Protein 1TDP (pdb70)

CATH classification: 1.20.1440.50

Structure (mmCIF, N/CA/C/O backbone):
data_1TDP
#
_entry.id   1TDP
#
loop_
_atom_site.group_PDB
_atom_site.id
_atom_site.type_symbol
_atom_site.label_atom_id
_atom_site.label_alt_id
_atom_site.label_comp_id
_atom_site.label_asym_id
_atom_site.label_entity_id
_atom_site.label_seq_id
_atom_site.pdbx_PDB_ins_code
_atom_site.Cartn_x
_atom_site.Cartn_y
_atom_site.Cartn_z
_atom_site.occupancy
_atom_site.B_iso_or_equiv
_atom_site.auth_seq_id
_atom_site.auth_comp_id
_atom_site.auth_asym_id
_atom_site.auth_atom_id
_atom_site.pdbx_PDB_model_num
ATOM 1 N N . MET A 1 1 ? 5.480 4.377 13.414 1.00 0.00 1 MET A N 1
ATOM 2 C CA . MET A 1 1 ? 5.459 5.218 12.182 1.00 0.00 1 MET A CA 1
ATOM 3 C C . MET A 1 1 ? 5.125 6.660 12.493 1.00 0.00 1 MET A C 1
ATOM 4 O O . MET A 1 1 ? 4.549 6.968 13.537 1.00 0.00 1 MET A O 1
ATOM 20 N N . ASP A 1 2 ? 5.434 7.534 11.549 1.00 0.00 2 ASP A N 1
ATOM 21 C CA . ASP A 1 2 ? 5.107 8.934 11.692 1.00 0.00 2 ASP A CA 1
ATOM 22 C C . ASP A 1 2 ? 3.638 9.102 11.348 1.00 0.00 2 ASP A C 1
ATOM 23 O O . ASP A 1 2 ? 2.879 8.139 11.408 1.00 0.00 2 ASP A O 1
ATOM 32 N N . ILE A 1 3 ? 3.235 10.306 10.993 1.00 0.00 3 ILE A N 1
ATOM 33 C CA . ILE A 1 3 ? 1.847 10.574 10.646 1.00 0.00 3 ILE A CA 1
ATOM 34 C C . ILE A 1 3 ? 1.505 10.070 9.256 1.00 0.00 3 ILE A C 1
ATOM 35 O O . ILE A 1 3 ? 0.477 9.425 9.051 1.00 0.00 3 ILE A O 1
ATOM 51 N N . LYS A 1 4 ? 2.375 10.373 8.312 1.00 0.00 4 LYS A N 1
ATOM 52 C CA . LYS A 1 4 ? 2.175 9.955 6.924 1.00 0.00 4 LYS A CA 1
ATOM 53 C C . LYS A 1 4 ? 1.778 8.492 6.888 1.00 0.00 4 LYS A C 1
ATOM 54 O O . LYS A 1 4 ? 0.645 8.147 6.571 1.00 0.00 4 LYS A O 1
ATOM 73 N N . SER A 1 5 ? 2.733 7.650 7.235 1.00 0.00 5 SER A N 1
ATOM 74 C CA . SER A 1 5 ? 2.529 6.209 7.266 1.00 0.00 5 SER A CA 1
ATOM 75 C C . SER A 1 5 ? 1.529 5.802 8.347 1.00 0.00 5 SER A C 1
ATOM 76 O O . SER A 1 5 ? 1.083 4.659 8.375 1.00 0.00 5 SER A O 1
ATOM 84 N N . GLN A 1 6 ? 1.197 6.724 9.252 1.00 0.00 6 GLN A N 1
ATOM 85 C CA . GLN A 1 6 ? 0.276 6.418 10.342 1.00 0.00 6 GLN A CA 1
ATOM 86 C C . GLN A 1 6 ? -1.132 6.112 9.887 1.00 0.00 6 GLN A C 1
ATOM 87 O O . GLN A 1 6 ? -1.728 5.138 10.331 1.00 0.00 6 GLN A O 1
ATOM 101 N N . THR A 1 7 ? -1.680 6.954 9.042 1.00 0.00 7 THR A N 1
ATOM 102 C CA . THR A 1 7 ? -3.039 6.752 8.588 1.00 0.00 7 THR A CA 1
ATOM 103 C C . THR A 1 7 ? -3.090 5.697 7.512 1.00 0.00 7 THR A C 1
ATOM 104 O O . THR A 1 7 ? -4.058 4.947 7.416 1.00 0.00 7 THR A O 1
ATOM 115 N N . LEU A 1 8 ? -2.025 5.600 6.737 1.00 0.00 8 LEU A N 1
ATOM 116 C CA . LEU A 1 8 ? -1.961 4.579 5.713 1.00 0.00 8 LEU A CA 1
ATOM 117 C C . LEU A 1 8 ? -1.820 3.246 6.411 1.00 0.00 8 LEU A C 1
ATOM 118 O O . LEU A 1 8 ? -2.434 2.253 6.022 1.00 0.00 8 LEU A O 1
ATOM 134 N N . TYR A 1 9 ? -1.041 3.250 7.489 1.00 0.00 9 TYR A N 1
ATOM 135 C CA . TYR A 1 9 ? -0.864 2.065 8.285 1.00 0.00 9 TYR A CA 1
ATOM 136 C C . TYR A 1 9 ? -2.152 1.799 9.037 1.00 0.00 9 TYR A C 1
ATOM 137 O O . TYR A 1 9 ? -2.766 0.743 8.911 1.00 0.00 9 TYR A O 1
ATOM 155 N N . LEU A 1 10 ? -2.561 2.786 9.811 1.00 0.00 10 LEU A N 1
ATOM 156 C CA . LEU A 1 10 ? -3.793 2.685 10.573 1.00 0.00 10 LEU A CA 1
ATOM 157 C C . LEU A 1 10 ? -4.918 2.247 9.654 1.00 0.00 10 LEU A C 1
ATOM 158 O O . LEU A 1 10 ? -5.753 1.424 10.023 1.00 0.00 10 LEU A O 1
ATOM 174 N N . ASN A 1 11 ? -4.906 2.768 8.433 1.00 0.00 11 ASN A N 1
ATOM 175 C CA . ASN A 1 11 ? -5.904 2.392 7.448 1.00 0.00 11 ASN A CA 1
ATOM 176 C C . ASN A 1 11 ? -5.737 0.916 7.121 1.00 0.00 11 ASN A C 1
ATOM 177 O O . ASN A 1 11 ? -6.711 0.196 6.907 1.00 0.00 11 ASN A O 1
ATOM 188 N N . LEU A 1 12 ? -4.480 0.469 7.115 1.00 0.00 12 LEU A N 1
ATOM 189 C CA . LEU A 1 12 ? -4.168 -0.925 6.850 1.00 0.00 12 LEU A CA 1
ATOM 190 C C . LEU A 1 12 ? -4.817 -1.800 7.906 1.00 0.00 12 LEU A C 1
ATOM 191 O O . LEU A 1 12 ? -5.522 -2.750 7.589 1.00 0.00 12 LEU A O 1
ATOM 207 N N . SER A 1 13 ? -4.596 -1.454 9.165 1.00 0.00 13 SER A N 1
ATOM 208 C CA . SER A 1 13 ? -5.184 -2.198 10.267 1.00 0.00 13 SER A CA 1
ATOM 209 C C . SER A 1 13 ? -6.698 -2.140 10.184 1.00 0.00 13 SER A C 1
ATOM 210 O O . SER A 1 13 ? -7.384 -3.160 10.269 1.00 0.00 13 SER A O 1
ATOM 218 N N . GLU A 1 14 ? -7.203 -0.933 10.005 1.00 0.00 14 GLU A N 1
ATOM 219 C CA . GLU A 1 14 ? -8.635 -0.708 9.892 1.00 0.00 14 GLU A CA 1
ATOM 220 C C . GLU A 1 14 ? -9.217 -1.525 8.756 1.00 0.00 14 GLU A C 1
ATOM 221 O O . GLU A 1 14 ? -10.351 -1.996 8.819 1.00 0.00 14 GLU A O 1
ATOM 233 N N . ALA A 1 15 ? -8.421 -1.670 7.714 1.00 0.00 15 ALA A N 1
ATOM 234 C CA . ALA A 1 15 ? -8.820 -2.412 6.536 1.00 0.00 15 ALA A CA 1
ATOM 235 C C . ALA A 1 15 ? -8.721 -3.892 6.744 1.00 0.00 15 ALA A C 1
ATOM 236 O O . ALA A 1 15 ? -9.652 -4.629 6.468 1.00 0.00 15 ALA A O 1
ATOM 243 N N . TYR A 1 16 ? -7.568 -4.321 7.216 1.00 0.00 16 TYR A N 1
ATOM 244 C CA . TYR A 1 16 ? -7.324 -5.723 7.459 1.00 0.00 16 TYR A CA 1
ATOM 245 C C . TYR A 1 16 ? -8.513 -6.340 8.190 1.00 0.00 16 TYR A C 1
ATOM 246 O O . TYR A 1 16 ? -8.821 -7.518 8.019 1.00 0.00 16 TYR A O 1
ATOM 264 N N . LYS A 1 17 ? -9.196 -5.515 8.977 1.00 0.00 17 LYS A N 1
ATOM 265 C CA . LYS A 1 17 ? -10.371 -5.958 9.699 1.00 0.00 17 LYS A CA 1
ATOM 266 C C . LYS A 1 17 ? -11.599 -5.940 8.778 1.00 0.00 17 LYS A C 1
ATOM 267 O O . LYS A 1 17 ? -12.718 -6.211 9.215 1.00 0.00 17 LYS A O 1
ATOM 286 N N . ASP A 1 18 ? -11.375 -5.632 7.496 1.00 0.00 18 ASP A N 1
ATOM 287 C CA . ASP A 1 18 ? -12.447 -5.601 6.516 1.00 0.00 18 ASP A CA 1
ATOM 288 C C . ASP A 1 18 ? -13.087 -6.984 6.423 1.00 0.00 18 ASP A C 1
ATOM 289 O O . ASP A 1 18 ? -12.416 -7.946 6.063 1.00 0.00 18 ASP A O 1
ATOM 298 N N . PRO A 1 19 ? -14.377 -7.121 6.763 1.00 0.00 19 PRO A N 1
ATOM 299 C CA . PRO A 1 19 ? -15.072 -8.416 6.729 1.00 0.00 19 PRO A CA 1
ATOM 300 C C . PRO A 1 19 ? -14.806 -9.227 5.462 1.00 0.00 19 PRO A C 1
ATOM 301 O O . PRO A 1 19 ? -14.901 -10.456 5.480 1.00 0.00 19 PRO A O 1
ATOM 312 N N . GLU A 1 20 ? -14.456 -8.555 4.368 1.00 0.00 20 GLU A N 1
ATOM 313 C CA . GLU A 1 20 ? -14.165 -9.253 3.123 1.00 0.00 20 GLU A CA 1
ATOM 314 C C . GLU A 1 20 ? -12.668 -9.345 2.895 1.00 0.00 20 GLU A C 1
ATOM 315 O O . GLU A 1 20 ? -12.189 -9.683 1.814 1.00 0.00 20 GLU A O 1
ATOM 327 N N . VAL A 1 21 ? -11.965 -9.108 3.975 1.00 0.00 21 VAL A N 1
ATOM 328 C CA . VAL A 1 21 ? -10.525 -9.213 4.042 1.00 0.00 21 VAL A CA 1
ATOM 329 C C . VAL A 1 21 ? -10.231 -10.279 5.085 1.00 0.00 21 VAL A C 1
ATOM 330 O O . VAL A 1 21 ? -9.322 -11.096 4.932 1.00 0.00 21 VAL A O 1
ATOM 343 N N . LYS A 1 22 ? -11.082 -10.302 6.120 1.00 0.00 22 LYS A N 1
ATOM 344 C CA . LYS A 1 22 ? -11.008 -11.299 7.162 1.00 0.00 22 LYS A CA 1
ATOM 345 C C . LYS A 1 22 ? -11.106 -12.660 6.506 1.00 0.00 22 LYS A C 1
ATOM 346 O O . LYS A 1 22 ? -10.395 -13.602 6.856 1.00 0.00 22 LYS A O 1
ATOM 365 N N . ALA A 1 23 ? -12.000 -12.730 5.522 1.00 0.00 23 ALA A N 1
ATOM 366 C CA . ALA A 1 23 ? -12.211 -13.950 4.768 1.00 0.00 23 ALA A CA 1
ATOM 367 C C . ALA A 1 23 ? -11.003 -14.221 3.896 1.00 0.00 23 ALA A C 1
ATOM 368 O O . ALA A 1 23 ? -10.658 -15.370 3.618 1.00 0.00 23 ALA A O 1
ATOM 375 N N . ASN A 1 24 ? -10.354 -13.141 3.481 1.00 0.00 24 ASN A N 1
ATOM 376 C CA . ASN A 1 24 ? -9.171 -13.230 2.657 1.00 0.00 24 ASN A CA 1
ATOM 377 C C . ASN A 1 24 ? -7.921 -13.096 3.514 1.00 0.00 24 ASN A C 1
ATOM 378 O O . ASN A 1 24 ? -7.267 -12.053 3.521 1.00 0.00 24 ASN A O 1
ATOM 389 N N . GLU A 1 25 ? -7.599 -14.158 4.246 1.00 0.00 25 GLU A N 1
ATOM 390 C CA . GLU A 1 25 ? -6.431 -14.164 5.119 1.00 0.00 25 GLU A CA 1
ATOM 391 C C . GLU A 1 25 ? -5.201 -13.649 4.389 1.00 0.00 25 GLU A C 1
ATOM 392 O O . GLU A 1 25 ? -4.350 -12.988 4.977 1.00 0.00 25 GLU A O 1
ATOM 404 N N . PHE A 1 26 ? -5.120 -13.947 3.106 1.00 0.00 26 PHE A N 1
ATOM 405 C CA . PHE A 1 26 ? -3.996 -13.507 2.298 1.00 0.00 26 PHE A CA 1
ATOM 406 C C . PHE A 1 26 ? -4.002 -11.993 2.168 1.00 0.00 26 PHE A C 1
ATOM 407 O O . PHE A 1 26 ? -2.950 -11.356 2.107 1.00 0.00 26 PHE A O 1
ATOM 424 N N . LEU A 1 27 ? -5.199 -11.424 2.134 1.00 0.00 27 LEU A N 1
ATOM 425 C CA . LEU A 1 27 ? -5.356 -9.986 2.018 1.00 0.00 27 LEU A CA 1
ATOM 426 C C . LEU A 1 27 ? -5.134 -9.301 3.356 1.00 0.00 27 LEU A C 1
ATOM 427 O O . LEU A 1 27 ? -4.488 -8.255 3.423 1.00 0.00 27 LEU A O 1
ATOM 443 N N . SER A 1 28 ? -5.662 -9.887 4.426 1.00 0.00 28 SER A N 1
ATOM 444 C CA . SER A 1 28 ? -5.503 -9.321 5.735 1.00 0.00 28 SER A CA 1
ATOM 445 C C . SER A 1 28 ? -4.085 -9.549 6.231 1.00 0.00 28 SER A C 1
ATOM 446 O O . SER A 1 28 ? -3.427 -8.624 6.697 1.00 0.00 28 SER A O 1
ATOM 454 N N . LYS A 1 29 ? -3.614 -10.779 6.094 1.00 0.00 29 LYS A N 1
ATOM 455 C CA . LYS A 1 29 ? -2.258 -11.130 6.508 1.00 0.00 29 LYS A CA 1
ATOM 456 C C . LYS A 1 29 ? -1.237 -10.196 5.869 1.00 0.00 29 LYS A C 1
ATOM 457 O O . LYS A 1 29 ? -0.289 -9.762 6.526 1.00 0.00 29 LYS A O 1
ATOM 476 N N . LEU A 1 30 ? -1.435 -9.874 4.594 1.00 0.00 30 LEU A N 1
ATOM 477 C CA . LEU A 1 30 ? -0.521 -8.977 3.907 1.00 0.00 30 LEU A CA 1
ATOM 478 C C . LEU A 1 30 ? -0.638 -7.580 4.487 1.00 0.00 30 LEU A C 1
ATOM 479 O O . LEU A 1 30 ? 0.363 -6.897 4.698 1.00 0.00 30 LEU A O 1
ATOM 495 N N . VAL A 1 31 ? -1.865 -7.177 4.783 1.00 0.00 31 VAL A N 1
ATOM 496 C CA . VAL A 1 31 ? -2.105 -5.879 5.386 1.00 0.00 31 VAL A CA 1
ATOM 497 C C . VAL A 1 31 ? -1.505 -5.872 6.783 1.00 0.00 31 VAL A C 1
ATOM 498 O O . VAL A 1 31 ? -0.995 -4.857 7.255 1.00 0.00 31 VAL A O 1
ATOM 511 N N . VAL A 1 32 ? -1.558 -7.036 7.423 1.00 0.00 32 VAL A N 1
ATOM 512 C CA . VAL A 1 32 ? -1.015 -7.217 8.756 1.00 0.00 32 VAL A CA 1
ATOM 513 C C . VAL A 1 32 ? 0.500 -7.106 8.723 1.00 0.00 32 VAL A C 1
ATOM 514 O O . VAL A 1 32 ? 1.084 -6.179 9.282 1.00 0.00 32 VAL A O 1
ATOM 527 N N . GLN A 1 33 ? 1.126 -8.054 8.044 1.00 0.00 33 GLN A N 1
ATOM 528 C CA . GLN A 1 33 ? 2.580 -8.066 7.906 1.00 0.00 33 GLN A CA 1
ATOM 529 C C . GLN A 1 33 ? 3.057 -6.694 7.437 1.00 0.00 33 GLN A C 1
ATOM 530 O O . GLN A 1 33 ? 3.980 -6.112 8.000 1.00 0.00 33 GLN A O 1
ATOM 544 N N . CYS A 1 34 ? 2.379 -6.179 6.425 1.00 0.00 34 CYS A N 1
ATOM 545 C CA . CYS A 1 34 ? 2.674 -4.862 5.882 1.00 0.00 34 CYS A CA 1
ATOM 546 C C . CYS A 1 34 ? 2.460 -3.811 6.967 1.00 0.00 34 CYS A C 1
ATOM 547 O O . CYS A 1 34 ? 3.243 -2.870 7.107 1.00 0.00 34 CYS A O 1
ATOM 555 N N . ALA A 1 35 ? 1.392 -3.992 7.746 1.00 0.00 35 ALA A N 1
ATOM 556 C CA . ALA A 1 35 ? 1.071 -3.072 8.832 1.00 0.00 35 ALA A CA 1
ATOM 557 C C . ALA A 1 35 ? 2.261 -2.911 9.759 1.00 0.00 35 ALA A C 1
ATOM 558 O O . ALA A 1 35 ? 2.596 -1.805 10.181 1.00 0.00 35 ALA A O 1
ATOM 565 N N . GLY A 1 36 ? 2.906 -4.026 10.049 1.00 0.00 36 GLY A N 1
ATOM 566 C CA . GLY A 1 36 ? 4.074 -4.007 10.904 1.00 0.00 36 GLY A CA 1
ATOM 567 C C . GLY A 1 36 ? 5.240 -3.326 10.223 1.00 0.00 36 GLY A C 1
ATOM 568 O O . GLY A 1 36 ? 6.132 -2.791 10.881 1.00 0.00 36 GLY A O 1
ATOM 572 N N . LYS A 1 37 ? 5.224 -3.345 8.894 1.00 0.00 37 LYS A N 1
ATOM 573 C CA . LYS A 1 37 ? 6.275 -2.726 8.107 1.00 0.00 37 LYS A CA 1
ATOM 574 C C . LYS A 1 37 ? 6.182 -1.206 8.190 1.00 0.00 37 LYS A C 1
ATOM 575 O O . LYS A 1 37 ? 7.161 -0.497 7.961 1.00 0.00 37 LYS A O 1
ATOM 594 N N . LEU A 1 38 ? 4.988 -0.715 8.523 1.00 0.00 38 LEU A N 1
ATOM 595 C CA . LEU A 1 38 ? 4.746 0.719 8.643 1.00 0.00 38 LEU A CA 1
ATOM 596 C C . LEU A 1 38 ? 5.268 1.251 9.968 1.00 0.00 38 LEU A C 1
ATOM 597 O O . LEU A 1 38 ? 5.829 2.343 10.024 1.00 0.00 38 LEU A O 1
ATOM 613 N N . THR A 1 39 ? 5.089 0.473 11.032 1.00 0.00 39 THR A N 1
ATOM 614 C CA . THR A 1 39 ? 5.544 0.866 12.351 1.00 0.00 39 THR A CA 1
ATOM 615 C C . THR A 1 39 ? 6.936 1.425 12.288 1.00 0.00 39 THR A C 1
ATOM 616 O O . THR A 1 39 ? 7.230 2.487 12.836 1.00 0.00 39 THR A O 1
ATOM 627 N N . ALA A 1 40 ? 7.789 0.694 11.610 1.00 0.00 40 ALA A N 1
ATOM 628 C CA . ALA A 1 40 ? 9.162 1.105 11.461 1.00 0.00 40 ALA A CA 1
ATOM 629 C C . ALA A 1 40 ? 9.307 2.144 10.356 1.00 0.00 40 ALA A C 1
ATOM 630 O O . ALA A 1 40 ? 10.310 2.162 9.643 1.00 0.00 40 ALA A O 1
ATOM 637 N N . SER A 1 41 ? 8.307 3.012 10.203 1.00 0.00 41 SER A N 1
ATOM 638 C CA . SER A 1 41 ? 8.358 4.035 9.171 1.00 0.00 41 SER A CA 1
ATOM 639 C C . SER A 1 41 ? 9.659 4.818 9.257 1.00 0.00 41 SER A C 1
ATOM 640 O O . SER A 1 41 ? 10.111 5.389 8.264 1.00 0.00 41 SER A O 1
ATOM 648 N N . ASN A 1 42 ? 10.296 4.796 10.435 1.00 0.00 42 ASN A N 1
ATOM 649 C CA . ASN A 1 42 ? 11.584 5.458 10.606 1.00 0.00 42 ASN A CA 1
ATOM 650 C C . ASN A 1 42 ? 12.488 5.039 9.453 1.00 0.00 42 ASN A C 1
ATOM 651 O O . ASN A 1 42 ? 13.324 5.807 8.976 1.00 0.00 42 ASN A O 1
ATOM 662 N N . SER A 1 43 ? 12.242 3.820 8.974 1.00 0.00 43 SER A N 1
ATOM 663 C CA . SER A 1 43 ? 12.931 3.272 7.844 1.00 0.00 43 SER A CA 1
ATOM 664 C C . SER A 1 43 ? 12.066 3.556 6.630 1.00 0.00 43 SER A C 1
ATOM 665 O O . SER A 1 43 ? 11.599 2.642 5.951 1.00 0.00 43 SER A O 1
ATOM 673 N N . GLU A 1 44 ? 11.821 4.843 6.397 1.00 0.00 44 GLU A N 1
ATOM 674 C CA . GLU A 1 44 ? 10.969 5.277 5.302 1.00 0.00 44 GLU A CA 1
ATOM 675 C C . GLU A 1 44 ? 11.482 4.734 3.990 1.00 0.00 44 GLU A C 1
ATOM 676 O O . GLU A 1 44 ? 10.718 4.503 3.058 1.00 0.00 44 GLU A O 1
ATOM 688 N N . ASN A 1 45 ? 12.773 4.494 3.941 1.00 0.00 45 ASN A N 1
ATOM 689 C CA . ASN A 1 45 ? 13.378 3.929 2.751 1.00 0.00 45 ASN A CA 1
ATOM 690 C C . ASN A 1 45 ? 12.960 2.473 2.639 1.00 0.00 45 ASN A C 1
ATOM 691 O O . ASN A 1 45 ? 12.765 1.933 1.549 1.00 0.00 45 ASN A O 1
ATOM 702 N N . SER A 1 46 ? 12.795 1.865 3.800 1.00 0.00 46 SER A N 1
ATOM 703 C CA . SER A 1 46 ? 12.374 0.485 3.906 1.00 0.00 46 SER A CA 1
ATOM 704 C C . SER A 1 46 ? 10.870 0.383 3.731 1.00 0.00 46 SER A C 1
ATOM 705 O O . SER A 1 46 ? 10.351 -0.600 3.201 1.00 0.00 46 SER A O 1
ATOM 713 N N . TYR A 1 47 ? 10.185 1.436 4.151 1.00 0.00 47 TYR A N 1
ATOM 714 C CA . TYR A 1 47 ? 8.761 1.528 4.025 1.00 0.00 47 TYR A CA 1
ATOM 715 C C . TYR A 1 47 ? 8.459 1.985 2.613 1.00 0.00 47 TYR A C 1
ATOM 716 O O . TYR A 1 47 ? 7.391 1.727 2.084 1.00 0.00 47 TYR A O 1
ATOM 734 N N . ILE A 1 48 ? 9.462 2.643 2.017 1.00 0.00 48 ILE A N 1
ATOM 735 C CA . ILE A 1 48 ? 9.405 3.136 0.650 1.00 0.00 48 ILE A CA 1
ATOM 736 C C . ILE A 1 48 ? 9.376 1.955 -0.295 1.00 0.00 48 ILE A C 1
ATOM 737 O O . ILE A 1 48 ? 8.712 1.977 -1.330 1.00 0.00 48 ILE A O 1
ATOM 753 N N . GLU A 1 49 ? 10.087 0.914 0.093 1.00 0.00 49 GLU A N 1
ATOM 754 C CA . GLU A 1 49 ? 10.134 -0.293 -0.690 1.00 0.00 49 GLU A CA 1
ATOM 755 C C . GLU A 1 49 ? 8.794 -0.963 -0.599 1.00 0.00 49 GLU A C 1
ATOM 756 O O . GLU A 1 49 ? 8.104 -1.115 -1.605 1.00 0.00 49 GLU A O 1
ATOM 768 N N . VAL A 1 50 ? 8.384 -1.295 0.621 1.00 0.00 50 VAL A N 1
ATOM 769 C CA . VAL A 1 50 ? 7.075 -1.876 0.807 1.00 0.00 50 VAL A CA 1
ATOM 770 C C . VAL A 1 50 ? 6.038 -0.876 0.302 1.00 0.00 50 VAL A C 1
ATOM 771 O O . VAL A 1 50 ? 4.918 -1.245 -0.051 1.00 0.00 50 VAL A O 1
ATOM 784 N N . ILE A 1 51 ? 6.452 0.399 0.235 1.00 0.00 51 ILE A N 1
ATOM 785 C CA . ILE A 1 51 ? 5.601 1.454 -0.265 1.00 0.00 51 ILE A CA 1
ATOM 786 C C . ILE A 1 51 ? 5.499 1.325 -1.779 1.00 0.00 51 ILE A C 1
ATOM 787 O O . ILE A 1 51 ? 4.442 1.557 -2.368 1.00 0.00 51 ILE A O 1
ATOM 803 N N . SER A 1 52 ? 6.606 0.914 -2.401 1.00 0.00 52 SER A N 1
ATOM 804 C CA . SER A 1 52 ? 6.633 0.712 -3.834 1.00 0.00 52 SER A CA 1
ATOM 805 C C . SER A 1 52 ? 5.834 -0.532 -4.190 1.00 0.00 52 SER A C 1
ATOM 806 O O . SER A 1 52 ? 5.274 -0.642 -5.282 1.00 0.00 52 SER A O 1
ATOM 814 N N . LEU A 1 53 ? 5.800 -1.474 -3.251 1.00 0.00 53 LEU A N 1
ATOM 815 C CA . LEU A 1 53 ? 5.089 -2.722 -3.440 1.00 0.00 53 LEU A CA 1
ATOM 816 C C . LEU A 1 53 ? 3.632 -2.604 -3.010 1.00 0.00 53 LEU A C 1
ATOM 817 O O . LEU A 1 53 ? 2.811 -3.442 -3.362 1.00 0.00 53 LEU A O 1
ATOM 833 N N . LEU A 1 54 ? 3.319 -1.573 -2.227 1.00 0.00 54 LEU A N 1
ATOM 834 C CA . LEU A 1 54 ? 1.965 -1.374 -1.739 1.00 0.00 54 LEU A CA 1
ATOM 835 C C . LEU A 1 54 ? 1.041 -0.799 -2.807 1.00 0.00 54 LEU A C 1
ATOM 836 O O . LEU A 1 54 ? -0.013 -1.368 -3.096 1.00 0.00 54 LEU A O 1
ATOM 852 N N . SER A 1 55 ? 1.426 0.335 -3.379 1.00 0.00 55 SER A N 1
ATOM 853 C CA . SER A 1 55 ? 0.615 0.989 -4.401 1.00 0.00 55 SER A CA 1
ATOM 854 C C . SER A 1 55 ? 0.190 0.015 -5.497 1.00 0.00 55 SER A C 1
ATOM 855 O O . SER A 1 55 ? -0.824 0.221 -6.164 1.00 0.00 55 SER A O 1
ATOM 863 N N . ARG A 1 56 ? 0.968 -1.046 -5.682 1.00 0.00 56 ARG A N 1
ATOM 864 C CA . ARG A 1 56 ? 0.662 -2.045 -6.701 1.00 0.00 56 ARG A CA 1
ATOM 865 C C . ARG A 1 56 ? 0.372 -3.406 -6.081 1.00 0.00 56 ARG A C 1
ATOM 866 O O . ARG A 1 56 ? -0.272 -4.247 -6.695 1.00 0.00 56 ARG A O 1
ATOM 887 N N . GLY A 1 57 ? 0.869 -3.617 -4.873 1.00 0.00 57 GLY A N 1
ATOM 888 C CA . GLY A 1 57 ? 0.675 -4.885 -4.184 1.00 0.00 57 GLY A CA 1
ATOM 889 C C . GLY A 1 57 ? -0.782 -5.226 -3.925 1.00 0.00 57 GLY A C 1
ATOM 890 O O . GLY A 1 57 ? -1.273 -6.274 -4.364 1.00 0.00 57 GLY A O 1
ATOM 894 N N . ILE A 1 58 ? -1.471 -4.352 -3.197 1.00 0.00 58 ILE A N 1
ATOM 895 C CA . ILE A 1 58 ? -2.875 -4.580 -2.858 1.00 0.00 58 ILE A CA 1
ATOM 896 C C . ILE A 1 58 ? -3.727 -4.780 -4.115 1.00 0.00 58 ILE A C 1
ATOM 897 O O . ILE A 1 58 ? -4.829 -5.323 -4.045 1.00 0.00 58 ILE A O 1
ATOM 913 N N . SER A 1 59 ? -3.202 -4.364 -5.263 1.00 0.00 59 SER A N 1
ATOM 914 C CA . SER A 1 59 ? -3.908 -4.526 -6.528 1.00 0.00 59 SER A CA 1
ATOM 915 C C . SER A 1 59 ? -3.222 -5.583 -7.397 1.00 0.00 59 SER A C 1
ATOM 916 O O . SER A 1 59 ? -3.787 -6.051 -8.384 1.00 0.00 59 SER A O 1
ATOM 924 N N . SER A 1 60 ? -2.000 -5.953 -7.016 1.00 0.00 60 SER A N 1
ATOM 925 C CA . SER A 1 60 ? -1.225 -6.944 -7.736 1.00 0.00 60 SER A CA 1
ATOM 926 C C . SER A 1 60 ? -1.742 -8.343 -7.456 1.00 0.00 60 SER A C 1
ATOM 927 O O . SER A 1 60 ? -1.435 -9.274 -8.187 1.00 0.00 60 SER A O 1
ATOM 935 N N . TYR A 1 61 ? -2.510 -8.482 -6.380 1.00 0.00 61 TYR A N 1
ATOM 936 C CA . TYR A 1 61 ? -3.057 -9.777 -5.992 1.00 0.00 61 TYR A CA 1
ATOM 937 C C . TYR A 1 61 ? -4.014 -10.346 -7.048 1.00 0.00 61 TYR A C 1
ATOM 938 O O . TYR A 1 61 ? -4.313 -11.540 -7.029 1.00 0.00 61 TYR A O 1
ATOM 956 N N . TYR A 1 62 ? -4.510 -9.501 -7.955 1.00 0.00 62 TYR A N 1
ATOM 957 C CA . TYR A 1 62 ? -5.443 -9.975 -8.980 1.00 0.00 62 TYR A CA 1
ATOM 958 C C . TYR A 1 62 ? -4.816 -11.092 -9.826 1.00 0.00 62 TYR A C 1
ATOM 959 O O . TYR A 1 62 ? -4.780 -12.243 -9.393 1.00 0.00 62 TYR A O 1
ATOM 977 N N . LEU A 1 63 ? -4.326 -10.760 -11.024 1.00 0.00 63 LEU A N 1
ATOM 978 C CA . LEU A 1 63 ? -3.704 -11.743 -11.908 1.00 0.00 63 LEU A CA 1
ATOM 979 C C . LEU A 1 63 ? -4.566 -13.009 -12.027 1.00 0.00 63 LEU A C 1
ATOM 980 O O . LEU A 1 63 ? -5.740 -12.922 -12.387 1.00 0.00 63 LEU A O 1
ATOM 996 N N . SER A 1 64 ? -3.998 -14.181 -11.739 1.00 0.00 64 SER A N 1
ATOM 997 C CA . SER A 1 64 ? -4.746 -15.431 -11.835 1.00 0.00 64 SER A CA 1
ATOM 998 C C . SER A 1 64 ? -5.661 -15.635 -10.625 1.00 0.00 64 SER A C 1
ATOM 999 O O . SER A 1 64 ? -6.362 -16.643 -10.536 1.00 0.00 64 SER A O 1
ATOM 1007 N N . HIS A 1 65 ? -5.659 -14.677 -9.701 1.00 0.00 65 HIS A N 1
ATOM 1008 C CA . HIS A 1 65 ? -6.497 -14.763 -8.511 1.00 0.00 65 HIS A CA 1
ATOM 1009 C C . HIS A 1 65 ? -7.469 -13.587 -8.452 1.00 0.00 65 HIS A C 1
ATOM 1010 O O . HIS A 1 65 ? -7.325 -12.688 -7.622 1.00 0.00 65 HIS A O 1
ATOM 1025 N N . LYS A 1 66 ? -8.454 -13.599 -9.344 1.00 0.00 66 LYS A N 1
ATOM 1026 C CA . LYS A 1 66 ? -9.451 -12.536 -9.404 1.00 0.00 66 LYS A CA 1
ATOM 1027 C C . LYS A 1 66 ? -10.288 -12.488 -8.129 1.00 0.00 66 LYS A C 1
ATOM 1028 O O . LYS A 1 66 ? -10.529 -13.515 -7.494 1.00 0.00 66 LYS A O 1
ATOM 1047 N N . ARG A 1 67 ? -10.730 -11.288 -7.763 1.00 0.00 67 ARG A N 1
ATOM 1048 C CA . ARG A 1 67 ? -11.544 -11.097 -6.568 1.00 0.00 67 ARG A CA 1
ATOM 1049 C C . ARG A 1 67 ? -12.391 -9.828 -6.691 1.00 0.00 67 ARG A C 1
ATOM 1050 O O . ARG A 1 67 ? -12.659 -9.361 -7.799 1.00 0.00 67 ARG A O 1
ATOM 1071 N N . ILE A 1 68 ? -12.816 -9.273 -5.555 1.00 0.00 68 ILE A N 1
ATOM 1072 C CA . ILE A 1 68 ? -13.635 -8.063 -5.560 1.00 0.00 68 ILE A CA 1
ATOM 1073 C C . ILE A 1 68 ? -12.817 -6.833 -5.168 1.00 0.00 68 ILE A C 1
ATOM 1074 O O . ILE A 1 68 ? -12.448 -6.037 -6.029 1.00 0.00 68 ILE A O 1
ATOM 1090 N N . ILE A 1 69 ? -12.553 -6.695 -3.861 1.00 0.00 69 ILE A N 1
ATOM 1091 C CA . ILE A 1 69 ? -11.789 -5.571 -3.291 1.00 0.00 69 ILE A CA 1
ATOM 1092 C C . ILE A 1 69 ? -12.680 -4.725 -2.383 1.00 0.00 69 ILE A C 1
ATOM 1093 O O . ILE A 1 69 ? -13.297 -3.759 -2.833 1.00 0.00 69 ILE A O 1
ATOM 1109 N N . PRO A 1 70 ? -12.760 -5.076 -1.086 1.00 0.00 70 PRO A N 1
ATOM 1110 C CA . PRO A 1 70 ? -13.581 -4.339 -0.123 1.00 0.00 70 PRO A CA 1
ATOM 1111 C C . PRO A 1 70 ? -12.994 -2.973 0.218 1.00 0.00 70 PRO A C 1
ATOM 1112 O O . PRO A 1 70 ? -11.956 -2.892 0.871 1.00 0.00 70 PRO A O 1
ATOM 1123 N N . SER A 1 71 ? -13.678 -1.914 -0.234 1.00 0.00 71 SER A N 1
ATOM 1124 C CA . SER A 1 71 ? -13.273 -0.514 -0.002 1.00 0.00 71 SER A CA 1
ATOM 1125 C C . SER A 1 71 ? -11.860 -0.378 0.570 1.00 0.00 71 SER A C 1
ATOM 1126 O O . SER A 1 71 ? -10.941 0.067 -0.122 1.00 0.00 71 SER A O 1
ATOM 1134 N N . SER A 1 72 ? -11.691 -0.758 1.836 1.00 0.00 72 SER A N 1
ATOM 1135 C CA . SER A 1 72 ? -10.390 -0.674 2.499 1.00 0.00 72 SER A CA 1
ATOM 1136 C C . SER A 1 72 ? -9.339 -1.580 1.842 1.00 0.00 72 SER A C 1
ATOM 1137 O O . SER A 1 72 ? -8.308 -1.881 2.440 1.00 0.00 72 SER A O 1
ATOM 1145 N N . MET A 1 73 ? -9.585 -1.985 0.602 1.00 0.00 73 MET A N 1
ATOM 1146 C CA . MET A 1 73 ? -8.649 -2.815 -0.139 1.00 0.00 73 MET A CA 1
ATOM 1147 C C . MET A 1 73 ? -8.395 -2.174 -1.494 1.00 0.00 73 MET A C 1
ATOM 1148 O O . MET A 1 73 ? -8.235 -2.850 -2.510 1.00 0.00 73 MET A O 1
ATOM 1162 N N . LEU A 1 74 ? -8.382 -0.847 -1.480 1.00 0.00 74 LEU A N 1
ATOM 1163 C CA . LEU A 1 74 ? -8.171 -0.050 -2.678 1.00 0.00 74 LEU A CA 1
ATOM 1164 C C . LEU A 1 74 ? -7.768 1.372 -2.293 1.00 0.00 74 LEU A C 1
ATOM 1165 O O . LEU A 1 74 ? -6.990 2.015 -2.991 1.00 0.00 74 LEU A O 1
ATOM 1181 N N . THR A 1 75 ? -8.303 1.851 -1.171 1.00 0.00 75 THR A N 1
ATOM 1182 C CA . THR A 1 75 ? -8.002 3.188 -0.688 1.00 0.00 75 THR A CA 1
ATOM 1183 C C . THR A 1 75 ? -6.593 3.251 -0.124 1.00 0.00 75 THR A C 1
ATOM 1184 O O . THR A 1 75 ? -5.952 4.298 -0.137 1.00 0.00 75 THR A O 1
ATOM 1195 N N . ILE A 1 76 ? -6.118 2.130 0.380 1.00 0.00 76 ILE A N 1
ATOM 1196 C CA . ILE A 1 76 ? -4.788 2.079 0.946 1.00 0.00 76 ILE A CA 1
ATOM 1197 C C . ILE A 1 76 ? -3.745 2.236 -0.153 1.00 0.00 76 ILE A C 1
ATOM 1198 O O . ILE A 1 76 ? -2.955 3.180 -0.137 1.00 0.00 76 ILE A O 1
ATOM 1214 N N . TYR A 1 77 ? -3.761 1.331 -1.123 1.00 0.00 77 TYR A N 1
ATOM 1215 C CA . TYR A 1 77 ? -2.823 1.406 -2.236 1.00 0.00 77 TYR A CA 1
ATOM 1216 C C . TYR A 1 77 ? -2.940 2.763 -2.908 1.00 0.00 77 TYR A C 1
ATOM 1217 O O . TYR A 1 77 ? -1.940 3.390 -3.257 1.00 0.00 77 TYR A O 1
ATOM 1235 N N . THR A 1 78 ? -4.174 3.214 -3.070 1.00 0.00 78 THR A N 1
ATOM 1236 C CA . THR A 1 78 ? -4.434 4.504 -3.678 1.00 0.00 78 THR A CA 1
ATOM 1237 C C . THR A 1 78 ? -3.846 5.604 -2.804 1.00 0.00 78 THR A C 1
ATOM 1238 O O . THR A 1 78 ? -3.132 6.480 -3.285 1.00 0.00 78 THR A O 1
ATOM 1249 N N . GLN A 1 79 ? -4.137 5.506 -1.506 1.00 0.00 79 GLN A N 1
ATOM 1250 C CA . GLN A 1 79 ? -3.649 6.448 -0.505 1.00 0.00 79 GLN A CA 1
ATOM 1251 C C . GLN A 1 79 ? -2.144 6.494 -0.577 1.00 0.00 79 GLN A C 1
ATOM 1252 O O . GLN A 1 79 ? -1.516 7.546 -0.468 1.00 0.00 79 GLN A O 1
ATOM 1266 N N . ILE A 1 80 ? -1.590 5.319 -0.799 1.00 0.00 80 ILE A N 1
ATOM 1267 C CA . ILE A 1 80 ? -0.171 5.138 -0.939 1.00 0.00 80 ILE A CA 1
ATOM 1268 C C . ILE A 1 80 ? 0.339 5.961 -2.124 1.00 0.00 80 ILE A C 1
ATOM 1269 O O . ILE A 1 80 ? 1.425 6.538 -2.079 1.00 0.00 80 ILE A O 1
ATOM 1285 N N . GLN A 1 81 ? -0.477 6.019 -3.176 1.00 0.00 81 GLN A N 1
ATOM 1286 C CA . GLN A 1 81 ? -0.144 6.776 -4.371 1.00 0.00 81 GLN A CA 1
ATOM 1287 C C . GLN A 1 81 ? -0.444 8.255 -4.166 1.00 0.00 81 GLN A C 1
ATOM 1288 O O . GLN A 1 81 ? 0.209 9.122 -4.747 1.00 0.00 81 GLN A O 1
ATOM 1302 N N . LYS A 1 82 ? -1.427 8.532 -3.318 1.00 0.00 82 LYS A N 1
ATOM 1303 C CA . LYS A 1 82 ? -1.808 9.902 -3.005 1.00 0.00 82 LYS A CA 1
ATOM 1304 C C . LYS A 1 82 ? -0.797 10.501 -2.066 1.00 0.00 82 LYS A C 1
ATOM 1305 O O . LYS A 1 82 ? -0.496 11.684 -2.131 1.00 0.00 82 LYS A O 1
ATOM 1324 N N . ASP A 1 83 ? -0.259 9.659 -1.203 1.00 0.00 83 ASP A N 1
ATOM 1325 C CA . ASP A 1 83 ? 0.735 10.094 -0.255 1.00 0.00 83 ASP A CA 1
ATOM 1326 C C . ASP A 1 83 ? 1.964 10.492 -1.034 1.00 0.00 83 ASP A C 1
ATOM 1327 O O . ASP A 1 83 ? 2.627 11.490 -0.753 1.00 0.00 83 ASP A O 1
ATOM 1336 N N . ILE A 1 84 ? 2.220 9.691 -2.049 1.00 0.00 84 ILE A N 1
ATOM 1337 C CA . ILE A 1 84 ? 3.318 9.897 -2.950 1.00 0.00 84 ILE A CA 1
ATOM 1338 C C . ILE A 1 84 ? 3.140 11.231 -3.678 1.00 0.00 84 ILE A C 1
ATOM 1339 O O . ILE A 1 84 ? 3.951 12.147 -3.538 1.00 0.00 84 ILE A O 1
ATOM 1355 N N . LYS A 1 85 ? 2.069 11.315 -4.466 1.00 0.00 85 LYS A N 1
ATOM 1356 C CA . LYS A 1 85 ? 1.758 12.509 -5.238 1.00 0.00 85 LYS A CA 1
ATOM 1357 C C . LYS A 1 85 ? 1.500 13.723 -4.354 1.00 0.00 85 LYS A C 1
ATOM 1358 O O . LYS A 1 85 ? 1.778 14.857 -4.746 1.00 0.00 85 LYS A O 1
ATOM 1377 N N . ASN A 1 86 ? 0.939 13.486 -3.179 1.00 0.00 86 ASN A N 1
ATOM 1378 C CA . ASN A 1 86 ? 0.614 14.583 -2.266 1.00 0.00 86 ASN A CA 1
ATOM 1379 C C . ASN A 1 86 ? 1.844 15.123 -1.553 1.00 0.00 86 ASN A C 1
ATOM 1380 O O . ASN A 1 86 ? 1.799 16.206 -0.970 1.00 0.00 86 ASN A O 1
ATOM 1391 N N . GLY A 1 87 ? 2.933 14.372 -1.585 1.00 0.00 87 GLY A N 1
ATOM 1392 C CA . GLY A 1 87 ? 4.137 14.814 -0.918 1.00 0.00 87 GLY A CA 1
ATOM 1393 C C . GLY A 1 87 ? 4.142 14.424 0.544 1.00 0.00 87 GLY A C 1
ATOM 1394 O O . GLY A 1 87 ? 4.645 15.160 1.393 1.00 0.00 87 GLY A O 1
ATOM 1398 N N . ASN A 1 88 ? 3.602 13.247 0.828 1.00 0.00 88 ASN A N 1
ATOM 1399 C CA . ASN A 1 88 ? 3.560 12.727 2.178 1.00 0.00 88 ASN A CA 1
ATOM 1400 C C . ASN A 1 88 ? 4.728 11.782 2.357 1.00 0.00 88 ASN A C 1
ATOM 1401 O O . ASN A 1 88 ? 5.254 11.599 3.455 1.00 0.00 88 ASN A O 1
ATOM 1412 N N . ILE A 1 89 ? 5.130 11.201 1.236 1.00 0.00 89 ILE A N 1
ATOM 1413 C CA . ILE A 1 89 ? 6.224 10.292 1.166 1.00 0.00 89 ILE A CA 1
ATOM 1414 C C . ILE A 1 89 ? 7.406 11.025 0.558 1.00 0.00 89 ILE A C 1
ATOM 1415 O O . ILE A 1 89 ? 7.214 12.004 -0.164 1.00 0.00 89 ILE A O 1
ATOM 1431 N N . ASP A 1 90 ? 8.617 10.559 0.805 1.00 0.00 90 ASP A N 1
ATOM 1432 C CA . ASP A 1 90 ? 9.764 11.209 0.217 1.00 0.00 90 ASP A CA 1
ATOM 1433 C C . ASP A 1 90 ? 10.032 10.524 -1.093 1.00 0.00 90 ASP A C 1
ATOM 1434 O O . ASP A 1 90 ? 11.034 9.834 -1.275 1.00 0.00 90 ASP A O 1
ATOM 1443 N N . THR A 1 91 ? 9.073 10.707 -2.002 1.00 0.00 91 THR A N 1
ATOM 1444 C CA . THR A 1 91 ? 9.124 10.099 -3.314 1.00 0.00 91 THR A CA 1
ATOM 1445 C C . THR A 1 91 ? 10.449 10.363 -4.005 1.00 0.00 91 THR A C 1
ATOM 1446 O O . THR A 1 91 ? 10.769 9.723 -5.002 1.00 0.00 91 THR A O 1
ATOM 1457 N N . GLU A 1 92 ? 11.237 11.265 -3.442 1.00 0.00 92 GLU A N 1
ATOM 1458 C CA . GLU A 1 92 ? 12.546 11.555 -3.974 1.00 0.00 92 GLU A CA 1
ATOM 1459 C C . GLU A 1 92 ? 13.402 10.323 -3.790 1.00 0.00 92 GLU A C 1
ATOM 1460 O O . GLU A 1 92 ? 14.192 9.952 -4.657 1.00 0.00 92 GLU A O 1
ATOM 1472 N N . LYS A 1 93 ? 13.198 9.675 -2.651 1.00 0.00 93 LYS A N 1
ATOM 1473 C CA . LYS A 1 93 ? 13.901 8.462 -2.327 1.00 0.00 93 LYS A CA 1
ATOM 1474 C C . LYS A 1 93 ? 13.296 7.328 -3.129 1.00 0.00 93 LYS A C 1
ATOM 1475 O O . LYS A 1 93 ? 13.995 6.631 -3.865 1.00 0.00 93 LYS A O 1
ATOM 1494 N N . LEU A 1 94 ? 11.981 7.202 -3.052 1.00 0.00 94 LEU A N 1
ATOM 1495 C CA . LEU A 1 94 ? 11.267 6.229 -3.836 1.00 0.00 94 LEU A CA 1
ATOM 1496 C C . LEU A 1 94 ? 11.648 6.381 -5.292 1.00 0.00 94 LEU A C 1
ATOM 1497 O O . LEU A 1 94 ? 11.665 5.420 -6.050 1.00 0.00 94 LEU A O 1
ATOM 1513 N N . ARG A 1 95 ? 11.945 7.617 -5.669 1.00 0.00 95 ARG A N 1
ATOM 1514 C CA . ARG A 1 95 ? 12.321 7.925 -7.021 1.00 0.00 95 ARG A CA 1
ATOM 1515 C C . ARG A 1 95 ? 13.647 7.283 -7.356 1.00 0.00 95 ARG A C 1
ATOM 1516 O O . ARG A 1 95 ? 13.834 6.784 -8.453 1.00 0.00 95 ARG A O 1
ATOM 1537 N N . LYS A 1 96 ? 14.555 7.292 -6.400 1.00 0.00 96 LYS A N 1
ATOM 1538 C CA . LYS A 1 96 ? 15.868 6.696 -6.609 1.00 0.00 96 LYS A CA 1
ATOM 1539 C C . LYS A 1 96 ? 15.766 5.188 -6.549 1.00 0.00 96 LYS A C 1
ATOM 1540 O O . LYS A 1 96 ? 16.345 4.471 -7.368 1.00 0.00 96 LYS A O 1
ATOM 1559 N N . TYR A 1 97 ? 15.020 4.720 -5.569 1.00 0.00 97 TYR A N 1
ATOM 1560 C CA . TYR A 1 97 ? 14.821 3.305 -5.375 1.00 0.00 97 TYR A CA 1
ATOM 1561 C C . TYR A 1 97 ? 13.927 2.722 -6.466 1.00 0.00 97 TYR A C 1
ATOM 1562 O O . TYR A 1 97 ? 14.104 1.575 -6.860 1.00 0.00 97 TYR A O 1
ATOM 1580 N N . GLU A 1 98 ? 12.979 3.511 -6.968 1.00 0.00 98 GLU A N 1
ATOM 1581 C CA . GLU A 1 98 ? 12.097 3.025 -8.018 1.00 0.00 98 GLU A CA 1
ATOM 1582 C C . GLU A 1 98 ? 12.870 2.874 -9.317 1.00 0.00 98 GLU A C 1
ATOM 1583 O O . GLU A 1 98 ? 12.574 1.996 -10.126 1.00 0.00 98 GLU A O 1
ATOM 1595 N N . ILE A 1 99 ? 13.882 3.717 -9.506 1.00 0.00 99 ILE A N 1
ATOM 1596 C CA . ILE A 1 99 ? 14.703 3.634 -10.703 1.00 0.00 99 ILE A CA 1
ATOM 1597 C C . ILE A 1 99 ? 15.391 2.293 -10.745 1.00 0.00 99 ILE A C 1
ATOM 1598 O O . ILE A 1 99 ? 15.357 1.577 -11.745 1.00 0.00 99 ILE A O 1
ATOM 1614 N N . ALA A 1 100 ? 16.010 1.974 -9.627 1.00 0.00 100 ALA A N 1
ATOM 1615 C CA . ALA A 1 100 ? 16.726 0.718 -9.473 1.00 0.00 100 ALA A CA 1
ATOM 1616 C C . ALA A 1 100 ? 15.784 -0.473 -9.478 1.00 0.00 100 ALA A C 1
ATOM 1617 O O . ALA A 1 100 ? 16.224 -1.623 -9.487 1.00 0.00 100 ALA A O 1
ATOM 1624 N N . LYS A 1 101 ? 14.493 -0.199 -9.449 1.00 0.00 101 LYS A N 1
ATOM 1625 C CA . LYS A 1 101 ? 13.504 -1.243 -9.428 1.00 0.00 101 LYS A CA 1
ATOM 1626 C C . LYS A 1 101 ? 12.744 -1.359 -10.743 1.00 0.00 101 LYS A C 1
ATOM 1627 O O . LYS A 1 101 ? 12.325 -2.447 -11.136 1.00 0.00 101 LYS A O 1
ATOM 1646 N N . GLY A 1 102 ? 12.536 -0.226 -11.399 1.00 0.00 102 GLY A N 1
ATOM 1647 C CA . GLY A 1 102 ? 11.782 -0.222 -12.641 1.00 0.00 102 GLY A CA 1
ATOM 1648 C C . GLY A 1 102 ? 10.364 -0.696 -12.401 1.00 0.00 102 GLY A C 1
ATOM 1649 O O . GLY A 1 102 ? 9.881 -1.618 -13.058 1.00 0.00 102 GLY A O 1
ATOM 1653 N N . LEU A 1 103 ? 9.719 -0.085 -11.411 1.00 0.00 103 LEU A N 1
ATOM 1654 C CA . LEU A 1 103 ? 8.365 -0.458 -11.012 1.00 0.00 103 LEU A CA 1
ATOM 1655 C C . LEU A 1 103 ? 7.274 0.178 -11.882 1.00 0.00 103 LEU A C 1
ATOM 1656 O O . LEU A 1 103 ? 7.521 0.619 -13.005 1.00 0.00 103 LEU A O 1
ATOM 1672 N N . MET A 1 104 ? 6.059 0.187 -11.334 1.00 0.00 104 MET A N 1
ATOM 1673 C CA . MET A 1 104 ? 4.878 0.715 -11.991 1.00 0.00 104 MET A CA 1
ATOM 1674 C C . MET A 1 104 ? 4.555 2.119 -11.509 1.00 0.00 104 MET A C 1
ATOM 1675 O O . MET A 1 104 ? 5.362 2.769 -10.845 1.00 0.00 104 MET A O 1
ATOM 1689 N N . SER A 1 105 ? 3.350 2.563 -11.836 1.00 0.00 105 SER A N 1
ATOM 1690 C CA . SER A 1 105 ? 2.879 3.872 -11.430 1.00 0.00 105 SER A CA 1
ATOM 1691 C C . SER A 1 105 ? 1.367 3.977 -11.561 1.00 0.00 105 SER A C 1
ATOM 1692 O O . SER A 1 105 ? 0.809 5.072 -11.630 1.00 0.00 105 SER A O 1
ATOM 1700 N N . VAL A 1 106 ? 0.730 2.817 -11.550 1.00 0.00 106 VAL A N 1
ATOM 1701 C CA . VAL A 1 106 ? -0.720 2.677 -11.619 1.00 0.00 106 VAL A CA 1
ATOM 1702 C C . VAL A 1 106 ? -1.454 3.987 -11.916 1.00 0.00 106 VAL A C 1
ATOM 1703 O O . VAL A 1 106 ? -1.877 4.683 -10.992 1.00 0.00 106 VAL A O 1
ATOM 1716 N N . PRO A 1 107 ? -1.629 4.346 -13.198 1.00 0.00 107 PRO A N 1
ATOM 1717 C CA . PRO A 1 107 ? -2.325 5.568 -13.566 1.00 0.00 107 PRO A CA 1
ATOM 1718 C C . PRO A 1 107 ? -3.814 5.354 -13.782 1.00 0.00 107 PRO A C 1
ATOM 1719 O O . PRO A 1 107 ? -4.502 6.182 -14.380 1.00 0.00 107 PRO A O 1
ATOM 1730 N N . TYR A 1 108 ? -4.298 4.248 -13.258 1.00 0.00 108 TYR A N 1
ATOM 1731 C CA . TYR A 1 108 ? -5.711 3.896 -13.341 1.00 0.00 108 TYR A CA 1
ATOM 1732 C C . TYR A 1 108 ? -6.388 4.001 -11.977 1.00 0.00 108 TYR A C 1
ATOM 1733 O O . TYR A 1 108 ? -7.440 3.402 -11.754 1.00 0.00 108 TYR A O 1
ATOM 1751 N N . ILE A 1 109 ? -5.768 4.743 -11.059 1.00 0.00 109 ILE A N 1
ATOM 1752 C CA . ILE A 1 109 ? -6.299 4.900 -9.706 1.00 0.00 109 ILE A CA 1
ATOM 1753 C C . ILE A 1 109 ? -7.817 5.059 -9.699 1.00 0.00 109 ILE A C 1
ATOM 1754 O O . ILE A 1 109 ? -8.363 5.970 -10.322 1.00 0.00 109 ILE A O 1
ATOM 1770 N N . TYR A 1 110 ? -8.488 4.158 -8.987 1.00 0.00 110 TYR A N 1
ATOM 1771 C CA . TYR A 1 110 ? -9.942 4.185 -8.891 1.00 0.00 110 TYR A CA 1
ATOM 1772 C C . TYR A 1 110 ? -10.388 4.856 -7.598 1.00 0.00 110 TYR A C 1
ATOM 1773 O O . TYR A 1 110 ? -11.439 4.530 -7.046 1.00 0.00 110 TYR A O 1
ATOM 1791 N N . PHE A 1 111 ? -9.576 5.803 -7.134 1.00 0.00 111 PHE A N 1
ATOM 1792 C CA . PHE A 1 111 ? -9.850 6.557 -5.906 1.00 0.00 111 PHE A CA 1
ATOM 1793 C C . PHE A 1 111 ? -10.645 5.735 -4.891 1.00 0.00 111 PHE A C 1
ATOM 1794 O O . PHE A 1 111 ? -10.013 5.024 -4.081 1.00 0.00 111 PHE A O 1
ATOM 1812 N N . MET A 1 1 ? 5.104 4.544 13.775 1.00 0.00 1 MET A N 2
ATOM 1813 C CA . MET A 1 1 ? 4.945 4.988 12.363 1.00 0.00 1 MET A CA 2
ATOM 1814 C C . MET A 1 1 ? 4.535 6.452 12.279 1.00 0.00 1 MET A C 2
ATOM 1815 O O . MET A 1 1 ? 3.657 6.901 13.015 1.00 0.00 1 MET A O 2
ATOM 1831 N N . ASP A 1 2 ? 5.159 7.194 11.367 1.00 0.00 2 ASP A N 2
ATOM 1832 C CA . ASP A 1 2 ? 4.828 8.600 11.185 1.00 0.00 2 ASP A CA 2
ATOM 1833 C C . ASP A 1 2 ? 3.324 8.747 10.981 1.00 0.00 2 ASP A C 2
ATOM 1834 O O . ASP A 1 2 ? 2.615 7.750 10.887 1.00 0.00 2 ASP A O 2
ATOM 1843 N N . ILE A 1 3 ? 2.840 9.979 10.936 1.00 0.00 3 ILE A N 2
ATOM 1844 C CA . ILE A 1 3 ? 1.411 10.227 10.772 1.00 0.00 3 ILE A CA 2
ATOM 1845 C C . ILE A 1 3 ? 0.928 9.836 9.390 1.00 0.00 3 ILE A C 2
ATOM 1846 O O . ILE A 1 3 ? 0.044 8.991 9.246 1.00 0.00 3 ILE A O 2
ATOM 1862 N N . LYS A 1 4 ? 1.519 10.445 8.383 1.00 0.00 4 LYS A N 2
ATOM 1863 C CA . LYS A 1 4 ? 1.158 10.151 7.000 1.00 0.00 4 LYS A CA 2
ATOM 1864 C C . LYS A 1 4 ? 1.071 8.644 6.801 1.00 0.00 4 LYS A C 2
ATOM 1865 O O . LYS A 1 4 ? 0.209 8.142 6.083 1.00 0.00 4 LYS A O 2
ATOM 1884 N N . SER A 1 5 ? 1.974 7.941 7.464 1.00 0.00 5 SER A N 2
ATOM 1885 C CA . SER A 1 5 ? 2.029 6.487 7.396 1.00 0.00 5 SER A CA 2
ATOM 1886 C C . SER A 1 5 ? 1.068 5.861 8.395 1.00 0.00 5 SER A C 2
ATOM 1887 O O . SER A 1 5 ? 0.547 4.774 8.178 1.00 0.00 5 SER A O 2
ATOM 1895 N N . GLN A 1 6 ? 0.877 6.550 9.507 1.00 0.00 6 GLN A N 2
ATOM 1896 C CA . GLN A 1 6 ? 0.023 6.075 10.585 1.00 0.00 6 GLN A CA 2
ATOM 1897 C C . GLN A 1 6 ? -1.400 5.816 10.165 1.00 0.00 6 GLN A C 2
ATOM 1898 O O . GLN A 1 6 ? -2.003 4.842 10.599 1.00 0.00 6 GLN A O 2
ATOM 1912 N N . THR A 1 7 ? -1.957 6.689 9.359 1.00 0.00 7 THR A N 2
ATOM 1913 C CA . THR A 1 7 ? -3.325 6.507 8.945 1.00 0.00 7 THR A CA 2
ATOM 1914 C C . THR A 1 7 ? -3.409 5.521 7.811 1.00 0.00 7 THR A C 2
ATOM 1915 O O . THR A 1 7 ? -4.291 4.671 7.800 1.00 0.00 7 THR A O 2
ATOM 1926 N N . LEU A 1 8 ? -2.467 5.585 6.881 1.00 0.00 8 LEU A N 2
ATOM 1927 C CA . LEU A 1 8 ? -2.467 4.616 5.809 1.00 0.00 8 LEU A CA 2
ATOM 1928 C C . LEU A 1 8 ? -2.139 3.262 6.417 1.00 0.00 8 LEU A C 2
ATOM 1929 O O . LEU A 1 8 ? -2.669 2.234 5.995 1.00 0.00 8 LEU A O 2
ATOM 1945 N N . TYR A 1 9 ? -1.312 3.278 7.470 1.00 0.00 9 TYR A N 2
ATOM 1946 C CA . TYR A 1 9 ? -0.990 2.065 8.186 1.00 0.00 9 TYR A CA 2
ATOM 1947 C C . TYR A 1 9 ? -2.219 1.642 8.978 1.00 0.00 9 TYR A C 2
ATOM 1948 O O . TYR A 1 9 ? -2.795 0.584 8.746 1.00 0.00 9 TYR A O 2
ATOM 1966 N N . LEU A 1 10 ? -2.629 2.491 9.909 1.00 0.00 10 LEU A N 2
ATOM 1967 C CA . LEU A 1 10 ? -3.804 2.212 10.722 1.00 0.00 10 LEU A CA 2
ATOM 1968 C C . LEU A 1 10 ? -4.963 1.823 9.825 1.00 0.00 10 LEU A C 2
ATOM 1969 O O . LEU A 1 10 ? -5.764 0.955 10.166 1.00 0.00 10 LEU A O 2
ATOM 1985 N N . ASN A 1 11 ? -5.020 2.445 8.654 1.00 0.00 11 ASN A N 2
ATOM 1986 C CA . ASN A 1 11 ? -6.055 2.132 7.689 1.00 0.00 11 ASN A CA 2
ATOM 1987 C C . ASN A 1 11 ? -5.874 0.690 7.244 1.00 0.00 11 ASN A C 2
ATOM 1988 O O . ASN A 1 11 ? -6.841 -0.045 7.047 1.00 0.00 11 ASN A O 2
ATOM 1999 N N . LEU A 1 12 ? -4.606 0.289 7.116 1.00 0.00 12 LEU A N 2
ATOM 2000 C CA . LEU A 1 12 ? -4.269 -1.070 6.728 1.00 0.00 12 LEU A CA 2
ATOM 2001 C C . LEU A 1 12 ? -4.848 -2.045 7.738 1.00 0.00 12 LEU A C 2
ATOM 2002 O O . LEU A 1 12 ? -5.517 -3.009 7.376 1.00 0.00 12 LEU A O 2
ATOM 2018 N N . SER A 1 13 ? -4.607 -1.771 9.013 1.00 0.00 13 SER A N 2
ATOM 2019 C CA . SER A 1 13 ? -5.123 -2.611 10.079 1.00 0.00 13 SER A CA 2
ATOM 2020 C C . SER A 1 13 ? -6.641 -2.583 10.083 1.00 0.00 13 SER A C 2
ATOM 2021 O O . SER A 1 13 ? -7.299 -3.608 10.268 1.00 0.00 13 SER A O 2
ATOM 2029 N N . GLU A 1 14 ? -7.189 -1.397 9.869 1.00 0.00 14 GLU A N 2
ATOM 2030 C CA . GLU A 1 14 ? -8.631 -1.218 9.838 1.00 0.00 14 GLU A CA 2
ATOM 2031 C C . GLU A 1 14 ? -9.238 -1.944 8.648 1.00 0.00 14 GLU A C 2
ATOM 2032 O O . GLU A 1 14 ? -10.343 -2.473 8.720 1.00 0.00 14 GLU A O 2
ATOM 2044 N N . ALA A 1 15 ? -8.492 -1.972 7.558 1.00 0.00 15 ALA A N 2
ATOM 2045 C CA . ALA A 1 15 ? -8.931 -2.647 6.343 1.00 0.00 15 ALA A CA 2
ATOM 2046 C C . ALA A 1 15 ? -8.759 -4.128 6.481 1.00 0.00 15 ALA A C 2
ATOM 2047 O O . ALA A 1 15 ? -9.631 -4.912 6.135 1.00 0.00 15 ALA A O 2
ATOM 2054 N N . TYR A 1 16 ? -7.608 -4.499 6.998 1.00 0.00 16 TYR A N 2
ATOM 2055 C CA . TYR A 1 16 ? -7.284 -5.885 7.216 1.00 0.00 16 TYR A CA 2
ATOM 2056 C C . TYR A 1 16 ? -8.409 -6.539 8.007 1.00 0.00 16 TYR A C 2
ATOM 2057 O O . TYR A 1 16 ? -8.670 -7.735 7.875 1.00 0.00 16 TYR A O 2
ATOM 2075 N N . LYS A 1 17 ? -9.099 -5.724 8.800 1.00 0.00 17 LYS A N 2
ATOM 2076 C CA . LYS A 1 17 ? -10.225 -6.191 9.575 1.00 0.00 17 LYS A CA 2
ATOM 2077 C C . LYS A 1 17 ? -11.500 -6.125 8.727 1.00 0.00 17 LYS A C 2
ATOM 2078 O O . LYS A 1 17 ? -12.604 -6.332 9.231 1.00 0.00 17 LYS A O 2
ATOM 2097 N N . ASP A 1 18 ? -11.334 -5.851 7.429 1.00 0.00 18 ASP A N 2
ATOM 2098 C CA . ASP A 1 18 ? -12.459 -5.784 6.516 1.00 0.00 18 ASP A CA 2
ATOM 2099 C C . ASP A 1 18 ? -13.063 -7.178 6.372 1.00 0.00 18 ASP A C 2
ATOM 2100 O O . ASP A 1 18 ? -12.362 -8.127 6.031 1.00 0.00 18 ASP A O 2
ATOM 2109 N N . PRO A 1 19 ? -14.359 -7.322 6.658 1.00 0.00 19 PRO A N 2
ATOM 2110 C CA . PRO A 1 19 ? -15.059 -8.616 6.597 1.00 0.00 19 PRO A CA 2
ATOM 2111 C C . PRO A 1 19 ? -14.776 -9.437 5.341 1.00 0.00 19 PRO A C 2
ATOM 2112 O O . PRO A 1 19 ? -14.835 -10.667 5.384 1.00 0.00 19 PRO A O 2
ATOM 2123 N N . GLU A 1 20 ? -14.456 -8.782 4.229 1.00 0.00 20 GLU A N 2
ATOM 2124 C CA . GLU A 1 20 ? -14.161 -9.509 3.004 1.00 0.00 20 GLU A CA 2
ATOM 2125 C C . GLU A 1 20 ? -12.666 -9.574 2.769 1.00 0.00 20 GLU A C 2
ATOM 2126 O O . GLU A 1 20 ? -12.185 -9.934 1.694 1.00 0.00 20 GLU A O 2
ATOM 2138 N N . VAL A 1 21 ? -11.962 -9.293 3.836 1.00 0.00 21 VAL A N 2
ATOM 2139 C CA . VAL A 1 21 ? -10.522 -9.365 3.893 1.00 0.00 21 VAL A CA 2
ATOM 2140 C C . VAL A 1 21 ? -10.195 -10.406 4.953 1.00 0.00 21 VAL A C 2
ATOM 2141 O O . VAL A 1 21 ? -9.250 -11.182 4.819 1.00 0.00 21 VAL A O 2
ATOM 2154 N N . LYS A 1 22 ? -11.059 -10.457 5.979 1.00 0.00 22 LYS A N 2
ATOM 2155 C CA . LYS A 1 22 ? -10.953 -11.439 7.033 1.00 0.00 22 LYS A CA 2
ATOM 2156 C C . LYS A 1 22 ? -11.007 -12.813 6.402 1.00 0.00 22 LYS A C 2
ATOM 2157 O O . LYS A 1 22 ? -10.251 -13.718 6.754 1.00 0.00 22 LYS A O 2
ATOM 2176 N N . ALA A 1 23 ? -11.915 -12.938 5.440 1.00 0.00 23 ALA A N 2
ATOM 2177 C CA . ALA A 1 23 ? -12.088 -14.181 4.714 1.00 0.00 23 ALA A CA 2
ATOM 2178 C C . ALA A 1 23 ? -10.891 -14.413 3.811 1.00 0.00 23 ALA A C 2
ATOM 2179 O O . ALA A 1 23 ? -10.547 -15.548 3.482 1.00 0.00 23 ALA A O 2
ATOM 2186 N N . ASN A 1 24 ? -10.254 -13.314 3.426 1.00 0.00 24 ASN A N 2
ATOM 2187 C CA . ASN A 1 24 ? -9.087 -13.362 2.577 1.00 0.00 24 ASN A CA 2
ATOM 2188 C C . ASN A 1 24 ? -7.815 -13.272 3.409 1.00 0.00 24 ASN A C 2
ATOM 2189 O O . ASN A 1 24 ? -7.170 -12.225 3.464 1.00 0.00 24 ASN A O 2
ATOM 2200 N N . GLU A 1 25 ? -7.462 -14.379 4.061 1.00 0.00 25 GLU A N 2
ATOM 2201 C CA . GLU A 1 25 ? -6.267 -14.429 4.901 1.00 0.00 25 GLU A CA 2
ATOM 2202 C C . GLU A 1 25 ? -5.083 -13.777 4.204 1.00 0.00 25 GLU A C 2
ATOM 2203 O O . GLU A 1 25 ? -4.295 -13.069 4.825 1.00 0.00 25 GLU A O 2
ATOM 2215 N N . PHE A 1 26 ? -4.973 -14.016 2.910 1.00 0.00 26 PHE A N 2
ATOM 2216 C CA . PHE A 1 26 ? -3.891 -13.447 2.117 1.00 0.00 26 PHE A CA 2
ATOM 2217 C C . PHE A 1 26 ? -3.918 -11.923 2.188 1.00 0.00 26 PHE A C 2
ATOM 2218 O O . PHE A 1 26 ? -2.980 -11.296 2.681 1.00 0.00 26 PHE A O 2
ATOM 2235 N N . LEU A 1 27 ? -5.001 -11.334 1.691 1.00 0.00 27 LEU A N 2
ATOM 2236 C CA . LEU A 1 27 ? -5.166 -9.890 1.693 1.00 0.00 27 LEU A CA 2
ATOM 2237 C C . LEU A 1 27 ? -4.924 -9.299 3.075 1.00 0.00 27 LEU A C 2
ATOM 2238 O O . LEU A 1 27 ? -4.190 -8.322 3.217 1.00 0.00 27 LEU A O 2
ATOM 2254 N N . SER A 1 28 ? -5.542 -9.885 4.096 1.00 0.00 28 SER A N 2
ATOM 2255 C CA . SER A 1 28 ? -5.381 -9.398 5.440 1.00 0.00 28 SER A CA 2
ATOM 2256 C C . SER A 1 28 ? -3.957 -9.622 5.922 1.00 0.00 28 SER A C 2
ATOM 2257 O O . SER A 1 28 ? -3.290 -8.690 6.364 1.00 0.00 28 SER A O 2
ATOM 2265 N N . LYS A 1 29 ? -3.493 -10.853 5.810 1.00 0.00 29 LYS A N 2
ATOM 2266 C CA . LYS A 1 29 ? -2.134 -11.201 6.218 1.00 0.00 29 LYS A CA 2
ATOM 2267 C C . LYS A 1 29 ? -1.125 -10.231 5.615 1.00 0.00 29 LYS A C 2
ATOM 2268 O O . LYS A 1 29 ? -0.235 -9.741 6.309 1.00 0.00 29 LYS A O 2
ATOM 2287 N N . LEU A 1 30 ? -1.273 -9.942 4.324 1.00 0.00 30 LEU A N 2
ATOM 2288 C CA . LEU A 1 30 ? -0.370 -9.013 3.659 1.00 0.00 30 LEU A CA 2
ATOM 2289 C C . LEU A 1 30 ? -0.483 -7.639 4.299 1.00 0.00 30 LEU A C 2
ATOM 2290 O O . LEU A 1 30 ? 0.520 -7.024 4.660 1.00 0.00 30 LEU A O 2
ATOM 2306 N N . VAL A 1 31 ? -1.716 -7.181 4.470 1.00 0.00 31 VAL A N 2
ATOM 2307 C CA . VAL A 1 31 ? -1.972 -5.897 5.104 1.00 0.00 31 VAL A CA 2
ATOM 2308 C C . VAL A 1 31 ? -1.378 -5.903 6.506 1.00 0.00 31 VAL A C 2
ATOM 2309 O O . VAL A 1 31 ? -0.879 -4.890 6.990 1.00 0.00 31 VAL A O 2
ATOM 2322 N N . VAL A 1 32 ? -1.425 -7.074 7.135 1.00 0.00 32 VAL A N 2
ATOM 2323 C CA . VAL A 1 32 ? -0.885 -7.259 8.472 1.00 0.00 32 VAL A CA 2
ATOM 2324 C C . VAL A 1 32 ? 0.627 -7.137 8.450 1.00 0.00 32 VAL A C 2
ATOM 2325 O O . VAL A 1 32 ? 1.199 -6.198 9.003 1.00 0.00 32 VAL A O 2
ATOM 2338 N N . GLN A 1 33 ? 1.266 -8.088 7.788 1.00 0.00 33 GLN A N 2
ATOM 2339 C CA . GLN A 1 33 ? 2.719 -8.088 7.664 1.00 0.00 33 GLN A CA 2
ATOM 2340 C C . GLN A 1 33 ? 3.182 -6.719 7.197 1.00 0.00 33 GLN A C 2
ATOM 2341 O O . GLN A 1 33 ? 4.074 -6.106 7.786 1.00 0.00 33 GLN A O 2
ATOM 2355 N N . CYS A 1 34 ? 2.535 -6.235 6.151 1.00 0.00 34 CYS A N 2
ATOM 2356 C CA . CYS A 1 34 ? 2.835 -4.922 5.608 1.00 0.00 34 CYS A CA 2
ATOM 2357 C C . CYS A 1 34 ? 2.673 -3.878 6.702 1.00 0.00 34 CYS A C 2
ATOM 2358 O O . CYS A 1 34 ? 3.499 -2.975 6.846 1.00 0.00 34 CYS A O 2
ATOM 2366 N N . ALA A 1 35 ? 1.605 -4.026 7.488 1.00 0.00 35 ALA A N 2
ATOM 2367 C CA . ALA A 1 35 ? 1.327 -3.111 8.587 1.00 0.00 35 ALA A CA 2
ATOM 2368 C C . ALA A 1 35 ? 2.501 -3.056 9.553 1.00 0.00 35 ALA A C 2
ATOM 2369 O O . ALA A 1 35 ? 2.779 -2.022 10.159 1.00 0.00 35 ALA A O 2
ATOM 2376 N N . GLY A 1 36 ? 3.190 -4.179 9.678 1.00 0.00 36 GLY A N 2
ATOM 2377 C CA . GLY A 1 36 ? 4.340 -4.251 10.557 1.00 0.00 36 GLY A CA 2
ATOM 2378 C C . GLY A 1 36 ? 5.536 -3.530 9.977 1.00 0.00 36 GLY A C 2
ATOM 2379 O O . GLY A 1 36 ? 6.400 -3.053 10.713 1.00 0.00 36 GLY A O 2
ATOM 2383 N N . LYS A 1 37 ? 5.579 -3.440 8.653 1.00 0.00 37 LYS A N 2
ATOM 2384 C CA . LYS A 1 37 ? 6.669 -2.760 7.976 1.00 0.00 37 LYS A CA 2
ATOM 2385 C C . LYS A 1 37 ? 6.474 -1.248 8.048 1.00 0.00 37 LYS A C 2
ATOM 2386 O O . LYS A 1 37 ? 7.415 -0.479 7.855 1.00 0.00 37 LYS A O 2
ATOM 2405 N N . LEU A 1 38 ? 5.239 -0.833 8.322 1.00 0.00 38 LEU A N 2
ATOM 2406 C CA . LEU A 1 38 ? 4.909 0.582 8.414 1.00 0.00 38 LEU A CA 2
ATOM 2407 C C . LEU A 1 38 ? 5.075 1.104 9.832 1.00 0.00 38 LEU A C 2
ATOM 2408 O O . LEU A 1 38 ? 5.312 2.294 10.031 1.00 0.00 38 LEU A O 2
ATOM 2424 N N . THR A 1 39 ? 4.961 0.219 10.822 1.00 0.00 39 THR A N 2
ATOM 2425 C CA . THR A 1 39 ? 5.122 0.635 12.211 1.00 0.00 39 THR A CA 2
ATOM 2426 C C . THR A 1 39 ? 6.397 1.453 12.352 1.00 0.00 39 THR A C 2
ATOM 2427 O O . THR A 1 39 ? 6.483 2.363 13.176 1.00 0.00 39 THR A O 2
ATOM 2438 N N . ALA A 1 40 ? 7.372 1.134 11.509 1.00 0.00 40 ALA A N 2
ATOM 2439 C CA . ALA A 1 40 ? 8.634 1.842 11.493 1.00 0.00 40 ALA A CA 2
ATOM 2440 C C . ALA A 1 40 ? 8.682 2.806 10.318 1.00 0.00 40 ALA A C 2
ATOM 2441 O O . ALA A 1 40 ? 9.714 2.944 9.659 1.00 0.00 40 ALA A O 2
ATOM 2448 N N . SER A 1 41 ? 7.564 3.475 10.048 1.00 0.00 41 SER A N 2
ATOM 2449 C CA . SER A 1 41 ? 7.502 4.418 8.941 1.00 0.00 41 SER A CA 2
ATOM 2450 C C . SER A 1 41 ? 8.666 5.403 9.015 1.00 0.00 41 SER A C 2
ATOM 2451 O O . SER A 1 41 ? 9.069 5.976 8.003 1.00 0.00 41 SER A O 2
ATOM 2459 N N . ASN A 1 42 ? 9.233 5.562 10.212 1.00 0.00 42 ASN A N 2
ATOM 2460 C CA . ASN A 1 42 ? 10.383 6.438 10.398 1.00 0.00 42 ASN A CA 2
ATOM 2461 C C . ASN A 1 42 ? 11.442 6.110 9.348 1.00 0.00 42 ASN A C 2
ATOM 2462 O O . ASN A 1 42 ? 12.203 6.978 8.919 1.00 0.00 42 ASN A O 2
ATOM 2473 N N . SER A 1 43 ? 11.443 4.852 8.911 1.00 0.00 43 SER A N 2
ATOM 2474 C CA . SER A 1 43 ? 12.339 4.390 7.893 1.00 0.00 43 SER A CA 2
ATOM 2475 C C . SER A 1 43 ? 11.617 4.509 6.566 1.00 0.00 43 SER A C 2
ATOM 2476 O O . SER A 1 43 ? 11.254 3.508 5.949 1.00 0.00 43 SER A O 2
ATOM 2484 N N . GLU A 1 44 ? 11.374 5.747 6.153 1.00 0.00 44 GLU A N 2
ATOM 2485 C CA . GLU A 1 44 ? 10.652 6.002 4.921 1.00 0.00 44 GLU A CA 2
ATOM 2486 C C . GLU A 1 44 ? 11.341 5.326 3.757 1.00 0.00 44 GLU A C 2
ATOM 2487 O O . GLU A 1 44 ? 10.720 5.012 2.753 1.00 0.00 44 GLU A O 2
ATOM 2499 N N . ASN A 1 45 ? 12.623 5.082 3.917 1.00 0.00 45 ASN A N 2
ATOM 2500 C CA . ASN A 1 45 ? 13.388 4.412 2.881 1.00 0.00 45 ASN A CA 2
ATOM 2501 C C . ASN A 1 45 ? 12.959 2.957 2.803 1.00 0.00 45 ASN A C 2
ATOM 2502 O O . ASN A 1 45 ? 12.807 2.378 1.725 1.00 0.00 45 ASN A O 2
ATOM 2513 N N . SER A 1 46 ? 12.728 2.397 3.970 1.00 0.00 46 SER A N 2
ATOM 2514 C CA . SER A 1 46 ? 12.280 1.025 4.095 1.00 0.00 46 SER A CA 2
ATOM 2515 C C . SER A 1 46 ? 10.784 0.946 3.855 1.00 0.00 46 SER A C 2
ATOM 2516 O O . SER A 1 46 ? 10.259 -0.056 3.370 1.00 0.00 46 SER A O 2
ATOM 2524 N N . TYR A 1 47 ? 10.118 2.044 4.176 1.00 0.00 47 TYR A N 2
ATOM 2525 C CA . TYR A 1 47 ? 8.706 2.183 3.993 1.00 0.00 47 TYR A CA 2
ATOM 2526 C C . TYR A 1 47 ? 8.464 2.571 2.546 1.00 0.00 47 TYR A C 2
ATOM 2527 O O . TYR A 1 47 ? 7.380 2.381 2.019 1.00 0.00 47 TYR A O 2
ATOM 2545 N N . ILE A 1 48 ? 9.541 3.069 1.914 1.00 0.00 48 ILE A N 2
ATOM 2546 C CA . ILE A 1 48 ? 9.552 3.447 0.507 1.00 0.00 48 ILE A CA 2
ATOM 2547 C C . ILE A 1 48 ? 9.478 2.181 -0.318 1.00 0.00 48 ILE A C 2
ATOM 2548 O O . ILE A 1 48 ? 8.792 2.114 -1.333 1.00 0.00 48 ILE A O 2
ATOM 2564 N N . GLU A 1 49 ? 10.175 1.163 0.150 1.00 0.00 49 GLU A N 2
ATOM 2565 C CA . GLU A 1 49 ? 10.169 -0.103 -0.527 1.00 0.00 49 GLU A CA 2
ATOM 2566 C C . GLU A 1 49 ? 8.797 -0.687 -0.401 1.00 0.00 49 GLU A C 2
ATOM 2567 O O . GLU A 1 49 ? 8.101 -0.857 -1.398 1.00 0.00 49 GLU A O 2
ATOM 2579 N N . VAL A 1 50 ? 8.370 -0.922 0.828 1.00 0.00 50 VAL A N 2
ATOM 2580 C CA . VAL A 1 50 ? 7.035 -1.416 1.033 1.00 0.00 50 VAL A CA 2
ATOM 2581 C C . VAL A 1 50 ? 6.047 -0.424 0.424 1.00 0.00 50 VAL A C 2
ATOM 2582 O O . VAL A 1 50 ? 4.929 -0.786 0.063 1.00 0.00 50 VAL A O 2
ATOM 2595 N N . ILE A 1 51 ? 6.497 0.831 0.276 1.00 0.00 51 ILE A N 2
ATOM 2596 C CA . ILE A 1 51 ? 5.682 1.866 -0.326 1.00 0.00 51 ILE A CA 2
ATOM 2597 C C . ILE A 1 51 ? 5.617 1.643 -1.829 1.00 0.00 51 ILE A C 2
ATOM 2598 O O . ILE A 1 51 ? 4.578 1.857 -2.458 1.00 0.00 51 ILE A O 2
ATOM 2614 N N . SER A 1 52 ? 6.727 1.171 -2.399 1.00 0.00 52 SER A N 2
ATOM 2615 C CA . SER A 1 52 ? 6.772 0.883 -3.815 1.00 0.00 52 SER A CA 2
ATOM 2616 C C . SER A 1 52 ? 5.975 -0.373 -4.089 1.00 0.00 52 SER A C 2
ATOM 2617 O O . SER A 1 52 ? 5.310 -0.503 -5.117 1.00 0.00 52 SER A O 2
ATOM 2625 N N . LEU A 1 53 ? 6.058 -1.298 -3.142 1.00 0.00 53 LEU A N 2
ATOM 2626 C CA . LEU A 1 53 ? 5.362 -2.560 -3.242 1.00 0.00 53 LEU A CA 2
ATOM 2627 C C . LEU A 1 53 ? 3.910 -2.415 -2.821 1.00 0.00 53 LEU A C 2
ATOM 2628 O O . LEU A 1 53 ? 3.098 -3.275 -3.107 1.00 0.00 53 LEU A O 2
ATOM 2644 N N . LEU A 1 54 ? 3.578 -1.329 -2.134 1.00 0.00 54 LEU A N 2
ATOM 2645 C CA . LEU A 1 54 ? 2.210 -1.123 -1.698 1.00 0.00 54 LEU A CA 2
ATOM 2646 C C . LEU A 1 54 ? 1.332 -0.656 -2.843 1.00 0.00 54 LEU A C 2
ATOM 2647 O O . LEU A 1 54 ? 0.222 -1.163 -3.023 1.00 0.00 54 LEU A O 2
ATOM 2663 N N . SER A 1 55 ? 1.834 0.277 -3.642 1.00 0.00 55 SER A N 2
ATOM 2664 C CA . SER A 1 55 ? 1.081 0.762 -4.790 1.00 0.00 55 SER A CA 2
ATOM 2665 C C . SER A 1 55 ? 1.185 -0.234 -5.942 1.00 0.00 55 SER A C 2
ATOM 2666 O O . SER A 1 55 ? 1.460 0.137 -7.083 1.00 0.00 55 SER A O 2
ATOM 2674 N N . ARG A 1 56 ? 0.961 -1.506 -5.618 1.00 0.00 56 ARG A N 2
ATOM 2675 C CA . ARG A 1 56 ? 1.021 -2.594 -6.586 1.00 0.00 56 ARG A CA 2
ATOM 2676 C C . ARG A 1 56 ? 0.933 -3.930 -5.855 1.00 0.00 56 ARG A C 2
ATOM 2677 O O . ARG A 1 56 ? 0.169 -4.812 -6.237 1.00 0.00 56 ARG A O 2
ATOM 2698 N N . GLY A 1 57 ? 1.720 -4.053 -4.789 1.00 0.00 57 GLY A N 2
ATOM 2699 C CA . GLY A 1 57 ? 1.736 -5.268 -3.988 1.00 0.00 57 GLY A CA 2
ATOM 2700 C C . GLY A 1 57 ? 0.396 -5.564 -3.363 1.00 0.00 57 GLY A C 2
ATOM 2701 O O . GLY A 1 57 ? 0.011 -6.724 -3.218 1.00 0.00 57 GLY A O 2
ATOM 2705 N N . ILE A 1 58 ? -0.310 -4.509 -2.977 1.00 0.00 58 ILE A N 2
ATOM 2706 C CA . ILE A 1 58 ? -1.613 -4.647 -2.345 1.00 0.00 58 ILE A CA 2
ATOM 2707 C C . ILE A 1 58 ? -2.484 -5.684 -3.055 1.00 0.00 58 ILE A C 2
ATOM 2708 O O . ILE A 1 58 ? -3.309 -6.348 -2.430 1.00 0.00 58 ILE A O 2
ATOM 2724 N N . SER A 1 59 ? -2.295 -5.815 -4.365 1.00 0.00 59 SER A N 2
ATOM 2725 C CA . SER A 1 59 ? -3.067 -6.771 -5.154 1.00 0.00 59 SER A CA 2
ATOM 2726 C C . SER A 1 59 ? -2.169 -7.627 -6.046 1.00 0.00 59 SER A C 2
ATOM 2727 O O . SER A 1 59 ? -2.506 -8.764 -6.373 1.00 0.00 59 SER A O 2
ATOM 2735 N N . SER A 1 60 ? -1.032 -7.070 -6.440 1.00 0.00 60 SER A N 2
ATOM 2736 C CA . SER A 1 60 ? -0.087 -7.773 -7.303 1.00 0.00 60 SER A CA 2
ATOM 2737 C C . SER A 1 60 ? 0.476 -9.013 -6.619 1.00 0.00 60 SER A C 2
ATOM 2738 O O . SER A 1 60 ? 0.829 -9.988 -7.283 1.00 0.00 60 SER A O 2
ATOM 2746 N N . TYR A 1 61 ? 0.567 -8.974 -5.294 1.00 0.00 61 TYR A N 2
ATOM 2747 C CA . TYR A 1 61 ? 1.098 -10.105 -4.537 1.00 0.00 61 TYR A CA 2
ATOM 2748 C C . TYR A 1 61 ? 0.357 -11.394 -4.885 1.00 0.00 61 TYR A C 2
ATOM 2749 O O . TYR A 1 61 ? 0.930 -12.482 -4.837 1.00 0.00 61 TYR A O 2
ATOM 2767 N N . TYR A 1 62 ? -0.920 -11.263 -5.237 1.00 0.00 62 TYR A N 2
ATOM 2768 C CA . TYR A 1 62 ? -1.737 -12.418 -5.597 1.00 0.00 62 TYR A CA 2
ATOM 2769 C C . TYR A 1 62 ? -3.182 -12.002 -5.868 1.00 0.00 62 TYR A C 2
ATOM 2770 O O . TYR A 1 62 ? -4.093 -12.352 -5.118 1.00 0.00 62 TYR A O 2
ATOM 2788 N N . LEU A 1 63 ? -3.385 -11.252 -6.946 1.00 0.00 63 LEU A N 2
ATOM 2789 C CA . LEU A 1 63 ? -4.720 -10.792 -7.313 1.00 0.00 63 LEU A CA 2
ATOM 2790 C C . LEU A 1 63 ? -5.599 -11.959 -7.752 1.00 0.00 63 LEU A C 2
ATOM 2791 O O . LEU A 1 63 ? -5.127 -13.087 -7.889 1.00 0.00 63 LEU A O 2
ATOM 2807 N N . SER A 1 64 ? -6.879 -11.678 -7.975 1.00 0.00 64 SER A N 2
ATOM 2808 C CA . SER A 1 64 ? -7.825 -12.703 -8.403 1.00 0.00 64 SER A CA 2
ATOM 2809 C C . SER A 1 64 ? -8.238 -12.487 -9.857 1.00 0.00 64 SER A C 2
ATOM 2810 O O . SER A 1 64 ? -9.413 -12.282 -10.155 1.00 0.00 64 SER A O 2
ATOM 2818 N N . HIS A 1 65 ? -7.262 -12.534 -10.757 1.00 0.00 65 HIS A N 2
ATOM 2819 C CA . HIS A 1 65 ? -7.520 -12.341 -12.181 1.00 0.00 65 HIS A CA 2
ATOM 2820 C C . HIS A 1 65 ? -7.959 -10.907 -12.469 1.00 0.00 65 HIS A C 2
ATOM 2821 O O . HIS A 1 65 ? -7.220 -10.134 -13.076 1.00 0.00 65 HIS A O 2
ATOM 2836 N N . LYS A 1 66 ? -9.167 -10.558 -12.034 1.00 0.00 66 LYS A N 2
ATOM 2837 C CA . LYS A 1 66 ? -9.694 -9.215 -12.252 1.00 0.00 66 LYS A CA 2
ATOM 2838 C C . LYS A 1 66 ? -10.962 -8.972 -11.436 1.00 0.00 66 LYS A C 2
ATOM 2839 O O . LYS A 1 66 ? -11.839 -8.215 -11.851 1.00 0.00 66 LYS A O 2
ATOM 2858 N N . ARG A 1 67 ? -11.054 -9.609 -10.272 1.00 0.00 67 ARG A N 2
ATOM 2859 C CA . ARG A 1 67 ? -12.219 -9.445 -9.410 1.00 0.00 67 ARG A CA 2
ATOM 2860 C C . ARG A 1 67 ? -12.157 -8.111 -8.672 1.00 0.00 67 ARG A C 2
ATOM 2861 O O . ARG A 1 67 ? -11.285 -7.284 -8.939 1.00 0.00 67 ARG A O 2
ATOM 2882 N N . ILE A 1 68 ? -13.088 -7.902 -7.747 1.00 0.00 68 ILE A N 2
ATOM 2883 C CA . ILE A 1 68 ? -13.139 -6.662 -6.979 1.00 0.00 68 ILE A CA 2
ATOM 2884 C C . ILE A 1 68 ? -12.775 -6.895 -5.517 1.00 0.00 68 ILE A C 2
ATOM 2885 O O . ILE A 1 68 ? -12.823 -8.023 -5.024 1.00 0.00 68 ILE A O 2
ATOM 2901 N N . ILE A 1 69 ? -12.416 -5.817 -4.826 1.00 0.00 69 ILE A N 2
ATOM 2902 C CA . ILE A 1 69 ? -12.050 -5.893 -3.414 1.00 0.00 69 ILE A CA 2
ATOM 2903 C C . ILE A 1 69 ? -13.114 -5.223 -2.550 1.00 0.00 69 ILE A C 2
ATOM 2904 O O . ILE A 1 69 ? -14.047 -4.610 -3.071 1.00 0.00 69 ILE A O 2
ATOM 2920 N N . PRO A 1 70 ? -13.006 -5.340 -1.215 1.00 0.00 70 PRO A N 2
ATOM 2921 C CA . PRO A 1 70 ? -13.978 -4.756 -0.296 1.00 0.00 70 PRO A CA 2
ATOM 2922 C C . PRO A 1 70 ? -13.708 -3.291 0.038 1.00 0.00 70 PRO A C 2
ATOM 2923 O O . PRO A 1 70 ? -13.817 -2.884 1.195 1.00 0.00 70 PRO A O 2
ATOM 2934 N N . SER A 1 71 ? -13.379 -2.497 -0.979 1.00 0.00 71 SER A N 2
ATOM 2935 C CA . SER A 1 71 ? -13.117 -1.067 -0.800 1.00 0.00 71 SER A CA 2
ATOM 2936 C C . SER A 1 71 ? -11.848 -0.809 0.017 1.00 0.00 71 SER A C 2
ATOM 2937 O O . SER A 1 71 ? -10.989 -0.025 -0.394 1.00 0.00 71 SER A O 2
ATOM 2945 N N . SER A 1 72 ? -11.736 -1.456 1.176 1.00 0.00 72 SER A N 2
ATOM 2946 C CA . SER A 1 72 ? -10.576 -1.283 2.051 1.00 0.00 72 SER A CA 2
ATOM 2947 C C . SER A 1 72 ? -9.271 -1.754 1.402 1.00 0.00 72 SER A C 2
ATOM 2948 O O . SER A 1 72 ? -8.278 -1.983 2.092 1.00 0.00 72 SER A O 2
ATOM 2956 N N . MET A 1 73 ? -9.264 -1.866 0.079 1.00 0.00 73 MET A N 2
ATOM 2957 C CA . MET A 1 73 ? -8.073 -2.269 -0.651 1.00 0.00 73 MET A CA 2
ATOM 2958 C C . MET A 1 73 ? -7.828 -1.300 -1.802 1.00 0.00 73 MET A C 2
ATOM 2959 O O . MET A 1 73 ? -7.107 -1.603 -2.751 1.00 0.00 73 MET A O 2
ATOM 2973 N N . LEU A 1 74 ? -8.447 -0.129 -1.692 1.00 0.00 74 LEU A N 2
ATOM 2974 C CA . LEU A 1 74 ? -8.329 0.915 -2.695 1.00 0.00 74 LEU A CA 2
ATOM 2975 C C . LEU A 1 74 ? -8.156 2.270 -2.024 1.00 0.00 74 LEU A C 2
ATOM 2976 O O . LEU A 1 74 ? -7.473 3.142 -2.548 1.00 0.00 74 LEU A O 2
ATOM 2992 N N . THR A 1 75 ? -8.762 2.434 -0.851 1.00 0.00 75 THR A N 2
ATOM 2993 C CA . THR A 1 75 ? -8.655 3.678 -0.110 1.00 0.00 75 THR A CA 2
ATOM 2994 C C . THR A 1 75 ? -7.247 3.825 0.447 1.00 0.00 75 THR A C 2
ATOM 2995 O O . THR A 1 75 ? -6.751 4.934 0.639 1.00 0.00 75 THR A O 2
ATOM 3006 N N . ILE A 1 76 ? -6.598 2.696 0.688 1.00 0.00 76 ILE A N 2
ATOM 3007 C CA . ILE A 1 76 ? -5.241 2.706 1.193 1.00 0.00 76 ILE A CA 2
ATOM 3008 C C . ILE A 1 76 ? -4.285 2.961 0.039 1.00 0.00 76 ILE A C 2
ATOM 3009 O O . ILE A 1 76 ? -3.526 3.929 0.044 1.00 0.00 76 ILE A O 2
ATOM 3025 N N . TYR A 1 77 ? -4.362 2.098 -0.969 1.00 0.00 77 TYR A N 2
ATOM 3026 C CA . TYR A 1 77 ? -3.538 2.232 -2.162 1.00 0.00 77 TYR A CA 2
ATOM 3027 C C . TYR A 1 77 ? -3.634 3.656 -2.693 1.00 0.00 77 TYR A C 2
ATOM 3028 O O . TYR A 1 77 ? -2.652 4.232 -3.162 1.00 0.00 77 TYR A O 2
ATOM 3046 N N . THR A 1 78 ? -4.833 4.214 -2.594 1.00 0.00 78 THR A N 2
ATOM 3047 C CA . THR A 1 78 ? -5.097 5.574 -3.036 1.00 0.00 78 THR A CA 2
ATOM 3048 C C . THR A 1 78 ? -4.381 6.565 -2.133 1.00 0.00 78 THR A C 2
ATOM 3049 O O . THR A 1 78 ? -3.897 7.605 -2.578 1.00 0.00 78 THR A O 2
ATOM 3060 N N . GLN A 1 79 ? -4.322 6.216 -0.861 1.00 0.00 79 GLN A N 2
ATOM 3061 C CA . GLN A 1 79 ? -3.672 7.045 0.140 1.00 0.00 79 GLN A CA 2
ATOM 3062 C C . GLN A 1 79 ? -2.173 6.980 -0.059 1.00 0.00 79 GLN A C 2
ATOM 3063 O O . GLN A 1 79 ? -1.459 7.976 0.059 1.00 0.00 79 GLN A O 2
ATOM 3077 N N . ILE A 1 80 ? -1.718 5.783 -0.390 1.00 0.00 80 ILE A N 2
ATOM 3078 C CA . ILE A 1 80 ? -0.321 5.522 -0.651 1.00 0.00 80 ILE A CA 2
ATOM 3079 C C . ILE A 1 80 ? 0.220 6.521 -1.675 1.00 0.00 80 ILE A C 2
ATOM 3080 O O . ILE A 1 80 ? 1.191 7.236 -1.417 1.00 0.00 80 ILE A O 2
ATOM 3096 N N . GLN A 1 81 ? -0.438 6.576 -2.828 1.00 0.00 81 GLN A N 2
ATOM 3097 C CA . GLN A 1 81 ? -0.052 7.495 -3.887 1.00 0.00 81 GLN A CA 2
ATOM 3098 C C . GLN A 1 81 ? -0.251 8.935 -3.435 1.00 0.00 81 GLN A C 2
ATOM 3099 O O . GLN A 1 81 ? 0.475 9.841 -3.844 1.00 0.00 81 GLN A O 2
ATOM 3113 N N . LYS A 1 82 ? -1.251 9.129 -2.587 1.00 0.00 82 LYS A N 2
ATOM 3114 C CA . LYS A 1 82 ? -1.577 10.446 -2.062 1.00 0.00 82 LYS A CA 2
ATOM 3115 C C . LYS A 1 82 ? -0.477 10.984 -1.183 1.00 0.00 82 LYS A C 2
ATOM 3116 O O . LYS A 1 82 ? -0.233 12.180 -1.165 1.00 0.00 82 LYS A O 2
ATOM 3135 N N . ASP A 1 83 ? 0.192 10.106 -0.470 1.00 0.00 83 ASP A N 2
ATOM 3136 C CA . ASP A 1 83 ? 1.271 10.520 0.394 1.00 0.00 83 ASP A CA 2
ATOM 3137 C C . ASP A 1 83 ? 2.413 10.997 -0.470 1.00 0.00 83 ASP A C 2
ATOM 3138 O O . ASP A 1 83 ? 3.069 11.998 -0.185 1.00 0.00 83 ASP A O 2
ATOM 3147 N N . ILE A 1 84 ? 2.609 10.272 -1.560 1.00 0.00 84 ILE A N 2
ATOM 3148 C CA . ILE A 1 84 ? 3.631 10.597 -2.527 1.00 0.00 84 ILE A CA 2
ATOM 3149 C C . ILE A 1 84 ? 3.458 12.029 -3.011 1.00 0.00 84 ILE A C 2
ATOM 3150 O O . ILE A 1 84 ? 4.367 12.853 -2.914 1.00 0.00 84 ILE A O 2
ATOM 3166 N N . LYS A 1 85 ? 2.278 12.299 -3.554 1.00 0.00 85 LYS A N 2
ATOM 3167 C CA . LYS A 1 85 ? 1.962 13.605 -4.085 1.00 0.00 85 LYS A CA 2
ATOM 3168 C C . LYS A 1 85 ? 1.689 14.607 -2.989 1.00 0.00 85 LYS A C 2
ATOM 3169 O O . LYS A 1 85 ? 1.943 15.801 -3.147 1.00 0.00 85 LYS A O 2
ATOM 3188 N N . ASN A 1 86 ? 1.151 14.125 -1.886 1.00 0.00 86 ASN A N 2
ATOM 3189 C CA . ASN A 1 86 ? 0.828 15.019 -0.780 1.00 0.00 86 ASN A CA 2
ATOM 3190 C C . ASN A 1 86 ? 2.086 15.548 -0.101 1.00 0.00 86 ASN A C 2
ATOM 3191 O O . ASN A 1 86 ? 2.014 16.458 0.725 1.00 0.00 86 ASN A O 2
ATOM 3202 N N . GLY A 1 87 ? 3.236 14.968 -0.430 1.00 0.00 87 GLY A N 2
ATOM 3203 C CA . GLY A 1 87 ? 4.472 15.401 0.188 1.00 0.00 87 GLY A CA 2
ATOM 3204 C C . GLY A 1 87 ? 4.680 14.713 1.516 1.00 0.00 87 GLY A C 2
ATOM 3205 O O . GLY A 1 87 ? 5.259 15.278 2.443 1.00 0.00 87 GLY A O 2
ATOM 3209 N N . ASN A 1 88 ? 4.210 13.475 1.589 1.00 0.00 88 ASN A N 2
ATOM 3210 C CA . ASN A 1 88 ? 4.336 12.665 2.777 1.00 0.00 88 ASN A CA 2
ATOM 3211 C C . ASN A 1 88 ? 5.488 11.711 2.598 1.00 0.00 88 ASN A C 2
ATOM 3212 O O . ASN A 1 88 ? 6.058 11.196 3.560 1.00 0.00 88 ASN A O 2
ATOM 3223 N N . ILE A 1 89 ? 5.801 11.470 1.341 1.00 0.00 89 ILE A N 2
ATOM 3224 C CA . ILE A 1 89 ? 6.838 10.584 0.964 1.00 0.00 89 ILE A CA 2
ATOM 3225 C C . ILE A 1 89 ? 7.778 11.284 0.001 1.00 0.00 89 ILE A C 2
ATOM 3226 O O . ILE A 1 89 ? 7.440 12.342 -0.531 1.00 0.00 89 ILE A O 2
ATOM 3242 N N . ASP A 1 90 ? 8.937 10.700 -0.252 1.00 0.00 90 ASP A N 2
ATOM 3243 C CA . ASP A 1 90 ? 9.860 11.300 -1.184 1.00 0.00 90 ASP A CA 2
ATOM 3244 C C . ASP A 1 90 ? 9.981 10.411 -2.394 1.00 0.00 90 ASP A C 2
ATOM 3245 O O . ASP A 1 90 ? 10.918 9.627 -2.534 1.00 0.00 90 ASP A O 2
ATOM 3254 N N . THR A 1 91 ? 8.988 10.537 -3.264 1.00 0.00 91 THR A N 2
ATOM 3255 C CA . THR A 1 91 ? 8.925 9.747 -4.471 1.00 0.00 91 THR A CA 2
ATOM 3256 C C . THR A 1 91 ? 10.223 9.820 -5.261 1.00 0.00 91 THR A C 2
ATOM 3257 O O . THR A 1 91 ? 10.471 8.980 -6.117 1.00 0.00 91 THR A O 2
ATOM 3268 N N . GLU A 1 92 ? 11.067 10.797 -4.946 1.00 0.00 92 GLU A N 2
ATOM 3269 C CA . GLU A 1 92 ? 12.348 10.920 -5.605 1.00 0.00 92 GLU A CA 2
ATOM 3270 C C . GLU A 1 92 ? 13.225 9.761 -5.172 1.00 0.00 92 GLU A C 2
ATOM 3271 O O . GLU A 1 92 ? 14.008 9.227 -5.955 1.00 0.00 92 GLU A O 2
ATOM 3283 N N . LYS A 1 93 ? 13.054 9.360 -3.917 1.00 0.00 93 LYS A N 2
ATOM 3284 C CA . LYS A 1 93 ? 13.792 8.247 -3.361 1.00 0.00 93 LYS A CA 2
ATOM 3285 C C . LYS A 1 93 ? 13.174 6.953 -3.853 1.00 0.00 93 LYS A C 2
ATOM 3286 O O . LYS A 1 93 ? 13.870 5.998 -4.200 1.00 0.00 93 LYS A O 2
ATOM 3305 N N . LEU A 1 94 ? 11.854 6.962 -3.924 1.00 0.00 94 LEU A N 2
ATOM 3306 C CA . LEU A 1 94 ? 11.100 5.839 -4.420 1.00 0.00 94 LEU A CA 2
ATOM 3307 C C . LEU A 1 94 ? 11.433 5.613 -5.875 1.00 0.00 94 LEU A C 2
ATOM 3308 O O . LEU A 1 94 ? 11.582 4.485 -6.332 1.00 0.00 94 LEU A O 2
ATOM 3324 N N . ARG A 1 95 ? 11.535 6.719 -6.590 1.00 0.00 95 ARG A N 2
ATOM 3325 C CA . ARG A 1 95 ? 11.834 6.707 -8.000 1.00 0.00 95 ARG A CA 2
ATOM 3326 C C . ARG A 1 95 ? 13.204 6.122 -8.257 1.00 0.00 95 ARG A C 2
ATOM 3327 O O . ARG A 1 95 ? 13.408 5.434 -9.249 1.00 0.00 95 ARG A O 2
ATOM 3348 N N . LYS A 1 96 ? 14.127 6.393 -7.350 1.00 0.00 96 LYS A N 2
ATOM 3349 C CA . LYS A 1 96 ? 15.487 5.878 -7.476 1.00 0.00 96 LYS A CA 2
ATOM 3350 C C . LYS A 1 96 ? 15.502 4.406 -7.134 1.00 0.00 96 LYS A C 2
ATOM 3351 O O . LYS A 1 96 ? 15.965 3.570 -7.913 1.00 0.00 96 LYS A O 2
ATOM 3370 N N . TYR A 1 97 ? 14.962 4.091 -5.971 1.00 0.00 97 TYR A N 2
ATOM 3371 C CA . TYR A 1 97 ? 14.881 2.722 -5.529 1.00 0.00 97 TYR A CA 2
ATOM 3372 C C . TYR A 1 97 ? 14.015 1.925 -6.503 1.00 0.00 97 TYR A C 2
ATOM 3373 O O . TYR A 1 97 ? 14.270 0.751 -6.751 1.00 0.00 97 TYR A O 2
ATOM 3391 N N . GLU A 1 98 ? 13.012 2.588 -7.083 1.00 0.00 98 GLU A N 2
ATOM 3392 C CA . GLU A 1 98 ? 12.135 1.949 -8.056 1.00 0.00 98 GLU A CA 2
ATOM 3393 C C . GLU A 1 98 ? 12.940 1.584 -9.289 1.00 0.00 98 GLU A C 2
ATOM 3394 O O . GLU A 1 98 ? 12.657 0.594 -9.960 1.00 0.00 98 GLU A O 2
ATOM 3406 N N . ILE A 1 99 ? 13.963 2.387 -9.572 1.00 0.00 99 ILE A N 2
ATOM 3407 C CA . ILE A 1 99 ? 14.826 2.138 -10.713 1.00 0.00 99 ILE A CA 2
ATOM 3408 C C . ILE A 1 99 ? 15.454 0.770 -10.583 1.00 0.00 99 ILE A C 2
ATOM 3409 O O . ILE A 1 99 ? 15.414 -0.055 -11.495 1.00 0.00 99 ILE A O 2
ATOM 3425 N N . ALA A 1 100 ? 16.035 0.557 -9.419 1.00 0.00 100 ALA A N 2
ATOM 3426 C CA . ALA A 1 100 ? 16.695 -0.698 -9.097 1.00 0.00 100 ALA A CA 2
ATOM 3427 C C . ALA A 1 100 ? 15.711 -1.843 -8.939 1.00 0.00 100 ALA A C 2
ATOM 3428 O O . ALA A 1 100 ? 16.109 -2.991 -8.745 1.00 0.00 100 ALA A O 2
ATOM 3435 N N . LYS A 1 101 ? 14.431 -1.531 -9.007 1.00 0.00 101 LYS A N 2
ATOM 3436 C CA . LYS A 1 101 ? 13.407 -2.531 -8.854 1.00 0.00 101 LYS A CA 2
ATOM 3437 C C . LYS A 1 101 ? 12.698 -2.826 -10.170 1.00 0.00 101 LYS A C 2
ATOM 3438 O O . LYS A 1 101 ? 12.482 -3.982 -10.533 1.00 0.00 101 LYS A O 2
ATOM 3457 N N . GLY A 1 102 ? 12.330 -1.764 -10.868 1.00 0.00 102 GLY A N 2
ATOM 3458 C CA . GLY A 1 102 ? 11.631 -1.899 -12.134 1.00 0.00 102 GLY A CA 2
ATOM 3459 C C . GLY A 1 102 ? 10.136 -2.079 -11.946 1.00 0.00 102 GLY A C 2
ATOM 3460 O O . GLY A 1 102 ? 9.473 -2.729 -12.756 1.00 0.00 102 GLY A O 2
ATOM 3464 N N . LEU A 1 103 ? 9.607 -1.508 -10.867 1.00 0.00 103 LEU A N 2
ATOM 3465 C CA . LEU A 1 103 ? 8.181 -1.613 -10.558 1.00 0.00 103 LEU A CA 2
ATOM 3466 C C . LEU A 1 103 ? 7.459 -0.285 -10.772 1.00 0.00 103 LEU A C 2
ATOM 3467 O O . LEU A 1 103 ? 6.542 0.061 -10.028 1.00 0.00 103 LEU A O 2
ATOM 3483 N N . MET A 1 104 ? 7.875 0.454 -11.789 1.00 0.00 104 MET A N 2
ATOM 3484 C CA . MET A 1 104 ? 7.261 1.744 -12.092 1.00 0.00 104 MET A CA 2
ATOM 3485 C C . MET A 1 104 ? 6.035 1.574 -12.987 1.00 0.00 104 MET A C 2
ATOM 3486 O O . MET A 1 104 ? 6.045 1.962 -14.155 1.00 0.00 104 MET A O 2
ATOM 3500 N N . SER A 1 105 ? 4.977 0.994 -12.428 1.00 0.00 105 SER A N 2
ATOM 3501 C CA . SER A 1 105 ? 3.742 0.774 -13.172 1.00 0.00 105 SER A CA 2
ATOM 3502 C C . SER A 1 105 ? 2.583 0.480 -12.222 1.00 0.00 105 SER A C 2
ATOM 3503 O O . SER A 1 105 ? 2.791 0.236 -11.034 1.00 0.00 105 SER A O 2
ATOM 3511 N N . VAL A 1 106 ? 1.362 0.502 -12.752 1.00 0.00 106 VAL A N 2
ATOM 3512 C CA . VAL A 1 106 ? 0.179 0.235 -11.940 1.00 0.00 106 VAL A CA 2
ATOM 3513 C C . VAL A 1 106 ? -0.883 -0.532 -12.720 1.00 0.00 106 VAL A C 2
ATOM 3514 O O . VAL A 1 106 ? -1.279 -0.127 -13.813 1.00 0.00 106 VAL A O 2
ATOM 3527 N N . PRO A 1 107 ? -1.393 -1.631 -12.137 1.00 0.00 107 PRO A N 2
ATOM 3528 C CA . PRO A 1 107 ? -2.457 -2.432 -12.749 1.00 0.00 107 PRO A CA 2
ATOM 3529 C C . PRO A 1 107 ? -3.721 -1.588 -12.887 1.00 0.00 107 PRO A C 2
ATOM 3530 O O . PRO A 1 107 ? -3.642 -0.408 -13.227 1.00 0.00 107 PRO A O 2
ATOM 3541 N N . TYR A 1 108 ? -4.869 -2.166 -12.617 1.00 0.00 108 TYR A N 2
ATOM 3542 C CA . TYR A 1 108 ? -6.121 -1.431 -12.710 1.00 0.00 108 TYR A CA 2
ATOM 3543 C C . TYR A 1 108 ? -6.221 -0.457 -11.540 1.00 0.00 108 TYR A C 2
ATOM 3544 O O . TYR A 1 108 ? -5.304 -0.371 -10.723 1.00 0.00 108 TYR A O 2
ATOM 3562 N N . ILE A 1 109 ? -7.348 0.244 -11.449 1.00 0.00 109 ILE A N 2
ATOM 3563 C CA . ILE A 1 109 ? -7.600 1.194 -10.362 1.00 0.00 109 ILE A CA 2
ATOM 3564 C C . ILE A 1 109 ? -8.587 2.265 -10.806 1.00 0.00 109 ILE A C 2
ATOM 3565 O O . ILE A 1 109 ? -8.257 3.136 -11.612 1.00 0.00 109 ILE A O 2
ATOM 3581 N N . TYR A 1 110 ? -9.798 2.196 -10.266 1.00 0.00 110 TYR A N 2
ATOM 3582 C CA . TYR A 1 110 ? -10.836 3.162 -10.594 1.00 0.00 110 TYR A CA 2
ATOM 3583 C C . TYR A 1 110 ? -10.778 4.338 -9.629 1.00 0.00 110 TYR A C 2
ATOM 3584 O O . TYR A 1 110 ? -11.479 4.362 -8.617 1.00 0.00 110 TYR A O 2
ATOM 3602 N N . PHE A 1 111 ? -9.923 5.307 -9.948 1.00 0.00 111 PHE A N 2
ATOM 3603 C CA . PHE A 1 111 ? -9.745 6.493 -9.114 1.00 0.00 111 PHE A CA 2
ATOM 3604 C C . PHE A 1 111 ? -11.083 7.030 -8.612 1.00 0.00 111 PHE A C 2
ATOM 3605 O O . PHE A 1 111 ? -11.093 7.696 -7.555 1.00 0.00 111 PHE A O 2
ATOM 3623 N N . MET A 1 1 ? 5.177 6.144 12.942 1.00 0.00 1 MET A N 3
ATOM 3624 C CA . MET A 1 1 ? 5.102 6.195 11.453 1.00 0.00 1 MET A CA 3
ATOM 3625 C C . MET A 1 1 ? 4.724 7.574 10.960 1.00 0.00 1 MET A C 3
ATOM 3626 O O . MET A 1 1 ? 4.283 7.722 9.820 1.00 0.00 1 MET A O 3
ATOM 3642 N N . ASP A 1 2 ? 4.828 8.576 11.812 1.00 0.00 2 ASP A N 3
ATOM 3643 C CA . ASP A 1 2 ? 4.415 9.903 11.411 1.00 0.00 2 ASP A CA 3
ATOM 3644 C C . ASP A 1 2 ? 2.961 9.817 10.961 1.00 0.00 2 ASP A C 3
ATOM 3645 O O . ASP A 1 2 ? 2.325 8.789 11.162 1.00 0.00 2 ASP A O 3
ATOM 3654 N N . ILE A 1 3 ? 2.432 10.877 10.383 1.00 0.00 3 ILE A N 3
ATOM 3655 C CA . ILE A 1 3 ? 1.037 10.886 9.944 1.00 0.00 3 ILE A CA 3
ATOM 3656 C C . ILE A 1 3 ? 0.808 10.126 8.647 1.00 0.00 3 ILE A C 3
ATOM 3657 O O . ILE A 1 3 ? -0.135 9.346 8.527 1.00 0.00 3 ILE A O 3
ATOM 3673 N N . LYS A 1 4 ? 1.662 10.382 7.679 1.00 0.00 4 LYS A N 3
ATOM 3674 C CA . LYS A 1 4 ? 1.549 9.743 6.363 1.00 0.00 4 LYS A CA 3
ATOM 3675 C C . LYS A 1 4 ? 1.302 8.251 6.523 1.00 0.00 4 LYS A C 3
ATOM 3676 O O . LYS A 1 4 ? 0.303 7.712 6.048 1.00 0.00 4 LYS A O 3
ATOM 3695 N N . SER A 1 5 ? 2.232 7.601 7.196 1.00 0.00 5 SER A N 3
ATOM 3696 C CA . SER A 1 5 ? 2.153 6.173 7.441 1.00 0.00 5 SER A CA 3
ATOM 3697 C C . SER A 1 5 ? 1.314 5.848 8.669 1.00 0.00 5 SER A C 3
ATOM 3698 O O . SER A 1 5 ? 1.194 4.688 9.031 1.00 0.00 5 SER A O 3
ATOM 3706 N N . GLN A 1 6 ? 0.747 6.863 9.325 1.00 0.00 6 GLN A N 3
ATOM 3707 C CA . GLN A 1 6 ? -0.057 6.626 10.515 1.00 0.00 6 GLN A CA 3
ATOM 3708 C C . GLN A 1 6 ? -1.456 6.168 10.199 1.00 0.00 6 GLN A C 3
ATOM 3709 O O . GLN A 1 6 ? -1.864 5.090 10.604 1.00 0.00 6 GLN A O 3
ATOM 3723 N N . THR A 1 7 ? -2.201 7.002 9.513 1.00 0.00 7 THR A N 3
ATOM 3724 C CA . THR A 1 7 ? -3.565 6.666 9.190 1.00 0.00 7 THR A CA 3
ATOM 3725 C C . THR A 1 7 ? -3.593 5.580 8.151 1.00 0.00 7 THR A C 3
ATOM 3726 O O . THR A 1 7 ? -4.462 4.714 8.181 1.00 0.00 7 THR A O 3
ATOM 3737 N N . LEU A 1 8 ? -2.619 5.594 7.255 1.00 0.00 8 LEU A N 3
ATOM 3738 C CA . LEU A 1 8 ? -2.548 4.560 6.253 1.00 0.00 8 LEU A CA 3
ATOM 3739 C C . LEU A 1 8 ? -2.206 3.252 6.947 1.00 0.00 8 LEU A C 3
ATOM 3740 O O . LEU A 1 8 ? -2.731 2.194 6.596 1.00 0.00 8 LEU A O 3
ATOM 3756 N N . TYR A 1 9 ? -1.365 3.340 7.979 1.00 0.00 9 TYR A N 3
ATOM 3757 C CA . TYR A 1 9 ? -1.012 2.174 8.761 1.00 0.00 9 TYR A CA 3
ATOM 3758 C C . TYR A 1 9 ? -2.208 1.768 9.599 1.00 0.00 9 TYR A C 3
ATOM 3759 O O . TYR A 1 9 ? -2.735 0.667 9.473 1.00 0.00 9 TYR A O 3
ATOM 3777 N N . LEU A 1 10 ? -2.646 2.687 10.444 1.00 0.00 10 LEU A N 3
ATOM 3778 C CA . LEU A 1 10 ? -3.804 2.453 11.286 1.00 0.00 10 LEU A CA 3
ATOM 3779 C C . LEU A 1 10 ? -4.946 1.942 10.425 1.00 0.00 10 LEU A C 3
ATOM 3780 O O . LEU A 1 10 ? -5.746 1.115 10.858 1.00 0.00 10 LEU A O 3
ATOM 3796 N N . ASN A 1 11 ? -4.987 2.420 9.185 1.00 0.00 11 ASN A N 3
ATOM 3797 C CA . ASN A 1 11 ? -6.004 1.993 8.245 1.00 0.00 11 ASN A CA 3
ATOM 3798 C C . ASN A 1 11 ? -5.758 0.543 7.846 1.00 0.00 11 ASN A C 3
ATOM 3799 O O . ASN A 1 11 ? -6.688 -0.181 7.507 1.00 0.00 11 ASN A O 3
ATOM 3810 N N . LEU A 1 12 ? -4.491 0.126 7.894 1.00 0.00 12 LEU A N 3
ATOM 3811 C CA . LEU A 1 12 ? -4.127 -1.240 7.549 1.00 0.00 12 LEU A CA 3
ATOM 3812 C C . LEU A 1 12 ? -4.795 -2.214 8.500 1.00 0.00 12 LEU A C 3
ATOM 3813 O O . LEU A 1 12 ? -5.341 -3.231 8.082 1.00 0.00 12 LEU A O 3
ATOM 3829 N N . SER A 1 13 ? -4.769 -1.886 9.783 1.00 0.00 13 SER A N 3
ATOM 3830 C CA . SER A 1 13 ? -5.398 -2.728 10.782 1.00 0.00 13 SER A CA 3
ATOM 3831 C C . SER A 1 13 ? -6.905 -2.631 10.651 1.00 0.00 13 SER A C 3
ATOM 3832 O O . SER A 1 13 ? -7.611 -3.641 10.594 1.00 0.00 13 SER A O 3
ATOM 3840 N N . GLU A 1 14 ? -7.386 -1.403 10.578 1.00 0.00 14 GLU A N 3
ATOM 3841 C CA . GLU A 1 14 ? -8.809 -1.152 10.426 1.00 0.00 14 GLU A CA 3
ATOM 3842 C C . GLU A 1 14 ? -9.310 -1.755 9.128 1.00 0.00 14 GLU A C 3
ATOM 3843 O O . GLU A 1 14 ? -10.455 -2.183 9.026 1.00 0.00 14 GLU A O 3
ATOM 3855 N N . ALA A 1 15 ? -8.434 -1.805 8.142 1.00 0.00 15 ALA A N 3
ATOM 3856 C CA . ALA A 1 15 ? -8.780 -2.384 6.862 1.00 0.00 15 ALA A CA 3
ATOM 3857 C C . ALA A 1 15 ? -8.738 -3.862 6.954 1.00 0.00 15 ALA A C 3
ATOM 3858 O O . ALA A 1 15 ? -9.702 -4.529 6.658 1.00 0.00 15 ALA A O 3
ATOM 3865 N N . TYR A 1 16 ? -7.589 -4.356 7.383 1.00 0.00 16 TYR A N 3
ATOM 3866 C CA . TYR A 1 16 ? -7.360 -5.775 7.531 1.00 0.00 16 TYR A CA 3
ATOM 3867 C C . TYR A 1 16 ? -8.590 -6.457 8.118 1.00 0.00 16 TYR A C 3
ATOM 3868 O O . TYR A 1 16 ? -8.857 -7.623 7.831 1.00 0.00 16 TYR A O 3
ATOM 3886 N N . LYS A 1 17 ? -9.368 -5.710 8.892 1.00 0.00 17 LYS A N 3
ATOM 3887 C CA . LYS A 1 17 ? -10.597 -6.240 9.446 1.00 0.00 17 LYS A CA 3
ATOM 3888 C C . LYS A 1 17 ? -11.689 -6.253 8.363 1.00 0.00 17 LYS A C 3
ATOM 3889 O O . LYS A 1 17 ? -12.815 -6.683 8.611 1.00 0.00 17 LYS A O 3
ATOM 3908 N N . ASP A 1 18 ? -11.331 -5.793 7.151 1.00 0.00 18 ASP A N 3
ATOM 3909 C CA . ASP A 1 18 ? -12.253 -5.764 6.022 1.00 0.00 18 ASP A CA 3
ATOM 3910 C C . ASP A 1 18 ? -12.796 -7.173 5.761 1.00 0.00 18 ASP A C 3
ATOM 3911 O O . ASP A 1 18 ? -12.061 -8.050 5.309 1.00 0.00 18 ASP A O 3
ATOM 3920 N N . PRO A 1 19 ? -14.079 -7.415 6.072 1.00 0.00 19 PRO A N 3
ATOM 3921 C CA . PRO A 1 19 ? -14.719 -8.729 5.911 1.00 0.00 19 PRO A CA 3
ATOM 3922 C C . PRO A 1 19 ? -14.382 -9.474 4.618 1.00 0.00 19 PRO A C 3
ATOM 3923 O O . PRO A 1 19 ? -14.359 -10.705 4.613 1.00 0.00 19 PRO A O 3
ATOM 3934 N N . GLU A 1 20 ? -14.130 -8.761 3.521 1.00 0.00 20 GLU A N 3
ATOM 3935 C CA . GLU A 1 20 ? -13.815 -9.438 2.269 1.00 0.00 20 GLU A CA 3
ATOM 3936 C C . GLU A 1 20 ? -12.321 -9.544 2.043 1.00 0.00 20 GLU A C 3
ATOM 3937 O O . GLU A 1 20 ? -11.852 -9.896 0.960 1.00 0.00 20 GLU A O 3
ATOM 3949 N N . VAL A 1 21 ? -11.603 -9.323 3.112 1.00 0.00 21 VAL A N 3
ATOM 3950 C CA . VAL A 1 21 ? -10.165 -9.464 3.144 1.00 0.00 21 VAL A CA 3
ATOM 3951 C C . VAL A 1 21 ? -9.852 -10.533 4.182 1.00 0.00 21 VAL A C 3
ATOM 3952 O O . VAL A 1 21 ? -8.884 -11.283 4.059 1.00 0.00 21 VAL A O 3
ATOM 3965 N N . LYS A 1 22 ? -10.751 -10.636 5.173 1.00 0.00 22 LYS A N 3
ATOM 3966 C CA . LYS A 1 22 ? -10.667 -11.647 6.200 1.00 0.00 22 LYS A CA 3
ATOM 3967 C C . LYS A 1 22 ? -10.725 -12.996 5.526 1.00 0.00 22 LYS A C 3
ATOM 3968 O O . LYS A 1 22 ? -10.011 -13.932 5.885 1.00 0.00 22 LYS A O 3
ATOM 3987 N N . ALA A 1 23 ? -11.582 -13.063 4.511 1.00 0.00 23 ALA A N 3
ATOM 3988 C CA . ALA A 1 23 ? -11.741 -14.275 3.734 1.00 0.00 23 ALA A CA 3
ATOM 3989 C C . ALA A 1 23 ? -10.464 -14.546 2.957 1.00 0.00 23 ALA A C 3
ATOM 3990 O O . ALA A 1 23 ? -10.187 -15.679 2.559 1.00 0.00 23 ALA A O 3
ATOM 3997 N N . ASN A 1 24 ? -9.683 -13.488 2.756 1.00 0.00 24 ASN A N 3
ATOM 3998 C CA . ASN A 1 24 ? -8.431 -13.585 2.044 1.00 0.00 24 ASN A CA 3
ATOM 3999 C C . ASN A 1 24 ? -7.256 -13.603 3.013 1.00 0.00 24 ASN A C 3
ATOM 4000 O O . ASN A 1 24 ? -6.811 -12.562 3.496 1.00 0.00 24 ASN A O 3
ATOM 4011 N N . GLU A 1 25 ? -6.770 -14.807 3.299 1.00 0.00 25 GLU A N 3
ATOM 4012 C CA . GLU A 1 25 ? -5.656 -15.003 4.220 1.00 0.00 25 GLU A CA 3
ATOM 4013 C C . GLU A 1 25 ? -4.456 -14.143 3.849 1.00 0.00 25 GLU A C 3
ATOM 4014 O O . GLU A 1 25 ? -3.816 -13.549 4.713 1.00 0.00 25 GLU A O 3
ATOM 4026 N N . PHE A 1 26 ? -4.155 -14.090 2.564 1.00 0.00 26 PHE A N 3
ATOM 4027 C CA . PHE A 1 26 ? -3.020 -13.320 2.068 1.00 0.00 26 PHE A CA 3
ATOM 4028 C C . PHE A 1 26 ? -3.266 -11.819 2.174 1.00 0.00 26 PHE A C 3
ATOM 4029 O O . PHE A 1 26 ? -2.453 -11.083 2.732 1.00 0.00 26 PHE A O 3
ATOM 4046 N N . LEU A 1 27 ? -4.385 -11.372 1.619 1.00 0.00 27 LEU A N 3
ATOM 4047 C CA . LEU A 1 27 ? -4.741 -9.957 1.628 1.00 0.00 27 LEU A CA 3
ATOM 4048 C C . LEU A 1 27 ? -4.608 -9.336 3.012 1.00 0.00 27 LEU A C 3
ATOM 4049 O O . LEU A 1 27 ? -3.853 -8.381 3.197 1.00 0.00 27 LEU A O 3
ATOM 4065 N N . SER A 1 28 ? -5.355 -9.860 3.982 1.00 0.00 28 SER A N 3
ATOM 4066 C CA . SER A 1 28 ? -5.308 -9.317 5.323 1.00 0.00 28 SER A CA 3
ATOM 4067 C C . SER A 1 28 ? -3.915 -9.462 5.917 1.00 0.00 28 SER A C 3
ATOM 4068 O O . SER A 1 28 ? -3.355 -8.503 6.441 1.00 0.00 28 SER A O 3
ATOM 4076 N N . LYS A 1 29 ? -3.349 -10.651 5.801 1.00 0.00 29 LYS A N 3
ATOM 4077 C CA . LYS A 1 29 ? -2.002 -10.905 6.308 1.00 0.00 29 LYS A CA 3
ATOM 4078 C C . LYS A 1 29 ? -1.022 -9.872 5.766 1.00 0.00 29 LYS A C 3
ATOM 4079 O O . LYS A 1 29 ? -0.128 -9.421 6.481 1.00 0.00 29 LYS A O 3
ATOM 4098 N N . LEU A 1 30 ? -1.203 -9.483 4.506 1.00 0.00 30 LEU A N 3
ATOM 4099 C CA . LEU A 1 30 ? -0.337 -8.485 3.901 1.00 0.00 30 LEU A CA 3
ATOM 4100 C C . LEU A 1 30 ? -0.604 -7.133 4.537 1.00 0.00 30 LEU A C 3
ATOM 4101 O O . LEU A 1 30 ? 0.322 -6.400 4.880 1.00 0.00 30 LEU A O 3
ATOM 4117 N N . VAL A 1 31 ? -1.882 -6.828 4.729 1.00 0.00 31 VAL A N 3
ATOM 4118 C CA . VAL A 1 31 ? -2.278 -5.585 5.369 1.00 0.00 31 VAL A CA 3
ATOM 4119 C C . VAL A 1 31 ? -1.743 -5.570 6.791 1.00 0.00 31 VAL A C 3
ATOM 4120 O O . VAL A 1 31 ? -1.377 -4.527 7.332 1.00 0.00 31 VAL A O 3
ATOM 4133 N N . VAL A 1 32 ? -1.691 -6.763 7.375 1.00 0.00 32 VAL A N 3
ATOM 4134 C CA . VAL A 1 32 ? -1.192 -6.953 8.722 1.00 0.00 32 VAL A CA 3
ATOM 4135 C C . VAL A 1 32 ? 0.315 -6.764 8.760 1.00 0.00 32 VAL A C 3
ATOM 4136 O O . VAL A 1 32 ? 0.826 -5.817 9.358 1.00 0.00 32 VAL A O 3
ATOM 4149 N N . GLN A 1 33 ? 1.018 -7.673 8.101 1.00 0.00 33 GLN A N 3
ATOM 4150 C CA . GLN A 1 33 ? 2.475 -7.618 8.032 1.00 0.00 33 GLN A CA 3
ATOM 4151 C C . GLN A 1 33 ? 2.919 -6.226 7.609 1.00 0.00 33 GLN A C 3
ATOM 4152 O O . GLN A 1 33 ? 3.849 -5.654 8.175 1.00 0.00 33 GLN A O 3
ATOM 4166 N N . CYS A 1 34 ? 2.218 -5.682 6.627 1.00 0.00 34 CYS A N 3
ATOM 4167 C CA . CYS A 1 34 ? 2.501 -4.345 6.131 1.00 0.00 34 CYS A CA 3
ATOM 4168 C C . CYS A 1 34 ? 2.305 -3.340 7.257 1.00 0.00 34 CYS A C 3
ATOM 4169 O O . CYS A 1 34 ? 3.044 -2.364 7.375 1.00 0.00 34 CYS A O 3
ATOM 4177 N N . ALA A 1 35 ? 1.304 -3.604 8.093 1.00 0.00 35 ALA A N 3
ATOM 4178 C CA . ALA A 1 35 ? 1.004 -2.740 9.226 1.00 0.00 35 ALA A CA 3
ATOM 4179 C C . ALA A 1 35 ? 2.216 -2.608 10.136 1.00 0.00 35 ALA A C 3
ATOM 4180 O O . ALA A 1 35 ? 2.431 -1.570 10.763 1.00 0.00 35 ALA A O 3
ATOM 4187 N N . GLY A 1 36 ? 3.011 -3.666 10.188 1.00 0.00 36 GLY A N 3
ATOM 4188 C CA . GLY A 1 36 ? 4.206 -3.659 11.008 1.00 0.00 36 GLY A CA 3
ATOM 4189 C C . GLY A 1 36 ? 5.347 -2.925 10.335 1.00 0.00 36 GLY A C 3
ATOM 4190 O O . GLY A 1 36 ? 6.175 -2.303 11.000 1.00 0.00 36 GLY A O 3
ATOM 4194 N N . LYS A 1 37 ? 5.382 -2.991 9.008 1.00 0.00 37 LYS A N 3
ATOM 4195 C CA . LYS A 1 37 ? 6.417 -2.322 8.238 1.00 0.00 37 LYS A CA 3
ATOM 4196 C C . LYS A 1 37 ? 6.177 -0.814 8.208 1.00 0.00 37 LYS A C 3
ATOM 4197 O O . LYS A 1 37 ? 7.049 -0.045 7.802 1.00 0.00 37 LYS A O 3
ATOM 4216 N N . LEU A 1 38 ? 4.987 -0.396 8.640 1.00 0.00 38 LEU A N 3
ATOM 4217 C CA . LEU A 1 38 ? 4.634 1.016 8.663 1.00 0.00 38 LEU A CA 3
ATOM 4218 C C . LEU A 1 38 ? 5.017 1.647 9.992 1.00 0.00 38 LEU A C 3
ATOM 4219 O O . LEU A 1 38 ? 5.441 2.798 10.037 1.00 0.00 38 LEU A O 3
ATOM 4235 N N . THR A 1 39 ? 4.866 0.888 11.073 1.00 0.00 39 THR A N 3
ATOM 4236 C CA . THR A 1 39 ? 5.194 1.387 12.404 1.00 0.00 39 THR A CA 3
ATOM 4237 C C . THR A 1 39 ? 6.538 2.101 12.404 1.00 0.00 39 THR A C 3
ATOM 4238 O O . THR A 1 39 ? 6.757 3.041 13.168 1.00 0.00 39 THR A O 3
ATOM 4249 N N . ALA A 1 40 ? 7.430 1.651 11.535 1.00 0.00 40 ALA A N 3
ATOM 4250 C CA . ALA A 1 40 ? 8.747 2.251 11.425 1.00 0.00 40 ALA A CA 3
ATOM 4251 C C . ALA A 1 40 ? 8.839 3.159 10.210 1.00 0.00 40 ALA A C 3
ATOM 4252 O O . ALA A 1 40 ? 9.878 3.222 9.553 1.00 0.00 40 ALA A O 3
ATOM 4259 N N . SER A 1 41 ? 7.757 3.870 9.905 1.00 0.00 41 SER A N 3
ATOM 4260 C CA . SER A 1 41 ? 7.765 4.766 8.755 1.00 0.00 41 SER A CA 3
ATOM 4261 C C . SER A 1 41 ? 8.968 5.695 8.820 1.00 0.00 41 SER A C 3
ATOM 4262 O O . SER A 1 41 ? 9.440 6.178 7.790 1.00 0.00 41 SER A O 3
ATOM 4270 N N . ASN A 1 42 ? 9.497 5.907 10.031 1.00 0.00 42 ASN A N 3
ATOM 4271 C CA . ASN A 1 42 ? 10.686 6.732 10.204 1.00 0.00 42 ASN A CA 3
ATOM 4272 C C . ASN A 1 42 ? 11.717 6.308 9.165 1.00 0.00 42 ASN A C 3
ATOM 4273 O O . ASN A 1 42 ? 12.471 7.125 8.635 1.00 0.00 42 ASN A O 3
ATOM 4284 N N . SER A 1 43 ? 11.676 5.017 8.840 1.00 0.00 43 SER A N 3
ATOM 4285 C CA . SER A 1 43 ? 12.517 4.443 7.832 1.00 0.00 43 SER A CA 3
ATOM 4286 C C . SER A 1 43 ? 11.698 4.388 6.555 1.00 0.00 43 SER A C 3
ATOM 4287 O O . SER A 1 43 ? 11.398 3.312 6.035 1.00 0.00 43 SER A O 3
ATOM 4295 N N . GLU A 1 44 ? 11.299 5.567 6.078 1.00 0.00 44 GLU A N 3
ATOM 4296 C CA . GLU A 1 44 ? 10.467 5.665 4.889 1.00 0.00 44 GLU A CA 3
ATOM 4297 C C . GLU A 1 44 ? 11.133 4.982 3.715 1.00 0.00 44 GLU A C 3
ATOM 4298 O O . GLU A 1 44 ? 10.471 4.559 2.778 1.00 0.00 44 GLU A O 3
ATOM 4310 N N . ASN A 1 45 ? 12.439 4.833 3.798 1.00 0.00 45 ASN A N 3
ATOM 4311 C CA . ASN A 1 45 ? 13.178 4.141 2.756 1.00 0.00 45 ASN A CA 3
ATOM 4312 C C . ASN A 1 45 ? 12.774 2.677 2.764 1.00 0.00 45 ASN A C 3
ATOM 4313 O O . ASN A 1 45 ? 12.677 2.021 1.724 1.00 0.00 45 ASN A O 3
ATOM 4324 N N . SER A 1 46 ? 12.503 2.191 3.962 1.00 0.00 46 SER A N 3
ATOM 4325 C CA . SER A 1 46 ? 12.071 0.827 4.165 1.00 0.00 46 SER A CA 3
ATOM 4326 C C . SER A 1 46 ? 10.584 0.708 3.873 1.00 0.00 46 SER A C 3
ATOM 4327 O O . SER A 1 46 ? 10.103 -0.319 3.395 1.00 0.00 46 SER A O 3
ATOM 4335 N N . TYR A 1 47 ? 9.876 1.798 4.133 1.00 0.00 47 TYR A N 3
ATOM 4336 C CA . TYR A 1 47 ? 8.468 1.890 3.881 1.00 0.00 47 TYR A CA 3
ATOM 4337 C C . TYR A 1 47 ? 8.287 2.231 2.412 1.00 0.00 47 TYR A C 3
ATOM 4338 O O . TYR A 1 47 ? 7.230 2.013 1.840 1.00 0.00 47 TYR A O 3
ATOM 4356 N N . ILE A 1 48 ? 9.377 2.746 1.823 1.00 0.00 48 ILE A N 3
ATOM 4357 C CA . ILE A 1 48 ? 9.451 3.113 0.414 1.00 0.00 48 ILE A CA 3
ATOM 4358 C C . ILE A 1 48 ? 9.440 1.846 -0.418 1.00 0.00 48 ILE A C 3
ATOM 4359 O O . ILE A 1 48 ? 8.801 1.773 -1.466 1.00 0.00 48 ILE A O 3
ATOM 4375 N N . GLU A 1 49 ? 10.135 0.837 0.083 1.00 0.00 49 GLU A N 3
ATOM 4376 C CA . GLU A 1 49 ? 10.190 -0.443 -0.581 1.00 0.00 49 GLU A CA 3
ATOM 4377 C C . GLU A 1 49 ? 8.842 -1.094 -0.444 1.00 0.00 49 GLU A C 3
ATOM 4378 O O . GLU A 1 49 ? 8.179 -1.370 -1.441 1.00 0.00 49 GLU A O 3
ATOM 4390 N N . VAL A 1 50 ? 8.402 -1.274 0.797 1.00 0.00 50 VAL A N 3
ATOM 4391 C CA . VAL A 1 50 ? 7.088 -1.826 1.027 1.00 0.00 50 VAL A CA 3
ATOM 4392 C C . VAL A 1 50 ? 6.065 -0.915 0.358 1.00 0.00 50 VAL A C 3
ATOM 4393 O O . VAL A 1 50 ? 4.963 -1.338 0.010 1.00 0.00 50 VAL A O 3
ATOM 4406 N N . ILE A 1 51 ? 6.472 0.344 0.146 1.00 0.00 51 ILE A N 3
ATOM 4407 C CA . ILE A 1 51 ? 5.639 1.317 -0.516 1.00 0.00 51 ILE A CA 3
ATOM 4408 C C . ILE A 1 51 ? 5.527 0.953 -1.991 1.00 0.00 51 ILE A C 3
ATOM 4409 O O . ILE A 1 51 ? 4.464 1.093 -2.610 1.00 0.00 51 ILE A O 3
ATOM 4425 N N . SER A 1 52 ? 6.635 0.450 -2.540 1.00 0.00 52 SER A N 3
ATOM 4426 C CA . SER A 1 52 ? 6.670 0.034 -3.925 1.00 0.00 52 SER A CA 3
ATOM 4427 C C . SER A 1 52 ? 5.880 -1.247 -4.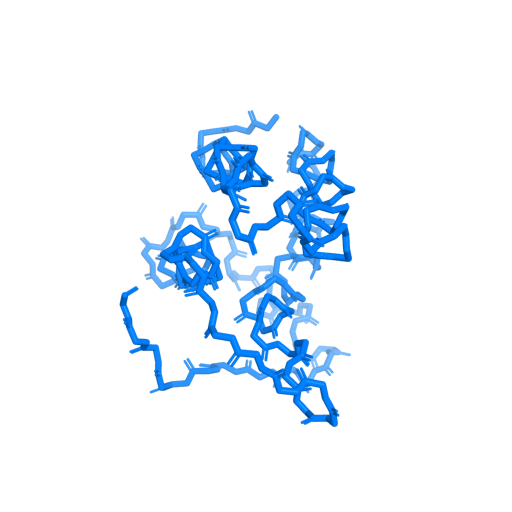102 1.00 0.00 52 SER A C 3
ATOM 4428 O O . SER A 1 52 ? 5.282 -1.490 -5.150 1.00 0.00 52 SER A O 3
ATOM 4436 N N . LEU A 1 53 ? 5.888 -2.066 -3.057 1.00 0.00 53 LEU A N 3
ATOM 4437 C CA . LEU A 1 53 ? 5.182 -3.332 -3.067 1.00 0.00 53 LEU A CA 3
ATOM 4438 C C . LEU A 1 53 ? 3.718 -3.137 -2.698 1.00 0.00 53 LEU A C 3
ATOM 4439 O O . LEU A 1 53 ? 2.884 -4.000 -2.964 1.00 0.00 53 LEU A O 3
ATOM 4455 N N . LEU A 1 54 ? 3.408 -2.000 -2.075 1.00 0.00 54 LEU A N 3
ATOM 4456 C CA . LEU A 1 54 ? 2.047 -1.709 -1.671 1.00 0.00 54 LEU A CA 3
ATOM 4457 C C . LEU A 1 54 ? 1.158 -1.432 -2.874 1.00 0.00 54 LEU A C 3
ATOM 4458 O O . LEU A 1 54 ? 0.140 -2.097 -3.065 1.00 0.00 54 LEU A O 3
ATOM 4474 N N . SER A 1 55 ? 1.539 -0.454 -3.690 1.00 0.00 55 SER A N 3
ATOM 4475 C CA . SER A 1 55 ? 0.746 -0.122 -4.870 1.00 0.00 55 SER A CA 3
ATOM 4476 C C . SER A 1 55 ? 0.483 -1.369 -5.709 1.00 0.00 55 SER A C 3
ATOM 4477 O O . SER A 1 55 ? -0.639 -1.605 -6.153 1.00 0.00 55 SER A O 3
ATOM 4485 N N . ARG A 1 56 ? 1.523 -2.174 -5.908 1.00 0.00 56 ARG A N 3
ATOM 4486 C CA . ARG A 1 56 ? 1.398 -3.405 -6.678 1.00 0.00 56 ARG A CA 3
ATOM 4487 C C . ARG A 1 56 ? 0.711 -4.481 -5.847 1.00 0.00 56 ARG A C 3
ATOM 4488 O O . ARG A 1 56 ? -0.101 -5.252 -6.356 1.00 0.00 56 ARG A O 3
ATOM 4509 N N . GLY A 1 57 ? 1.036 -4.518 -4.557 1.00 0.00 57 GLY A N 3
ATOM 4510 C CA . GLY A 1 57 ? 0.439 -5.491 -3.657 1.00 0.00 57 GLY A CA 3
ATOM 4511 C C . GLY A 1 57 ? -1.074 -5.493 -3.748 1.00 0.00 57 GLY A C 3
ATOM 4512 O O . GLY A 1 57 ? -1.705 -6.545 -3.885 1.00 0.00 57 GLY A O 3
ATOM 4516 N N . ILE A 1 58 ? -1.646 -4.301 -3.671 1.00 0.00 58 ILE A N 3
ATOM 4517 C CA . ILE A 1 58 ? -3.087 -4.125 -3.740 1.00 0.00 58 ILE A CA 3
ATOM 4518 C C . ILE A 1 58 ? -3.647 -4.643 -5.067 1.00 0.00 58 ILE A C 3
ATOM 4519 O O . ILE A 1 58 ? -4.449 -5.577 -5.088 1.00 0.00 58 ILE A O 3
ATOM 4535 N N . SER A 1 59 ? -3.226 -4.030 -6.168 1.00 0.00 59 SER A N 3
ATOM 4536 C CA . SER A 1 59 ? -3.697 -4.431 -7.491 1.00 0.00 59 SER A CA 3
ATOM 4537 C C . SER A 1 59 ? -3.240 -5.847 -7.843 1.00 0.00 59 SER A C 3
ATOM 4538 O O . SER A 1 59 ? -3.751 -6.455 -8.782 1.00 0.00 59 SER A O 3
ATOM 4546 N N . SER A 1 60 ? -2.277 -6.370 -7.090 1.00 0.00 60 SER A N 3
ATOM 4547 C CA . SER A 1 60 ? -1.767 -7.710 -7.337 1.00 0.00 60 SER A CA 3
ATOM 4548 C C . SER A 1 60 ? -2.854 -8.750 -7.098 1.00 0.00 60 SER A C 3
ATOM 4549 O O . SER A 1 60 ? -3.258 -9.460 -8.018 1.00 0.00 60 SER A O 3
ATOM 4557 N N . TYR A 1 61 ? -3.325 -8.831 -5.856 1.00 0.00 61 TYR A N 3
ATOM 4558 C CA . TYR A 1 61 ? -4.370 -9.789 -5.486 1.00 0.00 61 TYR A CA 3
ATOM 4559 C C . TYR A 1 61 ? -5.499 -9.832 -6.521 1.00 0.00 61 TYR A C 3
ATOM 4560 O O . TYR A 1 61 ? -6.167 -10.854 -6.679 1.00 0.00 61 TYR A O 3
ATOM 4578 N N . TYR A 1 62 ? -5.715 -8.718 -7.211 1.00 0.00 62 TYR A N 3
ATOM 4579 C CA . TYR A 1 62 ? -6.776 -8.630 -8.213 1.00 0.00 62 TYR A CA 3
ATOM 4580 C C . TYR A 1 62 ? -6.659 -9.731 -9.275 1.00 0.00 62 TYR A C 3
ATOM 4581 O O . TYR A 1 62 ? -7.595 -9.945 -10.047 1.00 0.00 62 TYR A O 3
ATOM 4599 N N . LEU A 1 63 ? -5.517 -10.421 -9.322 1.00 0.00 63 LEU A N 3
ATOM 4600 C CA . LEU A 1 63 ? -5.302 -11.488 -10.303 1.00 0.00 63 LEU A CA 3
ATOM 4601 C C . LEU A 1 63 ? -6.550 -12.357 -10.477 1.00 0.00 63 LEU A C 3
ATOM 4602 O O . LEU A 1 63 ? -7.284 -12.212 -11.455 1.00 0.00 63 LEU A O 3
ATOM 4618 N N . SER A 1 64 ? -6.783 -13.261 -9.530 1.00 0.00 64 SER A N 3
ATOM 4619 C CA . SER A 1 64 ? -7.938 -14.151 -9.589 1.00 0.00 64 SER A CA 3
ATOM 4620 C C . SER A 1 64 ? -8.967 -13.795 -8.519 1.00 0.00 64 SER A C 3
ATOM 4621 O O . SER A 1 64 ? -9.389 -14.653 -7.742 1.00 0.00 64 SER A O 3
ATOM 4629 N N . HIS A 1 65 ? -9.374 -12.530 -8.482 1.00 0.00 65 HIS A N 3
ATOM 4630 C CA . HIS A 1 65 ? -10.358 -12.078 -7.504 1.00 0.00 65 HIS A CA 3
ATOM 4631 C C . HIS A 1 65 ? -11.668 -12.846 -7.664 1.00 0.00 65 HIS A C 3
ATOM 4632 O O . HIS A 1 65 ? -12.233 -13.343 -6.690 1.00 0.00 65 HIS A O 3
ATOM 4647 N N . LYS A 1 66 ? -12.137 -12.950 -8.904 1.00 0.00 66 LYS A N 3
ATOM 4648 C CA . LYS A 1 66 ? -13.372 -13.669 -9.206 1.00 0.00 66 LYS A CA 3
ATOM 4649 C C . LYS A 1 66 ? -14.547 -13.145 -8.383 1.00 0.00 66 LYS A C 3
ATOM 4650 O O . LYS A 1 66 ? -15.310 -13.923 -7.811 1.00 0.00 66 LYS A O 3
ATOM 4669 N N . ARG A 1 67 ? -14.697 -11.824 -8.334 1.00 0.00 67 ARG A N 3
ATOM 4670 C CA . ARG A 1 67 ? -15.792 -11.207 -7.588 1.00 0.00 67 ARG A CA 3
ATOM 4671 C C . ARG A 1 67 ? -15.629 -9.689 -7.524 1.00 0.00 67 ARG A C 3
ATOM 4672 O O . ARG A 1 67 ? -16.220 -8.964 -8.323 1.00 0.00 67 ARG A O 3
ATOM 4693 N N . ILE A 1 68 ? -14.829 -9.214 -6.572 1.00 0.00 68 ILE A N 3
ATOM 4694 C CA . ILE A 1 68 ? -14.601 -7.781 -6.413 1.00 0.00 68 ILE A CA 3
ATOM 4695 C C . ILE A 1 68 ? -13.605 -7.499 -5.293 1.00 0.00 68 ILE A C 3
ATOM 4696 O O . ILE A 1 68 ? -13.043 -8.419 -4.698 1.00 0.00 68 ILE A O 3
ATOM 4712 N N . ILE A 1 69 ? -13.388 -6.217 -5.019 1.00 0.00 69 ILE A N 3
ATOM 4713 C CA . ILE A 1 69 ? -12.459 -5.796 -3.977 1.00 0.00 69 ILE A CA 3
ATOM 4714 C C . ILE A 1 69 ? -13.161 -4.898 -2.955 1.00 0.00 69 ILE A C 3
ATOM 4715 O O . ILE A 1 69 ? -14.002 -4.078 -3.322 1.00 0.00 69 ILE A O 3
ATOM 4731 N N . PRO A 1 70 ? -12.831 -5.038 -1.654 1.00 0.00 70 PRO A N 3
ATOM 4732 C CA . PRO A 1 70 ? -13.449 -4.228 -0.608 1.00 0.00 70 PRO A CA 3
ATOM 4733 C C . PRO A 1 70 ? -12.829 -2.839 -0.508 1.00 0.00 70 PRO A C 3
ATOM 4734 O O . PRO A 1 70 ? -11.630 -2.669 -0.727 1.00 0.00 70 PRO A O 3
ATOM 4745 N N . SER A 1 71 ? -13.656 -1.845 -0.177 1.00 0.00 71 SER A N 3
ATOM 4746 C CA . SER A 1 71 ? -13.195 -0.461 -0.047 1.00 0.00 71 SER A CA 3
ATOM 4747 C C . SER A 1 71 ? -11.849 -0.396 0.669 1.00 0.00 71 SER A C 3
ATOM 4748 O O . SER A 1 71 ? -10.999 0.432 0.341 1.00 0.00 71 SER A O 3
ATOM 4756 N N . SER A 1 72 ? -11.659 -1.283 1.643 1.00 0.00 72 SER A N 3
ATOM 4757 C CA . SER A 1 72 ? -10.411 -1.337 2.402 1.00 0.00 72 SER A CA 3
ATOM 4758 C C . SER A 1 72 ? -9.212 -1.715 1.524 1.00 0.00 72 SER A C 3
ATOM 4759 O O . SER A 1 72 ? -8.166 -2.118 2.033 1.00 0.00 72 SER A O 3
ATOM 4767 N N . MET A 1 73 ? -9.357 -1.564 0.211 1.00 0.00 73 MET A N 3
ATOM 4768 C CA . MET A 1 73 ? -8.284 -1.863 -0.730 1.00 0.00 73 MET A CA 3
ATOM 4769 C C . MET A 1 73 ? -8.053 -0.666 -1.653 1.00 0.00 73 MET A C 3
ATOM 4770 O O . MET A 1 73 ? -7.142 -0.664 -2.480 1.00 0.00 73 MET A O 3
ATOM 4784 N N . LEU A 1 74 ? -8.898 0.350 -1.493 1.00 0.00 74 LEU A N 3
ATOM 4785 C CA . LEU A 1 74 ? -8.830 1.568 -2.281 1.00 0.00 74 LEU A CA 3
ATOM 4786 C C . LEU A 1 74 ? -8.337 2.721 -1.424 1.00 0.00 74 LEU A C 3
ATOM 4787 O O . LEU A 1 74 ? -7.746 3.663 -1.925 1.00 0.00 74 LEU A O 3
ATOM 4803 N N . THR A 1 75 ? -8.578 2.635 -0.126 1.00 0.00 75 THR A N 3
ATOM 4804 C CA . THR A 1 75 ? -8.146 3.673 0.786 1.00 0.00 75 THR A CA 3
ATOM 4805 C C . THR A 1 75 ? -6.646 3.589 1.005 1.00 0.00 75 THR A C 3
ATOM 4806 O O . THR A 1 75 ? -5.962 4.607 1.079 1.00 0.00 75 THR A O 3
ATOM 4817 N N . ILE A 1 76 ? -6.137 2.367 1.099 1.00 0.00 76 ILE A N 3
ATOM 4818 C CA . ILE A 1 76 ? -4.715 2.155 1.304 1.00 0.00 76 ILE A CA 3
ATOM 4819 C C . ILE A 1 76 ? -3.930 2.460 0.029 1.00 0.00 76 ILE A C 3
ATOM 4820 O O . ILE A 1 76 ? -3.081 3.350 0.008 1.00 0.00 76 ILE A O 3
ATOM 4836 N N . TYR A 1 77 ? -4.230 1.717 -1.031 1.00 0.00 77 TYR A N 3
ATOM 4837 C CA . TYR A 1 77 ? -3.564 1.904 -2.318 1.00 0.00 77 TYR A CA 3
ATOM 4838 C C . TYR A 1 77 ? -3.635 3.356 -2.754 1.00 0.00 77 TYR A C 3
ATOM 4839 O O . TYR A 1 77 ? -2.748 3.865 -3.437 1.00 0.00 77 TYR A O 3
ATOM 4857 N N . THR A 1 78 ? -4.711 4.014 -2.379 1.00 0.00 78 THR A N 3
ATOM 4858 C CA . THR A 1 78 ? -4.902 5.396 -2.748 1.00 0.00 78 THR A CA 3
ATOM 4859 C C . THR A 1 78 ? -4.194 6.326 -1.773 1.00 0.00 78 THR A C 3
ATOM 4860 O O . THR A 1 78 ? -3.821 7.446 -2.123 1.00 0.00 78 THR A O 3
ATOM 4871 N N . GLN A 1 79 ? -4.010 5.852 -0.548 1.00 0.00 79 GLN A N 3
ATOM 4872 C CA . GLN A 1 79 ? -3.345 6.634 0.477 1.00 0.00 79 GLN A CA 3
ATOM 4873 C C . GLN A 1 79 ? -1.891 6.911 0.114 1.00 0.00 79 GLN A C 3
ATOM 4874 O O . GLN A 1 79 ? -1.406 8.028 0.298 1.00 0.00 79 GLN A O 3
ATOM 4888 N N . ILE A 1 80 ? -1.184 5.899 -0.396 1.00 0.00 80 ILE A N 3
ATOM 4889 C CA . ILE A 1 80 ? 0.201 6.077 -0.759 1.00 0.00 80 ILE A CA 3
ATOM 4890 C C . ILE A 1 80 ? 0.354 7.075 -1.858 1.00 0.00 80 ILE A C 3
ATOM 4891 O O . ILE A 1 80 ? 1.294 7.853 -1.851 1.00 0.00 80 ILE A O 3
ATOM 4907 N N . GLN A 1 81 ? -0.561 7.053 -2.807 1.00 0.00 81 GLN A N 3
ATOM 4908 C CA . GLN A 1 81 ? -0.470 7.979 -3.896 1.00 0.00 81 GLN A CA 3
ATOM 4909 C C . GLN A 1 81 ? -0.701 9.390 -3.387 1.00 0.00 81 GLN A C 3
ATOM 4910 O O . GLN A 1 81 ? -0.223 10.357 -3.964 1.00 0.00 81 GLN A O 3
ATOM 4924 N N . LYS A 1 82 ? -1.424 9.490 -2.279 1.00 0.00 82 LYS A N 3
ATOM 4925 C CA . LYS A 1 82 ? -1.705 10.773 -1.667 1.00 0.00 82 LYS A CA 3
ATOM 4926 C C . LYS A 1 82 ? -0.501 11.292 -0.929 1.00 0.00 82 LYS A C 3
ATOM 4927 O O . LYS A 1 82 ? -0.135 12.454 -1.057 1.00 0.00 82 LYS A O 3
ATOM 4946 N N . ASP A 1 83 ? 0.129 10.417 -0.178 1.00 0.00 83 ASP A N 3
ATOM 4947 C CA . ASP A 1 83 ? 1.313 10.791 0.557 1.00 0.00 83 ASP A CA 3
ATOM 4948 C C . ASP A 1 83 ? 2.428 10.967 -0.441 1.00 0.00 83 ASP A C 3
ATOM 4949 O O . ASP A 1 83 ? 3.245 11.882 -0.353 1.00 0.00 83 ASP A O 3
ATOM 4958 N N . ILE A 1 84 ? 2.416 10.074 -1.415 1.00 0.00 84 ILE A N 3
ATOM 4959 C CA . ILE A 1 84 ? 3.378 10.089 -2.482 1.00 0.00 84 ILE A CA 3
ATOM 4960 C C . ILE A 1 84 ? 3.245 11.388 -3.281 1.00 0.00 84 ILE A C 3
ATOM 4961 O O . ILE A 1 84 ? 4.214 12.130 -3.439 1.00 0.00 84 ILE A O 3
ATOM 4977 N N . LYS A 1 85 ? 2.036 11.655 -3.788 1.00 0.00 85 LYS A N 3
ATOM 4978 C CA . LYS A 1 85 ? 1.790 12.857 -4.570 1.00 0.00 85 LYS A CA 3
ATOM 4979 C C . LYS A 1 85 ? 1.844 14.103 -3.708 1.00 0.00 85 LYS A C 3
ATOM 4980 O O . LYS A 1 85 ? 2.232 15.176 -4.171 1.00 0.00 85 LYS A O 3
ATOM 4999 N N . ASN A 1 86 ? 1.427 13.963 -2.463 1.00 0.00 86 ASN A N 3
ATOM 5000 C CA . ASN A 1 86 ? 1.404 15.101 -1.553 1.00 0.00 86 ASN A CA 3
ATOM 5001 C C . ASN A 1 86 ? 2.805 15.486 -1.090 1.00 0.00 86 ASN A C 3
ATOM 5002 O O . ASN A 1 86 ? 2.997 16.550 -0.501 1.00 0.00 86 ASN A O 3
ATOM 5013 N N . GLY A 1 87 ? 3.780 14.620 -1.340 1.00 0.00 87 GLY A N 3
ATOM 5014 C CA . GLY A 1 87 ? 5.134 14.909 -0.916 1.00 0.00 87 GLY A CA 3
ATOM 5015 C C . GLY A 1 87 ? 5.321 14.609 0.552 1.00 0.00 87 GLY A C 3
ATOM 5016 O O . GLY A 1 87 ? 6.032 15.321 1.260 1.00 0.00 87 GLY A O 3
ATOM 5020 N N . ASN A 1 88 ? 4.689 13.532 0.999 1.00 0.00 88 ASN A N 3
ATOM 5021 C CA . ASN A 1 88 ? 4.786 13.098 2.373 1.00 0.00 88 ASN A CA 3
ATOM 5022 C C . ASN A 1 88 ? 5.798 11.972 2.446 1.00 0.00 88 ASN A C 3
ATOM 5023 O O . ASN A 1 88 ? 6.428 11.734 3.476 1.00 0.00 88 ASN A O 3
ATOM 5034 N N . ILE A 1 89 ? 5.948 11.299 1.312 1.00 0.00 89 ILE A N 3
ATOM 5035 C CA . ILE A 1 89 ? 6.861 10.218 1.155 1.00 0.00 89 ILE A CA 3
ATOM 5036 C C . ILE A 1 89 ? 8.019 10.690 0.308 1.00 0.00 89 ILE A C 3
ATOM 5037 O O . ILE A 1 89 ? 7.813 11.362 -0.702 1.00 0.00 89 ILE A O 3
ATOM 5053 N N . ASP A 1 90 ? 9.231 10.343 0.701 1.00 0.00 90 ASP A N 3
ATOM 5054 C CA . ASP A 1 90 ? 10.385 10.748 -0.069 1.00 0.00 90 ASP A CA 3
ATOM 5055 C C . ASP A 1 90 ? 10.402 9.952 -1.349 1.00 0.00 90 ASP A C 3
ATOM 5056 O O . ASP A 1 90 ? 11.246 9.080 -1.557 1.00 0.00 90 ASP A O 3
ATOM 5065 N N . THR A 1 91 ? 9.430 10.258 -2.196 1.00 0.00 91 THR A N 3
ATOM 5066 C CA . THR A 1 91 ? 9.277 9.580 -3.457 1.00 0.00 91 THR A CA 3
ATOM 5067 C C . THR A 1 91 ? 10.537 9.661 -4.283 1.00 0.00 91 THR A C 3
ATOM 5068 O O . THR A 1 91 ? 10.693 8.923 -5.233 1.00 0.00 91 THR A O 3
ATOM 5079 N N . GLU A 1 92 ? 11.455 10.530 -3.911 1.00 0.00 92 GLU A N 3
ATOM 5080 C CA . GLU A 1 92 ? 12.701 10.614 -4.635 1.00 0.00 92 GLU A CA 3
ATOM 5081 C C . GLU A 1 92 ? 13.488 9.350 -4.356 1.00 0.00 92 GLU A C 3
ATOM 5082 O O . GLU A 1 92 ? 14.259 8.875 -5.183 1.00 0.00 92 GLU A O 3
ATOM 5094 N N . LYS A 1 93 ? 13.262 8.806 -3.173 1.00 0.00 93 LYS A N 3
ATOM 5095 C CA . LYS A 1 93 ? 13.917 7.592 -2.750 1.00 0.00 93 LYS A CA 3
ATOM 5096 C C . LYS A 1 93 ? 13.159 6.375 -3.225 1.00 0.00 93 LYS A C 3
ATOM 5097 O O . LYS A 1 93 ? 13.749 5.334 -3.513 1.00 0.00 93 LYS A O 3
ATOM 5116 N N . LEU A 1 94 ? 11.852 6.510 -3.313 1.00 0.00 94 LEU A N 3
ATOM 5117 C CA . LEU A 1 94 ? 11.020 5.424 -3.761 1.00 0.00 94 LEU A CA 3
ATOM 5118 C C . LEU A 1 94 ? 10.972 5.402 -5.282 1.00 0.00 94 LEU A C 3
ATOM 5119 O O . LEU A 1 94 ? 10.890 4.338 -5.894 1.00 0.00 94 LEU A O 3
ATOM 5135 N N . ARG A 1 95 ? 11.057 6.580 -5.892 1.00 0.00 95 ARG A N 3
ATOM 5136 C CA . ARG A 1 95 ? 11.057 6.685 -7.321 1.00 0.00 95 ARG A CA 3
ATOM 5137 C C . ARG A 1 95 ? 12.400 6.288 -7.875 1.00 0.00 95 ARG A C 3
ATOM 5138 O O . ARG A 1 95 ? 12.474 5.618 -8.895 1.00 0.00 95 ARG A O 3
ATOM 5159 N N . LYS A 1 96 ? 13.461 6.685 -7.182 1.00 0.00 96 LYS A N 3
ATOM 5160 C CA . LYS A 1 96 ? 14.799 6.340 -7.620 1.00 0.00 96 LYS A CA 3
ATOM 5161 C C . LYS A 1 96 ? 15.045 4.869 -7.345 1.00 0.00 96 LYS A C 3
ATOM 5162 O O . LYS A 1 96 ? 15.860 4.219 -7.999 1.00 0.00 96 LYS A O 3
ATOM 5181 N N . TYR A 1 97 ? 14.313 4.357 -6.367 1.00 0.00 97 TYR A N 3
ATOM 5182 C CA . TYR A 1 97 ? 14.403 2.972 -5.975 1.00 0.00 97 TYR A CA 3
ATOM 5183 C C . TYR A 1 97 ? 13.698 2.084 -6.993 1.00 0.00 97 TYR A C 3
ATOM 5184 O O . TYR A 1 97 ? 14.216 1.042 -7.383 1.00 0.00 97 TYR A O 3
ATOM 5202 N N . GLU A 1 98 ? 12.520 2.515 -7.430 1.00 0.00 98 GLU A N 3
ATOM 5203 C CA . GLU A 1 98 ? 11.749 1.765 -8.408 1.00 0.00 98 GLU A CA 3
ATOM 5204 C C . GLU A 1 98 ? 12.512 1.682 -9.715 1.00 0.00 98 GLU A C 3
ATOM 5205 O O . GLU A 1 98 ? 12.383 0.714 -10.463 1.00 0.00 98 GLU A O 3
ATOM 5217 N N . ILE A 1 99 ? 13.326 2.698 -9.975 1.00 0.00 99 ILE A N 3
ATOM 5218 C CA . ILE A 1 99 ? 14.126 2.722 -11.181 1.00 0.00 99 ILE A CA 3
ATOM 5219 C C . ILE A 1 99 ? 15.137 1.599 -11.136 1.00 0.00 99 ILE A C 3
ATOM 5220 O O . ILE A 1 99 ? 15.254 0.795 -12.060 1.00 0.00 99 ILE A O 3
ATOM 5236 N N . ALA A 1 100 ? 15.850 1.556 -10.027 1.00 0.00 100 ALA A N 3
ATOM 5237 C CA . ALA A 1 100 ? 16.857 0.534 -9.794 1.00 0.00 100 ALA A CA 3
ATOM 5238 C C . ALA A 1 100 ? 16.234 -0.849 -9.724 1.00 0.00 100 ALA A C 3
ATOM 5239 O O . ALA A 1 100 ? 16.934 -1.861 -9.752 1.00 0.00 100 ALA A O 3
ATOM 5246 N N . LYS A 1 101 ? 14.920 -0.881 -9.633 1.00 0.00 101 LYS A N 3
ATOM 5247 C CA . LYS A 1 101 ? 14.193 -2.119 -9.560 1.00 0.00 101 LYS A CA 3
ATOM 5248 C C . LYS A 1 101 ? 13.615 -2.484 -10.921 1.00 0.00 101 LYS A C 3
ATOM 5249 O O . LYS A 1 101 ? 13.607 -3.647 -11.325 1.00 0.00 101 LYS A O 3
ATOM 5268 N N . GLY A 1 102 ? 13.133 -1.464 -11.613 1.00 0.00 102 GLY A N 3
ATOM 5269 C CA . GLY A 1 102 ? 12.545 -1.643 -12.929 1.00 0.00 102 GLY A CA 3
ATOM 5270 C C . GLY A 1 102 ? 11.050 -1.887 -12.870 1.00 0.00 102 GLY A C 3
ATOM 5271 O O . GLY A 1 102 ? 10.458 -2.389 -13.826 1.00 0.00 102 GLY A O 3
ATOM 5275 N N . LEU A 1 103 ? 10.436 -1.527 -11.744 1.00 0.00 103 LEU A N 3
ATOM 5276 C CA . LEU A 1 103 ? 8.999 -1.704 -11.565 1.00 0.00 103 LEU A CA 3
ATOM 5277 C C . LEU A 1 103 ? 8.273 -0.363 -11.566 1.00 0.00 103 LEU A C 3
ATOM 5278 O O . LEU A 1 103 ? 7.281 -0.181 -10.859 1.00 0.00 103 LEU A O 3
ATOM 5294 N N . MET A 1 104 ? 8.774 0.576 -12.357 1.00 0.00 104 MET A N 3
ATOM 5295 C CA . MET A 1 104 ? 8.172 1.903 -12.438 1.00 0.00 104 MET A CA 3
ATOM 5296 C C . MET A 1 104 ? 6.896 1.879 -13.273 1.00 0.00 104 MET A C 3
ATOM 5297 O O . MET A 1 104 ? 6.899 2.251 -14.448 1.00 0.00 104 MET A O 3
ATOM 5311 N N . SER A 1 105 ? 5.806 1.442 -12.654 1.00 0.00 105 SER A N 3
ATOM 5312 C CA . SER A 1 105 ? 4.514 1.368 -13.324 1.00 0.00 105 SER A CA 3
ATOM 5313 C C . SER A 1 105 ? 3.388 1.323 -12.297 1.00 0.00 105 SER A C 3
ATOM 5314 O O . SER A 1 105 ? 3.629 1.086 -11.113 1.00 0.00 105 SER A O 3
ATOM 5322 N N . VAL A 1 106 ? 2.161 1.547 -12.750 1.00 0.00 106 VAL A N 3
ATOM 5323 C CA . VAL A 1 106 ? 1.014 1.524 -11.853 1.00 0.00 106 VAL A CA 3
ATOM 5324 C C . VAL A 1 106 ? -0.183 0.814 -12.476 1.00 0.00 106 VAL A C 3
ATOM 5325 O O . VAL A 1 106 ? -0.559 1.085 -13.617 1.00 0.00 106 VAL A O 3
ATOM 5338 N N . PRO A 1 107 ? -0.825 -0.072 -11.704 1.00 0.00 107 PRO A N 3
ATOM 5339 C CA . PRO A 1 107 ? -2.023 -0.794 -12.142 1.00 0.00 107 PRO A CA 3
ATOM 5340 C C . PRO A 1 107 ? -3.178 0.188 -12.305 1.00 0.00 107 PRO A C 3
ATOM 5341 O O . PRO A 1 107 ? -2.978 1.301 -12.794 1.00 0.00 107 PRO A O 3
ATOM 5352 N N . TYR A 1 108 ? -4.364 -0.196 -11.893 1.00 0.00 108 TYR A N 3
ATOM 5353 C CA . TYR A 1 108 ? -5.517 0.683 -11.995 1.00 0.00 108 TYR A CA 3
ATOM 5354 C C . TYR A 1 108 ? -5.386 1.793 -10.955 1.00 0.00 108 TYR A C 3
ATOM 5355 O O . TYR A 1 108 ? -4.442 1.793 -10.165 1.00 0.00 108 TYR A O 3
ATOM 5373 N N . ILE A 1 109 ? -6.312 2.740 -10.955 1.00 0.00 109 ILE A N 3
ATOM 5374 C CA . ILE A 1 109 ? -6.248 3.839 -9.998 1.00 0.00 109 ILE A CA 3
ATOM 5375 C C . ILE A 1 109 ? -7.596 4.532 -9.836 1.00 0.00 109 ILE A C 3
ATOM 5376 O O . ILE A 1 109 ? -7.926 5.460 -10.575 1.00 0.00 109 ILE A O 3
ATOM 5392 N N . TYR A 1 110 ? -8.365 4.084 -8.851 1.00 0.00 110 TYR A N 3
ATOM 5393 C CA . TYR A 1 110 ? -9.671 4.667 -8.575 1.00 0.00 110 TYR A CA 3
ATOM 5394 C C . TYR A 1 110 ? -9.531 5.805 -7.568 1.00 0.00 110 TYR A C 3
ATOM 5395 O O . TYR A 1 110 ? -10.103 5.763 -6.478 1.00 0.00 110 TYR A O 3
ATOM 5413 N N . PHE A 1 111 ? -8.754 6.821 -7.942 1.00 0.00 111 PHE A N 3
ATOM 5414 C CA . PHE A 1 111 ? -8.518 7.976 -7.079 1.00 0.00 111 PHE A CA 3
ATOM 5415 C C . PHE A 1 111 ? -9.808 8.450 -6.413 1.00 0.00 111 PHE A C 3
ATOM 5416 O O . PHE A 1 111 ? -10.054 8.056 -5.254 1.00 0.00 111 PHE A O 3
ATOM 5434 N N . MET A 1 1 ? 5.026 6.670 13.859 1.00 0.00 1 MET A N 4
ATOM 5435 C CA . MET A 1 1 ? 4.622 6.544 12.432 1.00 0.00 1 MET A CA 4
ATOM 5436 C C . MET A 1 1 ? 4.243 7.872 11.833 1.00 0.00 1 MET A C 4
ATOM 5437 O O . MET A 1 1 ? 3.938 7.956 10.647 1.00 0.00 1 MET A O 4
ATOM 5453 N N . ASP A 1 2 ? 4.194 8.905 12.645 1.00 0.00 2 ASP A N 4
ATOM 5454 C CA . ASP A 1 2 ? 3.771 10.186 12.145 1.00 0.00 2 ASP A CA 4
ATOM 5455 C C . ASP A 1 2 ? 2.371 10.008 11.569 1.00 0.00 2 ASP A C 4
ATOM 5456 O O . ASP A 1 2 ? 1.810 8.919 11.655 1.00 0.00 2 ASP A O 4
ATOM 5465 N N . ILE A 1 3 ? 1.795 11.053 11.018 1.00 0.00 3 ILE A N 4
ATOM 5466 C CA . ILE A 1 3 ? 0.445 10.957 10.477 1.00 0.00 3 ILE A CA 4
ATOM 5467 C C . ILE A 1 3 ? 0.377 10.273 9.125 1.00 0.00 3 ILE A C 4
ATOM 5468 O O . ILE A 1 3 ? -0.417 9.353 8.929 1.00 0.00 3 ILE A O 4
ATOM 5484 N N . LYS A 1 4 ? 1.178 10.740 8.188 1.00 0.00 4 LYS A N 4
ATOM 5485 C CA . LYS A 1 4 ? 1.168 10.183 6.845 1.00 0.00 4 LYS A CA 4
ATOM 5486 C C . LYS A 1 4 ? 1.198 8.657 6.882 1.00 0.00 4 LYS A C 4
ATOM 5487 O O . LYS A 1 4 ? 0.444 8.004 6.170 1.00 0.00 4 LYS A O 4
ATOM 5506 N N . SER A 1 5 ? 2.070 8.099 7.720 1.00 0.00 5 SER A N 4
ATOM 5507 C CA . SER A 1 5 ? 2.182 6.653 7.856 1.00 0.00 5 SER A CA 4
ATOM 5508 C C . SER A 1 5 ? 1.196 6.080 8.884 1.00 0.00 5 SER A C 4
ATOM 5509 O O . SER A 1 5 ? 1.153 4.871 9.099 1.00 0.00 5 SER A O 4
ATOM 5517 N N . GLN A 1 6 ? 0.446 6.959 9.551 1.00 0.00 6 GLN A N 4
ATOM 5518 C CA . GLN A 1 6 ? -0.488 6.561 10.607 1.00 0.00 6 GLN A CA 4
ATOM 5519 C C . GLN A 1 6 ? -1.871 6.080 10.185 1.00 0.00 6 GLN A C 4
ATOM 5520 O O . GLN A 1 6 ? -2.391 5.139 10.784 1.00 0.00 6 GLN A O 4
ATOM 5534 N N . THR A 1 7 ? -2.510 6.741 9.241 1.00 0.00 7 THR A N 4
ATOM 5535 C CA . THR A 1 7 ? -3.864 6.351 8.895 1.00 0.00 7 THR A CA 4
ATOM 5536 C C . THR A 1 7 ? -3.893 5.195 7.953 1.00 0.00 7 THR A C 4
ATOM 5537 O O . THR A 1 7 ? -4.747 4.318 8.055 1.00 0.00 7 THR A O 4
ATOM 5548 N N . LEU A 1 8 ? -2.938 5.161 7.068 1.00 0.00 8 LEU A N 4
ATOM 5549 C CA . LEU A 1 8 ? -2.854 4.058 6.158 1.00 0.00 8 LEU A CA 4
ATOM 5550 C C . LEU A 1 8 ? -2.410 2.858 6.969 1.00 0.00 8 LEU A C 4
ATOM 5551 O O . LEU A 1 8 ? -2.789 1.727 6.687 1.00 0.00 8 LEU A O 4
ATOM 5567 N N . TYR A 1 9 ? -1.657 3.127 8.038 1.00 0.00 9 TYR A N 4
ATOM 5568 C CA . TYR A 1 9 ? -1.245 2.085 8.932 1.00 0.00 9 TYR A CA 4
ATOM 5569 C C . TYR A 1 9 ? -2.440 1.643 9.751 1.00 0.00 9 TYR A C 4
ATOM 5570 O O . TYR A 1 9 ? -2.869 0.494 9.702 1.00 0.00 9 TYR A O 4
ATOM 5588 N N . LEU A 1 10 ? -2.984 2.592 10.504 1.00 0.00 10 LEU A N 4
ATOM 5589 C CA . LEU A 1 10 ? -4.147 2.328 11.328 1.00 0.00 10 LEU A CA 4
ATOM 5590 C C . LEU A 1 10 ? -5.220 1.656 10.494 1.00 0.00 10 LEU A C 4
ATOM 5591 O O . LEU A 1 10 ? -5.824 0.673 10.918 1.00 0.00 10 LEU A O 4
ATOM 5607 N N . ASN A 1 11 ? -5.426 2.172 9.289 1.00 0.00 11 ASN A N 4
ATOM 5608 C CA . ASN A 1 11 ? -6.406 1.591 8.392 1.00 0.00 11 ASN A CA 4
ATOM 5609 C C . ASN A 1 11 ? -5.933 0.209 7.945 1.00 0.00 11 ASN A C 4
ATOM 5610 O O . ASN A 1 11 ? -6.734 -0.640 7.565 1.00 0.00 11 ASN A O 4
ATOM 5621 N N . LEU A 1 12 ? -4.614 -0.005 8.006 1.00 0.00 12 LEU A N 4
ATOM 5622 C CA . LEU A 1 12 ? -4.021 -1.278 7.619 1.00 0.00 12 LEU A CA 4
ATOM 5623 C C . LEU A 1 12 ? -4.459 -2.389 8.558 1.00 0.00 12 LEU A C 4
ATOM 5624 O O . LEU A 1 12 ? -4.744 -3.505 8.124 1.00 0.00 12 LEU A O 4
ATOM 5640 N N . SER A 1 13 ? -4.535 -2.073 9.843 1.00 0.00 13 SER A N 4
ATOM 5641 C CA . SER A 1 13 ? -4.966 -3.044 10.831 1.00 0.00 13 SER A CA 4
ATOM 5642 C C . SER A 1 13 ? -6.472 -3.207 10.760 1.00 0.00 13 SER A C 4
ATOM 5643 O O . SER A 1 13 ? -6.999 -4.320 10.797 1.00 0.00 13 SER A O 4
ATOM 5651 N N . GLU A 1 14 ? -7.153 -2.081 10.634 1.00 0.00 14 GLU A N 4
ATOM 5652 C CA . GLU A 1 14 ? -8.602 -2.076 10.531 1.00 0.00 14 GLU A CA 4
ATOM 5653 C C . GLU A 1 14 ? -9.039 -2.689 9.213 1.00 0.00 14 GLU A C 4
ATOM 5654 O O . GLU A 1 14 ? -10.152 -3.196 9.082 1.00 0.00 14 GLU A O 4
ATOM 5666 N N . ALA A 1 15 ? -8.150 -2.642 8.238 1.00 0.00 15 ALA A N 4
ATOM 5667 C CA . ALA A 1 15 ? -8.431 -3.204 6.932 1.00 0.00 15 ALA A CA 4
ATOM 5668 C C . ALA A 1 15 ? -8.288 -4.694 6.965 1.00 0.00 15 ALA A C 4
ATOM 5669 O O . ALA A 1 15 ? -9.162 -5.429 6.538 1.00 0.00 15 ALA A O 4
ATOM 5676 N N . TYR A 1 16 ? -7.161 -5.135 7.483 1.00 0.00 16 TYR A N 4
ATOM 5677 C CA . TYR A 1 16 ? -6.893 -6.547 7.590 1.00 0.00 16 TYR A CA 4
ATOM 5678 C C . TYR A 1 16 ? -8.065 -7.232 8.281 1.00 0.00 16 TYR A C 4
ATOM 5679 O O . TYR A 1 16 ? -8.382 -8.388 8.000 1.00 0.00 16 TYR A O 4
ATOM 5697 N N . LYS A 1 17 ? -8.725 -6.487 9.159 1.00 0.00 17 LYS A N 4
ATOM 5698 C CA . LYS A 1 17 ? -9.887 -6.993 9.861 1.00 0.00 17 LYS A CA 4
ATOM 5699 C C . LYS A 1 17 ? -11.140 -6.784 9.010 1.00 0.00 17 LYS A C 4
ATOM 5700 O O . LYS A 1 17 ? -12.258 -7.013 9.470 1.00 0.00 17 LYS A O 4
ATOM 5719 N N . ASP A 1 18 ? -10.942 -6.376 7.750 1.00 0.00 18 ASP A N 4
ATOM 5720 C CA . ASP A 1 18 ? -12.050 -6.176 6.834 1.00 0.00 18 ASP A CA 4
ATOM 5721 C C . ASP A 1 18 ? -12.730 -7.518 6.596 1.00 0.00 18 ASP A C 4
ATOM 5722 O O . ASP A 1 18 ? -12.113 -8.429 6.055 1.00 0.00 18 ASP A O 4
ATOM 5731 N N . PRO A 1 19 ? -13.990 -7.685 7.015 1.00 0.00 19 PRO A N 4
ATOM 5732 C CA . PRO A 1 19 ? -14.709 -8.953 6.854 1.00 0.00 19 PRO A CA 4
ATOM 5733 C C . PRO A 1 19 ? -14.513 -9.611 5.485 1.00 0.00 19 PRO A C 4
ATOM 5734 O O . PRO A 1 19 ? -14.604 -10.834 5.368 1.00 0.00 19 PRO A O 4
ATOM 5745 N N . GLU A 1 20 ? -14.227 -8.815 4.455 1.00 0.00 20 GLU A N 4
ATOM 5746 C CA . GLU A 1 20 ? -14.006 -9.367 3.126 1.00 0.00 20 GLU A CA 4
ATOM 5747 C C . GLU A 1 20 ? -12.522 -9.488 2.822 1.00 0.00 20 GLU A C 4
ATOM 5748 O O . GLU A 1 20 ? -12.103 -9.713 1.688 1.00 0.00 20 GLU A O 4
ATOM 5760 N N . VAL A 1 21 ? -11.764 -9.415 3.888 1.00 0.00 21 VAL A N 4
ATOM 5761 C CA . VAL A 1 21 ? -10.326 -9.587 3.876 1.00 0.00 21 VAL A CA 4
ATOM 5762 C C . VAL A 1 21 ? -10.038 -10.792 4.756 1.00 0.00 21 VAL A C 4
ATOM 5763 O O . VAL A 1 21 ? -9.156 -11.602 4.472 1.00 0.00 21 VAL A O 4
ATOM 5776 N N . LYS A 1 22 ? -10.862 -10.927 5.803 1.00 0.00 22 LYS A N 4
ATOM 5777 C CA . L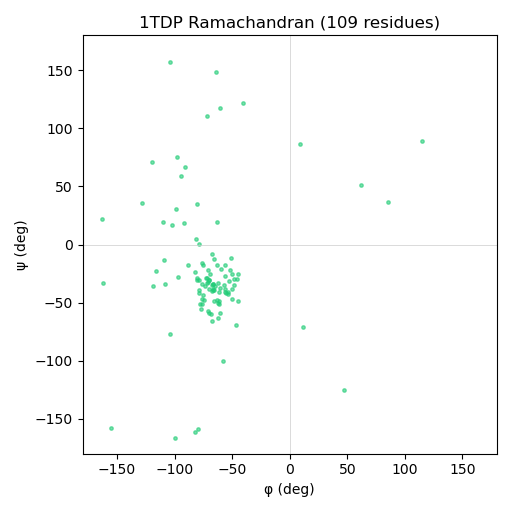YS A 1 22 ? -10.796 -12.050 6.709 1.00 0.00 22 LYS A CA 4
ATOM 5778 C C . LYS A 1 22 ? -10.968 -13.316 5.896 1.00 0.00 22 LYS A C 4
ATOM 5779 O O . LYS A 1 22 ? -10.277 -14.313 6.099 1.00 0.00 22 LYS A O 4
ATOM 5798 N N . ALA A 1 23 ? -11.897 -13.239 4.945 1.00 0.00 23 ALA A N 4
ATOM 5799 C CA . ALA A 1 23 ? -12.169 -14.351 4.058 1.00 0.00 23 ALA A CA 4
ATOM 5800 C C . ALA A 1 23 ? -10.983 -14.552 3.135 1.00 0.00 23 ALA A C 4
ATOM 5801 O O . ALA A 1 23 ? -10.689 -15.666 2.702 1.00 0.00 23 ALA A O 4
ATOM 5808 N N . ASN A 1 24 ? -10.292 -13.452 2.865 1.00 0.00 24 ASN A N 4
ATOM 5809 C CA . ASN A 1 24 ? -9.119 -13.472 2.025 1.00 0.00 24 ASN A CA 4
ATOM 5810 C C . ASN A 1 24 ? -7.865 -13.406 2.885 1.00 0.00 24 ASN A C 4
ATOM 5811 O O . ASN A 1 24 ? -7.152 -12.401 2.889 1.00 0.00 24 ASN A O 4
ATOM 5822 N N . GLU A 1 25 ? -7.615 -14.486 3.623 1.00 0.00 25 GLU A N 4
ATOM 5823 C CA . GLU A 1 25 ? -6.459 -14.577 4.513 1.00 0.00 25 GLU A CA 4
ATOM 5824 C C . GLU A 1 25 ? -5.233 -13.915 3.908 1.00 0.00 25 GLU A C 4
ATOM 5825 O O . GLU A 1 25 ? -4.626 -13.033 4.515 1.00 0.00 25 GLU A O 4
ATOM 5837 N N . PHE A 1 26 ? -4.891 -14.339 2.705 1.00 0.00 26 PHE A N 4
ATOM 5838 C CA . PHE A 1 26 ? -3.742 -13.793 1.992 1.00 0.00 26 PHE A CA 4
ATOM 5839 C C . PHE A 1 26 ? -3.807 -12.268 1.967 1.00 0.00 26 PHE A C 4
ATOM 5840 O O . PHE A 1 26 ? -2.818 -11.587 2.241 1.00 0.00 26 PHE A O 4
ATOM 5857 N N . LEU A 1 27 ? -4.981 -11.745 1.639 1.00 0.00 27 LEU A N 4
ATOM 5858 C CA . LEU A 1 27 ? -5.183 -10.307 1.581 1.00 0.00 27 LEU A CA 4
ATOM 5859 C C . LEU A 1 27 ? -4.988 -9.678 2.951 1.00 0.00 27 LEU A C 4
ATOM 5860 O O . LEU A 1 27 ? -4.359 -8.626 3.071 1.00 0.00 27 LEU A O 4
ATOM 5876 N N . SER A 1 28 ? -5.518 -10.319 3.990 1.00 0.00 28 SER A N 4
ATOM 5877 C CA . SER A 1 28 ? -5.377 -9.804 5.326 1.00 0.00 28 SER A CA 4
ATOM 5878 C C . SER A 1 28 ? -3.915 -9.811 5.738 1.00 0.00 28 SER A C 4
ATOM 5879 O O . SER A 1 28 ? -3.392 -8.807 6.214 1.00 0.00 28 SER A O 4
ATOM 5887 N N . LYS A 1 29 ? -3.252 -10.936 5.518 1.00 0.00 29 LYS A N 4
ATOM 5888 C CA . LYS A 1 29 ? -1.832 -11.068 5.845 1.00 0.00 29 LYS A CA 4
ATOM 5889 C C . LYS A 1 29 ? -1.034 -9.894 5.288 1.00 0.00 29 LYS A C 4
ATOM 5890 O O . LYS A 1 29 ? -0.169 -9.346 5.968 1.00 0.00 29 LYS A O 4
ATOM 5909 N N . LEU A 1 30 ? -1.323 -9.511 4.048 1.00 0.00 30 LEU A N 4
ATOM 5910 C CA . LEU A 1 30 ? -0.618 -8.402 3.424 1.00 0.00 30 LEU A CA 4
ATOM 5911 C C . LEU A 1 30 ? -0.839 -7.122 4.215 1.00 0.00 30 LEU A C 4
ATOM 5912 O O . LEU A 1 30 ? 0.117 -6.459 4.616 1.00 0.00 30 LEU A O 4
ATOM 5928 N N . VAL A 1 31 ? -2.100 -6.793 4.463 1.00 0.00 31 VAL A N 4
ATOM 5929 C CA . VAL A 1 31 ? -2.425 -5.598 5.238 1.00 0.00 31 VAL A CA 4
ATOM 5930 C C . VAL A 1 31 ? -1.788 -5.693 6.620 1.00 0.00 31 VAL A C 4
ATOM 5931 O O . VAL A 1 31 ? -1.494 -4.683 7.255 1.00 0.00 31 VAL A O 4
ATOM 5944 N N . VAL A 1 32 ? -1.565 -6.928 7.068 1.00 0.00 32 VAL A N 4
ATOM 5945 C CA . VAL A 1 32 ? -0.949 -7.180 8.361 1.00 0.00 32 VAL A CA 4
ATOM 5946 C C . VAL A 1 32 ? 0.547 -6.951 8.291 1.00 0.00 32 VAL A C 4
ATOM 5947 O O . VAL A 1 32 ? 1.074 -5.996 8.863 1.00 0.00 32 VAL A O 4
ATOM 5960 N N . GLN A 1 33 ? 1.222 -7.833 7.567 1.00 0.00 33 GLN A N 4
ATOM 5961 C CA . GLN A 1 33 ? 2.663 -7.742 7.385 1.00 0.00 33 GLN A CA 4
ATOM 5962 C C . GLN A 1 33 ? 3.033 -6.311 7.037 1.00 0.00 33 GLN A C 4
ATOM 5963 O O . GLN A 1 33 ? 3.853 -5.683 7.703 1.00 0.00 33 GLN A O 4
ATOM 5977 N N . CYS A 1 34 ? 2.383 -5.804 6.003 1.00 0.00 34 CYS A N 4
ATOM 5978 C CA . CYS A 1 34 ? 2.592 -4.440 5.545 1.00 0.00 34 CYS A CA 4
ATOM 5979 C C . CYS A 1 34 ? 2.458 -3.464 6.709 1.00 0.00 34 CYS A C 4
ATOM 5980 O O . CYS A 1 34 ? 3.238 -2.522 6.831 1.00 0.00 34 CYS A O 4
ATOM 5988 N N . ALA A 1 35 ? 1.472 -3.702 7.574 1.00 0.00 35 ALA A N 4
ATOM 5989 C CA . ALA A 1 35 ? 1.258 -2.831 8.725 1.00 0.00 35 ALA A CA 4
ATOM 5990 C C . ALA A 1 35 ? 2.473 -2.824 9.641 1.00 0.00 35 ALA A C 4
ATOM 5991 O O . ALA A 1 35 ? 2.776 -1.820 10.284 1.00 0.00 35 ALA A O 4
ATOM 5998 N N . GLY A 1 36 ? 3.166 -3.949 9.684 1.00 0.00 36 GLY A N 4
ATOM 5999 C CA . GLY A 1 36 ? 4.351 -4.062 10.514 1.00 0.00 36 GLY A CA 4
ATOM 6000 C C . GLY A 1 36 ? 5.573 -3.465 9.849 1.00 0.00 36 GLY A C 4
ATOM 6001 O O . GLY A 1 36 ? 6.558 -3.140 10.514 1.00 0.00 36 GLY A O 4
ATOM 6005 N N . LYS A 1 37 ? 5.502 -3.311 8.534 1.00 0.00 37 LYS A N 4
ATOM 6006 C CA . LYS A 1 37 ? 6.594 -2.740 7.766 1.00 0.00 37 LYS A CA 4
ATOM 6007 C C . LYS A 1 37 ? 6.571 -1.222 7.870 1.00 0.00 37 LYS A C 4
ATOM 6008 O O . LYS A 1 37 ? 7.581 -0.554 7.649 1.00 0.00 37 LYS A O 4
ATOM 6027 N N . LEU A 1 38 ? 5.401 -0.685 8.207 1.00 0.00 38 LEU A N 4
ATOM 6028 C CA . LEU A 1 38 ? 5.224 0.751 8.342 1.00 0.00 38 LEU A CA 4
ATOM 6029 C C . LEU A 1 38 ? 5.613 1.225 9.727 1.00 0.00 38 LEU A C 4
ATOM 6030 O O . LEU A 1 38 ? 6.179 2.300 9.871 1.00 0.00 38 LEU A O 4
ATOM 6046 N N . THR A 1 39 ? 5.293 0.431 10.749 1.00 0.00 39 THR A N 4
ATOM 6047 C CA . THR A 1 39 ? 5.593 0.803 12.132 1.00 0.00 39 THR A CA 4
ATOM 6048 C C . THR A 1 39 ? 6.970 1.439 12.240 1.00 0.00 39 THR A C 4
ATOM 6049 O O . THR A 1 39 ? 7.206 2.299 13.090 1.00 0.00 39 THR A O 4
ATOM 6060 N N . ALA A 1 40 ? 7.860 1.044 11.344 1.00 0.00 40 ALA A N 4
ATOM 6061 C CA . ALA A 1 40 ? 9.192 1.611 11.306 1.00 0.00 40 ALA A CA 4
ATOM 6062 C C . ALA A 1 40 ? 9.247 2.745 10.294 1.00 0.00 40 ALA A C 4
ATOM 6063 O O . ALA A 1 40 ? 10.278 2.974 9.662 1.00 0.00 40 ALA A O 4
ATOM 6070 N N . SER A 1 41 ? 8.128 3.446 10.128 1.00 0.00 41 SER A N 4
ATOM 6071 C CA . SER A 1 41 ? 8.055 4.541 9.178 1.00 0.00 41 SER A CA 4
ATOM 6072 C C . SER A 1 41 ? 9.206 5.513 9.386 1.00 0.00 41 SER A C 4
ATOM 6073 O O . SER A 1 41 ? 9.606 6.215 8.458 1.00 0.00 41 SER A O 4
ATOM 6081 N N . ASN A 1 42 ? 9.786 5.508 10.590 1.00 0.00 42 ASN A N 4
ATOM 6082 C CA . ASN A 1 42 ? 10.943 6.347 10.868 1.00 0.00 42 ASN A CA 4
ATOM 6083 C C . ASN A 1 42 ? 11.970 6.116 9.764 1.00 0.00 42 ASN A C 4
ATOM 6084 O O . ASN A 1 42 ? 12.732 7.008 9.392 1.00 0.00 42 ASN A O 4
ATOM 6095 N N . SER A 1 43 ? 11.920 4.904 9.209 1.00 0.00 43 SER A N 4
ATOM 6096 C CA . SER A 1 43 ? 12.755 4.504 8.114 1.00 0.00 43 SER A CA 4
ATOM 6097 C C . SER A 1 43 ? 11.905 4.559 6.855 1.00 0.00 43 SER A C 4
ATOM 6098 O O . SER A 1 43 ? 11.488 3.527 6.329 1.00 0.00 43 SER A O 4
ATOM 6106 N N . GLU A 1 44 ? 11.614 5.774 6.398 1.00 0.00 44 GLU A N 4
ATOM 6107 C CA . GLU A 1 44 ? 10.769 5.960 5.227 1.00 0.00 44 GLU A CA 4
ATOM 6108 C C . GLU A 1 44 ? 11.336 5.222 4.039 1.00 0.00 44 GLU A C 4
ATOM 6109 O O . GLU A 1 44 ? 10.611 4.841 3.132 1.00 0.00 44 GLU A O 4
ATOM 6121 N N . ASN A 1 45 ? 12.634 5.002 4.068 1.00 0.00 45 ASN A N 4
ATOM 6122 C CA . ASN A 1 45 ? 13.298 4.275 2.997 1.00 0.00 45 ASN A CA 4
ATOM 6123 C C . ASN A 1 45 ? 12.821 2.831 2.993 1.00 0.00 45 ASN A C 4
ATOM 6124 O O . ASN A 1 45 ? 12.654 2.200 1.947 1.00 0.00 45 ASN A O 4
ATOM 6135 N N . SER A 1 46 ? 12.580 2.339 4.189 1.00 0.00 46 SER A N 4
ATOM 6136 C CA . SER A 1 46 ? 12.097 0.989 4.400 1.00 0.00 46 SER A CA 4
ATOM 6137 C C . SER A 1 46 ? 10.598 0.933 4.179 1.00 0.00 46 SER A C 4
ATOM 6138 O O . SER A 1 46 ? 10.049 -0.065 3.709 1.00 0.00 46 SER A O 4
ATOM 6146 N N . TYR A 1 47 ? 9.958 2.048 4.487 1.00 0.00 47 TYR A N 4
ATOM 6147 C CA . TYR A 1 47 ? 8.551 2.212 4.310 1.00 0.00 47 TYR A CA 4
ATOM 6148 C C . TYR A 1 47 ? 8.337 2.571 2.853 1.00 0.00 47 TYR A C 4
ATOM 6149 O O . TYR A 1 47 ? 7.279 2.326 2.294 1.00 0.00 47 TYR A O 4
ATOM 6167 N N . ILE A 1 48 ? 9.416 3.103 2.251 1.00 0.00 48 ILE A N 4
ATOM 6168 C CA . ILE A 1 48 ? 9.461 3.466 0.842 1.00 0.00 48 ILE A CA 4
ATOM 6169 C C . ILE A 1 48 ? 9.434 2.214 0.007 1.00 0.00 48 ILE A C 4
ATOM 6170 O O . ILE A 1 48 ? 8.890 2.201 -1.088 1.00 0.00 48 ILE A O 4
ATOM 6186 N N . GLU A 1 49 ? 10.029 1.160 0.530 1.00 0.00 49 GLU A N 4
ATOM 6187 C CA . GLU A 1 49 ? 10.052 -0.081 -0.181 1.00 0.00 49 GLU A CA 4
ATOM 6188 C C . GLU A 1 49 ? 8.658 -0.626 -0.184 1.00 0.00 49 GLU A C 4
ATOM 6189 O O . GLU A 1 49 ? 8.045 -0.762 -1.237 1.00 0.00 49 GLU A O 4
ATOM 6201 N N . VAL A 1 50 ? 8.129 -0.866 1.006 1.00 0.00 50 VAL A N 4
ATOM 6202 C CA . VAL A 1 50 ? 6.769 -1.329 1.117 1.00 0.00 50 VAL A CA 4
ATOM 6203 C C . VAL A 1 50 ? 5.831 -0.284 0.525 1.00 0.00 50 VAL A C 4
ATOM 6204 O O . VAL A 1 50 ? 4.715 -0.596 0.113 1.00 0.00 50 VAL A O 4
ATOM 6217 N N . ILE A 1 51 ? 6.311 0.961 0.451 1.00 0.00 51 ILE A N 4
ATOM 6218 C CA . ILE A 1 51 ? 5.533 2.040 -0.128 1.00 0.00 51 ILE A CA 4
ATOM 6219 C C . ILE A 1 51 ? 5.638 1.970 -1.647 1.00 0.00 51 ILE A C 4
ATOM 6220 O O . ILE A 1 51 ? 4.687 2.287 -2.368 1.00 0.00 51 ILE A O 4
ATOM 6236 N N . SER A 1 52 ? 6.788 1.499 -2.124 1.00 0.00 52 SER A N 4
ATOM 6237 C CA . SER A 1 52 ? 7.010 1.331 -3.541 1.00 0.00 52 SER A CA 4
ATOM 6238 C C . SER A 1 52 ? 6.200 0.141 -4.023 1.00 0.00 52 SER A C 4
ATOM 6239 O O . SER A 1 52 ? 5.736 0.101 -5.163 1.00 0.00 52 SER A O 4
ATOM 6247 N N . LEU A 1 53 ? 6.027 -0.825 -3.123 1.00 0.00 53 LEU A N 4
ATOM 6248 C CA . LEU A 1 53 ? 5.265 -2.018 -3.421 1.00 0.00 53 LEU A CA 4
ATOM 6249 C C . LEU A 1 53 ? 3.782 -1.723 -3.346 1.00 0.00 53 LEU A C 4
ATOM 6250 O O . LEU A 1 53 ? 3.026 -2.099 -4.224 1.00 0.00 53 LEU A O 4
ATOM 6266 N N . LEU A 1 54 ? 3.376 -1.048 -2.276 1.00 0.00 54 LEU A N 4
ATOM 6267 C CA . LEU A 1 54 ? 1.974 -0.710 -2.067 1.00 0.00 54 LEU A CA 4
ATOM 6268 C C . LEU A 1 54 ? 1.328 -0.135 -3.324 1.00 0.00 54 LEU A C 4
ATOM 6269 O O . LEU A 1 54 ? 0.289 -0.627 -3.768 1.00 0.00 54 LEU A O 4
ATOM 6285 N N . SER A 1 55 ? 1.943 0.888 -3.907 1.00 0.00 55 SER A N 4
ATOM 6286 C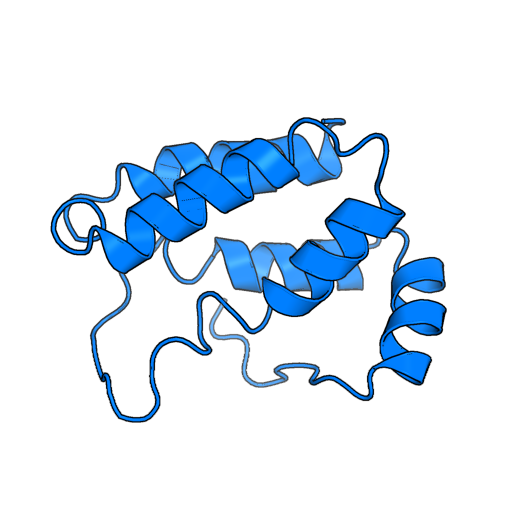 CA . SER A 1 55 ? 1.410 1.495 -5.123 1.00 0.00 55 SER A CA 4
ATOM 6287 C C . SER A 1 55 ? 1.598 0.556 -6.314 1.00 0.00 55 SER A C 4
ATOM 6288 O O . SER A 1 55 ? 2.329 0.870 -7.254 1.00 0.00 55 SER A O 4
ATOM 6296 N N . ARG A 1 56 ? 0.934 -0.603 -6.245 1.00 0.00 56 ARG A N 4
ATOM 6297 C CA . ARG A 1 56 ? 0.997 -1.643 -7.283 1.00 0.00 56 ARG A CA 4
ATOM 6298 C C . ARG A 1 56 ? 0.983 -3.020 -6.618 1.00 0.00 56 ARG A C 4
ATOM 6299 O O . ARG A 1 56 ? 0.511 -4.003 -7.189 1.00 0.00 56 ARG A O 4
ATOM 6320 N N . GLY A 1 57 ? 1.503 -3.063 -5.397 1.00 0.00 57 GLY A N 4
ATOM 6321 C CA . GLY A 1 57 ? 1.559 -4.293 -4.631 1.00 0.00 57 GLY A CA 4
ATOM 6322 C C . GLY A 1 57 ? 0.194 -4.736 -4.168 1.00 0.00 57 GLY A C 4
ATOM 6323 O O . GLY A 1 57 ? -0.237 -5.854 -4.451 1.00 0.00 57 GLY A O 4
ATOM 6327 N N . ILE A 1 58 ? -0.489 -3.852 -3.456 1.00 0.00 58 ILE A N 4
ATOM 6328 C CA . ILE A 1 58 ? -1.819 -4.150 -2.949 1.00 0.00 58 ILE A CA 4
ATOM 6329 C C . ILE A 1 58 ? -2.839 -4.164 -4.086 1.00 0.00 58 ILE A C 4
ATOM 6330 O O . ILE A 1 58 ? -3.752 -3.343 -4.139 1.00 0.00 58 ILE A O 4
ATOM 6346 N N . SER A 1 59 ? -2.664 -5.107 -5.009 1.00 0.00 59 SER A N 4
ATOM 6347 C CA . SER A 1 59 ? -3.552 -5.236 -6.152 1.00 0.00 59 SER A CA 4
ATOM 6348 C C . SER A 1 59 ? -3.097 -6.364 -7.067 1.00 0.00 59 SER A C 4
ATOM 6349 O O . SER A 1 59 ? -3.770 -7.382 -7.211 1.00 0.00 59 SER A O 4
ATOM 6357 N N . SER A 1 60 ? -1.949 -6.156 -7.685 1.00 0.00 60 SER A N 4
ATOM 6358 C CA . SER A 1 60 ? -1.375 -7.130 -8.606 1.00 0.00 60 SER A CA 4
ATOM 6359 C C . SER A 1 60 ? -0.927 -8.399 -7.884 1.00 0.00 60 SER A C 4
ATOM 6360 O O . SER A 1 60 ? -0.745 -9.444 -8.509 1.00 0.00 60 SER A O 4
ATOM 6368 N N . TYR A 1 61 ? -0.741 -8.306 -6.570 1.00 0.00 61 TYR A N 4
ATOM 6369 C CA . TYR A 1 61 ? -0.305 -9.454 -5.780 1.00 0.00 61 TYR A CA 4
ATOM 6370 C C . TYR A 1 61 ? -1.218 -10.659 -5.992 1.00 0.00 61 TYR A C 4
ATOM 6371 O O . TYR A 1 61 ? -0.802 -11.802 -5.802 1.00 0.00 61 TYR A O 4
ATOM 6389 N N . TYR A 1 62 ? -2.462 -10.402 -6.386 1.00 0.00 62 TYR A N 4
ATOM 6390 C CA . TYR A 1 62 ? -3.422 -11.476 -6.620 1.00 0.00 62 TYR A CA 4
ATOM 6391 C C . TYR A 1 62 ? -4.583 -10.997 -7.487 1.00 0.00 62 TYR A C 4
ATOM 6392 O O . TYR A 1 62 ? -5.010 -11.695 -8.406 1.00 0.00 62 TYR A O 4
ATOM 6410 N N . LEU A 1 63 ? -5.093 -9.805 -7.188 1.00 0.00 63 LEU A N 4
ATOM 6411 C CA . LEU A 1 63 ? -6.210 -9.239 -7.940 1.00 0.00 63 LEU A CA 4
ATOM 6412 C C . LEU A 1 63 ? -5.955 -9.312 -9.444 1.00 0.00 63 LEU A C 4
ATOM 6413 O O . LEU A 1 63 ? -5.136 -8.568 -9.982 1.00 0.00 63 LEU A O 4
ATOM 6429 N N . SER A 1 64 ? -6.669 -10.209 -10.114 1.00 0.00 64 SER A N 4
ATOM 6430 C CA . SER A 1 64 ? -6.528 -10.377 -11.555 1.00 0.00 64 SER A CA 4
ATOM 6431 C C . SER A 1 64 ? -7.708 -9.745 -12.287 1.00 0.00 64 SER A C 4
ATOM 6432 O O . SER A 1 64 ? -8.470 -10.430 -12.969 1.00 0.00 64 SER A O 4
ATOM 6440 N N . HIS A 1 65 ? -7.855 -8.432 -12.132 1.00 0.00 65 HIS A N 4
ATOM 6441 C CA . HIS A 1 65 ? -8.944 -7.701 -12.771 1.00 0.00 65 HIS A CA 4
ATOM 6442 C C . HIS A 1 65 ? -10.291 -8.121 -12.193 1.00 0.00 65 HIS A C 4
ATOM 6443 O O . HIS A 1 65 ? -10.879 -9.115 -12.620 1.00 0.00 65 HIS A O 4
ATOM 6458 N N . LYS A 1 66 ? -10.775 -7.358 -11.217 1.00 0.00 66 LYS A N 4
ATOM 6459 C CA . LYS A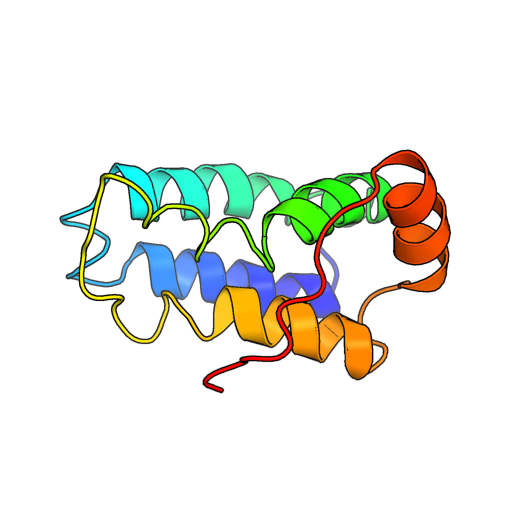 1 66 ? -12.052 -7.651 -10.577 1.00 0.00 66 LYS A CA 4
ATOM 6460 C C . LYS A 1 66 ? -12.741 -6.367 -10.126 1.00 0.00 66 LYS A C 4
ATOM 6461 O O . LYS A 1 66 ? -12.162 -5.283 -10.197 1.00 0.00 66 LYS A O 4
ATOM 6480 N N . ARG A 1 67 ? -13.981 -6.496 -9.667 1.00 0.00 67 ARG A N 4
ATOM 6481 C CA . ARG A 1 67 ? -14.750 -5.344 -9.208 1.00 0.00 67 ARG A CA 4
ATOM 6482 C C . ARG A 1 67 ? -15.093 -5.456 -7.722 1.00 0.00 67 ARG A C 4
ATOM 6483 O O . ARG A 1 67 ? -15.407 -4.457 -7.076 1.00 0.00 67 ARG A O 4
ATOM 6504 N N . ILE A 1 68 ? -15.035 -6.674 -7.188 1.00 0.00 68 ILE A N 4
ATOM 6505 C CA . ILE A 1 68 ? -15.346 -6.903 -5.779 1.00 0.00 68 ILE A CA 4
ATOM 6506 C C . ILE A 1 68 ? -14.353 -6.165 -4.865 1.00 0.00 68 ILE A C 4
ATOM 6507 O O . ILE A 1 68 ? -14.213 -4.946 -4.967 1.00 0.00 68 ILE A O 4
ATOM 6523 N N . ILE A 1 69 ? -13.669 -6.887 -3.973 1.00 0.00 69 ILE A N 4
ATOM 6524 C CA . ILE A 1 69 ? -12.710 -6.269 -3.066 1.00 0.00 69 ILE A CA 4
ATOM 6525 C C . ILE A 1 69 ? -13.402 -5.297 -2.108 1.00 0.00 69 ILE A C 4
ATOM 6526 O O . ILE A 1 69 ? -14.335 -4.593 -2.494 1.00 0.00 69 ILE A O 4
ATOM 6542 N N . PRO A 1 70 ? -12.950 -5.242 -0.839 1.00 0.00 70 PRO A N 4
ATOM 6543 C CA . PRO A 1 70 ? -13.524 -4.353 0.170 1.00 0.00 70 PRO A CA 4
ATOM 6544 C C . PRO A 1 70 ? -13.103 -2.902 -0.037 1.00 0.00 70 PRO A C 4
ATOM 6545 O O . PRO A 1 70 ? -12.332 -2.592 -0.945 1.00 0.00 70 PRO A O 4
ATOM 6556 N N . SER A 1 71 ? -13.607 -2.017 0.816 1.00 0.00 71 SER A N 4
ATOM 6557 C CA . SER A 1 71 ? -13.276 -0.602 0.731 1.00 0.00 71 SER A CA 4
ATOM 6558 C C . SER A 1 71 ? -11.817 -0.374 1.112 1.00 0.00 71 SER A C 4
ATOM 6559 O O . SER A 1 71 ? -11.124 0.445 0.502 1.00 0.00 71 SER A O 4
ATOM 6567 N N . SER A 1 72 ? -11.361 -1.105 2.126 1.00 0.00 72 SER A N 4
ATOM 6568 C CA . SER A 1 72 ? -9.983 -1.007 2.608 1.00 0.00 72 SER A CA 4
ATOM 6569 C C . SER A 1 72 ? -8.958 -1.457 1.561 1.00 0.00 72 SER A C 4
ATOM 6570 O O . SER A 1 72 ? -7.921 -2.026 1.902 1.00 0.00 72 SER A O 4
ATOM 6578 N N . MET A 1 73 ? -9.243 -1.186 0.298 1.00 0.00 73 MET A N 4
ATOM 6579 C CA . MET A 1 73 ? -8.348 -1.534 -0.797 1.00 0.00 73 MET A CA 4
ATOM 6580 C C . MET A 1 73 ? -8.213 -0.339 -1.735 1.00 0.00 73 MET A C 4
ATOM 6581 O O . MET A 1 73 ? -7.195 -0.164 -2.405 1.00 0.00 73 MET A O 4
ATOM 6595 N N . LEU A 1 74 ? -9.258 0.482 -1.757 1.00 0.00 74 LEU A N 4
ATOM 6596 C CA . LEU A 1 74 ? -9.302 1.677 -2.578 1.00 0.00 74 LEU A CA 4
ATOM 6597 C C . LEU A 1 74 ? -8.898 2.900 -1.779 1.00 0.00 74 LEU A C 4
ATOM 6598 O O . LEU A 1 74 ? -8.556 3.929 -2.344 1.00 0.00 74 LEU A O 4
ATOM 6614 N N . THR A 1 75 ? -8.970 2.784 -0.461 1.00 0.00 75 THR A N 4
ATOM 6615 C CA . THR A 1 75 ? -8.630 3.887 0.419 1.00 0.00 75 THR A CA 4
ATOM 6616 C C . THR A 1 75 ? -7.131 3.951 0.661 1.00 0.00 75 THR A C 4
ATOM 6617 O O . THR A 1 75 ? -6.515 5.010 0.549 1.00 0.00 75 THR A O 4
ATOM 6628 N N . ILE A 1 76 ? -6.551 2.814 0.999 1.00 0.00 76 ILE A N 4
ATOM 6629 C CA . ILE A 1 76 ? -5.126 2.744 1.262 1.00 0.00 76 ILE A CA 4
ATOM 6630 C C . ILE A 1 76 ? -4.336 3.006 -0.007 1.00 0.00 76 ILE A C 4
ATOM 6631 O O . ILE A 1 76 ? -3.617 3.996 -0.111 1.00 0.00 76 ILE A O 4
ATOM 6647 N N . TYR A 1 77 ? -4.493 2.118 -0.977 1.00 0.00 77 TYR A N 4
ATOM 6648 C CA . TYR A 1 77 ? -3.815 2.252 -2.256 1.00 0.00 77 TYR A CA 4
ATOM 6649 C C . TYR A 1 77 ? -3.949 3.680 -2.782 1.00 0.00 77 TYR A C 4
ATOM 6650 O O . TYR A 1 77 ? -3.076 4.183 -3.485 1.00 0.00 77 TYR A O 4
ATOM 6668 N N . THR A 1 78 ? -5.055 4.320 -2.423 1.00 0.00 78 THR A N 4
ATOM 6669 C CA . THR A 1 78 ? -5.333 5.688 -2.836 1.00 0.00 78 THR A CA 4
ATOM 6670 C C . THR A 1 78 ? -4.575 6.687 -1.971 1.00 0.00 78 THR A C 4
ATOM 6671 O O . THR A 1 78 ? -4.224 7.776 -2.416 1.00 0.00 78 THR A O 4
ATOM 6682 N N . GLN A 1 79 ? -4.344 6.301 -0.730 1.00 0.00 79 GLN A N 4
ATOM 6683 C CA . GLN A 1 79 ? -3.649 7.149 0.224 1.00 0.00 79 GLN A CA 4
ATOM 6684 C C . GLN A 1 79 ? -2.151 7.060 0.013 1.00 0.00 79 GLN A C 4
ATOM 6685 O O . GLN A 1 79 ? -1.399 7.982 0.330 1.00 0.00 79 GLN A O 4
ATOM 6699 N N . ILE A 1 80 ? -1.740 5.937 -0.541 1.00 0.00 80 ILE A N 4
ATOM 6700 C CA . ILE A 1 80 ? -0.357 5.670 -0.831 1.00 0.00 80 ILE A CA 4
ATOM 6701 C C . ILE A 1 80 ? 0.149 6.642 -1.892 1.00 0.00 80 ILE A C 4
ATOM 6702 O O . ILE A 1 80 ? 1.221 7.234 -1.755 1.00 0.00 80 ILE A O 4
ATOM 6718 N N . GLN A 1 81 ? -0.648 6.814 -2.937 1.00 0.00 81 GLN A N 4
ATOM 6719 C CA . GLN A 1 81 ? -0.309 7.719 -4.018 1.00 0.00 81 GLN A CA 4
ATOM 6720 C C . GLN A 1 81 ? -0.591 9.164 -3.620 1.00 0.00 81 GLN A C 4
ATOM 6721 O O . GLN A 1 81 ? 0.013 10.095 -4.148 1.00 0.00 81 GLN A O 4
ATOM 6735 N N . LYS A 1 82 ? -1.507 9.341 -2.677 1.00 0.00 82 LYS A N 4
ATOM 6736 C CA . LYS A 1 82 ? -1.866 10.665 -2.192 1.00 0.00 82 LYS A CA 4
ATOM 6737 C C . LYS A 1 82 ? -0.745 11.269 -1.386 1.00 0.00 82 LYS A C 4
ATOM 6738 O O . LYS A 1 82 ? -0.555 12.478 -1.379 1.00 0.00 82 LYS A O 4
ATOM 6757 N N . ASP A 1 83 ? 0.013 10.418 -0.735 1.00 0.00 83 ASP A N 4
ATOM 6758 C CA . ASP A 1 83 ? 1.140 10.869 0.049 1.00 0.00 83 ASP A CA 4
ATOM 6759 C C . ASP A 1 83 ? 2.261 11.156 -0.913 1.00 0.00 83 ASP A C 4
ATOM 6760 O O . ASP A 1 83 ? 3.038 12.097 -0.754 1.00 0.00 83 ASP A O 4
ATOM 6769 N N . ILE A 1 84 ? 2.291 10.330 -1.944 1.00 0.00 84 ILE A N 4
ATOM 6770 C CA . ILE A 1 84 ? 3.253 10.444 -3.000 1.00 0.00 84 ILE A CA 4
ATOM 6771 C C . ILE A 1 84 ? 3.074 11.780 -3.720 1.00 0.00 84 ILE A C 4
ATOM 6772 O O . ILE A 1 84 ? 3.994 12.593 -3.791 1.00 0.00 84 ILE A O 4
ATOM 6788 N N . LYS A 1 85 ? 1.873 11.984 -4.261 1.00 0.00 85 LYS A N 4
ATOM 6789 C CA . LYS A 1 85 ? 1.549 13.197 -4.990 1.00 0.00 85 LYS A CA 4
ATOM 6790 C C . LYS A 1 85 ? 1.502 14.416 -4.086 1.00 0.00 85 LYS A C 4
ATOM 6791 O O . LYS A 1 85 ? 1.862 15.518 -4.498 1.00 0.00 85 LYS A O 4
ATOM 6810 N N . ASN A 1 86 ? 1.038 14.224 -2.863 1.00 0.00 86 ASN A N 4
ATOM 6811 C CA . ASN A 1 86 ? 0.931 15.341 -1.929 1.00 0.00 86 ASN A CA 4
ATOM 6812 C C . ASN A 1 86 ? 2.301 15.804 -1.445 1.00 0.00 86 ASN A C 4
ATOM 6813 O O . ASN A 1 86 ? 2.433 16.898 -0.896 1.00 0.00 86 ASN A O 4
ATOM 6824 N N . GLY A 1 87 ? 3.315 14.969 -1.639 1.00 0.00 87 GLY A N 4
ATOM 6825 C CA . GLY A 1 87 ? 4.650 15.323 -1.202 1.00 0.00 87 GLY A CA 4
ATOM 6826 C C . GLY A 1 87 ? 4.875 14.981 0.255 1.00 0.00 87 GLY A C 4
ATOM 6827 O O . GLY A 1 87 ? 5.601 15.680 0.962 1.00 0.00 87 GLY A O 4
ATOM 6831 N N . ASN A 1 88 ? 4.273 13.883 0.693 1.00 0.00 88 ASN A N 4
ATOM 6832 C CA . ASN A 1 88 ? 4.426 13.415 2.055 1.00 0.00 88 ASN A CA 4
ATOM 6833 C C . ASN A 1 88 ? 5.494 12.339 2.070 1.00 0.00 88 ASN A C 4
ATOM 6834 O O . ASN A 1 88 ? 6.133 12.071 3.088 1.00 0.00 88 ASN A O 4
ATOM 6845 N N . ILE A 1 89 ? 5.668 11.736 0.902 1.00 0.00 89 ILE A N 4
ATOM 6846 C CA . ILE A 1 89 ? 6.617 10.697 0.673 1.00 0.00 89 ILE A CA 4
ATOM 6847 C C . ILE A 1 89 ? 7.750 11.250 -0.173 1.00 0.00 89 ILE A C 4
ATOM 6848 O O . ILE A 1 89 ? 7.629 12.332 -0.746 1.00 0.00 89 ILE A O 4
ATOM 6864 N N . ASP A 1 90 ? 8.837 10.510 -0.279 1.00 0.00 90 ASP A N 4
ATOM 6865 C CA . ASP A 1 90 ? 9.950 10.948 -1.087 1.00 0.00 90 ASP A CA 4
ATOM 6866 C C . ASP A 1 90 ? 10.027 10.062 -2.309 1.00 0.00 90 ASP A C 4
ATOM 6867 O O . ASP A 1 90 ? 10.913 9.217 -2.432 1.00 0.00 90 ASP A O 4
ATOM 6876 N N . THR A 1 91 ? 9.060 10.241 -3.199 1.00 0.00 91 THR A N 4
ATOM 6877 C CA . THR A 1 91 ? 8.982 9.441 -4.403 1.00 0.00 91 THR A CA 4
ATOM 6878 C C . THR A 1 91 ? 10.292 9.446 -5.173 1.00 0.00 91 THR A C 4
ATOM 6879 O O . THR A 1 91 ? 10.539 8.559 -5.989 1.00 0.00 91 THR A O 4
ATOM 6890 N N . GLU A 1 92 ? 11.154 10.413 -4.883 1.00 0.00 92 GLU A N 4
ATOM 6891 C CA . GLU A 1 92 ? 12.449 10.463 -5.526 1.00 0.00 92 GLU A CA 4
ATOM 6892 C C . GLU A 1 92 ? 13.242 9.268 -5.049 1.00 0.00 92 GLU A C 4
ATOM 6893 O O . GLU A 1 92 ? 13.930 8.607 -5.822 1.00 0.00 92 GLU A O 4
ATOM 6905 N N . LYS A 1 93 ? 13.083 8.975 -3.765 1.00 0.00 93 LYS A N 4
ATOM 6906 C CA . LYS A 1 93 ? 13.726 7.831 -3.159 1.00 0.00 93 LYS A CA 4
ATOM 6907 C C . LYS A 1 93 ? 13.067 6.576 -3.688 1.00 0.00 93 LYS A C 4
ATOM 6908 O O . LYS A 1 93 ? 13.730 5.669 -4.188 1.00 0.00 93 LYS A O 4
ATOM 6927 N N . LEU A 1 94 ? 11.743 6.562 -3.625 1.00 0.00 94 LEU A N 4
ATOM 6928 C CA . LEU A 1 94 ? 10.964 5.464 -4.149 1.00 0.00 94 LEU A CA 4
ATOM 6929 C C . LEU A 1 94 ? 11.421 5.130 -5.546 1.00 0.00 94 LEU A C 4
ATOM 6930 O O . LEU A 1 94 ? 11.652 3.971 -5.880 1.00 0.00 94 LEU A O 4
ATOM 6946 N N . ARG A 1 95 ? 11.555 6.167 -6.362 1.00 0.00 95 ARG A N 4
ATOM 6947 C CA . ARG A 1 95 ? 11.993 5.986 -7.723 1.00 0.00 95 ARG A CA 4
ATOM 6948 C C . ARG A 1 95 ? 13.349 5.318 -7.737 1.00 0.00 95 ARG A C 4
ATOM 6949 O O . ARG A 1 95 ? 13.568 4.371 -8.483 1.00 0.00 95 ARG A O 4
ATOM 6970 N N . LYS A 1 96 ? 14.239 5.817 -6.889 1.00 0.00 96 LYS A N 4
ATOM 6971 C CA . LYS A 1 96 ? 15.594 5.276 -6.785 1.00 0.00 96 LYS A CA 4
ATOM 6972 C C . LYS A 1 96 ? 15.536 3.792 -6.476 1.00 0.00 96 LYS A C 4
ATOM 6973 O O . LYS A 1 96 ? 16.066 2.953 -7.210 1.00 0.00 96 LYS A O 4
ATOM 6992 N N . TYR A 1 97 ? 14.873 3.487 -5.380 1.00 0.00 97 TYR A N 4
ATOM 6993 C CA . TYR A 1 97 ? 14.710 2.121 -4.936 1.00 0.00 97 TYR A CA 4
ATOM 6994 C C . TYR A 1 97 ? 13.981 1.298 -5.998 1.00 0.00 97 TYR A C 4
ATOM 6995 O O . TYR A 1 97 ? 14.341 0.152 -6.261 1.00 0.00 97 TYR A O 4
ATOM 7013 N N . GLU A 1 98 ? 12.977 1.900 -6.621 1.00 0.00 98 GLU A N 4
ATOM 7014 C CA . GLU A 1 98 ? 12.220 1.237 -7.675 1.00 0.00 98 GLU A CA 4
ATOM 7015 C C . GLU A 1 98 ? 13.096 1.047 -8.896 1.00 0.00 98 GLU A C 4
ATOM 7016 O O . GLU A 1 98 ? 12.878 0.128 -9.680 1.00 0.00 98 GLU A O 4
ATOM 7028 N N . ILE A 1 99 ? 14.117 1.889 -9.043 1.00 0.00 99 ILE A N 4
ATOM 7029 C CA . ILE A 1 99 ? 15.033 1.745 -10.161 1.00 0.00 99 ILE A CA 4
ATOM 7030 C C . ILE A 1 99 ? 15.639 0.370 -10.098 1.00 0.00 99 ILE A C 4
ATOM 7031 O O . ILE A 1 99 ? 15.709 -0.358 -11.089 1.00 0.00 99 ILE A O 4
ATOM 7047 N N . ALA A 1 100 ? 16.062 0.029 -8.895 1.00 0.00 100 ALA A N 4
ATOM 7048 C CA . ALA A 1 100 ? 16.662 -1.271 -8.637 1.00 0.00 100 ALA A CA 4
ATOM 7049 C C . ALA A 1 100 ? 15.769 -2.388 -9.119 1.00 0.00 100 ALA A C 4
ATOM 7050 O O . ALA A 1 100 ? 16.241 -3.404 -9.631 1.00 0.00 100 ALA A O 4
ATOM 7057 N N . LYS A 1 101 ? 14.485 -2.207 -8.928 1.00 0.00 101 LYS A N 4
ATOM 7058 C CA . LYS A 1 101 ? 13.528 -3.197 -9.308 1.00 0.00 101 LYS A CA 4
ATOM 7059 C C . LYS A 1 101 ? 13.025 -3.047 -10.739 1.00 0.00 101 LYS A C 4
ATOM 7060 O O . LYS A 1 101 ? 12.695 -4.034 -11.398 1.00 0.00 101 LYS A O 4
ATOM 7079 N N . GLY A 1 102 ? 12.944 -1.811 -11.200 1.00 0.00 102 GLY A N 4
ATOM 7080 C CA . GLY A 1 102 ? 12.452 -1.548 -12.539 1.00 0.00 102 GLY A CA 4
ATOM 7081 C C . GLY A 1 102 ? 10.948 -1.732 -12.627 1.00 0.00 102 GLY A C 4
ATOM 7082 O O . GLY A 1 102 ? 10.432 -2.240 -13.622 1.00 0.00 102 GLY A O 4
ATOM 7086 N N . LEU A 1 103 ? 10.249 -1.330 -11.567 1.00 0.00 103 LEU A N 4
ATOM 7087 C CA . LEU A 1 103 ? 8.794 -1.463 -11.507 1.00 0.00 103 LEU A CA 4
ATOM 7088 C C . LEU A 1 103 ? 8.101 -0.107 -11.633 1.00 0.00 103 LEU A C 4
ATOM 7089 O O . LEU A 1 103 ? 7.094 0.150 -10.973 1.00 0.00 103 LEU A O 4
ATOM 7105 N N . MET A 1 104 ? 8.641 0.753 -12.484 1.00 0.00 104 MET A N 4
ATOM 7106 C CA . MET A 1 104 ? 8.066 2.079 -12.691 1.00 0.00 104 MET A CA 4
ATOM 7107 C C . MET A 1 104 ? 6.761 1.992 -13.483 1.00 0.00 104 MET A C 4
ATOM 7108 O O . MET A 1 104 ? 6.702 2.376 -14.651 1.00 0.00 104 MET A O 4
ATOM 7122 N N . SER A 1 105 ? 5.717 1.484 -12.834 1.00 0.00 105 SER A N 4
ATOM 7123 C CA . SER A 1 105 ? 4.411 1.344 -13.469 1.00 0.00 105 SER A CA 4
ATOM 7124 C C . SER A 1 105 ? 3.313 1.227 -12.416 1.00 0.00 105 SER A C 4
ATOM 7125 O O . SER A 1 105 ? 3.593 1.039 -11.233 1.00 0.00 105 SER A O 4
ATOM 7133 N N . VAL A 1 106 ? 2.060 1.341 -12.851 1.00 0.00 106 VAL A N 4
ATOM 7134 C CA . VAL A 1 106 ? 0.929 1.245 -11.935 1.00 0.00 106 VAL A CA 4
ATOM 7135 C C . VAL A 1 106 ? -0.218 0.437 -12.532 1.00 0.00 106 VAL A C 4
ATOM 7136 O O . VAL A 1 106 ? -0.661 0.701 -13.651 1.00 0.00 106 VAL A O 4
ATOM 7149 N N . PRO A 1 107 ? -0.745 -0.531 -11.767 1.00 0.00 107 PRO A N 4
ATOM 7150 C CA . PRO A 1 107 ? -1.885 -1.350 -12.193 1.00 0.00 107 PRO A CA 4
ATOM 7151 C C . PRO A 1 107 ? -3.116 -0.468 -12.380 1.00 0.00 107 PRO A C 4
ATOM 7152 O O . PRO A 1 107 ? -3.010 0.644 -12.895 1.00 0.00 107 PRO A O 4
ATOM 7163 N N . TYR A 1 108 ? -4.269 -0.940 -11.962 1.00 0.00 108 TYR A N 4
ATOM 7164 C CA . TYR A 1 108 ? -5.494 -0.167 -12.089 1.00 0.00 108 TYR A CA 4
ATOM 7165 C C . TYR A 1 108 ? -5.478 0.979 -11.080 1.00 0.00 108 TYR A C 4
ATOM 7166 O O . TYR A 1 108 ? -4.510 1.138 -10.338 1.00 0.00 108 TYR A O 4
ATOM 7184 N N . ILE A 1 109 ? -6.534 1.779 -11.057 1.00 0.00 109 ILE A N 4
ATOM 7185 C CA . ILE A 1 109 ? -6.601 2.905 -10.132 1.00 0.00 109 ILE A CA 4
ATOM 7186 C C . ILE A 1 109 ? -8.012 3.484 -10.054 1.00 0.00 109 ILE A C 4
ATOM 7187 O O . ILE A 1 109 ? -8.362 4.406 -10.791 1.00 0.00 109 ILE A O 4
ATOM 7203 N N . TYR A 1 110 ? -8.820 2.937 -9.151 1.00 0.00 110 TYR A N 4
ATOM 7204 C CA . TYR A 1 110 ? -10.194 3.398 -8.972 1.00 0.00 110 TYR A CA 4
ATOM 7205 C C . TYR A 1 110 ? -10.278 4.474 -7.893 1.00 0.00 110 TYR A C 4
ATOM 7206 O O . TYR A 1 110 ? -11.231 4.513 -7.115 1.00 0.00 110 TYR A O 4
ATOM 7224 N N . PHE A 1 111 ? -9.277 5.347 -7.854 1.00 0.00 111 PHE A N 4
ATOM 7225 C CA . PHE A 1 111 ? -9.236 6.429 -6.875 1.00 0.00 111 PHE A CA 4
ATOM 7226 C C . PHE A 1 111 ? -9.560 5.920 -5.472 1.00 0.00 111 PHE A C 4
ATOM 7227 O O . PHE A 1 111 ? -9.353 4.714 -5.219 1.00 0.00 111 PHE A O 4
ATOM 7245 N N . MET A 1 1 ? 4.683 4.260 13.855 1.00 0.00 1 MET A N 5
ATOM 7246 C CA . MET A 1 1 ? 4.822 5.265 12.767 1.00 0.00 1 MET A CA 5
ATOM 7247 C C . MET A 1 1 ? 4.394 6.643 13.224 1.00 0.00 1 MET A C 5
ATOM 7248 O O . MET A 1 1 ? 4.032 6.856 14.380 1.00 0.00 1 MET A O 5
ATOM 7264 N N . ASP A 1 2 ? 4.381 7.556 12.268 1.00 0.00 2 ASP A N 5
ATOM 7265 C CA . ASP A 1 2 ? 3.931 8.906 12.503 1.00 0.00 2 ASP A CA 5
ATOM 7266 C C . ASP A 1 2 ? 2.559 9.042 11.874 1.00 0.00 2 ASP A C 5
ATOM 7267 O O . ASP A 1 2 ? 2.087 8.126 11.211 1.00 0.00 2 ASP A O 5
ATOM 7276 N N . ILE A 1 3 ? 1.927 10.170 12.085 1.00 0.00 3 ILE A N 5
ATOM 7277 C CA . ILE A 1 3 ? 0.597 10.422 11.546 1.00 0.00 3 ILE A CA 5
ATOM 7278 C C . ILE A 1 3 ? 0.509 10.076 10.065 1.00 0.00 3 ILE A C 5
ATOM 7279 O O . ILE A 1 3 ? -0.444 9.440 9.615 1.00 0.00 3 ILE A O 5
ATOM 7295 N N . LYS A 1 4 ? 1.504 10.520 9.323 1.00 0.00 4 LYS A N 5
ATOM 7296 C CA . LYS A 1 4 ? 1.557 10.286 7.875 1.00 0.00 4 LYS A CA 5
ATOM 7297 C C . LYS A 1 4 ? 1.231 8.835 7.570 1.00 0.00 4 LYS A C 5
ATOM 7298 O O . LYS A 1 4 ? 0.345 8.542 6.774 1.00 0.00 4 LYS A O 5
ATOM 7317 N N . SER A 1 5 ? 1.953 7.939 8.224 1.00 0.00 5 SER A N 5
ATOM 7318 C CA . SER A 1 5 ? 1.748 6.505 8.047 1.00 0.00 5 SER A CA 5
ATOM 7319 C C . SER A 1 5 ? 0.625 5.998 8.947 1.00 0.00 5 SER A C 5
ATOM 7320 O O . SER A 1 5 ? -0.045 5.025 8.626 1.00 0.00 5 SER A O 5
ATOM 7328 N N . GLN A 1 6 ? 0.457 6.649 10.090 1.00 0.00 6 GLN A N 5
ATOM 7329 C CA . GLN A 1 6 ? -0.546 6.270 11.078 1.00 0.00 6 GLN A CA 5
ATOM 7330 C C . GLN A 1 6 ? -1.912 5.945 10.499 1.00 0.00 6 GLN A C 5
ATOM 7331 O O . GLN A 1 6 ? -2.501 4.935 10.859 1.00 0.00 6 GLN A O 5
ATOM 7345 N N . THR A 1 7 ? -2.434 6.796 9.641 1.00 0.00 7 THR A N 5
ATOM 7346 C CA . THR A 1 7 ? -3.744 6.548 9.072 1.00 0.00 7 THR A CA 5
ATOM 7347 C C . THR A 1 7 ? -3.649 5.530 7.961 1.00 0.00 7 THR A C 5
ATOM 7348 O O . THR A 1 7 ? -4.531 4.687 7.798 1.00 0.00 7 THR A O 5
ATOM 7359 N N . LEU A 1 8 ? -2.547 5.570 7.236 1.00 0.00 8 LEU A N 5
ATOM 7360 C CA . LEU A 1 8 ? -2.317 4.597 6.183 1.00 0.00 8 LEU A CA 5
ATOM 7361 C C . LEU A 1 8 ? -2.129 3.259 6.862 1.00 0.00 8 LEU A C 5
ATOM 7362 O O . LEU A 1 8 ? -2.528 2.211 6.354 1.00 0.00 8 LEU A O 5
ATOM 7378 N N . TYR A 1 9 ? -1.554 3.337 8.053 1.00 0.00 9 TYR A N 5
ATOM 7379 C CA . TYR A 1 9 ? -1.336 2.190 8.881 1.00 0.00 9 TYR A CA 5
ATOM 7380 C C . TYR A 1 9 ? -2.663 1.712 9.421 1.00 0.00 9 TYR A C 5
ATOM 7381 O O . TYR A 1 9 ? -3.111 0.600 9.162 1.00 0.00 9 TYR A O 5
ATOM 7399 N N . LEU A 1 10 ? -3.287 2.598 10.183 1.00 0.00 10 LEU A N 5
ATOM 7400 C CA . LEU A 1 10 ? -4.581 2.321 10.775 1.00 0.00 10 LEU A CA 5
ATOM 7401 C C . LEU A 1 10 ? -5.521 1.829 9.696 1.00 0.00 10 LEU A C 5
ATOM 7402 O O . LEU A 1 10 ? -6.345 0.948 9.928 1.00 0.00 10 LEU A O 5
ATOM 7418 N N . ASN A 1 11 ? -5.354 2.375 8.496 1.00 0.00 11 ASN A N 5
ATOM 7419 C CA . ASN A 1 11 ? -6.157 1.955 7.367 1.00 0.00 11 ASN A CA 5
ATOM 7420 C C . ASN A 1 11 ? -5.841 0.497 7.078 1.00 0.00 11 ASN A C 5
ATOM 7421 O O . ASN A 1 11 ? -6.722 -0.283 6.732 1.00 0.00 11 ASN A O 5
ATOM 7432 N N . LEU A 1 12 ? -4.567 0.136 7.256 1.00 0.00 12 LEU A N 5
ATOM 7433 C CA . LEU A 1 12 ? -4.130 -1.231 7.054 1.00 0.00 12 LEU A CA 5
ATOM 7434 C C . LEU A 1 12 ? -4.732 -2.130 8.117 1.00 0.00 12 LEU A C 5
ATOM 7435 O O . LEU A 1 12 ? -5.106 -3.265 7.843 1.00 0.00 12 LEU A O 5
ATOM 7451 N N . SER A 1 13 ? -4.848 -1.606 9.329 1.00 0.00 13 SER A N 5
ATOM 7452 C CA . SER A 1 13 ? -5.434 -2.359 10.420 1.00 0.00 13 SER A CA 5
ATOM 7453 C C . SER A 1 13 ? -6.933 -2.450 10.221 1.00 0.00 13 SER A C 5
ATOM 7454 O O . SER A 1 13 ? -7.547 -3.489 10.457 1.00 0.00 13 SER A O 5
ATOM 7462 N N . GLU A 1 14 ? -7.506 -1.356 9.750 1.00 0.00 14 GLU A N 5
ATOM 7463 C CA . GLU A 1 14 ? -8.928 -1.298 9.475 1.00 0.00 14 GLU A CA 5
ATOM 7464 C C . GLU A 1 14 ? -9.239 -2.074 8.207 1.00 0.00 14 GLU A C 5
ATOM 7465 O O . GLU A 1 14 ? -10.338 -2.597 8.024 1.00 0.00 14 GLU A O 5
ATOM 7477 N N . ALA A 1 15 ? -8.240 -2.149 7.342 1.00 0.00 15 ALA A N 5
ATOM 7478 C CA . ALA A 1 15 ? -8.352 -2.866 6.088 1.00 0.00 15 ALA A CA 5
ATOM 7479 C C . ALA A 1 15 ? -8.211 -4.339 6.317 1.00 0.00 15 ALA A C 5
ATOM 7480 O O . ALA A 1 15 ? -9.042 -5.141 5.907 1.00 0.00 15 ALA A O 5
ATOM 7487 N N . TYR A 1 16 ? -7.140 -4.685 7.000 1.00 0.00 16 TYR A N 5
ATOM 7488 C CA . TYR A 1 16 ? -6.877 -6.058 7.325 1.00 0.00 16 TYR A CA 5
ATOM 7489 C C . TYR A 1 16 ? -8.052 -6.591 8.126 1.00 0.00 16 TYR A C 5
ATOM 7490 O O . TYR A 1 16 ? -8.448 -7.748 7.993 1.00 0.00 16 TYR A O 5
ATOM 7508 N N . LYS A 1 17 ? -8.631 -5.704 8.924 1.00 0.00 17 LYS A N 5
ATOM 7509 C CA . LYS A 1 17 ? -9.791 -6.042 9.710 1.00 0.00 17 LYS A CA 5
ATOM 7510 C C . LYS A 1 17 ? -11.048 -5.819 8.871 1.00 0.00 17 LYS A C 5
ATOM 7511 O O . LYS A 1 17 ? -12.167 -5.861 9.384 1.00 0.00 17 LYS A O 5
ATOM 7530 N N . ASP A 1 18 ? -10.856 -5.610 7.560 1.00 0.00 18 ASP A N 5
ATOM 7531 C CA . ASP A 1 18 ? -11.973 -5.420 6.658 1.00 0.00 18 ASP A CA 5
ATOM 7532 C C . ASP A 1 18 ? -12.719 -6.743 6.537 1.00 0.00 18 ASP A C 5
ATOM 7533 O O . ASP A 1 18 ? -12.118 -7.765 6.215 1.00 0.00 18 ASP A O 5
ATOM 7542 N N . PRO A 1 19 ? -14.018 -6.757 6.829 1.00 0.00 19 PRO A N 5
ATOM 7543 C CA . PRO A 1 19 ? -14.835 -7.980 6.796 1.00 0.00 19 PRO A CA 5
ATOM 7544 C C . PRO A 1 19 ? -14.654 -8.846 5.552 1.00 0.00 19 PRO A C 5
ATOM 7545 O O . PRO A 1 19 ? -14.894 -10.053 5.604 1.00 0.00 19 PRO A O 5
ATOM 7556 N N . GLU A 1 20 ? -14.217 -8.262 4.442 1.00 0.00 20 GLU A N 5
ATOM 7557 C CA . GLU A 1 20 ? -14.008 -9.040 3.236 1.00 0.00 20 GLU A CA 5
ATOM 7558 C C . GLU A 1 20 ? -12.528 -9.274 3.007 1.00 0.00 20 GLU A C 5
ATOM 7559 O O . GLU A 1 20 ? -12.088 -9.705 1.941 1.00 0.00 20 GLU A O 5
ATOM 7571 N N . VAL A 1 21 ? -11.799 -9.058 4.077 1.00 0.00 21 VAL A N 5
ATOM 7572 C CA . VAL A 1 21 ? -10.377 -9.300 4.142 1.00 0.00 21 VAL A CA 5
ATOM 7573 C C . VAL A 1 21 ? -10.184 -10.378 5.191 1.00 0.00 21 VAL A C 5
ATOM 7574 O O . VAL A 1 21 ? -9.383 -11.295 5.032 1.00 0.00 21 VAL A O 5
ATOM 7587 N N . LYS A 1 22 ? -10.999 -10.279 6.246 1.00 0.00 22 LYS A N 5
ATOM 7588 C CA . LYS A 1 22 ? -11.006 -11.257 7.309 1.00 0.00 22 LYS A CA 5
ATOM 7589 C C . LYS A 1 22 ? -11.176 -12.629 6.690 1.00 0.00 22 LYS A C 5
ATOM 7590 O O . LYS A 1 22 ? -10.618 -13.623 7.155 1.00 0.00 22 LYS A O 5
ATOM 7609 N N . ALA A 1 23 ? -11.965 -12.656 5.619 1.00 0.00 23 ALA A N 5
ATOM 7610 C CA . ALA A 1 23 ? -12.234 -13.883 4.900 1.00 0.00 23 ALA A CA 5
ATOM 7611 C C . ALA A 1 23 ? -10.972 -14.388 4.233 1.00 0.00 23 ALA A C 5
ATOM 7612 O O . ALA A 1 23 ? -10.779 -15.594 4.075 1.00 0.00 23 ALA A O 5
ATOM 7619 N N . ASN A 1 24 ? -10.111 -13.458 3.840 1.00 0.00 24 ASN A N 5
ATOM 7620 C CA . ASN A 1 24 ? -8.874 -13.812 3.192 1.00 0.00 24 ASN A CA 5
ATOM 7621 C C . ASN A 1 24 ? -7.677 -13.609 4.117 1.00 0.00 24 ASN A C 5
ATOM 7622 O O . ASN A 1 24 ? -7.343 -12.487 4.484 1.00 0.00 24 ASN A O 5
ATOM 7633 N N . GLU A 1 25 ? -7.038 -14.710 4.496 1.00 0.00 25 GLU A N 5
ATOM 7634 C CA . GLU A 1 25 ? -5.885 -14.650 5.386 1.00 0.00 25 GLU A CA 5
ATOM 7635 C C . GLU A 1 25 ? -4.649 -14.136 4.662 1.00 0.00 25 GLU A C 5
ATOM 7636 O O . GLU A 1 25 ? -3.778 -13.519 5.268 1.00 0.00 25 GLU A O 5
ATOM 7648 N N . PHE A 1 26 ? -4.577 -14.393 3.366 1.00 0.00 26 PHE A N 5
ATOM 7649 C CA . PHE A 1 26 ? -3.438 -13.957 2.573 1.00 0.00 26 PHE A CA 5
ATOM 7650 C C . PHE A 1 26 ? -3.465 -12.449 2.370 1.00 0.00 26 PHE A C 5
ATOM 7651 O O . PHE A 1 26 ? -2.454 -11.768 2.532 1.00 0.00 26 PHE A O 5
ATOM 7668 N N . LEU A 1 27 ? -4.629 -11.931 2.013 1.00 0.00 27 LEU A N 5
ATOM 7669 C CA . LEU A 1 27 ? -4.783 -10.508 1.794 1.00 0.00 27 LEU A CA 5
ATOM 7670 C C . LEU A 1 27 ? -4.708 -9.745 3.109 1.00 0.00 27 LEU A C 5
ATOM 7671 O O . LEU A 1 27 ? -4.197 -8.627 3.151 1.00 0.00 27 LEU A O 5
ATOM 7687 N N . SER A 1 28 ? -5.204 -10.349 4.188 1.00 0.00 28 SER A N 5
ATOM 7688 C CA . SER A 1 28 ? -5.165 -9.709 5.480 1.00 0.00 28 SER A CA 5
ATOM 7689 C C . SER A 1 28 ? -3.765 -9.796 6.059 1.00 0.00 28 SER A C 5
ATOM 7690 O O . SER A 1 28 ? -3.200 -8.792 6.479 1.00 0.00 28 SER A O 5
ATOM 7698 N N . LYS A 1 29 ? -3.199 -10.992 6.047 1.00 0.00 29 LYS A N 5
ATOM 7699 C CA . LYS A 1 29 ? -1.842 -11.203 6.552 1.00 0.00 29 LYS A CA 5
ATOM 7700 C C . LYS A 1 29 ? -0.871 -10.238 5.889 1.00 0.00 29 LYS A C 5
ATOM 7701 O O . LYS A 1 29 ? 0.048 -9.731 6.531 1.00 0.00 29 LYS A O 5
ATOM 7720 N N . LEU A 1 30 ? -1.092 -9.968 4.608 1.00 0.00 30 LEU A N 5
ATOM 7721 C CA . LEU A 1 30 ? -0.242 -9.040 3.884 1.00 0.00 30 LEU A CA 5
ATOM 7722 C C . LEU A 1 30 ? -0.503 -7.625 4.370 1.00 0.00 30 LEU A C 5
ATOM 7723 O O . LEU A 1 30 ? 0.428 -6.862 4.631 1.00 0.00 30 LEU A O 5
ATOM 7739 N N . VAL A 1 31 ? -1.779 -7.295 4.531 1.00 0.00 31 VAL A N 5
ATOM 7740 C CA . VAL A 1 31 ? -2.167 -5.988 5.034 1.00 0.00 31 VAL A CA 5
ATOM 7741 C C . VAL A 1 31 ? -1.587 -5.813 6.428 1.00 0.00 31 VAL A C 5
ATOM 7742 O O . VAL A 1 31 ? -1.121 -4.739 6.795 1.00 0.00 31 VAL A O 5
ATOM 7755 N N . VAL A 1 32 ? -1.597 -6.906 7.182 1.00 0.00 32 VAL A N 5
ATOM 7756 C CA . VAL A 1 32 ? -1.054 -6.923 8.527 1.00 0.00 32 VAL A CA 5
ATOM 7757 C C . VAL A 1 32 ? 0.421 -6.595 8.489 1.00 0.00 32 VAL A C 5
ATOM 7758 O O . VAL A 1 32 ? 0.845 -5.521 8.914 1.00 0.00 32 VAL A O 5
ATOM 7771 N N . GLN A 1 33 ? 1.197 -7.523 7.944 1.00 0.00 33 GLN A N 5
ATOM 7772 C CA . GLN A 1 33 ? 2.629 -7.335 7.803 1.00 0.00 33 GLN A CA 5
ATOM 7773 C C . GLN A 1 33 ? 2.899 -5.950 7.261 1.00 0.00 33 GLN A C 5
ATOM 7774 O O . GLN A 1 33 ? 3.634 -5.164 7.853 1.00 0.00 33 GLN A O 5
ATOM 7788 N N . CYS A 1 34 ? 2.254 -5.653 6.144 1.00 0.00 34 CYS A N 5
ATOM 7789 C CA . CYS A 1 34 ? 2.378 -4.351 5.510 1.00 0.00 34 CYS A CA 5
ATOM 7790 C C . CYS A 1 34 ? 2.114 -3.268 6.547 1.00 0.00 34 CYS A C 5
ATOM 7791 O O . CYS A 1 34 ? 2.873 -2.301 6.666 1.00 0.00 34 CYS A O 5
ATOM 7799 N N . ALA A 1 35 ? 1.050 -3.461 7.331 1.00 0.00 35 ALA A N 5
ATOM 7800 C CA . ALA A 1 35 ? 0.708 -2.517 8.385 1.00 0.00 35 ALA A CA 5
ATOM 7801 C C . ALA A 1 35 ? 1.839 -2.440 9.398 1.00 0.00 35 ALA A C 5
ATOM 7802 O O . ALA A 1 35 ? 2.121 -1.384 9.962 1.00 0.00 35 ALA A O 5
ATOM 7809 N N . GLY A 1 36 ? 2.495 -3.573 9.601 1.00 0.00 36 GLY A N 5
ATOM 7810 C CA . GLY A 1 36 ? 3.612 -3.636 10.522 1.00 0.00 36 GLY A CA 5
ATOM 7811 C C . GLY A 1 36 ? 4.906 -3.199 9.871 1.00 0.00 36 GLY A C 5
ATOM 7812 O O . GLY A 1 36 ? 5.897 -2.933 10.549 1.00 0.00 36 GLY A O 5
ATOM 7816 N N . LYS A 1 37 ? 4.890 -3.110 8.547 1.00 0.00 37 LYS A N 5
ATOM 7817 C CA . LYS A 1 37 ? 6.058 -2.683 7.801 1.00 0.00 37 LYS A CA 5
ATOM 7818 C C . LYS A 1 37 ? 6.166 -1.167 7.830 1.00 0.00 37 LYS A C 5
ATOM 7819 O O . LYS A 1 37 ? 7.233 -0.603 7.585 1.00 0.00 37 LYS A O 5
ATOM 7838 N N . LEU A 1 38 ? 5.049 -0.506 8.131 1.00 0.00 38 LEU A N 5
ATOM 7839 C CA . LEU A 1 38 ? 5.026 0.948 8.189 1.00 0.00 38 LEU A CA 5
ATOM 7840 C C . LEU A 1 38 ? 5.554 1.457 9.519 1.00 0.00 38 LEU A C 5
ATOM 7841 O O . LEU A 1 38 ? 6.091 2.560 9.590 1.00 0.00 38 LEU A O 5
ATOM 7857 N N . THR A 1 39 ? 5.409 0.648 10.571 1.00 0.00 39 THR A N 5
ATOM 7858 C CA . THR A 1 39 ? 5.880 1.020 11.899 1.00 0.00 39 THR A CA 5
ATOM 7859 C C . THR A 1 39 ? 7.265 1.577 11.806 1.00 0.00 39 THR A C 5
ATOM 7860 O O . THR A 1 39 ? 7.557 2.673 12.285 1.00 0.00 39 THR A O 5
ATOM 7871 N N . ALA A 1 40 ? 8.107 0.817 11.157 1.00 0.00 40 ALA A N 5
ATOM 7872 C CA . ALA A 1 40 ? 9.475 1.226 10.956 1.00 0.00 40 ALA A CA 5
ATOM 7873 C C . ALA A 1 40 ? 9.558 2.360 9.936 1.00 0.00 40 ALA A C 5
ATOM 7874 O O . ALA A 1 40 ? 10.569 2.504 9.251 1.00 0.00 40 ALA A O 5
ATOM 7881 N N . SER A 1 41 ? 8.495 3.165 9.824 1.00 0.00 41 SER A N 5
ATOM 7882 C CA . SER A 1 41 ? 8.479 4.269 8.876 1.00 0.00 41 SER A CA 5
ATOM 7883 C C . SER A 1 41 ? 9.731 5.121 9.029 1.00 0.00 41 SER A C 5
ATOM 7884 O O . SER A 1 41 ? 10.160 5.776 8.079 1.00 0.00 41 SER A O 5
ATOM 7892 N N . ASN A 1 42 ? 10.354 5.064 10.210 1.00 0.00 42 ASN A N 5
ATOM 7893 C CA . ASN A 1 42 ? 11.599 5.785 10.438 1.00 0.00 42 ASN A CA 5
ATOM 7894 C C . ASN A 1 42 ? 12.555 5.449 9.299 1.00 0.00 42 ASN A C 5
ATOM 7895 O O . ASN A 1 42 ? 13.361 6.272 8.867 1.00 0.00 42 ASN A O 5
ATOM 7906 N N . SER A 1 43 ? 12.389 4.231 8.783 1.00 0.00 43 SER A N 5
ATOM 7907 C CA . SER A 1 43 ? 13.138 3.743 7.662 1.00 0.00 43 SER A CA 5
ATOM 7908 C C . SER A 1 43 ? 12.227 3.839 6.452 1.00 0.00 43 SER A C 5
ATOM 7909 O O . SER A 1 43 ? 11.788 2.829 5.902 1.00 0.00 43 SER A O 5
ATOM 7917 N N . GLU A 1 44 ? 11.912 5.072 6.075 1.00 0.00 44 GLU A N 5
ATOM 7918 C CA . GLU A 1 44 ? 11.006 5.327 4.967 1.00 0.00 44 GLU A CA 5
ATOM 7919 C C . GLU A 1 44 ? 11.501 4.661 3.703 1.00 0.00 44 GLU A C 5
ATOM 7920 O O . GLU A 1 44 ? 10.727 4.346 2.808 1.00 0.00 44 GLU A O 5
ATOM 7932 N N . ASN A 1 45 ? 12.790 4.416 3.650 1.00 0.00 45 ASN A N 5
ATOM 7933 C CA . ASN A 1 45 ? 13.367 3.742 2.500 1.00 0.00 45 ASN A CA 5
ATOM 7934 C C . ASN A 1 45 ? 12.788 2.337 2.406 1.00 0.00 45 ASN A C 5
ATOM 7935 O O . ASN A 1 45 ? 12.584 1.788 1.321 1.00 0.00 45 ASN A O 5
ATOM 7946 N N . SER A 1 46 ? 12.505 1.783 3.571 1.00 0.00 46 SER A N 5
ATOM 7947 C CA . SER A 1 46 ? 11.929 0.460 3.686 1.00 0.00 46 SER A CA 5
ATOM 7948 C C . SER A 1 46 ? 10.427 0.505 3.464 1.00 0.00 46 SER A C 5
ATOM 7949 O O . SER A 1 46 ? 9.843 -0.394 2.860 1.00 0.00 46 SER A O 5
ATOM 7957 N N . TYR A 1 47 ? 9.819 1.586 3.931 1.00 0.00 47 TYR A N 5
ATOM 7958 C CA . TYR A 1 47 ? 8.407 1.802 3.767 1.00 0.00 47 TYR A CA 5
ATOM 7959 C C . TYR A 1 47 ? 8.179 2.387 2.389 1.00 0.00 47 TYR A C 5
ATOM 7960 O O . TYR A 1 47 ? 7.052 2.530 1.950 1.00 0.00 47 TYR A O 5
ATOM 7978 N N . ILE A 1 48 ? 9.307 2.677 1.716 1.00 0.00 48 ILE A N 5
ATOM 7979 C CA . ILE A 1 48 ? 9.340 3.206 0.362 1.00 0.00 48 ILE A CA 5
ATOM 7980 C C . ILE A 1 48 ? 9.215 2.056 -0.611 1.00 0.00 48 ILE A C 5
ATOM 7981 O O . ILE A 1 48 ? 8.510 2.139 -1.613 1.00 0.00 48 ILE A O 5
ATOM 7997 N N . GLU A 1 49 ? 9.880 0.962 -0.287 1.00 0.00 49 GLU A N 5
ATOM 7998 C CA . GLU A 1 49 ? 9.813 -0.211 -1.115 1.00 0.00 49 GLU A CA 5
ATOM 7999 C C . GLU A 1 49 ? 8.417 -0.743 -1.025 1.00 0.00 49 GLU A C 5
ATOM 8000 O O . GLU A 1 49 ? 7.688 -0.756 -2.012 1.00 0.00 49 GLU A O 5
ATOM 8012 N N . VAL A 1 50 ? 8.016 -1.114 0.181 1.00 0.00 50 VAL A N 5
ATOM 8013 C CA . VAL A 1 50 ? 6.668 -1.576 0.381 1.00 0.00 50 VAL A CA 5
ATOM 8014 C C . VAL A 1 50 ? 5.702 -0.506 -0.110 1.00 0.00 50 VAL A C 5
ATOM 8015 O O . VAL A 1 50 ? 4.578 -0.803 -0.506 1.00 0.00 50 VAL A O 5
ATOM 8028 N N . ILE A 1 51 ? 6.174 0.745 -0.118 1.00 0.00 51 ILE A N 5
ATOM 8029 C CA . ILE A 1 51 ? 5.380 1.854 -0.598 1.00 0.00 51 ILE A CA 5
ATOM 8030 C C . ILE A 1 51 ? 5.278 1.771 -2.113 1.00 0.00 51 ILE A C 5
ATOM 8031 O O . ILE A 1 51 ? 4.223 2.033 -2.700 1.00 0.00 51 ILE A O 5
ATOM 8047 N N . SER A 1 52 ? 6.381 1.365 -2.739 1.00 0.00 52 SER A N 5
ATOM 8048 C CA . SER A 1 52 ? 6.417 1.211 -4.174 1.00 0.00 52 SER A CA 5
ATOM 8049 C C . SER A 1 52 ? 5.620 -0.018 -4.581 1.00 0.00 52 SER A C 5
ATOM 8050 O O . SER A 1 52 ? 5.076 -0.088 -5.683 1.00 0.00 52 SER A O 5
ATOM 8058 N N . LEU A 1 53 ? 5.555 -0.984 -3.669 1.00 0.00 53 LEU A N 5
ATOM 8059 C CA . LEU A 1 53 ? 4.829 -2.213 -3.908 1.00 0.00 53 LEU A CA 5
ATOM 8060 C C . LEU A 1 53 ? 3.406 -2.120 -3.373 1.00 0.00 53 LEU A C 5
ATOM 8061 O O . LEU A 1 53 ? 2.575 -2.962 -3.678 1.00 0.00 53 LEU A O 5
ATOM 8077 N N . LEU A 1 54 ? 3.133 -1.103 -2.560 1.00 0.00 54 LEU A N 5
ATOM 8078 C CA . LEU A 1 54 ? 1.809 -0.931 -1.985 1.00 0.00 54 LEU A CA 5
ATOM 8079 C C . LEU A 1 54 ? 0.826 -0.363 -2.999 1.00 0.00 54 LEU A C 5
ATOM 8080 O O . LEU A 1 54 ? -0.311 -0.824 -3.095 1.00 0.00 54 LEU A O 5
ATOM 8096 N N . SER A 1 55 ? 1.261 0.637 -3.757 1.00 0.00 55 SER A N 5
ATOM 8097 C CA . SER A 1 55 ? 0.397 1.253 -4.762 1.00 0.00 55 SER A CA 5
ATOM 8098 C C . SER A 1 55 ? -0.257 0.200 -5.662 1.00 0.00 55 SER A C 5
ATOM 8099 O O . SER A 1 55 ? -1.323 0.436 -6.228 1.00 0.00 55 SER A O 5
ATOM 8107 N N . ARG A 1 56 ? 0.389 -0.956 -5.794 1.00 0.00 56 ARG A N 5
ATOM 8108 C CA . ARG A 1 56 ? -0.140 -2.032 -6.633 1.00 0.00 56 ARG A CA 5
ATOM 8109 C C . ARG A 1 56 ? -0.259 -3.340 -5.852 1.00 0.00 56 ARG A C 5
ATOM 8110 O O . ARG A 1 56 ? -1.229 -4.081 -6.010 1.00 0.00 56 ARG A O 5
ATOM 8131 N N . GLY A 1 57 ? 0.732 -3.614 -5.009 1.00 0.00 57 GLY A N 5
ATOM 8132 C CA . GLY A 1 57 ? 0.728 -4.831 -4.209 1.00 0.00 57 GLY A CA 5
ATOM 8133 C C . GLY A 1 57 ? -0.585 -5.060 -3.493 1.00 0.00 57 GLY A C 5
ATOM 8134 O O . GLY A 1 57 ? -0.933 -6.194 -3.164 1.00 0.00 57 GLY A O 5
ATOM 8138 N N . ILE A 1 58 ? -1.309 -3.980 -3.238 1.00 0.00 58 ILE A N 5
ATOM 8139 C CA . ILE A 1 58 ? -2.579 -4.064 -2.540 1.00 0.00 58 ILE A CA 5
ATOM 8140 C C . ILE A 1 58 ? -3.555 -5.015 -3.232 1.00 0.00 58 ILE A C 5
ATOM 8141 O O . ILE A 1 58 ? -4.442 -5.579 -2.591 1.00 0.00 58 ILE A O 5
ATOM 8157 N N . SER A 1 59 ? -3.394 -5.184 -4.540 1.00 0.00 59 SER A N 5
ATOM 8158 C CA . SER A 1 59 ? -4.274 -6.062 -5.306 1.00 0.00 59 SER A CA 5
ATOM 8159 C C . SER A 1 59 ? -3.491 -6.972 -6.247 1.00 0.00 59 SER A C 5
ATOM 8160 O O . SER A 1 59 ? -3.950 -8.059 -6.594 1.00 0.00 59 SER A O 5
ATOM 8168 N N . SER A 1 60 ? -2.317 -6.522 -6.664 1.00 0.00 60 SER A N 5
ATOM 8169 C CA . SER A 1 60 ? -1.483 -7.295 -7.572 1.00 0.00 60 SER A CA 5
ATOM 8170 C C . SER A 1 60 ? -0.824 -8.470 -6.856 1.00 0.00 60 SER A C 5
ATOM 8171 O O . SER A 1 60 ? -0.730 -9.566 -7.408 1.00 0.00 60 SER A O 5
ATOM 8179 N N . TYR A 1 61 ? -0.364 -8.240 -5.628 1.00 0.00 61 TYR A N 5
ATOM 8180 C CA . TYR A 1 61 ? 0.286 -9.297 -4.859 1.00 0.00 61 TYR A CA 5
ATOM 8181 C C . TYR A 1 61 ? -0.715 -10.371 -4.450 1.00 0.00 61 TYR A C 5
ATOM 8182 O O . TYR A 1 61 ? -1.740 -10.075 -3.834 1.00 0.00 61 TYR A O 5
ATOM 8200 N N . TYR A 1 62 ? -0.414 -11.618 -4.798 1.00 0.00 62 TYR A N 5
ATOM 8201 C CA . TYR A 1 62 ? -1.291 -12.736 -4.469 1.00 0.00 62 TYR A CA 5
ATOM 8202 C C . TYR A 1 62 ? -2.660 -12.557 -5.119 1.00 0.00 62 TYR A C 5
ATOM 8203 O O . TYR A 1 62 ? -3.683 -12.506 -4.435 1.00 0.00 62 TYR A O 5
ATOM 8221 N N . LEU A 1 63 ? -2.671 -12.458 -6.444 1.00 0.00 63 LEU A N 5
ATOM 8222 C CA . LEU A 1 63 ? -3.913 -12.280 -7.187 1.00 0.00 63 LEU A CA 5
ATOM 8223 C C . LEU A 1 63 ? -3.833 -12.948 -8.554 1.00 0.00 63 LEU A C 5
ATOM 8224 O O . LEU A 1 63 ? -2.783 -12.949 -9.197 1.00 0.00 63 LEU A O 5
ATOM 8240 N N . SER A 1 64 ? -4.951 -13.515 -8.996 1.00 0.00 64 SER A N 5
ATOM 8241 C CA . SER A 1 64 ? -5.011 -14.185 -10.290 1.00 0.00 64 SER A CA 5
ATOM 8242 C C . SER A 1 64 ? -5.695 -13.299 -11.327 1.00 0.00 64 SER A C 5
ATOM 8243 O O . SER A 1 64 ? -6.387 -13.789 -12.219 1.00 0.00 64 SER A O 5
ATOM 8251 N N . HIS A 1 65 ? -5.495 -11.991 -11.204 1.00 0.00 65 HIS A N 5
ATOM 8252 C CA . HIS A 1 65 ? -6.091 -11.033 -12.130 1.00 0.00 65 HIS A CA 5
ATOM 8253 C C . HIS A 1 65 ? -7.613 -11.041 -12.018 1.00 0.00 65 HIS A C 5
ATOM 8254 O O . HIS A 1 65 ? -8.285 -11.878 -12.621 1.00 0.00 65 HIS A O 5
ATOM 8269 N N . LYS A 1 66 ? -8.150 -10.104 -11.243 1.00 0.00 66 LYS A N 5
ATOM 8270 C CA . LYS A 1 66 ? -9.593 -10.003 -11.052 1.00 0.00 66 LYS A CA 5
ATOM 8271 C C . LYS A 1 66 ? -9.962 -8.685 -10.379 1.00 0.00 66 LYS A C 5
ATOM 8272 O O . LYS A 1 66 ? -9.098 -7.853 -10.105 1.00 0.00 66 LYS A O 5
ATOM 8291 N N . ARG A 1 67 ? -11.253 -8.503 -10.115 1.00 0.00 67 ARG A N 5
ATOM 8292 C CA . ARG A 1 67 ? -11.738 -7.284 -9.473 1.00 0.00 67 ARG A CA 5
ATOM 8293 C C . ARG A 1 67 ? -12.354 -7.581 -8.104 1.00 0.00 67 ARG A C 5
ATOM 8294 O O . ARG A 1 67 ? -12.628 -6.664 -7.329 1.00 0.00 67 ARG A O 5
ATOM 8315 N N . ILE A 1 68 ? -12.567 -8.862 -7.809 1.00 0.00 68 ILE A N 5
ATOM 8316 C CA . ILE A 1 68 ? -13.147 -9.262 -6.532 1.00 0.00 68 ILE A CA 5
ATOM 8317 C C . ILE A 1 68 ? -12.243 -8.854 -5.374 1.00 0.00 68 ILE A C 5
ATOM 8318 O O . ILE A 1 68 ? -11.232 -9.501 -5.105 1.00 0.00 68 ILE A O 5
ATOM 8334 N N . ILE A 1 69 ? -12.612 -7.772 -4.694 1.00 0.00 69 ILE A N 5
ATOM 8335 C CA . ILE A 1 69 ? -11.830 -7.276 -3.569 1.00 0.00 69 ILE A CA 5
ATOM 8336 C C . ILE A 1 69 ? -12.587 -6.179 -2.812 1.00 0.00 69 ILE A C 5
ATOM 8337 O O . ILE A 1 69 ? -13.365 -5.433 -3.406 1.00 0.00 69 ILE A O 5
ATOM 8353 N N . PRO A 1 70 ? -12.366 -6.068 -1.487 1.00 0.00 70 PRO A N 5
ATOM 8354 C CA . PRO A 1 70 ? -13.028 -5.059 -0.654 1.00 0.00 70 PRO A CA 5
ATOM 8355 C C . PRO A 1 70 ? -12.504 -3.651 -0.923 1.00 0.00 70 PRO A C 5
ATOM 8356 O O . PRO A 1 70 ? -11.476 -3.475 -1.575 1.00 0.00 70 PRO A O 5
ATOM 8367 N N . SER A 1 71 ? -13.210 -2.651 -0.402 1.00 0.00 71 SER A N 5
ATOM 8368 C CA . SER A 1 71 ? -12.807 -1.262 -0.575 1.00 0.00 71 SER A CA 5
ATOM 8369 C C . SER A 1 71 ? -11.490 -1.000 0.148 1.00 0.00 71 SER A C 5
ATOM 8370 O O . SER A 1 71 ? -10.606 -0.323 -0.377 1.00 0.00 71 SER A O 5
ATOM 8378 N N . SER A 1 72 ? -11.363 -1.551 1.356 1.00 0.00 72 SER A N 5
ATOM 8379 C CA . SER A 1 72 ? -10.150 -1.395 2.157 1.00 0.00 72 SER A CA 5
ATOM 8380 C C . SER A 1 72 ? -8.928 -2.036 1.496 1.00 0.00 72 SER A C 5
ATOM 8381 O O . SER A 1 72 ? -7.923 -2.295 2.158 1.00 0.00 72 SER A O 5
ATOM 8389 N N . MET A 1 73 ? -9.009 -2.273 0.195 1.00 0.00 73 MET A N 5
ATOM 8390 C CA . MET A 1 73 ? -7.910 -2.860 -0.550 1.00 0.00 73 MET A CA 5
ATOM 8391 C C . MET A 1 73 ? -7.752 -2.116 -1.865 1.00 0.00 73 MET A C 5
ATOM 8392 O O . MET A 1 73 ? -7.450 -2.699 -2.907 1.00 0.00 73 MET A O 5
ATOM 8406 N N . LEU A 1 74 ? -7.978 -0.810 -1.788 1.00 0.00 74 LEU A N 5
ATOM 8407 C CA . LEU A 1 74 ? -7.891 0.076 -2.937 1.00 0.00 74 LEU A CA 5
ATOM 8408 C C . LEU A 1 74 ? -7.741 1.521 -2.470 1.00 0.00 74 LEU A C 5
ATOM 8409 O O . LEU A 1 74 ? -7.037 2.312 -3.090 1.00 0.00 74 LEU A O 5
ATOM 8425 N N . THR A 1 75 ? -8.399 1.848 -1.358 1.00 0.00 75 THR A N 5
ATOM 8426 C CA . THR A 1 75 ? -8.338 3.184 -0.787 1.00 0.00 75 THR A CA 5
ATOM 8427 C C . THR A 1 75 ? -6.970 3.439 -0.176 1.00 0.00 75 THR A C 5
ATOM 8428 O O . THR A 1 75 ? -6.570 4.582 0.036 1.00 0.00 75 THR A O 5
ATOM 8439 N N . ILE A 1 76 ? -6.260 2.365 0.113 1.00 0.00 76 ILE A N 5
ATOM 8440 C CA . ILE A 1 76 ? -4.938 2.476 0.697 1.00 0.00 76 ILE A CA 5
ATOM 8441 C C . ILE A 1 76 ? -3.912 2.791 -0.384 1.00 0.00 76 ILE A C 5
ATOM 8442 O O . ILE A 1 76 ? -3.242 3.820 -0.331 1.00 0.00 76 ILE A O 5
ATOM 8458 N N . TYR A 1 77 ? -3.806 1.914 -1.377 1.00 0.00 77 TYR A N 5
ATOM 8459 C CA . TYR A 1 77 ? -2.873 2.127 -2.474 1.00 0.00 77 TYR A CA 5
ATOM 8460 C C . TYR A 1 77 ? -3.152 3.476 -3.119 1.00 0.00 77 TYR A C 5
ATOM 8461 O O . TYR A 1 77 ? -2.236 4.213 -3.486 1.00 0.00 77 TYR A O 5
ATOM 8479 N N . THR A 1 78 ? -4.433 3.802 -3.217 1.00 0.00 78 THR A N 5
ATOM 8480 C CA . THR A 1 78 ? -4.860 5.075 -3.771 1.00 0.00 78 THR A CA 5
ATOM 8481 C C . THR A 1 78 ? -4.317 6.197 -2.900 1.00 0.00 78 THR A C 5
ATOM 8482 O O . THR A 1 78 ? -3.916 7.257 -3.383 1.00 0.00 78 THR A O 5
ATOM 8493 N N . GLN A 1 79 ? -4.305 5.923 -1.603 1.00 0.00 79 GLN A N 5
ATOM 8494 C CA . GLN A 1 79 ? -3.811 6.863 -0.612 1.00 0.00 79 GLN A CA 5
ATOM 8495 C C . GLN A 1 79 ? -2.297 6.915 -0.686 1.00 0.00 79 GLN A C 5
ATOM 8496 O O . GLN A 1 79 ? -1.679 7.964 -0.505 1.00 0.00 79 GLN A O 5
ATOM 8510 N N . ILE A 1 80 ? -1.719 5.761 -0.980 1.00 0.00 80 ILE A N 5
ATOM 8511 C CA . ILE A 1 80 ? -0.285 5.619 -1.118 1.00 0.00 80 ILE A CA 5
ATOM 8512 C C . ILE A 1 80 ? 0.239 6.614 -2.149 1.00 0.00 80 ILE A C 5
ATOM 8513 O O . ILE A 1 80 ? 1.154 7.391 -1.871 1.00 0.00 80 ILE A O 5
ATOM 8529 N N . GLN A 1 81 ? -0.373 6.606 -3.330 1.00 0.00 81 GLN A N 5
ATOM 8530 C CA . GLN A 1 81 ? 0.007 7.531 -4.386 1.00 0.00 81 GLN A CA 5
ATOM 8531 C C . GLN A 1 81 ? -0.266 8.955 -3.930 1.00 0.00 81 GLN A C 5
ATOM 8532 O O . GLN A 1 81 ? 0.454 9.891 -4.276 1.00 0.00 81 GLN A O 5
ATOM 8546 N N . LYS A 1 82 ? -1.315 9.097 -3.132 1.00 0.00 82 LYS A N 5
ATOM 8547 C CA . LYS A 1 82 ? -1.709 10.384 -2.588 1.00 0.00 82 LYS A CA 5
ATOM 8548 C C . LYS A 1 82 ? -0.682 10.887 -1.607 1.00 0.00 82 LYS A C 5
ATOM 8549 O O . LYS A 1 82 ? -0.462 12.084 -1.488 1.00 0.00 82 LYS A O 5
ATOM 8568 N N . ASP A 1 83 ? -0.045 9.966 -0.919 1.00 0.00 83 ASP A N 5
ATOM 8569 C CA . ASP A 1 83 ? 0.975 10.322 0.043 1.00 0.00 83 ASP A CA 5
ATOM 8570 C C . ASP A 1 83 ? 2.175 10.848 -0.711 1.00 0.00 83 ASP A C 5
ATOM 8571 O O . ASP A 1 83 ? 2.835 11.800 -0.296 1.00 0.00 83 ASP A O 5
ATOM 8580 N N . ILE A 1 84 ? 2.419 10.220 -1.848 1.00 0.00 84 ILE A N 5
ATOM 8581 C CA . ILE A 1 84 ? 3.501 10.595 -2.726 1.00 0.00 84 ILE A CA 5
ATOM 8582 C C . ILE A 1 84 ? 3.342 12.046 -3.153 1.00 0.00 84 ILE A C 5
ATOM 8583 O O . ILE A 1 84 ? 4.231 12.874 -2.957 1.00 0.00 84 ILE A O 5
ATOM 8599 N N . LYS A 1 85 ? 2.197 12.329 -3.757 1.00 0.00 85 LYS A N 5
ATOM 8600 C CA . LYS A 1 85 ? 1.895 13.658 -4.243 1.00 0.00 85 LYS A CA 5
ATOM 8601 C C . LYS A 1 85 ? 1.554 14.599 -3.112 1.00 0.00 85 LYS A C 5
ATOM 8602 O O . LYS A 1 85 ? 1.813 15.801 -3.189 1.00 0.00 85 LYS A O 5
ATOM 8621 N N . ASN A 1 86 ? 0.955 14.056 -2.073 1.00 0.00 86 ASN A N 5
ATOM 8622 C CA . ASN A 1 86 ? 0.563 14.880 -0.938 1.00 0.00 86 ASN A CA 5
ATOM 8623 C C . ASN A 1 86 ? 1.780 15.367 -0.157 1.00 0.00 86 ASN A C 5
ATOM 8624 O O . ASN A 1 86 ? 1.672 16.273 0.669 1.00 0.00 86 ASN A O 5
ATOM 8635 N N . GLY A 1 87 ? 2.934 14.760 -0.412 1.00 0.00 87 GLY A N 5
ATOM 8636 C CA . GLY A 1 87 ? 4.139 15.153 0.290 1.00 0.00 87 GLY A CA 5
ATOM 8637 C C . GLY A 1 87 ? 4.274 14.440 1.616 1.00 0.00 87 GLY A C 5
ATOM 8638 O O . GLY A 1 87 ? 4.791 14.998 2.585 1.00 0.00 87 GLY A O 5
ATOM 8642 N N . ASN A 1 88 ? 3.831 13.190 1.647 1.00 0.00 88 ASN A N 5
ATOM 8643 C CA . ASN A 1 88 ? 3.922 12.373 2.837 1.00 0.00 88 ASN A CA 5
ATOM 8644 C C . ASN A 1 88 ? 5.056 11.387 2.651 1.00 0.00 88 ASN A C 5
ATOM 8645 O O . ASN A 1 88 ? 5.673 10.922 3.609 1.00 0.00 88 ASN A O 5
ATOM 8656 N N . ILE A 1 89 ? 5.319 11.091 1.386 1.00 0.00 89 ILE A N 5
ATOM 8657 C CA . ILE A 1 89 ? 6.349 10.197 0.988 1.00 0.00 89 ILE A CA 5
ATOM 8658 C C . ILE A 1 89 ? 7.417 10.980 0.246 1.00 0.00 89 ILE A C 5
ATOM 8659 O O . ILE A 1 89 ? 7.179 12.116 -0.167 1.00 0.00 89 ILE A O 5
ATOM 8675 N N . ASP A 1 90 ? 8.572 10.376 0.041 1.00 0.00 90 ASP A N 5
ATOM 8676 C CA . ASP A 1 90 ? 9.625 11.039 -0.695 1.00 0.00 90 ASP A CA 5
ATOM 8677 C C . ASP A 1 90 ? 9.909 10.241 -1.939 1.00 0.00 90 ASP A C 5
ATOM 8678 O O . ASP A 1 90 ? 10.884 9.495 -2.020 1.00 0.00 90 ASP A O 5
ATOM 8687 N N . THR A 1 91 ? 9.017 10.392 -2.906 1.00 0.00 91 THR A N 5
ATOM 8688 C CA . THR A 1 91 ? 9.122 9.677 -4.156 1.00 0.00 91 THR A CA 5
ATOM 8689 C C . THR A 1 91 ? 10.498 9.838 -4.785 1.00 0.00 91 THR A C 5
ATOM 8690 O O . THR A 1 91 ? 10.877 9.061 -5.659 1.00 0.00 91 THR A O 5
ATOM 8701 N N . GLU A 1 92 ? 11.262 10.813 -4.313 1.00 0.00 92 GLU A N 5
ATOM 8702 C CA . GLU A 1 92 ? 12.604 11.014 -4.809 1.00 0.00 92 GLU A CA 5
ATOM 8703 C C . GLU A 1 92 ? 13.460 9.852 -4.343 1.00 0.00 92 GLU A C 5
ATOM 8704 O O . GLU A 1 92 ? 14.303 9.335 -5.079 1.00 0.00 92 GLU A O 5
ATOM 8716 N N . LYS A 1 93 ? 13.195 9.420 -3.116 1.00 0.00 93 LYS A N 5
ATOM 8717 C CA . LYS A 1 93 ? 13.894 8.298 -2.542 1.00 0.00 93 LYS A CA 5
ATOM 8718 C C . LYS A 1 93 ? 13.383 7.029 -3.197 1.00 0.00 93 LYS A C 5
ATOM 8719 O O . LYS A 1 93 ? 14.158 6.152 -3.578 1.00 0.00 93 LYS A O 5
ATOM 8738 N N . LEU A 1 94 ? 12.070 6.973 -3.378 1.00 0.00 94 LEU A N 5
ATOM 8739 C CA . LEU A 1 94 ? 11.438 5.865 -4.046 1.00 0.00 94 LEU A CA 5
ATOM 8740 C C . LEU A 1 94 ? 12.028 5.708 -5.425 1.00 0.00 94 LEU A C 5
ATOM 8741 O O . LEU A 1 94 ? 12.388 4.614 -5.839 1.00 0.00 94 LEU A O 5
ATOM 8757 N N . ARG A 1 95 ? 12.116 6.826 -6.132 1.00 0.00 95 ARG A N 5
ATOM 8758 C CA . ARG A 1 95 ? 12.659 6.838 -7.469 1.00 0.00 95 ARG A CA 5
ATOM 8759 C C . ARG A 1 95 ? 13.985 6.117 -7.541 1.00 0.00 95 ARG A C 5
ATOM 8760 O O . ARG A 1 95 ? 14.213 5.328 -8.450 1.00 0.00 95 ARG A O 5
ATOM 8781 N N . LYS A 1 96 ? 14.849 6.389 -6.579 1.00 0.00 96 LYS A N 5
ATOM 8782 C CA . LYS A 1 96 ? 16.163 5.759 -6.550 1.00 0.00 96 LYS A CA 5
ATOM 8783 C C . LYS A 1 96 ? 16.015 4.255 -6.435 1.00 0.00 96 LYS A C 5
ATOM 8784 O O . LYS A 1 96 ? 16.454 3.503 -7.305 1.00 0.00 96 LYS A O 5
ATOM 8803 N N . TYR A 1 97 ? 15.369 3.826 -5.364 1.00 0.00 97 TYR A N 5
ATOM 8804 C CA . TYR A 1 97 ? 15.128 2.414 -5.141 1.00 0.00 97 TYR A CA 5
ATOM 8805 C C . TYR A 1 97 ? 14.327 1.840 -6.305 1.00 0.00 97 TYR A C 5
ATOM 8806 O O . TYR A 1 97 ? 14.463 0.672 -6.647 1.00 0.00 97 TYR A O 5
ATOM 8824 N N . GLU A 1 98 ? 13.508 2.685 -6.915 1.00 0.00 98 GLU A N 5
ATOM 8825 C CA . GLU A 1 98 ? 12.693 2.287 -8.049 1.00 0.00 98 GLU A CA 5
ATOM 8826 C C . GLU A 1 98 ? 13.568 2.103 -9.277 1.00 0.00 98 GLU A C 5
ATOM 8827 O O . GLU A 1 98 ? 13.230 1.341 -10.178 1.00 0.00 98 GLU A O 5
ATOM 8839 N N . ILE A 1 99 ? 14.708 2.788 -9.300 1.00 0.00 99 ILE A N 5
ATOM 8840 C CA . ILE A 1 99 ? 15.626 2.659 -10.416 1.00 0.00 99 ILE A CA 5
ATOM 8841 C C . ILE A 1 99 ? 16.177 1.256 -10.448 1.00 0.00 99 ILE A C 5
ATOM 8842 O O . ILE A 1 99 ? 16.168 0.578 -11.475 1.00 0.00 99 ILE A O 5
ATOM 8858 N N . ALA A 1 100 ? 16.656 0.838 -9.293 1.00 0.00 100 ALA A N 5
ATOM 8859 C CA . ALA A 1 100 ? 17.226 -0.491 -9.133 1.00 0.00 100 ALA A CA 5
ATOM 8860 C C . ALA A 1 100 ? 16.184 -1.578 -9.302 1.00 0.00 100 ALA A C 5
ATOM 8861 O O . ALA A 1 100 ? 16.507 -2.765 -9.336 1.00 0.00 100 ALA A O 5
ATOM 8868 N N . LYS A 1 101 ? 14.934 -1.172 -9.384 1.00 0.00 101 LYS A N 5
ATOM 8869 C CA . LYS A 1 101 ? 13.847 -2.100 -9.520 1.00 0.00 101 LYS A CA 5
ATOM 8870 C C . LYS A 1 101 ? 13.216 -2.059 -10.907 1.00 0.00 101 LYS A C 5
ATOM 8871 O O . LYS A 1 101 ? 13.016 -3.091 -11.546 1.00 0.00 101 LYS A O 5
ATOM 8890 N N . GLY A 1 102 ? 12.888 -0.857 -11.347 1.00 0.00 102 GLY A N 5
ATOM 8891 C CA . GLY A 1 102 ? 12.257 -0.677 -12.643 1.00 0.00 102 GLY A CA 5
ATOM 8892 C C . GLY A 1 102 ? 10.792 -1.066 -12.612 1.00 0.00 102 GLY A C 5
ATOM 8893 O O . GLY A 1 102 ? 10.310 -1.780 -13.492 1.00 0.00 102 GLY A O 5
ATOM 8897 N N . LEU A 1 103 ? 10.088 -0.609 -11.579 1.00 0.00 103 LEU A N 5
ATOM 8898 C CA . LEU A 1 103 ? 8.674 -0.922 -11.409 1.00 0.00 103 LEU A CA 5
ATOM 8899 C C . LEU A 1 103 ? 7.781 0.283 -11.664 1.00 0.00 103 LEU A C 5
ATOM 8900 O O . LEU A 1 103 ? 6.637 0.330 -11.212 1.00 0.00 103 LEU A O 5
ATOM 8916 N N . MET A 1 104 ? 8.310 1.248 -12.384 1.00 0.00 104 MET A N 5
ATOM 8917 C CA . MET A 1 104 ? 7.559 2.462 -12.703 1.00 0.00 104 MET A CA 5
ATOM 8918 C C . MET A 1 104 ? 6.409 2.153 -13.653 1.00 0.00 104 MET A C 5
ATOM 8919 O O . MET A 1 104 ? 6.432 2.528 -14.825 1.00 0.00 104 MET A O 5
ATOM 8933 N N . SER A 1 105 ? 5.401 1.470 -13.126 1.00 0.00 105 SER A N 5
ATOM 8934 C CA . SER A 1 105 ? 4.224 1.102 -13.899 1.00 0.00 105 SER A CA 5
ATOM 8935 C C . SER A 1 105 ? 3.047 0.846 -12.965 1.00 0.00 105 SER A C 5
ATOM 8936 O O . SER A 1 105 ? 3.144 1.069 -11.759 1.00 0.00 105 SER A O 5
ATOM 8944 N N . VAL A 1 106 ? 1.937 0.380 -13.522 1.00 0.00 106 VAL A N 5
ATOM 8945 C CA . VAL A 1 106 ? 0.751 0.099 -12.721 1.00 0.00 106 VAL A CA 5
ATOM 8946 C C . VAL A 1 106 ? -0.407 -0.385 -13.590 1.00 0.00 106 VAL A C 5
ATOM 8947 O O . VAL A 1 106 ? -0.714 0.208 -14.624 1.00 0.00 106 VAL A O 5
ATOM 8960 N N . PRO A 1 107 ? -1.083 -1.461 -13.154 1.00 0.00 107 PRO A N 5
ATOM 8961 C CA . PRO A 1 107 ? -2.239 -2.022 -13.863 1.00 0.00 107 PRO A CA 5
ATOM 8962 C C . PRO A 1 107 ? -3.362 -0.990 -13.950 1.00 0.00 107 PRO A C 5
ATOM 8963 O O . PRO A 1 107 ? -3.104 0.192 -14.173 1.00 0.00 107 PRO A O 5
ATOM 8974 N N . TYR A 1 108 ? -4.592 -1.421 -13.774 1.00 0.00 108 TYR A N 5
ATOM 8975 C CA . TYR A 1 108 ? -5.730 -0.516 -13.837 1.00 0.00 108 TYR A CA 5
ATOM 8976 C C . TYR A 1 108 ? -5.765 0.363 -12.590 1.00 0.00 108 TYR A C 5
ATOM 8977 O O . TYR A 1 108 ? -4.964 0.183 -11.672 1.00 0.00 108 TYR A O 5
ATOM 8995 N N . ILE A 1 109 ? -6.683 1.316 -12.562 1.00 0.00 109 ILE A N 5
ATOM 8996 C CA . ILE A 1 109 ? -6.797 2.215 -11.423 1.00 0.00 109 ILE A CA 5
ATOM 8997 C C . ILE A 1 109 ? -8.193 2.823 -11.338 1.00 0.00 109 ILE A C 5
ATOM 8998 O O . ILE A 1 109 ? -8.636 3.516 -12.253 1.00 0.00 109 ILE A O 5
ATOM 9014 N N . TYR A 1 110 ? -8.882 2.557 -10.232 1.00 0.00 110 TYR A N 5
ATOM 9015 C CA . TYR A 1 110 ? -10.228 3.078 -10.029 1.00 0.00 110 TYR A CA 5
ATOM 9016 C C . TYR A 1 110 ? -10.194 4.353 -9.198 1.00 0.00 110 TYR A C 5
ATOM 9017 O O . TYR A 1 110 ? -11.103 4.624 -8.414 1.00 0.00 110 TYR A O 5
ATOM 9035 N N . PHE A 1 111 ? -9.135 5.134 -9.386 1.00 0.00 111 PHE A N 5
ATOM 9036 C CA . PHE A 1 111 ? -8.958 6.394 -8.667 1.00 0.00 111 PHE A CA 5
ATOM 9037 C C . PHE A 1 111 ? -9.311 6.248 -7.188 1.00 0.00 111 PHE A C 5
ATOM 9038 O O . PHE A 1 111 ? -9.190 5.122 -6.661 1.00 0.00 111 PHE A O 5
ATOM 9056 N N . MET A 1 1 ? 4.779 4.849 13.532 1.00 0.00 1 MET A N 6
ATOM 9057 C CA . MET A 1 1 ? 4.571 5.278 12.120 1.00 0.00 1 MET A CA 6
ATOM 9058 C C . MET A 1 1 ? 4.128 6.729 12.034 1.00 0.00 1 MET A C 6
ATOM 9059 O O . MET A 1 1 ? 3.338 7.200 12.853 1.00 0.00 1 MET A O 6
ATOM 9075 N N . ASP A 1 2 ? 4.617 7.425 11.017 1.00 0.00 2 ASP A N 6
ATOM 9076 C CA . ASP A 1 2 ? 4.248 8.808 10.802 1.00 0.00 2 ASP A CA 6
ATOM 9077 C C . ASP A 1 2 ? 2.752 8.891 10.569 1.00 0.00 2 ASP A C 6
ATOM 9078 O O . ASP A 1 2 ? 2.044 7.902 10.732 1.00 0.00 2 ASP A O 6
ATOM 9087 N N . ILE A 1 3 ? 2.273 10.066 10.206 1.00 0.00 3 ILE A N 6
ATOM 9088 C CA . ILE A 1 3 ? 0.854 10.260 9.976 1.00 0.00 3 ILE A CA 6
ATOM 9089 C C . ILE A 1 3 ? 0.393 9.681 8.647 1.00 0.00 3 ILE A C 6
ATOM 9090 O O . ILE A 1 3 ? -0.547 8.887 8.602 1.00 0.00 3 ILE A O 6
ATOM 9106 N N . LYS A 1 4 ? 1.038 10.088 7.569 1.00 0.00 4 LYS A N 6
ATOM 9107 C CA . LYS A 1 4 ? 0.654 9.601 6.245 1.00 0.00 4 LYS A CA 6
ATOM 9108 C C . LYS A 1 4 ? 0.624 8.077 6.224 1.00 0.00 4 LYS A C 6
ATOM 9109 O O . LYS A 1 4 ? -0.230 7.469 5.577 1.00 0.00 4 LYS A O 6
ATOM 9128 N N . SER A 1 5 ? 1.548 7.470 6.955 1.00 0.00 5 SER A N 6
ATOM 9129 C CA . SER A 1 5 ? 1.628 6.026 7.054 1.00 0.00 5 SER A CA 6
ATOM 9130 C C . SER A 1 5 ? 0.706 5.513 8.150 1.00 0.00 5 SER A C 6
ATOM 9131 O O . SER A 1 5 ? 0.293 4.361 8.134 1.00 0.00 5 SER A O 6
ATOM 9139 N N . GLN A 1 6 ? 0.416 6.376 9.122 1.00 0.00 6 GLN A N 6
ATOM 9140 C CA . GLN A 1 6 ? -0.425 6.014 10.258 1.00 0.00 6 GLN A CA 6
ATOM 9141 C C . GLN A 1 6 ? -1.822 5.610 9.867 1.00 0.00 6 GLN A C 6
ATOM 9142 O O . GLN A 1 6 ? -2.325 4.596 10.333 1.00 0.00 6 GLN A O 6
ATOM 9156 N N . THR A 1 7 ? -2.463 6.409 9.051 1.00 0.00 7 THR A N 6
ATOM 9157 C CA . THR A 1 7 ? -3.815 6.099 8.659 1.00 0.00 7 THR A CA 6
ATOM 9158 C C . THR A 1 7 ? -3.819 5.032 7.596 1.00 0.00 7 THR A C 6
ATOM 9159 O O . THR A 1 7 ? -4.708 4.186 7.568 1.00 0.00 7 THR A O 6
ATOM 9170 N N . LEU A 1 8 ? -2.794 5.031 6.759 1.00 0.00 8 LEU A N 6
ATOM 9171 C CA . LEU A 1 8 ? -2.688 4.004 5.753 1.00 0.00 8 LEU A CA 6
ATOM 9172 C C . LEU A 1 8 ? -2.354 2.705 6.466 1.00 0.00 8 LEU A C 6
ATOM 9173 O O . LEU A 1 8 ? -2.847 1.636 6.106 1.00 0.00 8 LEU A O 6
ATOM 9189 N N . TYR A 1 9 ? -1.556 2.825 7.529 1.00 0.00 9 TYR A N 6
ATOM 9190 C CA . TYR A 1 9 ? -1.204 1.686 8.346 1.00 0.00 9 TYR A CA 6
ATOM 9191 C C . TYR A 1 9 ? -2.430 1.262 9.130 1.00 0.00 9 TYR A C 6
ATOM 9192 O O . TYR A 1 9 ? -2.953 0.167 8.948 1.00 0.00 9 TYR A O 6
ATOM 9210 N N . LEU A 1 10 ? -2.897 2.153 9.988 1.00 0.00 10 LEU A N 6
ATOM 9211 C CA . LEU A 1 10 ? -4.081 1.883 10.783 1.00 0.00 10 LEU A CA 6
ATOM 9212 C C . LEU A 1 10 ? -5.188 1.385 9.875 1.00 0.00 10 LEU A C 6
ATOM 9213 O O . LEU A 1 10 ? -6.004 0.556 10.272 1.00 0.00 10 LEU A O 6
ATOM 9229 N N . ASN A 1 11 ? -5.179 1.863 8.633 1.00 0.00 11 ASN A N 6
ATOM 9230 C CA . ASN A 1 11 ? -6.160 1.425 7.660 1.00 0.00 11 ASN A CA 6
ATOM 9231 C C . ASN A 1 11 ? -5.997 -0.074 7.445 1.00 0.00 11 ASN A C 6
ATOM 9232 O O . ASN A 1 11 ? -6.973 -0.808 7.293 1.00 0.00 11 ASN A O 6
ATOM 9243 N N . LEU A 1 12 ? -4.737 -0.519 7.457 1.00 0.00 12 LEU A N 6
ATOM 9244 C CA . LEU A 1 12 ? -4.416 -1.930 7.291 1.00 0.00 12 LEU A CA 6
ATOM 9245 C C . LEU A 1 12 ? -5.094 -2.748 8.377 1.00 0.00 12 LEU A C 6
ATOM 9246 O O . LEU A 1 12 ? -5.792 -3.721 8.091 1.00 0.00 12 LEU A O 6
ATOM 9262 N N . SER A 1 13 ? -4.915 -2.325 9.624 1.00 0.00 13 SER A N 6
ATOM 9263 C CA . SER A 1 13 ? -5.545 -3.000 10.747 1.00 0.00 13 SER A CA 6
ATOM 9264 C C . SER A 1 13 ? -7.051 -2.938 10.569 1.00 0.00 13 SER A C 6
ATOM 9265 O O . SER A 1 13 ? -7.760 -3.951 10.649 1.00 0.00 13 SER A O 6
ATOM 9273 N N . GLU A 1 14 ? -7.524 -1.737 10.282 1.00 0.00 14 GLU A N 6
ATOM 9274 C CA . GLU A 1 14 ? -8.935 -1.520 10.044 1.00 0.00 14 GLU A CA 6
ATOM 9275 C C . GLU A 1 14 ? -9.413 -2.430 8.929 1.00 0.00 14 GLU A C 6
ATOM 9276 O O . GLU A 1 14 ? -10.573 -2.842 8.900 1.00 0.00 14 GLU A O 6
ATOM 9288 N N . ALA A 1 15 ? -8.498 -2.770 8.026 1.00 0.00 15 ALA A N 6
ATOM 9289 C CA . ALA A 1 15 ? -8.821 -3.659 6.938 1.00 0.00 15 ALA A CA 6
ATOM 9290 C C . ALA A 1 15 ? -8.855 -5.072 7.455 1.00 0.00 15 ALA A C 6
ATOM 9291 O O . ALA A 1 15 ? -9.583 -5.917 6.946 1.00 0.00 15 ALA A O 6
ATOM 9298 N N . TYR A 1 16 ? -8.079 -5.326 8.501 1.00 0.00 16 TYR A N 6
ATOM 9299 C CA . TYR A 1 16 ? -8.071 -6.638 9.092 1.00 0.00 16 TYR A CA 6
ATOM 9300 C C . TYR A 1 16 ? -9.465 -6.964 9.576 1.00 0.00 16 TYR A C 6
ATOM 9301 O O . TYR A 1 16 ? -9.838 -8.122 9.677 1.00 0.00 16 TYR A O 6
ATOM 9319 N N . LYS A 1 17 ? -10.239 -5.918 9.839 1.00 0.00 17 LYS A N 6
ATOM 9320 C CA . LYS A 1 17 ? -11.615 -6.081 10.258 1.00 0.00 17 LYS A CA 6
ATOM 9321 C C . LYS A 1 17 ? -12.519 -6.212 9.027 1.00 0.00 17 LYS A C 6
ATOM 9322 O O . LYS A 1 17 ? -13.736 -6.340 9.154 1.00 0.00 17 LYS A O 6
ATOM 9341 N N . ASP A 1 18 ? -11.909 -6.182 7.832 1.00 0.00 18 ASP A N 6
ATOM 9342 C CA . ASP A 1 18 ? -12.650 -6.298 6.578 1.00 0.00 18 ASP A CA 6
ATOM 9343 C C . ASP A 1 18 ? -13.008 -7.758 6.299 1.00 0.00 18 ASP A C 6
ATOM 9344 O O . ASP A 1 18 ? -12.127 -8.567 6.012 1.00 0.00 18 ASP A O 6
ATOM 9353 N N . PRO A 1 19 ? -14.300 -8.122 6.390 1.00 0.00 19 PRO A N 6
ATOM 9354 C CA . PRO A 1 19 ? -14.762 -9.501 6.161 1.00 0.00 19 PRO A CA 6
ATOM 9355 C C . PRO A 1 19 ? -14.210 -10.134 4.886 1.00 0.00 19 PRO A C 6
ATOM 9356 O O . PRO A 1 19 ? -14.114 -11.358 4.792 1.00 0.00 19 PRO A O 6
ATOM 9367 N N . GLU A 1 20 ? -13.838 -9.313 3.911 1.00 0.00 20 GLU A N 6
ATOM 9368 C CA . GLU A 1 20 ? -13.291 -9.832 2.667 1.00 0.00 20 GLU A CA 6
ATOM 9369 C C . GLU A 1 20 ? -11.778 -9.715 2.649 1.00 0.00 20 GLU A C 6
ATOM 9370 O O . GLU A 1 20 ? -11.122 -9.875 1.620 1.00 0.00 20 GLU A O 6
ATOM 9382 N N . VAL A 1 21 ? -11.259 -9.515 3.833 1.00 0.00 21 VAL A N 6
ATOM 9383 C CA . VAL A 1 21 ? -9.838 -9.456 4.093 1.00 0.00 21 VAL A CA 6
ATOM 9384 C C . VAL A 1 21 ? -9.555 -10.590 5.059 1.00 0.00 21 VAL A C 6
ATOM 9385 O O . VAL A 1 21 ? -8.579 -11.327 4.923 1.00 0.00 21 VAL A O 6
ATOM 9398 N N . LYS A 1 22 ? -10.492 -10.761 5.999 1.00 0.00 22 LYS A N 6
ATOM 9399 C CA . LYS A 1 22 ? -10.440 -11.839 6.960 1.00 0.00 22 LYS A CA 6
ATOM 9400 C C . LYS A 1 22 ? -10.281 -13.143 6.201 1.00 0.00 22 LYS A C 6
ATOM 9401 O O . LYS A 1 22 ? -9.511 -14.023 6.582 1.00 0.00 22 LYS A O 6
ATOM 9420 N N . ALA A 1 23 ? -11.046 -13.246 5.113 1.00 0.00 23 ALA A N 6
ATOM 9421 C CA . ALA A 1 23 ? -11.030 -14.429 4.272 1.00 0.00 23 ALA A CA 6
ATOM 9422 C C . ALA A 1 23 ? -9.884 -14.378 3.276 1.00 0.00 23 ALA A C 6
ATOM 9423 O O . ALA A 1 23 ? -9.353 -15.410 2.869 1.00 0.00 23 ALA A O 6
ATOM 9430 N N . ASN A 1 24 ? -9.507 -13.169 2.892 1.00 0.00 24 ASN A N 6
ATOM 9431 C CA . ASN A 1 24 ? -8.423 -12.977 1.948 1.00 0.00 24 ASN A CA 6
ATOM 9432 C C . ASN A 1 24 ? -7.089 -12.904 2.679 1.00 0.00 24 ASN A C 6
ATOM 9433 O O . ASN A 1 24 ? -6.552 -11.818 2.900 1.00 0.00 24 ASN A O 6
ATOM 9444 N N . GLU A 1 25 ? -6.561 -14.063 3.062 1.00 0.00 25 GLU A N 6
ATOM 9445 C CA . GLU A 1 25 ? -5.295 -14.118 3.780 1.00 0.00 25 GLU A CA 6
ATOM 9446 C C . GLU A 1 25 ? -4.231 -13.290 3.075 1.00 0.00 25 GLU A C 6
ATOM 9447 O O . GLU A 1 25 ? -3.437 -12.612 3.712 1.00 0.00 25 GLU A O 6
ATOM 9459 N N . PHE A 1 26 ? -4.231 -13.343 1.757 1.00 0.00 26 PHE A N 6
ATOM 9460 C CA . PHE A 1 26 ? -3.264 -12.591 0.969 1.00 0.00 26 PHE A CA 6
ATOM 9461 C C . PHE A 1 26 ? -3.376 -11.098 1.260 1.00 0.00 26 PHE A C 6
ATOM 9462 O O . PHE A 1 26 ? -2.371 -10.416 1.457 1.00 0.00 26 PHE A O 6
ATOM 9479 N N . LEU A 1 27 ? -4.600 -10.593 1.275 1.00 0.00 27 LEU A N 6
ATOM 9480 C CA . LEU A 1 27 ? -4.834 -9.187 1.530 1.00 0.00 27 LEU A CA 6
ATOM 9481 C C . LEU A 1 27 ? -4.580 -8.841 2.987 1.00 0.00 27 LEU A C 6
ATOM 9482 O O . LEU A 1 27 ? -3.885 -7.869 3.279 1.00 0.00 27 LEU A O 6
ATOM 9498 N N . SER A 1 28 ? -5.131 -9.634 3.905 1.00 0.00 28 SER A N 6
ATOM 9499 C CA . SER A 1 28 ? -4.918 -9.361 5.315 1.00 0.00 28 SER A CA 6
ATOM 9500 C C . SER A 1 28 ? -3.457 -9.576 5.677 1.00 0.00 28 SER A C 6
ATOM 9501 O O . SER A 1 28 ? -2.830 -8.715 6.282 1.00 0.00 28 SER A O 6
ATOM 9509 N N . LYS A 1 29 ? -2.904 -10.703 5.268 1.00 0.00 29 LYS A N 6
ATOM 9510 C CA . LYS A 1 29 ? -1.497 -10.986 5.532 1.00 0.00 29 LYS A CA 6
ATOM 9511 C C . LYS A 1 29 ? -0.646 -9.814 5.072 1.00 0.00 29 LYS A C 6
ATOM 9512 O O . LYS A 1 29 ? 0.374 -9.497 5.683 1.00 0.00 29 LYS A O 6
ATOM 9531 N N . LEU A 1 30 ? -1.085 -9.157 4.003 1.00 0.00 30 LEU A N 6
ATOM 9532 C CA . LEU A 1 30 ? -0.360 -8.006 3.496 1.00 0.00 30 LEU A CA 6
ATOM 9533 C C . LEU A 1 30 ? -0.576 -6.804 4.406 1.00 0.00 30 LEU A C 6
ATOM 9534 O O . LEU A 1 30 ? 0.381 -6.142 4.803 1.00 0.00 30 LEU A O 6
ATOM 9550 N N . VAL A 1 31 ? -1.830 -6.545 4.774 1.00 0.00 31 VAL A N 6
ATOM 9551 C CA . VAL A 1 31 ? -2.131 -5.450 5.674 1.00 0.00 31 VAL A CA 6
ATOM 9552 C C . VAL A 1 31 ? -1.458 -5.701 7.017 1.00 0.00 31 VAL A C 6
ATOM 9553 O O . VAL A 1 31 ? -1.265 -4.782 7.807 1.00 0.00 31 VAL A O 6
ATOM 9566 N N . VAL A 1 32 ? -1.080 -6.962 7.250 1.00 0.00 32 VAL A N 6
ATOM 9567 C CA . VAL A 1 32 ? -0.399 -7.354 8.473 1.00 0.00 32 VAL A CA 6
ATOM 9568 C C . VAL A 1 32 ? 1.068 -6.989 8.393 1.00 0.00 32 VAL A C 6
ATOM 9569 O O . VAL A 1 32 ? 1.552 -6.109 9.110 1.00 0.00 32 VAL A O 6
ATOM 9582 N N . GLN A 1 33 ? 1.771 -7.657 7.496 1.00 0.00 33 GLN A N 6
ATOM 9583 C CA . GLN A 1 33 ? 3.185 -7.389 7.297 1.00 0.00 33 GLN A CA 6
ATOM 9584 C C . GLN A 1 33 ? 3.384 -5.894 7.129 1.00 0.00 33 GLN A C 6
ATOM 9585 O O . GLN A 1 33 ? 4.091 -5.258 7.902 1.00 0.00 33 GLN A O 6
ATOM 9599 N N . CYS A 1 34 ? 2.714 -5.344 6.132 1.00 0.00 34 CYS A N 6
ATOM 9600 C CA . CYS A 1 34 ? 2.779 -3.918 5.856 1.00 0.00 34 CYS A CA 6
ATOM 9601 C C . CYS A 1 34 ? 2.434 -3.114 7.104 1.00 0.00 34 CYS A C 6
ATOM 9602 O O . CYS A 1 34 ? 3.012 -2.056 7.347 1.00 0.00 34 CYS A O 6
ATOM 9610 N N . ALA A 1 35 ? 1.495 -3.625 7.906 1.00 0.00 35 ALA A N 6
ATOM 9611 C CA . ALA A 1 35 ? 1.100 -2.938 9.131 1.00 0.00 35 ALA A CA 6
ATOM 9612 C C . ALA A 1 35 ? 2.319 -2.695 10.013 1.00 0.00 35 ALA A C 6
ATOM 9613 O O . ALA A 1 35 ? 2.369 -1.730 10.772 1.00 0.00 35 ALA A O 6
ATOM 9620 N N . GLY A 1 36 ? 3.310 -3.568 9.888 1.00 0.00 36 GLY A N 6
ATOM 9621 C CA . GLY A 1 36 ? 4.528 -3.421 10.663 1.00 0.00 36 GLY A CA 6
ATOM 9622 C C . GLY A 1 36 ? 5.504 -2.468 10.001 1.00 0.00 36 GLY A C 6
ATOM 9623 O O . GLY A 1 36 ? 6.070 -1.588 10.652 1.00 0.00 36 GLY A O 6
ATOM 9627 N N . LYS A 1 37 ? 5.695 -2.647 8.698 1.00 0.00 37 LYS A N 6
ATOM 9628 C CA . LYS A 1 37 ? 6.591 -1.820 7.915 1.00 0.00 37 LYS A CA 6
ATOM 9629 C C . LYS A 1 37 ? 6.303 -0.333 8.100 1.00 0.00 37 LYS A C 6
ATOM 9630 O O . LYS A 1 37 ? 7.159 0.512 7.841 1.00 0.00 37 LYS A O 6
ATOM 9649 N N . LEU A 1 38 ? 5.087 -0.018 8.531 1.00 0.00 38 LEU A N 6
ATOM 9650 C CA . LEU A 1 38 ? 4.682 1.367 8.729 1.00 0.00 38 LEU A CA 6
ATOM 9651 C C . LEU A 1 38 ? 5.052 1.860 10.118 1.00 0.00 38 LEU A C 6
ATOM 9652 O O . LEU A 1 38 ? 5.504 2.993 10.276 1.00 0.00 38 LEU A O 6
ATOM 9668 N N . THR A 1 39 ? 4.868 1.011 11.126 1.00 0.00 39 THR A N 6
ATOM 9669 C CA . THR A 1 39 ? 5.199 1.390 12.494 1.00 0.00 39 THR A CA 6
ATOM 9670 C C . THR A 1 39 ? 6.599 1.988 12.555 1.00 0.00 39 THR A C 6
ATOM 9671 O O . THR A 1 39 ? 6.892 2.831 13.402 1.00 0.00 39 THR A O 6
ATOM 9682 N N . ALA A 1 40 ? 7.450 1.564 11.627 1.00 0.00 40 ALA A N 6
ATOM 9683 C CA . ALA A 1 40 ? 8.804 2.074 11.550 1.00 0.00 40 ALA A CA 6
ATOM 9684 C C . ALA A 1 40 ? 8.931 3.063 10.402 1.00 0.00 40 ALA A C 6
ATOM 9685 O O . ALA A 1 40 ? 9.948 3.097 9.708 1.00 0.00 40 ALA A O 6
ATOM 9692 N N . SER A 1 41 ? 7.892 3.867 10.194 1.00 0.00 41 SER A N 6
ATOM 9693 C CA . SER A 1 41 ? 7.907 4.846 9.116 1.00 0.00 41 SER A CA 6
ATOM 9694 C C . SER A 1 41 ? 9.178 5.681 9.167 1.00 0.00 41 SER A C 6
ATOM 9695 O O . SER A 1 41 ? 9.622 6.208 8.147 1.00 0.00 41 SER A O 6
ATOM 9703 N N . ASN A 1 42 ? 9.791 5.760 10.351 1.00 0.00 42 ASN A N 6
ATOM 9704 C CA . ASN A 1 42 ? 11.044 6.485 10.506 1.00 0.00 42 ASN A CA 6
ATOM 9705 C C . ASN A 1 42 ? 12.010 6.041 9.414 1.00 0.00 42 ASN A C 6
ATOM 9706 O O . ASN A 1 42 ? 12.854 6.809 8.952 1.00 0.00 42 ASN A O 6
ATOM 9717 N N . SER A 1 43 ? 11.830 4.794 8.979 1.00 0.00 43 SER A N 6
ATOM 9718 C CA . SER A 1 43 ? 12.609 4.221 7.921 1.00 0.00 43 SER A CA 6
ATOM 9719 C C . SER A 1 43 ? 11.790 4.304 6.645 1.00 0.00 43 SER A C 6
ATOM 9720 O O . SER A 1 43 ? 11.384 3.286 6.084 1.00 0.00 43 SER A O 6
ATOM 9728 N N . GLU A 1 44 ? 11.521 5.532 6.206 1.00 0.00 44 GLU A N 6
ATOM 9729 C CA . GLU A 1 44 ? 10.715 5.747 5.014 1.00 0.00 44 GLU A CA 6
ATOM 9730 C C . GLU A 1 44 ? 11.331 5.031 3.834 1.00 0.00 44 GLU A C 6
ATOM 9731 O O . GLU A 1 44 ? 10.641 4.663 2.895 1.00 0.00 44 GLU A O 6
ATOM 9743 N N . ASN A 1 45 ? 12.627 4.808 3.913 1.00 0.00 45 ASN A N 6
ATOM 9744 C CA . ASN A 1 45 ? 13.336 4.095 2.861 1.00 0.00 45 ASN A CA 6
ATOM 9745 C C . ASN A 1 45 ? 12.885 2.644 2.846 1.00 0.00 45 ASN A C 6
ATOM 9746 O O . ASN A 1 45 ? 12.756 2.012 1.794 1.00 0.00 45 ASN A O 6
ATOM 9757 N N . SER A 1 46 ? 12.614 2.145 4.033 1.00 0.00 46 SER A N 6
ATOM 9758 C CA . SER A 1 46 ? 12.142 0.790 4.217 1.00 0.00 46 SER A CA 6
ATOM 9759 C C . SER A 1 46 ? 10.649 0.729 3.948 1.00 0.00 46 SER A C 6
ATOM 9760 O O . SER A 1 46 ? 10.120 -0.265 3.445 1.00 0.00 46 SER A O 6
ATOM 9768 N N . TYR A 1 47 ? 9.993 1.836 4.256 1.00 0.00 47 TYR A N 6
ATOM 9769 C CA . TYR A 1 47 ? 8.593 1.994 4.036 1.00 0.00 47 TYR A CA 6
ATOM 9770 C C . TYR A 1 47 ? 8.414 2.373 2.581 1.00 0.00 47 TYR A C 6
ATOM 9771 O O . TYR A 1 47 ? 7.360 2.164 2.003 1.00 0.00 47 TYR A O 6
ATOM 9789 N N . ILE A 1 48 ? 9.508 2.896 2.005 1.00 0.00 48 ILE A N 6
ATOM 9790 C CA . ILE A 1 48 ? 9.573 3.287 0.605 1.00 0.00 48 ILE A CA 6
ATOM 9791 C C . ILE A 1 48 ? 9.492 2.055 -0.254 1.00 0.00 48 ILE A C 6
ATOM 9792 O O . ILE A 1 48 ? 8.866 2.056 -1.306 1.00 0.00 48 ILE A O 6
ATOM 9808 N N . GLU A 1 49 ? 10.132 0.998 0.209 1.00 0.00 49 GLU A N 6
ATOM 9809 C CA . GLU A 1 49 ? 10.128 -0.237 -0.520 1.00 0.00 49 GLU A CA 6
ATOM 9810 C C . GLU A 1 49 ? 8.740 -0.794 -0.498 1.00 0.00 49 GLU A C 6
ATOM 9811 O O . GLU A 1 49 ? 8.117 -0.952 -1.543 1.00 0.00 49 GLU A O 6
ATOM 9823 N N . VAL A 1 50 ? 8.225 -1.028 0.698 1.00 0.00 50 VAL A N 6
ATOM 9824 C CA . VAL A 1 50 ? 6.871 -1.505 0.810 1.00 0.00 50 VAL A CA 6
ATOM 9825 C C . VAL A 1 50 ? 5.926 -0.448 0.253 1.00 0.00 50 VAL A C 6
ATOM 9826 O O . VAL A 1 50 ? 4.793 -0.745 -0.122 1.00 0.00 50 VAL A O 6
ATOM 9839 N N . ILE A 1 51 ? 6.424 0.790 0.162 1.00 0.00 51 ILE A N 6
ATOM 9840 C CA . ILE A 1 51 ? 5.648 1.879 -0.394 1.00 0.00 51 ILE A CA 6
ATOM 9841 C C . ILE A 1 51 ? 5.669 1.771 -1.914 1.00 0.00 51 ILE A C 6
ATOM 9842 O O . ILE A 1 51 ? 4.688 2.101 -2.581 1.00 0.00 51 ILE A O 6
ATOM 9858 N N . SER A 1 52 ? 6.774 1.259 -2.458 1.00 0.00 52 SER A N 6
ATOM 9859 C CA . SER A 1 52 ? 6.877 1.062 -3.889 1.00 0.00 52 SER A CA 6
ATOM 9860 C C . SER A 1 52 ? 6.012 -0.121 -4.293 1.00 0.00 52 SER A C 6
ATOM 9861 O O . SER A 1 52 ? 5.436 -0.154 -5.381 1.00 0.00 52 SER A O 6
ATOM 9869 N N . LEU A 1 53 ? 5.939 -1.098 -3.389 1.00 0.00 53 LEU A N 6
ATOM 9870 C CA . LEU A 1 53 ? 5.166 -2.304 -3.617 1.00 0.00 53 LEU A CA 6
ATOM 9871 C C . LEU A 1 53 ? 3.698 -2.087 -3.293 1.00 0.00 53 LEU A C 6
ATOM 9872 O O . LEU A 1 53 ? 2.832 -2.712 -3.885 1.00 0.00 53 LEU A O 6
ATOM 9888 N N . LEU A 1 54 ? 3.427 -1.218 -2.329 1.00 0.00 54 LEU A N 6
ATOM 9889 C CA . LEU A 1 54 ? 2.058 -0.954 -1.914 1.00 0.00 54 LEU A CA 6
ATOM 9890 C C . LEU A 1 54 ? 1.255 -0.246 -2.991 1.00 0.00 54 LEU A C 6
ATOM 9891 O O . LEU A 1 54 ? 0.118 -0.630 -3.271 1.00 0.00 54 LEU A O 6
ATOM 9907 N N . SER A 1 55 ? 1.839 0.775 -3.603 1.00 0.00 55 SER A N 6
ATOM 9908 C CA . SER A 1 55 ? 1.153 1.512 -4.657 1.00 0.00 55 SER A CA 6
ATOM 9909 C C . SER A 1 55 ? 1.066 0.676 -5.934 1.00 0.00 55 SER A C 6
ATOM 9910 O O . SER A 1 55 ? 1.474 1.118 -7.007 1.00 0.00 55 SER A O 6
ATOM 9918 N N . ARG A 1 56 ? 0.526 -0.537 -5.794 1.00 0.00 56 ARG A N 6
ATOM 9919 C CA . ARG A 1 56 ? 0.362 -1.476 -6.900 1.00 0.00 56 ARG A CA 6
ATOM 9920 C C . ARG A 1 56 ? 0.227 -2.891 -6.355 1.00 0.00 56 ARG A C 6
ATOM 9921 O O . ARG A 1 56 ? -0.549 -3.692 -6.861 1.00 0.00 56 ARG A O 6
ATOM 9942 N N . GLY A 1 57 ? 1.002 -3.182 -5.317 1.00 0.00 57 GLY A N 6
ATOM 9943 C CA . GLY A 1 57 ? 0.987 -4.495 -4.697 1.00 0.00 57 GLY A CA 6
ATOM 9944 C C . GLY A 1 57 ? -0.343 -4.846 -4.065 1.00 0.00 57 GLY A C 6
ATOM 9945 O O . GLY A 1 57 ? -0.788 -5.992 -4.136 1.00 0.00 57 GLY A O 6
ATOM 9949 N N . ILE A 1 58 ? -0.962 -3.867 -3.419 1.00 0.00 58 ILE A N 6
ATOM 9950 C CA . ILE A 1 58 ? -2.224 -4.078 -2.738 1.00 0.00 58 ILE A CA 6
ATOM 9951 C C . ILE A 1 58 ? -3.304 -4.659 -3.654 1.00 0.00 58 ILE A C 6
ATOM 9952 O O . ILE A 1 58 ? -4.286 -5.227 -3.175 1.00 0.00 58 ILE A O 6
ATOM 9968 N N . SER A 1 59 ? -3.133 -4.512 -4.965 1.00 0.00 59 SER A N 6
ATOM 9969 C CA . SER A 1 59 ? -4.119 -5.026 -5.914 1.00 0.00 59 SER A CA 6
ATOM 9970 C C . SER A 1 59 ? -3.477 -5.862 -7.017 1.00 0.00 59 SER A C 6
ATOM 9971 O O . SER A 1 59 ? -4.085 -6.800 -7.531 1.00 0.00 59 SER A O 6
ATOM 9979 N N . SER A 1 60 ? -2.256 -5.511 -7.385 1.00 0.00 60 SER A N 6
ATOM 9980 C CA . SER A 1 60 ? -1.536 -6.222 -8.438 1.00 0.00 60 SER A CA 6
ATOM 9981 C C . SER A 1 60 ? -1.358 -7.697 -8.098 1.00 0.00 60 SER A C 6
ATOM 9982 O O . SER A 1 60 ? -1.518 -8.559 -8.960 1.00 0.00 60 SER A O 6
ATOM 9990 N N . TYR A 1 61 ? -1.022 -7.988 -6.846 1.00 0.00 61 TYR A N 6
ATOM 9991 C CA . TYR A 1 61 ? -0.825 -9.370 -6.428 1.00 0.00 61 TYR A CA 6
ATOM 9992 C C . TYR A 1 61 ? -2.116 -10.167 -6.580 1.00 0.00 61 TYR A C 6
ATOM 9993 O O . TYR A 1 61 ? -2.963 -10.175 -5.689 1.00 0.00 61 TYR A O 6
ATOM 10011 N N . TYR A 1 62 ? -2.260 -10.832 -7.723 1.00 0.00 62 TYR A N 6
ATOM 10012 C CA . TYR A 1 62 ? -3.450 -11.628 -8.001 1.00 0.00 62 TYR A CA 6
ATOM 10013 C C . TYR A 1 62 ? -4.694 -10.745 -8.032 1.00 0.00 62 TYR A C 6
ATOM 10014 O O . TYR A 1 62 ? -5.650 -10.972 -7.291 1.00 0.00 62 TYR A O 6
ATOM 10032 N N . LEU A 1 63 ? -4.671 -9.734 -8.895 1.00 0.00 63 LEU A N 6
ATOM 10033 C CA . LEU A 1 63 ? -5.793 -8.811 -9.024 1.00 0.00 63 LEU A CA 6
ATOM 10034 C C . LEU A 1 63 ? -7.043 -9.535 -9.513 1.00 0.00 63 LEU A C 6
ATOM 10035 O O . LEU A 1 63 ? -6.955 -10.557 -10.193 1.00 0.00 63 LEU A O 6
ATOM 10051 N N . SER A 1 64 ? -8.205 -8.997 -9.162 1.00 0.00 64 SER A N 6
ATOM 10052 C CA . SER A 1 64 ? -9.476 -9.587 -9.565 1.00 0.00 64 SER A CA 6
ATOM 10053 C C . SER A 1 64 ? -10.183 -8.725 -10.612 1.00 0.00 64 SER A C 6
ATOM 10054 O O . SER A 1 64 ? -11.290 -9.046 -11.043 1.00 0.00 64 SER A O 6
ATOM 10062 N N . HIS A 1 65 ? -9.539 -7.631 -11.017 1.00 0.00 65 HIS A N 6
ATOM 10063 C CA . HIS A 1 65 ? -10.111 -6.728 -12.012 1.00 0.00 65 HIS A CA 6
ATOM 10064 C C . HIS A 1 65 ? -11.388 -6.076 -11.488 1.00 0.00 65 HIS A C 6
ATOM 10065 O O . HIS A 1 65 ? -11.375 -4.924 -11.055 1.00 0.00 65 HIS A O 6
ATOM 10080 N N . LYS A 1 66 ? -12.489 -6.819 -11.529 1.00 0.00 66 LYS A N 6
ATOM 10081 C CA . LYS A 1 66 ? -13.770 -6.311 -11.057 1.00 0.00 66 LYS A CA 6
ATOM 10082 C C . LYS A 1 66 ? -14.661 -7.448 -10.566 1.00 0.00 66 LYS A C 6
ATOM 10083 O O . LYS A 1 66 ? -15.567 -7.890 -11.272 1.00 0.00 66 LYS A O 6
ATOM 10102 N N . ARG A 1 67 ? -14.396 -7.914 -9.351 1.00 0.00 67 ARG A N 6
ATOM 10103 C CA . ARG A 1 67 ? -15.172 -8.998 -8.759 1.00 0.00 67 ARG A CA 6
ATOM 10104 C C . ARG A 1 67 ? -15.796 -8.554 -7.440 1.00 0.00 67 ARG A C 6
ATOM 10105 O O . ARG A 1 67 ? -17.018 -8.481 -7.313 1.00 0.00 67 ARG A O 6
ATOM 10126 N N . ILE A 1 68 ? -14.946 -8.253 -6.464 1.00 0.00 68 ILE A N 6
ATOM 10127 C CA . ILE A 1 68 ? -15.409 -7.810 -5.157 1.00 0.00 68 ILE A CA 6
ATOM 10128 C C . ILE A 1 68 ? -14.451 -6.773 -4.566 1.00 0.00 68 ILE A C 6
ATOM 10129 O O . ILE A 1 68 ? -14.681 -5.570 -4.688 1.00 0.00 68 ILE A O 6
ATOM 10145 N N . ILE A 1 69 ? -13.376 -7.244 -3.938 1.00 0.00 69 ILE A N 6
ATOM 10146 C CA . ILE A 1 69 ? -12.385 -6.354 -3.342 1.00 0.00 69 ILE A CA 6
ATOM 10147 C C . ILE A 1 69 ? -13.009 -5.458 -2.269 1.00 0.00 69 ILE A C 6
ATOM 10148 O O . ILE A 1 69 ? -13.949 -4.713 -2.546 1.00 0.00 69 ILE A O 6
ATOM 10164 N N . PRO A 1 70 ? -12.491 -5.505 -1.026 1.00 0.00 70 PRO A N 6
ATOM 10165 C CA . PRO A 1 70 ? -13.007 -4.683 0.068 1.00 0.00 70 PRO A CA 6
ATOM 10166 C C . PRO A 1 70 ? -12.615 -3.216 -0.091 1.00 0.00 70 PRO A C 6
ATOM 10167 O O . PRO A 1 70 ? -11.593 -2.903 -0.701 1.00 0.00 70 PRO A O 6
ATOM 10178 N N . SER A 1 71 ? -13.423 -2.319 0.468 1.00 0.00 71 SER A N 6
ATOM 10179 C CA . SER A 1 71 ? -13.142 -0.887 0.390 1.00 0.00 71 SER A CA 6
ATOM 10180 C C . SER A 1 71 ? -11.725 -0.597 0.873 1.00 0.00 71 SER A C 6
ATOM 10181 O O . SER A 1 71 ? -11.017 0.235 0.300 1.00 0.00 71 SER A O 6
ATOM 10189 N N . SER A 1 72 ? -11.313 -1.298 1.928 1.00 0.00 72 SER A N 6
ATOM 10190 C CA . SER A 1 72 ? -9.976 -1.133 2.492 1.00 0.00 72 SER A CA 6
ATOM 10191 C C . SER A 1 72 ? -8.873 -1.552 1.512 1.00 0.00 72 SER A C 6
ATOM 10192 O O . SER A 1 72 ? -7.738 -1.795 1.919 1.00 0.00 72 SER A O 6
ATOM 10200 N N . MET A 1 73 ? -9.197 -1.618 0.226 1.00 0.00 73 MET A N 6
ATOM 10201 C CA . MET A 1 73 ? -8.221 -1.982 -0.792 1.00 0.00 73 MET A CA 6
ATOM 10202 C C . MET A 1 73 ? -8.236 -0.939 -1.906 1.00 0.00 73 MET A C 6
ATOM 10203 O O . MET A 1 73 ? -7.815 -1.197 -3.033 1.00 0.00 73 MET A O 6
ATOM 10217 N N . LEU A 1 74 ? -8.740 0.242 -1.560 1.00 0.00 74 LEU A N 6
ATOM 10218 C CA . LEU A 1 74 ? -8.843 1.357 -2.487 1.00 0.00 74 LEU A CA 6
ATOM 10219 C C . LEU A 1 74 ? -8.530 2.658 -1.764 1.00 0.00 74 LEU A C 6
ATOM 10220 O O . LEU A 1 74 ? -7.966 3.577 -2.347 1.00 0.00 74 LEU A O 6
ATOM 10236 N N . THR A 1 75 ? -8.892 2.721 -0.489 1.00 0.00 75 THR A N 6
ATOM 10237 C CA . THR A 1 75 ? -8.644 3.901 0.316 1.00 0.00 75 THR A CA 6
ATOM 10238 C C . THR A 1 75 ? -7.182 3.957 0.740 1.00 0.00 75 THR A C 6
ATOM 10239 O O . THR A 1 75 ? -6.635 5.027 0.986 1.00 0.00 75 THR A O 6
ATOM 10250 N N . ILE A 1 76 ? -6.555 2.795 0.824 1.00 0.00 76 ILE A N 6
ATOM 10251 C CA . ILE A 1 76 ? -5.156 2.721 1.212 1.00 0.00 76 ILE A CA 6
ATOM 10252 C C . ILE A 1 76 ? -4.265 3.087 0.032 1.00 0.00 76 ILE A C 6
ATOM 10253 O O . ILE A 1 76 ? -3.513 4.059 0.096 1.00 0.00 76 ILE A O 6
ATOM 10269 N N . TYR A 1 77 ? -4.369 2.326 -1.055 1.00 0.00 77 TYR A N 6
ATOM 10270 C CA . TYR A 1 77 ? -3.584 2.606 -2.253 1.00 0.00 77 TYR A CA 6
ATOM 10271 C C . TYR A 1 77 ? -3.715 4.080 -2.611 1.00 0.00 77 TYR A C 6
ATOM 10272 O O . TYR A 1 77 ? -2.766 4.714 -3.073 1.00 0.00 77 TYR A O 6
ATOM 10290 N N . THR A 1 78 ? -4.909 4.609 -2.379 1.00 0.00 78 THR A N 6
ATOM 10291 C CA . THR A 1 78 ? -5.207 6.003 -2.654 1.00 0.00 78 THR A CA 6
ATOM 10292 C C . THR A 1 78 ? -4.445 6.910 -1.702 1.00 0.00 78 THR A C 6
ATOM 10293 O O . THR A 1 78 ? -4.010 7.999 -2.067 1.00 0.00 78 THR A O 6
ATOM 10304 N N . GLN A 1 79 ? -4.293 6.439 -0.479 1.00 0.00 79 GLN A N 6
ATOM 10305 C CA . GLN A 1 79 ? -3.591 7.186 0.550 1.00 0.00 79 GLN A CA 6
ATOM 10306 C C . GLN A 1 79 ? -2.105 7.130 0.284 1.00 0.00 79 GLN A C 6
ATOM 10307 O O . GLN A 1 79 ? -1.386 8.122 0.408 1.00 0.00 79 GLN A O 6
ATOM 10321 N N . ILE A 1 80 ? -1.667 5.950 -0.112 1.00 0.00 80 ILE A N 6
ATOM 10322 C CA . ILE A 1 80 ? -0.283 5.700 -0.444 1.00 0.00 80 ILE A CA 6
ATOM 10323 C C . ILE A 1 80 ? 0.193 6.709 -1.492 1.00 0.00 80 ILE A C 6
ATOM 10324 O O . ILE A 1 80 ? 1.191 7.407 -1.299 1.00 0.00 80 ILE A O 6
ATOM 10340 N N . GLN A 1 81 ? -0.549 6.790 -2.592 1.00 0.00 81 GLN A N 6
ATOM 10341 C CA . GLN A 1 81 ? -0.230 7.720 -3.664 1.00 0.00 81 GLN A CA 6
ATOM 10342 C C . GLN A 1 81 ? -0.412 9.160 -3.195 1.00 0.00 81 GLN A C 6
ATOM 10343 O O . GLN A 1 81 ? 0.212 10.079 -3.720 1.00 0.00 81 GLN A O 6
ATOM 10357 N N . LYS A 1 82 ? -1.275 9.340 -2.203 1.00 0.00 82 LYS A N 6
ATOM 10358 C CA . LYS A 1 82 ? -1.558 10.656 -1.645 1.00 0.00 82 LYS A CA 6
ATOM 10359 C C . LYS A 1 82 ? -0.380 11.183 -0.861 1.00 0.00 82 LYS A C 6
ATOM 10360 O O . LYS A 1 82 ? -0.130 12.382 -0.827 1.00 0.00 82 LYS A O 6
ATOM 10379 N N . ASP A 1 83 ? 0.348 10.276 -0.252 1.00 0.00 83 ASP A N 6
ATOM 10380 C CA . ASP A 1 83 ? 1.514 10.650 0.516 1.00 0.00 83 ASP A CA 6
ATOM 10381 C C . ASP A 1 83 ? 2.564 11.129 -0.453 1.00 0.00 83 ASP A C 6
ATOM 10382 O O . ASP A 1 83 ? 3.262 12.112 -0.221 1.00 0.00 83 ASP A O 6
ATOM 10391 N N . ILE A 1 84 ? 2.628 10.432 -1.572 1.00 0.00 84 ILE A N 6
ATOM 10392 C CA . ILE A 1 84 ? 3.543 10.769 -2.631 1.00 0.00 84 ILE A CA 6
ATOM 10393 C C . ILE A 1 84 ? 3.119 12.085 -3.282 1.00 0.00 84 ILE A C 6
ATOM 10394 O O . ILE A 1 84 ? 3.857 13.070 -3.263 1.00 0.00 84 ILE A O 6
ATOM 10410 N N . LYS A 1 85 ? 1.920 12.080 -3.862 1.00 0.00 85 LYS A N 6
ATOM 10411 C CA . LYS A 1 85 ? 1.379 13.254 -4.527 1.00 0.00 85 LYS A CA 6
ATOM 10412 C C . LYS A 1 85 ? 1.366 14.454 -3.601 1.00 0.00 85 LYS A C 6
ATOM 10413 O O . LYS A 1 85 ? 1.494 15.597 -4.042 1.00 0.00 85 LYS A O 6
ATOM 10432 N N . ASN A 1 86 ? 1.194 14.189 -2.319 1.00 0.00 86 ASN A N 6
ATOM 10433 C CA . ASN A 1 86 ? 1.143 15.261 -1.335 1.00 0.00 86 ASN A CA 6
ATOM 10434 C C . ASN A 1 86 ? 2.539 15.708 -0.914 1.00 0.00 86 ASN A C 6
ATOM 10435 O O . ASN A 1 86 ? 2.702 16.774 -0.321 1.00 0.00 86 ASN A O 6
ATOM 10446 N N . GLY A 1 87 ? 3.544 14.893 -1.210 1.00 0.00 87 GLY A N 6
ATOM 10447 C CA . GLY A 1 87 ? 4.900 15.239 -0.836 1.00 0.00 87 GLY A CA 6
ATOM 10448 C C . GLY A 1 87 ? 5.187 14.887 0.605 1.00 0.00 87 GLY A C 6
ATOM 10449 O O . GLY A 1 87 ? 5.908 15.600 1.301 1.00 0.00 87 GLY A O 6
ATOM 10453 N N . ASN A 1 88 ? 4.639 13.762 1.038 1.00 0.00 88 ASN A N 6
ATOM 10454 C CA . ASN A 1 88 ? 4.845 13.273 2.381 1.00 0.00 88 ASN A CA 6
ATOM 10455 C C . ASN A 1 88 ? 5.916 12.201 2.335 1.00 0.00 88 ASN A C 6
ATOM 10456 O O . ASN A 1 88 ? 6.608 11.934 3.317 1.00 0.00 88 ASN A O 6
ATOM 10467 N N . ILE A 1 89 ? 6.043 11.609 1.152 1.00 0.00 89 ILE A N 6
ATOM 10468 C CA . ILE A 1 89 ? 7.000 10.589 0.879 1.00 0.00 89 ILE A CA 6
ATOM 10469 C C . ILE A 1 89 ? 8.097 11.176 0.022 1.00 0.00 89 ILE A C 6
ATOM 10470 O O . ILE A 1 89 ? 7.906 12.215 -0.611 1.00 0.00 89 ILE A O 6
ATOM 10486 N N . ASP A 1 90 ? 9.229 10.510 -0.033 1.00 0.00 90 ASP A N 6
ATOM 10487 C CA . ASP A 1 90 ? 10.312 10.980 -0.855 1.00 0.00 90 ASP A CA 6
ATOM 10488 C C . ASP A 1 90 ? 10.374 10.099 -2.069 1.00 0.00 90 ASP A C 6
ATOM 10489 O O . ASP A 1 90 ? 11.228 9.221 -2.184 1.00 0.00 90 ASP A O 6
ATOM 10498 N N . THR A 1 91 ? 9.425 10.322 -2.962 1.00 0.00 91 THR A N 6
ATOM 10499 C CA . THR A 1 91 ? 9.318 9.535 -4.164 1.00 0.00 91 THR A CA 6
ATOM 10500 C C . THR A 1 91 ? 10.635 9.463 -4.918 1.00 0.00 91 THR A C 6
ATOM 10501 O O . THR A 1 91 ? 10.814 8.595 -5.768 1.00 0.00 91 THR A O 6
ATOM 10512 N N . GLU A 1 92 ? 11.579 10.332 -4.571 1.00 0.00 92 GLU A N 6
ATOM 10513 C CA . GLU A 1 92 ? 12.883 10.289 -5.190 1.00 0.00 92 GLU A CA 6
ATOM 10514 C C . GLU A 1 92 ? 13.539 8.995 -4.760 1.00 0.00 92 GLU A C 6
ATOM 10515 O O . GLU A 1 92 ? 14.116 8.268 -5.566 1.00 0.00 92 GLU A O 6
ATOM 10527 N N . LYS A 1 93 ? 13.377 8.690 -3.477 1.00 0.00 93 LYS A N 6
ATOM 10528 C CA . LYS A 1 93 ? 13.881 7.456 -2.917 1.00 0.00 93 LYS A CA 6
ATOM 10529 C C . LYS A 1 93 ? 13.159 6.301 -3.569 1.00 0.00 93 LYS A C 6
ATOM 10530 O O . LYS A 1 93 ? 13.775 5.411 -4.154 1.00 0.00 93 LYS A O 6
ATOM 10549 N N . LEU A 1 94 ? 11.839 6.359 -3.504 1.00 0.00 94 LEU A N 6
ATOM 10550 C CA . LEU A 1 94 ? 10.997 5.367 -4.125 1.00 0.00 94 LEU A CA 6
ATOM 10551 C C . LEU A 1 94 ? 11.466 5.108 -5.536 1.00 0.00 94 LEU A C 6
ATOM 10552 O O . LEU A 1 94 ? 11.627 3.968 -5.953 1.00 0.00 94 LEU A O 6
ATOM 10568 N N . ARG A 1 95 ? 11.678 6.192 -6.266 1.00 0.00 95 ARG A N 6
ATOM 10569 C CA . ARG A 1 95 ? 12.126 6.103 -7.637 1.00 0.00 95 ARG A CA 6
ATOM 10570 C C . ARG A 1 95 ? 13.404 5.307 -7.764 1.00 0.00 95 ARG A C 6
ATOM 10571 O O . ARG A 1 95 ? 13.485 4.392 -8.573 1.00 0.00 95 ARG A O 6
ATOM 10592 N N . LYS A 1 96 ? 14.397 5.664 -6.969 1.00 0.00 96 LYS A N 6
ATOM 10593 C CA . LYS A 1 96 ? 15.685 4.982 -7.018 1.00 0.00 96 LYS A CA 6
ATOM 10594 C C . LYS A 1 96 ? 15.518 3.501 -6.746 1.00 0.00 96 LYS A C 6
ATOM 10595 O O . LYS A 1 96 ? 15.946 2.658 -7.535 1.00 0.00 96 LYS A O 6
ATOM 10614 N N . TYR A 1 97 ? 14.883 3.193 -5.632 1.00 0.00 97 TYR A N 6
ATOM 10615 C CA . TYR A 1 97 ? 14.647 1.815 -5.262 1.00 0.00 97 TYR A CA 6
ATOM 10616 C C . TYR A 1 97 ? 13.714 1.155 -6.277 1.00 0.00 97 TYR A C 6
ATOM 10617 O O . TYR A 1 97 ? 13.856 -0.024 -6.588 1.00 0.00 97 TYR A O 6
ATOM 10635 N N . GLU A 1 98 ? 12.781 1.937 -6.808 1.00 0.00 98 GLU A N 6
ATOM 10636 C CA . GLU A 1 98 ? 11.842 1.452 -7.807 1.00 0.00 98 GLU A CA 6
ATOM 10637 C C . GLU A 1 98 ? 12.587 1.115 -9.087 1.00 0.00 98 GLU A C 6
ATOM 10638 O O . GLU A 1 98 ? 12.201 0.205 -9.819 1.00 0.00 98 GLU A O 6
ATOM 10650 N N . ILE A 1 99 ? 13.676 1.842 -9.349 1.00 0.00 99 ILE A N 6
ATOM 10651 C CA . ILE A 1 99 ? 14.476 1.587 -10.537 1.00 0.00 99 ILE A CA 6
ATOM 10652 C C . ILE A 1 99 ? 15.004 0.174 -10.494 1.00 0.00 99 ILE A C 6
ATOM 10653 O O . ILE A 1 99 ? 14.859 -0.603 -11.438 1.00 0.00 99 ILE A O 6
ATOM 10669 N N . ALA A 1 100 ? 15.619 -0.135 -9.369 1.00 0.00 100 ALA A N 6
ATOM 10670 C CA . ALA A 1 100 ? 16.196 -1.450 -9.140 1.00 0.00 100 ALA A CA 6
ATOM 10671 C C . ALA A 1 100 ? 15.129 -2.517 -8.958 1.00 0.00 100 ALA A C 6
ATOM 10672 O O . ALA A 1 100 ? 15.440 -3.696 -8.784 1.00 0.00 100 ALA A O 6
ATOM 10679 N N . LYS A 1 101 ? 13.877 -2.100 -8.981 1.00 0.00 101 LYS A N 6
ATOM 10680 C CA . LYS A 1 101 ? 12.770 -3.002 -8.801 1.00 0.00 101 LYS A CA 6
ATOM 10681 C C . LYS A 1 101 ? 11.989 -3.216 -10.094 1.00 0.00 101 LYS A C 6
ATOM 10682 O O . LYS A 1 101 ? 11.674 -4.346 -10.466 1.00 0.00 101 LYS A O 6
ATOM 10701 N N . GLY A 1 102 ? 11.674 -2.119 -10.761 1.00 0.00 102 GLY A N 6
ATOM 10702 C CA . GLY A 1 102 ? 10.918 -2.182 -12.002 1.00 0.00 102 GLY A CA 6
ATOM 10703 C C . GLY A 1 102 ? 9.449 -2.477 -11.759 1.00 0.00 102 GLY A C 6
ATOM 10704 O O . GLY A 1 102 ? 8.835 -3.260 -12.483 1.00 0.00 102 GLY A O 6
ATOM 10708 N N . LEU A 1 103 ? 8.897 -1.857 -10.721 1.00 0.00 103 LEU A N 6
ATOM 10709 C CA . LEU A 1 103 ? 7.495 -2.058 -10.353 1.00 0.00 103 LEU A CA 6
ATOM 10710 C C . LEU A 1 103 ? 6.643 -0.825 -10.659 1.00 0.00 103 LEU A C 6
ATOM 10711 O O . LEU A 1 103 ? 5.744 -0.477 -9.894 1.00 0.00 103 LEU A O 6
ATOM 10727 N N . MET A 1 104 ? 6.925 -0.171 -11.776 1.00 0.00 104 MET A N 6
ATOM 10728 C CA . MET A 1 104 ? 6.173 1.018 -12.169 1.00 0.00 104 MET A CA 6
ATOM 10729 C C . MET A 1 104 ? 4.970 0.646 -13.031 1.00 0.00 104 MET A C 6
ATOM 10730 O O . MET A 1 104 ? 5.038 0.680 -14.260 1.00 0.00 104 MET A O 6
ATOM 10744 N N . SER A 1 105 ? 3.870 0.290 -12.374 1.00 0.00 105 SER A N 6
ATOM 10745 C CA . SER A 1 105 ? 2.648 -0.089 -13.071 1.00 0.00 105 SER A CA 6
ATOM 10746 C C . SER A 1 105 ? 1.443 -0.005 -12.139 1.00 0.00 105 SER A C 6
ATOM 10747 O O . SER A 1 105 ? 1.580 -0.127 -10.921 1.00 0.00 105 SER A O 6
ATOM 10755 N N . VAL A 1 106 ? 0.263 0.199 -12.715 1.00 0.00 106 VAL A N 6
ATOM 10756 C CA . VAL A 1 106 ? -0.963 0.292 -11.930 1.00 0.00 106 VAL A CA 6
ATOM 10757 C C . VAL A 1 106 ? -2.203 0.192 -12.814 1.00 0.00 106 VAL A C 6
ATOM 10758 O O . VAL A 1 106 ? -2.301 0.856 -13.846 1.00 0.00 106 VAL A O 6
ATOM 10771 N N . PRO A 1 107 ? -3.185 -0.614 -12.387 1.00 0.00 107 PRO A N 6
ATOM 10772 C CA . PRO A 1 107 ? -4.453 -0.774 -13.105 1.00 0.00 107 PRO A CA 6
ATOM 10773 C C . PRO A 1 107 ? -5.252 0.526 -13.042 1.00 0.00 107 PRO A C 6
ATOM 10774 O O . PRO A 1 107 ? -4.683 1.611 -13.159 1.00 0.00 107 PRO A O 6
ATOM 10785 N N . TYR A 1 108 ? -6.548 0.426 -12.853 1.00 0.00 108 TYR A N 6
ATOM 10786 C CA . TYR A 1 108 ? -7.400 1.604 -12.772 1.00 0.00 108 TYR A CA 6
ATOM 10787 C C . TYR A 1 108 ? -7.169 2.319 -11.442 1.00 0.00 108 TYR A C 6
ATOM 10788 O O . TYR A 1 108 ? -6.402 1.847 -10.603 1.00 0.00 108 TYR A O 6
ATOM 10806 N N . ILE A 1 109 ? -7.827 3.455 -11.251 1.00 0.00 109 ILE A N 6
ATOM 10807 C CA . ILE A 1 109 ? -7.675 4.215 -10.018 1.00 0.00 109 ILE A CA 6
ATOM 10808 C C . ILE A 1 109 ? -8.846 5.168 -9.807 1.00 0.00 109 ILE A C 6
ATOM 10809 O O . ILE A 1 109 ? -8.976 6.173 -10.506 1.00 0.00 109 ILE A O 6
ATOM 10825 N N . TYR A 1 110 ? -9.695 4.845 -8.835 1.00 0.00 110 TYR A N 6
ATOM 10826 C CA . TYR A 1 110 ? -10.856 5.673 -8.527 1.00 0.00 110 TYR A CA 6
ATOM 10827 C C . TYR A 1 110 ? -10.570 6.577 -7.334 1.00 0.00 110 TYR A C 6
ATOM 10828 O O . TYR A 1 110 ? -11.466 6.896 -6.552 1.00 0.00 110 TYR A O 6
ATOM 10846 N N . PHE A 1 111 ? -9.311 6.985 -7.212 1.00 0.00 111 PHE A N 6
ATOM 10847 C CA . PHE A 1 111 ? -8.872 7.858 -6.123 1.00 0.00 111 PHE A CA 6
ATOM 10848 C C . PHE A 1 111 ? -9.541 7.488 -4.801 1.00 0.00 111 PHE A C 6
ATOM 10849 O O . PHE A 1 111 ? -9.929 6.311 -4.643 1.00 0.00 111 PHE A O 6
ATOM 10867 N N . MET A 1 1 ? 5.242 4.245 13.835 1.00 0.00 1 MET A N 7
ATOM 10868 C CA . MET A 1 1 ? 5.359 5.075 12.599 1.00 0.00 1 MET A CA 7
ATOM 10869 C C . MET A 1 1 ? 5.119 6.541 12.892 1.00 0.00 1 MET A C 7
ATOM 10870 O O . MET A 1 1 ? 4.821 6.927 14.021 1.00 0.00 1 MET A O 7
ATOM 10886 N N . ASP A 1 2 ? 5.196 7.342 11.843 1.00 0.00 2 ASP A N 7
ATOM 10887 C CA . ASP A 1 2 ? 4.928 8.756 11.954 1.00 0.00 2 ASP A CA 7
ATOM 10888 C C . ASP A 1 2 ? 3.466 8.982 11.624 1.00 0.00 2 ASP A C 7
ATOM 10889 O O . ASP A 1 2 ? 2.677 8.042 11.654 1.00 0.00 2 ASP A O 7
ATOM 10898 N N . ILE A 1 3 ? 3.102 10.212 11.345 1.00 0.00 3 ILE A N 7
ATOM 10899 C CA . ILE A 1 3 ? 1.720 10.544 11.051 1.00 0.00 3 ILE A CA 7
ATOM 10900 C C . ILE A 1 3 ? 1.279 10.146 9.652 1.00 0.00 3 ILE A C 7
ATOM 10901 O O . ILE A 1 3 ? 0.234 9.520 9.480 1.00 0.00 3 ILE A O 7
ATOM 10917 N N . LYS A 1 4 ? 2.050 10.533 8.659 1.00 0.00 4 LYS A N 7
ATOM 10918 C CA . LYS A 1 4 ? 1.686 10.225 7.280 1.00 0.00 4 LYS A CA 7
ATOM 10919 C C . LYS A 1 4 ? 1.565 8.723 7.076 1.00 0.00 4 LYS A C 7
ATOM 10920 O O . LYS A 1 4 ? 0.706 8.248 6.334 1.00 0.00 4 LYS A O 7
ATOM 10939 N N . SER A 1 5 ? 2.414 7.986 7.769 1.00 0.00 5 SER A N 7
ATOM 10940 C CA . SER A 1 5 ? 2.403 6.536 7.710 1.00 0.00 5 SER A CA 7
ATOM 10941 C C . SER A 1 5 ? 1.393 5.981 8.701 1.00 0.00 5 SER A C 7
ATOM 10942 O O . SER A 1 5 ? 0.936 4.850 8.568 1.00 0.00 5 SER A O 7
ATOM 10950 N N . GLN A 1 6 ? 1.071 6.786 9.710 1.00 0.00 6 GLN A N 7
ATOM 10951 C CA . GLN A 1 6 ? 0.137 6.385 10.752 1.00 0.00 6 GLN A CA 7
ATOM 10952 C C . GLN A 1 6 ? -1.245 6.099 10.229 1.00 0.00 6 GLN A C 7
ATOM 10953 O O . GLN A 1 6 ? -1.821 5.061 10.526 1.00 0.00 6 GLN A O 7
ATOM 10967 N N . THR A 1 7 ? -1.791 7.029 9.484 1.00 0.00 7 THR A N 7
ATOM 10968 C CA . THR A 1 7 ? -3.124 6.855 8.960 1.00 0.00 7 THR A CA 7
ATOM 10969 C C . THR A 1 7 ? -3.104 5.917 7.782 1.00 0.00 7 THR A C 7
ATOM 10970 O O . THR A 1 7 ? -4.045 5.153 7.571 1.00 0.00 7 THR A O 7
ATOM 10981 N N . LEU A 1 8 ? -2.009 5.936 7.037 1.00 0.00 8 LEU A N 7
ATOM 10982 C CA . LEU A 1 8 ? -1.882 5.032 5.922 1.00 0.00 8 LEU A CA 7
ATOM 10983 C C . LEU A 1 8 ? -1.744 3.628 6.481 1.00 0.00 8 LEU A C 7
ATOM 10984 O O . LEU A 1 8 ? -2.337 2.679 5.965 1.00 0.00 8 LEU A O 7
ATOM 11000 N N . TYR A 1 9 ? -1.004 3.512 7.583 1.00 0.00 9 TYR A N 7
ATOM 11001 C CA . TYR A 1 9 ? -0.855 2.235 8.243 1.00 0.00 9 TYR A CA 7
ATOM 11002 C C . TYR A 1 9 ? -2.172 1.892 8.917 1.00 0.00 9 TYR A C 7
ATOM 11003 O O . TYR A 1 9 ? -2.785 0.868 8.633 1.00 0.00 9 TYR A O 7
ATOM 11021 N N . LEU A 1 10 ? -2.610 2.770 9.807 1.00 0.00 10 LEU A N 7
ATOM 11022 C CA . LEU A 1 10 ? -3.863 2.567 10.512 1.00 0.00 10 LEU A CA 7
ATOM 11023 C C . LEU A 1 10 ? -4.959 2.234 9.520 1.00 0.00 10 LEU A C 7
ATOM 11024 O O . LEU A 1 10 ? -5.849 1.436 9.809 1.00 0.00 10 LEU A O 7
ATOM 11040 N N . ASN A 1 11 ? -4.867 2.818 8.332 1.00 0.00 11 ASN A N 7
ATOM 11041 C CA . ASN A 1 11 ? -5.837 2.543 7.292 1.00 0.00 11 ASN A CA 7
ATOM 11042 C C . ASN A 1 11 ? -5.728 1.079 6.892 1.00 0.00 11 ASN A C 7
ATOM 11043 O O . ASN A 1 11 ? -6.728 0.424 6.600 1.00 0.00 11 ASN A O 7
ATOM 11054 N N . LEU A 1 12 ? -4.498 0.562 6.912 1.00 0.00 12 LEU A N 7
ATOM 11055 C CA . LEU A 1 12 ? -4.256 -0.834 6.583 1.00 0.00 12 LEU A CA 7
ATOM 11056 C C . LEU A 1 12 ? -4.962 -1.722 7.588 1.00 0.00 12 LEU A C 7
ATOM 11057 O O . LEU A 1 12 ? -5.700 -2.632 7.221 1.00 0.00 12 LEU A O 7
ATOM 11073 N N . SER A 1 13 ? -4.745 -1.439 8.861 1.00 0.00 13 SER A N 7
ATOM 11074 C CA . SER A 1 13 ? -5.375 -2.203 9.919 1.00 0.00 13 SER A CA 7
ATOM 11075 C C . SER A 1 13 ? -6.883 -2.081 9.828 1.00 0.00 13 SER A C 7
ATOM 11076 O O . SER A 1 13 ? -7.610 -3.063 9.971 1.00 0.00 13 SER A O 7
ATOM 11084 N N . GLU A 1 14 ? -7.342 -0.869 9.580 1.00 0.00 14 GLU A N 7
ATOM 11085 C CA . GLU A 1 14 ? -8.766 -0.604 9.464 1.00 0.00 14 GLU A CA 7
ATOM 11086 C C . GLU A 1 14 ? -9.390 -1.439 8.361 1.00 0.00 14 GLU A C 7
ATOM 11087 O O . GLU A 1 14 ? -10.500 -1.952 8.503 1.00 0.00 14 GLU A O 7
ATOM 11099 N N . ALA A 1 15 ? -8.665 -1.571 7.265 1.00 0.00 15 ALA A N 7
ATOM 11100 C CA . ALA A 1 15 ? -9.138 -2.346 6.129 1.00 0.00 15 ALA A CA 7
ATOM 11101 C C . ALA A 1 15 ? -8.979 -3.810 6.374 1.00 0.00 15 ALA A C 7
ATOM 11102 O O . ALA A 1 15 ? -9.889 -4.591 6.149 1.00 0.00 15 ALA A O 7
ATOM 11109 N N . TYR A 1 16 ? -7.797 -4.174 6.830 1.00 0.00 16 TYR A N 7
ATOM 11110 C CA . TYR A 1 16 ? -7.484 -5.553 7.115 1.00 0.00 16 TYR A CA 7
ATOM 11111 C C . TYR A 1 16 ? -8.637 -6.204 7.875 1.00 0.00 16 TYR A C 7
ATOM 11112 O O . TYR A 1 16 ? -8.884 -7.402 7.745 1.00 0.00 16 TYR A O 7
ATOM 11130 N N . LYS A 1 17 ? -9.365 -5.389 8.633 1.00 0.00 17 LYS A N 7
ATOM 11131 C CA . LYS A 1 17 ? -10.523 -5.863 9.373 1.00 0.00 17 LYS A CA 7
ATOM 11132 C C . LYS A 1 17 ? -11.689 -6.125 8.417 1.00 0.00 17 LYS A C 7
ATOM 11133 O O . LYS A 1 17 ? -12.741 -6.615 8.830 1.00 0.00 17 LYS A O 7
ATOM 11152 N N . ASP A 1 18 ? -11.499 -5.795 7.136 1.00 0.00 18 ASP A N 7
ATOM 11153 C CA . ASP A 1 18 ? -12.533 -5.994 6.134 1.00 0.00 18 ASP A CA 7
ATOM 11154 C C . ASP A 1 18 ? -12.958 -7.460 6.093 1.00 0.00 18 ASP A C 7
ATOM 11155 O O . ASP A 1 18 ? -12.148 -8.327 5.777 1.00 0.00 18 ASP A O 7
ATOM 11164 N N . PRO A 1 19 ? -14.223 -7.763 6.416 1.00 0.00 19 PRO A N 7
ATOM 11165 C CA . PRO A 1 19 ? -14.729 -9.141 6.418 1.00 0.00 19 PRO A CA 7
ATOM 11166 C C . PRO A 1 19 ? -14.356 -9.924 5.161 1.00 0.00 19 PRO A C 7
ATOM 11167 O O . PRO A 1 19 ? -14.244 -11.150 5.201 1.00 0.00 19 PRO A O 7
ATOM 11178 N N . GLU A 1 20 ? -14.154 -9.222 4.046 1.00 0.00 20 GLU A N 7
ATOM 11179 C CA . GLU A 1 20 ? -13.782 -9.884 2.802 1.00 0.00 20 GLU A CA 7
ATOM 11180 C C . GLU A 1 20 ? -12.278 -9.847 2.591 1.00 0.00 20 GLU A C 7
ATOM 11181 O O . GLU A 1 20 ? -11.763 -10.149 1.514 1.00 0.00 20 GLU A O 7
ATOM 11193 N N . VAL A 1 21 ? -11.601 -9.550 3.672 1.00 0.00 21 VAL A N 7
ATOM 11194 C CA . VAL A 1 21 ? -10.157 -9.537 3.741 1.00 0.00 21 VAL A CA 7
ATOM 11195 C C . VAL A 1 21 ? -9.775 -10.566 4.792 1.00 0.00 21 VAL A C 7
ATOM 11196 O O . VAL A 1 21 ? -8.807 -11.311 4.643 1.00 0.00 21 VAL A O 7
ATOM 11209 N N . LYS A 1 22 ? -10.619 -10.640 5.830 1.00 0.00 22 LYS A N 7
ATOM 11210 C CA . LYS A 1 22 ? -10.470 -11.615 6.887 1.00 0.00 22 LYS A CA 7
ATOM 11211 C C . LYS A 1 22 ? -10.508 -12.993 6.263 1.00 0.00 22 LYS A C 7
ATOM 11212 O O . LYS A 1 22 ? -9.754 -13.892 6.636 1.00 0.00 22 LYS A O 7
ATOM 11231 N N . ALA A 1 23 ? -11.398 -13.131 5.283 1.00 0.00 23 ALA A N 7
ATOM 11232 C CA . ALA A 1 23 ? -11.551 -14.379 4.564 1.00 0.00 23 ALA A CA 7
ATOM 11233 C C . ALA A 1 23 ? -10.313 -14.641 3.730 1.00 0.00 23 ALA A C 7
ATOM 11234 O O . ALA A 1 23 ? -9.975 -15.787 3.430 1.00 0.00 23 ALA A O 7
ATOM 11241 N N . ASN A 1 24 ? -9.631 -13.561 3.369 1.00 0.00 24 ASN A N 7
ATOM 11242 C CA . ASN A 1 24 ? -8.423 -13.650 2.586 1.00 0.00 24 ASN A CA 7
ATOM 11243 C C . ASN A 1 24 ? -7.197 -13.498 3.478 1.00 0.00 24 ASN A C 7
ATOM 11244 O O . ASN A 1 24 ? -6.573 -12.438 3.524 1.00 0.00 24 ASN A O 7
ATOM 11255 N N . GLU A 1 25 ? -6.866 -14.570 4.193 1.00 0.00 25 GLU A N 7
ATOM 11256 C CA . GLU A 1 25 ? -5.722 -14.573 5.101 1.00 0.00 25 GLU A CA 7
ATOM 11257 C C . GLU A 1 25 ? -4.488 -13.962 4.449 1.00 0.00 25 GLU A C 7
ATOM 11258 O O . GLU A 1 25 ? -3.630 -13.409 5.129 1.00 0.00 25 GLU A O 7
ATOM 11270 N N . PHE A 1 26 ? -4.402 -14.071 3.134 1.00 0.00 26 PHE A N 7
ATOM 11271 C CA . PHE A 1 26 ? -3.264 -13.535 2.406 1.00 0.00 26 PHE A CA 7
ATOM 11272 C C . PHE A 1 26 ? -3.390 -12.028 2.215 1.00 0.00 26 PHE A C 7
ATOM 11273 O O . PHE A 1 26 ? -2.398 -11.302 2.265 1.00 0.00 26 PHE A O 7
ATOM 11290 N N . LEU A 1 27 ? -4.614 -11.562 1.993 1.00 0.00 27 LEU A N 7
ATOM 11291 C CA . LEU A 1 27 ? -4.858 -10.141 1.792 1.00 0.00 27 LEU A CA 7
ATOM 11292 C C . LEU A 1 27 ? -4.714 -9.367 3.092 1.00 0.00 27 LEU A C 7
ATOM 11293 O O . LEU A 1 27 ? -4.051 -8.331 3.132 1.00 0.00 27 LEU A O 7
ATOM 11309 N N . SER A 1 28 ? -5.340 -9.861 4.156 1.00 0.00 28 SER A N 7
ATOM 11310 C CA . SER A 1 28 ? -5.273 -9.196 5.432 1.00 0.00 28 SER A CA 7
ATOM 11311 C C . SER A 1 28 ? -3.873 -9.296 6.017 1.00 0.00 28 SER A C 7
ATOM 11312 O O . SER A 1 28 ? -3.320 -8.305 6.482 1.00 0.00 28 SER A O 7
ATOM 11320 N N . LYS A 1 29 ? -3.294 -10.485 5.964 1.00 0.00 29 LYS A N 7
ATOM 11321 C CA . LYS A 1 29 ? -1.940 -10.696 6.477 1.00 0.00 29 LYS A CA 7
ATOM 11322 C C . LYS A 1 29 ? -0.963 -9.700 5.862 1.00 0.00 29 LYS A C 7
ATOM 11323 O O . LYS A 1 29 ? -0.130 -9.127 6.562 1.00 0.00 29 LYS A O 7
ATOM 11342 N N . LEU A 1 30 ? -1.077 -9.480 4.555 1.00 0.00 30 LEU A N 7
ATOM 11343 C CA . LEU A 1 30 ? -0.203 -8.531 3.885 1.00 0.00 30 LEU A CA 7
ATOM 11344 C C . LEU A 1 30 ? -0.500 -7.130 4.390 1.00 0.00 30 LEU A C 7
ATOM 11345 O O . LEU A 1 30 ? 0.410 -6.350 4.668 1.00 0.00 30 LEU A O 7
ATOM 11361 N N . VAL A 1 31 ? -1.781 -6.837 4.553 1.00 0.00 31 VAL A N 7
ATOM 11362 C CA . VAL A 1 31 ? -2.208 -5.551 5.076 1.00 0.00 31 VAL A CA 7
ATOM 11363 C C . VAL A 1 31 ? -1.717 -5.417 6.510 1.00 0.00 31 VAL A C 7
ATOM 11364 O O . VAL A 1 31 ? -1.412 -4.324 6.979 1.00 0.00 31 VAL A O 7
ATOM 11377 N N . VAL A 1 32 ? -1.627 -6.564 7.183 1.00 0.00 32 VAL A N 7
ATOM 11378 C CA . VAL A 1 32 ? -1.155 -6.635 8.556 1.00 0.00 32 VAL A CA 7
ATOM 11379 C C . VAL A 1 32 ? 0.337 -6.369 8.608 1.00 0.00 32 VAL A C 7
ATOM 11380 O O . VAL A 1 32 ? 0.784 -5.356 9.145 1.00 0.00 32 VAL A O 7
ATOM 11393 N N . GLN A 1 33 ? 1.100 -7.278 8.019 1.00 0.00 33 GLN A N 7
ATOM 11394 C CA . GLN A 1 33 ? 2.546 -7.140 7.964 1.00 0.00 33 GLN A CA 7
ATOM 11395 C C . GLN A 1 33 ? 2.898 -5.742 7.509 1.00 0.00 33 GLN A C 7
ATOM 11396 O O . GLN A 1 33 ? 3.648 -5.026 8.167 1.00 0.00 33 GLN A O 7
ATOM 11410 N N . CYS A 1 34 ? 2.301 -5.349 6.396 1.00 0.00 34 CYS A N 7
ATOM 11411 C CA . CYS A 1 34 ? 2.504 -4.014 5.860 1.00 0.00 34 CYS A CA 7
ATOM 11412 C C . CYS A 1 34 ? 2.226 -3.006 6.966 1.00 0.00 34 CYS A C 7
ATOM 11413 O O . CYS A 1 34 ? 2.960 -2.035 7.159 1.00 0.00 34 CYS A O 7
ATOM 11421 N N . ALA A 1 35 ? 1.163 -3.280 7.713 1.00 0.00 35 ALA A N 7
ATOM 11422 C CA . ALA A 1 35 ? 0.766 -2.443 8.827 1.00 0.00 35 ALA A CA 7
ATOM 11423 C C . ALA A 1 35 ? 1.855 -2.416 9.889 1.00 0.00 35 ALA A C 7
ATOM 11424 O O . ALA A 1 35 ? 2.102 -1.392 10.523 1.00 0.00 35 ALA A O 7
ATOM 11431 N N . GLY A 1 36 ? 2.509 -3.554 10.062 1.00 0.00 36 GLY A N 7
ATOM 11432 C CA . GLY A 1 36 ? 3.579 -3.659 11.035 1.00 0.00 36 GLY A CA 7
ATOM 11433 C C . GLY A 1 36 ? 4.876 -3.072 10.516 1.00 0.00 36 GLY A C 7
ATOM 11434 O O . GLY A 1 36 ? 5.684 -2.554 11.289 1.00 0.00 36 GLY A O 7
ATOM 11438 N N . LYS A 1 37 ? 5.076 -3.146 9.204 1.00 0.00 37 LYS A N 7
ATOM 11439 C CA . LYS A 1 37 ? 6.274 -2.614 8.584 1.00 0.00 37 LYS A CA 7
ATOM 11440 C C . LYS A 1 37 ? 6.274 -1.090 8.634 1.00 0.00 37 LYS A C 7
ATOM 11441 O O . LYS A 1 37 ? 7.314 -0.454 8.460 1.00 0.00 37 LYS A O 7
ATOM 11460 N N . LEU A 1 38 ? 5.102 -0.507 8.877 1.00 0.00 38 LEU A N 7
ATOM 11461 C CA . LEU A 1 38 ? 4.974 0.940 8.957 1.00 0.00 38 LEU A CA 7
ATOM 11462 C C . LEU A 1 38 ? 5.441 1.442 10.313 1.00 0.00 38 LEU A C 7
ATOM 11463 O O . LEU A 1 38 ? 5.998 2.532 10.418 1.00 0.00 38 LEU A O 7
ATOM 11479 N N . THR A 1 39 ? 5.230 0.632 11.349 1.00 0.00 39 THR A N 7
ATOM 11480 C CA . THR A 1 39 ? 5.642 0.993 12.691 1.00 0.00 39 THR A CA 7
ATOM 11481 C C . THR A 1 39 ? 7.042 1.532 12.678 1.00 0.00 39 THR A C 7
ATOM 11482 O O . THR A 1 39 ? 7.323 2.611 13.199 1.00 0.00 39 THR A O 7
ATOM 11493 N N . ALA A 1 40 ? 7.915 0.768 12.063 1.00 0.00 40 ALA A N 7
ATOM 11494 C CA . ALA A 1 40 ? 9.297 1.159 11.956 1.00 0.00 40 ALA A CA 7
ATOM 11495 C C . ALA A 1 40 ? 9.484 2.180 10.841 1.00 0.00 40 ALA A C 7
ATOM 11496 O O . ALA A 1 40 ? 10.489 2.155 10.130 1.00 0.00 40 ALA A O 7
ATOM 11503 N N . SER A 1 41 ? 8.517 3.084 10.682 1.00 0.00 41 SER A N 7
ATOM 11504 C CA . SER A 1 41 ? 8.602 4.098 9.642 1.00 0.00 41 SER A CA 7
ATOM 11505 C C . SER A 1 41 ? 9.939 4.824 9.710 1.00 0.00 41 SER A C 7
ATOM 11506 O O . SER A 1 41 ? 10.400 5.383 8.715 1.00 0.00 41 SER A O 7
ATOM 11514 N N . ASN A 1 42 ? 10.587 4.767 10.877 1.00 0.00 42 ASN A N 7
ATOM 11515 C CA . ASN A 1 42 ? 11.901 5.373 11.043 1.00 0.00 42 ASN A CA 7
ATOM 11516 C C . ASN A 1 42 ? 12.805 4.911 9.904 1.00 0.00 42 ASN A C 7
ATOM 11517 O O . ASN A 1 42 ? 13.709 5.627 9.473 1.00 0.00 42 ASN A O 7
ATOM 11528 N N . SER A 1 43 ? 12.502 3.717 9.393 1.00 0.00 43 SER A N 7
ATOM 11529 C CA . SER A 1 43 ? 13.205 3.146 8.283 1.00 0.00 43 SER A CA 7
ATOM 11530 C C . SER A 1 43 ? 12.412 3.476 7.034 1.00 0.00 43 SER A C 7
ATOM 11531 O O . SER A 1 43 ? 11.768 2.609 6.442 1.00 0.00 43 SER A O 7
ATOM 11539 N N . GLU A 1 44 ? 12.429 4.750 6.661 1.00 0.00 44 GLU A N 7
ATOM 11540 C CA . GLU A 1 44 ? 11.675 5.210 5.507 1.00 0.00 44 GLU A CA 7
ATOM 11541 C C . GLU A 1 44 ? 12.073 4.429 4.278 1.00 0.00 44 GLU A C 7
ATOM 11542 O O . GLU A 1 44 ? 11.288 4.251 3.351 1.00 0.00 44 GLU A O 7
ATOM 11554 N N . ASN A 1 45 ? 13.289 3.930 4.296 1.00 0.00 45 ASN A N 7
ATOM 11555 C CA . ASN A 1 45 ? 13.782 3.130 3.188 1.00 0.00 45 ASN A CA 7
ATOM 11556 C C . ASN A 1 45 ? 12.929 1.881 3.053 1.00 0.00 45 ASN A C 7
ATOM 11557 O O . ASN A 1 45 ? 12.640 1.414 1.953 1.00 0.00 45 ASN A O 7
ATOM 11568 N N . SER A 1 46 ? 12.526 1.367 4.200 1.00 0.00 46 SER A N 7
ATOM 11569 C CA . SER A 1 46 ? 11.692 0.184 4.281 1.00 0.00 46 SER A CA 7
ATOM 11570 C C . SER A 1 46 ? 10.220 0.521 4.065 1.00 0.00 46 SER A C 7
ATOM 11571 O O . SER A 1 46 ? 9.431 -0.315 3.622 1.00 0.00 46 SER A O 7
ATOM 11579 N N . TYR A 1 47 ? 9.868 1.760 4.372 1.00 0.00 47 TYR A N 7
ATOM 11580 C CA . TYR A 1 47 ? 8.530 2.254 4.216 1.00 0.00 47 TYR A CA 7
ATOM 11581 C C . TYR A 1 47 ? 8.348 2.717 2.786 1.00 0.00 47 TYR A C 7
ATOM 11582 O O . TYR A 1 47 ? 7.235 2.878 2.317 1.00 0.00 47 TYR A O 7
ATOM 11600 N N . ILE A 1 48 ? 9.493 2.884 2.107 1.00 0.00 48 ILE A N 7
ATOM 11601 C CA . ILE A 1 48 ? 9.561 3.285 0.709 1.00 0.00 48 ILE A CA 7
ATOM 11602 C C . ILE A 1 48 ? 9.398 2.073 -0.170 1.00 0.00 48 ILE A C 7
ATOM 11603 O O . ILE A 1 48 ? 8.695 2.100 -1.179 1.00 0.00 48 ILE A O 7
ATOM 11619 N N . GLU A 1 49 ? 10.033 0.995 0.244 1.00 0.00 49 GLU A N 7
ATOM 11620 C CA . GLU A 1 49 ? 9.933 -0.242 -0.484 1.00 0.00 49 GLU A CA 7
ATOM 11621 C C . GLU A 1 49 ? 8.545 -0.773 -0.299 1.00 0.00 49 GLU A C 7
ATOM 11622 O O . GLU A 1 49 ? 7.808 -0.962 -1.267 1.00 0.00 49 GLU A O 7
ATOM 11634 N N . VAL A 1 50 ? 8.153 -0.949 0.954 1.00 0.00 50 VAL A N 7
ATOM 11635 C CA . VAL A 1 50 ? 6.810 -1.393 1.237 1.00 0.00 50 VAL A CA 7
ATOM 11636 C C . VAL A 1 50 ? 5.841 -0.388 0.640 1.00 0.00 50 VAL A C 7
ATOM 11637 O O . VAL A 1 50 ? 4.706 -0.719 0.306 1.00 0.00 50 VAL A O 7
ATOM 11650 N N . ILE A 1 51 ? 6.326 0.844 0.476 1.00 0.00 51 ILE A N 7
ATOM 11651 C CA . ILE A 1 51 ? 5.535 1.892 -0.112 1.00 0.00 51 ILE A CA 7
ATOM 11652 C C . ILE A 1 51 ? 5.408 1.657 -1.613 1.00 0.00 51 ILE A C 7
ATOM 11653 O O . ILE A 1 51 ? 4.379 1.977 -2.216 1.00 0.00 51 ILE A O 7
ATOM 11669 N N . SER A 1 52 ? 6.441 1.052 -2.210 1.00 0.00 52 SER A N 7
ATOM 11670 C CA . SER A 1 52 ? 6.402 0.744 -3.622 1.00 0.00 52 SER A CA 7
ATOM 11671 C C . SER A 1 52 ? 5.482 -0.429 -3.830 1.00 0.00 52 SER A C 7
ATOM 11672 O O . SER A 1 52 ? 4.668 -0.473 -4.753 1.00 0.00 52 SER A O 7
ATOM 11680 N N . LEU A 1 53 ? 5.653 -1.388 -2.937 1.00 0.00 53 LEU A N 7
ATOM 11681 C CA . LEU A 1 53 ? 4.892 -2.607 -2.945 1.00 0.00 53 LEU A CA 7
ATOM 11682 C C . LEU A 1 53 ? 3.464 -2.357 -2.496 1.00 0.00 53 LEU A C 7
ATOM 11683 O O . LEU A 1 53 ? 2.602 -3.193 -2.672 1.00 0.00 53 LEU A O 7
ATOM 11699 N N . LEU A 1 54 ? 3.206 -1.205 -1.907 1.00 0.00 54 LEU A N 7
ATOM 11700 C CA . LEU A 1 54 ? 1.864 -0.893 -1.470 1.00 0.00 54 LEU A CA 7
ATOM 11701 C C . LEU A 1 54 ? 0.990 -0.426 -2.627 1.00 0.00 54 LEU A C 7
ATOM 11702 O O . LEU A 1 54 ? -0.026 -1.045 -2.935 1.00 0.00 54 LEU A O 7
ATOM 11718 N N . SER A 1 55 ? 1.386 0.667 -3.264 1.00 0.00 55 SER A N 7
ATOM 11719 C CA . SER A 1 55 ? 0.627 1.216 -4.385 1.00 0.00 55 SER A CA 7
ATOM 11720 C C . SER A 1 55 ? 0.356 0.170 -5.471 1.00 0.00 55 SER A C 7
ATOM 11721 O O . SER A 1 55 ? -0.686 0.205 -6.125 1.00 0.00 55 SER A O 7
ATOM 11729 N N . ARG A 1 56 ? 1.301 -0.743 -5.675 1.00 0.00 56 ARG A N 7
ATOM 11730 C CA . ARG A 1 56 ? 1.156 -1.776 -6.703 1.00 0.00 56 ARG A CA 7
ATOM 11731 C C . ARG A 1 56 ? 1.152 -3.187 -6.100 1.00 0.00 56 ARG A C 7
ATOM 11732 O O . ARG A 1 56 ? 0.743 -4.146 -6.752 1.00 0.00 56 ARG A O 7
ATOM 11753 N N . GLY A 1 57 ? 1.611 -3.306 -4.862 1.00 0.00 57 GLY A N 7
ATOM 11754 C CA . GLY A 1 57 ? 1.658 -4.602 -4.202 1.00 0.00 57 GLY A CA 7
ATOM 11755 C C . GLY A 1 57 ? 0.290 -5.187 -3.933 1.00 0.00 57 GLY A C 7
ATOM 11756 O O . GLY A 1 57 ? 0.088 -6.395 -4.069 1.00 0.00 57 GLY A O 7
ATOM 11760 N N . ILE A 1 58 ? -0.653 -4.340 -3.538 1.00 0.00 58 ILE A N 7
ATOM 11761 C CA . ILE A 1 58 ? -1.997 -4.806 -3.237 1.00 0.00 58 ILE A CA 7
ATOM 11762 C C . ILE A 1 58 ? -2.762 -5.154 -4.518 1.00 0.00 58 ILE A C 7
ATOM 11763 O O . ILE A 1 58 ? -3.846 -5.733 -4.463 1.00 0.00 58 ILE A O 7
ATOM 11779 N N . SER A 1 59 ? -2.192 -4.801 -5.667 1.00 0.00 59 SER A N 7
ATOM 11780 C CA . SER A 1 59 ? -2.826 -5.082 -6.951 1.00 0.00 59 SER A CA 7
ATOM 11781 C C . SER A 1 59 ? -1.986 -6.048 -7.787 1.00 0.00 59 SER A C 7
ATOM 11782 O O . SER A 1 59 ? -2.493 -6.689 -8.706 1.00 0.00 59 SER A O 7
ATOM 11790 N N . SER A 1 60 ? -0.701 -6.144 -7.464 1.00 0.00 60 SER A N 7
ATOM 11791 C CA . SER A 1 60 ? 0.209 -7.023 -8.185 1.00 0.00 60 SER A CA 7
ATOM 11792 C C . SER A 1 60 ? -0.014 -8.483 -7.802 1.00 0.00 60 SER A C 7
ATOM 11793 O O . SER A 1 60 ? -0.094 -9.356 -8.666 1.00 0.00 60 SER A O 7
ATOM 11801 N N . TYR A 1 61 ? -0.106 -8.744 -6.501 1.00 0.00 61 TYR A N 7
ATOM 11802 C CA . TYR A 1 61 ? -0.311 -10.102 -6.003 1.00 0.00 61 TYR A CA 7
ATOM 11803 C C . TYR A 1 61 ? -1.490 -10.777 -6.707 1.00 0.00 61 TYR A C 7
ATOM 11804 O O . TYR A 1 61 ? -2.614 -10.277 -6.673 1.00 0.00 61 TYR A O 7
ATOM 11822 N N . TYR A 1 62 ? -1.222 -11.918 -7.340 1.00 0.00 62 TYR A N 7
ATOM 11823 C CA . TYR A 1 62 ? -2.255 -12.674 -8.049 1.00 0.00 62 TYR A CA 7
ATOM 11824 C C . TYR A 1 62 ? -3.117 -11.760 -8.925 1.00 0.00 62 TYR A C 7
ATOM 11825 O O . TYR A 1 62 ? -2.814 -11.549 -10.100 1.00 0.00 62 TYR A O 7
ATOM 11843 N N . LEU A 1 63 ? -4.188 -11.218 -8.349 1.00 0.00 63 LEU A N 7
ATOM 11844 C CA . LEU A 1 63 ? -5.083 -10.329 -9.081 1.00 0.00 63 LEU A CA 7
ATOM 11845 C C . LEU A 1 63 ? -5.686 -11.037 -10.290 1.00 0.00 63 LEU A C 7
ATOM 11846 O O . LEU A 1 63 ? -5.175 -10.931 -11.404 1.00 0.00 63 LEU A O 7
ATOM 11862 N N . SER A 1 64 ? -6.777 -11.761 -10.060 1.00 0.00 64 SER A N 7
ATOM 11863 C CA . SER A 1 64 ? -7.452 -12.487 -11.129 1.00 0.00 64 SER A CA 7
ATOM 11864 C C . SER A 1 64 ? -8.773 -11.816 -11.491 1.00 0.00 64 SER A C 7
ATOM 11865 O O . SER A 1 64 ? -9.754 -12.489 -11.801 1.00 0.00 64 SER A O 7
ATOM 11873 N N . HIS A 1 65 ? -8.781 -10.483 -11.449 1.00 0.00 65 HIS A N 7
ATOM 11874 C CA . HIS A 1 65 ? -9.970 -9.687 -11.769 1.00 0.00 65 HIS A CA 7
ATOM 11875 C C . HIS A 1 65 ? -11.214 -10.201 -11.044 1.00 0.00 65 HIS A C 7
ATOM 11876 O O . HIS A 1 65 ? -11.665 -11.322 -11.272 1.00 0.00 65 HIS A O 7
ATOM 11891 N N . LYS A 1 66 ? -11.766 -9.362 -10.173 1.00 0.00 66 LYS A N 7
ATOM 11892 C CA . LYS A 1 66 ? -12.963 -9.713 -9.412 1.00 0.00 66 LYS A CA 7
ATOM 11893 C C . LYS A 1 66 ? -12.687 -10.862 -8.446 1.00 0.00 66 LYS A C 7
ATOM 11894 O O . LYS A 1 66 ? -11.609 -11.456 -8.461 1.00 0.00 66 LYS A O 7
ATOM 11913 N N . ARG A 1 67 ? -13.675 -11.166 -7.606 1.00 0.00 67 ARG A N 7
ATOM 11914 C CA . ARG A 1 67 ? -13.558 -12.242 -6.624 1.00 0.00 67 ARG A CA 7
ATOM 11915 C C . ARG A 1 67 ? -12.601 -11.870 -5.488 1.00 0.00 67 ARG A C 7
ATOM 11916 O O . ARG A 1 67 ? -12.298 -12.699 -4.631 1.00 0.00 67 ARG A O 7
ATOM 11937 N N . ILE A 1 68 ? -12.130 -10.621 -5.480 1.00 0.00 68 ILE A N 7
ATOM 11938 C CA . ILE A 1 68 ? -11.211 -10.158 -4.440 1.00 0.00 68 ILE A CA 7
ATOM 11939 C C . ILE A 1 68 ? -11.252 -8.637 -4.312 1.00 0.00 68 ILE A C 7
ATOM 11940 O O . ILE A 1 68 ? -11.963 -7.961 -5.057 1.00 0.00 68 ILE A O 7
ATOM 11956 N N . ILE A 1 69 ? -10.482 -8.105 -3.367 1.00 0.00 69 ILE A N 7
ATOM 11957 C CA . ILE A 1 69 ? -10.424 -6.663 -3.143 1.00 0.00 69 ILE A CA 7
ATOM 11958 C C . ILE A 1 69 ? -11.802 -6.099 -2.798 1.00 0.00 69 ILE A C 7
ATOM 11959 O O . ILE A 1 69 ? -12.555 -5.697 -3.687 1.00 0.00 69 ILE A O 7
ATOM 11975 N N . PRO A 1 70 ? -12.152 -6.061 -1.500 1.00 0.00 70 PRO A N 7
ATOM 11976 C CA . PRO A 1 70 ? -13.439 -5.547 -1.047 1.00 0.00 70 PRO A CA 7
ATOM 11977 C C . PRO A 1 70 ? -13.429 -4.035 -0.822 1.00 0.00 70 PRO A C 7
ATOM 11978 O O . PRO A 1 70 ? -13.929 -3.547 0.192 1.00 0.00 70 PRO A O 7
ATOM 11989 N N . SER A 1 71 ? -12.864 -3.297 -1.778 1.00 0.00 71 SER A N 7
ATOM 11990 C CA . SER A 1 71 ? -12.792 -1.832 -1.698 1.00 0.00 71 SER A CA 7
ATOM 11991 C C . SER A 1 71 ? -11.707 -1.370 -0.721 1.00 0.00 71 SER A C 7
ATOM 11992 O O . SER A 1 71 ? -10.899 -0.486 -1.041 1.00 0.00 71 SER A O 7
ATOM 12000 N N . SER A 1 72 ? -11.694 -1.966 0.470 1.00 0.00 72 SER A N 7
ATOM 12001 C CA . SER A 1 72 ? -10.720 -1.623 1.504 1.00 0.00 72 SER A CA 7
ATOM 12002 C C . SER A 1 72 ? -9.286 -1.926 1.085 1.00 0.00 72 SER A C 7
ATOM 12003 O O . SER A 1 72 ? -8.406 -2.050 1.934 1.00 0.00 72 SER A O 7
ATOM 12011 N N . MET A 1 73 ? -9.043 -2.027 -0.212 1.00 0.00 73 MET A N 7
ATOM 12012 C CA . MET A 1 73 ? -7.707 -2.287 -0.706 1.00 0.00 73 MET A CA 7
ATOM 12013 C C . MET A 1 73 ? -7.216 -1.087 -1.487 1.00 0.00 73 MET A C 7
ATOM 12014 O O . MET A 1 73 ? -6.286 -0.397 -1.072 1.00 0.00 73 MET A O 7
ATOM 12028 N N . LEU A 1 74 ? -7.853 -0.839 -2.619 1.00 0.00 74 LEU A N 7
ATOM 12029 C CA . LEU A 1 74 ? -7.487 0.282 -3.464 1.00 0.00 74 LEU A CA 7
ATOM 12030 C C . LEU A 1 74 ? -7.438 1.575 -2.668 1.00 0.00 74 LEU A C 7
ATOM 12031 O O . LEU A 1 74 ? -6.654 2.461 -2.975 1.00 0.00 74 LEU A O 7
ATOM 12047 N N . THR A 1 75 ? -8.275 1.677 -1.641 1.00 0.00 75 THR A N 7
ATOM 12048 C CA . THR A 1 75 ? -8.318 2.875 -0.819 1.00 0.00 75 THR A CA 7
ATOM 12049 C C . THR A 1 75 ? -6.984 3.110 -0.149 1.00 0.00 75 THR A C 7
ATOM 12050 O O . THR A 1 75 ? -6.620 4.243 0.166 1.00 0.00 75 THR A O 7
ATOM 12061 N N . ILE A 1 76 ? -6.262 2.038 0.078 1.00 0.00 76 ILE A N 7
ATOM 12062 C CA . ILE A 1 76 ? -4.972 2.148 0.714 1.00 0.00 76 ILE A CA 7
ATOM 12063 C C . ILE A 1 76 ? -3.907 2.509 -0.310 1.00 0.00 76 ILE A C 7
ATOM 12064 O O . ILE A 1 76 ? -3.223 3.522 -0.175 1.00 0.00 76 ILE A O 7
ATOM 12080 N N . TYR A 1 77 ? -3.785 1.694 -1.347 1.00 0.00 77 TYR A N 7
ATOM 12081 C CA . TYR A 1 77 ? -2.815 1.958 -2.395 1.00 0.00 77 TYR A CA 7
ATOM 12082 C C . TYR A 1 77 ? -3.128 3.297 -3.053 1.00 0.00 77 TYR A C 7
ATOM 12083 O O . TYR A 1 77 ? -2.226 4.025 -3.471 1.00 0.00 77 TYR A O 7
ATOM 12101 N N . THR A 1 78 ? -4.413 3.639 -3.091 1.00 0.00 78 THR A N 7
ATOM 12102 C CA . THR A 1 78 ? -4.851 4.917 -3.637 1.00 0.00 78 THR A CA 7
ATOM 12103 C C . THR A 1 78 ? -4.346 6.029 -2.734 1.00 0.00 78 THR A C 7
ATOM 12104 O O . THR A 1 78 ? -3.934 7.097 -3.187 1.00 0.00 78 THR A O 7
ATOM 12115 N N . GLN A 1 79 ? -4.385 5.736 -1.442 1.00 0.00 79 GLN A N 7
ATOM 12116 C CA . GLN A 1 79 ? -3.935 6.662 -0.418 1.00 0.00 79 GLN A CA 7
ATOM 12117 C C . GLN A 1 79 ? -2.432 6.812 -0.520 1.00 0.00 79 GLN A C 7
ATOM 12118 O O . GLN A 1 79 ? -1.874 7.895 -0.340 1.00 0.00 79 GLN A O 7
ATOM 12132 N N . ILE A 1 80 ? -1.797 5.697 -0.839 1.00 0.00 80 ILE A N 7
ATOM 12133 C CA . ILE A 1 80 ? -0.365 5.634 -1.013 1.00 0.00 80 ILE A CA 7
ATOM 12134 C C . ILE A 1 80 ? 0.071 6.612 -2.102 1.00 0.00 80 ILE A C 7
ATOM 12135 O O . ILE A 1 80 ? 0.940 7.457 -1.882 1.00 0.00 80 ILE A O 7
ATOM 12151 N N . GLN A 1 81 ? -0.563 6.508 -3.268 1.00 0.00 81 GLN A N 7
ATOM 12152 C CA . GLN A 1 81 ? -0.264 7.403 -4.379 1.00 0.00 81 GLN A CA 7
ATOM 12153 C C . GLN A 1 81 ? -0.556 8.842 -3.969 1.00 0.00 81 GLN A C 7
ATOM 12154 O O . GLN A 1 81 ? 0.044 9.787 -4.480 1.00 0.00 81 GLN A O 7
ATOM 12168 N N . LYS A 1 82 ? -1.481 8.988 -3.029 1.00 0.00 82 LYS A N 7
ATOM 12169 C CA . LYS A 1 82 ? -1.864 10.289 -2.513 1.00 0.00 82 LYS A CA 7
ATOM 12170 C C . LYS A 1 82 ? -0.818 10.814 -1.569 1.00 0.00 82 LYS A C 7
ATOM 12171 O O . LYS A 1 82 ? -0.566 12.010 -1.515 1.00 0.00 82 LYS A O 7
ATOM 12190 N N . ASP A 1 83 ? -0.193 9.909 -0.849 1.00 0.00 83 ASP A N 7
ATOM 12191 C CA . ASP A 1 83 ? 0.849 10.286 0.077 1.00 0.00 83 ASP A CA 7
ATOM 12192 C C . ASP A 1 83 ? 2.043 10.706 -0.739 1.00 0.00 83 ASP A C 7
ATOM 12193 O O . ASP A 1 83 ? 2.752 11.661 -0.424 1.00 0.00 83 ASP A O 7
ATOM 12202 N N . ILE A 1 84 ? 2.214 9.976 -1.828 1.00 0.00 84 ILE A N 7
ATOM 12203 C CA . ILE A 1 84 ? 3.263 10.222 -2.779 1.00 0.00 84 ILE A CA 7
ATOM 12204 C C . ILE A 1 84 ? 3.209 11.670 -3.243 1.00 0.00 84 ILE A C 7
ATOM 12205 O O . ILE A 1 84 ? 4.167 12.428 -3.097 1.00 0.00 84 ILE A O 7
ATOM 12221 N N . LYS A 1 85 ? 2.071 12.025 -3.822 1.00 0.00 85 LYS A N 7
ATOM 12222 C CA . LYS A 1 85 ? 1.854 13.358 -4.339 1.00 0.00 85 LYS A CA 7
ATOM 12223 C C . LYS A 1 85 ? 1.616 14.361 -3.228 1.00 0.00 85 LYS A C 7
ATOM 12224 O O . LYS A 1 85 ? 1.987 15.529 -3.344 1.00 0.00 85 LYS A O 7
ATOM 12243 N N . ASN A 1 86 ? 0.982 13.909 -2.162 1.00 0.00 86 ASN A N 7
ATOM 12244 C CA . ASN A 1 86 ? 0.688 14.804 -1.047 1.00 0.00 86 ASN A CA 7
ATOM 12245 C C . ASN A 1 86 ? 1.957 15.233 -0.317 1.00 0.00 86 ASN A C 7
ATOM 12246 O O . ASN A 1 86 ? 1.922 16.138 0.517 1.00 0.00 86 ASN A O 7
ATOM 12257 N N . GLY A 1 87 ? 3.073 14.577 -0.618 1.00 0.00 87 GLY A N 7
ATOM 12258 C CA . GLY A 1 87 ? 4.320 14.912 0.040 1.00 0.00 87 GLY A CA 7
ATOM 12259 C C . GLY A 1 87 ? 4.430 14.247 1.393 1.00 0.00 87 GLY A C 7
ATOM 12260 O O . GLY A 1 87 ? 4.958 14.825 2.343 1.00 0.00 87 GLY A O 7
ATOM 12264 N N . ASN A 1 88 ? 3.939 13.016 1.467 1.00 0.00 88 ASN A N 7
ATOM 12265 C CA . ASN A 1 88 ? 3.984 12.238 2.686 1.00 0.00 88 ASN A CA 7
ATOM 12266 C C . ASN A 1 88 ? 5.076 11.193 2.557 1.00 0.00 88 ASN A C 7
ATOM 12267 O O . ASN A 1 88 ? 5.701 10.782 3.534 1.00 0.00 88 ASN A O 7
ATOM 12278 N N . ILE A 1 89 ? 5.298 10.794 1.316 1.00 0.00 89 ILE A N 7
ATOM 12279 C CA . ILE A 1 89 ? 6.289 9.835 0.953 1.00 0.00 89 ILE A CA 7
ATOM 12280 C C . ILE A 1 89 ? 7.430 10.573 0.276 1.00 0.00 89 ILE A C 7
ATOM 12281 O O . ILE A 1 89 ? 7.299 11.759 -0.031 1.00 0.00 89 ILE A O 7
ATOM 12297 N N . ASP A 1 90 ? 8.534 9.896 0.025 1.00 0.00 90 ASP A N 7
ATOM 12298 C CA . ASP A 1 90 ? 9.648 10.542 -0.635 1.00 0.00 90 ASP A CA 7
ATOM 12299 C C . ASP A 1 90 ? 9.833 9.924 -1.993 1.00 0.00 90 ASP A C 7
ATOM 12300 O O . ASP A 1 90 ? 10.775 9.170 -2.227 1.00 0.00 90 ASP A O 7
ATOM 12309 N N . THR A 1 91 ? 8.904 10.235 -2.883 1.00 0.00 91 THR A N 7
ATOM 12310 C CA . THR A 1 91 ? 8.935 9.695 -4.223 1.00 0.00 91 THR A CA 7
ATOM 12311 C C . THR A 1 91 ? 10.273 9.902 -4.893 1.00 0.00 91 THR A C 7
ATOM 12312 O O . THR A 1 91 ? 10.576 9.223 -5.861 1.00 0.00 91 THR A O 7
ATOM 12323 N N . GLU A 1 92 ? 11.094 10.790 -4.353 1.00 0.00 92 GLU A N 7
ATOM 12324 C CA . GLU A 1 92 ? 12.418 10.996 -4.898 1.00 0.00 92 GLU A CA 7
ATOM 12325 C C . GLU A 1 92 ? 13.256 9.773 -4.565 1.00 0.00 92 GLU A C 7
ATOM 12326 O O . GLU A 1 92 ? 14.052 9.295 -5.373 1.00 0.00 92 GLU A O 7
ATOM 12338 N N . LYS A 1 93 ? 13.025 9.254 -3.363 1.00 0.00 93 LYS A N 7
ATOM 12339 C CA . LYS A 1 93 ? 13.709 8.066 -2.888 1.00 0.00 93 LYS A CA 7
ATOM 12340 C C . LYS A 1 93 ? 13.099 6.830 -3.523 1.00 0.00 93 LYS A C 7
ATOM 12341 O O . LYS A 1 93 ? 13.809 5.928 -3.970 1.00 0.00 93 LYS A O 7
ATOM 12360 N N . LEU A 1 94 ? 11.775 6.812 -3.590 1.00 0.00 94 LEU A N 7
ATOM 12361 C CA . LEU A 1 94 ? 11.069 5.706 -4.208 1.00 0.00 94 LEU A CA 7
ATOM 12362 C C . LEU A 1 94 ? 11.224 5.790 -5.715 1.00 0.00 94 LEU A C 7
ATOM 12363 O O . LEU A 1 94 ? 11.020 4.807 -6.421 1.00 0.00 94 LEU A O 7
ATOM 12379 N N . ARG A 1 95 ? 11.597 6.971 -6.206 1.00 0.00 95 ARG A N 7
ATOM 12380 C CA . ARG A 1 95 ? 11.790 7.174 -7.617 1.00 0.00 95 ARG A CA 7
ATOM 12381 C C . ARG A 1 95 ? 13.052 6.477 -8.057 1.00 0.00 95 ARG A C 7
ATOM 12382 O O . ARG A 1 95 ? 13.081 5.850 -9.107 1.00 0.00 95 ARG A O 7
ATOM 12403 N N . LYS A 1 96 ? 14.084 6.572 -7.231 1.00 0.00 96 LYS A N 7
ATOM 12404 C CA . LYS A 1 96 ? 15.352 5.924 -7.536 1.00 0.00 96 LYS A CA 7
ATOM 12405 C C . LYS A 1 96 ? 15.222 4.440 -7.277 1.00 0.00 96 LYS A C 7
ATOM 12406 O O . LYS A 1 96 ? 15.745 3.601 -8.013 1.00 0.00 96 LYS A O 7
ATOM 12425 N N . TYR A 1 97 ? 14.500 4.141 -6.217 1.00 0.00 97 TYR A N 7
ATOM 12426 C CA . TYR A 1 97 ? 14.248 2.785 -5.807 1.00 0.00 97 TYR A CA 7
ATOM 12427 C C . TYR A 1 97 ? 13.327 2.088 -6.807 1.00 0.00 97 TYR A C 7
ATOM 12428 O O . TYR A 1 97 ? 13.554 0.938 -7.174 1.00 0.00 97 TYR A O 7
ATOM 12446 N N . GLU A 1 98 ? 12.307 2.805 -7.268 1.00 0.00 98 GLU A N 7
ATOM 12447 C CA . GLU A 1 98 ? 11.374 2.266 -8.248 1.00 0.00 98 GLU A CA 7
ATOM 12448 C C . GLU A 1 98 ? 12.119 1.951 -9.532 1.00 0.00 98 GLU A C 7
ATOM 12449 O O . GLU A 1 98 ? 11.765 1.017 -10.250 1.00 0.00 98 GLU A O 7
ATOM 12461 N N . ILE A 1 99 ? 13.167 2.727 -9.817 1.00 0.00 99 ILE A N 7
ATOM 12462 C CA . ILE A 1 99 ? 13.956 2.494 -11.015 1.00 0.00 99 ILE A CA 7
ATOM 12463 C C . ILE A 1 99 ? 14.533 1.102 -10.979 1.00 0.00 99 ILE A C 7
ATOM 12464 O O . ILE A 1 99 ? 14.377 0.310 -11.909 1.00 0.00 99 ILE A O 7
ATOM 12480 N N . ALA A 1 100 ? 15.200 0.823 -9.877 1.00 0.00 100 ALA A N 7
ATOM 12481 C CA . ALA A 1 100 ? 15.824 -0.472 -9.660 1.00 0.00 100 ALA A CA 7
ATOM 12482 C C . ALA A 1 100 ? 14.789 -1.573 -9.501 1.00 0.00 100 ALA A C 7
ATOM 12483 O O . ALA A 1 100 ? 15.131 -2.744 -9.322 1.00 0.00 100 ALA A O 7
ATOM 12490 N N . LYS A 1 101 ? 13.529 -1.189 -9.545 1.00 0.00 101 LYS A N 7
ATOM 12491 C CA . LYS A 1 101 ? 12.441 -2.113 -9.384 1.00 0.00 101 LYS A CA 7
ATOM 12492 C C . LYS A 1 101 ? 11.682 -2.348 -10.686 1.00 0.00 101 LYS A C 7
ATOM 12493 O O . LYS A 1 101 ? 11.478 -3.487 -11.108 1.00 0.00 101 LYS A O 7
ATOM 12512 N N . GLY A 1 102 ? 11.252 -1.257 -11.300 1.00 0.00 102 GLY A N 7
ATOM 12513 C CA . GLY A 1 102 ? 10.493 -1.339 -12.539 1.00 0.00 102 GLY A CA 7
ATOM 12514 C C . GLY A 1 102 ? 9.047 -1.720 -12.281 1.00 0.00 102 GLY A C 7
ATOM 12515 O O . GLY A 1 102 ? 8.466 -2.527 -13.005 1.00 0.00 102 GLY A O 7
ATOM 12519 N N . LEU A 1 103 ? 8.484 -1.150 -11.221 1.00 0.00 103 LEU A N 7
ATOM 12520 C CA . LEU A 1 103 ? 7.107 -1.436 -10.819 1.00 0.00 103 LEU A CA 7
ATOM 12521 C C . LEU A 1 103 ? 6.177 -0.253 -11.078 1.00 0.00 103 LEU A C 7
ATOM 12522 O O . LEU A 1 103 ? 5.254 0.004 -10.306 1.00 0.00 103 LEU A O 7
ATOM 12538 N N . MET A 1 104 ? 6.424 0.462 -12.163 1.00 0.00 104 MET A N 7
ATOM 12539 C CA . MET A 1 104 ? 5.601 1.616 -12.516 1.00 0.00 104 MET A CA 7
ATOM 12540 C C . MET A 1 104 ? 4.391 1.196 -13.350 1.00 0.00 104 MET A C 7
ATOM 12541 O O . MET A 1 104 ? 4.471 1.109 -14.575 1.00 0.00 104 MET A O 7
ATOM 12555 N N . SER A 1 105 ? 3.270 0.935 -12.678 1.00 0.00 105 SER A N 7
ATOM 12556 C CA . SER A 1 105 ? 2.048 0.523 -13.361 1.00 0.00 105 SER A CA 7
ATOM 12557 C C . SER A 1 105 ? 0.834 0.616 -12.435 1.00 0.00 105 SER A C 7
ATOM 12558 O O . SER A 1 105 ? 0.416 -0.381 -11.844 1.00 0.00 105 SER A O 7
ATOM 12566 N N . VAL A 1 106 ? 0.276 1.817 -12.311 1.00 0.00 106 VAL A N 7
ATOM 12567 C CA . VAL A 1 106 ? -0.888 2.040 -11.455 1.00 0.00 106 VAL A CA 7
ATOM 12568 C C . VAL A 1 106 ? -1.358 3.491 -11.520 1.00 0.00 106 VAL A C 7
ATOM 12569 O O . VAL A 1 106 ? -1.473 4.158 -10.492 1.00 0.00 106 VAL A O 7
ATOM 12582 N N . PRO A 1 107 ? -1.644 4.014 -12.729 1.00 0.00 107 PRO A N 7
ATOM 12583 C CA . PRO A 1 107 ? -2.102 5.389 -12.877 1.00 0.00 107 PRO A CA 7
ATOM 12584 C C . PRO A 1 107 ? -3.611 5.519 -12.781 1.00 0.00 107 PRO A C 7
ATOM 12585 O O . PRO A 1 107 ? -4.192 6.548 -13.128 1.00 0.00 107 PRO A O 7
ATOM 12596 N N . TYR A 1 108 ? -4.220 4.485 -12.244 1.00 0.00 108 TYR A N 7
ATOM 12597 C CA . TYR A 1 108 ? -5.654 4.456 -12.006 1.00 0.00 108 TYR A CA 7
ATOM 12598 C C . TYR A 1 108 ? -5.904 4.513 -10.509 1.00 0.00 108 TYR A C 7
ATOM 12599 O O . TYR A 1 108 ? -4.977 4.775 -9.753 1.00 0.00 108 TYR A O 7
ATOM 12617 N N . ILE A 1 109 ? -7.139 4.223 -10.096 1.00 0.00 109 ILE A N 7
ATOM 12618 C CA . ILE A 1 109 ? -7.526 4.191 -8.678 1.00 0.00 109 ILE A CA 7
ATOM 12619 C C . ILE A 1 109 ? -9.014 4.483 -8.520 1.00 0.00 109 ILE A C 7
ATOM 12620 O O . ILE A 1 109 ? -9.446 5.632 -8.605 1.00 0.00 109 ILE A O 7
ATOM 12636 N N . TYR A 1 110 ? -9.790 3.428 -8.295 1.00 0.00 110 TYR A N 7
ATOM 12637 C CA . TYR A 1 110 ? -11.234 3.557 -8.131 1.00 0.00 110 TYR A CA 7
ATOM 12638 C C . TYR A 1 110 ? -11.640 3.332 -6.680 1.00 0.00 110 TYR A C 7
ATOM 12639 O O . TYR A 1 110 ? -12.716 2.804 -6.398 1.00 0.00 110 TYR A O 7
ATOM 12657 N N . PHE A 1 111 ? -10.770 3.739 -5.766 1.00 0.00 111 PHE A N 7
ATOM 12658 C CA . PHE A 1 111 ? -11.021 3.592 -4.333 1.00 0.00 111 PHE A CA 7
ATOM 12659 C C . PHE A 1 111 ? -11.534 2.194 -3.995 1.00 0.00 111 PHE A C 7
ATOM 12660 O O . PHE A 1 111 ? -12.002 1.997 -2.854 1.00 0.00 111 PHE A O 7
ATOM 12678 N N . MET A 1 1 ? 5.314 4.350 13.258 1.00 0.00 1 MET A N 8
ATOM 12679 C CA . MET A 1 1 ? 5.334 5.173 12.015 1.00 0.00 1 MET A CA 8
ATOM 12680 C C . MET A 1 1 ? 5.152 6.642 12.324 1.00 0.00 1 MET A C 8
ATOM 12681 O O . MET A 1 1 ? 4.994 7.041 13.478 1.00 0.00 1 MET A O 8
ATOM 12697 N N . ASP A 1 2 ? 5.117 7.431 11.266 1.00 0.00 2 ASP A N 8
ATOM 12698 C CA . ASP A 1 2 ? 4.887 8.848 11.384 1.00 0.00 2 ASP A CA 8
ATOM 12699 C C . ASP A 1 2 ? 3.400 9.086 11.219 1.00 0.00 2 ASP A C 8
ATOM 12700 O O . ASP A 1 2 ? 2.609 8.148 11.311 1.00 0.00 2 ASP A O 8
ATOM 12709 N N . ILE A 1 3 ? 3.016 10.320 10.989 1.00 0.00 3 ILE A N 8
ATOM 12710 C CA . ILE A 1 3 ? 1.614 10.651 10.828 1.00 0.00 3 ILE A CA 8
ATOM 12711 C C . ILE A 1 3 ? 1.082 10.253 9.464 1.00 0.00 3 ILE A C 8
ATOM 12712 O O . ILE A 1 3 ? 0.040 9.604 9.360 1.00 0.00 3 ILE A O 8
ATOM 12728 N N . LYS A 1 4 ? 1.781 10.660 8.420 1.00 0.00 4 LYS A N 8
ATOM 12729 C CA . LYS A 1 4 ? 1.339 10.350 7.067 1.00 0.00 4 LYS A CA 8
ATOM 12730 C C . LYS A 1 4 ? 1.155 8.846 6.885 1.00 0.00 4 LYS A C 8
ATOM 12731 O O . LYS A 1 4 ? 0.205 8.416 6.247 1.00 0.00 4 LYS A O 8
ATOM 12750 N N . SER A 1 5 ? 2.058 8.057 7.464 1.00 0.00 5 SER A N 8
ATOM 12751 C CA . SER A 1 5 ? 1.989 6.600 7.385 1.00 0.00 5 SER A CA 8
ATOM 12752 C C . SER A 1 5 ? 1.102 6.021 8.485 1.00 0.00 5 SER A C 8
ATOM 12753 O O . SER A 1 5 ? 0.729 4.849 8.441 1.00 0.00 5 SER A O 8
ATOM 12761 N N . GLN A 1 6 ? 0.811 6.833 9.497 1.00 0.00 6 GLN A N 8
ATOM 12762 C CA . GLN A 1 6 ? 0.019 6.389 10.641 1.00 0.00 6 GLN A CA 8
ATOM 12763 C C . GLN A 1 6 ? -1.390 5.959 10.303 1.00 0.00 6 GLN A C 8
ATOM 12764 O O . GLN A 1 6 ? -1.799 4.862 10.654 1.00 0.00 6 GLN A O 8
ATOM 12778 N N . THR A 1 7 ? -2.144 6.830 9.676 1.00 0.00 7 THR A N 8
ATOM 12779 C CA . THR A 1 7 ? -3.520 6.512 9.364 1.00 0.00 7 THR A CA 8
ATOM 12780 C C . THR A 1 7 ? -3.601 5.513 8.239 1.00 0.00 7 THR A C 8
ATOM 12781 O O . THR A 1 7 ? -4.569 4.765 8.135 1.00 0.00 7 THR A O 8
ATOM 12792 N N . LEU A 1 8 ? -2.566 5.469 7.421 1.00 0.00 8 LEU A N 8
ATOM 12793 C CA . LEU A 1 8 ? -2.535 4.510 6.341 1.00 0.00 8 LEU A CA 8
ATOM 12794 C C . LEU A 1 8 ? -2.286 3.146 6.932 1.00 0.00 8 LEU A C 8
ATOM 12795 O O . LEU A 1 8 ? -2.939 2.167 6.572 1.00 0.00 8 LEU A O 8
ATOM 12811 N N . TYR A 1 9 ? -1.357 3.097 7.876 1.00 0.00 9 TYR A N 8
ATOM 12812 C CA . TYR A 1 9 ? -1.057 1.862 8.546 1.00 0.00 9 TYR A CA 8
ATOM 12813 C C . TYR A 1 9 ? -2.213 1.517 9.466 1.00 0.00 9 TYR A C 8
ATOM 12814 O O . TYR A 1 9 ? -2.792 0.437 9.384 1.00 0.00 9 TYR A O 8
ATOM 12832 N N . LEU A 1 10 ? -2.564 2.459 10.326 1.00 0.00 10 LEU A N 8
ATOM 12833 C CA . LEU A 1 10 ? -3.680 2.263 11.234 1.00 0.00 10 LEU A CA 8
ATOM 12834 C C . LEU A 1 10 ? -4.893 1.799 10.448 1.00 0.00 10 LEU A C 8
ATOM 12835 O O . LEU A 1 10 ? -5.681 0.984 10.924 1.00 0.00 10 LEU A O 8
ATOM 12851 N N . ASN A 1 11 ? -5.017 2.299 9.221 1.00 0.00 11 ASN A N 8
ATOM 12852 C CA . ASN A 1 11 ? -6.115 1.907 8.357 1.00 0.00 11 ASN A CA 8
ATOM 12853 C C . ASN A 1 11 ? -5.880 0.496 7.841 1.00 0.00 11 ASN A C 8
ATOM 12854 O O . ASN A 1 11 ? -6.823 -0.254 7.604 1.00 0.00 11 ASN A O 8
ATOM 12865 N N . LEU A 1 12 ? -4.607 0.137 7.679 1.00 0.00 12 LEU A N 8
ATOM 12866 C CA . LEU A 1 12 ? -4.247 -1.190 7.206 1.00 0.00 12 LEU A CA 8
ATOM 12867 C C . LEU A 1 12 ? -4.794 -2.245 8.151 1.00 0.00 12 LEU A C 8
ATOM 12868 O O . LEU A 1 12 ? -5.454 -3.193 7.730 1.00 0.00 12 LEU A O 8
ATOM 12884 N N . SER A 1 13 ? -4.537 -2.065 9.436 1.00 0.00 13 SER A N 8
ATOM 12885 C CA . SER A 1 13 ? -5.025 -2.996 10.437 1.00 0.00 13 SER A CA 8
ATOM 12886 C C . SER A 1 13 ? -6.542 -2.980 10.474 1.00 0.00 13 SER A C 8
ATOM 12887 O O . SER A 1 13 ? -7.190 -4.026 10.505 1.00 0.00 13 SER A O 8
ATOM 12895 N N . GLU A 1 14 ? -7.099 -1.782 10.463 1.00 0.00 14 GLU A N 8
ATOM 12896 C CA . GLU A 1 14 ? -8.542 -1.614 10.491 1.00 0.00 14 GLU A CA 8
ATOM 12897 C C . GLU A 1 14 ? -9.177 -2.157 9.220 1.00 0.00 14 GLU A C 8
ATOM 12898 O O . GLU A 1 14 ? -10.303 -2.654 9.235 1.00 0.00 14 GLU A O 8
ATOM 12910 N N . ALA A 1 15 ? -8.436 -2.074 8.126 1.00 0.00 15 ALA A N 8
ATOM 12911 C CA . ALA A 1 15 ? -8.909 -2.572 6.843 1.00 0.00 15 ALA A CA 8
ATOM 12912 C C . ALA A 1 15 ? -8.799 -4.061 6.796 1.00 0.00 15 ALA A C 8
ATOM 12913 O O . ALA A 1 15 ? -9.713 -4.757 6.376 1.00 0.00 15 ALA A O 8
ATOM 12920 N N . TYR A 1 16 ? -7.657 -4.546 7.239 1.00 0.00 16 TYR A N 8
ATOM 12921 C CA . TYR A 1 16 ? -7.407 -5.962 7.277 1.00 0.00 16 TYR A CA 8
ATOM 12922 C C . TYR A 1 16 ? -8.562 -6.646 8.006 1.00 0.00 16 TYR A C 8
ATOM 12923 O O . TYR A 1 16 ? -8.905 -7.793 7.724 1.00 0.00 16 TYR A O 8
ATOM 12941 N N . LYS A 1 17 ? -9.184 -5.894 8.911 1.00 0.00 17 LYS A N 8
ATOM 12942 C CA . LYS A 1 17 ? -10.334 -6.376 9.653 1.00 0.00 17 LYS A CA 8
ATOM 12943 C C . LYS A 1 17 ? -11.569 -6.371 8.750 1.00 0.00 17 LYS A C 8
ATOM 12944 O O . LYS A 1 17 ? -12.643 -6.823 9.147 1.00 0.00 17 LYS A O 8
ATOM 12963 N N . ASP A 1 18 ? -11.401 -5.863 7.524 1.00 0.00 18 ASP A N 8
ATOM 12964 C CA . ASP A 1 18 ? -12.487 -5.807 6.563 1.00 0.00 18 ASP A CA 8
ATOM 12965 C C . ASP A 1 18 ? -13.023 -7.212 6.319 1.00 0.00 18 ASP A C 8
ATOM 12966 O O . ASP A 1 18 ? -12.295 -8.084 5.848 1.00 0.00 18 ASP A O 8
ATOM 12975 N N . PRO A 1 19 ? -14.291 -7.457 6.654 1.00 0.00 19 PRO A N 8
ATOM 12976 C CA . PRO A 1 19 ? -14.927 -8.778 6.501 1.00 0.00 19 PRO A CA 8
ATOM 12977 C C . PRO A 1 19 ? -14.764 -9.400 5.116 1.00 0.00 19 PRO A C 8
ATOM 12978 O O . PRO A 1 19 ? -15.003 -10.595 4.943 1.00 0.00 19 PRO A O 8
ATOM 12989 N N . GLU A 1 20 ? -14.340 -8.611 4.136 1.00 0.00 20 GLU A N 8
ATOM 12990 C CA . GLU A 1 20 ? -14.134 -9.133 2.797 1.00 0.00 20 GLU A CA 8
ATOM 12991 C C . GLU A 1 20 ? -12.656 -9.181 2.464 1.00 0.00 20 GLU A C 8
ATOM 12992 O O . GLU A 1 20 ? -12.247 -9.375 1.320 1.00 0.00 20 GLU A O 8
ATOM 13004 N N . VAL A 1 21 ? -11.886 -9.082 3.520 1.00 0.00 21 VAL A N 8
ATOM 13005 C CA . VAL A 1 21 ? -10.444 -9.185 3.478 1.00 0.00 21 VAL A CA 8
ATOM 13006 C C . VAL A 1 21 ? -10.078 -10.374 4.352 1.00 0.00 21 VAL A C 8
ATOM 13007 O O . VAL A 1 21 ? -9.163 -11.137 4.048 1.00 0.00 21 VAL A O 8
ATOM 13020 N N . LYS A 1 22 ? -10.874 -10.553 5.413 1.00 0.00 22 LYS A N 8
ATOM 13021 C CA . LYS A 1 22 ? -10.729 -11.672 6.318 1.00 0.00 22 LYS A CA 8
ATOM 13022 C C . LYS A 1 22 ? -10.880 -12.949 5.520 1.00 0.00 22 LYS A C 8
ATOM 13023 O O . LYS A 1 22 ? -10.211 -13.950 5.774 1.00 0.00 22 LYS A O 8
ATOM 13042 N N . ALA A 1 23 ? -11.760 -12.887 4.525 1.00 0.00 23 ALA A N 8
ATOM 13043 C CA . ALA A 1 23 ? -11.993 -14.019 3.654 1.00 0.00 23 ALA A CA 8
ATOM 13044 C C . ALA A 1 23 ? -10.749 -14.288 2.822 1.00 0.00 23 ALA A C 8
ATOM 13045 O O . ALA A 1 23 ? -10.549 -15.392 2.316 1.00 0.00 23 ALA A O 8
ATOM 13052 N N . ASN A 1 24 ? -9.907 -13.262 2.693 1.00 0.00 24 ASN A N 8
ATOM 13053 C CA . ASN A 1 24 ? -8.680 -13.379 1.937 1.00 0.00 24 ASN A CA 8
ATOM 13054 C C . ASN A 1 24 ? -7.464 -13.251 2.850 1.00 0.00 24 ASN A C 8
ATOM 13055 O O . ASN A 1 24 ? -6.783 -12.225 2.857 1.00 0.00 24 ASN A O 8
ATOM 13066 N N . GLU A 1 25 ? -7.197 -14.302 3.622 1.00 0.00 25 GLU A N 8
ATOM 13067 C CA . GLU A 1 25 ? -6.065 -14.314 4.545 1.00 0.00 25 GLU A CA 8
ATOM 13068 C C . GLU A 1 25 ? -4.793 -13.817 3.867 1.00 0.00 25 GLU A C 8
ATOM 13069 O O . GLU A 1 25 ? -3.925 -13.226 4.504 1.00 0.00 25 GLU A O 8
ATOM 13081 N N . PHE A 1 26 ? -4.696 -14.065 2.571 1.00 0.00 26 PHE A N 8
ATOM 13082 C CA . PHE A 1 26 ? -3.535 -13.654 1.791 1.00 0.00 26 PHE A CA 8
ATOM 13083 C C . PHE A 1 26 ? -3.430 -12.132 1.715 1.00 0.00 26 PHE A C 8
ATOM 13084 O O . PHE A 1 26 ? -2.376 -11.558 1.989 1.00 0.00 26 PHE A O 8
ATOM 13101 N N . LEU A 1 27 ? -4.525 -11.487 1.331 1.00 0.00 27 LEU A N 8
ATOM 13102 C CA . LEU A 1 27 ? -4.557 -10.037 1.206 1.00 0.00 27 LEU A CA 8
ATOM 13103 C C . LEU A 1 27 ? -4.522 -9.365 2.578 1.00 0.00 27 LEU A C 8
ATOM 13104 O O . LEU A 1 27 ? -3.888 -8.323 2.742 1.00 0.00 27 LEU A O 8
ATOM 13120 N N . SER A 1 28 ? -5.183 -9.964 3.572 1.00 0.00 28 SER A N 8
ATOM 13121 C CA . SER A 1 28 ? -5.186 -9.409 4.905 1.00 0.00 28 SER A CA 8
ATOM 13122 C C . SER A 1 28 ? -3.816 -9.584 5.535 1.00 0.00 28 SER A C 8
ATOM 13123 O O . SER A 1 28 ? -3.248 -8.638 6.067 1.00 0.00 28 SER A O 8
ATOM 13131 N N . LYS A 1 29 ? -3.274 -10.787 5.427 1.00 0.00 29 LYS A N 8
ATOM 13132 C CA . LYS A 1 29 ? -1.942 -11.074 5.954 1.00 0.00 29 LYS A CA 8
ATOM 13133 C C . LYS A 1 29 ? -0.953 -10.047 5.427 1.00 0.00 29 LYS A C 8
ATOM 13134 O O . LYS A 1 29 ? -0.046 -9.614 6.139 1.00 0.00 29 LYS A O 8
ATOM 13153 N N . LEU A 1 30 ? -1.159 -9.637 4.181 1.00 0.00 30 LEU A N 8
ATOM 13154 C CA . LEU A 1 30 ? -0.313 -8.634 3.561 1.00 0.00 30 LEU A CA 8
ATOM 13155 C C . LEU A 1 30 ? -0.594 -7.285 4.196 1.00 0.00 30 LEU A C 8
ATOM 13156 O O . LEU A 1 30 ? 0.322 -6.539 4.542 1.00 0.00 30 LEU A O 8
ATOM 13172 N N . VAL A 1 31 ? -1.875 -7.001 4.379 1.00 0.00 31 VAL A N 8
ATOM 13173 C CA . VAL A 1 31 ? -2.302 -5.766 5.012 1.00 0.00 31 VAL A CA 8
ATOM 13174 C C . VAL A 1 31 ? -1.795 -5.738 6.447 1.00 0.00 31 VAL A C 8
ATOM 13175 O O . VAL A 1 31 ? -1.520 -4.679 7.009 1.00 0.00 31 VAL A O 8
ATOM 13188 N N . VAL A 1 32 ? -1.665 -6.931 7.019 1.00 0.00 32 VAL A N 8
ATOM 13189 C CA . VAL A 1 32 ? -1.179 -7.098 8.376 1.00 0.00 32 VAL A CA 8
ATOM 13190 C C . VAL A 1 32 ? 0.310 -6.828 8.432 1.00 0.00 32 VAL A C 8
ATOM 13191 O O . VAL A 1 32 ? 0.755 -5.837 9.010 1.00 0.00 32 VAL A O 8
ATOM 13204 N N . GLN A 1 33 ? 1.074 -7.708 7.801 1.00 0.00 33 GLN A N 8
ATOM 13205 C CA . GLN A 1 33 ? 2.519 -7.564 7.743 1.00 0.00 33 GLN A CA 8
ATOM 13206 C C . GLN A 1 33 ? 2.875 -6.153 7.325 1.00 0.00 33 GLN A C 8
ATOM 13207 O O . GLN A 1 33 ? 3.684 -5.480 7.964 1.00 0.00 33 GLN A O 8
ATOM 13221 N N . CYS A 1 34 ? 2.232 -5.705 6.259 1.00 0.00 34 CYS A N 8
ATOM 13222 C CA . CYS A 1 34 ? 2.438 -4.359 5.753 1.00 0.00 34 CYS A CA 8
ATOM 13223 C C . CYS A 1 34 ? 2.226 -3.364 6.886 1.00 0.00 34 CYS A C 8
ATOM 13224 O O . CYS A 1 34 ? 2.930 -2.362 7.001 1.00 0.00 34 CYS A O 8
ATOM 13232 N N . ALA A 1 35 ? 1.253 -3.672 7.738 1.00 0.00 35 ALA A N 8
ATOM 13233 C CA . ALA A 1 35 ? 0.941 -2.833 8.882 1.00 0.00 35 ALA A CA 8
ATOM 13234 C C . ALA A 1 35 ? 2.113 -2.797 9.851 1.00 0.00 35 ALA A C 8
ATOM 13235 O O . ALA A 1 35 ? 2.378 -1.781 10.493 1.00 0.00 35 ALA A O 8
ATOM 13242 N N . GLY A 1 36 ? 2.820 -3.914 9.934 1.00 0.00 36 GLY A N 8
ATOM 13243 C CA . GLY A 1 36 ? 3.974 -4.006 10.810 1.00 0.00 36 GLY A CA 8
ATOM 13244 C C . GLY A 1 36 ? 5.200 -3.384 10.183 1.00 0.00 36 GLY A C 8
ATOM 13245 O O . GLY A 1 36 ? 6.054 -2.834 10.877 1.00 0.00 36 GLY A O 8
ATOM 13249 N N . LYS A 1 37 ? 5.275 -3.450 8.858 1.00 0.00 37 LYS A N 8
ATOM 13250 C CA . LYS A 1 37 ? 6.385 -2.867 8.136 1.00 0.00 37 LYS A CA 8
ATOM 13251 C C . LYS A 1 37 ? 6.206 -1.353 8.059 1.00 0.00 37 LYS A C 8
ATOM 13252 O O . LYS A 1 37 ? 7.113 -0.626 7.653 1.00 0.00 37 LYS A O 8
ATOM 13271 N N . LEU A 1 38 ? 5.023 -0.888 8.467 1.00 0.00 38 LEU A N 8
ATOM 13272 C CA . LEU A 1 38 ? 4.706 0.532 8.463 1.00 0.00 38 LEU A CA 8
ATOM 13273 C C . LEU A 1 38 ? 5.066 1.157 9.800 1.00 0.00 38 LEU A C 8
ATOM 13274 O O . LEU A 1 38 ? 5.466 2.316 9.863 1.00 0.00 38 LEU A O 8
ATOM 13290 N N . THR A 1 39 ? 4.923 0.381 10.873 1.00 0.00 39 THR A N 8
ATOM 13291 C CA . THR A 1 39 ? 5.237 0.874 12.209 1.00 0.00 39 THR A CA 8
ATOM 13292 C C . THR A 1 39 ? 6.609 1.536 12.235 1.00 0.00 39 THR A C 8
ATOM 13293 O O . THR A 1 39 ? 6.870 2.416 13.054 1.00 0.00 39 THR A O 8
ATOM 13304 N N . ALA A 1 40 ? 7.479 1.122 11.323 1.00 0.00 40 ALA A N 8
ATOM 13305 C CA . ALA A 1 40 ? 8.809 1.698 11.235 1.00 0.00 40 ALA A CA 8
ATOM 13306 C C . ALA A 1 40 ? 8.871 2.750 10.140 1.00 0.00 40 ALA A C 8
ATOM 13307 O O . ALA A 1 40 ? 9.923 2.964 9.537 1.00 0.00 40 ALA A O 8
ATOM 13314 N N . SER A 1 41 ? 7.746 3.409 9.877 1.00 0.00 41 SER A N 8
ATOM 13315 C CA . SER A 1 41 ? 7.706 4.432 8.842 1.00 0.00 41 SER A CA 8
ATOM 13316 C C . SER A 1 41 ? 8.825 5.441 9.053 1.00 0.00 41 SER A C 8
ATOM 13317 O O . SER A 1 41 ? 9.281 6.077 8.102 1.00 0.00 41 SER A O 8
ATOM 13325 N N . ASN A 1 42 ? 9.307 5.547 10.297 1.00 0.00 42 ASN A N 8
ATOM 13326 C CA . ASN A 1 42 ? 10.421 6.437 10.600 1.00 0.00 42 ASN A CA 8
ATOM 13327 C C . ASN A 1 42 ? 11.523 6.193 9.578 1.00 0.00 42 ASN A C 8
ATOM 13328 O O . ASN A 1 42 ? 12.249 7.104 9.182 1.00 0.00 42 ASN A O 8
ATOM 13339 N N . SER A 1 43 ? 11.579 4.945 9.111 1.00 0.00 43 SER A N 8
ATOM 13340 C CA . SER A 1 43 ? 12.500 4.538 8.094 1.00 0.00 43 SER A CA 8
ATOM 13341 C C . SER A 1 43 ? 11.779 4.688 6.770 1.00 0.00 43 SER A C 8
ATOM 13342 O O . SER A 1 43 ? 11.377 3.704 6.154 1.00 0.00 43 SER A O 8
ATOM 13350 N N . GLU A 1 44 ? 11.578 5.934 6.360 1.00 0.00 44 GLU A N 8
ATOM 13351 C CA . GLU A 1 44 ? 10.853 6.222 5.132 1.00 0.00 44 GLU A CA 8
ATOM 13352 C C . GLU A 1 44 ? 11.497 5.516 3.964 1.00 0.00 44 GLU A C 8
ATOM 13353 O O . GLU A 1 44 ? 10.841 5.196 2.982 1.00 0.00 44 GLU A O 8
ATOM 13365 N N . ASN A 1 45 ? 12.774 5.249 4.096 1.00 0.00 45 ASN A N 8
ATOM 13366 C CA . ASN A 1 45 ? 13.501 4.545 3.055 1.00 0.00 45 ASN A CA 8
ATOM 13367 C C . ASN A 1 45 ? 13.085 3.087 3.056 1.00 0.00 45 ASN A C 8
ATOM 13368 O O . ASN A 1 45 ? 12.969 2.441 2.013 1.00 0.00 45 ASN A O 8
ATOM 13379 N N . SER A 1 46 ? 12.832 2.600 4.253 1.00 0.00 46 SER A N 8
ATOM 13380 C CA . SER A 1 46 ? 12.396 1.238 4.473 1.00 0.00 46 SER A CA 8
ATOM 13381 C C . SER A 1 46 ? 10.904 1.122 4.231 1.00 0.00 46 SER A C 8
ATOM 13382 O O . SER A 1 46 ? 10.399 0.085 3.801 1.00 0.00 46 SER A O 8
ATOM 13390 N N . TYR A 1 47 ? 10.213 2.224 4.485 1.00 0.00 47 TYR A N 8
ATOM 13391 C CA . TYR A 1 47 ? 8.807 2.316 4.282 1.00 0.00 47 TYR A CA 8
ATOM 13392 C C . TYR A 1 47 ? 8.589 2.611 2.811 1.00 0.00 47 TYR A C 8
ATOM 13393 O O . TYR A 1 47 ? 7.542 2.318 2.263 1.00 0.00 47 TYR A O 8
ATOM 13411 N N . ILE A 1 48 ? 9.643 3.167 2.190 1.00 0.00 48 ILE A N 8
ATOM 13412 C CA . ILE A 1 48 ? 9.670 3.493 0.769 1.00 0.00 48 ILE A CA 8
ATOM 13413 C C . ILE A 1 48 ? 9.678 2.219 -0.030 1.00 0.00 48 ILE A C 8
ATOM 13414 O O . ILE A 1 48 ? 9.035 2.117 -1.076 1.00 0.00 48 ILE A O 8
ATOM 13430 N N . GLU A 1 49 ? 10.404 1.242 0.477 1.00 0.00 49 GLU A N 8
ATOM 13431 C CA . GLU A 1 49 ? 10.481 -0.024 -0.184 1.00 0.00 49 GLU A CA 8
ATOM 13432 C C . GLU A 1 49 ? 9.148 -0.690 -0.046 1.00 0.00 49 GLU A C 8
ATOM 13433 O O . GLU A 1 49 ? 8.445 -0.891 -1.033 1.00 0.00 49 GLU A O 8
ATOM 13445 N N . VAL A 1 50 ? 8.766 -0.970 1.190 1.00 0.00 50 VAL A N 8
ATOM 13446 C CA . VAL A 1 50 ? 7.474 -1.556 1.431 1.00 0.00 50 VAL A CA 8
ATOM 13447 C C . VAL A 1 50 ? 6.397 -0.659 0.828 1.00 0.00 50 VAL A C 8
ATOM 13448 O O . VAL A 1 50 ? 5.305 -1.118 0.497 1.00 0.00 50 VAL A O 8
ATOM 13461 N N . ILE A 1 51 ? 6.736 0.624 0.652 1.00 0.00 51 ILE A N 8
ATOM 13462 C CA . ILE A 1 51 ? 5.817 1.567 0.047 1.00 0.00 51 ILE A CA 8
ATOM 13463 C C . ILE A 1 51 ? 5.770 1.322 -1.449 1.00 0.00 51 ILE A C 8
ATOM 13464 O O . ILE A 1 51 ? 4.713 1.412 -2.076 1.00 0.00 51 ILE A O 8
ATOM 13480 N N . SER A 1 52 ? 6.923 0.979 -2.010 1.00 0.00 52 SER A N 8
ATOM 13481 C CA . SER A 1 52 ? 7.010 0.684 -3.419 1.00 0.00 52 SER A CA 8
ATOM 13482 C C . SER A 1 52 ? 6.368 -0.666 -3.697 1.00 0.00 52 SER A C 8
ATOM 13483 O O . SER A 1 52 ? 5.846 -0.912 -4.783 1.00 0.00 52 SER A O 8
ATOM 13491 N N . LEU A 1 53 ? 6.419 -1.539 -2.692 1.00 0.00 53 LEU A N 8
ATOM 13492 C CA . LEU A 1 53 ? 5.854 -2.867 -2.803 1.00 0.00 53 LEU A CA 8
ATOM 13493 C C . LEU A 1 53 ? 4.390 -2.881 -2.395 1.00 0.00 53 LEU A C 8
ATOM 13494 O O . LEU A 1 53 ? 3.676 -3.839 -2.690 1.00 0.00 53 LEU A O 8
ATOM 13510 N N . LEU A 1 54 ? 3.926 -1.821 -1.726 1.00 0.00 54 LEU A N 8
ATOM 13511 C CA . LEU A 1 54 ? 2.562 -1.756 -1.320 1.00 0.00 54 LEU A CA 8
ATOM 13512 C C . LEU A 1 54 ? 1.704 -1.399 -2.525 1.00 0.00 54 LEU A C 8
ATOM 13513 O O . LEU A 1 54 ? 0.682 -2.036 -2.779 1.00 0.00 54 LEU A O 8
ATOM 13529 N N . SER A 1 55 ? 2.144 -0.404 -3.295 1.00 0.00 55 SER A N 8
ATOM 13530 C CA . SER A 1 55 ? 1.420 -0.016 -4.498 1.00 0.00 55 SER A CA 8
ATOM 13531 C C . SER A 1 55 ? 1.182 -1.262 -5.337 1.00 0.00 55 SER A C 8
ATOM 13532 O O . SER A 1 55 ? 0.093 -1.834 -5.323 1.00 0.00 55 SER A O 8
ATOM 13540 N N . ARG A 1 56 ? 2.227 -1.718 -6.022 1.00 0.00 56 ARG A N 8
ATOM 13541 C CA . ARG A 1 56 ? 2.133 -2.937 -6.814 1.00 0.00 56 ARG A CA 8
ATOM 13542 C C . ARG A 1 56 ? 1.591 -4.064 -5.944 1.00 0.00 56 ARG A C 8
ATOM 13543 O O . ARG A 1 56 ? 0.916 -4.974 -6.424 1.00 0.00 56 ARG A O 8
ATOM 13564 N N . GLY A 1 57 ? 1.890 -3.975 -4.651 1.00 0.00 57 GLY A N 8
ATOM 13565 C CA . GLY A 1 57 ? 1.430 -4.966 -3.696 1.00 0.00 57 GLY A CA 8
ATOM 13566 C C . GLY A 1 57 ? -0.042 -5.272 -3.856 1.00 0.00 57 GLY A C 8
ATOM 13567 O O . GLY A 1 57 ? -0.422 -6.197 -4.571 1.00 0.00 57 GLY A O 8
ATOM 13571 N N . ILE A 1 58 ? -0.867 -4.479 -3.192 1.00 0.00 58 ILE A N 8
ATOM 13572 C CA . ILE A 1 58 ? -2.311 -4.646 -3.257 1.00 0.00 58 ILE A CA 8
ATOM 13573 C C . ILE A 1 58 ? -2.840 -4.174 -4.614 1.00 0.00 58 ILE A C 8
ATOM 13574 O O . ILE A 1 58 ? -3.579 -3.196 -4.708 1.00 0.00 58 ILE A O 8
ATOM 13590 N N . SER A 1 59 ? -2.436 -4.876 -5.669 1.00 0.00 59 SER A N 8
ATOM 13591 C CA . SER A 1 59 ? -2.852 -4.537 -7.021 1.00 0.00 59 SER A CA 8
ATOM 13592 C C . SER A 1 59 ? -2.203 -5.461 -8.044 1.00 0.00 59 SER A C 8
ATOM 13593 O O . SER A 1 59 ? -2.870 -6.259 -8.703 1.00 0.00 59 SER A O 8
ATOM 13601 N N . SER A 1 60 ? -0.895 -5.324 -8.169 1.00 0.00 60 SER A N 8
ATOM 13602 C CA . SER A 1 60 ? -0.112 -6.113 -9.112 1.00 0.00 60 SER A CA 8
ATOM 13603 C C . SER A 1 60 ? 0.097 -7.549 -8.630 1.00 0.00 60 SER A C 8
ATOM 13604 O O . SER A 1 60 ? 0.515 -8.409 -9.404 1.00 0.00 60 SER A O 8
ATOM 13612 N N . TYR A 1 61 ? -0.184 -7.807 -7.354 1.00 0.00 61 TYR A N 8
ATOM 13613 C CA . TYR A 1 61 ? -0.010 -9.147 -6.792 1.00 0.00 61 TYR A CA 8
ATOM 13614 C C . TYR A 1 61 ? -0.660 -10.206 -7.679 1.00 0.00 61 TYR A C 8
ATOM 13615 O O . TYR A 1 61 ? -1.311 -9.882 -8.671 1.00 0.00 61 TYR A O 8
ATOM 13633 N N . TYR A 1 62 ? -0.484 -11.472 -7.309 1.00 0.00 62 TYR A N 8
ATOM 13634 C CA . TYR A 1 62 ? -1.056 -12.582 -8.067 1.00 0.00 62 TYR A CA 8
ATOM 13635 C C . TYR A 1 62 ? -2.531 -12.328 -8.368 1.00 0.00 62 TYR A C 8
ATOM 13636 O O . TYR A 1 62 ? -3.404 -12.645 -7.560 1.00 0.00 62 TYR A O 8
ATOM 13654 N N . LEU A 1 63 ? -2.796 -11.742 -9.531 1.00 0.00 63 LEU A N 8
ATOM 13655 C CA . LEU A 1 63 ? -4.160 -11.431 -9.936 1.00 0.00 63 LEU A CA 8
ATOM 13656 C C . LEU A 1 63 ? -4.183 -10.883 -11.361 1.00 0.00 63 LEU A C 8
ATOM 13657 O O . LEU A 1 63 ? -4.050 -9.679 -11.578 1.00 0.00 63 LEU A O 8
ATOM 13673 N N . SER A 1 64 ? -4.353 -11.777 -12.329 1.00 0.00 64 SER A N 8
ATOM 13674 C CA . SER A 1 64 ? -4.393 -11.384 -13.733 1.00 0.00 64 SER A CA 8
ATOM 13675 C C . SER A 1 64 ? -5.760 -10.811 -14.099 1.00 0.00 64 SER A C 8
ATOM 13676 O O . SER A 1 64 ? -5.883 -10.022 -15.035 1.00 0.00 64 SER A O 8
ATOM 13684 N N . HIS A 1 65 ? -6.784 -11.215 -13.354 1.00 0.00 65 HIS A N 8
ATOM 13685 C CA . HIS A 1 65 ? -8.140 -10.742 -13.598 1.00 0.00 65 HIS A CA 8
ATOM 13686 C C . HIS A 1 65 ? -8.963 -10.768 -12.315 1.00 0.00 65 HIS A C 8
ATOM 13687 O O . HIS A 1 65 ? -8.482 -11.202 -11.267 1.00 0.00 65 HIS A O 8
ATOM 13702 N N . LYS A 1 66 ? -10.204 -10.304 -12.404 1.00 0.00 66 LYS A N 8
ATOM 13703 C CA . LYS A 1 66 ? -11.094 -10.277 -11.250 1.00 0.00 66 LYS A CA 8
ATOM 13704 C C . LYS A 1 66 ? -10.535 -9.381 -10.148 1.00 0.00 66 LYS A C 8
ATOM 13705 O O . LYS A 1 66 ? -9.350 -9.046 -10.147 1.00 0.00 66 LYS A O 8
ATOM 13724 N N . ARG A 1 67 ? -11.398 -8.999 -9.214 1.00 0.00 67 ARG A N 8
ATOM 13725 C CA . ARG A 1 67 ? -11.000 -8.143 -8.102 1.00 0.00 67 ARG A CA 8
ATOM 13726 C C . ARG A 1 67 ? -12.092 -8.104 -7.038 1.00 0.00 67 ARG A C 8
ATOM 13727 O O . ARG A 1 67 ? -13.260 -7.859 -7.343 1.00 0.00 67 ARG A O 8
ATOM 13748 N N . ILE A 1 68 ? -11.709 -8.354 -5.790 1.00 0.00 68 ILE A N 8
ATOM 13749 C CA . ILE A 1 68 ? -12.661 -8.354 -4.686 1.00 0.00 68 ILE A CA 8
ATOM 13750 C C . ILE A 1 68 ? -12.331 -7.272 -3.661 1.00 0.00 68 ILE A C 8
ATOM 13751 O O . ILE A 1 68 ? -12.676 -7.393 -2.487 1.00 0.00 68 ILE A O 8
ATOM 13767 N N . ILE A 1 69 ? -11.665 -6.213 -4.114 1.00 0.00 69 ILE A N 8
ATOM 13768 C CA . ILE A 1 69 ? -11.293 -5.106 -3.235 1.00 0.00 69 ILE A CA 8
ATOM 13769 C C . ILE A 1 69 ? -12.514 -4.562 -2.489 1.00 0.00 69 ILE A C 8
ATOM 13770 O O . ILE A 1 69 ? -13.359 -3.891 -3.079 1.00 0.00 69 ILE A O 8
ATOM 13786 N N . PRO A 1 70 ? -12.627 -4.848 -1.177 1.00 0.00 70 PRO A N 8
ATOM 13787 C CA . PRO A 1 70 ? -13.751 -4.387 -0.368 1.00 0.00 70 PRO A CA 8
ATOM 13788 C C . PRO A 1 70 ? -13.551 -2.983 0.193 1.00 0.00 70 PRO A C 8
ATOM 13789 O O . PRO A 1 70 ? -13.824 -2.730 1.366 1.00 0.00 70 PRO A O 8
ATOM 13800 N N . SER A 1 71 ? -13.083 -2.070 -0.652 1.00 0.00 71 SER A N 8
ATOM 13801 C CA . SER A 1 71 ? -12.856 -0.680 -0.249 1.00 0.00 71 SER A CA 8
ATOM 13802 C C . SER A 1 71 ? -11.601 -0.528 0.613 1.00 0.00 71 SER A C 8
ATOM 13803 O O . SER A 1 71 ? -10.770 0.343 0.355 1.00 0.00 71 SER A O 8
ATOM 13811 N N . SER A 1 72 ? -11.468 -1.363 1.646 1.00 0.00 72 SER A N 8
ATOM 13812 C CA . SER A 1 72 ? -10.315 -1.300 2.550 1.00 0.00 72 SER A CA 8
ATOM 13813 C C . SER A 1 72 ? -8.989 -1.602 1.854 1.00 0.00 72 SER A C 8
ATOM 13814 O O . SER A 1 72 ? -7.988 -1.875 2.514 1.00 0.00 72 SER A O 8
ATOM 13822 N N . MET A 1 73 ? -8.977 -1.503 0.535 1.00 0.00 73 MET A N 8
ATOM 13823 C CA . MET A 1 73 ? -7.770 -1.720 -0.245 1.00 0.00 73 MET A CA 8
ATOM 13824 C C . MET A 1 73 ? -7.587 -0.559 -1.216 1.00 0.00 73 MET A C 8
ATOM 13825 O O . MET A 1 73 ? -6.469 -0.208 -1.590 1.00 0.00 73 MET A O 8
ATOM 13839 N N . LEU A 1 74 ? -8.708 0.044 -1.600 1.00 0.00 74 LEU A N 8
ATOM 13840 C CA . LEU A 1 74 ? -8.713 1.179 -2.503 1.00 0.00 74 LEU A CA 8
ATOM 13841 C C . LEU A 1 74 ? -8.300 2.450 -1.775 1.00 0.00 74 LEU A C 8
ATOM 13842 O O . LEU A 1 74 ? -7.876 3.417 -2.393 1.00 0.00 74 LEU A O 8
ATOM 13858 N N . THR A 1 75 ? -8.445 2.450 -0.459 1.00 0.00 75 THR A N 8
ATOM 13859 C CA . THR A 1 75 ? -8.097 3.608 0.344 1.00 0.00 75 THR A CA 8
ATOM 13860 C C . THR A 1 75 ? -6.601 3.632 0.632 1.00 0.00 75 THR A C 8
ATOM 13861 O O . THR A 1 75 ? -5.951 4.665 0.508 1.00 0.00 75 THR A O 8
ATOM 13872 N N . ILE A 1 76 ? -6.069 2.483 1.019 1.00 0.00 76 ILE A N 8
ATOM 13873 C CA . ILE A 1 76 ? -4.653 2.363 1.332 1.00 0.00 76 ILE A CA 8
ATOM 13874 C C . ILE A 1 76 ? -3.794 2.612 0.095 1.00 0.00 76 ILE A C 8
ATOM 13875 O O . ILE A 1 76 ? -3.172 3.666 -0.042 1.00 0.00 76 ILE A O 8
ATOM 13891 N N . TYR A 1 77 ? -3.770 1.634 -0.799 1.00 0.00 77 TYR A N 8
ATOM 13892 C CA . TYR A 1 77 ? -3.002 1.723 -2.041 1.00 0.00 77 TYR A CA 8
ATOM 13893 C C . TYR A 1 77 ? -3.199 3.077 -2.698 1.00 0.00 77 TYR A C 8
ATOM 13894 O O . TYR A 1 77 ? -2.322 3.577 -3.394 1.00 0.00 77 TYR A O 8
ATOM 13912 N N . THR A 1 78 ? -4.359 3.664 -2.495 1.00 0.00 78 THR A N 8
ATOM 13913 C CA . THR A 1 78 ? -4.630 4.954 -3.079 1.00 0.00 78 THR A CA 8
ATOM 13914 C C . THR A 1 78 ? -4.109 6.063 -2.183 1.00 0.00 78 THR A C 8
ATOM 13915 O O . THR A 1 78 ? -3.623 7.091 -2.657 1.00 0.00 78 THR A O 8
ATOM 13926 N N . GLN A 1 79 ? -4.193 5.832 -0.881 1.00 0.00 79 GLN A N 8
ATOM 13927 C CA . GLN A 1 79 ? -3.714 6.791 0.097 1.00 0.00 79 GLN A CA 8
ATOM 13928 C C . GLN A 1 79 ? -2.238 7.063 -0.143 1.00 0.00 79 GLN A C 8
ATOM 13929 O O . GLN A 1 79 ? -1.782 8.205 -0.080 1.00 0.00 79 GLN A O 8
ATOM 13943 N N . ILE A 1 80 ? -1.499 5.997 -0.434 1.00 0.00 80 ILE A N 8
ATOM 13944 C CA . ILE A 1 80 ? -0.080 6.106 -0.702 1.00 0.00 80 ILE A CA 8
ATOM 13945 C C . ILE A 1 80 ? 0.183 7.049 -1.846 1.00 0.00 80 ILE A C 8
ATOM 13946 O O . ILE A 1 80 ? 1.024 7.933 -1.748 1.00 0.00 80 ILE A O 8
ATOM 13962 N N . GLN A 1 81 ? -0.532 6.849 -2.938 1.00 0.00 81 GLN A N 8
ATOM 13963 C CA . GLN A 1 81 ? -0.349 7.684 -4.102 1.00 0.00 81 GLN A CA 8
ATOM 13964 C C . GLN A 1 81 ? -0.596 9.141 -3.750 1.00 0.00 81 GLN A C 8
ATOM 13965 O O . GLN A 1 81 ? -0.064 10.037 -4.388 1.00 0.00 81 GLN A O 8
ATOM 13979 N N . LYS A 1 82 ? -1.395 9.368 -2.719 1.00 0.00 82 LYS A N 8
ATOM 13980 C CA . LYS A 1 82 ? -1.700 10.723 -2.284 1.00 0.00 82 LYS A CA 8
ATOM 13981 C C . LYS A 1 82 ? -0.560 11.338 -1.520 1.00 0.00 82 LYS A C 8
ATOM 13982 O O . LYS A 1 82 ? -0.205 12.489 -1.746 1.00 0.00 82 LYS A O 8
ATOM 14001 N N . ASP A 1 83 ? 0.030 10.567 -0.643 1.00 0.00 83 ASP A N 8
ATOM 14002 C CA . ASP A 1 83 ? 1.155 11.047 0.122 1.00 0.00 83 ASP A CA 8
ATOM 14003 C C . ASP A 1 83 ? 2.350 11.050 -0.797 1.00 0.00 83 ASP A C 8
ATOM 14004 O O . ASP A 1 83 ? 3.265 11.869 -0.693 1.00 0.00 83 ASP A O 8
ATOM 14013 N N . ILE A 1 84 ? 2.290 10.107 -1.721 1.00 0.00 84 ILE A N 8
ATOM 14014 C CA . ILE A 1 84 ? 3.295 9.918 -2.720 1.00 0.00 84 ILE A CA 8
ATOM 14015 C C . ILE A 1 84 ? 3.428 11.170 -3.588 1.00 0.00 84 ILE A C 8
ATOM 14016 O O . ILE A 1 84 ? 4.509 11.753 -3.669 1.00 0.00 84 ILE A O 8
ATOM 14032 N N . LYS A 1 85 ? 2.335 11.595 -4.236 1.00 0.00 85 LYS A N 8
ATOM 14033 C CA . LYS A 1 85 ? 2.405 12.782 -5.068 1.00 0.00 85 LYS A CA 8
ATOM 14034 C C . LYS A 1 85 ? 2.424 14.011 -4.198 1.00 0.00 85 LYS A C 8
ATOM 14035 O O . LYS A 1 85 ? 3.045 15.020 -4.531 1.00 0.00 85 LYS A O 8
ATOM 14054 N N . ASN A 1 86 ? 1.714 13.926 -3.084 1.00 0.00 86 ASN A N 8
ATOM 14055 C CA . ASN A 1 86 ? 1.634 15.057 -2.174 1.00 0.00 86 ASN A CA 8
ATOM 14056 C C . ASN A 1 86 ? 3.016 15.444 -1.651 1.00 0.00 86 ASN A C 8
ATOM 14057 O O . ASN A 1 86 ? 3.196 16.529 -1.100 1.00 0.00 86 ASN A O 8
ATOM 14068 N N . GLY A 1 87 ? 3.984 14.543 -1.800 1.00 0.00 87 GLY A N 8
ATOM 14069 C CA . GLY A 1 87 ? 5.320 14.812 -1.307 1.00 0.00 87 GLY A CA 8
ATOM 14070 C C . GLY A 1 87 ? 5.403 14.576 0.178 1.00 0.00 87 GLY A C 8
ATOM 14071 O O . GLY A 1 87 ? 6.248 15.146 0.868 1.00 0.00 87 GLY A O 8
ATOM 14075 N N . ASN A 1 88 ? 4.542 13.689 0.660 1.00 0.00 88 ASN A N 8
ATOM 14076 C CA . ASN A 1 88 ? 4.528 13.316 2.052 1.00 0.00 88 ASN A CA 8
ATOM 14077 C C . ASN A 1 88 ? 5.449 12.130 2.198 1.00 0.00 88 ASN A C 8
ATOM 14078 O O . ASN A 1 88 ? 5.983 11.849 3.271 1.00 0.00 88 ASN A O 8
ATOM 14089 N N . ILE A 1 89 ? 5.631 11.445 1.073 1.00 0.00 89 ILE A N 8
ATOM 14090 C CA . ILE A 1 89 ? 6.468 10.306 0.985 1.00 0.00 89 ILE A CA 8
ATOM 14091 C C . ILE A 1 89 ? 7.711 10.673 0.232 1.00 0.00 89 ILE A C 8
ATOM 14092 O O . ILE A 1 89 ? 7.819 11.757 -0.342 1.00 0.00 89 ILE A O 8
ATOM 14108 N N . ASP A 1 90 ? 8.656 9.783 0.279 1.00 0.00 90 ASP A N 8
ATOM 14109 C CA . ASP A 1 90 ? 9.911 9.992 -0.338 1.00 0.00 90 ASP A CA 8
ATOM 14110 C C . ASP A 1 90 ? 9.862 9.508 -1.763 1.00 0.00 90 ASP A C 8
ATOM 14111 O O . ASP A 1 90 ? 10.645 8.663 -2.172 1.00 0.00 90 ASP A O 8
ATOM 14120 N N . THR A 1 91 ? 8.906 10.043 -2.506 1.00 0.00 91 THR A N 8
ATOM 14121 C CA . THR A 1 91 ? 8.714 9.652 -3.880 1.00 0.00 91 THR A CA 8
ATOM 14122 C C . THR A 1 91 ? 9.975 9.814 -4.704 1.00 0.00 91 THR A C 8
ATOM 14123 O O . THR A 1 91 ? 10.240 9.009 -5.594 1.00 0.00 91 THR A O 8
ATOM 14134 N N . GLU A 1 92 ? 10.783 10.818 -4.389 1.00 0.00 92 GLU A N 8
ATOM 14135 C CA . GLU A 1 92 ? 12.030 10.990 -5.103 1.00 0.00 92 GLU A CA 8
ATOM 14136 C C . GLU A 1 92 ? 12.892 9.784 -4.802 1.00 0.00 92 GLU A C 8
ATOM 14137 O O . GLU A 1 92 ? 13.637 9.299 -5.649 1.00 0.00 92 GLU A O 8
ATOM 14149 N N . LYS A 1 93 ? 12.729 9.281 -3.586 1.00 0.00 93 LYS A N 8
ATOM 14150 C CA . LYS A 1 93 ? 13.423 8.102 -3.138 1.00 0.00 93 LYS A CA 8
ATOM 14151 C C . LYS A 1 93 ? 12.707 6.877 -3.688 1.00 0.00 93 LYS A C 8
ATOM 14152 O O . LYS A 1 93 ? 13.331 5.952 -4.207 1.00 0.00 93 LYS A O 8
ATOM 14171 N N . LEU A 1 94 ? 11.379 6.913 -3.612 1.00 0.00 94 LEU A N 8
ATOM 14172 C CA . LEU A 1 94 ? 10.544 5.852 -4.140 1.00 0.00 94 LEU A CA 8
ATOM 14173 C C . LEU A 1 94 ? 10.878 5.613 -5.584 1.00 0.00 94 LEU A C 8
ATOM 14174 O O . LEU A 1 94 ? 10.886 4.486 -6.053 1.00 0.00 94 LEU A O 8
ATOM 14190 N N . ARG A 1 95 ? 11.138 6.698 -6.294 1.00 0.00 95 ARG A N 8
ATOM 14191 C CA . ARG A 1 95 ? 11.464 6.599 -7.690 1.00 0.00 95 ARG A CA 8
ATOM 14192 C C . ARG A 1 95 ? 12.787 5.893 -7.888 1.00 0.00 95 ARG A C 8
ATOM 14193 O O . ARG A 1 95 ? 12.885 4.953 -8.659 1.00 0.00 95 ARG A O 8
ATOM 14214 N N . LYS A 1 96 ? 13.800 6.328 -7.175 1.00 0.00 96 LYS A N 8
ATOM 14215 C CA . LYS A 1 96 ? 15.108 5.708 -7.309 1.00 0.00 96 LYS A CA 8
ATOM 14216 C C . LYS A 1 96 ? 15.034 4.246 -6.936 1.00 0.00 96 LYS A C 8
ATOM 14217 O O . LYS A 1 96 ? 15.810 3.420 -7.419 1.00 0.00 96 LYS A O 8
ATOM 14236 N N . TYR A 1 97 ? 14.073 3.931 -6.090 1.00 0.00 97 TYR A N 8
ATOM 14237 C CA . TYR A 1 97 ? 13.867 2.578 -5.660 1.00 0.00 97 TYR A CA 8
ATOM 14238 C C . TYR A 1 97 ? 13.031 1.810 -6.684 1.00 0.00 97 TYR A C 8
ATOM 14239 O O . TYR A 1 97 ? 13.471 0.800 -7.224 1.00 0.00 97 TYR A O 8
ATOM 14257 N N . GLU A 1 98 ? 11.832 2.312 -6.958 1.00 0.00 98 GLU A N 8
ATOM 14258 C CA . GLU A 1 98 ? 10.932 1.695 -7.913 1.00 0.00 98 GLU A CA 8
ATOM 14259 C C . GLU A 1 98 ? 11.604 1.580 -9.262 1.00 0.00 98 GLU A C 8
ATOM 14260 O O . GLU A 1 98 ? 11.425 0.589 -9.970 1.00 0.00 98 GLU A O 8
ATOM 14272 N N . ILE A 1 99 ? 12.402 2.582 -9.609 1.00 0.00 99 ILE A N 8
ATOM 14273 C CA . ILE A 1 99 ? 13.109 2.541 -10.870 1.00 0.00 99 ILE A CA 8
ATOM 14274 C C . ILE A 1 99 ? 14.066 1.381 -10.842 1.00 0.00 99 ILE A C 8
ATOM 14275 O O . ILE A 1 99 ? 14.132 0.567 -11.762 1.00 0.00 99 ILE A O 8
ATOM 14291 N N . ALA A 1 100 ? 14.796 1.322 -9.746 1.00 0.00 100 ALA A N 8
ATOM 14292 C CA . ALA A 1 100 ? 15.766 0.260 -9.528 1.00 0.00 100 ALA A CA 8
ATOM 14293 C C . ALA A 1 100 ? 15.087 -1.081 -9.295 1.00 0.00 100 ALA A C 8
ATOM 14294 O O . ALA A 1 100 ? 15.751 -2.109 -9.160 1.00 0.00 100 ALA A O 8
ATOM 14301 N N . LYS A 1 101 ? 13.764 -1.067 -9.238 1.00 0.00 101 LYS A N 8
ATOM 14302 C CA . LYS A 1 101 ? 13.001 -2.267 -9.011 1.00 0.00 101 LYS A CA 8
ATOM 14303 C C . LYS A 1 101 ? 12.267 -2.715 -10.270 1.00 0.00 101 LYS A C 8
ATOM 14304 O O . LYS A 1 101 ? 12.139 -3.909 -10.538 1.00 0.00 101 LYS A O 8
ATOM 14323 N N . GLY A 1 102 ? 11.787 -1.745 -11.032 1.00 0.00 102 GLY A N 8
ATOM 14324 C CA . GLY A 1 102 ? 11.067 -2.044 -12.258 1.00 0.00 102 GLY A CA 8
ATOM 14325 C C . GLY A 1 102 ? 9.602 -2.356 -12.011 1.00 0.00 102 GLY A C 8
ATOM 14326 O O . GLY A 1 102 ? 9.033 -3.242 -12.650 1.00 0.00 102 GLY A O 8
ATOM 14330 N N . LEU A 1 103 ? 8.995 -1.631 -11.077 1.00 0.00 103 LEU A N 8
ATOM 14331 C CA . LEU A 1 103 ? 7.589 -1.838 -10.736 1.00 0.00 103 LEU A CA 8
ATOM 14332 C C . LEU A 1 103 ? 6.669 -0.974 -11.597 1.00 0.00 103 LEU A C 8
ATOM 14333 O O . LEU A 1 103 ? 7.058 -0.509 -12.668 1.00 0.00 103 LEU A O 8
ATOM 14349 N N . MET A 1 104 ? 5.442 -0.772 -11.118 1.00 0.00 104 MET A N 8
ATOM 14350 C CA . MET A 1 104 ? 4.454 0.026 -11.833 1.00 0.00 104 MET A CA 8
ATOM 14351 C C . MET A 1 104 ? 4.525 1.490 -11.414 1.00 0.00 104 MET A C 8
ATOM 14352 O O . MET A 1 104 ? 5.374 1.881 -10.614 1.00 0.00 104 MET A O 8
ATOM 14366 N N . SER A 1 105 ? 3.626 2.295 -11.968 1.00 0.00 105 SER A N 8
ATOM 14367 C CA . SER A 1 105 ? 3.580 3.714 -11.666 1.00 0.00 105 SER A CA 8
ATOM 14368 C C . SER A 1 105 ? 2.321 4.343 -12.251 1.00 0.00 105 SER A C 8
ATOM 14369 O O . SER A 1 105 ? 2.321 4.811 -13.389 1.00 0.00 105 SER A O 8
ATOM 14377 N N . VAL A 1 106 ? 1.245 4.342 -11.472 1.00 0.00 106 VAL A N 8
ATOM 14378 C CA . VAL A 1 106 ? -0.021 4.901 -11.927 1.00 0.00 106 VAL A CA 8
ATOM 14379 C C . VAL A 1 106 ? -0.753 5.622 -10.792 1.00 0.00 106 VAL A C 8
ATOM 14380 O O . VAL A 1 106 ? -0.718 5.182 -9.645 1.00 0.00 106 VAL A O 8
ATOM 14393 N N . PRO A 1 107 ? -1.416 6.752 -11.113 1.00 0.00 107 PRO A N 8
ATOM 14394 C CA . PRO A 1 107 ? -2.167 7.570 -10.148 1.00 0.00 107 PRO A CA 8
ATOM 14395 C C . PRO A 1 107 ? -3.037 6.751 -9.183 1.00 0.00 107 PRO A C 8
ATOM 14396 O O . PRO A 1 107 ? -2.734 5.603 -8.862 1.00 0.00 107 PRO A O 8
ATOM 14407 N N . TYR A 1 108 ? -4.120 7.369 -8.718 1.00 0.00 108 TYR A N 8
ATOM 14408 C CA . TYR A 1 108 ? -5.054 6.743 -7.780 1.00 0.00 108 TYR A CA 8
ATOM 14409 C C . TYR A 1 108 ? -5.949 5.697 -8.463 1.00 0.00 108 TYR A C 8
ATOM 14410 O O . TYR A 1 108 ? -7.009 5.359 -7.935 1.00 0.00 108 TYR A O 8
ATOM 14428 N N . ILE A 1 109 ? -5.547 5.227 -9.643 1.00 0.00 109 ILE A N 8
ATOM 14429 C CA . ILE A 1 109 ? -6.332 4.256 -10.413 1.00 0.00 109 ILE A CA 8
ATOM 14430 C C . ILE A 1 109 ? -7.187 3.362 -9.511 1.00 0.00 109 ILE A C 8
ATOM 14431 O O . ILE A 1 109 ? -6.783 3.008 -8.404 1.00 0.00 109 ILE A O 8
ATOM 14447 N N . TYR A 1 110 ? -8.379 3.018 -9.990 1.00 0.00 110 TYR A N 8
ATOM 14448 C CA . TYR A 1 110 ? -9.307 2.191 -9.224 1.00 0.00 110 TYR A CA 8
ATOM 14449 C C . TYR A 1 110 ? -9.095 0.702 -9.498 1.00 0.00 110 TYR A C 8
ATOM 14450 O O . TYR A 1 110 ? -9.947 0.042 -10.094 1.00 0.00 110 TYR A O 8
ATOM 14468 N N . PHE A 1 111 ? -7.956 0.180 -9.044 1.00 0.00 111 PHE A N 8
ATOM 14469 C CA . PHE A 1 111 ? -7.619 -1.234 -9.221 1.00 0.00 111 PHE A CA 8
ATOM 14470 C C . PHE A 1 111 ? -6.131 -1.468 -8.960 1.00 0.00 111 PHE A C 8
ATOM 14471 O O . PHE A 1 111 ? -5.778 -2.574 -8.498 1.00 0.00 111 PHE A O 8
ATOM 14489 N N . MET A 1 1 ? 4.848 6.176 14.126 1.00 0.00 1 MET A N 9
ATOM 14490 C CA . MET A 1 1 ? 4.807 6.753 12.755 1.00 0.00 1 MET A CA 9
ATOM 14491 C C . MET A 1 1 ? 4.117 8.101 12.736 1.00 0.00 1 MET A C 9
ATOM 14492 O O . MET A 1 1 ? 3.140 8.315 13.452 1.00 0.00 1 MET A O 9
ATOM 14508 N N . ASP A 1 2 ? 4.596 9.000 11.884 1.00 0.00 2 ASP A N 9
ATOM 14509 C CA . ASP A 1 2 ? 3.965 10.299 11.766 1.00 0.00 2 ASP A CA 9
ATOM 14510 C C . ASP A 1 2 ? 2.572 10.089 11.191 1.00 0.00 2 ASP A C 9
ATOM 14511 O O . ASP A 1 2 ? 2.282 9.033 10.633 1.00 0.00 2 ASP A O 9
ATOM 14520 N N . ILE A 1 3 ? 1.710 11.066 11.367 1.00 0.00 3 ILE A N 9
ATOM 14521 C CA . ILE A 1 3 ? 0.329 10.966 10.916 1.00 0.00 3 ILE A CA 9
ATOM 14522 C C . ILE A 1 3 ? 0.170 10.412 9.502 1.00 0.00 3 ILE A C 9
ATOM 14523 O O . ILE A 1 3 ? -0.611 9.488 9.282 1.00 0.00 3 ILE A O 9
ATOM 14539 N N . LYS A 1 4 ? 0.874 10.994 8.546 1.00 0.00 4 LYS A N 9
ATOM 14540 C CA . LYS A 1 4 ? 0.760 10.561 7.156 1.00 0.00 4 LYS A CA 9
ATOM 14541 C C . LYS A 1 4 ? 0.829 9.037 7.052 1.00 0.00 4 LYS A C 9
ATOM 14542 O O . LYS A 1 4 ? 0.012 8.413 6.374 1.00 0.00 4 LYS A O 9
ATOM 14561 N N . SER A 1 5 ? 1.786 8.449 7.754 1.00 0.00 5 SER A N 9
ATOM 14562 C CA . SER A 1 5 ? 1.944 7.002 7.773 1.00 0.00 5 SER A CA 9
ATOM 14563 C C . SER A 1 5 ? 1.037 6.392 8.836 1.00 0.00 5 SER A C 9
ATOM 14564 O O . SER A 1 5 ? 0.638 5.238 8.737 1.00 0.00 5 SER A O 9
ATOM 14572 N N . GLN A 1 6 ? 0.736 7.184 9.861 1.00 0.00 6 GLN A N 9
ATOM 14573 C CA . GLN A 1 6 ? -0.101 6.752 10.968 1.00 0.00 6 GLN A CA 9
ATOM 14574 C C . GLN A 1 6 ? -1.489 6.355 10.525 1.00 0.00 6 GLN A C 9
ATOM 14575 O O . GLN A 1 6 ? -2.004 5.322 10.938 1.00 0.00 6 GLN A O 9
ATOM 14589 N N . THR A 1 7 ? -2.099 7.178 9.703 1.00 0.00 7 THR A N 9
ATOM 14590 C CA . THR A 1 7 ? -3.432 6.882 9.235 1.00 0.00 7 THR A CA 9
ATOM 14591 C C . THR A 1 7 ? -3.366 5.869 8.122 1.00 0.00 7 THR A C 9
ATOM 14592 O O . THR A 1 7 ? -4.201 4.972 8.042 1.00 0.00 7 THR A O 9
ATOM 14603 N N . LEU A 1 8 ? -2.331 5.968 7.298 1.00 0.00 8 LEU A N 9
ATOM 14604 C CA . LEU A 1 8 ? -2.147 4.992 6.248 1.00 0.00 8 LEU A CA 9
ATOM 14605 C C . LEU A 1 8 ? -1.866 3.663 6.922 1.00 0.00 8 LEU A C 9
ATOM 14606 O O . LEU A 1 8 ? -2.289 2.605 6.457 1.00 0.00 8 LEU A O 9
ATOM 14622 N N . TYR A 1 9 ? -1.185 3.748 8.062 1.00 0.00 9 TYR A N 9
ATOM 14623 C CA . TYR A 1 9 ? -0.885 2.585 8.856 1.00 0.00 9 TYR A CA 9
ATOM 14624 C C . TYR A 1 9 ? -2.158 2.082 9.502 1.00 0.00 9 TYR A C 9
ATOM 14625 O O . TYR A 1 9 ? -2.632 0.987 9.223 1.00 0.00 9 TYR A O 9
ATOM 14643 N N . LEU A 1 10 ? -2.709 2.915 10.373 1.00 0.00 10 LEU A N 9
ATOM 14644 C CA . LEU A 1 10 ? -3.939 2.586 11.065 1.00 0.00 10 LEU A CA 9
ATOM 14645 C C . LEU A 1 10 ? -4.978 2.128 10.061 1.00 0.00 10 LEU A C 9
ATOM 14646 O O . LEU A 1 10 ? -5.810 1.275 10.358 1.00 0.00 10 LEU A O 9
ATOM 14662 N N . ASN A 1 11 ? -4.901 2.676 8.851 1.00 0.00 11 ASN A N 9
ATOM 14663 C CA . ASN A 1 11 ? -5.819 2.286 7.803 1.00 0.00 11 ASN A CA 9
ATOM 14664 C C . ASN A 1 11 ? -5.540 0.843 7.412 1.00 0.00 11 ASN A C 9
ATOM 14665 O O . ASN A 1 11 ? -6.454 0.089 7.077 1.00 0.00 11 ASN A O 9
ATOM 14676 N N . LEU A 1 12 ? -4.263 0.457 7.484 1.00 0.00 12 LEU A N 9
ATOM 14677 C CA . LEU A 1 12 ? -3.863 -0.905 7.166 1.00 0.00 12 LEU A CA 9
ATOM 14678 C C . LEU A 1 12 ? -4.606 -1.875 8.065 1.00 0.00 12 LEU A C 9
ATOM 14679 O O . LEU A 1 12 ? -5.311 -2.765 7.596 1.00 0.00 12 LEU A O 9
ATOM 14695 N N . SER A 1 13 ? -4.460 -1.677 9.365 1.00 0.00 13 SER A N 9
ATOM 14696 C CA . SER A 1 13 ? -5.125 -2.517 10.343 1.00 0.00 13 SER A CA 9
ATOM 14697 C C . SER A 1 13 ? -6.631 -2.470 10.162 1.00 0.00 13 SER A C 9
ATOM 14698 O O . SER A 1 13 ? -7.308 -3.495 10.216 1.00 0.00 13 SER A O 9
ATOM 14706 N N . GLU A 1 14 ? -7.141 -1.271 9.948 1.00 0.00 14 GLU A N 9
ATOM 14707 C CA . GLU A 1 14 ? -8.569 -1.074 9.757 1.00 0.00 14 GLU A CA 9
ATOM 14708 C C . GLU A 1 14 ? -9.050 -1.773 8.498 1.00 0.00 14 GLU A C 9
ATOM 14709 O O . GLU A 1 14 ? -10.185 -2.244 8.427 1.00 0.00 14 GLU A O 9
ATOM 14721 N N . ALA A 1 15 ? -8.177 -1.847 7.508 1.00 0.00 15 ALA A N 9
ATOM 14722 C CA . ALA A 1 15 ? -8.513 -2.506 6.259 1.00 0.00 15 ALA A CA 9
ATOM 14723 C C . ALA A 1 15 ? -8.402 -3.994 6.390 1.00 0.00 15 ALA A C 9
ATOM 14724 O O . ALA A 1 15 ? -9.287 -4.740 5.996 1.00 0.00 15 ALA A O 9
ATOM 14731 N N . TYR A 1 16 ? -7.284 -4.417 6.943 1.00 0.00 16 TYR A N 9
ATOM 14732 C CA . TYR A 1 16 ? -7.030 -5.817 7.140 1.00 0.00 16 TYR A CA 9
ATOM 14733 C C . TYR A 1 16 ? -8.190 -6.440 7.911 1.00 0.00 16 TYR A C 9
ATOM 14734 O O . TYR A 1 16 ? -8.491 -7.624 7.764 1.00 0.00 16 TYR A O 9
ATOM 14752 N N . LYS A 1 17 ? -8.861 -5.610 8.701 1.00 0.00 17 LYS A N 9
ATOM 14753 C CA . LYS A 1 17 ? -10.013 -6.055 9.452 1.00 0.00 17 LYS A CA 9
ATOM 14754 C C . LYS A 1 17 ? -11.273 -5.883 8.603 1.00 0.00 17 LYS A C 9
ATOM 14755 O O . LYS A 1 17 ? -12.391 -6.042 9.094 1.00 0.00 17 LYS A O 9
ATOM 14774 N N . ASP A 1 18 ? -11.078 -5.581 7.315 1.00 0.00 18 ASP A N 9
ATOM 14775 C CA . ASP A 1 18 ? -12.188 -5.419 6.395 1.00 0.00 18 ASP A CA 9
ATOM 14776 C C . ASP A 1 18 ? -12.852 -6.778 6.189 1.00 0.00 18 ASP A C 9
ATOM 14777 O O . ASP A 1 18 ? -12.183 -7.746 5.842 1.00 0.00 18 ASP A O 9
ATOM 14786 N N . PRO A 1 19 ? -14.160 -6.878 6.427 1.00 0.00 19 PRO A N 9
ATOM 14787 C CA . PRO A 1 19 ? -14.902 -8.142 6.299 1.00 0.00 19 PRO A CA 9
ATOM 14788 C C . PRO A 1 19 ? -14.640 -8.901 5.001 1.00 0.00 19 PRO A C 9
ATOM 14789 O O . PRO A 1 19 ? -14.811 -10.121 4.954 1.00 0.00 19 PRO A O 9
ATOM 14800 N N . GLU A 1 20 ? -14.207 -8.205 3.957 1.00 0.00 20 GLU A N 9
ATOM 14801 C CA . GLU A 1 20 ? -13.913 -8.858 2.698 1.00 0.00 20 GLU A CA 9
ATOM 14802 C C . GLU A 1 20 ? -12.417 -8.980 2.510 1.00 0.00 20 GLU A C 9
ATOM 14803 O O . GLU A 1 20 ? -11.912 -9.277 1.427 1.00 0.00 20 GLU A O 9
ATOM 14815 N N . VAL A 1 21 ? -11.744 -8.813 3.621 1.00 0.00 21 VAL A N 9
ATOM 14816 C CA . VAL A 1 21 ? -10.315 -8.955 3.720 1.00 0.00 21 VAL A CA 9
ATOM 14817 C C . VAL A 1 21 ? -10.072 -10.081 4.705 1.00 0.00 21 VAL A C 9
ATOM 14818 O O . VAL A 1 21 ? -9.216 -10.941 4.508 1.00 0.00 21 VAL A O 9
ATOM 14831 N N . LYS A 1 22 ? -10.912 -10.103 5.741 1.00 0.00 22 LYS A N 9
ATOM 14832 C CA . LYS A 1 22 ? -10.880 -11.155 6.730 1.00 0.00 22 LYS A CA 9
ATOM 14833 C C . LYS A 1 22 ? -10.988 -12.481 6.005 1.00 0.00 22 LYS A C 9
ATOM 14834 O O . LYS A 1 22 ? -10.421 -13.493 6.417 1.00 0.00 22 LYS A O 9
ATOM 14853 N N . ALA A 1 23 ? -11.743 -12.447 4.909 1.00 0.00 23 ALA A N 9
ATOM 14854 C CA . ALA A 1 23 ? -11.964 -13.621 4.093 1.00 0.00 23 ALA A CA 9
ATOM 14855 C C . ALA A 1 23 ? -10.713 -13.999 3.328 1.00 0.00 23 ALA A C 9
ATOM 14856 O O . ALA A 1 23 ? -10.485 -15.173 3.039 1.00 0.00 23 ALA A O 9
ATOM 14863 N N . ASN A 1 24 ? -9.900 -13.004 2.989 1.00 0.00 24 ASN A N 9
ATOM 14864 C CA . ASN A 1 24 ? -8.686 -13.269 2.250 1.00 0.00 24 ASN A CA 9
ATOM 14865 C C . ASN A 1 24 ? -7.459 -13.313 3.154 1.00 0.00 24 ASN A C 9
ATOM 14866 O O . ASN A 1 24 ? -7.327 -12.530 4.094 1.00 0.00 24 ASN A O 9
ATOM 14877 N N . GLU A 1 25 ? -6.574 -14.268 2.864 1.00 0.00 25 GLU A N 9
ATOM 14878 C CA . GLU A 1 25 ? -5.358 -14.471 3.644 1.00 0.00 25 GLU A CA 9
ATOM 14879 C C . GLU A 1 25 ? -4.254 -13.497 3.261 1.00 0.00 25 GLU A C 9
ATOM 14880 O O . GLU A 1 25 ? -3.939 -12.575 4.008 1.00 0.00 25 GLU A O 9
ATOM 14892 N N . PHE A 1 26 ? -3.655 -13.729 2.104 1.00 0.00 26 PHE A N 9
ATOM 14893 C CA . PHE A 1 26 ? -2.555 -12.894 1.622 1.00 0.00 26 PHE A CA 9
ATOM 14894 C C . PHE A 1 26 ? -2.905 -11.418 1.698 1.00 0.00 26 PHE A C 9
ATOM 14895 O O . PHE A 1 26 ? -2.103 -10.605 2.146 1.00 0.00 26 PHE A O 9
ATOM 14912 N N . LEU A 1 27 ? -4.100 -11.078 1.248 1.00 0.00 27 LEU A N 9
ATOM 14913 C CA . LEU A 1 27 ? -4.554 -9.703 1.258 1.00 0.00 27 LEU A CA 9
ATOM 14914 C C . LEU A 1 27 ? -4.508 -9.106 2.661 1.00 0.00 27 LEU A C 9
ATOM 14915 O O . LEU A 1 27 ? -3.922 -8.042 2.862 1.00 0.00 27 LEU A O 9
ATOM 14931 N N . SER A 1 28 ? -5.111 -9.786 3.641 1.00 0.00 28 SER A N 9
ATOM 14932 C CA . SER A 1 28 ? -5.097 -9.288 4.996 1.00 0.00 28 SER A CA 9
ATOM 14933 C C . SER A 1 28 ? -3.710 -9.454 5.590 1.00 0.00 28 SER A C 9
ATOM 14934 O O . SER A 1 28 ? -3.129 -8.503 6.110 1.00 0.00 28 SER A O 9
ATOM 14942 N N . LYS A 1 29 ? -3.171 -10.656 5.472 1.00 0.00 29 LYS A N 9
ATOM 14943 C CA . LYS A 1 29 ? -1.830 -10.947 5.970 1.00 0.00 29 LYS A CA 9
ATOM 14944 C C . LYS A 1 29 ? -0.840 -9.906 5.464 1.00 0.00 29 LYS A C 9
ATOM 14945 O O . LYS A 1 29 ? -0.003 -9.417 6.220 1.00 0.00 29 LYS A O 9
ATOM 14964 N N . LEU A 1 30 ? -0.944 -9.557 4.182 1.00 0.00 30 LEU A N 9
ATOM 14965 C CA . LEU A 1 30 ? -0.058 -8.562 3.605 1.00 0.00 30 LEU A CA 9
ATOM 14966 C C . LEU A 1 30 ? -0.239 -7.229 4.308 1.00 0.00 30 LEU A C 9
ATOM 14967 O O . LEU A 1 30 ? 0.724 -6.633 4.780 1.00 0.00 30 LEU A O 9
ATOM 14983 N N . VAL A 1 31 ? -1.486 -6.784 4.406 1.00 0.00 31 VAL A N 9
ATOM 14984 C CA . VAL A 1 31 ? -1.789 -5.538 5.094 1.00 0.00 31 VAL A CA 9
ATOM 14985 C C . VAL A 1 31 ? -1.264 -5.616 6.521 1.00 0.00 31 VAL A C 9
ATOM 14986 O O . VAL A 1 31 ? -0.796 -4.626 7.084 1.00 0.00 31 VAL A O 9
ATOM 14999 N N . VAL A 1 32 ? -1.333 -6.818 7.085 1.00 0.00 32 VAL A N 9
ATOM 15000 C CA . VAL A 1 32 ? -0.854 -7.068 8.434 1.00 0.00 32 VAL A CA 9
ATOM 15001 C C . VAL A 1 32 ? 0.651 -6.894 8.496 1.00 0.00 32 VAL A C 9
ATOM 15002 O O . VAL A 1 32 ? 1.160 -5.969 9.127 1.00 0.00 32 VAL A O 9
ATOM 15015 N N . GLN A 1 33 ? 1.355 -7.778 7.809 1.00 0.00 33 GLN A N 9
ATOM 15016 C CA . GLN A 1 33 ? 2.811 -7.716 7.750 1.00 0.00 33 GLN A CA 9
ATOM 15017 C C . GLN A 1 33 ? 3.229 -6.304 7.363 1.00 0.00 33 GLN A C 9
ATOM 15018 O O . GLN A 1 33 ? 4.005 -5.650 8.059 1.00 0.00 33 GLN A O 9
ATOM 15032 N N . CYS A 1 34 ? 2.669 -5.844 6.256 1.00 0.00 34 CYS A N 9
ATOM 15033 C CA . CYS A 1 34 ? 2.928 -4.505 5.749 1.00 0.00 34 CYS A CA 9
ATOM 15034 C C . CYS A 1 34 ? 2.705 -3.474 6.854 1.00 0.00 34 CYS A C 9
ATOM 15035 O O . CYS A 1 34 ? 3.408 -2.466 6.933 1.00 0.00 34 CYS A O 9
ATOM 15043 N N . ALA A 1 35 ? 1.724 -3.743 7.717 1.00 0.00 35 ALA A N 9
ATOM 15044 C CA . ALA A 1 35 ? 1.412 -2.847 8.823 1.00 0.00 35 ALA A CA 9
ATOM 15045 C C . ALA A 1 35 ? 2.581 -2.758 9.793 1.00 0.00 35 ALA A C 9
ATOM 15046 O O . ALA A 1 35 ? 2.910 -1.684 10.297 1.00 0.00 35 ALA A O 9
ATOM 15053 N N . GLY A 1 36 ? 3.204 -3.897 10.040 1.00 0.00 36 GLY A N 9
ATOM 15054 C CA . GLY A 1 36 ? 4.341 -3.947 10.941 1.00 0.00 36 GLY A CA 9
ATOM 15055 C C . GLY A 1 36 ? 5.558 -3.253 10.366 1.00 0.00 36 GLY A C 9
ATOM 15056 O O . GLY A 1 36 ? 6.472 -2.871 11.098 1.00 0.00 36 GLY A O 9
ATOM 15060 N N . LYS A 1 37 ? 5.564 -3.090 9.050 1.00 0.00 37 LYS A N 9
ATOM 15061 C CA . LYS A 1 37 ? 6.664 -2.437 8.358 1.00 0.00 37 LYS A CA 9
ATOM 15062 C C . LYS A 1 37 ? 6.583 -0.930 8.543 1.00 0.00 37 LYS A C 9
ATOM 15063 O O . LYS A 1 37 ? 7.599 -0.243 8.639 1.00 0.00 37 LYS A O 9
ATOM 15082 N N . LEU A 1 38 ? 5.355 -0.432 8.605 1.00 0.00 38 LEU A N 9
ATOM 15083 C CA . LEU A 1 38 ? 5.108 0.992 8.794 1.00 0.00 38 LEU A CA 9
ATOM 15084 C C . LEU A 1 38 ? 5.592 1.437 10.161 1.00 0.00 38 LEU A C 9
ATOM 15085 O O . LEU A 1 38 ? 6.205 2.494 10.295 1.00 0.00 38 LEU A O 9
ATOM 15101 N N . THR A 1 39 ? 5.307 0.630 11.183 1.00 0.00 39 THR A N 9
ATOM 15102 C CA . THR A 1 39 ? 5.712 0.952 12.549 1.00 0.00 39 THR A CA 9
ATOM 15103 C C . THR A 1 39 ? 7.174 1.372 12.596 1.00 0.00 39 THR A C 9
ATOM 15104 O O . THR A 1 39 ? 7.575 2.160 13.452 1.00 0.00 39 THR A O 9
ATOM 15115 N N . ALA A 1 40 ? 7.954 0.878 11.647 1.00 0.00 40 ALA A N 9
ATOM 15116 C CA . ALA A 1 40 ? 9.352 1.242 11.555 1.00 0.00 40 ALA A CA 9
ATOM 15117 C C . ALA A 1 40 ? 9.516 2.366 10.547 1.00 0.00 40 ALA A C 9
ATOM 15118 O O . ALA A 1 40 ? 10.515 2.435 9.830 1.00 0.00 40 ALA A O 9
ATOM 15125 N N . SER A 1 41 ? 8.517 3.241 10.486 1.00 0.00 41 SER A N 9
ATOM 15126 C CA . SER A 1 41 ? 8.536 4.357 9.555 1.00 0.00 41 SER A CA 9
ATOM 15127 C C . SER A 1 41 ? 9.838 5.131 9.675 1.00 0.00 41 SER A C 9
ATOM 15128 O O . SER A 1 41 ? 10.276 5.776 8.722 1.00 0.00 41 SER A O 9
ATOM 15136 N N . ASN A 1 42 ? 10.490 5.020 10.833 1.00 0.00 42 ASN A N 9
ATOM 15137 C CA . ASN A 1 42 ? 11.779 5.664 11.035 1.00 0.00 42 ASN A CA 9
ATOM 15138 C C . ASN A 1 42 ? 12.701 5.280 9.882 1.00 0.00 42 ASN A C 9
ATOM 15139 O O . ASN A 1 42 ? 13.578 6.043 9.478 1.00 0.00 42 ASN A O 9
ATOM 15150 N N . SER A 1 43 ? 12.444 4.093 9.331 1.00 0.00 43 SER A N 9
ATOM 15151 C CA . SER A 1 43 ? 13.169 3.583 8.204 1.00 0.00 43 SER A CA 9
ATOM 15152 C C . SER A 1 43 ? 12.312 3.801 6.970 1.00 0.00 43 SER A C 9
ATOM 15153 O O . SER A 1 43 ? 11.824 2.850 6.359 1.00 0.00 43 SER A O 9
ATOM 15161 N N . GLU A 1 44 ? 12.103 5.069 6.629 1.00 0.00 44 GLU A N 9
ATOM 15162 C CA . GLU A 1 44 ? 11.265 5.416 5.491 1.00 0.00 44 GLU A CA 9
ATOM 15163 C C . GLU A 1 44 ? 11.783 4.755 4.231 1.00 0.00 44 GLU A C 9
ATOM 15164 O O . GLU A 1 44 ? 11.039 4.509 3.286 1.00 0.00 44 GLU A O 9
ATOM 15176 N N . ASN A 1 45 ? 13.057 4.433 4.244 1.00 0.00 45 ASN A N 9
ATOM 15177 C CA . ASN A 1 45 ? 13.662 3.752 3.115 1.00 0.00 45 ASN A CA 9
ATOM 15178 C C . ASN A 1 45 ? 13.005 2.391 2.955 1.00 0.00 45 ASN A C 9
ATOM 15179 O O . ASN A 1 45 ? 12.766 1.913 1.847 1.00 0.00 45 ASN A O 9
ATOM 15190 N N . SER A 1 46 ? 12.697 1.797 4.095 1.00 0.00 46 SER A N 9
ATOM 15191 C CA . SER A 1 46 ? 12.042 0.506 4.158 1.00 0.00 46 SER A CA 9
ATOM 15192 C C . SER A 1 46 ? 10.537 0.648 3.966 1.00 0.00 46 SER A C 9
ATOM 15193 O O . SER A 1 46 ? 9.872 -0.249 3.448 1.00 0.00 46 SER A O 9
ATOM 15201 N N . TYR A 1 47 ? 10.020 1.801 4.370 1.00 0.00 47 TYR A N 9
ATOM 15202 C CA . TYR A 1 47 ? 8.626 2.120 4.243 1.00 0.00 47 TYR A CA 9
ATOM 15203 C C . TYR A 1 47 ? 8.392 2.629 2.839 1.00 0.00 47 TYR A C 9
ATOM 15204 O O . TYR A 1 47 ? 7.263 2.732 2.389 1.00 0.00 47 TYR A O 9
ATOM 15222 N N . ILE A 1 48 ? 9.517 2.875 2.152 1.00 0.00 48 ILE A N 9
ATOM 15223 C CA . ILE A 1 48 ? 9.546 3.302 0.764 1.00 0.00 48 ILE A CA 9
ATOM 15224 C C . ILE A 1 48 ? 9.434 2.072 -0.097 1.00 0.00 48 ILE A C 9
ATOM 15225 O O . ILE A 1 48 ? 8.744 2.061 -1.117 1.00 0.00 48 ILE A O 9
ATOM 15241 N N . GLU A 1 49 ? 10.091 1.019 0.355 1.00 0.00 49 GLU A N 9
ATOM 15242 C CA . GLU A 1 49 ? 10.037 -0.231 -0.335 1.00 0.00 49 GLU A CA 9
ATOM 15243 C C . GLU A 1 49 ? 8.660 -0.777 -0.148 1.00 0.00 49 GLU A C 9
ATOM 15244 O O . GLU A 1 49 ? 7.901 -0.904 -1.104 1.00 0.00 49 GLU A O 9
ATOM 15256 N N . VAL A 1 50 ? 8.307 -1.027 1.105 1.00 0.00 50 VAL A N 9
ATOM 15257 C CA . VAL A 1 50 ? 6.977 -1.495 1.410 1.00 0.00 50 VAL A CA 9
ATOM 15258 C C . VAL A 1 50 ? 5.960 -0.531 0.809 1.00 0.00 50 VAL A C 9
ATOM 15259 O O . VAL A 1 50 ? 4.831 -0.911 0.498 1.00 0.00 50 VAL A O 9
ATOM 15272 N N . ILE A 1 51 ? 6.391 0.721 0.616 1.00 0.00 51 ILE A N 9
ATOM 15273 C CA . ILE A 1 51 ? 5.545 1.729 0.019 1.00 0.00 51 ILE A CA 9
ATOM 15274 C C . ILE A 1 51 ? 5.450 1.492 -1.477 1.00 0.00 51 ILE A C 9
ATOM 15275 O O . ILE A 1 51 ? 4.383 1.648 -2.074 1.00 0.00 51 ILE A O 9
ATOM 15291 N N . SER A 1 52 ? 6.560 1.077 -2.080 1.00 0.00 52 SER A N 9
ATOM 15292 C CA . SER A 1 52 ? 6.559 0.787 -3.494 1.00 0.00 52 SER A CA 9
ATOM 15293 C C . SER A 1 52 ? 5.814 -0.508 -3.730 1.00 0.00 52 SER A C 9
ATOM 15294 O O . SER A 1 52 ? 5.127 -0.680 -4.738 1.00 0.00 52 SER A O 9
ATOM 15302 N N . LEU A 1 53 ? 5.949 -1.415 -2.768 1.00 0.00 53 LEU A N 9
ATOM 15303 C CA . LEU A 1 53 ? 5.285 -2.698 -2.838 1.00 0.00 53 LEU A CA 9
ATOM 15304 C C . LEU A 1 53 ? 3.804 -2.534 -2.562 1.00 0.00 53 LEU A C 9
ATOM 15305 O O . LEU A 1 53 ? 3.024 -3.419 -2.849 1.00 0.00 53 LEU A O 9
ATOM 15321 N N . LEU A 1 54 ? 3.410 -1.401 -1.994 1.00 0.00 54 LEU A N 9
ATOM 15322 C CA . LEU A 1 54 ? 2.010 -1.173 -1.709 1.00 0.00 54 LEU A CA 9
ATOM 15323 C C . LEU A 1 54 ? 1.249 -0.777 -2.964 1.00 0.00 54 LEU A C 9
ATOM 15324 O O . LEU A 1 54 ? 0.235 -1.390 -3.302 1.00 0.00 54 LEU A O 9
ATOM 15340 N N . SER A 1 55 ? 1.757 0.231 -3.664 1.00 0.00 55 SER A N 9
ATOM 15341 C CA . SER A 1 55 ? 1.133 0.695 -4.897 1.00 0.00 55 SER A CA 9
ATOM 15342 C C . SER A 1 55 ? 1.225 -0.364 -5.999 1.00 0.00 55 SER A C 9
ATOM 15343 O O . SER A 1 55 ? 0.604 -0.230 -7.051 1.00 0.00 55 SER A O 9
ATOM 15351 N N . ARG A 1 56 ? 2.009 -1.414 -5.758 1.00 0.00 56 ARG A N 9
ATOM 15352 C CA . ARG A 1 56 ? 2.175 -2.482 -6.741 1.00 0.00 56 ARG A CA 9
ATOM 15353 C C . ARG A 1 56 ? 1.970 -3.865 -6.114 1.00 0.00 56 ARG A C 9
ATOM 15354 O O . ARG A 1 56 ? 1.755 -4.844 -6.817 1.00 0.00 56 ARG A O 9
ATOM 15375 N N . GLY A 1 57 ? 2.043 -3.941 -4.792 1.00 0.00 57 GLY A N 9
ATOM 15376 C CA . GLY A 1 57 ? 1.870 -5.211 -4.103 1.00 0.00 57 GLY A CA 9
ATOM 15377 C C . GLY A 1 57 ? 0.432 -5.662 -4.068 1.00 0.00 57 GLY A C 9
ATOM 15378 O O . GLY A 1 57 ? 0.128 -6.828 -4.320 1.00 0.00 57 GLY A O 9
ATOM 15382 N N . ILE A 1 58 ? -0.454 -4.735 -3.737 1.00 0.00 58 ILE A N 9
ATOM 15383 C CA . ILE A 1 58 ? -1.872 -5.037 -3.646 1.00 0.00 58 ILE A CA 9
ATOM 15384 C C . ILE A 1 58 ? -2.501 -5.288 -5.021 1.00 0.00 58 ILE A C 9
ATOM 15385 O O . ILE A 1 58 ? -3.677 -5.635 -5.116 1.00 0.00 58 ILE A O 9
ATOM 15401 N N . SER A 1 59 ? -1.724 -5.117 -6.090 1.00 0.00 59 SER A N 9
ATOM 15402 C CA . SER A 1 59 ? -2.247 -5.333 -7.436 1.00 0.00 59 SER A CA 9
ATOM 15403 C C . SER A 1 59 ? -1.342 -6.237 -8.264 1.00 0.00 59 SER A C 9
ATOM 15404 O O . SER A 1 59 ? -1.815 -7.105 -8.997 1.00 0.00 59 SER A O 9
ATOM 15412 N N . SER A 1 60 ? -0.044 -6.018 -8.153 1.00 0.00 60 SER A N 9
ATOM 15413 C CA . SER A 1 60 ? 0.933 -6.801 -8.906 1.00 0.00 60 SER A CA 9
ATOM 15414 C C . SER A 1 60 ? 1.124 -8.197 -8.316 1.00 0.00 60 SER A C 9
ATOM 15415 O O . SER A 1 60 ? 1.669 -9.079 -8.977 1.00 0.00 60 SER A O 9
ATOM 15423 N N . TYR A 1 61 ? 0.684 -8.394 -7.075 1.00 0.00 61 TYR A N 9
ATOM 15424 C CA . TYR A 1 61 ? 0.821 -9.691 -6.416 1.00 0.00 61 TYR A CA 9
ATOM 15425 C C . TYR A 1 61 ? 0.117 -10.785 -7.216 1.00 0.00 61 TYR A C 9
ATOM 15426 O O . TYR A 1 61 ? -1.007 -11.172 -6.896 1.00 0.00 61 TYR A O 9
ATOM 15444 N N . TYR A 1 62 ? 0.788 -11.275 -8.256 1.00 0.00 62 TYR A N 9
ATOM 15445 C CA . TYR A 1 62 ? 0.235 -12.321 -9.112 1.00 0.00 62 TYR A CA 9
ATOM 15446 C C . TYR A 1 62 ? -0.972 -11.806 -9.889 1.00 0.00 62 TYR A C 9
ATOM 15447 O O . TYR A 1 62 ? -0.937 -11.710 -11.116 1.00 0.00 62 TYR A O 9
ATOM 15465 N N . LEU A 1 63 ? -2.038 -11.471 -9.169 1.00 0.00 63 LEU A N 9
ATOM 15466 C CA . LEU A 1 63 ? -3.255 -10.959 -9.791 1.00 0.00 63 LEU A CA 9
ATOM 15467 C C . LEU A 1 63 ? -3.925 -12.029 -10.644 1.00 0.00 63 LEU A C 9
ATOM 15468 O O . LEU A 1 63 ? -3.393 -12.439 -11.675 1.00 0.00 63 LEU A O 9
ATOM 15484 N N . SER A 1 64 ? -5.098 -12.473 -10.208 1.00 0.00 64 SER A N 9
ATOM 15485 C CA . SER A 1 64 ? -5.847 -13.491 -10.933 1.00 0.00 64 SER A CA 9
ATOM 15486 C C . SER A 1 64 ? -6.987 -12.857 -11.724 1.00 0.00 64 SER A C 9
ATOM 15487 O O . SER A 1 64 ? -8.040 -13.467 -11.914 1.00 0.00 64 SER A O 9
ATOM 15495 N N . HIS A 1 65 ? -6.768 -11.628 -12.180 1.00 0.00 65 HIS A N 9
ATOM 15496 C CA . HIS A 1 65 ? -7.774 -10.904 -12.949 1.00 0.00 65 HIS A CA 9
ATOM 15497 C C . HIS A 1 65 ? -9.013 -10.634 -12.101 1.00 0.00 65 HIS A C 9
ATOM 15498 O O . HIS A 1 65 ? -10.090 -11.171 -12.366 1.00 0.00 65 HIS A O 9
ATOM 15513 N N . LYS A 1 66 ? -8.853 -9.800 -11.080 1.00 0.00 66 LYS A N 9
ATOM 15514 C CA . LYS A 1 66 ? -9.957 -9.457 -10.190 1.00 0.00 66 LYS A CA 9
ATOM 15515 C C . LYS A 1 66 ? -10.521 -10.705 -9.520 1.00 0.00 66 LYS A C 9
ATOM 15516 O O . LYS A 1 66 ? -11.437 -11.342 -10.041 1.00 0.00 66 LYS A O 9
ATOM 15535 N N . ARG A 1 67 ? -9.966 -11.052 -8.363 1.00 0.00 67 ARG A N 9
ATOM 15536 C CA . ARG A 1 67 ? -10.414 -12.227 -7.624 1.00 0.00 67 ARG A CA 9
ATOM 15537 C C . ARG A 1 67 ? -10.969 -11.834 -6.260 1.00 0.00 67 ARG A C 9
ATOM 15538 O O . ARG A 1 67 ? -12.012 -12.334 -5.837 1.00 0.00 67 ARG A O 9
ATOM 15559 N N . ILE A 1 68 ? -10.268 -10.940 -5.574 1.00 0.00 68 ILE A N 9
ATOM 15560 C CA . ILE A 1 68 ? -10.693 -10.484 -4.256 1.00 0.00 68 ILE A CA 9
ATOM 15561 C C . ILE A 1 68 ? -10.031 -9.162 -3.889 1.00 0.00 68 ILE A C 9
ATOM 15562 O O . ILE A 1 68 ? -8.841 -9.116 -3.583 1.00 0.00 68 ILE A O 9
ATOM 15578 N N . ILE A 1 69 ? -10.811 -8.086 -3.923 1.00 0.00 69 ILE A N 9
ATOM 15579 C CA . ILE A 1 69 ? -10.307 -6.757 -3.593 1.00 0.00 69 ILE A CA 9
ATOM 15580 C C . ILE A 1 69 ? -11.442 -5.859 -3.107 1.00 0.00 69 ILE A C 9
ATOM 15581 O O . ILE A 1 69 ? -12.071 -5.160 -3.901 1.00 0.00 69 ILE A O 9
ATOM 15597 N N . PRO A 1 70 ? -11.728 -5.867 -1.793 1.00 0.00 70 PRO A N 9
ATOM 15598 C CA . PRO A 1 70 ? -12.801 -5.050 -1.223 1.00 0.00 70 PRO A CA 9
ATOM 15599 C C . PRO A 1 70 ? -12.433 -3.574 -1.132 1.00 0.00 70 PRO A C 9
ATOM 15600 O O . PRO A 1 70 ? -11.316 -3.179 -1.466 1.00 0.00 70 PRO A O 9
ATOM 15611 N N . SER A 1 71 ? -13.384 -2.762 -0.677 1.00 0.00 71 SER A N 9
ATOM 15612 C CA . SER A 1 71 ? -13.167 -1.324 -0.539 1.00 0.00 71 SER A CA 9
ATOM 15613 C C . SER A 1 71 ? -11.875 -1.038 0.220 1.00 0.00 71 SER A C 9
ATOM 15614 O O . SER A 1 71 ? -11.070 -0.206 -0.199 1.00 0.00 71 SER A O 9
ATOM 15622 N N . SER A 1 72 ? -11.675 -1.739 1.337 1.00 0.00 72 SER A N 9
ATOM 15623 C CA . SER A 1 72 ? -10.471 -1.563 2.147 1.00 0.00 72 SER A CA 9
ATOM 15624 C C . SER A 1 72 ? -9.205 -1.972 1.398 1.00 0.00 72 SER A C 9
ATOM 15625 O O . SER A 1 72 ? -8.158 -2.174 2.006 1.00 0.00 72 SER A O 9
ATOM 15633 N N . MET A 1 73 ? -9.295 -2.050 0.079 1.00 0.00 73 MET A N 9
ATOM 15634 C CA . MET A 1 73 ? -8.153 -2.386 -0.747 1.00 0.00 73 MET A CA 9
ATOM 15635 C C . MET A 1 73 ? -8.072 -1.408 -1.915 1.00 0.00 73 MET A C 9
ATOM 15636 O O . MET A 1 73 ? -7.343 -1.623 -2.882 1.00 0.00 73 MET A O 9
ATOM 15650 N N . LEU A 1 74 ? -8.832 -0.324 -1.795 1.00 0.00 74 LEU A N 9
ATOM 15651 C CA . LEU A 1 74 ? -8.873 0.719 -2.801 1.00 0.00 74 LEU A CA 9
ATOM 15652 C C . LEU A 1 74 ? -8.508 2.052 -2.171 1.00 0.00 74 LEU A C 9
ATOM 15653 O O . LEU A 1 74 ? -7.864 2.886 -2.798 1.00 0.00 74 LEU A O 9
ATOM 15669 N N . THR A 1 75 ? -8.910 2.236 -0.917 1.00 0.00 75 THR A N 9
ATOM 15670 C CA . THR A 1 75 ? -8.613 3.458 -0.193 1.00 0.00 75 THR A CA 9
ATOM 15671 C C . THR A 1 75 ? -7.149 3.477 0.225 1.00 0.00 75 THR A C 9
ATOM 15672 O O . THR A 1 75 ? -6.565 4.535 0.438 1.00 0.00 75 THR A O 9
ATOM 15683 N N . ILE A 1 76 ? -6.561 2.295 0.332 1.00 0.00 76 ILE A N 9
ATOM 15684 C CA . ILE A 1 76 ? -5.166 2.180 0.708 1.00 0.00 76 ILE A CA 9
ATOM 15685 C C . ILE A 1 76 ? -4.292 2.536 -0.483 1.00 0.00 76 ILE A C 9
ATOM 15686 O O . ILE A 1 76 ? -3.569 3.528 -0.454 1.00 0.00 76 ILE A O 9
ATOM 15702 N N . TYR A 1 77 ? -4.393 1.744 -1.545 1.00 0.00 77 TYR A N 9
ATOM 15703 C CA . TYR A 1 77 ? -3.635 2.004 -2.762 1.00 0.00 77 TYR A CA 9
ATOM 15704 C C . TYR A 1 77 ? -3.785 3.468 -3.149 1.00 0.00 77 TYR A C 9
ATOM 15705 O O . TYR A 1 77 ? -2.819 4.136 -3.517 1.00 0.00 77 TYR A O 9
ATOM 15723 N N . THR A 1 78 ? -5.015 3.953 -3.047 1.00 0.00 78 THR A N 9
ATOM 15724 C CA . THR A 1 78 ? -5.330 5.335 -3.366 1.00 0.00 78 THR A CA 9
ATOM 15725 C C . THR A 1 78 ? -4.607 6.277 -2.420 1.00 0.00 78 THR A C 9
ATOM 15726 O O . THR A 1 78 ? -4.187 7.364 -2.803 1.00 0.00 78 THR A O 9
ATOM 15737 N N . GLN A 1 79 ? -4.470 5.836 -1.182 1.00 0.00 79 GLN A N 9
ATOM 15738 C CA . GLN A 1 79 ? -3.806 6.621 -0.155 1.00 0.00 79 GLN A CA 9
ATOM 15739 C C . GLN A 1 79 ? -2.317 6.624 -0.415 1.00 0.00 79 GLN A C 9
ATOM 15740 O O . GLN A 1 79 ? -1.643 7.649 -0.312 1.00 0.00 79 GLN A O 9
ATOM 15754 N N . ILE A 1 80 ? -1.829 5.455 -0.785 1.00 0.00 80 ILE A N 9
ATOM 15755 C CA . ILE A 1 80 ? -0.438 5.257 -1.112 1.00 0.00 80 ILE A CA 9
ATOM 15756 C C . ILE A 1 80 ? 0.014 6.307 -2.122 1.00 0.00 80 ILE A C 9
ATOM 15757 O O . ILE A 1 80 ? 0.969 7.046 -1.881 1.00 0.00 80 ILE A O 9
ATOM 15773 N N . GLN A 1 81 ? -0.702 6.384 -3.239 1.00 0.00 81 GLN A N 9
ATOM 15774 C CA . GLN A 1 81 ? -0.399 7.360 -4.273 1.00 0.00 81 GLN A CA 9
ATOM 15775 C C . GLN A 1 81 ? -0.674 8.766 -3.756 1.00 0.00 81 GLN A C 9
ATOM 15776 O O . GLN A 1 81 ? -0.008 9.725 -4.132 1.00 0.00 81 GLN A O 9
ATOM 15790 N N . LYS A 1 82 ? -1.660 8.867 -2.879 1.00 0.00 82 LYS A N 9
ATOM 15791 C CA . LYS A 1 82 ? -2.038 10.142 -2.285 1.00 0.00 82 LYS A CA 9
ATOM 15792 C C . LYS A 1 82 ? -0.946 10.666 -1.391 1.00 0.00 82 LYS A C 9
ATOM 15793 O O . LYS A 1 82 ? -0.766 11.867 -1.257 1.00 0.00 82 LYS A O 9
ATOM 15812 N N . ASP A 1 83 ? -0.205 9.757 -0.804 1.00 0.00 83 ASP A N 9
ATOM 15813 C CA . ASP A 1 83 ? 0.891 10.129 0.059 1.00 0.00 83 ASP A CA 9
ATOM 15814 C C . ASP A 1 83 ? 2.050 10.508 -0.824 1.00 0.00 83 ASP A C 9
ATOM 15815 O O . ASP A 1 83 ? 2.873 11.365 -0.499 1.00 0.00 83 ASP A O 9
ATOM 15824 N N . ILE A 1 84 ? 2.072 9.848 -1.968 1.00 0.00 84 ILE A N 9
ATOM 15825 C CA . ILE A 1 84 ? 3.073 10.058 -2.969 1.00 0.00 84 ILE A CA 9
ATOM 15826 C C . ILE A 1 84 ? 2.983 11.468 -3.540 1.00 0.00 84 ILE A C 9
ATOM 15827 O O . ILE A 1 84 ? 3.963 12.215 -3.531 1.00 0.00 84 ILE A O 9
ATOM 15843 N N . LYS A 1 85 ? 1.811 11.821 -4.054 1.00 0.00 85 LYS A N 9
ATOM 15844 C CA . LYS A 1 85 ? 1.616 13.129 -4.644 1.00 0.00 85 LYS A CA 9
ATOM 15845 C C . LYS A 1 85 ? 1.473 14.189 -3.576 1.00 0.00 85 LYS A C 9
ATOM 15846 O O . LYS A 1 85 ? 1.882 15.336 -3.759 1.00 0.00 85 LYS A O 9
ATOM 15865 N N . ASN A 1 86 ? 0.855 13.806 -2.472 1.00 0.00 86 ASN A N 9
ATOM 15866 C CA . ASN A 1 86 ? 0.624 14.751 -1.387 1.00 0.00 86 ASN A CA 9
ATOM 15867 C C . ASN A 1 86 ? 1.931 15.197 -0.744 1.00 0.00 86 ASN A C 9
ATOM 15868 O O . ASN A 1 86 ? 1.982 16.233 -0.081 1.00 0.00 86 ASN A O 9
ATOM 15879 N N . GLY A 1 87 ? 2.980 14.408 -0.928 1.00 0.00 87 GLY A N 9
ATOM 15880 C CA . GLY A 1 87 ? 4.261 14.742 -0.342 1.00 0.00 87 GLY A CA 9
ATOM 15881 C C . GLY A 1 87 ? 4.390 14.194 1.062 1.00 0.00 87 GLY A C 9
ATOM 15882 O O . GLY A 1 87 ? 5.005 14.812 1.929 1.00 0.00 87 GLY A O 9
ATOM 15886 N N . ASN A 1 88 ? 3.822 13.012 1.272 1.00 0.00 88 ASN A N 9
ATOM 15887 C CA . ASN A 1 88 ? 3.883 12.348 2.556 1.00 0.00 88 ASN A CA 9
ATOM 15888 C C . ASN A 1 88 ? 4.973 11.295 2.501 1.00 0.00 88 ASN A C 9
ATOM 15889 O O . ASN A 1 88 ? 5.556 10.911 3.514 1.00 0.00 88 ASN A O 9
ATOM 15900 N N . ILE A 1 89 ? 5.247 10.858 1.279 1.00 0.00 89 ILE A N 9
ATOM 15901 C CA . ILE A 1 89 ? 6.249 9.889 0.988 1.00 0.00 89 ILE A CA 9
ATOM 15902 C C . ILE A 1 89 ? 7.417 10.601 0.335 1.00 0.00 89 ILE A C 9
ATOM 15903 O O . ILE A 1 89 ? 7.311 11.779 -0.006 1.00 0.00 89 ILE A O 9
ATOM 15919 N N . ASP A 1 90 ? 8.514 9.901 0.136 1.00 0.00 90 ASP A N 9
ATOM 15920 C CA . ASP A 1 90 ? 9.654 10.500 -0.503 1.00 0.00 90 ASP A CA 9
ATOM 15921 C C . ASP A 1 90 ? 9.804 9.877 -1.863 1.00 0.00 90 ASP A C 9
ATOM 15922 O O . ASP A 1 90 ? 10.707 9.079 -2.108 1.00 0.00 90 ASP A O 9
ATOM 15931 N N . THR A 1 91 ? 8.878 10.225 -2.739 1.00 0.00 91 THR A N 9
ATOM 15932 C CA . THR A 1 91 ? 8.869 9.683 -4.075 1.00 0.00 91 THR A CA 9
ATOM 15933 C C . THR A 1 91 ? 10.221 9.831 -4.749 1.00 0.00 91 THR A C 9
ATOM 15934 O O . THR A 1 91 ? 10.514 9.125 -5.708 1.00 0.00 91 THR A O 9
ATOM 15945 N N . GLU A 1 92 ? 11.067 10.708 -4.219 1.00 0.00 92 GLU A N 9
ATOM 15946 C CA . GLU A 1 92 ? 12.400 10.869 -4.759 1.00 0.00 92 GLU A CA 9
ATOM 15947 C C . GLU A 1 92 ? 13.148 9.583 -4.483 1.00 0.00 92 GLU A C 9
ATOM 15948 O O . GLU A 1 92 ? 13.828 9.035 -5.347 1.00 0.00 92 GLU A O 9
ATOM 15960 N N . LYS A 1 93 ? 12.955 9.087 -3.271 1.00 0.00 93 LYS A N 9
ATOM 15961 C CA . LYS A 1 93 ? 13.539 7.836 -2.851 1.00 0.00 93 LYS A CA 9
ATOM 15962 C C . LYS A 1 93 ? 12.830 6.701 -3.560 1.00 0.00 93 LYS A C 9
ATOM 15963 O O . LYS A 1 93 ? 13.457 5.783 -4.087 1.00 0.00 93 LYS A O 9
ATOM 15982 N N . LEU A 1 94 ? 11.506 6.792 -3.584 1.00 0.00 94 LEU A N 9
ATOM 15983 C CA . LEU A 1 94 ? 10.684 5.798 -4.251 1.00 0.00 94 LEU A CA 9
ATOM 15984 C C . LEU A 1 94 ? 11.057 5.712 -5.709 1.00 0.00 94 LEU A C 9
ATOM 15985 O O . LEU A 1 94 ? 10.991 4.653 -6.308 1.00 0.00 94 LEU A O 9
ATOM 16001 N N . ARG A 1 95 ? 11.403 6.851 -6.293 1.00 0.00 95 ARG A N 9
ATOM 16002 C CA . ARG A 1 95 ? 11.741 6.886 -7.691 1.00 0.00 95 ARG A CA 9
ATOM 16003 C C . ARG A 1 95 ? 13.010 6.139 -7.980 1.00 0.00 95 ARG A C 9
ATOM 16004 O O . ARG A 1 95 ? 13.079 5.410 -8.952 1.00 0.00 95 ARG A O 9
ATOM 16025 N N . LYS A 1 96 ? 14.008 6.311 -7.143 1.00 0.00 96 LYS A N 9
ATOM 16026 C CA . LYS A 1 96 ? 15.264 5.627 -7.366 1.00 0.00 96 LYS A CA 9
ATOM 16027 C C . LYS A 1 96 ? 15.130 4.170 -6.994 1.00 0.00 96 LYS A C 9
ATOM 16028 O O . LYS A 1 96 ? 15.762 3.291 -7.583 1.00 0.00 96 LYS A O 9
ATOM 16047 N N . TYR A 1 97 ? 14.291 3.928 -6.006 1.00 0.00 97 TYR A N 9
ATOM 16048 C CA . TYR A 1 97 ? 14.047 2.594 -5.530 1.00 0.00 97 TYR A CA 9
ATOM 16049 C C . TYR A 1 97 ? 13.110 1.836 -6.469 1.00 0.00 97 TYR A C 9
ATOM 16050 O O . TYR A 1 97 ? 13.333 0.667 -6.765 1.00 0.00 97 TYR A O 9
ATOM 16068 N N . GLU A 1 98 ? 12.069 2.510 -6.934 1.00 0.00 98 GLU A N 9
ATOM 16069 C CA . GLU A 1 98 ? 11.101 1.904 -7.832 1.00 0.00 98 GLU A CA 9
ATOM 16070 C C . GLU A 1 98 ? 11.748 1.568 -9.157 1.00 0.00 98 GLU A C 9
ATOM 16071 O O . GLU A 1 98 ? 11.294 0.670 -9.860 1.00 0.00 98 GLU A O 9
ATOM 16083 N N . ILE A 1 99 ? 12.819 2.276 -9.500 1.00 0.00 99 ILE A N 9
ATOM 16084 C CA . ILE A 1 99 ? 13.505 2.000 -10.743 1.00 0.00 99 ILE A CA 9
ATOM 16085 C C . ILE A 1 99 ? 14.250 0.701 -10.619 1.00 0.00 99 ILE A C 9
ATOM 16086 O O . ILE A 1 99 ? 14.098 -0.211 -11.432 1.00 0.00 99 ILE A O 9
ATOM 16102 N N . ALA A 1 100 ? 15.040 0.619 -9.564 1.00 0.00 100 ALA A N 9
ATOM 16103 C CA . ALA A 1 100 ? 15.802 -0.586 -9.286 1.00 0.00 100 ALA A CA 9
ATOM 16104 C C . ALA A 1 100 ? 14.869 -1.764 -9.086 1.00 0.00 100 ALA A C 9
ATOM 16105 O O . ALA A 1 100 ? 15.291 -2.920 -9.048 1.00 0.00 100 ALA A O 9
ATOM 16112 N N . LYS A 1 101 ? 13.595 -1.447 -8.949 1.00 0.00 101 LYS A N 9
ATOM 16113 C CA . LYS A 1 101 ? 12.567 -2.423 -8.741 1.00 0.00 101 LYS A CA 9
ATOM 16114 C C . LYS A 1 101 ? 11.682 -2.575 -9.979 1.00 0.00 101 LYS A C 9
ATOM 16115 O O . LYS A 1 101 ? 11.097 -3.633 -10.213 1.00 0.00 101 LYS A O 9
ATOM 16134 N N . GLY A 1 102 ? 11.581 -1.502 -10.757 1.00 0.00 102 GLY A N 9
ATOM 16135 C CA . GLY A 1 102 ? 10.757 -1.511 -11.956 1.00 0.00 102 GLY A CA 9
ATOM 16136 C C . GLY A 1 102 ? 9.275 -1.465 -11.629 1.00 0.00 102 GLY A C 9
ATOM 16137 O O . GLY A 1 102 ? 8.483 -2.221 -12.192 1.00 0.00 102 GLY A O 9
ATOM 16141 N N . LEU A 1 103 ? 8.908 -0.600 -10.685 1.00 0.00 103 LEU A N 9
ATOM 16142 C CA . LEU A 1 103 ? 7.513 -0.479 -10.240 1.00 0.00 103 LEU A CA 9
ATOM 16143 C C . LEU A 1 103 ? 6.794 0.670 -10.905 1.00 0.00 103 LEU A C 9
ATOM 16144 O O . LEU A 1 103 ? 6.001 1.378 -10.286 1.00 0.00 103 LEU A O 9
ATOM 16160 N N . MET A 1 104 ? 7.074 0.836 -12.175 1.00 0.00 104 MET A N 9
ATOM 16161 C CA . MET A 1 104 ? 6.449 1.897 -12.961 1.00 0.00 104 MET A CA 9
ATOM 16162 C C . MET A 1 104 ? 5.285 1.362 -13.796 1.00 0.00 104 MET A C 9
ATOM 16163 O O . MET A 1 104 ? 5.367 1.297 -15.023 1.00 0.00 104 MET A O 9
ATOM 16177 N N . SER A 1 105 ? 4.199 0.979 -13.126 1.00 0.00 105 SER A N 9
ATOM 16178 C CA . SER A 1 105 ? 3.025 0.453 -13.813 1.00 0.00 105 SER A CA 9
ATOM 16179 C C . SER A 1 105 ? 1.824 0.372 -12.872 1.00 0.00 105 SER A C 9
ATOM 16180 O O . SER A 1 105 ? 1.972 0.446 -11.652 1.00 0.00 105 SER A O 9
ATOM 16188 N N . VAL A 1 106 ? 0.633 0.214 -13.448 1.00 0.00 106 VAL A N 9
ATOM 16189 C CA . VAL A 1 106 ? -0.593 0.116 -12.661 1.00 0.00 106 VAL A CA 9
ATOM 16190 C C . VAL A 1 106 ? -1.828 0.013 -13.554 1.00 0.00 106 VAL A C 9
ATOM 16191 O O . VAL A 1 106 ? -2.005 0.802 -14.481 1.00 0.00 106 VAL A O 9
ATOM 16204 N N . PRO A 1 107 ? -2.724 -0.943 -13.249 1.00 0.00 107 PRO A N 9
ATOM 16205 C CA . PRO A 1 107 ? -3.977 -1.122 -13.990 1.00 0.00 107 PRO A CA 9
ATOM 16206 C C . PRO A 1 107 ? -4.852 0.120 -13.837 1.00 0.00 107 PRO A C 9
ATOM 16207 O O . PRO A 1 107 ? -4.345 1.241 -13.860 1.00 0.00 107 PRO A O 9
ATOM 16218 N N . TYR A 1 108 ? -6.144 -0.064 -13.676 1.00 0.00 108 TYR A N 9
ATOM 16219 C CA . TYR A 1 108 ? -7.053 1.062 -13.514 1.00 0.00 108 TYR A CA 9
ATOM 16220 C C . TYR A 1 108 ? -6.874 1.669 -12.123 1.00 0.00 108 TYR A C 9
ATOM 16221 O O . TYR A 1 108 ? -6.076 1.177 -11.325 1.00 0.00 108 TYR A O 9
ATOM 16239 N N . ILE A 1 109 ? -7.638 2.718 -11.834 1.00 0.00 109 ILE A N 9
ATOM 16240 C CA . ILE A 1 109 ? -7.591 3.382 -10.531 1.00 0.00 109 ILE A CA 9
ATOM 16241 C C . ILE A 1 109 ? -8.150 4.798 -10.632 1.00 0.00 109 ILE A C 9
ATOM 16242 O O . ILE A 1 109 ? -7.486 5.708 -11.130 1.00 0.00 109 ILE A O 9
ATOM 16258 N N . TYR A 1 110 ? -9.378 4.971 -10.152 1.00 0.00 110 TYR A N 9
ATOM 16259 C CA . TYR A 1 110 ? -10.039 6.269 -10.179 1.00 0.00 110 TYR A CA 9
ATOM 16260 C C . TYR A 1 110 ? -9.806 7.023 -8.874 1.00 0.00 110 TYR A C 9
ATOM 16261 O O . TYR A 1 110 ? -10.698 7.704 -8.370 1.00 0.00 110 TYR A O 9
ATOM 16279 N N . PHE A 1 111 ? -8.600 6.891 -8.331 1.00 0.00 111 PHE A N 9
ATOM 16280 C CA . PHE A 1 111 ? -8.241 7.553 -7.083 1.00 0.00 111 PHE A CA 9
ATOM 16281 C C . PHE A 1 111 ? -9.269 7.266 -5.992 1.00 0.00 111 PHE A C 9
ATOM 16282 O O . PHE A 1 111 ? -9.995 6.256 -6.116 1.00 0.00 111 PHE A O 9
ATOM 16300 N N . MET A 1 1 ? 5.213 5.225 13.891 1.00 0.00 1 MET A N 10
ATOM 16301 C CA . MET A 1 1 ? 4.971 5.736 12.516 1.00 0.00 1 MET A CA 10
ATOM 16302 C C . MET A 1 1 ? 4.752 7.230 12.505 1.00 0.00 1 MET A C 10
ATOM 16303 O O . MET A 1 1 ? 4.655 7.877 13.549 1.00 0.00 1 MET A O 10
ATOM 16319 N N . ASP A 1 2 ? 4.592 7.749 11.304 1.00 0.00 2 ASP A N 10
ATOM 16320 C CA . ASP A 1 2 ? 4.285 9.143 11.112 1.00 0.00 2 ASP A CA 10
ATOM 16321 C C . ASP A 1 2 ? 2.783 9.238 10.950 1.00 0.00 2 ASP A C 10
ATOM 16322 O O . ASP A 1 2 ? 2.083 8.245 11.142 1.00 0.00 2 ASP A O 10
ATOM 16331 N N . ILE A 1 3 ? 2.276 10.401 10.614 1.00 0.00 3 ILE A N 10
ATOM 16332 C CA . ILE A 1 3 ? 0.843 10.562 10.457 1.00 0.00 3 ILE A CA 10
ATOM 16333 C C . ILE A 1 3 ? 0.349 9.963 9.152 1.00 0.00 3 ILE A C 10
ATOM 16334 O O . ILE A 1 3 ? -0.550 9.122 9.146 1.00 0.00 3 ILE A O 10
ATOM 16350 N N . LYS A 1 4 ? 0.931 10.400 8.050 1.00 0.00 4 LYS A N 10
ATOM 16351 C CA . LYS A 1 4 ? 0.523 9.891 6.742 1.00 0.00 4 LYS A CA 10
ATOM 16352 C C . LYS A 1 4 ? 0.576 8.367 6.739 1.00 0.00 4 LYS A C 10
ATOM 16353 O O . LYS A 1 4 ? -0.189 7.707 6.034 1.00 0.00 4 LYS A O 10
ATOM 16372 N N . SER A 1 5 ? 1.463 7.818 7.563 1.00 0.00 5 SER A N 10
ATOM 16373 C CA . SER A 1 5 ? 1.601 6.381 7.701 1.00 0.00 5 SER A CA 10
ATOM 16374 C C . SER A 1 5 ? 0.593 5.874 8.717 1.00 0.00 5 SER A C 10
ATOM 16375 O O . SER A 1 5 ? 0.003 4.816 8.553 1.00 0.00 5 SER A O 10
ATOM 16383 N N . GLN A 1 6 ? 0.426 6.652 9.778 1.00 0.00 6 GLN A N 10
ATOM 16384 C CA . GLN A 1 6 ? -0.487 6.332 10.867 1.00 0.00 6 GLN A CA 10
ATOM 16385 C C . GLN A 1 6 ? -1.873 5.940 10.404 1.00 0.00 6 GLN A C 10
ATOM 16386 O O . GLN A 1 6 ? -2.391 4.904 10.803 1.00 0.00 6 GLN A O 10
ATOM 16400 N N . THR A 1 7 ? -2.489 6.778 9.598 1.00 0.00 7 THR A N 10
ATOM 16401 C CA . THR A 1 7 ? -3.825 6.491 9.135 1.00 0.00 7 THR A CA 10
ATOM 16402 C C . THR A 1 7 ? -3.781 5.430 8.073 1.00 0.00 7 THR A C 10
ATOM 16403 O O . THR A 1 7 ? -4.607 4.522 8.062 1.00 0.00 7 THR A O 10
ATOM 16414 N N . LEU A 1 8 ? -2.781 5.505 7.212 1.00 0.00 8 LEU A N 10
ATOM 16415 C CA . LEU A 1 8 ? -2.626 4.488 6.201 1.00 0.00 8 LEU A CA 10
ATOM 16416 C C . LEU A 1 8 ? -2.326 3.177 6.917 1.00 0.00 8 LEU A C 10
ATOM 16417 O O . LEU A 1 8 ? -2.716 2.098 6.470 1.00 0.00 8 LEU A O 10
ATOM 16433 N N . TYR A 1 9 ? -1.666 3.303 8.072 1.00 0.00 9 TYR A N 10
ATOM 16434 C CA . TYR A 1 9 ? -1.349 2.170 8.908 1.00 0.00 9 TYR A CA 10
ATOM 16435 C C . TYR A 1 9 ? -2.621 1.649 9.537 1.00 0.00 9 TYR A C 10
ATOM 16436 O O . TYR A 1 9 ? -3.069 0.541 9.263 1.00 0.00 9 TYR A O 10
ATOM 16454 N N . LEU A 1 10 ? -3.213 2.488 10.381 1.00 0.00 10 LEU A N 10
ATOM 16455 C CA . LEU A 1 10 ? -4.455 2.145 11.039 1.00 0.00 10 LEU A CA 10
ATOM 16456 C C . LEU A 1 10 ? -5.441 1.664 9.995 1.00 0.00 10 LEU A C 10
ATOM 16457 O O . LEU A 1 10 ? -6.234 0.758 10.240 1.00 0.00 10 LEU A O 10
ATOM 16473 N N . ASN A 1 11 ? -5.343 2.251 8.806 1.00 0.00 11 ASN A N 10
ATOM 16474 C CA . ASN A 1 11 ? -6.187 1.854 7.701 1.00 0.00 11 ASN A CA 10
ATOM 16475 C C . ASN A 1 11 ? -5.832 0.425 7.320 1.00 0.00 11 ASN A C 10
ATOM 16476 O O . ASN A 1 11 ? -6.703 -0.383 7.000 1.00 0.00 11 ASN A O 10
ATOM 16487 N N . LEU A 1 12 ? -4.533 0.114 7.395 1.00 0.00 12 LEU A N 10
ATOM 16488 C CA . LEU A 1 12 ? -4.054 -1.225 7.097 1.00 0.00 12 LEU A CA 10
ATOM 16489 C C . LEU A 1 12 ? -4.751 -2.222 8.006 1.00 0.00 12 LEU A C 10
ATOM 16490 O O . LEU A 1 12 ? -5.332 -3.198 7.547 1.00 0.00 12 LEU A O 10
ATOM 16506 N N . SER A 1 13 ? -4.710 -1.949 9.301 1.00 0.00 13 SER A N 10
ATOM 16507 C CA . SER A 1 13 ? -5.355 -2.810 10.278 1.00 0.00 13 SER A CA 10
ATOM 16508 C C . SER A 1 13 ? -6.856 -2.855 10.052 1.00 0.00 13 SER A C 10
ATOM 16509 O O . SER A 1 13 ? -7.479 -3.913 10.143 1.00 0.00 13 SER A O 10
ATOM 16517 N N . GLU A 1 14 ? -7.430 -1.702 9.757 1.00 0.00 14 GLU A N 10
ATOM 16518 C CA . GLU A 1 14 ? -8.862 -1.609 9.516 1.00 0.00 14 GLU A CA 10
ATOM 16519 C C . GLU A 1 14 ? -9.245 -2.329 8.236 1.00 0.00 14 GLU A C 10
ATOM 16520 O O . GLU A 1 14 ? -10.340 -2.879 8.118 1.00 0.00 14 GLU A O 10
ATOM 16532 N N . ALA A 1 15 ? -8.330 -2.341 7.286 1.00 0.00 15 ALA A N 10
ATOM 16533 C CA . ALA A 1 15 ? -8.566 -3.025 6.028 1.00 0.00 15 ALA A CA 10
ATOM 16534 C C . ALA A 1 15 ? -8.364 -4.497 6.211 1.00 0.00 15 ALA A C 10
ATOM 16535 O O . ALA A 1 15 ? -9.177 -5.321 5.808 1.00 0.00 15 ALA A O 10
ATOM 16542 N N . TYR A 1 16 ? -7.258 -4.816 6.845 1.00 0.00 16 TYR A N 10
ATOM 16543 C CA . TYR A 1 16 ? -6.925 -6.180 7.128 1.00 0.00 16 TYR A CA 10
ATOM 16544 C C . TYR A 1 16 ? -8.055 -6.788 7.942 1.00 0.00 16 TYR A C 10
ATOM 16545 O O . TYR A 1 16 ? -8.373 -7.971 7.817 1.00 0.00 16 TYR A O 10
ATOM 16563 N N . LYS A 1 17 ? -8.688 -5.935 8.738 1.00 0.00 17 LYS A N 10
ATOM 16564 C CA . LYS A 1 17 ? -9.821 -6.336 9.537 1.00 0.00 17 LYS A CA 10
ATOM 16565 C C . LYS A 1 17 ? -11.103 -6.136 8.725 1.00 0.00 17 LYS A C 10
ATOM 16566 O O . LYS A 1 17 ? -12.208 -6.182 9.265 1.00 0.00 17 LYS A O 10
ATOM 16585 N N . ASP A 1 18 ? -10.937 -5.945 7.407 1.00 0.00 18 ASP A N 10
ATOM 16586 C CA . ASP A 1 18 ? -12.064 -5.776 6.507 1.00 0.00 18 ASP A CA 10
ATOM 16587 C C . ASP A 1 18 ? -12.685 -7.144 6.241 1.00 0.00 18 ASP A C 10
ATOM 16588 O O . ASP A 1 18 ? -11.986 -8.076 5.851 1.00 0.00 18 ASP A O 10
ATOM 16597 N N . PRO A 1 19 ? -13.990 -7.294 6.471 1.00 0.00 19 PRO A N 10
ATOM 16598 C CA . PRO A 1 19 ? -14.697 -8.569 6.287 1.00 0.00 19 PRO A CA 10
ATOM 16599 C C . PRO A 1 19 ? -14.340 -9.325 5.008 1.00 0.00 19 PRO A C 10
ATOM 16600 O O . PRO A 1 19 ? -14.291 -10.556 5.015 1.00 0.00 19 PRO A O 10
ATOM 16611 N N . GLU A 1 20 ? -14.087 -8.611 3.913 1.00 0.00 20 GLU A N 10
ATOM 16612 C CA . GLU A 1 20 ? -13.739 -9.274 2.667 1.00 0.00 20 GLU A CA 10
ATOM 16613 C C . GLU A 1 20 ? -12.233 -9.349 2.485 1.00 0.00 20 GLU A C 10
ATOM 16614 O O . GLU A 1 20 ? -11.720 -9.670 1.414 1.00 0.00 20 GLU A O 10
ATOM 16626 N N . VAL A 1 21 ? -11.557 -9.132 3.589 1.00 0.00 21 VAL A N 10
ATOM 16627 C CA . VAL A 1 21 ? -10.116 -9.241 3.684 1.00 0.00 21 VAL A CA 10
ATOM 16628 C C . VAL A 1 21 ? -9.839 -10.367 4.669 1.00 0.00 21 VAL A C 10
ATOM 16629 O O . VAL A 1 21 ? -8.881 -11.128 4.526 1.00 0.00 21 VAL A O 10
ATOM 16642 N N . LYS A 1 22 ? -10.751 -10.495 5.640 1.00 0.00 22 LYS A N 10
ATOM 16643 C CA . LYS A 1 22 ? -10.703 -11.548 6.628 1.00 0.00 22 LYS A CA 10
ATOM 16644 C C . LYS A 1 22 ? -10.737 -12.878 5.906 1.00 0.00 22 LYS A C 10
ATOM 16645 O O . LYS A 1 22 ? -10.025 -13.821 6.250 1.00 0.00 22 LYS A O 10
ATOM 16664 N N . ALA A 1 23 ? -11.576 -12.921 4.878 1.00 0.00 23 ALA A N 10
ATOM 16665 C CA . ALA A 1 23 ? -11.725 -14.111 4.063 1.00 0.00 23 ALA A CA 10
ATOM 16666 C C . ALA A 1 23 ? -10.521 -14.275 3.148 1.00 0.00 23 ALA A C 10
ATOM 16667 O O . ALA A 1 23 ? -10.216 -15.377 2.690 1.00 0.00 23 ALA A O 10
ATOM 16674 N N . ASN A 1 24 ? -9.839 -13.164 2.891 1.00 0.00 24 ASN A N 10
ATOM 16675 C CA . ASN A 1 24 ? -8.668 -13.166 2.041 1.00 0.00 24 ASN A CA 10
ATOM 16676 C C . ASN A 1 24 ? -7.391 -13.088 2.874 1.00 0.00 24 ASN A C 10
ATOM 16677 O O . ASN A 1 24 ? -6.798 -12.021 3.024 1.00 0.00 24 ASN A O 10
ATOM 16688 N N . GLU A 1 25 ? -6.981 -14.232 3.420 1.00 0.00 25 GLU A N 10
ATOM 16689 C CA . GLU A 1 25 ? -5.781 -14.309 4.250 1.00 0.00 25 GLU A CA 10
ATOM 16690 C C . GLU A 1 25 ? -4.609 -13.566 3.622 1.00 0.00 25 GLU A C 10
ATOM 16691 O O . GLU A 1 25 ? -3.960 -12.745 4.265 1.00 0.00 25 GLU A O 10
ATOM 16703 N N . PHE A 1 26 ? -4.348 -13.861 2.363 1.00 0.00 26 PHE A N 10
ATOM 16704 C CA . PHE A 1 26 ? -3.250 -13.228 1.638 1.00 0.00 26 PHE A CA 10
ATOM 16705 C C . PHE A 1 26 ? -3.306 -11.707 1.770 1.00 0.00 26 PHE A C 10
ATOM 16706 O O . PHE A 1 26 ? -2.325 -11.068 2.146 1.00 0.00 26 PHE A O 10
ATOM 16723 N N . LEU A 1 27 ? -4.462 -11.137 1.452 1.00 0.00 27 LEU A N 10
ATOM 16724 C CA . LEU A 1 27 ? -4.660 -9.700 1.523 1.00 0.00 27 LEU A CA 10
ATOM 16725 C C . LEU A 1 27 ? -4.523 -9.184 2.950 1.00 0.00 27 LEU A C 10
ATOM 16726 O O . LEU A 1 27 ? -3.843 -8.187 3.189 1.00 0.00 27 LEU A O 10
ATOM 16742 N N . SER A 1 28 ? -5.163 -9.860 3.902 1.00 0.00 28 SER A N 10
ATOM 16743 C CA . SER A 1 28 ? -5.089 -9.452 5.280 1.00 0.00 28 SER A CA 10
ATOM 16744 C C . SER A 1 28 ? -3.663 -9.575 5.787 1.00 0.00 28 SER A C 10
ATOM 16745 O O . SER A 1 28 ? -3.075 -8.608 6.262 1.00 0.00 28 SER A O 10
ATOM 16753 N N . LYS A 1 29 ? -3.114 -10.767 5.660 1.00 0.00 29 LYS A N 10
ATOM 16754 C CA . LYS A 1 29 ? -1.748 -11.040 6.088 1.00 0.00 29 LYS A CA 10
ATOM 16755 C C . LYS A 1 29 ? -0.774 -10.010 5.524 1.00 0.00 29 LYS A C 10
ATOM 16756 O O . LYS A 1 29 ? -0.002 -9.411 6.272 1.00 0.00 29 LYS A O 10
ATOM 16775 N N . LEU A 1 30 ? -0.809 -9.792 4.209 1.00 0.00 30 LEU A N 10
ATOM 16776 C CA . LEU A 1 30 ? 0.082 -8.816 3.598 1.00 0.00 30 LEU A CA 10
ATOM 16777 C C . LEU A 1 30 ? -0.116 -7.451 4.234 1.00 0.00 30 LEU A C 10
ATOM 16778 O O . LEU A 1 30 ? 0.846 -6.787 4.615 1.00 0.00 30 LEU A O 10
ATOM 16794 N N . VAL A 1 31 ? -1.375 -7.054 4.384 1.00 0.00 31 VAL A N 10
ATOM 16795 C CA . VAL A 1 31 ? -1.698 -5.785 5.018 1.00 0.00 31 VAL A CA 10
ATOM 16796 C C . VAL A 1 31 ? -1.124 -5.782 6.426 1.00 0.00 31 VAL A C 10
ATOM 16797 O O . VAL A 1 31 ? -0.580 -4.783 6.886 1.00 0.00 31 VAL A O 10
ATOM 16810 N N . VAL A 1 32 ? -1.232 -6.931 7.087 1.00 0.00 32 VAL A N 10
ATOM 16811 C CA . VAL A 1 32 ? -0.709 -7.100 8.434 1.00 0.00 32 VAL A CA 10
ATOM 16812 C C . VAL A 1 32 ? 0.798 -6.922 8.440 1.00 0.00 32 VAL A C 10
ATOM 16813 O O . VAL A 1 32 ? 1.326 -5.959 8.998 1.00 0.00 32 VAL A O 10
ATOM 16826 N N . GLN A 1 33 ? 1.479 -7.859 7.800 1.00 0.00 33 GLN A N 10
ATOM 16827 C CA . GLN A 1 33 ? 2.933 -7.824 7.704 1.00 0.00 33 GLN A CA 10
ATOM 16828 C C . GLN A 1 33 ? 3.386 -6.446 7.247 1.00 0.00 33 GLN A C 10
ATOM 16829 O O . GLN A 1 33 ? 4.334 -5.875 7.785 1.00 0.00 33 GLN A O 10
ATOM 16843 N N . CYS A 1 34 ? 2.676 -5.916 6.265 1.00 0.00 34 CYS A N 10
ATOM 16844 C CA . CYS A 1 34 ? 2.972 -4.598 5.734 1.00 0.00 34 CYS A CA 10
ATOM 16845 C C . CYS A 1 34 ? 2.733 -3.545 6.806 1.00 0.00 34 CYS A C 10
ATOM 16846 O O . CYS A 1 34 ? 3.524 -2.614 6.973 1.00 0.00 34 CYS A O 10
ATOM 16854 N N . ALA A 1 35 ? 1.638 -3.708 7.547 1.00 0.00 35 ALA A N 10
ATOM 16855 C CA . ALA A 1 35 ? 1.299 -2.777 8.615 1.00 0.00 35 ALA A CA 10
ATOM 16856 C C . ALA A 1 35 ? 2.444 -2.674 9.608 1.00 0.00 35 ALA A C 10
ATOM 16857 O O . ALA A 1 35 ? 2.686 -1.620 10.197 1.00 0.00 35 ALA A O 10
ATOM 16864 N N . GLY A 1 36 ? 3.158 -3.777 9.768 1.00 0.00 36 GLY A N 10
ATOM 16865 C CA . GLY A 1 36 ? 4.291 -3.805 10.667 1.00 0.00 36 GLY A CA 10
ATOM 16866 C C . GLY A 1 36 ? 5.506 -3.156 10.044 1.00 0.00 36 GLY A C 10
ATOM 16867 O O . GLY A 1 36 ? 6.392 -2.673 10.749 1.00 0.00 36 GLY A O 10
ATOM 16871 N N . LYS A 1 37 ? 5.541 -3.139 8.715 1.00 0.00 37 LYS A N 10
ATOM 16872 C CA . LYS A 1 37 ? 6.645 -2.538 7.996 1.00 0.00 37 LYS A CA 10
ATOM 16873 C C . LYS A 1 37 ? 6.553 -1.019 8.040 1.00 0.00 37 LYS A C 10
ATOM 16874 O O . LYS A 1 37 ? 7.536 -0.325 7.785 1.00 0.00 37 LYS A O 10
ATOM 16893 N N . LEU A 1 38 ? 5.370 -0.500 8.365 1.00 0.00 38 LEU A N 10
ATOM 16894 C CA . LEU A 1 38 ? 5.182 0.938 8.435 1.00 0.00 38 LEU A CA 10
ATOM 16895 C C . LEU A 1 38 ? 5.559 1.478 9.804 1.00 0.00 38 LEU A C 10
ATOM 16896 O O . LEU A 1 38 ? 6.016 2.610 9.919 1.00 0.00 38 LEU A O 10
ATOM 16912 N N . THR A 1 39 ? 5.354 0.669 10.845 1.00 0.00 39 THR A N 10
ATOM 16913 C CA . THR A 1 39 ? 5.670 1.092 12.203 1.00 0.00 39 THR A CA 10
ATOM 16914 C C . THR A 1 39 ? 7.084 1.631 12.276 1.00 0.00 39 THR A C 10
ATOM 16915 O O . THR A 1 39 ? 7.398 2.475 13.115 1.00 0.00 39 THR A O 10
ATOM 16926 N N . ALA A 1 40 ? 7.917 1.191 11.348 1.00 0.00 40 ALA A N 10
ATOM 16927 C CA . ALA A 1 40 ? 9.267 1.686 11.266 1.00 0.00 40 ALA A CA 10
ATOM 16928 C C . ALA A 1 40 ? 9.329 2.793 10.224 1.00 0.00 40 ALA A C 10
ATOM 16929 O O . ALA A 1 40 ? 10.348 2.976 9.561 1.00 0.00 40 ALA A O 10
ATOM 16936 N N . SER A 1 41 ? 8.217 3.520 10.067 1.00 0.00 41 SER A N 10
ATOM 16937 C CA . SER A 1 41 ? 8.138 4.594 9.090 1.00 0.00 41 SER A CA 10
ATOM 16938 C C . SER A 1 41 ? 9.322 5.537 9.230 1.00 0.00 41 SER A C 10
ATOM 16939 O O . SER A 1 41 ? 9.710 6.198 8.267 1.00 0.00 41 SER A O 10
ATOM 16947 N N . ASN A 1 42 ? 9.939 5.555 10.413 1.00 0.00 42 ASN A N 10
ATOM 16948 C CA . ASN A 1 42 ? 11.125 6.373 10.623 1.00 0.00 42 ASN A CA 10
ATOM 16949 C C . ASN A 1 42 ? 12.119 6.062 9.507 1.00 0.00 42 ASN A C 10
ATOM 16950 O O . ASN A 1 42 ? 12.908 6.910 9.090 1.00 0.00 42 ASN A O 10
ATOM 16961 N N . SER A 1 43 ? 12.016 4.831 8.999 1.00 0.00 43 SER A N 10
ATOM 16962 C CA . SER A 1 43 ? 12.817 4.360 7.907 1.00 0.00 43 SER A CA 10
ATOM 16963 C C . SER A 1 43 ? 11.964 4.416 6.650 1.00 0.00 43 SER A C 10
ATOM 16964 O O . SER A 1 43 ? 11.598 3.384 6.087 1.00 0.00 43 SER A O 10
ATOM 16972 N N . GLU A 1 44 ? 11.617 5.634 6.233 1.00 0.00 44 GLU A N 10
ATOM 16973 C CA . GLU A 1 44 ? 10.769 5.823 5.065 1.00 0.00 44 GLU A CA 10
ATOM 16974 C C . GLU A 1 44 ? 11.382 5.158 3.848 1.00 0.00 44 GLU A C 10
ATOM 16975 O O . GLU A 1 44 ? 10.689 4.817 2.899 1.00 0.00 44 GLU A O 10
ATOM 16987 N N . ASN A 1 45 ? 12.679 4.939 3.904 1.00 0.00 45 ASN A N 10
ATOM 16988 C CA . ASN A 1 45 ? 13.366 4.261 2.817 1.00 0.00 45 ASN A CA 10
ATOM 16989 C C . ASN A 1 45 ? 12.876 2.824 2.759 1.00 0.00 45 ASN A C 10
ATOM 16990 O O . ASN A 1 45 ? 12.646 2.251 1.691 1.00 0.00 45 ASN A O 10
ATOM 17001 N N . SER A 1 46 ? 12.682 2.272 3.941 1.00 0.00 46 SER A N 10
ATOM 17002 C CA . SER A 1 46 ? 12.181 0.924 4.097 1.00 0.00 46 SER A CA 10
ATOM 17003 C C . SER A 1 46 ? 10.669 0.914 3.938 1.00 0.00 46 SER A C 10
ATOM 17004 O O . SER A 1 46 ? 10.077 -0.065 3.485 1.00 0.00 46 SER A O 10
ATOM 17012 N N . TYR A 1 47 ? 10.065 2.042 4.285 1.00 0.00 47 TYR A N 10
ATOM 17013 C CA . TYR A 1 47 ? 8.650 2.237 4.166 1.00 0.00 47 TYR A CA 10
ATOM 17014 C C . TYR A 1 47 ? 8.361 2.634 2.729 1.00 0.00 47 TYR A C 10
ATOM 17015 O O . TYR A 1 47 ? 7.235 2.541 2.266 1.00 0.00 47 TYR A O 10
ATOM 17033 N N . ILE A 1 48 ? 9.439 3.032 2.032 1.00 0.00 48 ILE A N 10
ATOM 17034 C CA . ILE A 1 48 ? 9.405 3.403 0.623 1.00 0.00 48 ILE A CA 10
ATOM 17035 C C . ILE A 1 48 ? 9.249 2.134 -0.186 1.00 0.00 48 ILE A C 10
ATOM 17036 O O . ILE A 1 48 ? 8.500 2.078 -1.158 1.00 0.00 48 ILE A O 10
ATOM 17052 N N . GLU A 1 49 ? 9.939 1.099 0.265 1.00 0.00 49 GLU A N 10
ATOM 17053 C CA . GLU A 1 49 ? 9.855 -0.186 -0.378 1.00 0.00 49 GLU A CA 10
ATOM 17054 C C . GLU A 1 49 ? 8.491 -0.743 -0.102 1.00 0.00 49 GLU A C 10
ATOM 17055 O O . GLU A 1 49 ? 7.716 -0.981 -1.026 1.00 0.00 49 GLU A O 10
ATOM 17067 N N . VAL A 1 50 ? 8.165 -0.880 1.177 1.00 0.00 50 VAL A N 10
ATOM 17068 C CA . VAL A 1 50 ? 6.848 -1.341 1.540 1.00 0.00 50 VAL A CA 10
ATOM 17069 C C . VAL A 1 50 ? 5.819 -0.395 0.927 1.00 0.00 50 VAL A C 10
ATOM 17070 O O . VAL A 1 50 ? 4.672 -0.771 0.684 1.00 0.00 50 VAL A O 10
ATOM 17083 N N . ILE A 1 51 ? 6.267 0.835 0.645 1.00 0.00 51 ILE A N 10
ATOM 17084 C CA . ILE A 1 51 ? 5.430 1.835 0.027 1.00 0.00 51 ILE A CA 10
ATOM 17085 C C . ILE A 1 51 ? 5.229 1.489 -1.443 1.00 0.00 51 ILE A C 10
ATOM 17086 O O . ILE A 1 51 ? 4.141 1.673 -1.993 1.00 0.00 51 ILE A O 10
ATOM 17102 N N . SER A 1 52 ? 6.275 0.946 -2.070 1.00 0.00 52 SER A N 10
ATOM 17103 C CA . SER A 1 52 ? 6.179 0.544 -3.455 1.00 0.00 52 SER A CA 10
ATOM 17104 C C . SER A 1 52 ? 5.334 -0.712 -3.550 1.00 0.00 52 SER A C 10
ATOM 17105 O O . SER A 1 52 ? 4.601 -0.922 -4.516 1.00 0.00 52 SER A O 10
ATOM 17113 N N . LEU A 1 53 ? 5.445 -1.539 -2.515 1.00 0.00 53 LEU A N 10
ATOM 17114 C CA . LEU A 1 53 ? 4.697 -2.776 -2.440 1.00 0.00 53 LEU A CA 10
ATOM 17115 C C . LEU A 1 53 ? 3.250 -2.497 -2.071 1.00 0.00 53 LEU A C 10
ATOM 17116 O O . LEU A 1 53 ? 2.385 -3.329 -2.282 1.00 0.00 53 LEU A O 10
ATOM 17132 N N . LEU A 1 54 ? 2.991 -1.323 -1.503 1.00 0.00 54 LEU A N 10
ATOM 17133 C CA . LEU A 1 54 ? 1.644 -0.962 -1.110 1.00 0.00 54 LEU A CA 10
ATOM 17134 C C . LEU A 1 54 ? 0.804 -0.534 -2.305 1.00 0.00 54 LEU A C 10
ATOM 17135 O O . LEU A 1 54 ? -0.376 -0.878 -2.394 1.00 0.00 54 LEU A O 10
ATOM 17151 N N . SER A 1 55 ? 1.409 0.196 -3.232 1.00 0.00 55 SER A N 10
ATOM 17152 C CA . SER A 1 55 ? 0.690 0.639 -4.419 1.00 0.00 55 SER A CA 10
ATOM 17153 C C . SER A 1 55 ? 0.482 -0.522 -5.389 1.00 0.00 55 SER A C 10
ATOM 17154 O O . SER A 1 55 ? -0.511 -0.565 -6.116 1.00 0.00 55 SER A O 10
ATOM 17162 N N . ARG A 1 56 ? 1.421 -1.463 -5.389 1.00 0.00 56 ARG A N 10
ATOM 17163 C CA . ARG A 1 56 ? 1.338 -2.628 -6.265 1.00 0.00 56 ARG A CA 10
ATOM 17164 C C . ARG A 1 56 ? 0.833 -3.845 -5.496 1.00 0.00 56 ARG A C 10
ATOM 17165 O O . ARG A 1 56 ? 0.200 -4.732 -6.064 1.00 0.00 56 ARG A O 10
ATOM 17186 N N . GLY A 1 57 ? 1.117 -3.872 -4.199 1.00 0.00 57 GLY A N 10
ATOM 17187 C CA . GLY A 1 57 ? 0.684 -4.975 -3.357 1.00 0.00 57 GLY A CA 10
ATOM 17188 C C . GLY A 1 57 ? -0.820 -5.096 -3.310 1.00 0.00 57 GLY A C 10
ATOM 17189 O O . GLY A 1 57 ? -1.370 -6.196 -3.399 1.00 0.00 57 GLY A O 10
ATOM 17193 N N . ILE A 1 58 ? -1.483 -3.960 -3.161 1.00 0.00 58 ILE A N 10
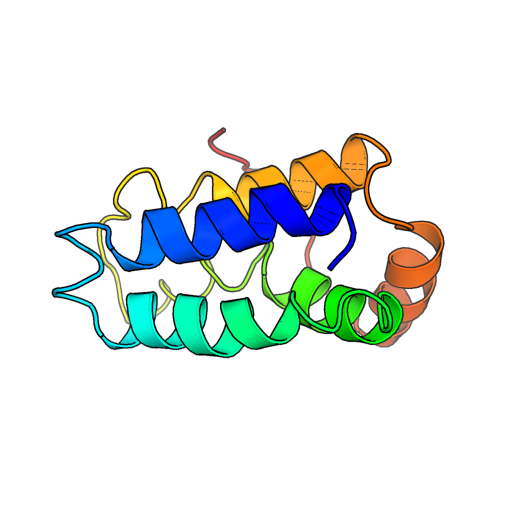ATOM 17194 C CA . ILE A 1 58 ? -2.931 -3.926 -3.089 1.00 0.00 58 ILE A CA 10
ATOM 17195 C C . ILE A 1 58 ? -3.566 -4.422 -4.388 1.00 0.00 58 ILE A C 10
ATOM 17196 O O . ILE A 1 58 ? -4.631 -5.040 -4.372 1.00 0.00 58 ILE A O 10
ATOM 17212 N N . SER A 1 59 ? -2.910 -4.147 -5.511 1.00 0.00 59 SER A N 10
ATOM 17213 C CA . SER A 1 59 ? -3.420 -4.566 -6.813 1.00 0.00 59 SER A CA 10
ATOM 17214 C C . SER A 1 59 ? -2.831 -5.909 -7.238 1.00 0.00 59 SER A C 10
ATOM 17215 O O . SER A 1 59 ? -3.377 -6.589 -8.106 1.00 0.00 59 SER A O 10
ATOM 17223 N N . SER A 1 60 ? -1.713 -6.284 -6.626 1.00 0.00 60 SER A N 10
ATOM 17224 C CA . SER A 1 60 ? -1.050 -7.541 -6.945 1.00 0.00 60 SER A CA 10
ATOM 17225 C C . SER A 1 60 ? -1.854 -8.732 -6.436 1.00 0.00 60 SER A C 10
ATOM 17226 O O . SER A 1 60 ? -1.806 -9.817 -7.015 1.00 0.00 60 SER A O 10
ATOM 17234 N N . TYR A 1 61 ? -2.588 -8.525 -5.347 1.00 0.00 61 TYR A N 10
ATOM 17235 C CA . TYR A 1 61 ? -3.401 -9.583 -4.755 1.00 0.00 61 TYR A CA 10
ATOM 17236 C C . TYR A 1 61 ? -4.341 -10.207 -5.785 1.00 0.00 61 TYR A C 10
ATOM 17237 O O . TYR A 1 61 ? -5.473 -9.757 -5.959 1.00 0.00 61 TYR A O 10
ATOM 17255 N N . TYR A 1 62 ? -3.856 -11.249 -6.460 1.00 0.00 62 TYR A N 10
ATOM 17256 C CA . TYR A 1 62 ? -4.634 -11.955 -7.478 1.00 0.00 62 TYR A CA 10
ATOM 17257 C C . TYR A 1 62 ? -5.190 -10.995 -8.532 1.00 0.00 62 TYR A C 10
ATOM 17258 O O . TYR A 1 62 ? -5.212 -9.782 -8.335 1.00 0.00 62 TYR A O 10
ATOM 17276 N N . LEU A 1 63 ? -5.635 -11.556 -9.653 1.00 0.00 63 LEU A N 10
ATOM 17277 C CA . LEU A 1 63 ? -6.190 -10.757 -10.744 1.00 0.00 63 LEU A CA 10
ATOM 17278 C C . LEU A 1 63 ? -6.546 -11.641 -11.937 1.00 0.00 63 LEU A C 10
ATOM 17279 O O . LEU A 1 63 ? -5.982 -11.499 -13.022 1.00 0.00 63 LEU A O 10
ATOM 17295 N N . SER A 1 64 ? -7.489 -12.554 -11.731 1.00 0.00 64 SER A N 10
ATOM 17296 C CA . SER A 1 64 ? -7.917 -13.454 -12.794 1.00 0.00 64 SER A CA 10
ATOM 17297 C C . SER A 1 64 ? -8.879 -12.748 -13.741 1.00 0.00 64 SER A C 10
ATOM 17298 O O . SER A 1 64 ? -8.807 -12.923 -14.958 1.00 0.00 64 SER A O 10
ATOM 17306 N N . HIS A 1 65 ? -9.775 -11.947 -13.172 1.00 0.00 65 HIS A N 10
ATOM 17307 C CA . HIS A 1 65 ? -10.759 -11.205 -13.957 1.00 0.00 65 HIS A CA 10
ATOM 17308 C C . HIS A 1 65 ? -11.744 -10.480 -13.042 1.00 0.00 65 HIS A C 10
ATOM 17309 O O . HIS A 1 65 ? -12.110 -9.332 -13.293 1.00 0.00 65 HIS A O 10
ATOM 17324 N N . LYS A 1 66 ? -12.171 -11.163 -11.984 1.00 0.00 66 LYS A N 10
ATOM 17325 C CA . LYS A 1 66 ? -13.117 -10.590 -11.032 1.00 0.00 66 LYS A CA 10
ATOM 17326 C C . LYS A 1 66 ? -12.604 -9.266 -10.474 1.00 0.00 66 LYS A C 10
ATOM 17327 O O . LYS A 1 66 ? -11.443 -8.907 -10.672 1.00 0.00 66 LYS A O 10
ATOM 17346 N N . ARG A 1 67 ? -13.476 -8.544 -9.778 1.00 0.00 67 ARG A N 10
ATOM 17347 C CA . ARG A 1 67 ? -13.111 -7.259 -9.194 1.00 0.00 67 ARG A CA 10
ATOM 17348 C C . ARG A 1 67 ? -13.703 -7.098 -7.796 1.00 0.00 67 ARG A C 10
ATOM 17349 O O . ARG A 1 67 ? -13.897 -5.978 -7.322 1.00 0.00 67 ARG A O 10
ATOM 17370 N N . ILE A 1 68 ? -13.985 -8.219 -7.136 1.00 0.00 68 ILE A N 10
ATOM 17371 C CA . ILE A 1 68 ? -14.550 -8.188 -5.791 1.00 0.00 68 ILE A CA 10
ATOM 17372 C C . ILE A 1 68 ? -13.509 -7.712 -4.782 1.00 0.00 68 ILE A C 10
ATOM 17373 O O . ILE A 1 68 ? -12.932 -8.511 -4.044 1.00 0.00 68 ILE A O 10
ATOM 17389 N N . ILE A 1 69 ? -13.268 -6.405 -4.766 1.00 0.00 69 ILE A N 10
ATOM 17390 C CA . ILE A 1 69 ? -12.289 -5.819 -3.859 1.00 0.00 69 ILE A CA 10
ATOM 17391 C C . ILE A 1 69 ? -12.962 -4.889 -2.844 1.00 0.00 69 ILE A C 10
ATOM 17392 O O . ILE A 1 69 ? -13.764 -4.032 -3.215 1.00 0.00 69 ILE A O 10
ATOM 17408 N N . PRO A 1 70 ? -12.643 -5.044 -1.541 1.00 0.00 70 PRO A N 10
ATOM 17409 C CA . PRO A 1 70 ? -13.222 -4.209 -0.481 1.00 0.00 70 PRO A CA 10
ATOM 17410 C C . PRO A 1 70 ? -12.813 -2.745 -0.609 1.00 0.00 70 PRO A C 10
ATOM 17411 O O . PRO A 1 70 ? -11.822 -2.422 -1.265 1.00 0.00 70 PRO A O 10
ATOM 17422 N N . SER A 1 71 ? -13.575 -1.861 0.032 1.00 0.00 71 SER A N 10
ATOM 17423 C CA . SER A 1 71 ? -13.278 -0.432 -0.002 1.00 0.00 71 SER A CA 10
ATOM 17424 C C . SER A 1 71 ? -11.906 -0.166 0.607 1.00 0.00 71 SER A C 10
ATOM 17425 O O . SER A 1 71 ? -11.055 0.485 -0.005 1.00 0.00 71 SER A O 10
ATOM 17433 N N . SER A 1 72 ? -11.693 -0.687 1.814 1.00 0.00 72 SER A N 10
ATOM 17434 C CA . SER A 1 72 ? -10.419 -0.526 2.510 1.00 0.00 72 SER A CA 10
ATOM 17435 C C . SER A 1 72 ? -9.268 -1.209 1.768 1.00 0.00 72 SER A C 10
ATOM 17436 O O . SER A 1 72 ? -8.214 -1.460 2.349 1.00 0.00 72 SER A O 10
ATOM 17444 N N . MET A 1 73 ? -9.458 -1.487 0.485 1.00 0.00 73 MET A N 10
ATOM 17445 C CA . MET A 1 73 ? -8.421 -2.108 -0.319 1.00 0.00 73 MET A CA 10
ATOM 17446 C C . MET A 1 73 ? -8.163 -1.265 -1.562 1.00 0.00 73 MET A C 10
ATOM 17447 O O . MET A 1 73 ? -7.497 -1.697 -2.503 1.00 0.00 73 MET A O 10
ATOM 17461 N N . LEU A 1 74 ? -8.706 -0.053 -1.541 1.00 0.00 74 LEU A N 10
ATOM 17462 C CA . LEU A 1 74 ? -8.566 0.889 -2.639 1.00 0.00 74 LEU A CA 10
ATOM 17463 C C . LEU A 1 74 ? -8.125 2.245 -2.113 1.00 0.00 74 LEU A C 10
ATOM 17464 O O . LEU A 1 74 ? -7.428 2.985 -2.797 1.00 0.00 74 LEU A O 10
ATOM 17480 N N . THR A 1 75 ? -8.559 2.572 -0.901 1.00 0.00 75 THR A N 10
ATOM 17481 C CA . THR A 1 75 ? -8.237 3.848 -0.293 1.00 0.00 75 THR A CA 10
ATOM 17482 C C . THR A 1 75 ? -6.806 3.874 0.224 1.00 0.00 75 THR A C 10
ATOM 17483 O O . THR A 1 75 ? -6.116 4.881 0.109 1.00 0.00 75 THR A O 10
ATOM 17494 N N . ILE A 1 76 ? -6.362 2.774 0.804 1.00 0.00 76 ILE A N 10
ATOM 17495 C CA . ILE A 1 76 ? -5.015 2.718 1.332 1.00 0.00 76 ILE A CA 10
ATOM 17496 C C . ILE A 1 76 ? -3.999 2.904 0.211 1.00 0.00 76 ILE A C 10
ATOM 17497 O O . ILE A 1 76 ? -3.239 3.870 0.202 1.00 0.00 76 ILE A O 10
ATOM 17513 N N . TYR A 1 77 ? -4.008 1.986 -0.743 1.00 0.00 77 TYR A N 10
ATOM 17514 C CA . TYR A 1 77 ? -3.105 2.056 -1.885 1.00 0.00 77 TYR A CA 10
ATOM 17515 C C . TYR A 1 77 ? -3.221 3.420 -2.557 1.00 0.00 77 TYR A C 10
ATOM 17516 O O . TYR A 1 77 ? -2.225 4.036 -2.929 1.00 0.00 77 TYR A O 10
ATOM 17534 N N . THR A 1 78 ? -4.447 3.895 -2.690 1.00 0.00 78 THR A N 10
ATOM 17535 C CA . THR A 1 78 ? -4.686 5.196 -3.287 1.00 0.00 78 THR A CA 10
ATOM 17536 C C . THR A 1 78 ? -4.104 6.281 -2.390 1.00 0.00 78 THR A C 10
ATOM 17537 O O . THR A 1 78 ? -3.633 7.316 -2.855 1.00 0.00 78 THR A O 10
ATOM 17548 N N . GLN A 1 79 ? -4.136 6.004 -1.093 1.00 0.00 79 GLN A N 10
ATOM 17549 C CA . GLN A 1 79 ? -3.612 6.913 -0.089 1.00 0.00 79 GLN A CA 10
ATOM 17550 C C . GLN A 1 79 ? -2.101 6.838 -0.102 1.00 0.00 79 GLN A C 10
ATOM 17551 O O . GLN A 1 79 ? -1.403 7.781 0.270 1.00 0.00 79 GLN A O 10
ATOM 17565 N N . ILE A 1 80 ? -1.617 5.704 -0.580 1.00 0.00 80 ILE A N 10
ATOM 17566 C CA . ILE A 1 80 ? -0.207 5.461 -0.712 1.00 0.00 80 ILE A CA 10
ATOM 17567 C C . ILE A 1 80 ? 0.339 6.413 -1.763 1.00 0.00 80 ILE A C 10
ATOM 17568 O O . ILE A 1 80 ? 1.206 7.251 -1.492 1.00 0.00 80 ILE A O 10
ATOM 17584 N N . GLN A 1 81 ? -0.220 6.291 -2.960 1.00 0.00 81 GLN A N 10
ATOM 17585 C CA . GLN A 1 81 ? 0.152 7.138 -4.074 1.00 0.00 81 GLN A CA 10
ATOM 17586 C C . GLN A 1 81 ? -0.099 8.602 -3.716 1.00 0.00 81 GLN A C 10
ATOM 17587 O O . GLN A 1 81 ? 0.546 9.508 -4.235 1.00 0.00 81 GLN A O 10
ATOM 17601 N N . LYS A 1 82 ? -1.062 8.812 -2.831 1.00 0.00 82 LYS A N 10
ATOM 17602 C CA . LYS A 1 82 ? -1.439 10.144 -2.391 1.00 0.00 82 LYS A CA 10
ATOM 17603 C C . LYS A 1 82 ? -0.367 10.787 -1.550 1.00 0.00 82 LYS A C 10
ATOM 17604 O O . LYS A 1 82 ? -0.221 12.001 -1.560 1.00 0.00 82 LYS A O 10
ATOM 17623 N N . ASP A 1 83 ? 0.402 9.984 -0.852 1.00 0.00 83 ASP A N 10
ATOM 17624 C CA . ASP A 1 83 ? 1.469 10.512 -0.046 1.00 0.00 83 ASP A CA 10
ATOM 17625 C C . ASP A 1 83 ? 2.614 10.823 -0.976 1.00 0.00 83 ASP A C 10
ATOM 17626 O O . ASP A 1 83 ? 3.490 11.634 -0.691 1.00 0.00 83 ASP A O 10
ATOM 17635 N N . ILE A 1 84 ? 2.560 10.161 -2.119 1.00 0.00 84 ILE A N 10
ATOM 17636 C CA . ILE A 1 84 ? 3.537 10.326 -3.158 1.00 0.00 84 ILE A CA 10
ATOM 17637 C C . ILE A 1 84 ? 3.424 11.699 -3.799 1.00 0.00 84 ILE A C 10
ATOM 17638 O O . ILE A 1 84 ? 4.347 12.510 -3.725 1.00 0.00 84 ILE A O 10
ATOM 17654 N N . LYS A 1 85 ? 2.281 11.955 -4.421 1.00 0.00 85 LYS A N 10
ATOM 17655 C CA . LYS A 1 85 ? 2.047 13.234 -5.067 1.00 0.00 85 LYS A CA 10
ATOM 17656 C C . LYS A 1 85 ? 1.875 14.311 -4.026 1.00 0.00 85 LYS A C 10
ATOM 17657 O O . LYS A 1 85 ? 2.188 15.478 -4.262 1.00 0.00 85 LYS A O 10
ATOM 17676 N N . ASN A 1 86 ? 1.338 13.920 -2.882 1.00 0.00 86 ASN A N 10
ATOM 17677 C CA . ASN A 1 86 ? 1.092 14.887 -1.828 1.00 0.00 86 ASN A CA 10
ATOM 17678 C C . ASN A 1 86 ? 2.392 15.377 -1.200 1.00 0.00 86 ASN A C 10
ATOM 17679 O O . ASN A 1 86 ? 2.428 16.440 -0.580 1.00 0.00 86 ASN A O 10
ATOM 17690 N N . GLY A 1 87 ? 3.453 14.593 -1.346 1.00 0.00 87 GLY A N 10
ATOM 17691 C CA . GLY A 1 87 ? 4.727 14.970 -0.767 1.00 0.00 87 GLY A CA 10
ATOM 17692 C C . GLY A 1 87 ? 4.841 14.509 0.667 1.00 0.00 87 GLY A C 10
ATOM 17693 O O . GLY A 1 87 ? 5.446 15.179 1.504 1.00 0.00 87 GLY A O 10
ATOM 17697 N N . ASN A 1 88 ? 4.274 13.340 0.939 1.00 0.00 88 ASN A N 10
ATOM 17698 C CA . ASN A 1 88 ? 4.322 12.747 2.258 1.00 0.00 88 ASN A CA 10
ATOM 17699 C C . ASN A 1 88 ? 5.479 11.784 2.311 1.00 0.00 88 ASN A C 10
ATOM 17700 O O . ASN A 1 88 ? 5.993 11.445 3.377 1.00 0.00 88 ASN A O 10
ATOM 17711 N N . ILE A 1 89 ? 5.873 11.342 1.132 1.00 0.00 89 ILE A N 10
ATOM 17712 C CA . ILE A 1 89 ? 6.941 10.423 0.974 1.00 0.00 89 ILE A CA 10
ATOM 17713 C C . ILE A 1 89 ? 8.045 11.056 0.151 1.00 0.00 89 ILE A C 10
ATOM 17714 O O . ILE A 1 89 ? 7.782 11.885 -0.721 1.00 0.00 89 ILE A O 10
ATOM 17730 N N . ASP A 1 90 ? 9.273 10.656 0.411 1.00 0.00 90 ASP A N 10
ATOM 17731 C CA . ASP A 1 90 ? 10.391 11.183 -0.329 1.00 0.00 90 ASP A CA 10
ATOM 17732 C C . ASP A 1 90 ? 10.497 10.415 -1.624 1.00 0.00 90 ASP A C 10
ATOM 17733 O O . ASP A 1 90 ? 11.323 9.514 -1.768 1.00 0.00 90 ASP A O 10
ATOM 17742 N N . THR A 1 91 ? 9.617 10.758 -2.554 1.00 0.00 91 THR A N 10
ATOM 17743 C CA . THR A 1 91 ? 9.560 10.086 -3.834 1.00 0.00 91 THR A CA 10
ATOM 17744 C C . THR A 1 91 ? 10.907 10.023 -4.523 1.00 0.00 91 THR A C 10
ATOM 17745 O O . THR A 1 91 ? 11.069 9.287 -5.489 1.00 0.00 91 THR A O 10
ATOM 17756 N N . GLU A 1 92 ? 11.884 10.752 -4.007 1.00 0.00 92 GLU A N 10
ATOM 17757 C CA . GLU A 1 92 ? 13.213 10.715 -4.569 1.00 0.00 92 GLU A CA 10
ATOM 17758 C C . GLU A 1 92 ? 13.776 9.337 -4.303 1.00 0.00 92 GLU A C 10
ATOM 17759 O O . GLU A 1 92 ? 14.329 8.688 -5.187 1.00 0.00 92 GLU A O 10
ATOM 17771 N N . LYS A 1 93 ? 13.562 8.878 -3.079 1.00 0.00 93 LYS A N 10
ATOM 17772 C CA . LYS A 1 93 ? 13.974 7.553 -2.680 1.00 0.00 93 LYS A CA 10
ATOM 17773 C C . LYS A 1 93 ? 13.162 6.543 -3.450 1.00 0.00 93 LYS A C 10
ATOM 17774 O O . LYS A 1 93 ? 13.698 5.674 -4.137 1.00 0.00 93 LYS A O 10
ATOM 17793 N N . LEU A 1 94 ? 11.859 6.700 -3.354 1.00 0.00 94 LEU A N 10
ATOM 17794 C CA . LEU A 1 94 ? 10.931 5.856 -4.057 1.00 0.00 94 LEU A CA 10
ATOM 17795 C C . LEU A 1 94 ? 11.272 5.793 -5.533 1.00 0.00 94 LEU A C 10
ATOM 17796 O O . LEU A 1 94 ? 11.132 4.757 -6.171 1.00 0.00 94 LEU A O 10
ATOM 17812 N N . ARG A 1 95 ? 11.705 6.927 -6.065 1.00 0.00 95 ARG A N 10
ATOM 17813 C CA . ARG A 1 95 ? 12.044 7.041 -7.465 1.00 0.00 95 ARG A CA 10
ATOM 17814 C C . ARG A 1 95 ? 13.261 6.218 -7.827 1.00 0.00 95 ARG A C 10
ATOM 17815 O O . ARG A 1 95 ? 13.252 5.510 -8.827 1.00 0.00 95 ARG A O 10
ATOM 17836 N N . LYS A 1 96 ? 14.298 6.313 -7.017 1.00 0.00 96 LYS A N 10
ATOM 17837 C CA . LYS A 1 96 ? 15.525 5.567 -7.275 1.00 0.00 96 LYS A CA 10
ATOM 17838 C C . LYS A 1 96 ? 15.293 4.097 -7.026 1.00 0.00 96 LYS A C 10
ATOM 17839 O O . LYS A 1 96 ? 15.635 3.242 -7.847 1.00 0.00 96 LYS A O 10
ATOM 17858 N N . TYR A 1 97 ? 14.695 3.812 -5.889 1.00 0.00 97 TYR A N 10
ATOM 17859 C CA . TYR A 1 97 ? 14.398 2.455 -5.522 1.00 0.00 97 TYR A CA 10
ATOM 17860 C C . TYR A 1 97 ? 13.369 1.856 -6.485 1.00 0.00 97 TYR A C 10
ATOM 17861 O O . TYR A 1 97 ? 13.434 0.672 -6.799 1.00 0.00 97 TYR A O 10
ATOM 17879 N N . GLU A 1 98 ? 12.438 2.678 -6.982 1.00 0.00 98 GLU A N 10
ATOM 17880 C CA . GLU A 1 98 ? 11.439 2.192 -7.928 1.00 0.00 98 GLU A CA 10
ATOM 17881 C C . GLU A 1 98 ? 12.131 1.755 -9.203 1.00 0.00 98 GLU A C 10
ATOM 17882 O O . GLU A 1 98 ? 11.706 0.810 -9.866 1.00 0.00 98 GLU A O 10
ATOM 17894 N N . ILE A 1 99 ? 13.217 2.448 -9.532 1.00 0.00 99 ILE A N 10
ATOM 17895 C CA . ILE A 1 99 ? 13.987 2.128 -10.718 1.00 0.00 99 ILE A CA 10
ATOM 17896 C C . ILE A 1 99 ? 14.446 0.690 -10.658 1.00 0.00 99 ILE A C 10
ATOM 17897 O O . ILE A 1 99 ? 14.251 -0.094 -11.587 1.00 0.00 99 ILE A O 10
ATOM 17913 N N . ALA A 1 100 ? 15.059 0.370 -9.537 1.00 0.00 100 ALA A N 10
ATOM 17914 C CA . ALA A 1 100 ? 15.572 -0.967 -9.286 1.00 0.00 100 ALA A CA 10
ATOM 17915 C C . ALA A 1 100 ? 14.459 -1.980 -9.068 1.00 0.00 100 ALA A C 10
ATOM 17916 O O . ALA A 1 100 ? 14.718 -3.171 -8.898 1.00 0.00 100 ALA A O 10
ATOM 17923 N N . LYS A 1 101 ? 13.228 -1.505 -9.048 1.00 0.00 101 LYS A N 10
ATOM 17924 C CA . LYS A 1 101 ? 12.094 -2.366 -8.823 1.00 0.00 101 LYS A CA 10
ATOM 17925 C C . LYS A 1 101 ? 11.257 -2.568 -10.079 1.00 0.00 101 LYS A C 10
ATOM 17926 O O . LYS A 1 101 ? 10.767 -3.665 -10.344 1.00 0.00 101 LYS A O 10
ATOM 17945 N N . GLY A 1 102 ? 11.079 -1.496 -10.833 1.00 0.00 102 GLY A N 10
ATOM 17946 C CA . GLY A 1 102 ? 10.277 -1.566 -12.043 1.00 0.00 102 GLY A CA 10
ATOM 17947 C C . GLY A 1 102 ? 8.829 -1.892 -11.733 1.00 0.00 102 GLY A C 10
ATOM 17948 O O . GLY A 1 102 ? 8.248 -2.808 -12.316 1.00 0.00 102 GLY A O 10
ATOM 17952 N N . LEU A 1 103 ? 8.256 -1.149 -10.790 1.00 0.00 103 LEU A N 10
ATOM 17953 C CA . LEU A 1 103 ? 6.875 -1.362 -10.366 1.00 0.00 103 LEU A CA 10
ATOM 17954 C C . LEU A 1 103 ? 5.876 -0.657 -11.286 1.00 0.00 103 LEU A C 10
ATOM 17955 O O . LEU A 1 103 ? 6.190 -0.329 -12.429 1.00 0.00 103 LEU A O 10
ATOM 17971 N N . MET A 1 104 ? 4.667 -0.441 -10.770 1.00 0.00 104 MET A N 10
ATOM 17972 C CA . MET A 1 104 ? 3.602 0.209 -11.528 1.00 0.00 104 MET A CA 10
ATOM 17973 C C . MET A 1 104 ? 3.677 1.727 -11.401 1.00 0.00 104 MET A C 10
ATOM 17974 O O . MET A 1 104 ? 4.528 2.263 -10.691 1.00 0.00 104 MET A O 10
ATOM 17988 N N . SER A 1 105 ? 2.782 2.412 -12.105 1.00 0.00 105 SER A N 10
ATOM 17989 C CA . SER A 1 105 ? 2.743 3.864 -12.086 1.00 0.00 105 SER A CA 10
ATOM 17990 C C . SER A 1 105 ? 1.480 4.382 -12.769 1.00 0.00 105 SER A C 10
ATOM 17991 O O . SER A 1 105 ? 1.496 4.720 -13.953 1.00 0.00 105 SER A O 10
ATOM 17999 N N . VAL A 1 106 ? 0.383 4.437 -12.018 1.00 0.00 106 VAL A N 10
ATOM 18000 C CA . VAL A 1 106 ? -0.889 4.908 -12.553 1.00 0.00 106 VAL A CA 10
ATOM 18001 C C . VAL A 1 106 ? -1.650 5.743 -11.529 1.00 0.00 106 VAL A C 10
ATOM 18002 O O . VAL A 1 106 ? -1.749 5.357 -10.368 1.00 0.00 106 VAL A O 10
ATOM 18015 N N . PRO A 1 107 ? -2.209 6.899 -11.959 1.00 0.00 107 PRO A N 10
ATOM 18016 C CA . PRO A 1 107 ? -2.994 7.792 -11.093 1.00 0.00 107 PRO A CA 10
ATOM 18017 C C . PRO A 1 107 ? -3.912 7.004 -10.158 1.00 0.00 107 PRO A C 10
ATOM 18018 O O . PRO A 1 107 ? -3.552 5.933 -9.676 1.00 0.00 107 PRO A O 10
ATOM 18029 N N . TYR A 1 108 ? -5.102 7.510 -9.910 1.00 0.00 108 TYR A N 10
ATOM 18030 C CA . TYR A 1 108 ? -6.030 6.799 -9.051 1.00 0.00 108 TYR A CA 10
ATOM 18031 C C . TYR A 1 108 ? -6.555 5.594 -9.824 1.00 0.00 108 TYR A C 10
ATOM 18032 O O . TYR A 1 108 ? -6.065 5.306 -10.915 1.00 0.00 108 TYR A O 10
ATOM 18050 N N . ILE A 1 109 ? -7.530 4.885 -9.276 1.00 0.00 109 ILE A N 10
ATOM 18051 C CA . ILE A 1 109 ? -8.066 3.715 -9.961 1.00 0.00 109 ILE A CA 10
ATOM 18052 C C . ILE A 1 109 ? -9.266 3.120 -9.227 1.00 0.00 109 ILE A C 10
ATOM 18053 O O . ILE A 1 109 ? -9.150 2.645 -8.100 1.00 0.00 109 ILE A O 10
ATOM 18069 N N . TYR A 1 110 ? -10.420 3.137 -9.884 1.00 0.00 110 TYR A N 10
ATOM 18070 C CA . TYR A 1 110 ? -11.636 2.587 -9.298 1.00 0.00 110 TYR A CA 10
ATOM 18071 C C . TYR A 1 110 ? -11.775 1.111 -9.660 1.00 0.00 110 TYR A C 10
ATOM 18072 O O . TYR A 1 110 ? -12.635 0.733 -10.455 1.00 0.00 110 TYR A O 10
ATOM 18090 N N . PHE A 1 111 ? -10.914 0.284 -9.072 1.00 0.00 111 PHE A N 10
ATOM 18091 C CA . PHE A 1 111 ? -10.923 -1.154 -9.329 1.00 0.00 111 PHE A CA 10
ATOM 18092 C C . PHE A 1 111 ? -12.343 -1.715 -9.294 1.00 0.00 111 PHE A C 10
ATOM 18093 O O . PHE A 1 111 ? -12.636 -2.628 -10.095 1.00 0.00 111 PHE A O 10
ATOM 18111 N N . MET A 1 1 ? 4.817 4.387 13.589 1.00 0.00 1 MET A N 11
ATOM 18112 C CA . MET A 1 1 ? 4.998 5.035 12.256 1.00 0.00 1 MET A CA 11
ATOM 18113 C C . MET A 1 1 ? 4.808 6.538 12.334 1.00 0.00 1 MET A C 11
ATOM 18114 O O . MET A 1 1 ? 4.571 7.102 13.403 1.00 0.00 1 MET A O 11
ATOM 18130 N N . ASP A 1 2 ? 4.861 7.168 11.169 1.00 0.00 2 ASP A N 11
ATOM 18131 C CA . ASP A 1 2 ? 4.642 8.591 11.055 1.00 0.00 2 ASP A CA 11
ATOM 18132 C C . ASP A 1 2 ? 3.198 8.819 10.659 1.00 0.00 2 ASP A C 11
ATOM 18133 O O . ASP A 1 2 ? 2.465 7.866 10.426 1.00 0.00 2 ASP A O 11
ATOM 18142 N N . ILE A 1 3 ? 2.791 10.069 10.608 1.00 0.00 3 ILE A N 11
ATOM 18143 C CA . ILE A 1 3 ? 1.419 10.419 10.267 1.00 0.00 3 ILE A CA 11
ATOM 18144 C C . ILE A 1 3 ? 0.973 9.827 8.942 1.00 0.00 3 ILE A C 11
ATOM 18145 O O . ILE A 1 3 ? 0.046 9.017 8.893 1.00 0.00 3 ILE A O 11
ATOM 18161 N N . LYS A 1 4 ? 1.630 10.236 7.879 1.00 0.00 4 LYS A N 11
ATOM 18162 C CA . LYS A 1 4 ? 1.304 9.746 6.536 1.00 0.00 4 LYS A CA 11
ATOM 18163 C C . LYS A 1 4 ? 1.120 8.235 6.567 1.00 0.00 4 LYS A C 11
ATOM 18164 O O . LYS A 1 4 ? 0.071 7.714 6.187 1.00 0.00 4 LYS A O 11
ATOM 18183 N N . SER A 1 5 ? 2.140 7.545 7.046 1.00 0.00 5 SER A N 11
ATOM 18184 C CA . SER A 1 5 ? 2.097 6.097 7.162 1.00 0.00 5 SER A CA 11
ATOM 18185 C C . SER A 1 5 ? 1.101 5.675 8.236 1.00 0.00 5 SER A C 11
ATOM 18186 O O . SER A 1 5 ? 0.592 4.562 8.211 1.00 0.00 5 SER A O 11
ATOM 18194 N N . GLN A 1 6 ? 0.851 6.570 9.189 1.00 0.00 6 GLN A N 11
ATOM 18195 C CA . GLN A 1 6 ? -0.053 6.295 10.300 1.00 0.00 6 GLN A CA 11
ATOM 18196 C C . GLN A 1 6 ? -1.465 5.962 9.873 1.00 0.00 6 GLN A C 11
ATOM 18197 O O . GLN A 1 6 ? -1.888 4.824 9.974 1.00 0.00 6 GLN A O 11
ATOM 18211 N N . THR A 1 7 ? -2.204 6.963 9.439 1.00 0.00 7 THR A N 11
ATOM 18212 C CA . THR A 1 7 ? -3.582 6.753 9.053 1.00 0.00 7 THR A CA 11
ATOM 18213 C C . THR A 1 7 ? -3.659 5.798 7.899 1.00 0.00 7 THR A C 11
ATOM 18214 O O . THR A 1 7 ? -4.586 4.993 7.813 1.00 0.00 7 THR A O 11
ATOM 18225 N N . LEU A 1 8 ? -2.669 5.851 7.026 1.00 0.00 8 LEU A N 11
ATOM 18226 C CA . LEU A 1 8 ? -2.656 4.938 5.919 1.00 0.00 8 LEU A CA 11
ATOM 18227 C C . LEU A 1 8 ? -2.438 3.540 6.461 1.00 0.00 8 LEU A C 11
ATOM 18228 O O . LEU A 1 8 ? -3.029 2.574 5.977 1.00 0.00 8 LEU A O 11
ATOM 18244 N N . TYR A 1 9 ? -1.627 3.444 7.512 1.00 0.00 9 TYR A N 11
ATOM 18245 C CA . TYR A 1 9 ? -1.400 2.169 8.149 1.00 0.00 9 TYR A CA 11
ATOM 18246 C C . TYR A 1 9 ? -2.655 1.767 8.908 1.00 0.00 9 TYR A C 11
ATOM 18247 O O . TYR A 1 9 ? -3.266 0.748 8.612 1.00 0.00 9 TYR A O 11
ATOM 18265 N N . LEU A 1 10 ? -3.041 2.584 9.884 1.00 0.00 10 LEU A N 11
ATOM 18266 C CA . LEU A 1 10 ? -4.231 2.310 10.674 1.00 0.00 10 LEU A CA 11
ATOM 18267 C C . LEU A 1 10 ? -5.387 1.994 9.745 1.00 0.00 10 LEU A C 11
ATOM 18268 O O . LEU A 1 10 ? -6.250 1.180 10.064 1.00 0.00 10 LEU A O 11
ATOM 18284 N N . ASN A 1 11 ? -5.361 2.601 8.566 1.00 0.00 11 ASN A N 11
ATOM 18285 C CA . ASN A 1 11 ? -6.370 2.340 7.566 1.00 0.00 11 ASN A CA 11
ATOM 18286 C C . ASN A 1 11 ? -6.171 0.929 7.049 1.00 0.00 11 ASN A C 11
ATOM 18287 O O . ASN A 1 11 ? -7.107 0.135 6.962 1.00 0.00 11 ASN A O 11
ATOM 18298 N N . LEU A 1 12 ? -4.917 0.634 6.726 1.00 0.00 12 LEU A N 11
ATOM 18299 C CA . LEU A 1 12 ? -4.535 -0.671 6.233 1.00 0.00 12 LEU A CA 11
ATOM 18300 C C . LEU A 1 12 ? -4.790 -1.733 7.300 1.00 0.00 12 LEU A C 11
ATOM 18301 O O . LEU A 1 12 ? -5.116 -2.878 6.986 1.00 0.00 12 LEU A O 11
ATOM 18317 N N . SER A 1 13 ? -4.686 -1.330 8.561 1.00 0.00 13 SER A N 11
ATOM 18318 C CA . SER A 1 13 ? -4.952 -2.222 9.672 1.00 0.00 13 SER A CA 11
ATOM 18319 C C . SER A 1 13 ? -6.455 -2.367 9.829 1.00 0.00 13 SER A C 11
ATOM 18320 O O . SER A 1 13 ? -6.987 -3.470 9.979 1.00 0.00 13 SER A O 11
ATOM 18328 N N . GLU A 1 14 ? -7.129 -1.228 9.756 1.00 0.00 14 GLU A N 11
ATOM 18329 C CA . GLU A 1 14 ? -8.579 -1.181 9.852 1.00 0.00 14 GLU A CA 11
ATOM 18330 C C . GLU A 1 14 ? -9.197 -2.005 8.738 1.00 0.00 14 GLU A C 11
ATOM 18331 O O . GLU A 1 14 ? -10.275 -2.580 8.878 1.00 0.00 14 GLU A O 11
ATOM 18343 N N . ALA A 1 15 ? -8.483 -2.038 7.628 1.00 0.00 15 ALA A N 11
ATOM 18344 C CA . ALA A 1 15 ? -8.900 -2.765 6.448 1.00 0.00 15 ALA A CA 11
ATOM 18345 C C . ALA A 1 15 ? -8.658 -4.239 6.602 1.00 0.00 15 ALA A C 11
ATOM 18346 O O . ALA A 1 15 ? -9.517 -5.059 6.319 1.00 0.00 15 ALA A O 11
ATOM 18353 N N . TYR A 1 16 ? -7.470 -4.572 7.055 1.00 0.00 16 TYR A N 11
ATOM 18354 C CA . TYR A 1 16 ? -7.110 -5.953 7.267 1.00 0.00 16 TYR A CA 11
ATOM 18355 C C . TYR A 1 16 ? -8.209 -6.645 8.064 1.00 0.00 16 TYR A C 11
ATOM 18356 O O . TYR A 1 16 ? -8.457 -7.840 7.902 1.00 0.00 16 TYR A O 11
ATOM 18374 N N . LYS A 1 17 ? -8.891 -5.866 8.895 1.00 0.00 17 LYS A N 11
ATOM 18375 C CA . LYS A 1 17 ? -9.990 -6.381 9.679 1.00 0.00 17 LYS A CA 11
ATOM 18376 C C . LYS A 1 17 ? -11.297 -6.263 8.888 1.00 0.00 17 LYS A C 11
ATOM 18377 O O . LYS A 1 17 ? -12.382 -6.471 9.432 1.00 0.00 17 LYS A O 11
ATOM 18396 N N . ASP A 1 18 ? -11.183 -5.943 7.594 1.00 0.00 18 ASP A N 11
ATOM 18397 C CA . ASP A 1 18 ? -12.353 -5.822 6.740 1.00 0.00 18 ASP A CA 11
ATOM 18398 C C . ASP A 1 18 ? -12.905 -7.214 6.464 1.00 0.00 18 ASP A C 11
ATOM 18399 O O . ASP A 1 18 ? -12.181 -8.082 5.985 1.00 0.00 18 ASP A O 11
ATOM 18408 N N . PRO A 1 19 ? -14.180 -7.461 6.779 1.00 0.00 19 PRO A N 11
ATOM 18409 C CA . PRO A 1 19 ? -14.805 -8.771 6.581 1.00 0.00 19 PRO A CA 11
ATOM 18410 C C . PRO A 1 19 ? -14.452 -9.439 5.249 1.00 0.00 19 PRO A C 11
ATOM 18411 O O . PRO A 1 19 ? -14.483 -10.666 5.145 1.00 0.00 19 PRO A O 11
ATOM 18422 N N . GLU A 1 20 ? -14.115 -8.647 4.233 1.00 0.00 20 GLU A N 11
ATOM 18423 C CA . GLU A 1 20 ? -13.762 -9.212 2.934 1.00 0.00 20 GLU A CA 11
ATOM 18424 C C . GLU A 1 20 ? -12.259 -9.323 2.760 1.00 0.00 20 GLU A C 11
ATOM 18425 O O . GLU A 1 20 ? -11.748 -9.586 1.671 1.00 0.00 20 GLU A O 11
ATOM 18437 N N . VAL A 1 21 ? -11.587 -9.209 3.875 1.00 0.00 21 VAL A N 11
ATOM 18438 C CA . VAL A 1 21 ? -10.154 -9.379 3.965 1.00 0.00 21 VAL A CA 11
ATOM 18439 C C . VAL A 1 21 ? -9.927 -10.530 4.927 1.00 0.00 21 VAL A C 11
ATOM 18440 O O . VAL A 1 21 ? -9.058 -11.378 4.725 1.00 0.00 21 VAL A O 11
ATOM 18453 N N . LYS A 1 22 ? -10.788 -10.573 5.951 1.00 0.00 22 LYS A N 11
ATOM 18454 C CA . LYS A 1 22 ? -10.780 -11.634 6.932 1.00 0.00 22 LYS A CA 11
ATOM 18455 C C . LYS A 1 22 ? -10.973 -12.953 6.212 1.00 0.00 22 LYS A C 11
ATOM 18456 O O . LYS A 1 22 ? -10.368 -13.970 6.555 1.00 0.00 22 LYS A O 11
ATOM 18475 N N . ALA A 1 23 ? -11.832 -12.912 5.195 1.00 0.00 23 ALA A N 11
ATOM 18476 C CA . ALA A 1 23 ? -12.125 -14.087 4.398 1.00 0.00 23 ALA A CA 11
ATOM 18477 C C . ALA A 1 23 ? -10.880 -14.531 3.655 1.00 0.00 23 ALA A C 11
ATOM 18478 O O . ALA A 1 23 ? -10.772 -15.679 3.226 1.00 0.00 23 ALA A O 11
ATOM 18485 N N . ASN A 1 24 ? -9.937 -13.607 3.515 1.00 0.00 24 ASN A N 11
ATOM 18486 C CA . ASN A 1 24 ? -8.699 -13.892 2.836 1.00 0.00 24 ASN A CA 11
ATOM 18487 C C . ASN A 1 24 ? -7.515 -13.763 3.785 1.00 0.00 24 ASN A C 11
ATOM 18488 O O . ASN A 1 24 ? -6.949 -12.681 3.943 1.00 0.00 24 ASN A O 11
ATOM 18499 N N . GLU A 1 25 ? -7.145 -14.873 4.419 1.00 0.00 25 GLU A N 11
ATOM 18500 C CA . GLU A 1 25 ? -6.027 -14.880 5.356 1.00 0.00 25 GLU A CA 11
ATOM 18501 C C . GLU A 1 25 ? -4.808 -14.202 4.747 1.00 0.00 25 GLU A C 11
ATOM 18502 O O . GLU A 1 25 ? -4.166 -13.367 5.378 1.00 0.00 25 GLU A O 11
ATOM 18514 N N . PHE A 1 26 ? -4.511 -14.564 3.512 1.00 0.00 26 PHE A N 11
ATOM 18515 C CA . PHE A 1 26 ? -3.377 -13.992 2.796 1.00 0.00 26 PHE A CA 11
ATOM 18516 C C . PHE A 1 26 ? -3.506 -12.476 2.707 1.00 0.00 26 PHE A C 11
ATOM 18517 O O . PHE A 1 26 ? -2.632 -11.740 3.164 1.00 0.00 26 PHE A O 11
ATOM 18534 N N . LEU A 1 27 ? -4.604 -12.017 2.113 1.00 0.00 27 LEU A N 11
ATOM 18535 C CA . LEU A 1 27 ? -4.852 -10.592 1.961 1.00 0.00 27 LEU A CA 11
ATOM 18536 C C . LEU A 1 27 ? -4.685 -9.856 3.280 1.00 0.00 27 LEU A C 11
ATOM 18537 O O . LEU A 1 27 ? -3.923 -8.891 3.358 1.00 0.00 27 LEU A O 11
ATOM 18553 N N . SER A 1 28 ? -5.369 -10.311 4.330 1.00 0.00 28 SER A N 11
ATOM 18554 C CA . SER A 1 28 ? -5.240 -9.680 5.612 1.00 0.00 28 SER A CA 11
ATOM 18555 C C . SER A 1 28 ? -3.821 -9.867 6.115 1.00 0.00 28 SER A C 11
ATOM 18556 O O . SER A 1 28 ? -3.207 -8.941 6.629 1.00 0.00 28 SER A O 11
ATOM 18564 N N . LYS A 1 29 ? -3.291 -11.063 5.906 1.00 0.00 29 LYS A N 11
ATOM 18565 C CA . LYS A 1 29 ? -1.920 -11.372 6.293 1.00 0.00 29 LYS A CA 11
ATOM 18566 C C . LYS A 1 29 ? -0.966 -10.352 5.699 1.00 0.00 29 LYS A C 11
ATOM 18567 O O . LYS A 1 29 ? -0.009 -9.933 6.350 1.00 0.00 29 LYS A O 11
ATOM 18586 N N . LEU A 1 30 ? -1.236 -9.931 4.467 1.00 0.00 30 LEU A N 11
ATOM 18587 C CA . LEU A 1 30 ? -0.394 -8.937 3.830 1.00 0.00 30 LEU A CA 11
ATOM 18588 C C . LEU A 1 30 ? -0.535 -7.617 4.559 1.00 0.00 30 LEU A C 11
ATOM 18589 O O . LEU A 1 30 ? 0.411 -7.137 5.183 1.00 0.00 30 LEU A O 11
ATOM 18605 N N . VAL A 1 31 ? -1.734 -7.049 4.505 1.00 0.00 31 VAL A N 11
ATOM 18606 C CA . VAL A 1 31 ? -2.010 -5.800 5.197 1.00 0.00 31 VAL A CA 11
ATOM 18607 C C . VAL A 1 31 ? -1.485 -5.894 6.627 1.00 0.00 31 VAL A C 11
ATOM 18608 O O . VAL A 1 31 ? -0.994 -4.924 7.177 1.00 0.00 31 VAL A O 11
ATOM 18621 N N . VAL A 1 32 ? -1.545 -7.089 7.208 1.00 0.00 32 VAL A N 11
ATOM 18622 C CA . VAL A 1 32 ? -1.027 -7.293 8.557 1.00 0.00 32 VAL A CA 11
ATOM 18623 C C . VAL A 1 32 ? 0.446 -6.927 8.600 1.00 0.00 32 VAL A C 11
ATOM 18624 O O . VAL A 1 32 ? 0.824 -5.882 9.129 1.00 0.00 32 VAL A O 11
ATOM 18637 N N . GLN A 1 33 ? 1.270 -7.784 8.014 1.00 0.00 33 GLN A N 11
ATOM 18638 C CA . GLN A 1 33 ? 2.702 -7.546 7.953 1.00 0.00 33 GLN A CA 11
ATOM 18639 C C . GLN A 1 33 ? 2.964 -6.131 7.481 1.00 0.00 33 GLN A C 11
ATOM 18640 O O . GLN A 1 33 ? 3.688 -5.367 8.118 1.00 0.00 33 GLN A O 11
ATOM 18654 N N . CYS A 1 34 ? 2.333 -5.786 6.373 1.00 0.00 34 CYS A N 11
ATOM 18655 C CA . CYS A 1 34 ? 2.452 -4.455 5.808 1.00 0.00 34 CYS A CA 11
ATOM 18656 C C . CYS A 1 34 ? 2.135 -3.421 6.882 1.00 0.00 34 CYS A C 11
ATOM 18657 O O . CYS A 1 34 ? 2.808 -2.396 7.001 1.00 0.00 34 CYS A O 11
ATOM 18665 N N . ALA A 1 35 ? 1.112 -3.715 7.685 1.00 0.00 35 ALA A N 11
ATOM 18666 C CA . ALA A 1 35 ? 0.714 -2.825 8.762 1.00 0.00 35 ALA A CA 11
ATOM 18667 C C . ALA A 1 35 ? 1.802 -2.760 9.822 1.00 0.00 35 ALA A C 11
ATOM 18668 O O . ALA A 1 35 ? 1.979 -1.743 10.491 1.00 0.00 35 ALA A O 11
ATOM 18675 N N . GLY A 1 36 ? 2.542 -3.852 9.951 1.00 0.00 36 GLY A N 11
ATOM 18676 C CA . GLY A 1 36 ? 3.625 -3.908 10.909 1.00 0.00 36 GLY A CA 11
ATOM 18677 C C . GLY A 1 36 ? 4.877 -3.252 10.372 1.00 0.00 36 GLY A C 11
ATOM 18678 O O . GLY A 1 36 ? 5.697 -2.740 11.133 1.00 0.00 36 GLY A O 11
ATOM 18682 N N . LYS A 1 37 ? 5.016 -3.256 9.049 1.00 0.00 37 LYS A N 11
ATOM 18683 C CA . LYS A 1 37 ? 6.162 -2.646 8.408 1.00 0.00 37 LYS A CA 11
ATOM 18684 C C . LYS A 1 37 ? 6.010 -1.128 8.385 1.00 0.00 37 LYS A C 11
ATOM 18685 O O . LYS A 1 37 ? 6.978 -0.402 8.162 1.00 0.00 37 LYS A O 11
ATOM 18704 N N . LEU A 1 38 ? 4.789 -0.650 8.631 1.00 0.00 38 LEU A N 11
ATOM 18705 C CA . LEU A 1 38 ? 4.523 0.781 8.650 1.00 0.00 38 LEU A CA 11
ATOM 18706 C C . LEU A 1 38 ? 5.029 1.388 9.947 1.00 0.00 38 LEU A C 11
ATOM 18707 O O . LEU A 1 38 ? 5.544 2.501 9.954 1.00 0.00 38 LEU A O 11
ATOM 18723 N N . THR A 1 39 ? 4.903 0.635 11.039 1.00 0.00 39 THR A N 11
ATOM 18724 C CA . THR A 1 39 ? 5.366 1.084 12.338 1.00 0.00 39 THR A CA 11
ATOM 18725 C C . THR A 1 39 ? 6.730 1.698 12.226 1.00 0.00 39 THR A C 11
ATOM 18726 O O . THR A 1 39 ? 6.981 2.807 12.699 1.00 0.00 39 THR A O 11
ATOM 18737 N N . ALA A 1 40 ? 7.606 0.964 11.581 1.00 0.00 40 ALA A N 11
ATOM 18738 C CA . ALA A 1 40 ? 8.960 1.425 11.382 1.00 0.00 40 ALA A CA 11
ATOM 18739 C C . ALA A 1 40 ? 9.022 2.468 10.273 1.00 0.00 40 ALA A C 11
ATOM 18740 O O . ALA A 1 40 ? 10.014 2.553 9.547 1.00 0.00 40 ALA A O 11
ATOM 18747 N N . SER A 1 41 ? 7.962 3.265 10.134 1.00 0.00 41 SER A N 11
ATOM 18748 C CA . SER A 1 41 ? 7.920 4.289 9.103 1.00 0.00 41 SER A CA 11
ATOM 18749 C C . SER A 1 41 ? 9.169 5.155 9.161 1.00 0.00 41 SER A C 11
ATOM 18750 O O . SER A 1 41 ? 9.572 5.743 8.157 1.00 0.00 41 SER A O 11
ATOM 18758 N N . ASN A 1 42 ? 9.814 5.191 10.330 1.00 0.00 42 ASN A N 11
ATOM 18759 C CA . ASN A 1 42 ? 11.053 5.940 10.486 1.00 0.00 42 ASN A CA 11
ATOM 18760 C C . ASN A 1 42 ? 11.999 5.562 9.351 1.00 0.00 42 ASN A C 11
ATOM 18761 O O . ASN A 1 42 ? 12.806 6.368 8.890 1.00 0.00 42 ASN A O 11
ATOM 18772 N N . SER A 1 43 ? 11.838 4.327 8.877 1.00 0.00 43 SER A N 11
ATOM 18773 C CA . SER A 1 43 ? 12.597 3.813 7.774 1.00 0.00 43 SER A CA 11
ATOM 18774 C C . SER A 1 43 ? 11.777 4.032 6.516 1.00 0.00 43 SER A C 11
ATOM 18775 O O . SER A 1 43 ? 11.312 3.082 5.885 1.00 0.00 43 SER A O 11
ATOM 18783 N N . GLU A 1 44 ? 11.574 5.302 6.179 1.00 0.00 44 GLU A N 11
ATOM 18784 C CA . GLU A 1 44 ? 10.773 5.661 5.019 1.00 0.00 44 GLU A CA 11
ATOM 18785 C C . GLU A 1 44 ? 11.331 5.007 3.775 1.00 0.00 44 GLU A C 11
ATOM 18786 O O . GLU A 1 44 ? 10.612 4.751 2.818 1.00 0.00 44 GLU A O 11
ATOM 18798 N N . ASN A 1 45 ? 12.611 4.710 3.818 1.00 0.00 45 ASN A N 11
ATOM 18799 C CA . ASN A 1 45 ? 13.265 4.047 2.703 1.00 0.00 45 ASN A CA 11
ATOM 18800 C C . ASN A 1 45 ? 12.785 2.607 2.620 1.00 0.00 45 ASN A C 11
ATOM 18801 O O . ASN A 1 45 ? 12.629 2.034 1.539 1.00 0.00 45 ASN A O 11
ATOM 18812 N N . SER A 1 46 ? 12.524 2.050 3.784 1.00 0.00 46 SER A N 11
ATOM 18813 C CA . SER A 1 46 ? 12.028 0.696 3.904 1.00 0.00 46 SER A CA 11
ATOM 18814 C C . SER A 1 46 ? 10.532 0.676 3.663 1.00 0.00 46 SER A C 11
ATOM 18815 O O . SER A 1 46 ? 9.971 -0.303 3.173 1.00 0.00 46 SER A O 11
ATOM 18823 N N . TYR A 1 47 ? 9.907 1.799 3.984 1.00 0.00 47 TYR A N 11
ATOM 18824 C CA . TYR A 1 47 ? 8.507 1.988 3.791 1.00 0.00 47 TYR A CA 11
ATOM 18825 C C . TYR A 1 47 ? 8.309 2.395 2.346 1.00 0.00 47 TYR A C 11
ATOM 18826 O O . TYR A 1 47 ? 7.234 2.236 1.794 1.00 0.00 47 TYR A O 11
ATOM 18844 N N . ILE A 1 48 ? 9.404 2.897 1.748 1.00 0.00 48 ILE A N 11
ATOM 18845 C CA . ILE A 1 48 ? 9.442 3.312 0.354 1.00 0.00 48 ILE A CA 11
ATOM 18846 C C . ILE A 1 48 ? 9.344 2.070 -0.515 1.00 0.00 48 ILE A C 11
ATOM 18847 O O . ILE A 1 48 ? 8.675 2.059 -1.545 1.00 0.00 48 ILE A O 11
ATOM 18863 N N . GLU A 1 49 ? 9.999 1.008 -0.064 1.00 0.00 49 GLU A N 11
ATOM 18864 C CA . GLU A 1 49 ? 9.961 -0.252 -0.767 1.00 0.00 49 GLU A CA 11
ATOM 18865 C C . GLU A 1 49 ? 8.579 -0.830 -0.607 1.00 0.00 49 GLU A C 11
ATOM 18866 O O . GLU A 1 49 ? 7.898 -1.113 -1.590 1.00 0.00 49 GLU A O 11
ATOM 18878 N N . VAL A 1 50 ? 8.141 -0.936 0.643 1.00 0.00 50 VAL A N 11
ATOM 18879 C CA . VAL A 1 50 ? 6.802 -1.410 0.915 1.00 0.00 50 VAL A CA 11
ATOM 18880 C C . VAL A 1 50 ? 5.819 -0.450 0.261 1.00 0.00 50 VAL A C 11
ATOM 18881 O O . VAL A 1 50 ? 4.705 -0.823 -0.107 1.00 0.00 50 VAL A O 11
ATOM 18894 N N . ILE A 1 51 ? 6.277 0.791 0.087 1.00 0.00 51 ILE A N 11
ATOM 18895 C CA . ILE A 1 51 ? 5.500 1.821 -0.554 1.00 0.00 51 ILE A CA 11
ATOM 18896 C C . ILE A 1 51 ? 5.330 1.463 -2.022 1.00 0.00 51 ILE A C 11
ATOM 18897 O O . ILE A 1 51 ? 4.292 1.731 -2.629 1.00 0.00 51 ILE A O 11
ATOM 18913 N N . SER A 1 52 ? 6.359 0.813 -2.574 1.00 0.00 52 SER A N 11
ATOM 18914 C CA . SER A 1 52 ? 6.323 0.377 -3.950 1.00 0.00 52 SER A CA 11
ATOM 18915 C C . SER A 1 52 ? 5.367 -0.793 -4.080 1.00 0.00 52 SER A C 11
ATOM 18916 O O . SER A 1 52 ? 4.690 -0.961 -5.095 1.00 0.00 52 SER A O 11
ATOM 18924 N N . LEU A 1 53 ? 5.330 -1.601 -3.028 1.00 0.00 53 LEU A N 11
ATOM 18925 C CA . LEU A 1 53 ? 4.476 -2.768 -2.983 1.00 0.00 53 LEU A CA 11
ATOM 18926 C C . LEU A 1 53 ? 3.079 -2.404 -2.499 1.00 0.00 53 LEU A C 11
ATOM 18927 O O . LEU A 1 53 ? 2.163 -3.201 -2.578 1.00 0.00 53 LEU A O 11
ATOM 18943 N N . LEU A 1 54 ? 2.916 -1.211 -1.965 1.00 0.00 54 LEU A N 11
ATOM 18944 C CA . LEU A 1 54 ? 1.617 -0.802 -1.477 1.00 0.00 54 LEU A CA 11
ATOM 18945 C C . LEU A 1 54 ? 0.697 -0.337 -2.599 1.00 0.00 54 LEU A C 11
ATOM 18946 O O . LEU A 1 54 ? -0.423 -0.833 -2.732 1.00 0.00 54 LEU A O 11
ATOM 18962 N N . SER A 1 55 ? 1.164 0.605 -3.409 1.00 0.00 55 SER A N 11
ATOM 18963 C CA . SER A 1 55 ? 0.359 1.111 -4.515 1.00 0.00 55 SER A CA 11
ATOM 18964 C C . SER A 1 55 ? 0.244 0.077 -5.632 1.00 0.00 55 SER A C 11
ATOM 18965 O O . SER A 1 55 ? -0.761 0.028 -6.343 1.00 0.00 55 SER A O 11
ATOM 18973 N N . ARG A 1 56 ? 1.276 -0.744 -5.784 1.00 0.00 56 ARG A N 11
ATOM 18974 C CA . ARG A 1 56 ? 1.288 -1.775 -6.819 1.00 0.00 56 ARG A CA 11
ATOM 18975 C C . ARG A 1 56 ? 1.237 -3.177 -6.212 1.00 0.00 56 ARG A C 11
ATOM 18976 O O . ARG A 1 56 ? 1.106 -4.165 -6.931 1.00 0.00 56 ARG A O 11
ATOM 18997 N N . GLY A 1 57 ? 1.345 -3.258 -4.888 1.00 0.00 57 GLY A N 11
ATOM 18998 C CA . GLY A 1 57 ? 1.313 -4.546 -4.214 1.00 0.00 57 GLY A CA 11
ATOM 18999 C C . GLY A 1 57 ? -0.083 -4.955 -3.803 1.00 0.00 57 GLY A C 11
ATOM 19000 O O . GLY A 1 57 ? -0.374 -6.144 -3.666 1.00 0.00 57 GLY A O 11
ATOM 19004 N N . ILE A 1 58 ? -0.948 -3.971 -3.591 1.00 0.00 58 ILE A N 11
ATOM 19005 C CA . ILE A 1 58 ? -2.313 -4.238 -3.178 1.00 0.00 58 ILE A CA 11
ATOM 19006 C C . ILE A 1 58 ? -3.156 -4.747 -4.345 1.00 0.00 58 ILE A C 11
ATOM 19007 O O . ILE A 1 58 ? -4.115 -5.494 -4.153 1.00 0.00 58 ILE A O 11
ATOM 19023 N N . SER A 1 59 ? -2.797 -4.327 -5.554 1.00 0.00 59 SER A N 11
ATOM 19024 C CA . SER A 1 59 ? -3.528 -4.733 -6.750 1.00 0.00 59 SER A CA 11
ATOM 19025 C C . SER A 1 59 ? -2.819 -5.860 -7.495 1.00 0.00 59 SER A C 11
ATOM 19026 O O . SER A 1 59 ? -3.459 -6.667 -8.169 1.00 0.00 59 SER A O 11
ATOM 19034 N N . SER A 1 60 ? -1.501 -5.906 -7.380 1.00 0.00 60 SER A N 11
ATOM 19035 C CA . SER A 1 60 ? -0.712 -6.931 -8.054 1.00 0.00 60 SER A CA 11
ATOM 19036 C C . SER A 1 60 ? -0.839 -8.281 -7.355 1.00 0.00 60 SER A C 11
ATOM 19037 O O . SER A 1 60 ? -1.238 -9.272 -7.967 1.00 0.00 60 SER A O 11
ATOM 19045 N N . TYR A 1 61 ? -0.491 -8.316 -6.072 1.00 0.00 61 TYR A N 11
ATOM 19046 C CA . TYR A 1 61 ? -0.559 -9.549 -5.292 1.00 0.00 61 TYR A CA 11
ATOM 19047 C C . TYR A 1 61 ? -1.938 -10.194 -5.401 1.00 0.00 61 TYR A C 11
ATOM 19048 O O . TYR A 1 61 ? -2.889 -9.767 -4.746 1.00 0.00 61 TYR A O 11
ATOM 19066 N N . TYR A 1 62 ? -2.037 -11.225 -6.235 1.00 0.00 62 TYR A N 11
ATOM 19067 C CA . TYR A 1 62 ? -3.297 -11.932 -6.434 1.00 0.00 62 TYR A CA 11
ATOM 19068 C C . TYR A 1 62 ? -4.356 -11.001 -7.016 1.00 0.00 62 TYR A C 11
ATOM 19069 O O . TYR A 1 62 ? -4.735 -10.010 -6.392 1.00 0.00 62 TYR A O 11
ATOM 19087 N N . LEU A 1 63 ? -4.828 -11.325 -8.214 1.00 0.00 63 LEU A N 11
ATOM 19088 C CA . LEU A 1 63 ? -5.842 -10.516 -8.880 1.00 0.00 63 LEU A CA 11
ATOM 19089 C C . LEU A 1 63 ? -6.804 -11.394 -9.676 1.00 0.00 63 LEU A C 11
ATOM 19090 O O . LEU A 1 63 ? -6.591 -11.650 -10.861 1.00 0.00 63 LEU A O 11
ATOM 19106 N N . SER A 1 64 ? -7.864 -11.849 -9.017 1.00 0.00 64 SER A N 11
ATOM 19107 C CA . SER A 1 64 ? -8.859 -12.697 -9.666 1.00 0.00 64 SER A CA 11
ATOM 19108 C C . SER A 1 64 ? -10.130 -11.911 -9.996 1.00 0.00 64 SER A C 11
ATOM 19109 O O . SER A 1 64 ? -11.119 -12.482 -10.453 1.00 0.00 64 SER A O 11
ATOM 19117 N N . HIS A 1 65 ? -10.095 -10.599 -9.765 1.00 0.00 65 HIS A N 11
ATOM 19118 C CA . HIS A 1 65 ? -11.243 -9.741 -10.044 1.00 0.00 65 HIS A CA 11
ATOM 19119 C C . HIS A 1 65 ? -12.444 -10.131 -9.189 1.00 0.00 65 HIS A C 11
ATOM 19120 O O . HIS A 1 65 ? -12.883 -11.280 -9.202 1.00 0.00 65 HIS A O 11
ATOM 19135 N N . LYS A 1 66 ? -12.974 -9.162 -8.449 1.00 0.00 66 LYS A N 11
ATOM 19136 C CA . LYS A 1 66 ? -14.130 -9.399 -7.591 1.00 0.00 66 LYS A CA 11
ATOM 19137 C C . LYS A 1 66 ? -13.820 -10.445 -6.524 1.00 0.00 66 LYS A C 11
ATOM 19138 O O . LYS A 1 66 ? -12.831 -11.171 -6.620 1.00 0.00 66 LYS A O 11
ATOM 19157 N N . ARG A 1 67 ? -14.682 -10.518 -5.513 1.00 0.00 67 ARG A N 11
ATOM 19158 C CA . ARG A 1 67 ? -14.516 -11.477 -4.424 1.00 0.00 67 ARG A CA 11
ATOM 19159 C C . ARG A 1 67 ? -13.304 -11.136 -3.562 1.00 0.00 67 ARG A C 11
ATOM 19160 O O . ARG A 1 67 ? -13.443 -10.807 -2.384 1.00 0.00 67 ARG A O 11
ATOM 19181 N N . ILE A 1 68 ? -12.117 -11.218 -4.153 1.00 0.00 68 ILE A N 11
ATOM 19182 C CA . ILE A 1 68 ? -10.885 -10.918 -3.431 1.00 0.00 68 ILE A CA 11
ATOM 19183 C C . ILE A 1 68 ? -10.499 -9.453 -3.590 1.00 0.00 68 ILE A C 11
ATOM 19184 O O . ILE A 1 68 ? -10.767 -8.838 -4.621 1.00 0.00 68 ILE A O 11
ATOM 192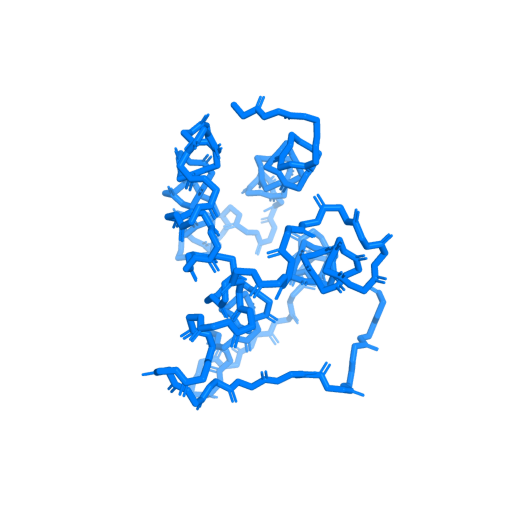00 N N . ILE A 1 69 ? -9.870 -8.900 -2.555 1.00 0.00 69 ILE A N 11
ATOM 19201 C CA . ILE A 1 69 ? -9.447 -7.505 -2.568 1.00 0.00 69 ILE A CA 11
ATOM 19202 C C . ILE A 1 69 ? -10.649 -6.565 -2.516 1.00 0.00 69 ILE A C 11
ATOM 19203 O O . ILE A 1 69 ? -11.060 -6.012 -3.535 1.00 0.00 69 ILE A O 11
ATOM 19219 N N . PRO A 1 70 ? -11.232 -6.371 -1.319 1.00 0.00 70 PRO A N 11
ATOM 19220 C CA . PRO A 1 70 ? -12.390 -5.492 -1.147 1.00 0.00 70 PRO A CA 11
ATOM 19221 C C . PRO A 1 70 ? -12.021 -4.018 -1.300 1.00 0.00 70 PRO A C 11
ATOM 19222 O O . PRO A 1 70 ? -10.877 -3.685 -1.606 1.00 0.00 70 PRO A O 11
ATOM 19233 N N . SER A 1 71 ? -12.995 -3.138 -1.084 1.00 0.00 71 SER A N 11
ATOM 19234 C CA . SER A 1 71 ? -12.765 -1.700 -1.198 1.00 0.00 71 SER A CA 11
ATOM 19235 C C . SER A 1 71 ? -11.641 -1.253 -0.269 1.00 0.00 71 SER A C 11
ATOM 19236 O O . SER A 1 71 ? -10.826 -0.403 -0.628 1.00 0.00 71 SER A O 11
ATOM 19244 N N . SER A 1 72 ? -11.603 -1.833 0.929 1.00 0.00 72 SER A N 11
ATOM 19245 C CA . SER A 1 72 ? -10.577 -1.500 1.921 1.00 0.00 72 SER A CA 11
ATOM 19246 C C . SER A 1 72 ? -9.166 -1.871 1.458 1.00 0.00 72 SER A C 11
ATOM 19247 O O . SER A 1 72 ? -8.253 -1.979 2.275 1.00 0.00 72 SER A O 11
ATOM 19255 N N . MET A 1 73 ? -8.981 -2.048 0.156 1.00 0.00 73 MET A N 11
ATOM 19256 C CA . MET A 1 73 ? -7.674 -2.381 -0.393 1.00 0.00 73 MET A CA 11
ATOM 19257 C C . MET A 1 73 ? -7.226 -1.285 -1.349 1.00 0.00 73 MET A C 11
ATOM 19258 O O . MET A 1 73 ? -6.046 -0.956 -1.443 1.00 0.00 73 MET A O 11
ATOM 19272 N N . LEU A 1 74 ? -8.199 -0.726 -2.049 1.00 0.00 74 LEU A N 11
ATOM 19273 C CA . LEU A 1 74 ? -7.963 0.336 -3.006 1.00 0.00 74 LEU A CA 11
ATOM 19274 C C . LEU A 1 74 ? -7.779 1.675 -2.302 1.00 0.00 74 LEU A C 11
ATOM 19275 O O . LEU A 1 74 ? -7.104 2.562 -2.811 1.00 0.00 74 LEU A O 11
ATOM 19291 N N . THR A 1 75 ? -8.411 1.819 -1.146 1.00 0.00 75 THR A N 11
ATOM 19292 C CA . THR A 1 75 ? -8.352 3.057 -0.387 1.00 0.00 75 THR A CA 11
ATOM 19293 C C . THR A 1 75 ? -7.011 3.244 0.308 1.00 0.00 75 THR A C 11
ATOM 19294 O O . THR A 1 75 ? -6.647 4.361 0.676 1.00 0.00 75 THR A O 11
ATOM 19305 N N . ILE A 1 76 ? -6.273 2.165 0.487 1.00 0.00 76 ILE A N 11
ATOM 19306 C CA . ILE A 1 76 ? -4.978 2.269 1.130 1.00 0.00 76 ILE A CA 11
ATOM 19307 C C . ILE A 1 76 ? -3.917 2.581 0.090 1.00 0.00 76 ILE A C 11
ATOM 19308 O O . ILE A 1 76 ? -3.204 3.578 0.194 1.00 0.00 76 ILE A O 11
ATOM 19324 N N . TYR A 1 77 ? -3.839 1.740 -0.931 1.00 0.00 77 TYR A N 11
ATOM 19325 C CA . TYR A 1 77 ? -2.887 1.949 -2.007 1.00 0.00 77 TYR A CA 11
ATOM 19326 C C . TYR A 1 77 ? -3.098 3.332 -2.600 1.00 0.00 77 TYR A C 11
ATOM 19327 O O . TYR A 1 77 ? -2.153 4.004 -3.010 1.00 0.00 77 TYR A O 11
ATOM 19345 N N . THR A 1 78 ? -4.354 3.755 -2.624 1.00 0.00 78 THR A N 11
ATOM 19346 C CA . THR A 1 78 ? -4.699 5.061 -3.140 1.00 0.00 78 THR A CA 11
ATOM 19347 C C . THR A 1 78 ? -4.102 6.129 -2.235 1.00 0.00 78 THR A C 11
ATOM 19348 O O . THR A 1 78 ? -3.449 7.057 -2.690 1.00 0.00 78 THR A O 11
ATOM 19359 N N . GLN A 1 79 ? -4.319 5.946 -0.942 1.00 0.00 79 GLN A N 11
ATOM 19360 C CA . GLN A 1 79 ? -3.821 6.855 0.078 1.00 0.00 79 GLN A CA 11
ATOM 19361 C C . GLN A 1 79 ? -2.320 6.990 -0.057 1.00 0.00 79 GLN A C 11
ATOM 19362 O O . GLN A 1 79 ? -1.740 8.056 0.151 1.00 0.00 79 GLN A O 11
ATOM 19376 N N . ILE A 1 80 ? -1.711 5.882 -0.430 1.00 0.00 80 ILE A N 11
ATOM 19377 C CA . ILE A 1 80 ? -0.288 5.797 -0.637 1.00 0.00 80 ILE A CA 11
ATOM 19378 C C . ILE A 1 80 ? 0.180 6.867 -1.627 1.00 0.00 80 ILE A C 11
ATOM 19379 O O . ILE A 1 80 ? 1.057 7.669 -1.310 1.00 0.00 80 ILE A O 11
ATOM 19395 N N . GLN A 1 81 ? -0.431 6.888 -2.811 1.00 0.00 81 GLN A N 11
ATOM 19396 C CA . GLN A 1 81 ? -0.088 7.880 -3.829 1.00 0.00 81 GLN A CA 11
ATOM 19397 C C . GLN A 1 81 ? -0.325 9.285 -3.286 1.00 0.00 81 GLN A C 11
ATOM 19398 O O . GLN A 1 81 ? 0.355 10.238 -3.654 1.00 0.00 81 GLN A O 11
ATOM 19412 N N . LYS A 1 82 ? -1.293 9.386 -2.392 1.00 0.00 82 LYS A N 11
ATOM 19413 C CA . LYS A 1 82 ? -1.647 10.650 -1.755 1.00 0.00 82 LYS A CA 11
ATOM 19414 C C . LYS A 1 82 ? -0.532 11.133 -0.886 1.00 0.00 82 LYS A C 11
ATOM 19415 O O . LYS A 1 82 ? -0.371 12.327 -0.673 1.00 0.00 82 LYS A O 11
ATOM 19434 N N . ASP A 1 83 ? 0.247 10.202 -0.391 1.00 0.00 83 ASP A N 11
ATOM 19435 C CA . ASP A 1 83 ? 1.350 10.555 0.443 1.00 0.00 83 ASP A CA 11
ATOM 19436 C C . ASP A 1 83 ? 2.470 11.017 -0.464 1.00 0.00 83 ASP A C 11
ATOM 19437 O O . ASP A 1 83 ? 3.334 11.815 -0.097 1.00 0.00 83 ASP A O 11
ATOM 19446 N N . ILE A 1 84 ? 2.406 10.483 -1.676 1.00 0.00 84 ILE A N 11
ATOM 19447 C CA . ILE A 1 84 ? 3.352 10.761 -2.723 1.00 0.00 84 ILE A CA 11
ATOM 19448 C C . ILE A 1 84 ? 3.165 12.164 -3.300 1.00 0.00 84 ILE A C 11
ATOM 19449 O O . ILE A 1 84 ? 4.084 12.983 -3.262 1.00 0.00 84 ILE A O 11
ATOM 19465 N N . LYS A 1 85 ? 1.976 12.441 -3.836 1.00 0.00 85 LYS A N 11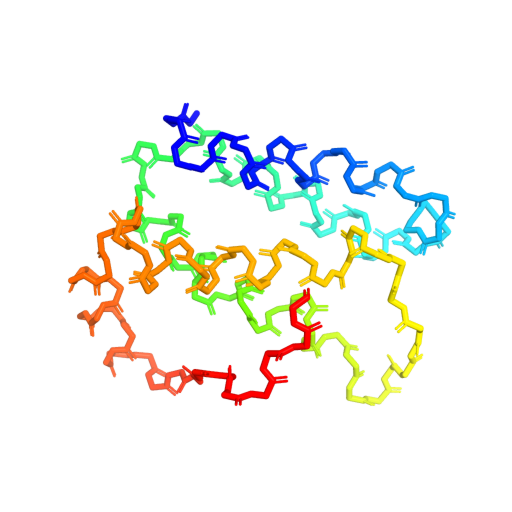
ATOM 19466 C CA . LYS A 1 85 ? 1.701 13.752 -4.411 1.00 0.00 85 LYS A CA 11
ATOM 19467 C C . LYS A 1 85 ? 1.638 14.800 -3.327 1.00 0.00 85 LYS A C 11
ATOM 19468 O O . LYS A 1 85 ? 1.972 15.964 -3.548 1.00 0.00 85 LYS A O 11
ATOM 19487 N N . ASN A 1 86 ? 1.167 14.389 -2.161 1.00 0.00 86 ASN A N 11
ATOM 19488 C CA . ASN A 1 86 ? 1.021 15.321 -1.059 1.00 0.00 86 ASN A CA 11
ATOM 19489 C C . ASN A 1 86 ? 2.372 15.811 -0.565 1.00 0.00 86 ASN A C 11
ATOM 19490 O O . ASN A 1 86 ? 2.500 16.937 -0.083 1.00 0.00 86 ASN A O 11
ATOM 19501 N N . GLY A 1 87 ? 3.371 14.954 -0.673 1.00 0.00 87 GLY A N 11
ATOM 19502 C CA . GLY A 1 87 ? 4.699 15.308 -0.217 1.00 0.00 87 GLY A CA 11
ATOM 19503 C C . GLY A 1 87 ? 4.956 14.790 1.179 1.00 0.00 87 GLY A C 11
ATOM 19504 O O . GLY A 1 87 ? 5.729 15.374 1.939 1.00 0.00 87 GLY A O 11
ATOM 19508 N N . ASN A 1 88 ? 4.322 13.670 1.497 1.00 0.00 88 ASN A N 11
ATOM 19509 C CA . ASN A 1 88 ? 4.488 13.030 2.784 1.00 0.00 88 ASN A CA 11
ATOM 19510 C C . ASN A 1 88 ? 5.594 11.999 2.666 1.00 0.00 88 ASN A C 11
ATOM 19511 O O . ASN A 1 88 ? 6.207 11.584 3.648 1.00 0.00 88 ASN A O 11
ATOM 19522 N N . ILE A 1 89 ? 5.818 11.599 1.423 1.00 0.00 89 ILE A N 11
ATOM 19523 C CA . ILE A 1 89 ? 6.800 10.628 1.049 1.00 0.00 89 ILE A CA 11
ATOM 19524 C C . ILE A 1 89 ? 7.935 11.322 0.312 1.00 0.00 89 ILE A C 11
ATOM 19525 O O . ILE A 1 89 ? 7.806 12.482 -0.082 1.00 0.00 89 ILE A O 11
ATOM 19541 N N . ASP A 1 90 ? 9.035 10.620 0.114 1.00 0.00 90 ASP A N 11
ATOM 19542 C CA . ASP A 1 90 ? 10.164 11.190 -0.587 1.00 0.00 90 ASP A CA 11
ATOM 19543 C C . ASP A 1 90 ? 10.355 10.444 -1.886 1.00 0.00 90 ASP A C 11
ATOM 19544 O O . ASP A 1 90 ? 11.223 9.581 -2.007 1.00 0.00 90 ASP A O 11
ATOM 19553 N N . THR A 1 91 ? 9.497 10.759 -2.848 1.00 0.00 91 THR A N 11
ATOM 19554 C CA . THR A 1 91 ? 9.510 10.102 -4.135 1.00 0.00 91 THR A CA 11
ATOM 19555 C C . THR A 1 91 ? 10.877 10.083 -4.793 1.00 0.00 91 THR A C 11
ATOM 19556 O O . THR A 1 91 ? 11.075 9.366 -5.768 1.00 0.00 91 THR A O 11
ATOM 19567 N N . GLU A 1 92 ? 11.833 10.815 -4.242 1.00 0.00 92 GLU A N 11
ATOM 19568 C CA . GLU A 1 92 ? 13.175 10.798 -4.780 1.00 0.00 92 GLU A CA 11
ATOM 19569 C C . GLU A 1 92 ? 13.761 9.432 -4.489 1.00 0.00 92 GLU A C 11
ATOM 19570 O O . GLU A 1 92 ? 14.346 8.785 -5.356 1.00 0.00 92 GLU A O 11
ATOM 19582 N N . LYS A 1 93 ? 13.533 8.979 -3.264 1.00 0.00 93 LYS A N 11
ATOM 19583 C CA . LYS A 1 93 ? 13.965 7.666 -2.836 1.00 0.00 93 LYS A CA 11
ATOM 19584 C C . LYS A 1 93 ? 13.183 6.617 -3.606 1.00 0.00 93 LYS A C 11
ATOM 19585 O O . LYS A 1 93 ? 13.747 5.709 -4.217 1.00 0.00 93 LYS A O 11
ATOM 19604 N N . LEU A 1 94 ? 11.869 6.787 -3.589 1.00 0.00 94 LEU A N 11
ATOM 19605 C CA . LEU A 1 94 ? 10.953 5.920 -4.288 1.00 0.00 94 LEU A CA 11
ATOM 19606 C C . LEU A 1 94 ? 11.337 5.815 -5.753 1.00 0.00 94 LEU A C 11
ATOM 19607 O O . LEU A 1 94 ? 11.229 4.755 -6.366 1.00 0.00 94 LEU A O 11
ATOM 19623 N N . ARG A 1 95 ? 11.779 6.938 -6.305 1.00 0.00 95 ARG A N 11
ATOM 19624 C CA . ARG A 1 95 ? 12.174 7.006 -7.695 1.00 0.00 95 ARG A CA 11
ATOM 19625 C C . ARG A 1 95 ? 13.475 6.266 -7.935 1.00 0.00 95 ARG A C 11
ATOM 19626 O O . ARG A 1 95 ? 13.599 5.516 -8.896 1.00 0.00 95 ARG A O 11
ATOM 19647 N N . LYS A 1 96 ? 14.431 6.482 -7.052 1.00 0.00 96 LYS A N 11
ATOM 19648 C CA . LYS A 1 96 ? 15.732 5.831 -7.170 1.00 0.00 96 LYS A CA 11
ATOM 19649 C C . LYS A 1 96 ? 15.586 4.336 -6.969 1.00 0.00 96 LYS A C 11
ATOM 19650 O O . LYS A 1 96 ? 16.034 3.535 -7.790 1.00 0.00 96 LYS A O 11
ATOM 19669 N N . TYR A 1 97 ? 14.940 3.971 -5.877 1.00 0.00 97 TYR A N 11
ATOM 19670 C CA . TYR A 1 97 ? 14.710 2.577 -5.567 1.00 0.00 97 TYR A CA 11
ATOM 19671 C C . TYR A 1 97 ? 13.858 1.934 -6.657 1.00 0.00 97 TYR A C 11
ATOM 19672 O O . TYR A 1 97 ? 14.031 0.761 -6.972 1.00 0.00 97 TYR A O 11
ATOM 19690 N N . GLU A 1 98 ? 12.956 2.712 -7.249 1.00 0.00 98 GLU A N 11
ATOM 19691 C CA . GLU A 1 98 ? 12.107 2.205 -8.318 1.00 0.00 98 GLU A CA 11
ATOM 19692 C C . GLU A 1 98 ? 12.938 1.947 -9.564 1.00 0.00 98 GLU A C 11
ATOM 19693 O O . GLU A 1 98 ? 12.581 1.115 -10.395 1.00 0.00 98 GLU A O 11
ATOM 19705 N N . ILE A 1 99 ? 14.062 2.647 -9.683 1.00 0.00 99 ILE A N 11
ATOM 19706 C CA . ILE A 1 99 ? 14.941 2.459 -10.822 1.00 0.00 99 ILE A CA 11
ATOM 19707 C C . ILE A 1 99 ? 15.511 1.062 -10.787 1.00 0.00 99 ILE A C 11
ATOM 19708 O O . ILE A 1 99 ? 15.472 0.317 -11.766 1.00 0.00 99 ILE A O 11
ATOM 19724 N N . ALA A 1 100 ? 16.039 0.729 -9.626 1.00 0.00 100 ALA A N 11
ATOM 19725 C CA . ALA A 1 100 ? 16.636 -0.576 -9.389 1.00 0.00 100 ALA A CA 11
ATOM 19726 C C . ALA A 1 100 ? 15.611 -1.690 -9.453 1.00 0.00 100 ALA A C 11
ATOM 19727 O O . ALA A 1 100 ? 15.958 -2.871 -9.422 1.00 0.00 100 ALA A O 11
ATOM 19734 N N . LYS A 1 101 ? 14.354 -1.312 -9.509 1.00 0.00 101 LYS A N 11
ATOM 19735 C CA . LYS A 1 101 ? 13.281 -2.265 -9.537 1.00 0.00 101 LYS A CA 11
ATOM 19736 C C . LYS A 1 101 ? 12.594 -2.328 -10.896 1.00 0.00 101 LYS A C 11
ATOM 19737 O O . LYS A 1 101 ? 12.394 -3.404 -11.459 1.00 0.00 101 LYS A O 11
ATOM 19756 N N . GLY A 1 102 ? 12.226 -1.164 -11.403 1.00 0.00 102 GLY A N 11
ATOM 19757 C CA . GLY A 1 102 ? 11.550 -1.082 -12.685 1.00 0.00 102 GLY A CA 11
ATOM 19758 C C . GLY A 1 102 ? 10.057 -1.340 -12.573 1.00 0.00 102 GLY A C 11
ATOM 19759 O O . GLY A 1 102 ? 9.473 -2.021 -13.417 1.00 0.00 102 GLY A O 11
ATOM 19763 N N . LEU A 1 103 ? 9.437 -0.797 -11.526 1.00 0.00 103 LEU A N 11
ATOM 19764 C CA . LEU A 1 103 ? 8.006 -0.972 -11.301 1.00 0.00 103 LEU A CA 11
ATOM 19765 C C . LEU A 1 103 ? 7.245 0.319 -11.562 1.00 0.00 103 LEU A C 11
ATOM 19766 O O . LEU A 1 103 ? 6.154 0.532 -11.033 1.00 0.00 103 LEU A O 11
ATOM 19782 N N . MET A 1 104 ? 7.833 1.173 -12.371 1.00 0.00 104 MET A N 11
ATOM 19783 C CA . MET A 1 104 ? 7.227 2.457 -12.705 1.00 0.00 104 MET A CA 11
ATOM 19784 C C . MET A 1 104 ? 5.968 2.266 -13.546 1.00 0.00 104 MET A C 11
ATOM 19785 O O . MET A 1 104 ? 6.019 2.300 -14.776 1.00 0.00 104 MET A O 11
ATOM 19799 N N . SER A 1 105 ? 4.838 2.063 -12.872 1.00 0.00 105 SER A N 11
ATOM 19800 C CA . SER A 1 105 ? 3.564 1.866 -13.554 1.00 0.00 105 SER A CA 11
ATOM 19801 C C . SER A 1 105 ? 2.390 2.044 -12.593 1.00 0.00 105 SER A C 11
ATOM 19802 O O . SER A 1 105 ? 1.801 1.068 -12.130 1.00 0.00 105 SER A O 11
ATOM 19810 N N . VAL A 1 106 ? 2.054 3.297 -12.300 1.00 0.00 106 VAL A N 11
ATOM 19811 C CA . VAL A 1 106 ? 0.949 3.603 -11.397 1.00 0.00 106 VAL A CA 11
ATOM 19812 C C . VAL A 1 106 ? 0.341 4.968 -11.698 1.00 0.00 106 VAL A C 11
ATOM 19813 O O . VAL A 1 106 ? 0.101 5.760 -10.784 1.00 0.00 106 VAL A O 11
ATOM 19826 N N . PRO A 1 107 ? 0.064 5.276 -12.980 1.00 0.00 107 PRO A N 11
ATOM 19827 C CA . PRO A 1 107 ? -0.527 6.556 -13.345 1.00 0.00 107 PRO A CA 11
ATOM 19828 C C . PRO A 1 107 ? -2.046 6.525 -13.307 1.00 0.00 107 PRO A C 11
ATOM 19829 O O . PRO A 1 107 ? -2.721 7.418 -13.818 1.00 0.00 107 PRO A O 11
ATOM 19840 N N . TYR A 1 108 ? -2.556 5.516 -12.638 1.00 0.00 108 TYR A N 11
ATOM 19841 C CA . TYR A 1 108 ? -3.985 5.351 -12.435 1.00 0.00 108 TYR A CA 11
ATOM 19842 C C . TYR A 1 108 ? -4.306 5.589 -10.970 1.00 0.00 108 TYR A C 11
ATOM 19843 O O . TYR A 1 108 ? -3.428 5.985 -10.213 1.00 0.00 108 TYR A O 11
ATOM 19861 N N . ILE A 1 109 ? -5.547 5.306 -10.575 1.00 0.00 109 ILE A N 11
ATOM 19862 C CA . ILE A 1 109 ? -5.989 5.448 -9.184 1.00 0.00 109 ILE A CA 11
ATOM 19863 C C . ILE A 1 109 ? -7.503 5.588 -9.116 1.00 0.00 109 ILE A C 11
ATOM 19864 O O . ILE A 1 109 ? -8.064 6.603 -9.531 1.00 0.00 109 ILE A O 11
ATOM 19880 N N . TYR A 1 110 ? -8.162 4.559 -8.592 1.00 0.00 110 TYR A N 11
ATOM 19881 C CA . TYR A 1 110 ? -9.615 4.562 -8.474 1.00 0.00 110 TYR A CA 11
ATOM 19882 C C . TYR A 1 110 ? -10.048 4.992 -7.076 1.00 0.00 110 TYR A C 11
ATOM 19883 O O . TYR A 1 110 ? -11.057 4.517 -6.552 1.00 0.00 110 TYR A O 11
ATOM 19901 N N . PHE A 1 111 ? -9.278 5.902 -6.486 1.00 0.00 111 PHE A N 11
ATOM 19902 C CA . PHE A 1 111 ? -9.561 6.425 -5.147 1.00 0.00 111 PHE A CA 11
ATOM 19903 C C . PHE A 1 111 ? -10.074 5.335 -4.208 1.00 0.00 111 PHE A C 11
ATOM 19904 O O . PHE A 1 111 ? -11.306 5.134 -4.154 1.00 0.00 111 PHE A O 11
ATOM 19922 N N . MET A 1 1 ? 4.158 5.636 14.723 1.00 0.00 1 MET A N 12
ATOM 19923 C CA . MET A 1 1 ? 4.192 6.089 13.305 1.00 0.00 1 MET A CA 12
ATOM 19924 C C . MET A 1 1 ? 3.789 7.542 13.178 1.00 0.00 1 MET A C 12
ATOM 19925 O O . MET A 1 1 ? 2.960 8.034 13.943 1.00 0.00 1 MET A O 12
ATOM 19941 N N . ASP A 1 2 ? 4.341 8.218 12.180 1.00 0.00 2 ASP A N 12
ATOM 19942 C CA . ASP A 1 2 ? 3.979 9.601 11.939 1.00 0.00 2 ASP A CA 12
ATOM 19943 C C . ASP A 1 2 ? 2.492 9.653 11.648 1.00 0.00 2 ASP A C 12
ATOM 19944 O O . ASP A 1 2 ? 1.836 8.616 11.627 1.00 0.00 2 ASP A O 12
ATOM 19953 N N . ILE A 1 3 ? 1.951 10.837 11.451 1.00 0.00 3 ILE A N 12
ATOM 19954 C CA . ILE A 1 3 ? 0.527 10.974 11.197 1.00 0.00 3 ILE A CA 12
ATOM 19955 C C . ILE A 1 3 ? 0.122 10.406 9.847 1.00 0.00 3 ILE A C 12
ATOM 19956 O O . ILE A 1 3 ? -0.708 9.501 9.769 1.00 0.00 3 ILE A O 12
ATOM 19972 N N . LYS A 1 4 ? 0.703 10.937 8.791 1.00 0.00 4 LYS A N 12
ATOM 19973 C CA . LYS A 1 4 ? 0.384 10.469 7.445 1.00 0.00 4 LYS A CA 12
ATOM 19974 C C . LYS A 1 4 ? 0.504 8.949 7.382 1.00 0.00 4 LYS A C 12
ATOM 19975 O O . LYS A 1 4 ? -0.266 8.275 6.696 1.00 0.00 4 LYS A O 12
ATOM 19994 N N . SER A 1 5 ? 1.470 8.425 8.127 1.00 0.00 5 SER A N 12
ATOM 19995 C CA . SER A 1 5 ? 1.703 6.991 8.194 1.00 0.00 5 SER A CA 12
ATOM 19996 C C . SER A 1 5 ? 0.799 6.343 9.233 1.00 0.00 5 SER A C 12
ATOM 19997 O O . SER A 1 5 ? 0.487 5.159 9.143 1.00 0.00 5 SER A O 12
ATOM 20005 N N . GLN A 1 6 ? 0.390 7.128 10.220 1.00 0.00 6 GLN A N 12
ATOM 20006 C CA . GLN A 1 6 ? -0.471 6.646 11.287 1.00 0.00 6 GLN A CA 12
ATOM 20007 C C . GLN A 1 6 ? -1.801 6.156 10.770 1.00 0.00 6 GLN A C 12
ATOM 20008 O O . GLN A 1 6 ? -2.277 5.099 11.171 1.00 0.00 6 GLN A O 12
ATOM 20022 N N . THR A 1 7 ? -2.409 6.933 9.901 1.00 0.00 7 THR A N 12
ATOM 20023 C CA . THR A 1 7 ? -3.692 6.560 9.358 1.00 0.00 7 THR A CA 12
ATOM 20024 C C . THR A 1 7 ? -3.505 5.539 8.270 1.00 0.00 7 THR A C 12
ATOM 20025 O O . THR A 1 7 ? -4.288 4.604 8.153 1.00 0.00 7 THR A O 12
ATOM 20036 N N . LEU A 1 8 ? -2.430 5.680 7.507 1.00 0.00 8 LEU A N 12
ATOM 20037 C CA . LEU A 1 8 ? -2.135 4.704 6.481 1.00 0.00 8 LEU A CA 12
ATOM 20038 C C . LEU A 1 8 ? -1.843 3.390 7.182 1.00 0.00 8 LEU A C 12
ATOM 20039 O O . LEU A 1 8 ? -2.215 2.314 6.715 1.00 0.00 8 LEU A O 12
ATOM 20055 N N . TYR A 1 9 ? -1.206 3.509 8.345 1.00 0.00 9 TYR A N 12
ATOM 20056 C CA . TYR A 1 9 ? -0.896 2.366 9.165 1.00 0.00 9 TYR A CA 12
ATOM 20057 C C . TYR A 1 9 ? -2.176 1.828 9.761 1.00 0.00 9 TYR A C 12
ATOM 20058 O O . TYR A 1 9 ? -2.593 0.711 9.481 1.00 0.00 9 TYR A O 12
ATOM 20076 N N . LEU A 1 10 ? -2.813 2.658 10.576 1.00 0.00 10 LEU A N 12
ATOM 20077 C CA . LEU A 1 10 ? -4.073 2.285 11.190 1.00 0.00 10 LEU A CA 12
ATOM 20078 C C . LEU A 1 10 ? -5.016 1.770 10.113 1.00 0.00 10 LEU A C 12
ATOM 20079 O O . LEU A 1 10 ? -5.829 0.881 10.356 1.00 0.00 10 LEU A O 12
ATOM 20095 N N . ASN A 1 11 ? -4.861 2.309 8.902 1.00 0.00 11 ASN A N 12
ATOM 20096 C CA . ASN A 1 11 ? -5.663 1.875 7.773 1.00 0.00 11 ASN A CA 12
ATOM 20097 C C . ASN A 1 11 ? -5.285 0.444 7.420 1.00 0.00 11 ASN A C 12
ATOM 20098 O O . ASN A 1 11 ? -6.118 -0.343 6.974 1.00 0.00 11 ASN A O 12
ATOM 20109 N N . LEU A 1 12 ? -4.010 0.114 7.639 1.00 0.00 12 LEU A N 12
ATOM 20110 C CA . LEU A 1 12 ? -3.505 -1.220 7.365 1.00 0.00 12 LEU A CA 12
ATOM 20111 C C . LEU A 1 12 ? -4.220 -2.241 8.232 1.00 0.00 12 LEU A C 12
ATOM 20112 O O . LEU A 1 12 ? -4.551 -3.337 7.780 1.00 0.00 12 LEU A O 12
ATOM 20128 N N . SER A 1 13 ? -4.472 -1.864 9.478 1.00 0.00 13 SER A N 12
ATOM 20129 C CA . SER A 1 13 ? -5.163 -2.734 10.408 1.00 0.00 13 SER A CA 12
ATOM 20130 C C . SER A 1 13 ? -6.653 -2.741 10.115 1.00 0.00 13 SER A C 12
ATOM 20131 O O . SER A 1 13 ? -7.319 -3.770 10.226 1.00 0.00 13 SER A O 12
ATOM 20139 N N . GLU A 1 14 ? -7.167 -1.583 9.733 1.00 0.00 14 GLU A N 12
ATOM 20140 C CA . GLU A 1 14 ? -8.578 -1.447 9.412 1.00 0.00 14 GLU A CA 12
ATOM 20141 C C . GLU A 1 14 ? -8.887 -2.077 8.066 1.00 0.00 14 GLU A C 12
ATOM 20142 O O . GLU A 1 14 ? -9.995 -2.561 7.833 1.00 0.00 14 GLU A O 12
ATOM 20154 N N . ALA A 1 15 ? -7.894 -2.097 7.189 1.00 0.00 15 ALA A N 12
ATOM 20155 C CA . ALA A 1 15 ? -8.063 -2.706 5.880 1.00 0.00 15 ALA A CA 12
ATOM 20156 C C . ALA A 1 15 ? -8.008 -4.188 6.034 1.00 0.00 15 ALA A C 12
ATOM 20157 O O . ALA A 1 15 ? -8.832 -4.923 5.504 1.00 0.00 15 ALA A O 12
ATOM 20164 N N . TYR A 1 16 ? -7.042 -4.620 6.817 1.00 0.00 16 TYR A N 12
ATOM 20165 C CA . TYR A 1 16 ? -6.902 -6.013 7.113 1.00 0.00 16 TYR A CA 12
ATOM 20166 C C . TYR A 1 16 ? -8.213 -6.466 7.750 1.00 0.00 16 TYR A C 12
ATOM 20167 O O . TYR A 1 16 ? -8.623 -7.622 7.635 1.00 0.00 16 TYR A O 12
ATOM 20185 N N . LYS A 1 17 ? -8.883 -5.499 8.384 1.00 0.00 17 LYS A N 12
ATOM 20186 C CA . LYS A 1 17 ? -10.171 -5.716 9.007 1.00 0.00 17 LYS A CA 12
ATOM 20187 C C . LYS A 1 17 ? -11.275 -5.665 7.947 1.00 0.00 17 LYS A C 12
ATOM 20188 O O . LYS A 1 17 ? -12.458 -5.777 8.265 1.00 0.00 17 LYS A O 12
ATOM 20207 N N . ASP A 1 18 ? -10.874 -5.497 6.681 1.00 0.00 18 ASP A N 12
ATOM 20208 C CA . ASP A 1 18 ? -11.822 -5.438 5.581 1.00 0.00 18 ASP A CA 12
ATOM 20209 C C . ASP A 1 18 ? -12.521 -6.785 5.420 1.00 0.00 18 ASP A C 12
ATOM 20210 O O . ASP A 1 18 ? -11.864 -7.813 5.257 1.00 0.00 18 ASP A O 12
ATOM 20219 N N . PRO A 1 19 ? -13.856 -6.800 5.481 1.00 0.00 19 PRO A N 12
ATOM 20220 C CA . PRO A 1 19 ? -14.656 -8.031 5.371 1.00 0.00 19 PRO A CA 12
ATOM 20221 C C . PRO A 1 19 ? -14.266 -8.946 4.212 1.00 0.00 19 PRO A C 12
ATOM 20222 O O . PRO A 1 19 ? -14.366 -10.168 4.330 1.00 0.00 19 PRO A O 12
ATOM 20233 N N . GLU A 1 20 ? -13.817 -8.374 3.097 1.00 0.00 20 GLU A N 12
ATOM 20234 C CA . GLU A 1 20 ? -13.421 -9.190 1.958 1.00 0.00 20 GLU A CA 12
ATOM 20235 C C . GLU A 1 20 ? -11.922 -9.422 1.952 1.00 0.00 20 GLU A C 12
ATOM 20236 O O . GLU A 1 20 ? -11.337 -9.892 0.975 1.00 0.00 20 GLU A O 12
ATOM 20248 N N . VAL A 1 21 ? -11.346 -9.157 3.099 1.00 0.00 21 VAL A N 12
ATOM 20249 C CA . VAL A 1 21 ? -9.944 -9.382 3.366 1.00 0.00 21 VAL A CA 12
ATOM 20250 C C . VAL A 1 21 ? -9.876 -10.392 4.506 1.00 0.00 21 VAL A C 12
ATOM 20251 O O . VAL A 1 21 ? -8.977 -11.232 4.568 1.00 0.00 21 VAL A O 12
ATOM 20264 N N . LYS A 1 22 ? -10.903 -10.337 5.367 1.00 0.00 22 LYS A N 12
ATOM 20265 C CA . LYS A 1 22 ? -11.057 -11.264 6.465 1.00 0.00 22 LYS A CA 12
ATOM 20266 C C . LYS A 1 22 ? -11.197 -12.653 5.884 1.00 0.00 22 LYS A C 12
ATOM 20267 O O . LYS A 1 22 ? -10.633 -13.627 6.384 1.00 0.00 22 LYS A O 12
ATOM 20286 N N . ALA A 1 23 ? -11.957 -12.712 4.796 1.00 0.00 23 ALA A N 12
ATOM 20287 C CA . ALA A 1 23 ? -12.190 -13.956 4.093 1.00 0.00 23 ALA A CA 12
ATOM 20288 C C . ALA A 1 23 ? -10.926 -14.381 3.371 1.00 0.00 23 ALA A C 12
ATOM 20289 O O . ALA A 1 23 ? -10.694 -15.568 3.139 1.00 0.00 23 ALA A O 12
ATOM 20296 N N . ASN A 1 24 ? -10.103 -13.396 3.031 1.00 0.00 24 ASN A N 12
ATOM 20297 C CA . ASN A 1 24 ? -8.854 -13.654 2.354 1.00 0.00 24 ASN A CA 12
ATOM 20298 C C . ASN A 1 24 ? -7.687 -13.464 3.311 1.00 0.00 24 ASN A C 12
ATOM 20299 O O . ASN A 1 24 ? -6.966 -12.469 3.237 1.00 0.00 24 ASN A O 12
ATOM 20310 N N . GLU A 1 25 ? -7.513 -14.426 4.219 1.00 0.00 25 GLU A N 12
ATOM 20311 C CA . GLU A 1 25 ? -6.438 -14.370 5.205 1.00 0.00 25 GLU A CA 12
ATOM 20312 C C . GLU A 1 25 ? -5.142 -13.898 4.570 1.00 0.00 25 GLU A C 12
ATOM 20313 O O . GLU A 1 25 ? -4.423 -13.079 5.136 1.00 0.00 25 GLU A O 12
ATOM 20325 N N . PHE A 1 26 ? -4.866 -14.410 3.383 1.00 0.00 26 PHE A N 12
ATOM 20326 C CA . PHE A 1 26 ? -3.663 -14.039 2.649 1.00 0.00 26 PHE A CA 12
ATOM 20327 C C . PHE A 1 26 ? -3.637 -12.533 2.405 1.00 0.00 26 PHE A C 12
ATOM 20328 O O . PHE A 1 26 ? -2.654 -11.861 2.717 1.00 0.00 26 PHE A O 12
ATOM 20345 N N . LEU A 1 27 ? -4.731 -12.010 1.861 1.00 0.00 27 LEU A N 12
ATOM 20346 C CA . LEU A 1 27 ? -4.843 -10.583 1.594 1.00 0.00 27 LEU A CA 12
ATOM 20347 C C . LEU A 1 27 ? -4.696 -9.789 2.881 1.00 0.00 27 LEU A C 12
ATOM 20348 O O . LEU A 1 27 ? -4.025 -8.757 2.912 1.00 0.00 27 LEU A O 12
ATOM 20364 N N . SER A 1 28 ? -5.312 -10.279 3.954 1.00 0.00 28 SER A N 12
ATOM 20365 C CA . SER A 1 28 ? -5.226 -9.619 5.226 1.00 0.00 28 SER A CA 12
ATOM 20366 C C . SER A 1 28 ? -3.796 -9.684 5.739 1.00 0.00 28 SER A C 12
ATOM 20367 O O . SER A 1 28 ? -3.245 -8.693 6.212 1.00 0.00 28 SER A O 12
ATOM 20375 N N . LYS A 1 29 ? -3.197 -10.858 5.608 1.00 0.00 29 LYS A N 12
ATOM 20376 C CA . LYS A 1 29 ? -1.816 -11.073 6.032 1.00 0.00 29 LYS A CA 12
ATOM 20377 C C . LYS A 1 29 ? -0.903 -9.986 5.481 1.00 0.00 29 LYS A C 12
ATOM 20378 O O . LYS A 1 29 ? 0.048 -9.576 6.141 1.00 0.00 29 LYS A O 12
ATOM 20397 N N . LEU A 1 30 ? -1.194 -9.518 4.272 1.00 0.00 30 LEU A N 12
ATOM 20398 C CA . LEU A 1 30 ? -0.385 -8.476 3.663 1.00 0.00 30 LEU A CA 12
ATOM 20399 C C . LEU A 1 30 ? -0.590 -7.158 4.392 1.00 0.00 30 LEU A C 12
ATOM 20400 O O . LEU A 1 30 ? 0.370 -6.536 4.846 1.00 0.00 30 LEU A O 12
ATOM 20416 N N . VAL A 1 31 ? -1.846 -6.752 4.532 1.00 0.00 31 VAL A N 12
ATOM 20417 C CA . VAL A 1 31 ? -2.155 -5.516 5.248 1.00 0.00 31 VAL A CA 12
ATOM 20418 C C . VAL A 1 31 ? -1.641 -5.627 6.681 1.00 0.00 31 VAL A C 12
ATOM 20419 O O . VAL A 1 31 ? -1.333 -4.626 7.327 1.00 0.00 31 VAL A O 12
ATOM 20432 N N . VAL A 1 32 ? -1.528 -6.869 7.153 1.00 0.00 32 VAL A N 12
ATOM 20433 C CA . VAL A 1 32 ? -1.027 -7.148 8.489 1.00 0.00 32 VAL A CA 12
ATOM 20434 C C . VAL A 1 32 ? 0.486 -7.003 8.520 1.00 0.00 32 VAL A C 12
ATOM 20435 O O . VAL A 1 32 ? 1.030 -6.102 9.160 1.00 0.00 32 VAL A O 12
ATOM 20448 N N . GLN A 1 33 ? 1.154 -7.893 7.803 1.00 0.00 33 GLN A N 12
ATOM 20449 C CA . GLN A 1 33 ? 2.609 -7.877 7.711 1.00 0.00 33 GLN A CA 12
ATOM 20450 C C . GLN A 1 33 ? 3.085 -6.478 7.352 1.00 0.00 33 GLN A C 12
ATOM 20451 O O . GLN A 1 33 ? 4.068 -5.979 7.894 1.00 0.00 33 GLN A O 12
ATOM 20465 N N . CYS A 1 34 ? 2.352 -5.848 6.449 1.00 0.00 34 CYS A N 12
ATOM 20466 C CA . CYS A 1 34 ? 2.661 -4.496 6.022 1.00 0.00 34 CYS A CA 12
ATOM 20467 C C . CYS A 1 34 ? 2.547 -3.554 7.209 1.00 0.00 34 CYS A C 12
ATOM 20468 O O . CYS A 1 34 ? 3.323 -2.609 7.350 1.00 0.00 34 CYS A O 12
ATOM 20476 N N . ALA A 1 35 ? 1.578 -3.838 8.077 1.00 0.00 35 ALA A N 12
ATOM 20477 C CA . ALA A 1 35 ? 1.364 -3.036 9.271 1.00 0.00 35 ALA A CA 12
ATOM 20478 C C . ALA A 1 35 ? 2.599 -3.077 10.163 1.00 0.00 35 ALA A C 12
ATOM 20479 O O . ALA A 1 35 ? 2.862 -2.148 10.927 1.00 0.00 35 ALA A O 12
ATOM 20486 N N . GLY A 1 36 ? 3.356 -4.161 10.047 1.00 0.00 36 GLY A N 12
ATOM 20487 C CA . GLY A 1 36 ? 4.564 -4.315 10.833 1.00 0.00 36 GLY A CA 12
ATOM 20488 C C . GLY A 1 36 ? 5.743 -3.589 10.215 1.00 0.00 36 GLY A C 12
ATOM 20489 O O . GLY A 1 36 ? 6.655 -3.160 10.921 1.00 0.00 36 GLY A O 12
ATOM 20493 N N . LYS A 1 37 ? 5.718 -3.444 8.893 1.00 0.00 37 LYS A N 12
ATOM 20494 C CA . LYS A 1 37 ? 6.780 -2.758 8.181 1.00 0.00 37 LYS A CA 12
ATOM 20495 C C . LYS A 1 37 ? 6.592 -1.251 8.278 1.00 0.00 37 LYS A C 12
ATOM 20496 O O . LYS A 1 37 ? 7.518 -0.477 8.035 1.00 0.00 37 LYS A O 12
ATOM 20515 N N . LEU A 1 38 ? 5.379 -0.845 8.636 1.00 0.00 38 LEU A N 12
ATOM 20516 C CA . LEU A 1 38 ? 5.042 0.557 8.768 1.00 0.00 38 LEU A CA 12
ATOM 20517 C C . LEU A 1 38 ? 5.533 1.122 10.094 1.00 0.00 38 LEU A C 12
ATOM 20518 O O . LEU A 1 38 ? 6.173 2.166 10.119 1.00 0.00 38 LEU A O 12
ATOM 20534 N N . THR A 1 39 ? 5.232 0.435 11.195 1.00 0.00 39 THR A N 12
ATOM 20535 C CA . THR A 1 39 ? 5.641 0.894 12.524 1.00 0.00 39 THR A CA 12
ATOM 20536 C C . THR A 1 39 ? 7.073 1.407 12.523 1.00 0.00 39 THR A C 12
ATOM 20537 O O . THR A 1 39 ? 7.429 2.282 13.313 1.00 0.00 39 THR A O 12
ATOM 20548 N N . ALA A 1 40 ? 7.877 0.900 11.601 1.00 0.00 40 ALA A N 12
ATOM 20549 C CA . ALA A 1 40 ? 9.246 1.359 11.471 1.00 0.00 40 ALA A CA 12
ATOM 20550 C C . ALA A 1 40 ? 9.324 2.448 10.414 1.00 0.00 40 ALA A C 12
ATOM 20551 O O . ALA A 1 40 ? 10.332 2.582 9.719 1.00 0.00 40 ALA A O 12
ATOM 20558 N N . SER A 1 41 ? 8.247 3.216 10.284 1.00 0.00 41 SER A N 12
ATOM 20559 C CA . SER A 1 41 ? 8.190 4.281 9.297 1.00 0.00 41 SER A CA 12
ATOM 20560 C C . SER A 1 41 ? 9.406 5.185 9.412 1.00 0.00 41 SER A C 12
ATOM 20561 O O . SER A 1 41 ? 9.796 5.833 8.441 1.00 0.00 41 SER A O 12
ATOM 20569 N N . ASN A 1 42 ? 10.047 5.179 10.585 1.00 0.00 42 ASN A N 12
ATOM 20570 C CA . ASN A 1 42 ? 11.266 5.953 10.777 1.00 0.00 42 ASN A CA 12
ATOM 20571 C C . ASN A 1 42 ? 12.207 5.652 9.617 1.00 0.00 42 ASN A C 12
ATOM 20572 O O . ASN A 1 42 ? 12.995 6.496 9.189 1.00 0.00 42 ASN A O 12
ATOM 20583 N N . SER A 1 43 ? 12.061 4.437 9.082 1.00 0.00 43 SER A N 12
ATOM 20584 C CA . SER A 1 43 ? 12.809 3.989 7.946 1.00 0.00 43 SER A CA 12
ATOM 20585 C C . SER A 1 43 ? 11.975 4.271 6.707 1.00 0.00 43 SER A C 12
ATOM 20586 O O . SER A 1 43 ? 11.413 3.358 6.103 1.00 0.00 43 SER A O 12
ATOM 20594 N N . GLU A 1 44 ? 11.869 5.550 6.349 1.00 0.00 44 GLU A N 12
ATOM 20595 C CA . GLU A 1 44 ? 11.064 5.949 5.200 1.00 0.00 44 GLU A CA 12
ATOM 20596 C C . GLU A 1 44 ? 11.526 5.228 3.959 1.00 0.00 44 GLU A C 12
ATOM 20597 O O . GLU A 1 44 ? 10.763 5.021 3.021 1.00 0.00 44 GLU A O 12
ATOM 20609 N N . ASN A 1 45 ? 12.777 4.831 3.977 1.00 0.00 45 ASN A N 12
ATOM 20610 C CA . ASN A 1 45 ? 13.349 4.103 2.860 1.00 0.00 45 ASN A CA 12
ATOM 20611 C C . ASN A 1 45 ? 12.734 2.719 2.791 1.00 0.00 45 ASN A C 12
ATOM 20612 O O . ASN A 1 45 ? 12.517 2.164 1.718 1.00 0.00 45 ASN A O 12
ATOM 20623 N N . SER A 1 46 ? 12.434 2.194 3.963 1.00 0.00 46 SER A N 12
ATOM 20624 C CA . SER A 1 46 ? 11.812 0.893 4.115 1.00 0.00 46 SER A CA 12
ATOM 20625 C C . SER A 1 46 ? 10.309 1.003 3.933 1.00 0.00 46 SER A C 12
ATOM 20626 O O . SER A 1 46 ? 9.638 0.062 3.509 1.00 0.00 46 SER A O 12
ATOM 20634 N N . TYR A 1 47 ? 9.805 2.189 4.240 1.00 0.00 47 TYR A N 12
ATOM 20635 C CA . TYR A 1 47 ? 8.423 2.511 4.115 1.00 0.00 47 TYR A CA 12
ATOM 20636 C C . TYR A 1 47 ? 8.200 2.883 2.659 1.00 0.00 47 TYR A C 12
ATOM 20637 O O . TYR A 1 47 ? 7.098 2.778 2.140 1.00 0.00 47 TYR A O 12
ATOM 20655 N N . ILE A 1 48 ? 9.321 3.243 2.006 1.00 0.00 48 ILE A N 12
ATOM 20656 C CA . ILE A 1 48 ? 9.367 3.558 0.585 1.00 0.00 48 ILE A CA 12
ATOM 20657 C C . ILE A 1 48 ? 9.295 2.239 -0.161 1.00 0.00 48 ILE A C 12
ATOM 20658 O O . ILE A 1 48 ? 8.599 2.107 -1.169 1.00 0.00 48 ILE A O 12
ATOM 20674 N N . GLU A 1 49 ? 9.990 1.248 0.391 1.00 0.00 49 GLU A N 12
ATOM 20675 C CA . GLU A 1 49 ? 9.983 -0.083 -0.155 1.00 0.00 49 GLU A CA 12
ATOM 20676 C C . GLU A 1 49 ? 8.630 -0.680 0.105 1.00 0.00 49 GLU A C 12
ATOM 20677 O O . GLU A 1 49 ? 7.924 -1.068 -0.822 1.00 0.00 49 GLU A O 12
ATOM 20689 N N . VAL A 1 50 ? 8.239 -0.683 1.378 1.00 0.00 50 VAL A N 12
ATOM 20690 C CA . VAL A 1 50 ? 6.927 -1.166 1.739 1.00 0.00 50 VAL A CA 12
ATOM 20691 C C . VAL A 1 50 ? 5.892 -0.345 0.976 1.00 0.00 50 VAL A C 12
ATOM 20692 O O . VAL A 1 50 ? 4.785 -0.805 0.699 1.00 0.00 50 VAL A O 12
ATOM 20705 N N . ILE A 1 51 ? 6.305 0.869 0.600 1.00 0.00 51 ILE A N 12
ATOM 20706 C CA . ILE A 1 51 ? 5.478 1.764 -0.173 1.00 0.00 51 ILE A CA 12
ATOM 20707 C C . ILE A 1 51 ? 5.362 1.221 -1.593 1.00 0.00 51 ILE A C 12
ATOM 20708 O O . ILE A 1 51 ? 4.304 1.295 -2.223 1.00 0.00 51 ILE A O 12
ATOM 20724 N N . SER A 1 52 ? 6.454 0.626 -2.073 1.00 0.00 52 SER A N 12
ATOM 20725 C CA . SER A 1 52 ? 6.468 0.024 -3.389 1.00 0.00 52 SER A CA 12
ATOM 20726 C C . SER A 1 52 ? 5.662 -1.254 -3.354 1.00 0.00 52 SER A C 12
ATOM 20727 O O . SER A 1 52 ? 4.901 -1.564 -4.271 1.00 0.00 52 SER A O 12
ATOM 20735 N N . LEU A 1 53 ? 5.839 -1.986 -2.262 1.00 0.00 53 LEU A N 12
ATOM 20736 C CA . LEU A 1 53 ? 5.134 -3.233 -2.057 1.00 0.00 53 LEU A CA 12
ATOM 20737 C C . LEU A 1 53 ? 3.651 -2.961 -1.873 1.00 0.00 53 LEU A C 12
ATOM 20738 O O . LEU A 1 53 ? 2.831 -3.864 -1.975 1.00 0.00 53 LEU A O 12
ATOM 20754 N N . LEU A 1 54 ? 3.312 -1.702 -1.602 1.00 0.00 54 LEU A N 12
ATOM 20755 C CA . LEU A 1 54 ? 1.930 -1.319 -1.423 1.00 0.00 54 LEU A CA 12
ATOM 20756 C C . LEU A 1 54 ? 1.234 -1.201 -2.766 1.00 0.00 54 LEU A C 12
ATOM 20757 O O . LEU A 1 54 ? 0.140 -1.726 -2.952 1.00 0.00 54 LEU A O 12
ATOM 20773 N N . SER A 1 55 ? 1.882 -0.520 -3.706 1.00 0.00 55 SER A N 12
ATOM 20774 C CA . SER A 1 55 ? 1.321 -0.353 -5.042 1.00 0.00 55 SER A CA 12
ATOM 20775 C C . SER A 1 55 ? 1.094 -1.712 -5.708 1.00 0.00 55 SER A C 12
ATOM 20776 O O . SER A 1 55 ? 0.305 -1.829 -6.645 1.00 0.00 55 SER A O 12
ATOM 20784 N N . ARG A 1 56 ? 1.789 -2.734 -5.212 1.00 0.00 56 ARG A N 12
ATOM 20785 C CA . ARG A 1 56 ? 1.664 -4.085 -5.751 1.00 0.00 56 ARG A CA 12
ATOM 20786 C C . ARG A 1 56 ? 1.009 -5.014 -4.729 1.00 0.00 56 ARG A C 12
ATOM 20787 O O . ARG A 1 56 ? 0.065 -5.732 -5.043 1.00 0.00 56 ARG A O 12
ATOM 20808 N N . GLY A 1 57 ? 1.512 -4.980 -3.499 1.00 0.00 57 GLY A N 12
ATOM 20809 C CA . GLY A 1 57 ? 0.963 -5.808 -2.437 1.00 0.00 57 GLY A CA 12
ATOM 20810 C C . GLY A 1 57 ? -0.549 -5.743 -2.393 1.00 0.00 57 GLY A C 12
ATOM 20811 O O . GLY A 1 57 ? -1.234 -6.763 -2.333 1.00 0.00 57 GLY A O 12
ATOM 20815 N N . ILE A 1 58 ? -1.050 -4.521 -2.431 1.00 0.00 58 ILE A N 12
ATOM 20816 C CA . ILE A 1 58 ? -2.479 -4.232 -2.400 1.00 0.00 58 ILE A CA 12
ATOM 20817 C C . ILE A 1 58 ? -3.324 -5.276 -3.149 1.00 0.00 58 ILE A C 12
ATOM 20818 O O . ILE A 1 58 ? -4.060 -6.039 -2.522 1.00 0.00 58 ILE A O 12
ATOM 20834 N N . SER A 1 59 ? -3.228 -5.313 -4.475 1.00 0.00 59 SER A N 12
ATOM 20835 C CA . SER A 1 59 ? -3.995 -6.268 -5.267 1.00 0.00 59 SER A CA 12
ATOM 20836 C C . SER A 1 59 ? -3.070 -7.245 -5.980 1.00 0.00 59 SER A C 12
ATOM 20837 O O . SER A 1 59 ? -3.450 -8.378 -6.274 1.00 0.00 59 SER A O 12
ATOM 20845 N N . SER A 1 60 ? -1.855 -6.794 -6.252 1.00 0.00 60 SER A N 12
ATOM 20846 C CA . SER A 1 60 ? -0.866 -7.617 -6.930 1.00 0.00 60 SER A CA 12
ATOM 20847 C C . SER A 1 60 ? -0.274 -8.669 -5.993 1.00 0.00 60 SER A C 12
ATOM 20848 O O . SER A 1 60 ? 0.555 -9.475 -6.413 1.00 0.00 60 SER A O 12
ATOM 20856 N N . TYR A 1 61 ? -0.695 -8.658 -4.721 1.00 0.00 61 TYR A N 12
ATOM 20857 C CA . TYR A 1 61 ? -0.191 -9.621 -3.737 1.00 0.00 61 TYR A CA 12
ATOM 20858 C C . TYR A 1 61 ? -0.007 -11.005 -4.355 1.00 0.00 61 TYR A C 12
ATOM 20859 O O . TYR A 1 61 ? -0.972 -11.742 -4.553 1.00 0.00 61 TYR A O 12
ATOM 20877 N N . TYR A 1 62 ? 1.244 -11.349 -4.661 1.00 0.00 62 TYR A N 12
ATOM 20878 C CA . TYR A 1 62 ? 1.572 -12.643 -5.261 1.00 0.00 62 TYR A CA 12
ATOM 20879 C C . TYR A 1 62 ? 1.249 -12.656 -6.755 1.00 0.00 62 TYR A C 12
ATOM 20880 O O . TYR A 1 62 ? 2.116 -12.939 -7.581 1.00 0.00 62 TYR A O 12
ATOM 20898 N N . LEU A 1 63 ? -0.003 -12.347 -7.092 1.00 0.00 63 LEU A N 12
ATOM 20899 C CA . LEU A 1 63 ? -0.450 -12.318 -8.486 1.00 0.00 63 LEU A CA 12
ATOM 20900 C C . LEU A 1 63 ? -0.721 -13.727 -9.007 1.00 0.00 63 LEU A C 12
ATOM 20901 O O . LEU A 1 63 ? -0.446 -14.033 -10.167 1.00 0.00 63 LEU A O 12
ATOM 20917 N N . SER A 1 64 ? -1.269 -14.577 -8.145 1.00 0.00 64 SER A N 12
ATOM 20918 C CA . SER A 1 64 ? -1.586 -15.950 -8.522 1.00 0.00 64 SER A CA 12
ATOM 20919 C C . SER A 1 64 ? -3.096 -16.144 -8.619 1.00 0.00 64 SER A C 12
ATOM 20920 O O . SER A 1 64 ? -3.701 -16.826 -7.792 1.00 0.00 64 SER A O 12
ATOM 20928 N N . HIS A 1 65 ? -3.699 -15.534 -9.634 1.00 0.00 65 HIS A N 12
ATOM 20929 C CA . HIS A 1 65 ? -5.138 -15.635 -9.837 1.00 0.00 65 HIS A CA 12
ATOM 20930 C C . HIS A 1 65 ? -5.890 -15.050 -8.645 1.00 0.00 65 HIS A C 12
ATOM 20931 O O . HIS A 1 65 ? -6.889 -15.608 -8.191 1.00 0.00 65 HIS A O 12
ATOM 20946 N N . LYS A 1 66 ? -5.401 -13.920 -8.142 1.00 0.00 66 LYS A N 12
ATOM 20947 C CA . LYS A 1 66 ? -6.026 -13.257 -6.999 1.00 0.00 66 LYS A CA 12
ATOM 20948 C C . LYS A 1 66 ? -7.323 -12.566 -7.410 1.00 0.00 66 LYS A C 12
ATOM 20949 O O . LYS A 1 66 ? -7.337 -11.727 -8.310 1.00 0.00 66 LYS A O 12
ATOM 20968 N N . ARG A 1 67 ? -8.415 -12.929 -6.742 1.00 0.00 67 ARG A N 12
ATOM 20969 C CA . ARG A 1 67 ? -9.720 -12.348 -7.037 1.00 0.00 67 ARG A CA 12
ATOM 20970 C C . ARG A 1 67 ? -10.224 -11.510 -5.865 1.00 0.00 67 ARG A C 12
ATOM 20971 O O . ARG A 1 67 ? -9.589 -11.450 -4.812 1.00 0.00 67 ARG A O 12
ATOM 20992 N N . ILE A 1 68 ? -11.370 -10.864 -6.056 1.00 0.00 68 ILE A N 12
ATOM 20993 C CA . ILE A 1 68 ? -11.962 -10.029 -5.015 1.00 0.00 68 ILE A CA 12
ATOM 20994 C C . ILE A 1 68 ? -11.071 -8.831 -4.699 1.00 0.00 68 ILE A C 12
ATOM 20995 O O . ILE A 1 68 ? -9.867 -8.977 -4.490 1.00 0.00 68 ILE A O 12
ATOM 21011 N N . ILE A 1 69 ? -11.673 -7.645 -4.671 1.00 0.00 69 ILE A N 12
ATOM 21012 C CA . ILE A 1 69 ? -10.938 -6.416 -4.386 1.00 0.00 69 ILE A CA 12
ATOM 21013 C C . ILE A 1 69 ? -11.798 -5.434 -3.590 1.00 0.00 69 ILE A C 12
ATOM 21014 O O . ILE A 1 69 ? -12.459 -4.569 -4.166 1.00 0.00 69 ILE A O 12
ATOM 21030 N N . PRO A 1 70 ? -11.803 -5.556 -2.250 1.00 0.00 70 PRO A N 12
ATOM 21031 C CA . PRO A 1 70 ? -12.591 -4.673 -1.386 1.00 0.00 70 PRO A CA 12
ATOM 21032 C C . PRO A 1 70 ? -12.127 -3.224 -1.456 1.00 0.00 70 PRO A C 12
ATOM 21033 O O . PRO A 1 70 ? -11.108 -2.916 -2.075 1.00 0.00 70 PRO A O 12
ATOM 21044 N N . SER A 1 71 ? -12.877 -2.336 -0.806 1.00 0.00 71 SER A N 12
ATOM 21045 C CA . SER A 1 71 ? -12.531 -0.919 -0.785 1.00 0.00 71 SER A CA 12
ATOM 21046 C C . SER A 1 71 ? -11.116 -0.733 -0.254 1.00 0.00 71 SER A C 12
ATOM 21047 O O . SER A 1 71 ? -10.321 0.024 -0.816 1.00 0.00 71 SER A O 12
ATOM 21055 N N . SER A 1 72 ? -10.802 -1.445 0.826 1.00 0.00 72 SER A N 12
ATOM 21056 C CA . SER A 1 72 ? -9.477 -1.387 1.435 1.00 0.00 72 SER A CA 12
ATOM 21057 C C . SER A 1 72 ? -8.387 -1.918 0.498 1.00 0.00 72 SER A C 12
ATOM 21058 O O . SER A 1 72 ? -7.290 -2.258 0.942 1.00 0.00 72 SER A O 12
ATOM 21066 N N . MET A 1 73 ? -8.683 -1.972 -0.796 1.00 0.00 73 MET A N 12
ATOM 21067 C CA . MET A 1 73 ? -7.723 -2.436 -1.786 1.00 0.00 73 MET A CA 12
ATOM 21068 C C . MET A 1 73 ? -7.541 -1.367 -2.860 1.00 0.00 73 MET A C 12
ATOM 21069 O O . MET A 1 73 ? -7.035 -1.634 -3.950 1.00 0.00 73 MET A O 12
ATOM 21083 N N . LEU A 1 74 ? -7.965 -0.149 -2.525 1.00 0.00 74 LEU A N 12
ATOM 21084 C CA . LEU A 1 74 ? -7.868 0.993 -3.423 1.00 0.00 74 LEU A CA 12
ATOM 21085 C C . LEU A 1 74 ? -7.496 2.248 -2.653 1.00 0.00 74 LEU A C 12
ATOM 21086 O O . LEU A 1 74 ? -6.792 3.111 -3.164 1.00 0.00 74 LEU A O 12
ATOM 21102 N N . THR A 1 75 ? -7.963 2.334 -1.412 1.00 0.00 75 THR A N 12
ATOM 21103 C CA . THR A 1 75 ? -7.676 3.474 -0.565 1.00 0.00 75 THR A CA 12
ATOM 21104 C C . THR A 1 75 ? -6.207 3.482 -0.201 1.00 0.00 75 THR A C 12
ATOM 21105 O O . THR A 1 75 ? -5.546 4.517 -0.214 1.00 0.00 75 THR A O 12
ATOM 21116 N N . ILE A 1 76 ? -5.706 2.307 0.122 1.00 0.00 76 ILE A N 12
ATOM 21117 C CA . ILE A 1 76 ? -4.314 2.165 0.482 1.00 0.00 76 ILE A CA 12
ATOM 21118 C C . ILE A 1 76 ? -3.437 2.438 -0.729 1.00 0.00 76 ILE A C 12
ATOM 21119 O O . ILE A 1 76 ? -2.431 3.138 -0.638 1.00 0.00 76 ILE A O 12
ATOM 21135 N N . TYR A 1 77 ? -3.846 1.892 -1.867 1.00 0.00 77 TYR A N 12
ATOM 21136 C CA . TYR A 1 77 ? -3.123 2.079 -3.116 1.00 0.00 77 TYR A CA 12
ATOM 21137 C C . TYR A 1 77 ? -3.276 3.519 -3.599 1.00 0.00 77 TYR A C 12
ATOM 21138 O O . TYR A 1 77 ? -2.450 4.038 -4.346 1.00 0.00 77 TYR A O 12
ATOM 21156 N N . THR A 1 78 ? -4.344 4.161 -3.177 1.00 0.00 78 THR A N 12
ATOM 21157 C CA . THR A 1 78 ? -4.591 5.536 -3.557 1.00 0.00 78 THR A CA 12
ATOM 21158 C C . THR A 1 78 ? -3.847 6.471 -2.615 1.00 0.00 78 THR A C 12
ATOM 21159 O O . THR A 1 78 ? -3.387 7.544 -3.001 1.00 0.00 78 THR A O 12
ATOM 21170 N N . GLN A 1 79 ? -3.753 6.037 -1.365 1.00 0.00 79 GLN A N 12
ATOM 21171 C CA . GLN A 1 79 ? -3.087 6.806 -0.320 1.00 0.00 79 GLN A CA 12
ATOM 21172 C C . GLN A 1 79 ? -1.639 7.059 -0.694 1.00 0.00 79 GLN A C 12
ATOM 21173 O O . GLN A 1 79 ? -1.140 8.181 -0.604 1.00 0.00 79 GLN A O 12
ATOM 21187 N N . ILE A 1 80 ? -0.982 5.997 -1.128 1.00 0.00 80 ILE A N 12
ATOM 21188 C CA . ILE A 1 80 ? 0.412 6.051 -1.547 1.00 0.00 80 ILE A CA 12
ATOM 21189 C C . ILE A 1 80 ? 0.675 7.265 -2.420 1.00 0.00 80 ILE A C 12
ATOM 21190 O O . ILE A 1 80 ? 1.423 8.165 -2.043 1.00 0.00 80 ILE A O 12
ATOM 21206 N N . GLN A 1 81 ? 0.044 7.287 -3.587 1.00 0.00 81 GLN A N 12
ATOM 21207 C CA . GLN A 1 81 ? 0.206 8.398 -4.507 1.00 0.00 81 GLN A CA 12
ATOM 21208 C C . GLN A 1 81 ? -0.224 9.696 -3.840 1.00 0.00 81 GLN A C 12
ATOM 21209 O O . GLN A 1 81 ? 0.187 10.779 -4.248 1.00 0.00 81 GLN A O 12
ATOM 21223 N N . LYS A 1 82 ? -1.046 9.576 -2.803 1.00 0.00 82 LYS A N 12
ATOM 21224 C CA . LYS A 1 82 ? -1.521 10.738 -2.073 1.00 0.00 82 LYS A CA 12
ATOM 21225 C C . LYS A 1 82 ? -0.454 11.288 -1.166 1.00 0.00 82 LYS A C 12
ATOM 21226 O O . LYS A 1 82 ? -0.190 12.480 -1.174 1.00 0.00 82 LYS A O 12
ATOM 21245 N N . ASP A 1 83 ? 0.175 10.418 -0.406 1.00 0.00 83 ASP A N 12
ATOM 21246 C CA . ASP A 1 83 ? 1.232 10.843 0.480 1.00 0.00 83 ASP A CA 12
ATOM 21247 C C . ASP A 1 83 ? 2.406 11.266 -0.374 1.00 0.00 83 ASP A C 12
ATOM 21248 O O . ASP A 1 83 ? 3.123 12.216 -0.066 1.00 0.00 83 ASP A O 12
ATOM 21257 N N . ILE A 1 84 ? 2.559 10.551 -1.478 1.00 0.00 84 ILE A N 12
ATOM 21258 C CA . ILE A 1 84 ? 3.599 10.826 -2.435 1.00 0.00 84 ILE A CA 12
ATOM 21259 C C . ILE A 1 84 ? 3.447 12.240 -2.982 1.00 0.00 84 ILE A C 12
ATOM 21260 O O . ILE A 1 84 ? 4.370 13.052 -2.920 1.00 0.00 84 ILE A O 12
ATOM 21276 N N . LYS A 1 85 ? 2.272 12.511 -3.537 1.00 0.00 85 LYS A N 12
ATOM 21277 C CA . LYS A 1 85 ? 1.981 13.803 -4.122 1.00 0.00 85 LYS A CA 12
ATOM 21278 C C . LYS A 1 85 ? 1.724 14.852 -3.068 1.00 0.00 85 LYS A C 12
ATOM 21279 O O . LYS A 1 85 ? 1.981 16.037 -3.278 1.00 0.00 85 LYS A O 12
ATOM 21298 N N . ASN A 1 86 ? 1.186 14.419 -1.947 1.00 0.00 86 ASN A N 12
ATOM 21299 C CA . ASN A 1 86 ? 0.864 15.357 -0.880 1.00 0.00 86 ASN A CA 12
ATOM 21300 C C . ASN A 1 86 ? 2.121 15.904 -0.214 1.00 0.00 86 ASN A C 12
ATOM 21301 O O . ASN A 1 86 ? 2.067 16.907 0.498 1.00 0.00 86 ASN A O 12
ATOM 21312 N N . GLY A 1 87 ? 3.248 15.238 -0.430 1.00 0.00 87 GLY A N 12
ATOM 21313 C CA . GLY A 1 87 ? 4.487 15.677 0.179 1.00 0.00 87 GLY A CA 12
ATOM 21314 C C . GLY A 1 87 ? 4.703 15.009 1.518 1.00 0.00 87 GLY A C 12
ATOM 21315 O O . GLY A 1 87 ? 5.282 15.593 2.434 1.00 0.00 87 GLY A O 12
ATOM 21319 N N . ASN A 1 88 ? 4.244 13.769 1.614 1.00 0.00 88 ASN A N 12
ATOM 21320 C CA . ASN A 1 88 ? 4.382 12.979 2.815 1.00 0.00 88 ASN A CA 12
ATOM 21321 C C . ASN A 1 88 ? 5.527 12.015 2.641 1.00 0.00 88 ASN A C 12
ATOM 21322 O O . ASN A 1 88 ? 6.106 11.513 3.605 1.00 0.00 88 ASN A O 12
ATOM 21333 N N . ILE A 1 89 ? 5.816 11.741 1.384 1.00 0.00 89 ILE A N 12
ATOM 21334 C CA . ILE A 1 89 ? 6.833 10.831 1.005 1.00 0.00 89 ILE A CA 12
ATOM 21335 C C . ILE A 1 89 ? 7.757 11.492 -0.007 1.00 0.00 89 ILE A C 12
ATOM 21336 O O . ILE A 1 89 ? 7.382 12.494 -0.615 1.00 0.00 89 ILE A O 12
ATOM 21352 N N . ASP A 1 90 ? 8.950 10.943 -0.213 1.00 0.00 90 ASP A N 12
ATOM 21353 C CA . ASP A 1 90 ? 9.855 11.530 -1.183 1.00 0.00 90 ASP A CA 12
ATOM 21354 C C . ASP A 1 90 ? 9.939 10.644 -2.386 1.00 0.00 90 ASP A C 12
ATOM 21355 O O . ASP A 1 90 ? 10.901 9.904 -2.577 1.00 0.00 90 ASP A O 12
ATOM 21364 N N . THR A 1 91 ? 8.885 10.719 -3.187 1.00 0.00 91 THR A N 12
ATOM 21365 C CA . THR A 1 91 ? 8.765 9.906 -4.375 1.00 0.00 91 THR A CA 12
ATOM 21366 C C . THR A 1 91 ? 9.998 9.972 -5.252 1.00 0.00 91 THR A C 12
ATOM 21367 O O . THR A 1 91 ? 10.162 9.150 -6.147 1.00 0.00 91 THR A O 12
ATOM 21378 N N . GLU A 1 92 ? 10.888 10.909 -4.970 1.00 0.00 92 GLU A N 12
ATOM 21379 C CA . GLU A 1 92 ? 12.118 11.011 -5.717 1.00 0.00 92 GLU A CA 12
ATOM 21380 C C . GLU A 1 92 ? 12.990 9.828 -5.362 1.00 0.00 92 GLU A C 12
ATOM 21381 O O . GLU A 1 92 ? 13.662 9.245 -6.211 1.00 0.00 92 GLU A O 12
ATOM 21393 N N . LYS A 1 93 ? 12.944 9.473 -4.087 1.00 0.00 93 LYS A N 12
ATOM 21394 C CA . LYS A 1 93 ? 13.693 8.359 -3.573 1.00 0.00 93 LYS A CA 12
ATOM 21395 C C . LYS A 1 93 ? 12.962 7.072 -3.925 1.00 0.00 93 LYS A C 12
ATOM 21396 O O . LYS A 1 93 ? 13.561 6.115 -4.417 1.00 0.00 93 LYS A O 12
ATOM 21415 N N . LEU A 1 94 ? 11.646 7.087 -3.740 1.00 0.00 94 LEU A N 12
ATOM 21416 C CA . LEU A 1 94 ? 10.805 5.986 -4.100 1.00 0.00 94 LEU A CA 12
ATOM 21417 C C . LEU A 1 94 ? 10.982 5.697 -5.585 1.00 0.00 94 LEU A C 12
ATOM 21418 O O . LEU A 1 94 ? 11.062 4.542 -5.998 1.00 0.00 94 LEU A O 12
ATOM 21434 N N . ARG A 1 95 ? 11.045 6.768 -6.386 1.00 0.00 95 ARG A N 12
ATOM 21435 C CA . ARG A 1 95 ? 11.211 6.637 -7.819 1.00 0.00 95 ARG A CA 12
ATOM 21436 C C . ARG A 1 95 ? 12.490 5.919 -8.172 1.00 0.00 95 ARG A C 12
ATOM 21437 O O . ARG A 1 95 ? 12.506 5.108 -9.089 1.00 0.00 95 ARG A O 12
ATOM 21458 N N . LYS A 1 96 ? 13.558 6.225 -7.448 1.00 0.00 96 LYS A N 12
ATOM 21459 C CA . LYS A 1 96 ? 14.846 5.599 -7.718 1.00 0.00 96 LYS A CA 12
ATOM 21460 C C . LYS A 1 96 ? 14.770 4.122 -7.404 1.00 0.00 96 LYS A C 12
ATOM 21461 O O . LYS A 1 96 ? 15.065 3.271 -8.244 1.00 0.00 96 LYS A O 12
ATOM 21480 N N . TYR A 1 97 ? 14.338 3.830 -6.193 1.00 0.00 97 TYR A N 12
ATOM 21481 C CA . TYR A 1 97 ? 14.177 2.463 -5.754 1.00 0.00 97 TYR A CA 12
ATOM 21482 C C . TYR A 1 97 ? 13.136 1.773 -6.629 1.00 0.00 97 TYR A C 12
ATOM 21483 O O . TYR A 1 97 ? 13.238 0.585 -6.914 1.00 0.00 97 TYR A O 12
ATOM 21501 N N . GLU A 1 98 ? 12.157 2.551 -7.080 1.00 0.00 98 GLU A N 12
ATOM 21502 C CA . GLU A 1 98 ? 11.108 2.049 -7.954 1.00 0.00 98 GLU A CA 12
ATOM 21503 C C . GLU A 1 98 ? 11.704 1.685 -9.304 1.00 0.00 98 GLU A C 12
ATOM 21504 O O . GLU A 1 98 ? 11.249 0.753 -9.967 1.00 0.00 98 GLU A O 12
ATOM 21516 N N . ILE A 1 99 ? 12.747 2.418 -9.700 1.00 0.00 99 ILE A N 12
ATOM 21517 C CA . ILE A 1 99 ? 13.421 2.153 -10.962 1.00 0.00 99 ILE A CA 12
ATOM 21518 C C . ILE A 1 99 ? 13.923 0.729 -10.975 1.00 0.00 99 ILE A C 12
ATOM 21519 O O . ILE A 1 99 ? 13.675 -0.039 -11.904 1.00 0.00 99 ILE A O 12
ATOM 21535 N N . ALA A 1 100 ? 14.626 0.396 -9.910 1.00 0.00 100 ALA A N 12
ATOM 21536 C CA . ALA A 1 100 ? 15.183 -0.935 -9.734 1.00 0.00 100 ALA A CA 12
ATOM 21537 C C . ALA A 1 100 ? 14.104 -1.957 -9.408 1.00 0.00 100 ALA A C 12
ATOM 21538 O O . ALA A 1 100 ? 14.393 -3.131 -9.178 1.00 0.00 100 ALA A O 12
ATOM 21545 N N . LYS A 1 101 ? 12.866 -1.498 -9.374 1.00 0.00 101 LYS A N 12
ATOM 21546 C CA . LYS A 1 101 ? 11.741 -2.342 -9.064 1.00 0.00 101 LYS A CA 12
ATOM 21547 C C . LYS A 1 101 ? 10.880 -2.604 -10.291 1.00 0.00 101 LYS A C 12
ATOM 21548 O O . LYS A 1 101 ? 10.562 -3.748 -10.614 1.00 0.00 101 LYS A O 12
ATOM 21567 N N . GLY A 1 102 ? 10.504 -1.528 -10.960 1.00 0.00 102 GLY A N 12
ATOM 21568 C CA . GLY A 1 102 ? 9.673 -1.634 -12.146 1.00 0.00 102 GLY A CA 12
ATOM 21569 C C . GLY A 1 102 ? 8.199 -1.744 -11.804 1.00 0.00 102 GLY A C 12
ATOM 21570 O O . GLY A 1 102 ? 7.456 -2.481 -12.453 1.00 0.00 102 GLY A O 12
ATOM 21574 N N . LEU A 1 103 ? 7.778 -1.013 -10.775 1.00 0.00 103 LEU A N 12
ATOM 21575 C CA . LEU A 1 103 ? 6.384 -1.033 -10.337 1.00 0.00 103 LEU A CA 12
ATOM 21576 C C . LEU A 1 103 ? 5.676 0.272 -10.682 1.00 0.00 103 LEU A C 12
ATOM 21577 O O . LEU A 1 103 ? 4.748 0.694 -9.991 1.00 0.00 103 LEU A O 12
ATOM 21593 N N . MET A 1 104 ? 6.121 0.900 -11.757 1.00 0.00 104 MET A N 12
ATOM 21594 C CA . MET A 1 104 ? 5.536 2.160 -12.211 1.00 0.00 104 MET A CA 12
ATOM 21595 C C . MET A 1 104 ? 4.536 1.928 -13.343 1.00 0.00 104 MET A C 12
ATOM 21596 O O . MET A 1 104 ? 4.779 2.313 -14.487 1.00 0.00 104 MET A O 12
ATOM 21610 N N . SER A 1 105 ? 3.412 1.296 -13.018 1.00 0.00 105 SER A N 12
ATOM 21611 C CA . SER A 1 105 ? 2.377 1.013 -14.006 1.00 0.00 105 SER A CA 12
ATOM 21612 C C . SER A 1 105 ? 1.075 0.601 -13.322 1.00 0.00 105 SER A C 12
ATOM 21613 O O . SER A 1 105 ? 1.094 -0.039 -12.271 1.00 0.00 105 SER A O 12
ATOM 21621 N N . VAL A 1 106 ? -0.054 0.967 -13.923 1.00 0.00 106 VAL A N 12
ATOM 21622 C CA . VAL A 1 106 ? -1.357 0.626 -13.360 1.00 0.00 106 VAL A CA 12
ATOM 21623 C C . VAL A 1 106 ? -2.505 1.112 -14.239 1.00 0.00 106 VAL A C 12
ATOM 21624 O O . VAL A 1 106 ? -2.521 2.259 -14.685 1.00 0.00 106 VAL A O 12
ATOM 21637 N N . PRO A 1 107 ? -3.512 0.249 -14.450 1.00 0.00 107 PRO A N 12
ATOM 21638 C CA . PRO A 1 107 ? -4.706 0.598 -15.225 1.00 0.00 107 PRO A CA 12
ATOM 21639 C C . PRO A 1 107 ? -5.481 1.687 -14.491 1.00 0.00 107 PRO A C 12
ATOM 21640 O O . PRO A 1 107 ? -4.879 2.598 -13.923 1.00 0.00 107 PRO A O 12
ATOM 21651 N N . TYR A 1 108 ? -6.792 1.596 -14.478 1.00 0.00 108 TYR A N 12
ATOM 21652 C CA . TYR A 1 108 ? -7.606 2.581 -13.785 1.00 0.00 108 TYR A CA 12
ATOM 21653 C C . TYR A 1 108 ? -7.477 2.369 -12.280 1.00 0.00 108 TYR A C 12
ATOM 21654 O O . TYR A 1 108 ? -6.657 1.566 -11.837 1.00 0.00 108 TYR A O 12
ATOM 21672 N N . ILE A 1 109 ? -8.276 3.080 -11.497 1.00 0.00 109 ILE A N 12
ATOM 21673 C CA . ILE A 1 109 ? -8.216 2.939 -10.047 1.00 0.00 109 ILE A CA 12
ATOM 21674 C C . ILE A 1 109 ? -9.433 3.560 -9.374 1.00 0.00 109 ILE A C 12
ATOM 21675 O O . ILE A 1 109 ? -9.717 4.745 -9.548 1.00 0.00 109 ILE A O 12
ATOM 21691 N N . TYR A 1 110 ? -10.138 2.753 -8.589 1.00 0.00 110 TYR A N 12
ATOM 21692 C CA . TYR A 1 110 ? -11.314 3.222 -7.870 1.00 0.00 110 TYR A CA 12
ATOM 21693 C C . TYR A 1 110 ? -10.904 3.744 -6.500 1.00 0.00 110 TYR A C 12
ATOM 21694 O O . TYR A 1 110 ? -11.234 3.149 -5.472 1.00 0.00 110 TYR A O 12
ATOM 21712 N N . PHE A 1 111 ? -10.161 4.853 -6.506 1.00 0.00 111 PHE A N 12
ATOM 21713 C CA . PHE A 1 111 ? -9.662 5.478 -5.275 1.00 0.00 111 PHE A CA 12
ATOM 21714 C C . PHE A 1 111 ? -10.597 5.229 -4.093 1.00 0.00 111 PHE A C 12
ATOM 21715 O O . PHE A 1 111 ? -10.090 4.941 -2.988 1.00 0.00 111 PHE A O 12
ATOM 21733 N N . MET A 1 1 ? 5.198 5.133 14.439 1.00 0.00 1 MET A N 13
ATOM 21734 C CA . MET A 1 1 ? 4.691 5.489 13.087 1.00 0.00 1 MET A CA 13
ATOM 21735 C C . MET A 1 1 ? 4.254 6.938 13.021 1.00 0.00 1 MET A C 13
ATOM 21736 O O . MET A 1 1 ? 3.318 7.339 13.714 1.00 0.00 1 MET A O 13
ATOM 21752 N N . ASP A 1 2 ? 4.888 7.718 12.157 1.00 0.00 2 ASP A N 13
ATOM 21753 C CA . ASP A 1 2 ? 4.487 9.100 12.000 1.00 0.00 2 ASP A CA 13
ATOM 21754 C C . ASP A 1 2 ? 3.068 9.116 11.454 1.00 0.00 2 ASP A C 13
ATOM 21755 O O . ASP A 1 2 ? 2.602 8.123 10.898 1.00 0.00 2 ASP A O 13
ATOM 21764 N N . ILE A 1 3 ? 2.377 10.218 11.643 1.00 0.00 3 ILE A N 13
ATOM 21765 C CA . ILE A 1 3 ? 0.994 10.339 11.202 1.00 0.00 3 ILE A CA 13
ATOM 21766 C C . ILE A 1 3 ? 0.772 9.848 9.777 1.00 0.00 3 ILE A C 13
ATOM 21767 O O . ILE A 1 3 ? -0.111 9.026 9.527 1.00 0.00 3 ILE A O 13
ATOM 21783 N N . LYS A 1 4 ? 1.556 10.360 8.843 1.00 0.00 4 LYS A N 13
ATOM 21784 C CA . LYS A 1 4 ? 1.415 9.972 7.447 1.00 0.00 4 LYS A CA 13
ATOM 21785 C C . LYS A 1 4 ? 1.390 8.451 7.323 1.00 0.00 4 LYS A C 13
ATOM 21786 O O . LYS A 1 4 ? 0.661 7.895 6.504 1.00 0.00 4 LYS A O 13
ATOM 21805 N N . SER A 1 5 ? 2.175 7.794 8.172 1.00 0.00 5 SER A N 13
ATOM 21806 C CA . SER A 1 5 ? 2.236 6.340 8.198 1.00 0.00 5 SER A CA 13
ATOM 21807 C C . SER A 1 5 ? 1.106 5.792 9.068 1.00 0.00 5 SER A C 13
ATOM 21808 O O . SER A 1 5 ? 0.562 4.717 8.822 1.00 0.00 5 SER A O 13
ATOM 21816 N N . GLN A 1 6 ? 0.799 6.549 10.107 1.00 0.00 6 GLN A N 13
ATOM 21817 C CA . GLN A 1 6 ? -0.216 6.215 11.090 1.00 0.00 6 GLN A CA 13
ATOM 21818 C C . GLN A 1 6 ? -1.615 5.996 10.541 1.00 0.00 6 GLN A C 13
ATOM 21819 O O . GLN A 1 6 ? -2.348 5.153 11.059 1.00 0.00 6 GLN A O 13
ATOM 21833 N N . THR A 1 7 ? -2.018 6.754 9.540 1.00 0.00 7 THR A N 13
ATOM 21834 C CA . THR A 1 7 ? -3.357 6.599 9.029 1.00 0.00 7 THR A CA 13
ATOM 21835 C C . THR A 1 7 ? -3.445 5.453 8.075 1.00 0.00 7 THR A C 13
ATOM 21836 O O . THR A 1 7 ? -4.331 4.618 8.203 1.00 0.00 7 THR A O 13
ATOM 21847 N N . LEU A 1 8 ? -2.511 5.362 7.148 1.00 0.00 8 LEU A N 13
ATOM 21848 C CA . LEU A 1 8 ? -2.539 4.230 6.255 1.00 0.00 8 LEU A CA 13
ATOM 21849 C C . LEU A 1 8 ? -2.277 2.996 7.100 1.00 0.00 8 LEU A C 13
ATOM 21850 O O . LEU A 1 8 ? -2.717 1.895 6.769 1.00 0.00 8 LEU A O 13
ATOM 21866 N N . TYR A 1 9 ? -1.597 3.206 8.237 1.00 0.00 9 TYR A N 13
ATOM 21867 C CA . TYR A 1 9 ? -1.336 2.130 9.159 1.00 0.00 9 TYR A CA 13
ATOM 21868 C C . TYR A 1 9 ? -2.627 1.747 9.844 1.00 0.00 9 TYR A C 13
ATOM 21869 O O . TYR A 1 9 ? -3.167 0.663 9.645 1.00 0.00 9 TYR A O 13
ATOM 21887 N N . LEU A 1 10 ? -3.129 2.677 10.650 1.00 0.00 10 LEU A N 13
ATOM 21888 C CA . LEU A 1 10 ? -4.379 2.473 11.354 1.00 0.00 10 LEU A CA 13
ATOM 21889 C C . LEU A 1 10 ? -5.429 2.021 10.361 1.00 0.00 10 LEU A C 13
ATOM 21890 O O . LEU A 1 10 ? -6.295 1.209 10.675 1.00 0.00 10 LEU A O 13
ATOM 21906 N N . ASN A 1 11 ? -5.308 2.525 9.139 1.00 0.00 11 ASN A N 13
ATOM 21907 C CA . ASN A 1 11 ? -6.214 2.143 8.078 1.00 0.00 11 ASN A CA 13
ATOM 21908 C C . ASN A 1 11 ? -5.920 0.700 7.696 1.00 0.00 11 ASN A C 13
ATOM 21909 O O . ASN A 1 11 ? -6.819 -0.062 7.357 1.00 0.00 11 ASN A O 13
ATOM 21920 N N . LEU A 1 12 ? -4.639 0.332 7.787 1.00 0.00 12 LEU A N 13
ATOM 21921 C CA . LEU A 1 12 ? -4.210 -1.024 7.487 1.00 0.00 12 LEU A CA 13
ATOM 21922 C C . LEU A 1 12 ? -4.816 -1.986 8.495 1.00 0.00 12 LEU A C 13
ATOM 21923 O O . LEU A 1 12 ? -5.274 -3.065 8.138 1.00 0.00 12 LEU A O 13
ATOM 21939 N N . SER A 1 13 ? -4.845 -1.574 9.754 1.00 0.00 13 SER A N 13
ATOM 21940 C CA . SER A 1 13 ? -5.428 -2.399 10.797 1.00 0.00 13 SER A CA 13
ATOM 21941 C C . SER A 1 13 ? -6.937 -2.439 10.633 1.00 0.00 13 SER A C 13
ATOM 21942 O O . SER A 1 13 ? -7.560 -3.497 10.719 1.00 0.00 13 SER A O 13
ATOM 21950 N N . GLU A 1 14 ? -7.507 -1.275 10.371 1.00 0.00 14 GLU A N 13
ATOM 21951 C CA . GLU A 1 14 ? -8.940 -1.152 10.164 1.00 0.00 14 GLU A CA 13
ATOM 21952 C C . GLU A 1 14 ? -9.344 -1.844 8.868 1.00 0.00 14 GLU A C 13
ATOM 21953 O O . GLU A 1 14 ? -10.459 -2.347 8.732 1.00 0.00 14 GLU A O 13
ATOM 21965 N N . ALA A 1 15 ? -8.414 -1.873 7.929 1.00 0.00 15 ALA A N 13
ATOM 21966 C CA . ALA A 1 15 ? -8.631 -2.514 6.641 1.00 0.00 15 ALA A CA 13
ATOM 21967 C C . ALA A 1 15 ? -8.488 -4.001 6.764 1.00 0.00 15 ALA A C 13
ATOM 21968 O O . ALA A 1 15 ? -9.334 -4.764 6.329 1.00 0.00 15 ALA A O 13
ATOM 21975 N N . TYR A 1 16 ? -7.391 -4.403 7.368 1.00 0.00 16 TYR A N 13
ATOM 21976 C CA . TYR A 1 16 ? -7.111 -5.801 7.575 1.00 0.00 16 TYR A CA 13
ATOM 21977 C C . TYR A 1 16 ? -8.316 -6.470 8.220 1.00 0.00 16 TYR A C 13
ATOM 21978 O O . TYR A 1 16 ? -8.578 -7.653 8.005 1.00 0.00 16 TYR A O 13
ATOM 21996 N N . LYS A 1 17 ? -9.068 -5.683 8.979 1.00 0.00 17 LYS A N 13
ATOM 21997 C CA . LYS A 1 17 ? -10.267 -6.176 9.615 1.00 0.00 17 LYS A CA 13
ATOM 21998 C C . LYS A 1 17 ? -11.465 -5.992 8.681 1.00 0.00 17 LYS A C 13
ATOM 21999 O O . LYS A 1 17 ? -12.613 -6.168 9.089 1.00 0.00 17 LYS A O 13
ATOM 22018 N N . ASP A 1 18 ? -11.187 -5.663 7.412 1.00 0.00 18 ASP A N 13
ATOM 22019 C CA . ASP A 1 18 ? -12.242 -5.488 6.425 1.00 0.00 18 ASP A CA 13
ATOM 22020 C C . ASP A 1 18 ? -12.900 -6.841 6.162 1.00 0.00 18 ASP A C 13
ATOM 22021 O O . ASP A 1 18 ? -12.229 -7.774 5.732 1.00 0.00 18 ASP A O 13
ATOM 22030 N N . PRO A 1 19 ? -14.202 -6.988 6.444 1.00 0.00 19 PRO A N 13
ATOM 22031 C CA . PRO A 1 19 ? -14.917 -8.260 6.257 1.00 0.00 19 PRO A CA 13
ATOM 22032 C C . PRO A 1 19 ? -14.583 -8.991 4.956 1.00 0.00 19 PRO A C 13
ATOM 22033 O O . PRO A 1 19 ? -14.653 -10.220 4.905 1.00 0.00 19 PRO A O 13
ATOM 22044 N N . GLU A 1 20 ? -14.206 -8.257 3.912 1.00 0.00 20 GLU A N 13
ATOM 22045 C CA . GLU A 1 20 ? -13.856 -8.892 2.648 1.00 0.00 20 GLU A CA 13
ATOM 22046 C C . GLU A 1 20 ? -12.350 -8.978 2.482 1.00 0.00 20 GLU A C 13
ATOM 22047 O O . GLU A 1 20 ? -11.825 -9.266 1.407 1.00 0.00 20 GLU A O 13
ATOM 22059 N N . VAL A 1 21 ? -11.693 -8.805 3.601 1.00 0.00 21 VAL A N 13
ATOM 22060 C CA . VAL A 1 21 ? -10.257 -8.924 3.724 1.00 0.00 21 VAL A CA 13
ATOM 22061 C C . VAL A 1 21 ? -10.010 -10.062 4.701 1.00 0.00 21 VAL A C 13
ATOM 22062 O O . VAL A 1 21 ? -9.075 -10.848 4.549 1.00 0.00 21 VAL A O 13
ATOM 22075 N N . LYS A 1 22 ? -10.927 -10.178 5.671 1.00 0.00 22 LYS A N 13
ATOM 22076 C CA . LYS A 1 22 ? -10.903 -11.248 6.643 1.00 0.00 22 LYS A CA 13
ATOM 22077 C C . LYS A 1 22 ? -10.931 -12.563 5.896 1.00 0.00 22 LYS A C 13
ATOM 22078 O O . LYS A 1 22 ? -10.231 -13.517 6.236 1.00 0.00 22 LYS A O 13
ATOM 22097 N N . ALA A 1 23 ? -11.754 -12.583 4.852 1.00 0.00 23 ALA A N 13
ATOM 22098 C CA . ALA A 1 23 ? -11.895 -13.757 4.014 1.00 0.00 23 ALA A CA 13
ATOM 22099 C C . ALA A 1 23 ? -10.648 -13.947 3.166 1.00 0.00 23 ALA A C 13
ATOM 22100 O O . ALA A 1 23 ? -10.335 -15.058 2.736 1.00 0.00 23 ALA A O 13
ATOM 22107 N N . ASN A 1 24 ? -9.936 -12.850 2.936 1.00 0.00 24 ASN A N 13
ATOM 22108 C CA . ASN A 1 24 ? -8.722 -12.879 2.149 1.00 0.00 24 ASN A CA 13
ATOM 22109 C C . ASN A 1 24 ? -7.508 -13.119 3.031 1.00 0.00 24 ASN A C 13
ATOM 22110 O O . ASN A 1 24 ? -7.007 -12.203 3.683 1.00 0.00 24 ASN A O 13
ATOM 22121 N N . GLU A 1 25 ? -7.042 -14.366 3.047 1.00 0.00 25 GLU A N 13
ATOM 22122 C CA . GLU A 1 25 ? -5.886 -14.752 3.849 1.00 0.00 25 GLU A CA 13
ATOM 22123 C C . GLU A 1 25 ? -4.776 -13.716 3.752 1.00 0.00 25 GLU A C 13
ATOM 22124 O O . GLU A 1 25 ? -4.379 -13.116 4.750 1.00 0.00 25 GLU A O 13
ATOM 22136 N N . PHE A 1 26 ? -4.289 -13.511 2.544 1.00 0.00 26 PHE A N 13
ATOM 22137 C CA . PHE A 1 26 ? -3.226 -12.546 2.310 1.00 0.00 26 PHE A CA 13
ATOM 22138 C C . PHE A 1 26 ? -3.684 -11.141 2.669 1.00 0.00 26 PHE A C 13
ATOM 22139 O O . PHE A 1 26 ? -3.300 -10.610 3.696 1.00 0.00 26 PHE A O 13
ATOM 22156 N N . LEU A 1 27 ? -4.502 -10.544 1.805 1.00 0.00 27 LEU A N 13
ATOM 22157 C CA . LEU A 1 27 ? -5.006 -9.187 2.012 1.00 0.00 27 LEU A CA 13
ATOM 22158 C C . LEU A 1 27 ? -4.928 -8.747 3.466 1.00 0.00 27 LEU A C 13
ATOM 22159 O O . LEU A 1 27 ? -4.306 -7.730 3.765 1.00 0.00 27 LEU A O 13
ATOM 22175 N N . SER A 1 28 ? -5.524 -9.509 4.382 1.00 0.00 28 SER A N 13
ATOM 22176 C CA . SER A 1 28 ? -5.450 -9.144 5.767 1.00 0.00 28 SER A CA 13
ATOM 22177 C C . SER A 1 28 ? -4.026 -9.320 6.257 1.00 0.00 28 SER A C 13
ATOM 22178 O O . SER A 1 28 ? -3.411 -8.375 6.735 1.00 0.00 28 SER A O 13
ATOM 22186 N N . LYS A 1 29 ? -3.493 -10.519 6.084 1.00 0.00 29 LYS A N 13
ATOM 22187 C CA . LYS A 1 29 ? -2.113 -10.808 6.465 1.00 0.00 29 LYS A CA 13
ATOM 22188 C C . LYS A 1 29 ? -1.174 -9.771 5.850 1.00 0.00 29 LYS A C 13
ATOM 22189 O O . LYS A 1 29 ? -0.503 -9.030 6.567 1.00 0.00 29 LYS A O 13
ATOM 22208 N N . LEU A 1 30 ? -1.154 -9.704 4.516 1.00 0.00 30 LEU A N 13
ATOM 22209 C CA . LEU A 1 30 ? -0.332 -8.741 3.811 1.00 0.00 30 LEU A CA 13
ATOM 22210 C C . LEU A 1 30 ? -0.492 -7.362 4.420 1.00 0.00 30 LEU A C 13
ATOM 22211 O O . LEU A 1 30 ? 0.488 -6.679 4.717 1.00 0.00 30 LEU A O 13
ATOM 22227 N N . VAL A 1 31 ? -1.743 -6.974 4.626 1.00 0.00 31 VAL A N 13
ATOM 22228 C CA . VAL A 1 31 ? -2.052 -5.691 5.229 1.00 0.00 31 VAL A CA 13
ATOM 22229 C C . VAL A 1 31 ? -1.457 -5.636 6.630 1.00 0.00 31 VAL A C 13
ATOM 22230 O O . VAL A 1 31 ? -0.899 -4.623 7.035 1.00 0.00 31 VAL A O 13
ATOM 22243 N N . VAL A 1 32 ? -1.557 -6.752 7.351 1.00 0.00 32 VAL A N 13
ATOM 22244 C CA . VAL A 1 32 ? -1.006 -6.849 8.695 1.00 0.00 32 VAL A CA 13
ATOM 22245 C C . VAL A 1 32 ? 0.487 -6.599 8.649 1.00 0.00 32 VAL A C 13
ATOM 22246 O O . VAL A 1 32 ? 0.974 -5.574 9.126 1.00 0.00 32 VAL A O 13
ATOM 22259 N N . GLN A 1 33 ? 1.204 -7.534 8.041 1.00 0.00 33 GLN A N 13
ATOM 22260 C CA . GLN A 1 33 ? 2.643 -7.415 7.888 1.00 0.00 33 GLN A CA 13
ATOM 22261 C C . GLN A 1 33 ? 2.982 -6.026 7.396 1.00 0.00 33 GLN A C 13
ATOM 22262 O O . GLN A 1 33 ? 3.753 -5.297 8.018 1.00 0.00 33 GLN A O 13
ATOM 22276 N N . CYS A 1 34 ? 2.358 -5.656 6.291 1.00 0.00 34 CYS A N 13
ATOM 22277 C CA . CYS A 1 34 ? 2.553 -4.340 5.710 1.00 0.00 34 CYS A CA 13
ATOM 22278 C C . CYS A 1 34 ? 2.347 -3.285 6.793 1.00 0.00 34 CYS A C 13
ATOM 22279 O O . CYS A 1 34 ? 3.123 -2.335 6.913 1.00 0.00 34 CYS A O 13
ATOM 22287 N N . ALA A 1 35 ? 1.310 -3.491 7.609 1.00 0.00 35 ALA A N 13
ATOM 22288 C CA . ALA A 1 35 ? 1.011 -2.582 8.710 1.00 0.00 35 ALA A CA 13
ATOM 22289 C C . ALA A 1 35 ? 2.198 -2.499 9.653 1.00 0.00 35 ALA A C 13
ATOM 22290 O O . ALA A 1 35 ? 2.620 -1.416 10.056 1.00 0.00 35 ALA A O 13
ATOM 22297 N N . GLY A 1 36 ? 2.745 -3.660 9.971 1.00 0.00 36 GLY A N 13
ATOM 22298 C CA . GLY A 1 36 ? 3.906 -3.729 10.837 1.00 0.00 36 GLY A CA 13
ATOM 22299 C C . GLY A 1 36 ? 5.159 -3.280 10.122 1.00 0.00 36 GLY A C 13
ATOM 22300 O O . GLY A 1 36 ? 6.181 -2.998 10.748 1.00 0.00 36 GLY A O 13
ATOM 22304 N N . LYS A 1 37 ? 5.070 -3.195 8.801 1.00 0.00 37 LYS A N 13
ATOM 22305 C CA . LYS A 1 37 ? 6.184 -2.755 7.989 1.00 0.00 37 LYS A CA 13
ATOM 22306 C C . LYS A 1 37 ? 6.267 -1.233 8.004 1.00 0.00 37 LYS A C 13
ATOM 22307 O O . LYS A 1 37 ? 7.295 -0.655 7.653 1.00 0.00 37 LYS A O 13
ATOM 22326 N N . LEU A 1 38 ? 5.171 -0.585 8.406 1.00 0.00 38 LEU A N 13
ATOM 22327 C CA . LEU A 1 38 ? 5.128 0.871 8.455 1.00 0.00 38 LEU A CA 13
ATOM 22328 C C . LEU A 1 38 ? 5.644 1.408 9.788 1.00 0.00 38 LEU A C 13
ATOM 22329 O O . LEU A 1 38 ? 6.058 2.563 9.877 1.00 0.00 38 LEU A O 13
ATOM 22345 N N . THR A 1 39 ? 5.630 0.568 10.823 1.00 0.00 39 THR A N 13
ATOM 22346 C CA . THR A 1 39 ? 6.111 0.974 12.136 1.00 0.00 39 THR A CA 13
ATOM 22347 C C . THR A 1 39 ? 7.464 1.598 11.999 1.00 0.00 39 THR A C 13
ATOM 22348 O O . THR A 1 39 ? 7.707 2.719 12.446 1.00 0.00 39 THR A O 13
ATOM 22359 N N . ALA A 1 40 ? 8.332 0.872 11.344 1.00 0.00 40 ALA A N 13
ATOM 22360 C CA . ALA A 1 40 ? 9.666 1.361 11.099 1.00 0.00 40 ALA A CA 13
ATOM 22361 C C . ALA A 1 40 ? 9.645 2.491 10.072 1.00 0.00 40 ALA A C 13
ATOM 22362 O O . ALA A 1 40 ? 10.621 2.691 9.351 1.00 0.00 40 ALA A O 13
ATOM 22369 N N . SER A 1 41 ? 8.532 3.232 9.994 1.00 0.00 41 SER A N 13
ATOM 22370 C CA . SER A 1 41 ? 8.423 4.324 9.041 1.00 0.00 41 SER A CA 13
ATOM 22371 C C . SER A 1 41 ? 9.631 5.241 9.150 1.00 0.00 41 SER A C 13
ATOM 22372 O O . SER A 1 41 ? 10.003 5.905 8.181 1.00 0.00 41 SER A O 13
ATOM 22380 N N . ASN A 1 42 ? 10.284 5.230 10.316 1.00 0.00 42 ASN A N 13
ATOM 22381 C CA . ASN A 1 42 ? 11.496 6.015 10.511 1.00 0.00 42 ASN A CA 13
ATOM 22382 C C . ASN A 1 42 ? 12.433 5.748 9.336 1.00 0.00 42 ASN A C 13
ATOM 22383 O O . ASN A 1 42 ? 13.178 6.623 8.893 1.00 0.00 42 ASN A O 13
ATOM 22394 N N . SER A 1 43 ? 12.329 4.527 8.811 1.00 0.00 43 SER A N 13
ATOM 22395 C CA . SER A 1 43 ? 13.079 4.100 7.665 1.00 0.00 43 SER A CA 13
ATOM 22396 C C . SER A 1 43 ? 12.157 4.185 6.464 1.00 0.00 43 SER A C 13
ATOM 22397 O O . SER A 1 43 ? 11.756 3.170 5.893 1.00 0.00 43 SER A O 13
ATOM 22405 N N . GLU A 1 44 ? 11.797 5.414 6.111 1.00 0.00 44 GLU A N 13
ATOM 22406 C CA . GLU A 1 44 ? 10.886 5.657 5.004 1.00 0.00 44 GLU A CA 13
ATOM 22407 C C . GLU A 1 44 ? 11.414 5.030 3.734 1.00 0.00 44 GLU A C 13
ATOM 22408 O O . GLU A 1 44 ? 10.657 4.704 2.829 1.00 0.00 44 GLU A O 13
ATOM 22420 N N . ASN A 1 45 ? 12.715 4.838 3.691 1.00 0.00 45 ASN A N 13
ATOM 22421 C CA . ASN A 1 45 ? 13.343 4.211 2.539 1.00 0.00 45 ASN A CA 13
ATOM 22422 C C . ASN A 1 45 ? 12.937 2.748 2.478 1.00 0.00 45 ASN A C 13
ATOM 22423 O O . ASN A 1 45 ? 12.736 2.173 1.407 1.00 0.00 45 ASN A O 13
ATOM 22434 N N . SER A 1 46 ? 12.791 2.170 3.655 1.00 0.00 46 SER A N 13
ATOM 22435 C CA . SER A 1 46 ? 12.378 0.788 3.803 1.00 0.00 46 SER A CA 13
ATOM 22436 C C . SER A 1 46 ? 10.868 0.684 3.687 1.00 0.00 46 SER A C 13
ATOM 22437 O O . SER A 1 46 ? 10.322 -0.307 3.199 1.00 0.00 46 SER A O 13
ATOM 22445 N N . TYR A 1 47 ? 10.211 1.749 4.119 1.00 0.00 47 TYR A N 13
ATOM 22446 C CA . TYR A 1 47 ? 8.787 1.872 4.069 1.00 0.00 47 TYR A CA 13
ATOM 22447 C C . TYR A 1 47 ? 8.422 2.312 2.659 1.00 0.00 47 TYR A C 13
ATOM 22448 O O . TYR A 1 47 ? 7.283 2.184 2.231 1.00 0.00 47 TYR A O 13
ATOM 22466 N N . ILE A 1 48 ? 9.455 2.802 1.949 1.00 0.00 48 ILE A N 13
ATOM 22467 C CA . ILE A 1 48 ? 9.365 3.250 0.564 1.00 0.00 48 ILE A CA 13
ATOM 22468 C C . ILE A 1 48 ? 9.270 2.047 -0.346 1.00 0.00 48 ILE A C 13
ATOM 22469 O O . ILE A 1 48 ? 8.483 2.020 -1.289 1.00 0.00 48 ILE A O 13
ATOM 22485 N N . GLU A 1 49 ? 10.065 1.037 -0.038 1.00 0.00 49 GLU A N 13
ATOM 22486 C CA . GLU A 1 49 ? 10.056 -0.175 -0.809 1.00 0.00 49 GLU A CA 13
ATOM 22487 C C . GLU A 1 49 ? 8.734 -0.839 -0.594 1.00 0.00 49 GLU A C 13
ATOM 22488 O O . GLU A 1 49 ? 7.968 -1.024 -1.536 1.00 0.00 49 GLU A O 13
ATOM 22500 N N . VAL A 1 50 ? 8.427 -1.128 0.664 1.00 0.00 50 VAL A N 13
ATOM 22501 C CA . VAL A 1 50 ? 7.146 -1.703 0.980 1.00 0.00 50 VAL A CA 13
ATOM 22502 C C . VAL A 1 50 ? 6.054 -0.766 0.469 1.00 0.00 50 VAL A C 13
ATOM 22503 O O . VAL A 1 50 ? 4.934 -1.188 0.185 1.00 0.00 50 VAL A O 13
ATOM 22516 N N . ILE A 1 51 ? 6.415 0.515 0.325 1.00 0.00 51 ILE A N 13
ATOM 22517 C CA . ILE A 1 51 ? 5.510 1.517 -0.183 1.00 0.00 51 ILE A CA 13
ATOM 22518 C C . ILE A 1 51 ? 5.319 1.328 -1.684 1.00 0.00 51 ILE A C 13
ATOM 22519 O O . ILE A 1 51 ? 4.210 1.479 -2.216 1.00 0.00 51 ILE A O 13
ATOM 22535 N N . SER A 1 52 ? 6.403 0.959 -2.367 1.00 0.00 52 SER A N 13
ATOM 22536 C CA . SER A 1 52 ? 6.327 0.725 -3.788 1.00 0.00 52 SER A CA 13
ATOM 22537 C C . SER A 1 52 ? 5.585 -0.564 -4.030 1.00 0.00 52 SER A C 13
ATOM 22538 O O . SER A 1 52 ? 4.784 -0.682 -4.957 1.00 0.00 52 SER A O 13
ATOM 22546 N N . LEU A 1 53 ? 5.848 -1.530 -3.159 1.00 0.00 53 LEU A N 13
ATOM 22547 C CA . LEU A 1 53 ? 5.197 -2.815 -3.242 1.00 0.00 53 LEU A CA 13
ATOM 22548 C C . LEU A 1 53 ? 3.713 -2.638 -3.006 1.00 0.00 53 LEU A C 13
ATOM 22549 O O . LEU A 1 53 ? 2.910 -3.367 -3.549 1.00 0.00 53 LEU A O 13
ATOM 22565 N N . LEU A 1 54 ? 3.356 -1.651 -2.192 1.00 0.00 54 LEU A N 13
ATOM 22566 C CA . LEU A 1 54 ? 1.957 -1.388 -1.903 1.00 0.00 54 LEU A CA 13
ATOM 22567 C C . LEU A 1 54 ? 1.180 -1.121 -3.176 1.00 0.00 54 LEU A C 13
ATOM 22568 O O . LEU A 1 54 ? 0.216 -1.828 -3.479 1.00 0.00 54 LEU A O 13
ATOM 22584 N N . SER A 1 55 ? 1.609 -0.115 -3.931 1.00 0.00 55 SER A N 13
ATOM 22585 C CA . SER A 1 55 ? 0.940 0.212 -5.188 1.00 0.00 55 SER A CA 13
ATOM 22586 C C . SER A 1 55 ? 1.233 -0.857 -6.244 1.00 0.00 55 SER A C 13
ATOM 22587 O O . SER A 1 55 ? 1.766 -0.563 -7.313 1.00 0.00 55 SER A O 13
ATOM 22595 N N . ARG A 1 56 ? 0.884 -2.103 -5.916 1.00 0.00 56 ARG A N 13
ATOM 22596 C CA . ARG A 1 56 ? 1.100 -3.255 -6.791 1.00 0.00 56 ARG A CA 13
ATOM 22597 C C . ARG A 1 56 ? 1.073 -4.539 -5.969 1.00 0.00 56 ARG A C 13
ATOM 22598 O O . ARG A 1 56 ? 0.679 -5.598 -6.451 1.00 0.00 56 ARG A O 13
ATOM 22619 N N . GLY A 1 57 ? 1.513 -4.419 -4.723 1.00 0.00 57 GLY A N 13
ATOM 22620 C CA . GLY A 1 57 ? 1.565 -5.547 -3.809 1.00 0.00 57 GLY A CA 13
ATOM 22621 C C . GLY A 1 57 ? 0.197 -6.050 -3.417 1.00 0.00 57 GLY A C 13
ATOM 22622 O O . GLY A 1 57 ? -0.021 -7.256 -3.304 1.00 0.00 57 GLY A O 13
ATOM 22626 N N . ILE A 1 58 ? -0.722 -5.124 -3.194 1.00 0.00 58 ILE A N 13
ATOM 22627 C CA . ILE A 1 58 ? -2.071 -5.486 -2.795 1.00 0.00 58 ILE A CA 13
ATOM 22628 C C . ILE A 1 58 ? -2.839 -6.140 -3.947 1.00 0.00 58 ILE A C 13
ATOM 22629 O O . ILE A 1 58 ? -3.920 -6.694 -3.742 1.00 0.00 58 ILE A O 13
ATOM 22645 N N . SER A 1 59 ? -2.281 -6.079 -5.155 1.00 0.00 59 SER A N 13
ATOM 22646 C CA . SER A 1 59 ? -2.928 -6.670 -6.323 1.00 0.00 59 SER A CA 13
ATOM 22647 C C . SER A 1 59 ? -2.051 -7.737 -6.976 1.00 0.00 59 SER A C 13
ATOM 22648 O O . SER A 1 59 ? -2.551 -8.640 -7.647 1.00 0.00 59 SER A O 13
ATOM 22656 N N . SER A 1 60 ? -0.744 -7.623 -6.783 1.00 0.00 60 SER A N 13
ATOM 22657 C CA . SER A 1 60 ? 0.205 -8.568 -7.358 1.00 0.00 60 SER A CA 13
ATOM 22658 C C . SER A 1 60 ? 0.195 -9.892 -6.602 1.00 0.00 60 SER A C 13
ATOM 22659 O O . SER A 1 60 ? 0.476 -10.945 -7.174 1.00 0.00 60 SER A O 13
ATOM 22667 N N . TYR A 1 61 ? -0.128 -9.832 -5.313 1.00 0.00 61 TYR A N 13
ATOM 22668 C CA . TYR A 1 61 ? -0.173 -11.028 -4.476 1.00 0.00 61 TYR A CA 13
ATOM 22669 C C . TYR A 1 61 ? -0.964 -12.147 -5.150 1.00 0.00 61 TYR A C 13
ATOM 22670 O O . TYR A 1 61 ? -1.545 -11.952 -6.218 1.00 0.00 61 TYR A O 13
ATOM 22688 N N . TYR A 1 62 ? -0.982 -13.317 -4.519 1.00 0.00 62 TYR A N 13
ATOM 22689 C CA . TYR A 1 62 ? -1.703 -14.469 -5.055 1.00 0.00 62 TYR A CA 13
ATOM 22690 C C . TYR A 1 62 ? -3.113 -14.079 -5.489 1.00 0.00 62 TYR A C 13
ATOM 22691 O O . TYR A 1 62 ? -4.041 -14.061 -4.680 1.00 0.00 62 TYR A O 13
ATOM 22709 N N . LEU A 1 63 ? -3.265 -13.762 -6.770 1.00 0.00 63 LEU A N 13
ATOM 22710 C CA . LEU A 1 63 ? -4.558 -13.366 -7.313 1.00 0.00 63 LEU A CA 13
ATOM 22711 C C . LEU A 1 63 ? -5.445 -14.585 -7.554 1.00 0.00 63 LEU A C 13
ATOM 22712 O O . LEU A 1 63 ? -5.641 -15.009 -8.694 1.00 0.00 63 LEU A O 13
ATOM 22728 N N . SER A 1 64 ? -5.982 -15.142 -6.473 1.00 0.00 64 SER A N 13
ATOM 22729 C CA . SER A 1 64 ? -6.851 -16.309 -6.566 1.00 0.00 64 SER A CA 13
ATOM 22730 C C . SER A 1 64 ? -8.315 -15.906 -6.413 1.00 0.00 64 SER A C 13
ATOM 22731 O O . SER A 1 64 ? -9.133 -16.677 -5.912 1.00 0.00 64 SER A O 13
ATOM 22739 N N . HIS A 1 65 ? -8.636 -14.692 -6.850 1.00 0.00 65 HIS A N 13
ATOM 22740 C CA . HIS A 1 65 ? -10.000 -14.184 -6.763 1.00 0.00 65 HIS A CA 13
ATOM 22741 C C . HIS A 1 65 ? -10.448 -13.603 -8.101 1.00 0.00 65 HIS A C 13
ATOM 22742 O O . HIS A 1 65 ? -9.700 -13.623 -9.078 1.00 0.00 65 HIS A O 13
ATOM 22757 N N . LYS A 1 66 ? -11.673 -13.089 -8.137 1.00 0.00 66 LYS A N 13
ATOM 22758 C CA . LYS A 1 66 ? -12.220 -12.505 -9.355 1.00 0.00 66 LYS A CA 13
ATOM 22759 C C . LYS A 1 66 ? -12.380 -10.994 -9.213 1.00 0.00 66 LYS A C 13
ATOM 22760 O O . LYS A 1 66 ? -11.690 -10.222 -9.879 1.00 0.00 66 LYS A O 13
ATOM 22779 N N . ARG A 1 67 ? -13.294 -10.579 -8.342 1.00 0.00 67 ARG A N 13
ATOM 22780 C CA . ARG A 1 67 ? -13.543 -9.160 -8.116 1.00 0.00 67 ARG A CA 13
ATOM 22781 C C . ARG A 1 67 ? -13.800 -8.877 -6.639 1.00 0.00 67 ARG A C 13
ATOM 22782 O O . ARG A 1 67 ? -14.540 -7.955 -6.294 1.00 0.00 67 ARG A O 13
ATOM 22803 N N . ILE A 1 68 ? -13.185 -9.672 -5.770 1.00 0.00 68 ILE A N 13
ATOM 22804 C CA . ILE A 1 68 ? -13.347 -9.502 -4.332 1.00 0.00 68 ILE A CA 13
ATOM 22805 C C . ILE A 1 68 ? -12.523 -8.323 -3.827 1.00 0.00 68 ILE A C 13
ATOM 22806 O O . ILE A 1 68 ? -11.417 -8.499 -3.315 1.00 0.00 68 ILE A O 13
ATOM 22822 N N . ILE A 1 69 ? -13.067 -7.119 -3.979 1.00 0.00 69 ILE A N 13
ATOM 22823 C CA . ILE A 1 69 ? -12.381 -5.909 -3.543 1.00 0.00 69 ILE A CA 13
ATOM 22824 C C . ILE A 1 69 ? -13.258 -5.080 -2.605 1.00 0.00 69 ILE A C 13
ATOM 22825 O O . ILE A 1 69 ? -14.284 -4.544 -3.022 1.00 0.00 69 ILE A O 13
ATOM 22841 N N . PRO A 1 70 ? -12.865 -4.954 -1.322 1.00 0.00 70 PRO A N 13
ATOM 22842 C CA . PRO A 1 70 ? -13.613 -4.182 -0.334 1.00 0.00 70 PRO A CA 13
ATOM 22843 C C . PRO A 1 70 ? -13.257 -2.704 -0.394 1.00 0.00 70 PRO A C 13
ATOM 22844 O O . PRO A 1 70 ? -12.390 -2.306 -1.172 1.00 0.00 70 PRO A O 13
ATOM 22855 N N . SER A 1 71 ? -13.895 -1.888 0.445 1.00 0.00 71 SER A N 13
ATOM 22856 C CA . SER A 1 71 ? -13.584 -0.463 0.479 1.00 0.00 71 SER A CA 13
ATOM 22857 C C . SER A 1 71 ? -12.081 -0.306 0.651 1.00 0.00 71 SER A C 13
ATOM 22858 O O . SER A 1 71 ? -11.445 0.553 0.030 1.00 0.00 71 SER A O 13
ATOM 22866 N N . SER A 1 72 ? -11.511 -1.193 1.464 1.00 0.00 72 SER A N 13
ATOM 22867 C CA . SER A 1 72 ? -10.080 -1.210 1.677 1.00 0.00 72 SER A CA 13
ATOM 22868 C C . SER A 1 72 ? -9.415 -1.512 0.347 1.00 0.00 72 SER A C 13
ATOM 22869 O O . SER A 1 72 ? -10.102 -1.626 -0.666 1.00 0.00 72 SER A O 13
ATOM 22877 N N . MET A 1 73 ? -8.100 -1.630 0.331 1.00 0.00 73 MET A N 13
ATOM 22878 C CA . MET A 1 73 ? -7.389 -1.897 -0.909 1.00 0.00 73 MET A CA 13
ATOM 22879 C C . MET A 1 73 ? -7.486 -0.668 -1.804 1.00 0.00 73 MET A C 13
ATOM 22880 O O . MET A 1 73 ? -6.489 -0.014 -2.111 1.00 0.00 73 MET A O 13
ATOM 22894 N N . LEU A 1 74 ? -8.717 -0.356 -2.185 1.00 0.00 74 LEU A N 13
ATOM 22895 C CA . LEU A 1 74 ? -9.027 0.797 -3.010 1.00 0.00 74 LEU A CA 13
ATOM 22896 C C . LEU A 1 74 ? -8.594 2.084 -2.317 1.00 0.00 74 LEU A C 13
ATOM 22897 O O . LEU A 1 74 ? -8.109 3.012 -2.959 1.00 0.00 74 LEU A O 13
ATOM 22913 N N . THR A 1 75 ? -8.784 2.138 -1.003 1.00 0.00 75 THR A N 13
ATOM 22914 C CA . THR A 1 75 ? -8.421 3.314 -0.236 1.00 0.00 75 THR A CA 13
ATOM 22915 C C . THR A 1 75 ? -6.931 3.318 0.080 1.00 0.00 75 THR A C 13
ATOM 22916 O O . THR A 1 75 ? -6.262 4.335 -0.065 1.00 0.00 75 THR A O 13
ATOM 22927 N N . ILE A 1 76 ? -6.423 2.175 0.520 1.00 0.00 76 ILE A N 13
ATOM 22928 C CA . ILE A 1 76 ? -5.016 2.055 0.866 1.00 0.00 76 ILE A CA 13
ATOM 22929 C C . ILE A 1 76 ? -4.122 2.267 -0.353 1.00 0.00 76 ILE A C 13
ATOM 22930 O O . ILE A 1 76 ? -3.436 3.283 -0.464 1.00 0.00 76 ILE A O 13
ATOM 22946 N N . TYR A 1 77 ? -4.138 1.302 -1.264 1.00 0.00 77 TYR A N 13
ATOM 22947 C CA . TYR A 1 77 ? -3.335 1.368 -2.486 1.00 0.00 77 TYR A CA 13
ATOM 22948 C C . TYR A 1 77 ? -3.438 2.742 -3.127 1.00 0.00 77 TYR A C 13
ATOM 22949 O O . TYR A 1 77 ? -2.497 3.220 -3.753 1.00 0.00 77 TYR A O 13
ATOM 22967 N N . THR A 1 78 ? -4.592 3.364 -2.984 1.00 0.00 78 THR A N 13
ATOM 22968 C CA . THR A 1 78 ? -4.811 4.677 -3.556 1.00 0.00 78 THR A CA 13
ATOM 22969 C C . THR A 1 78 ? -4.303 5.760 -2.615 1.00 0.00 78 THR A C 13
ATOM 22970 O O . THR A 1 78 ? -3.804 6.801 -3.046 1.00 0.00 78 THR A O 13
ATOM 22981 N N . GLN A 1 79 ? -4.429 5.495 -1.325 1.00 0.00 79 GLN A N 13
ATOM 22982 C CA . GLN A 1 79 ? -3.984 6.429 -0.301 1.00 0.00 79 GLN A CA 13
ATOM 22983 C C . GLN A 1 79 ? -2.483 6.662 -0.398 1.00 0.00 79 GLN A C 13
ATOM 22984 O O . GLN A 1 79 ? -2.011 7.788 -0.243 1.00 0.00 79 GLN A O 13
ATOM 22998 N N . ILE A 1 80 ? -1.732 5.597 -0.668 1.00 0.00 80 ILE A N 13
ATOM 22999 C CA . ILE A 1 80 ? -0.294 5.706 -0.794 1.00 0.00 80 ILE A CA 13
ATOM 23000 C C . ILE A 1 80 ? 0.066 6.701 -1.860 1.00 0.00 80 ILE A C 13
ATOM 23001 O O . ILE A 1 80 ? 0.849 7.616 -1.627 1.00 0.00 80 ILE A O 13
ATOM 23017 N N . GLN A 1 81 ? -0.520 6.527 -3.035 1.00 0.00 81 GLN A N 13
ATOM 23018 C CA . GLN A 1 81 ? -0.257 7.433 -4.127 1.00 0.00 81 GLN A CA 13
ATOM 23019 C C . GLN A 1 81 ? -0.646 8.846 -3.710 1.00 0.00 81 GLN A C 13
ATOM 23020 O O . GLN A 1 81 ? -0.148 9.831 -4.252 1.00 0.00 81 GLN A O 13
ATOM 23034 N N . LYS A 1 82 ? -1.534 8.924 -2.716 1.00 0.00 82 LYS A N 13
ATOM 23035 C CA . LYS A 1 82 ? -1.994 10.193 -2.186 1.00 0.00 82 LYS A CA 13
ATOM 23036 C C . LYS A 1 82 ? -0.939 10.802 -1.304 1.00 0.00 82 LYS A C 13
ATOM 23037 O O . LYS A 1 82 ? -0.573 11.949 -1.477 1.00 0.00 82 LYS A O 13
ATOM 23056 N N . ASP A 1 83 ? -0.425 10.017 -0.382 1.00 0.00 83 ASP A N 13
ATOM 23057 C CA . ASP A 1 83 ? 0.631 10.491 0.489 1.00 0.00 83 ASP A CA 13
ATOM 23058 C C . ASP A 1 83 ? 1.844 10.773 -0.380 1.00 0.00 83 ASP A C 13
ATOM 23059 O O . ASP A 1 83 ? 2.592 11.727 -0.167 1.00 0.00 83 ASP A O 13
ATOM 23068 N N . ILE A 1 84 ? 1.986 9.922 -1.386 1.00 0.00 84 ILE A N 13
ATOM 23069 C CA . ILE A 1 84 ? 3.049 10.015 -2.361 1.00 0.00 84 ILE A CA 13
ATOM 23070 C C . ILE A 1 84 ? 3.016 11.376 -3.052 1.00 0.00 84 ILE A C 13
ATOM 23071 O O . ILE A 1 84 ? 3.979 12.140 -3.005 1.00 0.00 84 ILE A O 13
ATOM 23087 N N . LYS A 1 85 ? 1.897 11.649 -3.710 1.00 0.00 85 LYS A N 13
ATOM 23088 C CA . LYS A 1 85 ? 1.708 12.888 -4.440 1.00 0.00 85 LYS A CA 13
ATOM 23089 C C . LYS A 1 85 ? 1.436 14.053 -3.513 1.00 0.00 85 LYS A C 13
ATOM 23090 O O . LYS A 1 85 ? 1.722 15.206 -3.839 1.00 0.00 85 LYS A O 13
ATOM 23109 N N . ASN A 1 86 ? 0.852 13.747 -2.375 1.00 0.00 86 ASN A N 13
ATOM 23110 C CA . ASN A 1 86 ? 0.501 14.783 -1.411 1.00 0.00 86 ASN A CA 13
ATOM 23111 C C . ASN A 1 86 ? 1.737 15.388 -0.760 1.00 0.00 86 ASN A C 13
ATOM 23112 O O . ASN A 1 86 ? 1.670 16.464 -0.167 1.00 0.00 86 ASN A O 13
ATOM 23123 N N . GLY A 1 87 ? 2.860 14.690 -0.861 1.00 0.00 87 GLY A N 13
ATOM 23124 C CA . GLY A 1 87 ? 4.078 15.183 -0.261 1.00 0.00 87 GLY A CA 13
ATOM 23125 C C . GLY A 1 87 ? 4.255 14.657 1.144 1.00 0.00 87 GLY A C 13
ATOM 23126 O O . GLY A 1 87 ? 4.797 15.341 2.012 1.00 0.00 87 GLY A O 13
ATOM 23130 N N . ASN A 1 88 ? 3.813 13.424 1.357 1.00 0.00 88 ASN A N 13
ATOM 23131 C CA . ASN A 1 88 ? 3.937 12.781 2.645 1.00 0.00 88 ASN A CA 13
ATOM 23132 C C . ASN A 1 88 ? 5.105 11.822 2.583 1.00 0.00 88 ASN A C 13
ATOM 23133 O O . ASN A 1 88 ? 5.804 11.587 3.568 1.00 0.00 88 ASN A O 13
ATOM 23144 N N . ILE A 1 89 ? 5.305 11.287 1.388 1.00 0.00 89 ILE A N 13
ATOM 23145 C CA . ILE A 1 89 ? 6.361 10.372 1.105 1.00 0.00 89 ILE A CA 13
ATOM 23146 C C . ILE A 1 89 ? 7.416 11.090 0.290 1.00 0.00 89 ILE A C 13
ATOM 23147 O O . ILE A 1 89 ? 7.150 12.155 -0.269 1.00 0.00 89 ILE A O 13
ATOM 23163 N N . ASP A 1 90 ? 8.594 10.509 0.188 1.00 0.00 90 ASP A N 13
ATOM 23164 C CA . ASP A 1 90 ? 9.636 11.115 -0.602 1.00 0.00 90 ASP A CA 13
ATOM 23165 C C . ASP A 1 90 ? 9.824 10.277 -1.837 1.00 0.00 90 ASP A C 13
ATOM 23166 O O . ASP A 1 90 ? 10.782 9.518 -1.964 1.00 0.00 90 ASP A O 13
ATOM 23175 N N . THR A 1 91 ? 8.867 10.412 -2.742 1.00 0.00 91 THR A N 13
ATOM 23176 C CA . THR A 1 91 ? 8.876 9.658 -3.976 1.00 0.00 91 THR A CA 13
ATOM 23177 C C . THR A 1 91 ? 10.212 9.782 -4.690 1.00 0.00 91 THR A C 13
ATOM 23178 O O . THR A 1 91 ? 10.532 8.978 -5.562 1.00 0.00 91 THR A O 13
ATOM 23189 N N . GLU A 1 92 ? 11.010 10.760 -4.284 1.00 0.00 92 GLU A N 13
ATOM 23190 C CA . GLU A 1 92 ? 12.324 10.932 -4.854 1.00 0.00 92 GLU A CA 13
ATOM 23191 C C . GLU A 1 92 ? 13.188 9.773 -4.404 1.00 0.00 92 GLU A C 13
ATOM 23192 O O . GLU A 1 92 ? 13.983 9.236 -5.171 1.00 0.00 92 GLU A O 13
ATOM 23204 N N . LYS A 1 93 ? 12.982 9.363 -3.157 1.00 0.00 93 LYS A N 13
ATOM 23205 C CA . LYS A 1 93 ? 13.701 8.239 -2.606 1.00 0.00 93 LYS A CA 13
ATOM 23206 C C . LYS A 1 93 ? 13.152 6.974 -3.234 1.00 0.00 93 LYS A C 13
ATOM 23207 O O . LYS A 1 93 ? 13.900 6.110 -3.691 1.00 0.00 93 LYS A O 13
ATOM 23226 N N . LEU A 1 94 ? 11.830 6.912 -3.316 1.00 0.00 94 LEU A N 13
ATOM 23227 C CA . LEU A 1 94 ? 11.151 5.817 -3.951 1.00 0.00 94 LEU A CA 13
ATOM 23228 C C . LEU A 1 94 ? 11.696 5.615 -5.342 1.00 0.00 94 LEU A C 13
ATOM 23229 O O . LEU A 1 94 ? 12.072 4.511 -5.730 1.00 0.00 94 LEU A O 13
ATOM 23245 N N . ARG A 1 95 ? 11.731 6.707 -6.091 1.00 0.00 95 ARG A N 13
ATOM 23246 C CA . ARG A 1 95 ? 12.225 6.681 -7.450 1.00 0.00 95 ARG A CA 13
ATOM 23247 C C . ARG A 1 95 ? 13.555 5.965 -7.552 1.00 0.00 95 ARG A C 13
ATOM 23248 O O . ARG A 1 95 ? 13.728 5.106 -8.408 1.00 0.00 95 ARG A O 13
ATOM 23269 N N . LYS A 1 96 ? 14.485 6.317 -6.673 1.00 0.00 96 LYS A N 13
ATOM 23270 C CA . LYS A 1 96 ? 15.810 5.706 -6.674 1.00 0.00 96 LYS A CA 13
ATOM 23271 C C . LYS A 1 96 ? 15.694 4.197 -6.628 1.00 0.00 96 LYS A C 13
ATOM 23272 O O . LYS A 1 96 ? 16.182 3.482 -7.510 1.00 0.00 96 LYS A O 13
ATOM 23291 N N . TYR A 1 97 ? 15.024 3.726 -5.598 1.00 0.00 97 TYR A N 13
ATOM 23292 C CA . TYR A 1 97 ? 14.811 2.307 -5.417 1.00 0.00 97 TYR A CA 13
ATOM 23293 C C . TYR A 1 97 ? 14.046 1.742 -6.604 1.00 0.00 97 TYR A C 13
ATOM 23294 O O . TYR A 1 97 ? 14.372 0.673 -7.119 1.00 0.00 97 TYR A O 13
ATOM 23312 N N . GLU A 1 98 ? 13.040 2.479 -7.038 1.00 0.00 98 GLU A N 13
ATOM 23313 C CA . GLU A 1 98 ? 12.230 2.075 -8.169 1.00 0.00 98 GLU A CA 13
ATOM 23314 C C . GLU A 1 98 ? 13.041 2.136 -9.449 1.00 0.00 98 GLU A C 13
ATOM 23315 O O . GLU A 1 98 ? 12.637 1.584 -10.466 1.00 0.00 98 GLU A O 13
ATOM 23327 N N . ILE A 1 99 ? 14.209 2.773 -9.397 1.00 0.00 99 ILE A N 13
ATOM 23328 C CA . ILE A 1 99 ? 15.055 2.823 -10.568 1.00 0.00 99 ILE A CA 13
ATOM 23329 C C . ILE A 1 99 ? 15.602 1.441 -10.790 1.00 0.00 99 ILE A C 13
ATOM 23330 O O . ILE A 1 99 ? 15.546 0.885 -11.888 1.00 0.00 99 ILE A O 13
ATOM 23346 N N . ALA A 1 100 ? 16.121 0.894 -9.706 1.00 0.00 100 ALA A N 13
ATOM 23347 C CA . ALA A 1 100 ? 16.684 -0.448 -9.722 1.00 0.00 100 ALA A CA 13
ATOM 23348 C C . ALA A 1 100 ? 15.697 -1.446 -10.273 1.00 0.00 100 ALA A C 13
ATOM 23349 O O . ALA A 1 100 ? 16.045 -2.325 -11.061 1.00 0.00 100 ALA A O 13
ATOM 23356 N N . LYS A 1 101 ? 14.479 -1.327 -9.816 1.00 0.00 101 LYS A N 13
ATOM 23357 C CA . LYS A 1 101 ? 13.435 -2.224 -10.199 1.00 0.00 101 LYS A CA 13
ATOM 23358 C C . LYS A 1 101 ? 12.677 -1.806 -11.452 1.00 0.00 101 LYS A C 13
ATOM 23359 O O . LYS A 1 101 ? 12.382 -2.633 -12.314 1.00 0.00 101 LYS A O 13
ATOM 23378 N N . GLY A 1 102 ? 12.347 -0.533 -11.536 1.00 0.00 102 GLY A N 13
ATOM 23379 C CA . GLY A 1 102 ? 11.602 -0.035 -12.678 1.00 0.00 102 GLY A CA 13
ATOM 23380 C C . GLY A 1 102 ? 10.170 -0.530 -12.658 1.00 0.00 102 GLY A C 13
ATOM 23381 O O . GLY A 1 102 ? 9.650 -1.010 -13.665 1.00 0.00 102 GLY A O 13
ATOM 23385 N N . LEU A 1 103 ? 9.548 -0.428 -11.490 1.00 0.00 103 LEU A N 13
ATOM 23386 C CA . LEU A 1 103 ? 8.171 -0.885 -11.297 1.00 0.00 103 LEU A CA 13
ATOM 23387 C C . LEU A 1 103 ? 7.184 0.280 -11.261 1.00 0.00 103 LEU A C 13
ATOM 23388 O O . LEU A 1 103 ? 6.210 0.259 -10.508 1.00 0.00 103 LEU A O 13
ATOM 23404 N N . MET A 1 104 ? 7.433 1.289 -12.081 1.00 0.00 104 MET A N 13
ATOM 23405 C CA . MET A 1 104 ? 6.556 2.456 -12.141 1.00 0.00 104 MET A CA 13
ATOM 23406 C C . MET A 1 104 ? 5.534 2.319 -13.269 1.00 0.00 104 MET A C 13
ATOM 23407 O O . MET A 1 104 ? 5.672 2.936 -14.326 1.00 0.00 104 MET A O 13
ATOM 23421 N N . SER A 1 105 ? 4.506 1.506 -13.037 1.00 0.00 105 SER A N 13
ATOM 23422 C CA . SER A 1 105 ? 3.463 1.290 -14.033 1.00 0.00 105 SER A CA 13
ATOM 23423 C C . SER A 1 105 ? 2.234 0.633 -13.408 1.00 0.00 105 SER A C 13
ATOM 23424 O O . SER A 1 105 ? 2.355 -0.219 -12.528 1.00 0.00 105 SER A O 13
ATOM 23432 N N . VAL A 1 106 ? 1.052 1.032 -13.873 1.00 0.00 106 VAL A N 13
ATOM 23433 C CA . VAL A 1 106 ? -0.197 0.478 -13.362 1.00 0.00 106 VAL A CA 13
ATOM 23434 C C . VAL A 1 106 ? -1.408 1.080 -14.066 1.00 0.00 106 VAL A C 13
ATOM 23435 O O . VAL A 1 106 ? -1.760 2.236 -13.830 1.00 0.00 106 VAL A O 13
ATOM 23448 N N . PRO A 1 107 ? -2.095 0.292 -14.919 1.00 0.00 107 PRO A N 13
ATOM 23449 C CA . PRO A 1 107 ? -3.295 0.746 -15.620 1.00 0.00 107 PRO A CA 13
ATOM 23450 C C . PRO A 1 107 ? -4.515 0.562 -14.745 1.00 0.00 107 PRO A C 13
ATOM 23451 O O . PRO A 1 107 ? -5.636 0.385 -15.221 1.00 0.00 107 PRO A O 13
ATOM 23462 N N . TYR A 1 108 ? -4.256 0.563 -13.454 1.00 0.00 108 TYR A N 13
ATOM 23463 C CA . TYR A 1 108 ? -5.273 0.355 -12.452 1.00 0.00 108 TYR A CA 13
ATOM 23464 C C . TYR A 1 108 ? -5.619 1.635 -11.706 1.00 0.00 108 TYR A C 13
ATOM 23465 O O . TYR A 1 108 ? -5.400 2.738 -12.198 1.00 0.00 108 TYR A O 13
ATOM 23483 N N . ILE A 1 109 ? -6.149 1.450 -10.501 1.00 0.00 109 ILE A N 13
ATOM 23484 C CA . ILE A 1 109 ? -6.529 2.534 -9.620 1.00 0.00 109 ILE A CA 13
ATOM 23485 C C . ILE A 1 109 ? -7.742 3.289 -10.131 1.00 0.00 109 ILE A C 13
ATOM 23486 O O . ILE A 1 109 ? -7.696 3.968 -11.158 1.00 0.00 109 ILE A O 13
ATOM 23502 N N . TYR A 1 110 ? -8.823 3.179 -9.377 1.00 0.00 110 TYR A N 13
ATOM 23503 C CA . TYR A 1 110 ? -10.056 3.866 -9.701 1.00 0.00 110 TYR A CA 13
ATOM 23504 C C . TYR A 1 110 ? -10.066 5.205 -8.973 1.00 0.00 110 TYR A C 13
ATOM 23505 O O . TYR A 1 110 ? -11.110 5.711 -8.565 1.00 0.00 110 TYR A O 13
ATOM 23523 N N . PHE A 1 111 ? -8.860 5.755 -8.808 1.00 0.00 111 PHE A N 13
ATOM 23524 C CA . PHE A 1 111 ? -8.648 7.021 -8.125 1.00 0.00 111 PHE A CA 13
ATOM 23525 C C . PHE A 1 111 ? -9.464 7.100 -6.836 1.00 0.00 111 PHE A C 13
ATOM 23526 O O . PHE A 1 111 ? -9.685 8.227 -6.345 1.00 0.00 111 PHE A O 13
ATOM 23544 N N . MET A 1 1 ? 2.713 5.305 13.731 1.00 0.00 1 MET A N 14
ATOM 23545 C CA . MET A 1 1 ? 3.143 5.586 12.336 1.00 0.00 1 MET A CA 14
ATOM 23546 C C . MET A 1 1 ? 3.220 7.068 12.062 1.00 0.00 1 MET A C 14
ATOM 23547 O O . MET A 1 1 ? 2.489 7.858 12.659 1.00 0.00 1 MET A O 14
ATOM 23563 N N . ASP A 1 2 ? 4.047 7.440 11.095 1.00 0.00 2 ASP A N 14
ATOM 23564 C CA . ASP A 1 2 ? 4.120 8.824 10.699 1.00 0.00 2 ASP A CA 14
ATOM 23565 C C . ASP A 1 2 ? 2.740 9.186 10.180 1.00 0.00 2 ASP A C 14
ATOM 23566 O O . ASP A 1 2 ? 2.035 8.326 9.666 1.00 0.00 2 ASP A O 14
ATOM 23575 N N . ILE A 1 3 ? 2.337 10.421 10.347 1.00 0.00 3 ILE A N 14
ATOM 23576 C CA . ILE A 1 3 ? 1.007 10.851 9.930 1.00 0.00 3 ILE A CA 14
ATOM 23577 C C . ILE A 1 3 ? 0.628 10.358 8.542 1.00 0.00 3 ILE A C 14
ATOM 23578 O O . ILE A 1 3 ? -0.418 9.735 8.361 1.00 0.00 3 ILE A O 14
ATOM 23594 N N . LYS A 1 4 ? 1.465 10.654 7.572 1.00 0.00 4 LYS A N 14
ATOM 23595 C CA . LYS A 1 4 ? 1.199 10.255 6.203 1.00 0.00 4 LYS A CA 14
ATOM 23596 C C . LYS A 1 4 ? 0.820 8.776 6.125 1.00 0.00 4 LYS A C 14
ATOM 23597 O O . LYS A 1 4 ? -0.158 8.413 5.479 1.00 0.00 4 LYS A O 14
ATOM 23616 N N . SER A 1 5 ? 1.601 7.938 6.795 1.00 0.00 5 SER A N 14
ATOM 23617 C CA . SER A 1 5 ? 1.365 6.502 6.811 1.00 0.00 5 SER A CA 14
ATOM 23618 C C . SER A 1 5 ? 0.353 6.110 7.883 1.00 0.00 5 SER A C 14
ATOM 23619 O O . SER A 1 5 ? -0.291 5.069 7.796 1.00 0.00 5 SER A O 14
ATOM 23627 N N . GLN A 1 6 ? 0.244 6.935 8.909 1.00 0.00 6 GLN A N 14
ATOM 23628 C CA . GLN A 1 6 ? -0.653 6.686 10.021 1.00 0.00 6 GLN A CA 14
ATOM 23629 C C . GLN A 1 6 ? -2.060 6.283 9.619 1.00 0.00 6 GLN A C 14
ATOM 23630 O O . GLN A 1 6 ? -2.656 5.429 10.269 1.00 0.00 6 GLN A O 14
ATOM 23644 N N . THR A 1 7 ? -2.611 6.896 8.591 1.00 0.00 7 THR A N 14
ATOM 23645 C CA . THR A 1 7 ? -3.955 6.557 8.197 1.00 0.00 7 THR A CA 14
ATOM 23646 C C . THR A 1 7 ? -3.973 5.312 7.360 1.00 0.00 7 THR A C 14
ATOM 23647 O O . THR A 1 7 ? -4.790 4.435 7.587 1.00 0.00 7 THR A O 14
ATOM 23658 N N . LEU A 1 8 ? -3.049 5.199 6.424 1.00 0.00 8 LEU A N 14
ATOM 23659 C CA . LEU A 1 8 ? -2.985 3.989 5.631 1.00 0.00 8 LEU A CA 14
ATOM 23660 C C . LEU A 1 8 ? -2.653 2.851 6.574 1.00 0.00 8 LEU A C 14
ATOM 23661 O O . LEU A 1 8 ? -3.106 1.723 6.394 1.00 0.00 8 LEU A O 14
ATOM 23677 N N . TYR A 1 9 ? -1.890 3.182 7.620 1.00 0.00 9 TYR A N 14
ATOM 23678 C CA . TYR A 1 9 ? -1.540 2.222 8.630 1.00 0.00 9 TYR A CA 14
ATOM 23679 C C . TYR A 1 9 ? -2.769 1.898 9.446 1.00 0.00 9 TYR A C 14
ATOM 23680 O O . TYR A 1 9 ? -3.239 0.764 9.474 1.00 0.00 9 TYR A O 14
ATOM 23698 N N . LEU A 1 10 ? -3.312 2.924 10.093 1.00 0.00 10 LEU A N 14
ATOM 23699 C CA . LEU A 1 10 ? -4.519 2.751 10.875 1.00 0.00 10 LEU A CA 14
ATOM 23700 C C . LEU A 1 10 ? -5.559 2.057 10.017 1.00 0.00 10 LEU A C 14
ATOM 23701 O O . LEU A 1 10 ? -6.343 1.240 10.496 1.00 0.00 10 LEU A O 14
ATOM 23717 N N . ASN A 1 11 ? -5.520 2.373 8.727 1.00 0.00 11 ASN A N 14
ATOM 23718 C CA . ASN A 1 11 ? -6.421 1.772 7.769 1.00 0.00 11 ASN A CA 14
ATOM 23719 C C . ASN A 1 11 ? -5.952 0.354 7.467 1.00 0.00 11 ASN A C 14
ATOM 23720 O O . ASN A 1 11 ? -6.749 -0.522 7.152 1.00 0.00 11 ASN A O 14
ATOM 23731 N N . LEU A 1 12 ? -4.636 0.144 7.576 1.00 0.00 12 LEU A N 14
ATOM 23732 C CA . LEU A 1 12 ? -4.036 -1.161 7.330 1.00 0.00 12 LEU A CA 14
ATOM 23733 C C . LEU A 1 12 ? -4.664 -2.212 8.231 1.00 0.00 12 LEU A C 14
ATOM 23734 O O . LEU A 1 12 ? -5.101 -3.265 7.770 1.00 0.00 12 LEU A O 14
ATOM 23750 N N . SER A 1 13 ? -4.716 -1.911 9.520 1.00 0.00 13 SER A N 14
ATOM 23751 C CA . SER A 1 13 ? -5.300 -2.821 10.489 1.00 0.00 13 SER A CA 14
ATOM 23752 C C . SER A 1 13 ? -6.795 -2.950 10.271 1.00 0.00 13 SER A C 14
ATOM 23753 O O . SER A 1 13 ? -7.368 -4.032 10.398 1.00 0.00 13 SER A O 14
ATOM 23761 N N . GLU A 1 14 ? -7.420 -1.836 9.938 1.00 0.00 14 GLU A N 14
ATOM 23762 C CA . GLU A 1 14 ? -8.849 -1.812 9.694 1.00 0.00 14 GLU A CA 14
ATOM 23763 C C . GLU A 1 14 ? -9.185 -2.498 8.378 1.00 0.00 14 GLU A C 14
ATOM 23764 O O . GLU A 1 14 ? -10.264 -3.068 8.215 1.00 0.00 14 GLU A O 14
ATOM 23776 N N . ALA A 1 15 ? -8.244 -2.460 7.453 1.00 0.00 15 ALA A N 14
ATOM 23777 C CA . ALA A 1 15 ? -8.424 -3.104 6.162 1.00 0.00 15 ALA A CA 14
ATOM 23778 C C . ALA A 1 15 ? -8.183 -4.575 6.291 1.00 0.00 15 ALA A C 14
ATOM 23779 O O . ALA A 1 15 ? -8.949 -5.406 5.816 1.00 0.00 15 ALA A O 14
ATOM 23786 N N . TYR A 1 16 ? -7.092 -4.891 6.955 1.00 0.00 16 TYR A N 14
ATOM 23787 C CA . TYR A 1 16 ? -6.727 -6.257 7.181 1.00 0.00 16 TYR A CA 14
ATOM 23788 C C . TYR A 1 16 ? -7.877 -6.957 7.888 1.00 0.00 16 TYR A C 14
ATOM 23789 O O . TYR A 1 16 ? -8.140 -8.139 7.669 1.00 0.00 16 TYR A O 14
ATOM 23807 N N . LYS A 1 17 ? -8.587 -6.186 8.700 1.00 0.00 17 LYS A N 14
ATOM 23808 C CA . LYS A 1 17 ? -9.744 -6.688 9.399 1.00 0.00 17 LYS A CA 14
ATOM 23809 C C . LYS A 1 17 ? -10.995 -6.420 8.562 1.00 0.00 17 LYS A C 14
ATOM 23810 O O . LYS A 1 17 ? -12.118 -6.487 9.062 1.00 0.00 17 LYS A O 14
ATOM 23829 N N . ASP A 1 18 ? -10.786 -6.149 7.263 1.00 0.00 18 ASP A N 14
ATOM 23830 C CA . ASP A 1 18 ? -11.889 -5.912 6.348 1.00 0.00 18 ASP A CA 14
ATOM 23831 C C . ASP A 1 18 ? -12.476 -7.258 5.935 1.00 0.00 18 ASP A C 14
ATOM 23832 O O . ASP A 1 18 ? -11.747 -8.140 5.487 1.00 0.00 18 ASP A O 14
ATOM 23841 N N . PRO A 1 19 ? -13.786 -7.448 6.101 1.00 0.00 19 PRO A N 14
ATOM 23842 C CA . PRO A 1 19 ? -14.461 -8.711 5.771 1.00 0.00 19 PRO A CA 14
ATOM 23843 C C . PRO A 1 19 ? -14.035 -9.332 4.441 1.00 0.00 19 PRO A C 14
ATOM 23844 O O . PRO A 1 19 ? -13.989 -10.556 4.317 1.00 0.00 19 PRO A O 14
ATOM 23855 N N . GLU A 1 20 ? -13.723 -8.505 3.447 1.00 0.00 20 GLU A N 14
ATOM 23856 C CA . GLU A 1 20 ? -13.305 -9.026 2.151 1.00 0.00 20 GLU A CA 14
ATOM 23857 C C . GLU A 1 20 ? -11.791 -9.103 2.046 1.00 0.00 20 GLU A C 14
ATOM 23858 O O . GLU A 1 20 ? -11.221 -9.303 0.972 1.00 0.00 20 GLU A O 14
ATOM 23870 N N . VAL A 1 21 ? -11.177 -9.024 3.198 1.00 0.00 21 VAL A N 14
ATOM 23871 C CA . VAL A 1 21 ? -9.745 -9.161 3.359 1.00 0.00 21 VAL A CA 14
ATOM 23872 C C . VAL A 1 21 ? -9.528 -10.383 4.238 1.00 0.00 21 VAL A C 14
ATOM 23873 O O . VAL A 1 21 ? -8.580 -11.148 4.058 1.00 0.00 21 VAL A O 14
ATOM 23886 N N . LYS A 1 22 ? -10.482 -10.584 5.154 1.00 0.00 22 LYS A N 14
ATOM 23887 C CA . LYS A 1 22 ? -10.496 -11.728 6.034 1.00 0.00 22 LYS A CA 14
ATOM 23888 C C . LYS A 1 22 ? -10.578 -12.977 5.184 1.00 0.00 22 LYS A C 14
ATOM 23889 O O . LYS A 1 22 ? -9.912 -13.981 5.440 1.00 0.00 22 LYS A O 14
ATOM 23908 N N . ALA A 1 23 ? -11.407 -12.881 4.150 1.00 0.00 23 ALA A N 14
ATOM 23909 C CA . ALA A 1 23 ? -11.596 -13.976 3.219 1.00 0.00 23 ALA A CA 14
ATOM 23910 C C . ALA A 1 23 ? -10.348 -14.157 2.374 1.00 0.00 23 ALA A C 14
ATOM 23911 O O . ALA A 1 23 ? -10.097 -15.235 1.834 1.00 0.00 23 ALA A O 14
ATOM 23918 N N . ASN A 1 24 ? -9.563 -13.088 2.274 1.00 0.00 24 ASN A N 14
ATOM 23919 C CA . ASN A 1 24 ? -8.338 -13.115 1.511 1.00 0.00 24 ASN A CA 14
ATOM 23920 C C . ASN A 1 24 ? -7.132 -13.119 2.443 1.00 0.00 24 ASN A C 14
ATOM 23921 O O . ASN A 1 24 ? -6.528 -12.080 2.708 1.00 0.00 24 ASN A O 14
ATOM 23932 N N . GLU A 1 25 ? -6.801 -14.306 2.945 1.00 0.00 25 GLU A N 14
ATOM 23933 C CA . GLU A 1 25 ? -5.681 -14.476 3.865 1.00 0.00 25 GLU A CA 14
ATOM 23934 C C . GLU A 1 25 ? -4.407 -13.841 3.327 1.00 0.00 25 GLU A C 14
ATOM 23935 O O . GLU A 1 25 ? -3.586 -13.332 4.088 1.00 0.00 25 GLU A O 14
ATOM 23947 N N . PHE A 1 26 ? -4.250 -13.868 2.015 1.00 0.00 26 PHE A N 14
ATOM 23948 C CA . PHE A 1 26 ? -3.074 -13.290 1.387 1.00 0.00 26 PHE A CA 14
ATOM 23949 C C . PHE A 1 26 ? -3.097 -11.775 1.526 1.00 0.00 26 PHE A C 14
ATOM 23950 O O . PHE A 1 26 ? -2.064 -11.139 1.735 1.00 0.00 26 PHE A O 14
ATOM 23967 N N . LEU A 1 27 ? -4.291 -11.210 1.415 1.00 0.00 27 LEU A N 14
ATOM 23968 C CA . LEU A 1 27 ? -4.477 -9.774 1.533 1.00 0.00 27 LEU A CA 14
ATOM 23969 C C . LEU A 1 27 ? -4.296 -9.319 2.971 1.00 0.00 27 LEU A C 14
ATOM 23970 O O . LEU A 1 27 ? -3.510 -8.413 3.243 1.00 0.00 27 LEU A O 14
ATOM 23986 N N . SER A 1 28 ? -5.019 -9.946 3.895 1.00 0.00 28 SER A N 14
ATOM 23987 C CA . SER A 1 28 ? -4.916 -9.585 5.284 1.00 0.00 28 SER A CA 14
ATOM 23988 C C . SER A 1 28 ? -3.501 -9.805 5.786 1.00 0.00 28 SER A C 14
ATOM 23989 O O . SER A 1 28 ? -2.864 -8.887 6.292 1.00 0.00 28 SER A O 14
ATOM 23997 N N . LYS A 1 29 ? -3.008 -11.019 5.613 1.00 0.00 29 LYS A N 14
ATOM 23998 C CA . LYS A 1 29 ? -1.650 -11.362 6.028 1.00 0.00 29 LYS A CA 14
ATOM 23999 C C . LYS A 1 29 ? -0.653 -10.335 5.511 1.00 0.00 29 LYS A C 14
ATOM 24000 O O . LYS A 1 29 ? 0.222 -9.884 6.248 1.00 0.00 29 LYS A O 14
ATOM 24019 N N . LEU A 1 30 ? -0.796 -9.955 4.246 1.00 0.00 30 LEU A N 14
ATOM 24020 C CA . LEU A 1 30 ? 0.092 -8.969 3.665 1.00 0.00 30 LEU A CA 14
ATOM 24021 C C . LEU A 1 30 ? -0.145 -7.629 4.330 1.00 0.00 30 LEU A C 14
ATOM 24022 O O . LEU A 1 30 ? 0.794 -6.949 4.732 1.00 0.00 30 LEU A O 14
ATOM 24038 N N . VAL A 1 31 ? -1.413 -7.281 4.481 1.00 0.00 31 VAL A N 14
ATOM 24039 C CA . VAL A 1 31 ? -1.791 -6.041 5.138 1.00 0.00 31 VAL A CA 14
ATOM 24040 C C . VAL A 1 31 ? -1.271 -6.053 6.573 1.00 0.00 31 VAL A C 14
ATOM 24041 O O . VAL A 1 31 ? -0.974 -5.010 7.155 1.00 0.00 31 VAL A O 14
ATOM 24054 N N . VAL A 1 32 ? -1.140 -7.259 7.120 1.00 0.00 32 VAL A N 14
ATOM 24055 C CA . VAL A 1 32 ? -0.630 -7.450 8.468 1.00 0.00 32 VAL A CA 14
ATOM 24056 C C . VAL A 1 32 ? 0.872 -7.244 8.490 1.00 0.00 32 VAL A C 14
ATOM 24057 O O . VAL A 1 32 ? 1.381 -6.296 9.088 1.00 0.00 32 VAL A O 14
ATOM 24070 N N . GLN A 1 33 ? 1.575 -8.141 7.814 1.00 0.00 33 GLN A N 14
ATOM 24071 C CA . GLN A 1 33 ? 3.027 -8.071 7.726 1.00 0.00 33 GLN A CA 14
ATOM 24072 C C . GLN A 1 33 ? 3.440 -6.684 7.261 1.00 0.00 33 GLN A C 14
ATOM 24073 O O . GLN A 1 33 ? 4.376 -6.088 7.787 1.00 0.00 33 GLN A O 14
ATOM 24087 N N . CYS A 1 34 ? 2.704 -6.175 6.284 1.00 0.00 34 CYS A N 14
ATOM 24088 C CA . CYS A 1 34 ? 2.959 -4.848 5.750 1.00 0.00 34 CYS A CA 14
ATOM 24089 C C . CYS A 1 34 ? 2.751 -3.808 6.839 1.00 0.00 34 CYS A C 14
ATOM 24090 O O . CYS A 1 34 ? 3.516 -2.854 6.956 1.00 0.00 34 CYS A O 14
ATOM 24098 N N . ALA A 1 35 ? 1.712 -4.010 7.647 1.00 0.00 35 ALA A N 14
ATOM 24099 C CA . ALA A 1 35 ? 1.413 -3.091 8.736 1.00 0.00 35 ALA A CA 14
ATOM 24100 C C . ALA A 1 35 ? 2.572 -3.030 9.722 1.00 0.00 35 ALA A C 14
ATOM 24101 O O . ALA A 1 35 ? 2.744 -2.043 10.438 1.00 0.00 35 ALA A O 14
ATOM 24108 N N . GLY A 1 36 ? 3.369 -4.090 9.745 1.00 0.00 36 GLY A N 14
ATOM 24109 C CA . GLY A 1 36 ? 4.511 -4.143 10.634 1.00 0.00 36 GLY A CA 14
ATOM 24110 C C . GLY A 1 36 ? 5.718 -3.447 10.047 1.00 0.00 36 GLY A C 14
ATOM 24111 O O . GLY A 1 36 ? 6.553 -2.917 10.780 1.00 0.00 36 GLY A O 14
ATOM 24115 N N . LYS A 1 37 ? 5.800 -3.425 8.721 1.00 0.00 37 LYS A N 14
ATOM 24116 C CA . LYS A 1 37 ? 6.899 -2.761 8.050 1.00 0.00 37 LYS A CA 14
ATOM 24117 C C . LYS A 1 37 ? 6.634 -1.265 7.996 1.00 0.00 37 LYS A C 14
ATOM 24118 O O . LYS A 1 37 ? 7.531 -0.469 7.724 1.00 0.00 37 LYS A O 14
ATOM 24137 N N . LEU A 1 38 ? 5.381 -0.895 8.256 1.00 0.00 38 LEU A N 14
ATOM 24138 C CA . LEU A 1 38 ? 4.971 0.489 8.240 1.00 0.00 38 LEU A CA 14
ATOM 24139 C C . LEU A 1 38 ? 5.183 1.137 9.598 1.00 0.00 38 LEU A C 14
ATOM 24140 O O . LEU A 1 38 ? 5.498 2.320 9.677 1.00 0.00 38 LEU A O 14
ATOM 24156 N N . THR A 1 39 ? 4.989 0.366 10.673 1.00 0.00 39 THR A N 14
ATOM 24157 C CA . THR A 1 39 ? 5.152 0.899 12.027 1.00 0.00 39 THR A CA 14
ATOM 24158 C C . THR A 1 39 ? 6.445 1.692 12.139 1.00 0.00 39 THR A C 14
ATOM 24159 O O . THR A 1 39 ? 6.544 2.630 12.931 1.00 0.00 39 THR A O 14
ATOM 24170 N N . ALA A 1 40 ? 7.415 1.343 11.305 1.00 0.00 40 ALA A N 14
ATOM 24171 C CA . ALA A 1 40 ? 8.676 2.054 11.275 1.00 0.00 40 ALA A CA 14
ATOM 24172 C C . ALA A 1 40 ? 8.668 3.069 10.142 1.00 0.00 40 ALA A C 14
ATOM 24173 O O . ALA A 1 40 ? 9.703 3.342 9.533 1.00 0.00 40 ALA A O 14
ATOM 24180 N N . SER A 1 41 ? 7.491 3.621 9.849 1.00 0.00 41 SER A N 14
ATOM 24181 C CA . SER A 1 41 ? 7.353 4.592 8.775 1.00 0.00 41 SER A CA 14
ATOM 24182 C C . SER A 1 41 ? 8.387 5.700 8.913 1.00 0.00 41 SER A C 14
ATOM 24183 O O . SER A 1 41 ? 8.756 6.338 7.927 1.00 0.00 41 SER A O 14
ATOM 24191 N N . ASN A 1 42 ? 8.898 5.892 10.130 1.00 0.00 42 ASN A N 14
ATOM 24192 C CA . ASN A 1 42 ? 9.939 6.884 10.359 1.00 0.00 42 ASN A CA 14
ATOM 24193 C C . ASN A 1 42 ? 11.058 6.662 9.346 1.00 0.00 42 ASN A C 14
ATOM 24194 O O . ASN A 1 42 ? 11.754 7.594 8.943 1.00 0.00 42 ASN A O 14
ATOM 24205 N N . SER A 1 43 ? 11.179 5.407 8.906 1.00 0.00 43 SER A N 14
ATOM 24206 C CA . SER A 1 43 ? 12.141 5.018 7.915 1.00 0.00 43 SER A CA 14
ATOM 24207 C C . SER A 1 43 ? 11.446 5.020 6.566 1.00 0.00 43 SER A C 14
ATOM 24208 O O . SER A 1 43 ? 11.094 3.966 6.036 1.00 0.00 43 SER A O 14
ATOM 24216 N N . GLU A 1 44 ? 11.217 6.214 6.027 1.00 0.00 44 GLU A N 14
ATOM 24217 C CA . GLU A 1 44 ? 10.524 6.346 4.754 1.00 0.00 44 GLU A CA 14
ATOM 24218 C C . GLU A 1 44 ? 11.239 5.561 3.677 1.00 0.00 44 GLU A C 14
ATOM 24219 O O . GLU A 1 44 ? 10.639 5.145 2.695 1.00 0.00 44 GLU A O 14
ATOM 24231 N N . ASN A 1 45 ? 12.517 5.339 3.889 1.00 0.00 45 ASN A N 14
ATOM 24232 C CA . ASN A 1 45 ? 13.314 4.572 2.944 1.00 0.00 45 ASN A CA 14
ATOM 24233 C C . ASN A 1 45 ? 12.903 3.112 3.009 1.00 0.00 45 ASN A C 14
ATOM 24234 O O . ASN A 1 45 ? 12.816 2.411 1.998 1.00 0.00 45 ASN A O 14
ATOM 24245 N N . SER A 1 46 ? 12.620 2.686 4.219 1.00 0.00 46 SER A N 14
ATOM 24246 C CA . SER A 1 46 ? 12.177 1.337 4.488 1.00 0.00 46 SER A CA 14
ATOM 24247 C C . SER A 1 46 ? 10.691 1.219 4.201 1.00 0.00 46 SER A C 14
ATOM 24248 O O . SER A 1 46 ? 10.191 0.160 3.824 1.00 0.00 46 SER A O 14
ATOM 24256 N N . TYR A 1 47 ? 10.006 2.346 4.350 1.00 0.00 47 TYR A N 14
ATOM 24257 C CA . TYR A 1 47 ? 8.604 2.438 4.084 1.00 0.00 47 TYR A CA 14
ATOM 24258 C C . TYR A 1 47 ? 8.436 2.639 2.591 1.00 0.00 47 TYR A C 14
ATOM 24259 O O . TYR A 1 47 ? 7.372 2.408 2.052 1.00 0.00 47 TYR A O 14
ATOM 24277 N N . ILE A 1 48 ? 9.539 3.059 1.948 1.00 0.00 48 ILE A N 14
ATOM 24278 C CA . ILE A 1 48 ? 9.604 3.289 0.508 1.00 0.00 48 ILE A CA 14
ATOM 24279 C C . ILE A 1 48 ? 9.565 1.956 -0.206 1.00 0.00 48 ILE A C 14
ATOM 24280 O O . ILE A 1 48 ? 8.853 1.773 -1.191 1.00 0.00 48 ILE A O 14
ATOM 24296 N N . GLU A 1 49 ? 10.327 1.018 0.318 1.00 0.00 49 GLU A N 14
ATOM 24297 C CA . GLU A 1 49 ? 10.369 -0.305 -0.256 1.00 0.00 49 GLU A CA 14
ATOM 24298 C C . GLU A 1 49 ? 9.043 -0.961 -0.015 1.00 0.00 49 GLU A C 14
ATOM 24299 O O . GLU A 1 49 ? 8.407 -1.452 -0.944 1.00 0.00 49 GLU A O 14
ATOM 24311 N N . VAL A 1 50 ? 8.597 -0.907 1.227 1.00 0.00 50 VAL A N 14
ATOM 24312 C CA . VAL A 1 50 ? 7.306 -1.446 1.561 1.00 0.00 50 VAL A CA 14
ATOM 24313 C C . VAL A 1 50 ? 6.241 -0.615 0.869 1.00 0.00 50 VAL A C 14
ATOM 24314 O O . VAL A 1 50 ? 5.158 -1.103 0.579 1.00 0.00 50 VAL A O 14
ATOM 24327 N N . ILE A 1 51 ? 6.586 0.641 0.575 1.00 0.00 51 ILE A N 14
ATOM 24328 C CA . ILE A 1 51 ? 5.695 1.543 -0.124 1.00 0.00 51 ILE A CA 14
ATOM 24329 C C . ILE A 1 51 ? 5.553 1.078 -1.563 1.00 0.00 51 ILE A C 14
ATOM 24330 O O . ILE A 1 51 ? 4.495 1.221 -2.175 1.00 0.00 51 ILE A O 14
ATOM 24346 N N . SER A 1 52 ? 6.625 0.481 -2.083 1.00 0.00 52 SER A N 14
ATOM 24347 C CA . SER A 1 52 ? 6.611 -0.047 -3.429 1.00 0.00 52 SER A CA 14
ATOM 24348 C C . SER A 1 52 ? 5.768 -1.307 -3.470 1.00 0.00 52 SER A C 14
ATOM 24349 O O . SER A 1 52 ? 5.090 -1.595 -4.456 1.00 0.00 52 SER A O 14
ATOM 24357 N N . LEU A 1 53 ? 5.839 -2.060 -2.378 1.00 0.00 53 LEU A N 14
ATOM 24358 C CA . LEU A 1 53 ? 5.110 -3.306 -2.253 1.00 0.00 53 LEU A CA 14
ATOM 24359 C C . LEU A 1 53 ? 3.695 -3.068 -1.753 1.00 0.00 53 LEU A C 14
ATOM 24360 O O . LEU A 1 53 ? 2.802 -3.873 -2.006 1.00 0.00 53 LEU A O 14
ATOM 24376 N N . LEU A 1 54 ? 3.493 -1.970 -1.030 1.00 0.00 54 LEU A N 14
ATOM 24377 C CA . LEU A 1 54 ? 2.207 -1.646 -0.497 1.00 0.00 54 LEU A CA 14
ATOM 24378 C C . LEU A 1 54 ? 1.305 -1.052 -1.583 1.00 0.00 54 LEU A C 14
ATOM 24379 O O . LEU A 1 54 ? 0.135 -1.418 -1.692 1.00 0.00 54 LEU A O 14
ATOM 24395 N N . SER A 1 55 ? 1.855 -0.150 -2.403 1.00 0.00 55 SER A N 14
ATOM 24396 C CA . SER A 1 55 ? 1.086 0.457 -3.486 1.00 0.00 55 SER A CA 14
ATOM 24397 C C . SER A 1 55 ? 0.394 -0.636 -4.290 1.00 0.00 55 SER A C 14
ATOM 24398 O O . SER A 1 55 ? -0.811 -0.588 -4.524 1.00 0.00 55 SER A O 14
ATOM 24406 N N . ARG A 1 56 ? 1.171 -1.643 -4.668 1.00 0.00 56 ARG A N 14
ATOM 24407 C CA . ARG A 1 56 ? 0.648 -2.785 -5.401 1.00 0.00 56 ARG A CA 14
ATOM 24408 C C . ARG A 1 56 ? 0.068 -3.784 -4.402 1.00 0.00 56 ARG A C 14
ATOM 24409 O O . ARG A 1 56 ? -0.897 -4.493 -4.690 1.00 0.00 56 ARG A O 14
ATOM 24430 N N . GLY A 1 57 ? 0.669 -3.814 -3.216 1.00 0.00 57 GLY A N 14
ATOM 24431 C CA . GLY A 1 57 ? 0.226 -4.701 -2.160 1.00 0.00 57 GLY A CA 14
ATOM 24432 C C . GLY A 1 57 ? -1.275 -4.698 -1.977 1.00 0.00 57 GLY A C 14
ATOM 24433 O O . GLY A 1 57 ? -1.933 -5.732 -2.095 1.00 0.00 57 GLY A O 14
ATOM 24437 N N . ILE A 1 58 ? -1.797 -3.518 -1.674 1.00 0.00 58 ILE A N 14
ATOM 24438 C CA . ILE A 1 58 ? -3.218 -3.306 -1.436 1.00 0.00 58 ILE A CA 14
ATOM 24439 C C . ILE A 1 58 ? -4.123 -4.264 -2.231 1.00 0.00 58 ILE A C 14
ATOM 24440 O O . ILE A 1 58 ? -4.368 -5.384 -1.785 1.00 0.00 58 ILE A O 14
ATOM 24456 N N . SER A 1 59 ? -4.638 -3.835 -3.379 1.00 0.00 59 SER A N 14
ATOM 24457 C CA . SER A 1 59 ? -5.526 -4.684 -4.166 1.00 0.00 59 SER A CA 14
ATOM 24458 C C . SER A 1 59 ? -4.803 -5.328 -5.342 1.00 0.00 59 SER A C 14
ATOM 24459 O O . SER A 1 59 ? -5.318 -6.265 -5.954 1.00 0.00 59 SER A O 14
ATOM 24467 N N . SER A 1 60 ? -3.616 -4.828 -5.668 1.00 0.00 60 SER A N 14
ATOM 24468 C CA . SER A 1 60 ? -2.857 -5.372 -6.779 1.00 0.00 60 SER A CA 14
ATOM 24469 C C . SER A 1 60 ? -2.219 -6.710 -6.412 1.00 0.00 60 SER A C 14
ATOM 24470 O O . SER A 1 60 ? -2.114 -7.600 -7.257 1.00 0.00 60 SER A O 14
ATOM 24478 N N . TYR A 1 61 ? -1.793 -6.861 -5.156 1.00 0.00 61 TYR A N 14
ATOM 24479 C CA . TYR A 1 61 ? -1.173 -8.114 -4.729 1.00 0.00 61 TYR A CA 14
ATOM 24480 C C . TYR A 1 61 ? -2.196 -9.243 -4.671 1.00 0.00 61 TYR A C 14
ATOM 24481 O O . TYR A 1 61 ? -3.181 -9.164 -3.937 1.00 0.00 61 TYR A O 14
ATOM 24499 N N . TYR A 1 62 ? -1.952 -10.297 -5.446 1.00 0.00 62 TYR A N 14
ATOM 24500 C CA . TYR A 1 62 ? -2.848 -11.449 -5.480 1.00 0.00 62 TYR A CA 14
ATOM 24501 C C . TYR A 1 62 ? -4.268 -11.032 -5.849 1.00 0.00 62 TYR A C 14
ATOM 24502 O O . TYR A 1 62 ? -4.980 -10.434 -5.041 1.00 0.00 62 TYR A O 14
ATOM 24520 N N . LEU A 1 63 ? -4.675 -11.353 -7.071 1.00 0.00 63 LEU A N 14
ATOM 24521 C CA . LEU A 1 63 ? -6.012 -11.012 -7.543 1.00 0.00 63 LEU A CA 14
ATOM 24522 C C . LEU A 1 63 ? -6.274 -11.609 -8.921 1.00 0.00 63 LEU A C 14
ATOM 24523 O O . LEU A 1 63 ? -6.095 -10.943 -9.940 1.00 0.00 63 LEU A O 14
ATOM 24539 N N . SER A 1 64 ? -6.702 -12.867 -8.943 1.00 0.00 64 SER A N 14
ATOM 24540 C CA . SER A 1 64 ? -6.993 -13.554 -10.196 1.00 0.00 64 SER A CA 14
ATOM 24541 C C . SER A 1 64 ? -8.375 -13.172 -10.715 1.00 0.00 64 SER A C 14
ATOM 24542 O O . SER A 1 64 ? -8.609 -13.139 -11.923 1.00 0.00 64 SER A O 14
ATOM 24550 N N . HIS A 1 65 ? -9.288 -12.884 -9.792 1.00 0.00 65 HIS A N 14
ATOM 24551 C CA . HIS A 1 65 ? -10.648 -12.501 -10.154 1.00 0.00 65 HIS A CA 14
ATOM 24552 C C . HIS A 1 65 ? -10.895 -11.027 -9.854 1.00 0.00 65 HIS A C 14
ATOM 24553 O O . HIS A 1 65 ? -10.232 -10.438 -8.999 1.00 0.00 65 HIS A O 14
ATOM 24568 N N . LYS A 1 66 ? -11.850 -10.435 -10.563 1.00 0.00 66 LYS A N 14
ATOM 24569 C CA . LYS A 1 66 ? -12.184 -9.028 -10.372 1.00 0.00 66 LYS A CA 14
ATOM 24570 C C . LYS A 1 66 ? -13.346 -8.873 -9.396 1.00 0.00 66 LYS A C 14
ATOM 24571 O O . LYS A 1 66 ? -13.907 -9.860 -8.922 1.00 0.00 66 LYS A O 14
ATOM 24590 N N . ARG A 1 67 ? -13.703 -7.627 -9.101 1.00 0.00 67 ARG A N 14
ATOM 24591 C CA . ARG A 1 67 ? -14.800 -7.344 -8.181 1.00 0.00 67 ARG A CA 14
ATOM 24592 C C . ARG A 1 67 ? -14.495 -7.888 -6.787 1.00 0.00 67 ARG A C 14
ATOM 24593 O O . ARG A 1 67 ? -13.347 -8.195 -6.470 1.00 0.00 67 ARG A O 14
ATOM 24614 N N . ILE A 1 68 ? -15.533 -8.000 -5.955 1.00 0.00 68 ILE A N 14
ATOM 24615 C CA . ILE A 1 68 ? -15.387 -8.505 -4.591 1.00 0.00 68 ILE A CA 14
ATOM 24616 C C . ILE A 1 68 ? -14.193 -7.867 -3.880 1.00 0.00 68 ILE A C 14
ATOM 24617 O O . ILE A 1 68 ? -13.406 -8.553 -3.227 1.00 0.00 68 ILE A O 14
ATOM 24633 N N . ILE A 1 69 ? -14.073 -6.549 -4.003 1.00 0.00 69 ILE A N 14
ATOM 24634 C CA . ILE A 1 69 ? -12.983 -5.818 -3.366 1.00 0.00 69 ILE A CA 14
ATOM 24635 C C . ILE A 1 69 ? -13.515 -4.890 -2.275 1.00 0.00 69 ILE A C 14
ATOM 24636 O O . ILE A 1 69 ? -14.507 -4.190 -2.477 1.00 0.00 69 ILE A O 14
ATOM 24652 N N . PRO A 1 70 ? -12.860 -4.864 -1.099 1.00 0.00 70 PRO A N 14
ATOM 24653 C CA . PRO A 1 70 ? -13.277 -4.014 0.009 1.00 0.00 70 PRO A CA 14
ATOM 24654 C C . PRO A 1 70 ? -12.746 -2.591 -0.119 1.00 0.00 70 PRO A C 14
ATOM 24655 O O . PRO A 1 70 ? -11.622 -2.378 -0.572 1.00 0.00 70 PRO A O 14
ATOM 24666 N N . SER A 1 71 ? -13.560 -1.620 0.290 1.00 0.00 71 SER A N 14
ATOM 24667 C CA . SER A 1 71 ? -13.169 -0.213 0.228 1.00 0.00 71 SER A CA 14
ATOM 24668 C C . SER A 1 71 ? -11.765 -0.020 0.789 1.00 0.00 71 SER A C 14
ATOM 24669 O O . SER A 1 71 ? -10.921 0.626 0.169 1.00 0.00 71 SER A O 14
ATOM 24677 N N . SER A 1 72 ? -11.520 -0.599 1.962 1.00 0.00 72 SER A N 14
ATOM 24678 C CA . SER A 1 72 ? -10.213 -0.509 2.610 1.00 0.00 72 SER A CA 14
ATOM 24679 C C . SER A 1 72 ? -9.115 -1.196 1.791 1.00 0.00 72 SER A C 14
ATOM 24680 O O . SER A 1 72 ? -8.046 -1.509 2.313 1.00 0.00 72 SER A O 14
ATOM 24688 N N . MET A 1 73 ? -9.371 -1.402 0.505 1.00 0.00 73 MET A N 14
ATOM 24689 C CA . MET A 1 73 ? -8.401 -2.013 -0.390 1.00 0.00 73 MET A CA 14
ATOM 24690 C C . MET A 1 73 ? -8.279 -1.137 -1.627 1.00 0.00 73 MET A C 14
ATOM 24691 O O . MET A 1 73 ? -8.190 -1.620 -2.755 1.00 0.00 73 MET A O 14
ATOM 24705 N N . LEU A 1 74 ? -8.294 0.165 -1.376 1.00 0.00 74 LEU A N 14
ATOM 24706 C CA . LEU A 1 74 ? -8.207 1.170 -2.421 1.00 0.00 74 LEU A CA 14
ATOM 24707 C C . LEU A 1 74 ? -8.026 2.549 -1.793 1.00 0.00 74 LEU A C 14
ATOM 24708 O O . LEU A 1 74 ? -7.347 3.411 -2.348 1.00 0.00 74 LEU A O 14
ATOM 24724 N N . THR A 1 75 ? -8.628 2.740 -0.621 1.00 0.00 75 THR A N 14
ATOM 24725 C CA . THR A 1 75 ? -8.530 3.998 0.099 1.00 0.00 75 THR A CA 14
ATOM 24726 C C . THR A 1 75 ? -7.143 4.143 0.709 1.00 0.00 75 THR A C 14
ATOM 24727 O O . THR A 1 75 ? -6.667 5.249 0.949 1.00 0.00 75 THR A O 14
ATOM 24738 N N . ILE A 1 76 ? -6.495 3.015 0.946 1.00 0.00 76 ILE A N 14
ATOM 24739 C CA . ILE A 1 76 ? -5.158 3.017 1.503 1.00 0.00 76 ILE A CA 14
ATOM 24740 C C . ILE A 1 76 ? -4.164 3.259 0.382 1.00 0.00 76 ILE A C 14
ATOM 24741 O O . ILE A 1 76 ? -3.245 4.066 0.506 1.00 0.00 76 ILE A O 14
ATOM 24757 N N . TYR A 1 77 ? -4.398 2.584 -0.732 1.00 0.00 77 TYR A N 14
ATOM 24758 C CA . TYR A 1 77 ? -3.569 2.742 -1.910 1.00 0.00 77 TYR A CA 14
ATOM 24759 C C . TYR A 1 77 ? -3.634 4.192 -2.356 1.00 0.00 77 TYR A C 14
ATOM 24760 O O . TYR A 1 77 ? -2.617 4.869 -2.510 1.00 0.00 77 TYR A O 14
ATOM 24778 N N . THR A 1 78 ? -4.856 4.663 -2.525 1.00 0.00 78 THR A N 14
ATOM 24779 C CA . THR A 1 78 ? -5.112 6.034 -2.923 1.00 0.00 78 THR A CA 14
ATOM 24780 C C . THR A 1 78 ? -4.394 6.995 -1.985 1.00 0.00 78 THR A C 14
ATOM 24781 O O . THR A 1 78 ? -3.882 8.034 -2.397 1.00 0.00 78 THR A O 14
ATOM 24792 N N . GLN A 1 79 ? -4.373 6.620 -0.717 1.00 0.00 79 GLN A N 14
ATOM 24793 C CA . GLN A 1 79 ? -3.735 7.418 0.317 1.00 0.00 79 GLN A CA 14
ATOM 24794 C C . GLN A 1 79 ? -2.228 7.346 0.164 1.00 0.00 79 GLN A C 14
ATOM 24795 O O . GLN A 1 79 ? -1.524 8.355 0.225 1.00 0.00 79 GLN A O 14
ATOM 24809 N N . ILE A 1 80 ? -1.757 6.134 -0.061 1.00 0.00 80 ILE A N 14
ATOM 24810 C CA . ILE A 1 80 ? -0.349 5.860 -0.262 1.00 0.00 80 ILE A CA 14
ATOM 24811 C C . ILE A 1 80 ? 0.224 6.781 -1.335 1.00 0.00 80 ILE A C 14
ATOM 24812 O O . ILE A 1 80 ? 1.201 7.494 -1.103 1.00 0.00 80 ILE A O 14
ATOM 24828 N N . GLN A 1 81 ? -0.408 6.777 -2.503 1.00 0.00 81 GLN A N 14
ATOM 24829 C CA . GLN A 1 81 ? 0.021 7.628 -3.600 1.00 0.00 81 GLN A CA 14
ATOM 24830 C C . GLN A 1 81 ? -0.123 9.091 -3.204 1.00 0.00 81 GLN A C 14
ATOM 24831 O O . GLN A 1 81 ? 0.612 9.955 -3.677 1.00 0.00 81 GLN A O 14
ATOM 24845 N N . LYS A 1 82 ? -1.083 9.350 -2.324 1.00 0.00 82 LYS A N 14
ATOM 24846 C CA . LYS A 1 82 ? -1.346 10.696 -1.841 1.00 0.00 82 LYS A CA 14
ATOM 24847 C C . LYS A 1 82 ? -0.187 11.221 -1.030 1.00 0.00 82 LYS A C 14
ATOM 24848 O O . LYS A 1 82 ? 0.185 12.376 -1.152 1.00 0.00 82 LYS A O 14
ATOM 24867 N N . ASP A 1 83 ? 0.395 10.360 -0.223 1.00 0.00 83 ASP A N 14
ATOM 24868 C CA . ASP A 1 83 ? 1.536 10.748 0.590 1.00 0.00 83 ASP A CA 14
ATOM 24869 C C . ASP A 1 83 ? 2.666 11.144 -0.332 1.00 0.00 83 ASP A C 14
ATOM 24870 O O . ASP A 1 83 ? 3.416 12.086 -0.077 1.00 0.00 83 ASP A O 14
ATOM 24879 N N . ILE A 1 84 ? 2.747 10.410 -1.426 1.00 0.00 84 ILE A N 14
ATOM 24880 C CA . ILE A 1 84 ? 3.738 10.640 -2.444 1.00 0.00 84 ILE A CA 14
ATOM 24881 C C . ILE A 1 84 ? 3.558 12.035 -3.062 1.00 0.00 84 ILE A C 14
ATOM 24882 O O . ILE A 1 84 ? 4.423 12.899 -2.919 1.00 0.00 84 ILE A O 14
ATOM 24898 N N . LYS A 1 85 ? 2.427 12.250 -3.743 1.00 0.00 85 LYS A N 14
ATOM 24899 C CA . LYS A 1 85 ? 2.143 13.534 -4.368 1.00 0.00 85 LYS A CA 14
ATOM 24900 C C . LYS A 1 85 ? 1.992 14.613 -3.331 1.00 0.00 85 LYS A C 14
ATOM 24901 O O . LYS A 1 85 ? 2.232 15.791 -3.596 1.00 0.00 85 LYS A O 14
ATOM 24920 N N . ASN A 1 86 ? 1.524 14.211 -2.165 1.00 0.00 86 ASN A N 14
ATOM 24921 C CA . ASN A 1 86 ? 1.268 15.172 -1.114 1.00 0.00 86 ASN A CA 14
ATOM 24922 C C . ASN A 1 86 ? 2.554 15.776 -0.572 1.00 0.00 86 ASN A C 14
ATOM 24923 O O . ASN A 1 86 ? 2.542 16.856 0.020 1.00 0.00 86 ASN A O 14
ATOM 24934 N N . GLY A 1 87 ? 3.656 15.068 -0.755 1.00 0.00 87 GLY A N 14
ATOM 24935 C CA . GLY A 1 87 ? 4.922 15.547 -0.250 1.00 0.00 87 GLY A CA 14
ATOM 24936 C C . GLY A 1 87 ? 5.190 15.004 1.134 1.00 0.00 87 GLY A C 14
ATOM 24937 O O . GLY A 1 87 ? 5.797 15.671 1.971 1.00 0.00 87 GLY A O 14
ATOM 24941 N N . ASN A 1 88 ? 4.743 13.774 1.360 1.00 0.00 88 ASN A N 14
ATOM 24942 C CA . ASN A 1 88 ? 4.934 13.104 2.626 1.00 0.00 88 ASN A CA 14
ATOM 24943 C C . ASN A 1 88 ? 6.032 12.081 2.457 1.00 0.00 88 ASN A C 14
ATOM 24944 O O . ASN A 1 88 ? 6.823 11.819 3.362 1.00 0.00 88 ASN A O 14
ATOM 24955 N N . ILE A 1 89 ? 6.067 11.522 1.257 1.00 0.00 89 ILE A N 14
ATOM 24956 C CA . ILE A 1 89 ? 7.029 10.547 0.873 1.00 0.00 89 ILE A CA 14
ATOM 24957 C C . ILE A 1 89 ? 8.005 11.182 -0.092 1.00 0.00 89 ILE A C 14
ATOM 24958 O O . ILE A 1 89 ? 7.671 12.166 -0.754 1.00 0.00 89 ILE A O 14
ATOM 24974 N N . ASP A 1 90 ? 9.186 10.613 -0.213 1.00 0.00 90 ASP A N 14
ATOM 24975 C CA . ASP A 1 90 ? 10.149 11.139 -1.147 1.00 0.00 90 ASP A CA 14
ATOM 24976 C C . ASP A 1 90 ? 10.206 10.213 -2.332 1.00 0.00 90 ASP A C 14
ATOM 24977 O O . ASP A 1 90 ? 11.116 9.400 -2.476 1.00 0.00 90 ASP A O 14
ATOM 24986 N N . THR A 1 91 ? 9.190 10.337 -3.175 1.00 0.00 91 THR A N 14
ATOM 24987 C CA . THR A 1 91 ? 9.073 9.510 -4.352 1.00 0.00 91 THR A CA 14
ATOM 24988 C C . THR A 1 91 ? 10.357 9.524 -5.173 1.00 0.00 91 THR A C 14
ATOM 24989 O O . THR A 1 91 ? 10.574 8.652 -6.011 1.00 0.00 91 THR A O 14
ATOM 25000 N N . GLU A 1 92 ? 11.230 10.487 -4.891 1.00 0.00 92 GLU A N 14
ATOM 25001 C CA . GLU A 1 92 ? 12.506 10.564 -5.564 1.00 0.00 92 GLU A CA 14
ATOM 25002 C C . GLU A 1 92 ? 13.356 9.392 -5.113 1.00 0.00 92 GLU A C 14
ATOM 25003 O O . GLU A 1 92 ? 14.094 8.800 -5.897 1.00 0.00 92 GLU A O 14
ATOM 25015 N N . LYS A 1 93 ? 13.203 9.043 -3.838 1.00 0.00 93 LYS A N 14
ATOM 25016 C CA . LYS A 1 93 ? 13.909 7.923 -3.263 1.00 0.00 93 LYS A CA 14
ATOM 25017 C C . LYS A 1 93 ? 13.245 6.644 -3.733 1.00 0.00 93 LYS A C 14
ATOM 25018 O O . LYS A 1 93 ? 13.906 5.682 -4.122 1.00 0.00 93 LYS A O 14
ATOM 25037 N N . LEU A 1 94 ? 11.922 6.676 -3.744 1.00 0.00 94 LEU A N 14
ATOM 25038 C CA . LEU A 1 94 ? 11.127 5.575 -4.215 1.00 0.00 94 LEU A CA 14
ATOM 25039 C C . LEU A 1 94 ? 11.463 5.266 -5.647 1.00 0.00 94 LEU A C 14
ATOM 25040 O O . LEU A 1 94 ? 11.581 4.113 -6.036 1.00 0.00 94 LEU A O 14
ATOM 25056 N N . ARG A 1 95 ? 11.599 6.320 -6.431 1.00 0.00 95 ARG A N 14
ATOM 25057 C CA . ARG A 1 95 ? 11.909 6.177 -7.831 1.00 0.00 95 ARG A CA 14
ATOM 25058 C C . ARG A 1 95 ? 13.184 5.387 -8.020 1.00 0.00 95 ARG A C 14
ATOM 25059 O O . ARG A 1 95 ? 13.231 4.475 -8.833 1.00 0.00 95 ARG A O 14
ATOM 25080 N N . LYS A 1 96 ? 14.206 5.743 -7.257 1.00 0.00 96 LYS A N 14
ATOM 25081 C CA . LYS A 1 96 ? 15.500 5.062 -7.351 1.00 0.00 96 LYS A CA 14
ATOM 25082 C C . LYS A 1 96 ? 15.319 3.576 -7.149 1.00 0.00 96 LYS A C 14
ATOM 25083 O O . LYS A 1 96 ? 15.644 2.762 -8.016 1.00 0.00 96 LYS A O 14
ATOM 25102 N N . TYR A 1 97 ? 14.775 3.237 -6.000 1.00 0.00 97 TYR A N 14
ATOM 25103 C CA . TYR A 1 97 ? 14.516 1.857 -5.661 1.00 0.00 97 TYR A CA 14
ATOM 25104 C C . TYR A 1 97 ? 13.559 1.250 -6.681 1.00 0.00 97 TYR A C 14
ATOM 25105 O O . TYR A 1 97 ? 13.754 0.131 -7.144 1.00 0.00 97 TYR A O 14
ATOM 25123 N N . GLU A 1 98 ? 12.544 2.024 -7.042 1.00 0.00 98 GLU A N 14
ATOM 25124 C CA . GLU A 1 98 ? 11.558 1.606 -8.020 1.00 0.00 98 GLU A CA 14
ATOM 25125 C C . GLU A 1 98 ? 12.241 1.331 -9.344 1.00 0.00 98 GLU A C 14
ATOM 25126 O O . GLU A 1 98 ? 11.801 0.478 -10.112 1.00 0.00 98 GLU A O 14
ATOM 25138 N N . ILE A 1 99 ? 13.339 2.040 -9.602 1.00 0.00 99 ILE A N 14
ATOM 25139 C CA . ILE A 1 99 ? 14.079 1.829 -10.830 1.00 0.00 99 ILE A CA 14
ATOM 25140 C C . ILE A 1 99 ? 14.505 0.382 -10.894 1.00 0.00 99 ILE A C 14
ATOM 25141 O O . ILE A 1 99 ? 14.282 -0.322 -11.878 1.00 0.00 99 ILE A O 14
ATOM 25157 N N . ALA A 1 100 ? 15.119 -0.037 -9.803 1.00 0.00 100 ALA A N 14
ATOM 25158 C CA . ALA A 1 100 ? 15.601 -1.401 -9.658 1.00 0.00 100 ALA A CA 14
ATOM 25159 C C . ALA A 1 100 ? 14.462 -2.399 -9.512 1.00 0.00 100 ALA A C 14
ATOM 25160 O O . ALA A 1 100 ? 14.691 -3.603 -9.394 1.00 0.00 100 ALA A O 14
ATOM 25167 N N . LYS A 1 101 ? 13.241 -1.897 -9.504 1.00 0.00 101 LYS A N 14
ATOM 25168 C CA . LYS A 1 101 ? 12.080 -2.734 -9.354 1.00 0.00 101 LYS A CA 14
ATOM 25169 C C . LYS A 1 101 ? 11.286 -2.841 -10.648 1.00 0.00 101 LYS A C 14
ATOM 25170 O O . LYS A 1 101 ? 10.971 -3.936 -11.114 1.00 0.00 101 LYS A O 14
ATOM 25189 N N . GLY A 1 102 ? 10.960 -1.690 -11.209 1.00 0.00 102 GLY A N 14
ATOM 25190 C CA . GLY A 1 102 ? 10.193 -1.646 -12.441 1.00 0.00 102 GLY A CA 14
ATOM 25191 C C . GLY A 1 102 ? 8.710 -1.861 -12.203 1.00 0.00 102 GLY A C 14
ATOM 25192 O O . GLY A 1 102 ? 8.059 -2.609 -12.933 1.00 0.00 102 GLY A O 14
ATOM 25196 N N . LEU A 1 103 ? 8.173 -1.210 -11.172 1.00 0.00 103 LEU A N 14
ATOM 25197 C CA . LEU A 1 103 ? 6.760 -1.342 -10.835 1.00 0.00 103 LEU A CA 14
ATOM 25198 C C . LEU A 1 103 ? 5.975 -0.086 -11.187 1.00 0.00 103 LEU A C 14
ATOM 25199 O O . LEU A 1 103 ? 4.881 0.146 -10.674 1.00 0.00 103 LEU A O 14
ATOM 25215 N N . MET A 1 104 ? 6.547 0.711 -12.062 1.00 0.00 104 MET A N 14
ATOM 25216 C CA . MET A 1 104 ? 5.917 1.954 -12.499 1.00 0.00 104 MET A CA 14
ATOM 25217 C C . MET A 1 104 ? 5.214 1.778 -13.843 1.00 0.00 104 MET A C 14
ATOM 25218 O O . MET A 1 104 ? 5.803 2.034 -14.893 1.00 0.00 104 MET A O 14
ATOM 25232 N N . SER A 1 105 ? 3.957 1.340 -13.813 1.00 0.00 105 SER A N 14
ATOM 25233 C CA . SER A 1 105 ? 3.202 1.137 -15.044 1.00 0.00 105 SER A CA 14
ATOM 25234 C C . SER A 1 105 ? 1.722 0.865 -14.769 1.00 0.00 105 SER A C 14
ATOM 25235 O O . SER A 1 105 ? 1.244 -0.254 -14.962 1.00 0.00 105 SER A O 14
ATOM 25243 N N . VAL A 1 106 ? 0.993 1.894 -14.339 1.00 0.00 106 VAL A N 14
ATOM 25244 C CA . VAL A 1 106 ? -0.436 1.753 -14.066 1.00 0.00 106 VAL A CA 14
ATOM 25245 C C . VAL A 1 106 ? -1.045 3.045 -13.527 1.00 0.00 106 VAL A C 14
ATOM 25246 O O . VAL A 1 106 ? -0.500 3.672 -12.619 1.00 0.00 106 VAL A O 14
ATOM 25259 N N . PRO A 1 107 ? -2.218 3.432 -14.057 1.00 0.00 107 PRO A N 14
ATOM 25260 C CA . PRO A 1 107 ? -2.939 4.623 -13.603 1.00 0.00 107 PRO A CA 14
ATOM 25261 C C . PRO A 1 107 ? -3.560 4.364 -12.233 1.00 0.00 107 PRO A C 14
ATOM 25262 O O . PRO A 1 107 ? -2.946 3.710 -11.389 1.00 0.00 107 PRO A O 14
ATOM 25273 N N . TYR A 1 108 ? -4.761 4.853 -12.009 1.00 0.00 108 TYR A N 14
ATOM 25274 C CA . TYR A 1 108 ? -5.445 4.648 -10.735 1.00 0.00 108 TYR A CA 14
ATOM 25275 C C . TYR A 1 108 ? -5.970 3.204 -10.619 1.00 0.00 108 TYR A C 14
ATOM 25276 O O . TYR A 1 108 ? -6.837 2.924 -9.791 1.00 0.00 108 TYR A O 14
ATOM 25294 N N . ILE A 1 109 ? -5.452 2.303 -11.455 1.00 0.00 109 ILE A N 14
ATOM 25295 C CA . ILE A 1 109 ? -5.878 0.904 -11.452 1.00 0.00 109 ILE A CA 14
ATOM 25296 C C . ILE A 1 109 ? -7.365 0.757 -11.764 1.00 0.00 109 ILE A C 14
ATOM 25297 O O . ILE A 1 109 ? -8.177 1.606 -11.399 1.00 0.00 109 ILE A O 14
ATOM 25313 N N . TYR A 1 110 ? -7.713 -0.340 -12.430 1.00 0.00 110 TYR A N 14
ATOM 25314 C CA . TYR A 1 110 ? -9.101 -0.613 -12.777 1.00 0.00 110 TYR A CA 14
ATOM 25315 C C . TYR A 1 110 ? -9.703 -1.600 -11.787 1.00 0.00 110 TYR A C 14
ATOM 25316 O O . TYR A 1 110 ? -10.558 -2.413 -12.136 1.00 0.00 110 TYR A O 14
ATOM 25334 N N . PHE A 1 111 ? -9.238 -1.514 -10.546 1.00 0.00 111 PHE A N 14
ATOM 25335 C CA . PHE A 1 111 ? -9.707 -2.386 -9.475 1.00 0.00 111 PHE A CA 14
ATOM 25336 C C . PHE A 1 111 ? -9.637 -3.853 -9.892 1.00 0.00 111 PHE A C 14
ATOM 25337 O O . PHE A 1 111 ? -10.421 -4.659 -9.348 1.00 0.00 111 PHE A O 14
ATOM 25355 N N . MET A 1 1 ? 4.615 5.429 13.777 1.00 0.00 1 MET A N 15
ATOM 25356 C CA . MET A 1 1 ? 4.436 5.898 12.377 1.00 0.00 1 MET A CA 15
ATOM 25357 C C . MET A 1 1 ? 3.989 7.347 12.332 1.00 0.00 1 MET A C 15
ATOM 25358 O O . MET A 1 1 ? 3.113 7.756 13.093 1.00 0.00 1 MET A O 15
ATOM 25374 N N . ASP A 1 2 ? 4.561 8.116 11.413 1.00 0.00 2 ASP A N 15
ATOM 25375 C CA . ASP A 1 2 ? 4.166 9.505 11.265 1.00 0.00 2 ASP A CA 15
ATOM 25376 C C . ASP A 1 2 ? 2.672 9.545 10.967 1.00 0.00 2 ASP A C 15
ATOM 25377 O O . ASP A 1 2 ? 2.076 8.510 10.694 1.00 0.00 2 ASP A O 15
ATOM 25386 N N . ILE A 1 3 ? 2.066 10.716 11.049 1.00 0.00 3 ILE A N 15
ATOM 25387 C CA . ILE A 1 3 ? 0.628 10.841 10.818 1.00 0.00 3 ILE A CA 15
ATOM 25388 C C . ILE A 1 3 ? 0.227 10.335 9.445 1.00 0.00 3 ILE A C 15
ATOM 25389 O O . ILE A 1 3 ? -0.612 9.442 9.321 1.00 0.00 3 ILE A O 15
ATOM 25405 N N . LYS A 1 4 ? 0.830 10.905 8.424 1.00 0.00 4 LYS A N 15
ATOM 25406 C CA . LYS A 1 4 ? 0.541 10.508 7.049 1.00 0.00 4 LYS A CA 15
ATOM 25407 C C . LYS A 1 4 ? 0.526 8.988 6.934 1.00 0.00 4 LYS A C 15
ATOM 25408 O O . LYS A 1 4 ? -0.333 8.403 6.277 1.00 0.00 4 LYS A O 15
ATOM 25427 N N . SER A 1 5 ? 1.491 8.368 7.592 1.00 0.00 5 SER A N 15
ATOM 25428 C CA . SER A 1 5 ? 1.621 6.915 7.594 1.00 0.00 5 SER A CA 15
ATOM 25429 C C . SER A 1 5 ? 0.752 6.280 8.669 1.00 0.00 5 SER A C 15
ATOM 25430 O O . SER A 1 5 ? 0.372 5.118 8.566 1.00 0.00 5 SER A O 15
ATOM 25438 N N . GLN A 1 6 ? 0.449 7.046 9.706 1.00 0.00 6 GLN A N 15
ATOM 25439 C CA . GLN A 1 6 ? -0.364 6.568 10.806 1.00 0.00 6 GLN A CA 15
ATOM 25440 C C . GLN A 1 6 ? -1.742 6.158 10.349 1.00 0.00 6 GLN A C 15
ATOM 25441 O O . GLN A 1 6 ? -2.269 5.145 10.793 1.00 0.00 6 GLN A O 15
ATOM 25455 N N . THR A 1 7 ? -2.325 6.950 9.476 1.00 0.00 7 THR A N 15
ATOM 25456 C CA . THR A 1 7 ? -3.648 6.647 8.978 1.00 0.00 7 THR A CA 15
ATOM 25457 C C . THR A 1 7 ? -3.560 5.619 7.876 1.00 0.00 7 THR A C 15
ATOM 25458 O O . THR A 1 7 ? -4.416 4.743 7.765 1.00 0.00 7 THR A O 15
ATOM 25469 N N . LEU A 1 8 ? -2.493 5.692 7.094 1.00 0.00 8 LEU A N 15
ATOM 25470 C CA . LEU A 1 8 ? -2.284 4.714 6.048 1.00 0.00 8 LEU A CA 15
ATOM 25471 C C . LEU A 1 8 ? -2.029 3.379 6.725 1.00 0.00 8 LEU A C 15
ATOM 25472 O O . LEU A 1 8 ? -2.531 2.336 6.302 1.00 0.00 8 LEU A O 15
ATOM 25488 N N . TYR A 1 9 ? -1.279 3.439 7.820 1.00 0.00 9 TYR A N 15
ATOM 25489 C CA . TYR A 1 9 ? -0.995 2.263 8.598 1.00 0.00 9 TYR A CA 15
ATOM 25490 C C . TYR A 1 9 ? -2.255 1.838 9.320 1.00 0.00 9 TYR A C 15
ATOM 25491 O O . TYR A 1 9 ? -2.741 0.726 9.149 1.00 0.00 9 TYR A O 15
ATOM 25509 N N . LEU A 1 10 ? -2.797 2.754 10.116 1.00 0.00 10 LEU A N 15
ATOM 25510 C CA . LEU A 1 10 ? -4.028 2.484 10.838 1.00 0.00 10 LEU A CA 15
ATOM 25511 C C . LEU A 1 10 ? -5.052 1.945 9.860 1.00 0.00 10 LEU A C 15
ATOM 25512 O O . LEU A 1 10 ? -5.871 1.093 10.201 1.00 0.00 10 LEU A O 15
ATOM 25528 N N . ASN A 1 11 ? -4.964 2.426 8.622 1.00 0.00 11 ASN A N 15
ATOM 25529 C CA . ASN A 1 11 ? -5.852 1.972 7.573 1.00 0.00 11 ASN A CA 15
ATOM 25530 C C . ASN A 1 11 ? -5.648 0.475 7.377 1.00 0.00 11 ASN A C 15
ATOM 25531 O O . ASN A 1 11 ? -6.598 -0.273 7.149 1.00 0.00 11 ASN A O 15
ATOM 25542 N N . LEU A 1 12 ? -4.388 0.047 7.497 1.00 0.00 12 LEU A N 15
ATOM 25543 C CA . LEU A 1 12 ? -4.042 -1.359 7.364 1.00 0.00 12 LEU A CA 15
ATOM 25544 C C . LEU A 1 12 ? -4.812 -2.183 8.386 1.00 0.00 12 LEU A C 15
ATOM 25545 O O . LEU A 1 12 ? -5.479 -3.156 8.041 1.00 0.00 12 LEU A O 15
ATOM 25561 N N . SER A 1 13 ? -4.744 -1.761 9.641 1.00 0.00 13 SER A N 15
ATOM 25562 C CA . SER A 1 13 ? -5.462 -2.435 10.710 1.00 0.00 13 SER A CA 15
ATOM 25563 C C . SER A 1 13 ? -6.956 -2.351 10.451 1.00 0.00 13 SER A C 15
ATOM 25564 O O . SER A 1 13 ? -7.711 -3.304 10.679 1.00 0.00 13 SER A O 15
ATOM 25572 N N . GLU A 1 14 ? -7.370 -1.195 9.959 1.00 0.00 14 GLU A N 15
ATOM 25573 C CA . GLU A 1 14 ? -8.767 -0.954 9.651 1.00 0.00 14 GLU A CA 15
ATOM 25574 C C . GLU A 1 14 ? -9.283 -1.969 8.658 1.00 0.00 14 GLU A C 15
ATOM 25575 O O . GLU A 1 14 ? -10.456 -2.339 8.690 1.00 0.00 14 GLU A O 15
ATOM 25587 N N . ALA A 1 15 ? -8.405 -2.446 7.789 1.00 0.00 15 ALA A N 15
ATOM 25588 C CA . ALA A 1 15 ? -8.796 -3.440 6.830 1.00 0.00 15 ALA A CA 15
ATOM 25589 C C . ALA A 1 15 ? -8.844 -4.780 7.511 1.00 0.00 15 ALA A C 15
ATOM 25590 O O . ALA A 1 15 ? -9.590 -5.675 7.121 1.00 0.00 15 ALA A O 15
ATOM 25597 N N . TYR A 1 16 ? -8.042 -4.909 8.557 1.00 0.00 16 TYR A N 15
ATOM 25598 C CA . TYR A 1 16 ? -8.006 -6.132 9.308 1.00 0.00 16 TYR A CA 15
ATOM 25599 C C . TYR A 1 16 ? -9.360 -6.399 9.918 1.00 0.00 16 TYR A C 15
ATOM 25600 O O . TYR A 1 16 ? -9.725 -7.543 10.151 1.00 0.00 16 TYR A O 15
ATOM 25618 N N . LYS A 1 17 ? -10.118 -5.337 10.134 1.00 0.00 17 LYS A N 15
ATOM 25619 C CA . LYS A 1 17 ? -11.454 -5.476 10.658 1.00 0.00 17 LYS A CA 15
ATOM 25620 C C . LYS A 1 17 ? -12.451 -5.521 9.496 1.00 0.00 17 LYS A C 15
ATOM 25621 O O . LYS A 1 17 ? -13.662 -5.522 9.707 1.00 0.00 17 LYS A O 15
ATOM 25640 N N . ASP A 1 18 ? -11.919 -5.582 8.262 1.00 0.00 18 ASP A N 15
ATOM 25641 C CA . ASP A 1 18 ? -12.752 -5.657 7.063 1.00 0.00 18 ASP A CA 15
ATOM 25642 C C . ASP A 1 18 ? -13.206 -7.099 6.833 1.00 0.00 18 ASP A C 15
ATOM 25643 O O . ASP A 1 18 ? -12.393 -7.953 6.483 1.00 0.00 18 ASP A O 15
ATOM 25652 N N . PRO A 1 19 ? -14.497 -7.401 7.047 1.00 0.00 19 PRO A N 15
ATOM 25653 C CA . PRO A 1 19 ? -15.042 -8.760 6.888 1.00 0.00 19 PRO A CA 15
ATOM 25654 C C . PRO A 1 19 ? -14.616 -9.469 5.604 1.00 0.00 19 PRO A C 15
ATOM 25655 O O . PRO A 1 19 ? -14.546 -10.698 5.574 1.00 0.00 19 PRO A O 15
ATOM 25666 N N . GLU A 1 20 ? -14.325 -8.715 4.548 1.00 0.00 20 GLU A N 15
ATOM 25667 C CA . GLU A 1 20 ? -13.906 -9.326 3.296 1.00 0.00 20 GLU A CA 15
ATOM 25668 C C . GLU A 1 20 ? -12.396 -9.289 3.150 1.00 0.00 20 GLU A C 15
ATOM 25669 O O . GLU A 1 20 ? -11.837 -9.545 2.084 1.00 0.00 20 GLU A O 15
ATOM 25681 N N . VAL A 1 21 ? -11.768 -9.051 4.274 1.00 0.00 21 VAL A N 15
ATOM 25682 C CA . VAL A 1 21 ? -10.329 -9.057 4.408 1.00 0.00 21 VAL A CA 15
ATOM 25683 C C . VAL A 1 21 ? -10.015 -10.179 5.380 1.00 0.00 21 VAL A C 15
ATOM 25684 O O . VAL A 1 21 ? -9.077 -10.953 5.194 1.00 0.00 21 VAL A O 15
ATOM 25697 N N . LYS A 1 22 ? -10.887 -10.292 6.389 1.00 0.00 22 LYS A N 15
ATOM 25698 C CA . LYS A 1 22 ? -10.808 -11.343 7.377 1.00 0.00 22 LYS A CA 15
ATOM 25699 C C . LYS A 1 22 ? -10.774 -12.678 6.657 1.00 0.00 22 LYS A C 15
ATOM 25700 O O . LYS A 1 22 ? -10.019 -13.584 7.010 1.00 0.00 22 LYS A O 15
ATOM 25719 N N . ALA A 1 23 ? -11.624 -12.774 5.639 1.00 0.00 23 ALA A N 15
ATOM 25720 C CA . ALA A 1 23 ? -11.731 -13.979 4.838 1.00 0.00 23 ALA A CA 15
ATOM 25721 C C . ALA A 1 23 ? -10.619 -14.051 3.806 1.00 0.00 23 ALA A C 15
ATOM 25722 O O . ALA A 1 23 ? -10.217 -15.135 3.383 1.00 0.00 23 ALA A O 15
ATOM 25729 N N . ASN A 1 24 ? -10.122 -12.889 3.406 1.00 0.00 24 ASN A N 15
ATOM 25730 C CA . ASN A 1 24 ? -9.055 -12.821 2.425 1.00 0.00 24 ASN A CA 15
ATOM 25731 C C . ASN A 1 24 ? -7.695 -12.966 3.097 1.00 0.00 24 ASN A C 15
ATOM 25732 O O . ASN A 1 24 ? -7.265 -12.094 3.852 1.00 0.00 24 ASN A O 15
ATOM 25743 N N . GLU A 1 25 ? -7.029 -14.080 2.823 1.00 0.00 25 GLU A N 15
ATOM 25744 C CA . GLU A 1 25 ? -5.723 -14.359 3.403 1.00 0.00 25 GLU A CA 15
ATOM 25745 C C . GLU A 1 25 ? -4.680 -13.343 2.958 1.00 0.00 25 GLU A C 15
ATOM 25746 O O . GLU A 1 25 ? -4.166 -12.568 3.760 1.00 0.00 25 GLU A O 15
ATOM 25758 N N . PHE A 1 26 ? -4.366 -13.370 1.676 1.00 0.00 26 PHE A N 15
ATOM 25759 C CA . PHE A 1 26 ? -3.364 -12.474 1.103 1.00 0.00 26 PHE A CA 15
ATOM 25760 C C . PHE A 1 26 ? -3.604 -11.019 1.482 1.00 0.00 26 PHE A C 15
ATOM 25761 O O . PHE A 1 26 ? -2.690 -10.325 1.914 1.00 0.00 26 PHE A O 15
ATOM 25778 N N . LEU A 1 27 ? -4.828 -10.554 1.292 1.00 0.00 27 LEU A N 15
ATOM 25779 C CA . LEU A 1 27 ? -5.171 -9.173 1.590 1.00 0.00 27 LEU A CA 15
ATOM 25780 C C . LEU A 1 27 ? -4.855 -8.812 3.037 1.00 0.00 27 LEU A C 15
ATOM 25781 O O . LEU A 1 27 ? -4.010 -7.955 3.294 1.00 0.00 27 LEU A O 15
ATOM 25797 N N . SER A 1 28 ? -5.523 -9.462 3.986 1.00 0.00 28 SER A N 15
ATOM 25798 C CA . SER A 1 28 ? -5.272 -9.176 5.394 1.00 0.00 28 SER A CA 15
ATOM 25799 C C . SER A 1 28 ? -3.841 -9.528 5.762 1.00 0.00 28 SER A C 15
ATOM 25800 O O . SE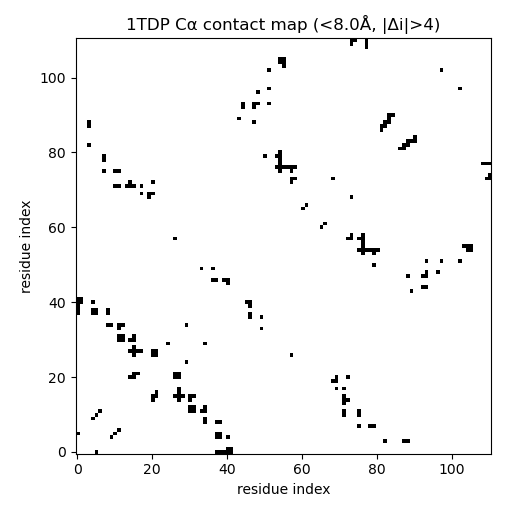R A 1 28 ? -3.127 -8.709 6.332 1.00 0.00 28 SER A O 15
ATOM 25808 N N . LYS A 1 29 ? -3.416 -10.733 5.411 1.00 0.00 29 LYS A N 15
ATOM 25809 C CA . LYS A 1 29 ? -2.052 -11.172 5.698 1.00 0.00 29 LYS A CA 15
ATOM 25810 C C . LYS A 1 29 ? -1.044 -10.144 5.188 1.00 0.00 29 LYS A C 15
ATOM 25811 O O . LYS A 1 29 ? -0.137 -9.740 5.916 1.00 0.00 29 LYS A O 15
ATOM 25830 N N . LEU A 1 30 ? -1.219 -9.698 3.943 1.00 0.00 30 LEU A N 15
ATOM 25831 C CA . LEU A 1 30 ? -0.330 -8.694 3.377 1.00 0.00 30 LEU A CA 15
ATOM 25832 C C . LEU A 1 30 ? -0.432 -7.420 4.189 1.00 0.00 30 LEU A C 15
ATOM 25833 O O . LEU A 1 30 ? 0.575 -6.808 4.538 1.00 0.00 30 LEU A O 15
ATOM 25849 N N . VAL A 1 31 ? -1.664 -7.050 4.514 1.00 0.00 31 VAL A N 15
ATOM 25850 C CA . VAL A 1 31 ? -1.918 -5.870 5.321 1.00 0.00 31 VAL A CA 15
ATOM 25851 C C . VAL A 1 31 ? -1.214 -6.029 6.661 1.00 0.00 31 VAL A C 15
ATOM 25852 O O . VAL A 1 31 ? -0.694 -5.070 7.226 1.00 0.00 31 VAL A O 15
ATOM 25865 N N . VAL A 1 32 ? -1.195 -7.266 7.144 1.00 0.00 32 VAL A N 15
ATOM 25866 C CA . VAL A 1 32 ? -0.549 -7.599 8.400 1.00 0.00 32 VAL A CA 15
ATOM 25867 C C . VAL A 1 32 ? 0.952 -7.435 8.277 1.00 0.00 32 VAL A C 15
ATOM 25868 O O . VAL A 1 32 ? 1.547 -6.538 8.877 1.00 0.00 32 VAL A O 15
ATOM 25881 N N . GLN A 1 33 ? 1.556 -8.300 7.475 1.00 0.00 33 GLN A N 15
ATOM 25882 C CA . GLN A 1 33 ? 2.992 -8.252 7.238 1.00 0.00 33 GLN A CA 15
ATOM 25883 C C . GLN A 1 33 ? 3.398 -6.828 6.900 1.00 0.00 33 GLN A C 15
ATOM 25884 O O . GLN A 1 33 ? 4.345 -6.281 7.462 1.00 0.00 33 GLN A O 15
ATOM 25898 N N . CYS A 1 34 ? 2.640 -6.236 5.992 1.00 0.00 34 CYS A N 15
ATOM 25899 C CA . CYS A 1 34 ? 2.871 -4.865 5.573 1.00 0.00 34 CYS A CA 15
ATOM 25900 C C . CYS A 1 34 ? 2.740 -3.933 6.771 1.00 0.00 34 CYS A C 15
ATOM 25901 O O . CYS A 1 34 ? 3.565 -3.045 6.977 1.00 0.00 34 CYS A O 15
ATOM 25909 N N . ALA A 1 35 ? 1.695 -4.152 7.568 1.00 0.00 35 ALA A N 15
ATOM 25910 C CA . ALA A 1 35 ? 1.457 -3.336 8.753 1.00 0.00 35 ALA A CA 15
ATOM 25911 C C . ALA A 1 35 ? 2.637 -3.407 9.710 1.00 0.00 35 ALA A C 15
ATOM 25912 O O . ALA A 1 35 ? 2.882 -2.484 10.486 1.00 0.00 35 ALA A O 15
ATOM 25919 N N . GLY A 1 36 ? 3.367 -4.511 9.643 1.00 0.00 36 GLY A N 15
ATOM 25920 C CA . GLY A 1 36 ? 4.520 -4.690 10.502 1.00 0.00 36 GLY A CA 15
ATOM 25921 C C . GLY A 1 36 ? 5.741 -3.967 9.981 1.00 0.00 36 GLY A C 15
ATOM 25922 O O . GLY A 1 36 ? 6.586 -3.524 10.759 1.00 0.00 36 GLY A O 15
ATOM 25926 N N . LYS A 1 37 ? 5.832 -3.833 8.661 1.00 0.00 37 LYS A N 15
ATOM 25927 C CA . LYS A 1 37 ? 6.951 -3.144 8.051 1.00 0.00 37 LYS A CA 15
ATOM 25928 C C . LYS A 1 37 ? 6.742 -1.636 8.106 1.00 0.00 37 LYS A C 15
ATOM 25929 O O . LYS A 1 37 ? 7.653 -0.864 7.808 1.00 0.00 37 LYS A O 15
ATOM 25948 N N . LEU A 1 38 ? 5.528 -1.220 8.464 1.00 0.00 38 LEU A N 15
ATOM 25949 C CA . LEU A 1 38 ? 5.200 0.187 8.527 1.00 0.00 38 LEU A CA 15
ATOM 25950 C C . LEU A 1 38 ? 5.505 0.783 9.892 1.00 0.00 38 LEU A C 15
ATOM 25951 O O . LEU A 1 38 ? 6.074 1.864 9.974 1.00 0.00 38 LEU A O 15
ATOM 25967 N N . THR A 1 39 ? 5.137 0.089 10.966 1.00 0.00 39 THR A N 15
ATOM 25968 C CA . THR A 1 39 ? 5.398 0.606 12.309 1.00 0.00 39 THR A CA 15
ATOM 25969 C C . THR A 1 39 ? 6.823 1.124 12.424 1.00 0.00 39 THR A C 15
ATOM 25970 O O . THR A 1 39 ? 7.105 2.021 13.218 1.00 0.00 39 THR A O 15
ATOM 25981 N N . ALA A 1 40 ? 7.705 0.600 11.585 1.00 0.00 40 ALA A N 15
ATOM 25982 C CA . ALA A 1 40 ? 9.074 1.063 11.556 1.00 0.00 40 ALA A CA 15
ATOM 25983 C C . ALA A 1 40 ? 9.227 2.138 10.490 1.00 0.00 40 ALA A C 15
ATOM 25984 O O . ALA A 1 40 ? 10.293 2.284 9.894 1.00 0.00 40 ALA A O 15
ATOM 25991 N N . SER A 1 41 ? 8.148 2.883 10.239 1.00 0.00 41 SER A N 15
ATOM 25992 C CA . SER A 1 41 ? 8.167 3.927 9.230 1.00 0.00 41 SER A CA 15
ATOM 25993 C C . SER A 1 41 ? 9.358 4.848 9.434 1.00 0.00 41 SER A C 15
ATOM 25994 O O . SER A 1 41 ? 9.819 5.489 8.489 1.00 0.00 41 SER A O 15
ATOM 26002 N N . ASN A 1 42 ? 9.906 4.863 10.654 1.00 0.00 42 ASN A N 15
ATOM 26003 C CA . ASN A 1 42 ? 11.099 5.651 10.928 1.00 0.00 42 ASN A CA 15
ATOM 26004 C C . ASN A 1 42 ? 12.119 5.344 9.835 1.00 0.00 42 ASN A C 15
ATOM 26005 O O . ASN A 1 42 ? 12.909 6.196 9.431 1.00 0.00 42 ASN A O 15
ATOM 26016 N N . SER A 1 43 ? 12.025 4.113 9.322 1.00 0.00 43 SER A N 15
ATOM 26017 C CA . SER A 1 43 ? 12.841 3.654 8.240 1.00 0.00 43 SER A CA 15
ATOM 26018 C C . SER A 1 43 ? 12.082 3.947 6.957 1.00 0.00 43 SER A C 15
ATOM 26019 O O . SER A 1 43 ? 11.494 3.050 6.352 1.00 0.00 43 SER A O 15
ATOM 26027 N N . GLU A 1 44 ? 12.058 5.218 6.570 1.00 0.00 44 GLU A N 15
ATOM 26028 C CA . GLU A 1 44 ? 11.324 5.636 5.385 1.00 0.00 44 GLU A CA 15
ATOM 26029 C C . GLU A 1 44 ? 11.787 4.859 4.174 1.00 0.00 44 GLU A C 15
ATOM 26030 O O . GLU A 1 44 ? 11.052 4.684 3.207 1.00 0.00 44 GLU A O 15
ATOM 26042 N N . ASN A 1 45 ? 13.003 4.371 4.251 1.00 0.00 45 ASN A N 15
ATOM 26043 C CA . ASN A 1 45 ? 13.560 3.583 3.168 1.00 0.00 45 ASN A CA 15
ATOM 26044 C C . ASN A 1 45 ? 12.757 2.304 3.007 1.00 0.00 45 ASN A C 15
ATOM 26045 O O . ASN A 1 45 ? 12.514 1.835 1.900 1.00 0.00 45 ASN A O 15
ATOM 26056 N N . SER A 1 46 ? 12.346 1.767 4.137 1.00 0.00 46 SER A N 15
ATOM 26057 C CA . SER A 1 46 ? 11.559 0.549 4.188 1.00 0.00 46 SER A CA 15
ATOM 26058 C C . SER A 1 46 ? 10.082 0.823 3.928 1.00 0.00 46 SER A C 15
ATOM 26059 O O . SER A 1 46 ? 9.361 -0.029 3.417 1.00 0.00 46 SER A O 15
ATOM 26067 N N . TYR A 1 47 ? 9.655 2.031 4.260 1.00 0.00 47 TYR A N 15
ATOM 26068 C CA . TYR A 1 47 ? 8.301 2.463 4.053 1.00 0.00 47 TYR A CA 15
ATOM 26069 C C . TYR A 1 47 ? 8.191 2.920 2.617 1.00 0.00 47 TYR A C 15
ATOM 26070 O O . TYR A 1 47 ? 7.106 3.054 2.079 1.00 0.00 47 TYR A O 15
ATOM 26088 N N . ILE A 1 48 ? 9.372 3.095 2.009 1.00 0.00 48 ILE A N 15
ATOM 26089 C CA . ILE A 1 48 ? 9.525 3.467 0.614 1.00 0.00 48 ILE A CA 15
ATOM 26090 C C . ILE A 1 48 ? 9.436 2.204 -0.214 1.00 0.00 48 ILE A C 15
ATOM 26091 O O . ILE A 1 48 ? 8.731 2.141 -1.220 1.00 0.00 48 ILE A O 15
ATOM 26107 N N . GLU A 1 49 ? 10.116 1.178 0.267 1.00 0.00 49 GLU A N 15
ATOM 26108 C CA . GLU A 1 49 ? 10.075 -0.113 -0.373 1.00 0.00 49 GLU A CA 15
ATOM 26109 C C . GLU A 1 49 ? 8.710 -0.702 -0.128 1.00 0.00 49 GLU A C 15
ATOM 26110 O O . GLU A 1 49 ? 7.996 -1.057 -1.063 1.00 0.00 49 GLU A O 15
ATOM 26122 N N . VAL A 1 50 ? 8.328 -0.740 1.147 1.00 0.00 50 VAL A N 15
ATOM 26123 C CA . VAL A 1 50 ? 7.016 -1.219 1.520 1.00 0.00 50 VAL A CA 15
ATOM 26124 C C . VAL A 1 50 ? 5.971 -0.355 0.823 1.00 0.00 50 VAL A C 15
ATOM 26125 O O . VAL A 1 50 ? 4.876 -0.816 0.496 1.00 0.00 50 VAL A O 15
ATOM 26138 N N . ILE A 1 51 ? 6.349 0.898 0.552 1.00 0.00 51 ILE A N 15
ATOM 26139 C CA . ILE A 1 51 ? 5.476 1.813 -0.149 1.00 0.00 51 ILE A CA 15
ATOM 26140 C C . ILE A 1 51 ? 5.333 1.344 -1.591 1.00 0.00 51 ILE A C 15
ATOM 26141 O O . ILE A 1 51 ? 4.274 1.493 -2.210 1.00 0.00 51 ILE A O 15
ATOM 26157 N N . SER A 1 52 ? 6.403 0.738 -2.113 1.00 0.00 52 SER A N 15
ATOM 26158 C CA . SER A 1 52 ? 6.386 0.216 -3.461 1.00 0.00 52 SER A CA 15
ATOM 26159 C C . SER A 1 52 ? 5.508 -1.016 -3.493 1.00 0.00 52 SER A C 15
ATOM 26160 O O . SER A 1 52 ? 4.752 -1.243 -4.437 1.00 0.00 52 SER A O 15
ATOM 26168 N N . LEU A 1 53 ? 5.613 -1.798 -2.428 1.00 0.00 53 LEU A N 15
ATOM 26169 C CA . LEU A 1 53 ? 4.831 -3.007 -2.286 1.00 0.00 53 LEU A CA 15
ATOM 26170 C C . LEU A 1 53 ? 3.370 -2.656 -2.050 1.00 0.00 53 LEU A C 15
ATOM 26171 O O . LEU A 1 53 ? 2.495 -3.502 -2.114 1.00 0.00 53 LEU A O 15
ATOM 26187 N N . LEU A 1 54 ? 3.098 -1.400 -1.765 1.00 0.00 54 LEU A N 15
ATOM 26188 C CA . LEU A 1 54 ? 1.734 -0.983 -1.545 1.00 0.00 54 LEU A CA 15
ATOM 26189 C C . LEU A 1 54 ? 1.005 -0.782 -2.868 1.00 0.00 54 LEU A C 15
ATOM 26190 O O . LEU A 1 54 ? 0.002 -1.439 -3.140 1.00 0.00 54 LEU A O 15
ATOM 26206 N N . SER A 1 55 ? 1.526 0.112 -3.700 1.00 0.00 55 SER A N 15
ATOM 26207 C CA . SER A 1 55 ? 0.920 0.375 -5.002 1.00 0.00 55 SER A CA 15
ATOM 26208 C C . SER A 1 55 ? 1.190 -0.763 -5.990 1.00 0.00 55 SER A C 15
ATOM 26209 O O . SER A 1 55 ? 0.624 -0.794 -7.079 1.00 0.00 55 SER A O 15
ATOM 26217 N N . ARG A 1 56 ? 2.061 -1.692 -5.611 1.00 0.00 56 ARG A N 15
ATOM 26218 C CA . ARG A 1 56 ? 2.393 -2.825 -6.475 1.00 0.00 56 ARG A CA 15
ATOM 26219 C C . ARG A 1 56 ? 2.369 -4.147 -5.699 1.00 0.00 56 ARG A C 15
ATOM 26220 O O . ARG A 1 56 ? 2.419 -5.225 -6.289 1.00 0.00 56 ARG A O 15
ATOM 26241 N N . GLY A 1 57 ? 2.294 -4.056 -4.378 1.00 0.00 57 GLY A N 15
ATOM 26242 C CA . GLY A 1 57 ? 2.277 -5.241 -3.540 1.00 0.00 57 GLY A CA 15
ATOM 26243 C C . GLY A 1 57 ? 0.881 -5.737 -3.246 1.00 0.00 57 GLY A C 15
ATOM 26244 O O . GLY A 1 57 ? 0.660 -6.940 -3.122 1.00 0.00 57 GLY A O 15
ATOM 26248 N N . ILE A 1 58 ? -0.069 -4.818 -3.116 1.00 0.00 58 ILE A N 15
ATOM 26249 C CA . ILE A 1 58 ? -1.433 -5.186 -2.809 1.00 0.00 58 ILE A CA 15
ATOM 26250 C C . ILE A 1 58 ? -2.119 -5.913 -3.969 1.00 0.00 58 ILE A C 15
ATOM 26251 O O . ILE A 1 58 ? -3.345 -5.882 -4.089 1.00 0.00 58 ILE A O 15
ATOM 26267 N N . SER A 1 59 ? -1.330 -6.568 -4.817 1.00 0.00 59 SER A N 15
ATOM 26268 C CA . SER A 1 59 ? -1.873 -7.296 -5.948 1.00 0.00 59 SER A CA 15
ATOM 26269 C C . SER A 1 59 ? -0.793 -8.105 -6.651 1.00 0.00 59 SER A C 15
ATOM 26270 O O . SER A 1 59 ? -0.970 -9.287 -6.937 1.00 0.00 59 SER A O 15
ATOM 26278 N N . SER A 1 60 ? 0.316 -7.448 -6.939 1.00 0.00 60 SER A N 15
ATOM 26279 C CA . SER A 1 60 ? 1.430 -8.091 -7.627 1.00 0.00 60 SER A CA 15
ATOM 26280 C C . SER A 1 60 ? 2.241 -9.002 -6.706 1.00 0.00 60 SER A C 15
ATOM 26281 O O . SER A 1 60 ? 2.884 -9.943 -7.172 1.00 0.00 60 SER A O 15
ATOM 26289 N N . TYR A 1 61 ? 2.234 -8.715 -5.404 1.00 0.00 61 TYR A N 15
ATOM 26290 C CA . TYR A 1 61 ? 3.001 -9.516 -4.449 1.00 0.00 61 TYR A CA 15
ATOM 26291 C C . TYR A 1 61 ? 2.706 -11.009 -4.593 1.00 0.00 61 TYR A C 15
ATOM 26292 O O . TYR A 1 61 ? 3.544 -11.767 -5.080 1.00 0.00 61 TYR A O 15
ATOM 26310 N N . TYR A 1 62 ? 1.522 -11.432 -4.154 1.00 0.00 62 TYR A N 15
ATOM 26311 C CA . TYR A 1 62 ? 1.149 -12.842 -4.230 1.00 0.00 62 TYR A CA 15
ATOM 26312 C C . TYR A 1 62 ? -0.209 -13.035 -4.900 1.00 0.00 62 TYR A C 15
ATOM 26313 O O . TYR A 1 62 ? -0.959 -13.943 -4.542 1.00 0.00 62 TYR A O 15
ATOM 26331 N N . LEU A 1 63 ? -0.520 -12.191 -5.876 1.00 0.00 63 LEU A N 15
ATOM 26332 C CA . LEU A 1 63 ? -1.789 -12.292 -6.590 1.00 0.00 63 LEU A CA 15
ATOM 26333 C C . LEU A 1 63 ? -1.594 -12.030 -8.081 1.00 0.00 63 LEU A C 15
ATOM 26334 O O . LEU A 1 63 ? -0.767 -11.206 -8.473 1.00 0.00 63 LEU A O 15
ATOM 26350 N N . SER A 1 64 ? -2.358 -12.737 -8.907 1.00 0.00 64 SER A N 15
ATOM 26351 C CA . SER A 1 64 ? -2.265 -12.581 -10.354 1.00 0.00 64 SER A CA 15
ATOM 26352 C C . SER A 1 64 ? -3.016 -11.336 -10.816 1.00 0.00 64 SER A C 15
ATOM 26353 O O . SER A 1 64 ? -2.447 -10.466 -11.476 1.00 0.00 64 SER A O 15
ATOM 26361 N N . HIS A 1 65 ? -4.295 -11.257 -10.465 1.00 0.00 65 HIS A N 15
ATOM 26362 C CA . HIS A 1 65 ? -5.122 -10.118 -10.844 1.00 0.00 65 HIS A CA 15
ATOM 26363 C C . HIS A 1 65 ? -6.487 -10.187 -10.163 1.00 0.00 65 HIS A C 15
ATOM 26364 O O . HIS A 1 65 ? -6.923 -11.255 -9.732 1.00 0.00 65 HIS A O 15
ATOM 26379 N N . LYS A 1 66 ? -7.155 -9.042 -10.067 1.00 0.00 66 LYS A N 15
ATOM 26380 C CA . LYS A 1 66 ? -8.470 -8.972 -9.438 1.00 0.00 66 LYS A CA 15
ATOM 26381 C C . LYS A 1 66 ? -9.078 -7.582 -9.599 1.00 0.00 66 LYS A C 15
ATOM 26382 O O . LYS A 1 66 ? -8.360 -6.592 -9.739 1.00 0.00 66 LYS A O 15
ATOM 26401 N N . ARG A 1 67 ? -10.406 -7.516 -9.579 1.00 0.00 67 ARG A N 15
ATOM 26402 C CA . ARG A 1 67 ? -11.111 -6.247 -9.725 1.00 0.00 67 ARG A CA 15
ATOM 26403 C C . ARG A 1 67 ? -12.254 -6.139 -8.719 1.00 0.00 67 ARG A C 15
ATOM 26404 O O . ARG A 1 67 ? -13.338 -5.653 -9.044 1.00 0.00 67 ARG A O 15
ATOM 26425 N N . ILE A 1 68 ? -12.003 -6.592 -7.496 1.00 0.00 68 ILE A N 15
ATOM 26426 C CA . ILE A 1 68 ? -13.006 -6.545 -6.440 1.00 0.00 68 ILE A CA 15
ATOM 26427 C C . ILE A 1 68 ? -12.349 -6.540 -5.062 1.00 0.00 68 ILE A C 15
ATOM 26428 O O . ILE A 1 68 ? -11.443 -7.331 -4.796 1.00 0.00 68 ILE A O 15
ATOM 26444 N N . ILE A 1 69 ? -12.804 -5.645 -4.190 1.00 0.00 69 ILE A N 15
ATOM 26445 C CA . ILE A 1 69 ? -12.249 -5.547 -2.844 1.00 0.00 69 ILE A CA 15
ATOM 26446 C C . ILE A 1 69 ? -13.212 -4.849 -1.889 1.00 0.00 69 ILE A C 15
ATOM 26447 O O . ILE A 1 69 ? -14.186 -4.229 -2.316 1.00 0.00 69 ILE A O 15
ATOM 26463 N N . PRO A 1 70 ? -12.954 -4.953 -0.571 1.00 0.00 70 PRO A N 15
ATOM 26464 C CA . PRO A 1 70 ? -13.792 -4.350 0.459 1.00 0.00 70 PRO A CA 15
ATOM 26465 C C . PRO A 1 70 ? -13.475 -2.878 0.706 1.00 0.00 70 PRO A C 15
ATOM 26466 O O . PRO A 1 70 ? -13.446 -2.426 1.851 1.00 0.00 70 PRO A O 15
ATOM 26477 N N . SER A 1 71 ? -13.253 -2.131 -0.368 1.00 0.00 71 SER A N 15
ATOM 26478 C CA . SER A 1 71 ? -12.952 -0.705 -0.270 1.00 0.00 71 SER A CA 15
ATOM 26479 C C . SER A 1 71 ? -11.578 -0.440 0.352 1.00 0.00 71 SER A C 15
ATOM 26480 O O . SER A 1 71 ? -10.805 0.363 -0.168 1.00 0.00 71 SER A O 15
ATOM 26488 N N . SER A 1 72 ? -11.278 -1.103 1.471 1.00 0.00 72 SER A N 15
ATOM 26489 C CA . SER A 1 72 ? -10.000 -0.918 2.162 1.00 0.00 72 SER A CA 15
ATOM 26490 C C . SER A 1 72 ? -8.792 -1.349 1.318 1.00 0.00 72 SER A C 15
ATOM 26491 O O . SER A 1 72 ? -7.710 -1.578 1.854 1.00 0.00 72 SER A O 15
ATOM 26499 N N . MET A 1 73 ? -8.969 -1.437 0.008 1.00 0.00 73 MET A N 15
ATOM 26500 C CA . MET A 1 73 ? -7.883 -1.807 -0.893 1.00 0.00 73 MET A CA 15
ATOM 26501 C C . MET A 1 73 ? -7.759 -0.763 -1.999 1.00 0.00 73 MET A C 15
ATOM 26502 O O . MET A 1 73 ? -6.688 -0.562 -2.571 1.00 0.00 73 MET A O 15
ATOM 26516 N N . LEU A 1 74 ? -8.872 -0.089 -2.272 1.00 0.00 74 LEU A N 15
ATOM 26517 C CA . LEU A 1 74 ? -8.935 0.959 -3.278 1.00 0.00 74 LEU A CA 15
ATOM 26518 C C . LEU A 1 74 ? -8.453 2.277 -2.702 1.00 0.00 74 LEU A C 15
ATOM 26519 O O . LEU A 1 74 ? -8.026 3.162 -3.432 1.00 0.00 74 LEU A O 15
ATOM 26535 N N . THR A 1 75 ? -8.555 2.407 -1.390 1.00 0.00 75 THR A N 15
ATOM 26536 C CA . THR A 1 75 ? -8.156 3.621 -0.711 1.00 0.00 75 THR A CA 15
ATOM 26537 C C . THR A 1 75 ? -6.654 3.642 -0.479 1.00 0.00 75 THR A C 15
ATOM 26538 O O . THR A 1 75 ? -5.982 4.637 -0.749 1.00 0.00 75 THR A O 15
ATOM 26549 N N . ILE A 1 76 ? -6.135 2.539 0.035 1.00 0.00 76 ILE A N 15
ATOM 26550 C CA . ILE A 1 76 ? -4.719 2.428 0.316 1.00 0.00 76 ILE A CA 15
ATOM 26551 C C . ILE A 1 76 ? -3.901 2.591 -0.962 1.00 0.00 76 ILE A C 15
ATOM 26552 O O . ILE A 1 76 ? -3.253 3.615 -1.155 1.00 0.00 76 ILE A O 15
ATOM 26568 N N . TYR A 1 77 ? -3.959 1.595 -1.843 1.00 0.00 77 TYR A N 15
ATOM 26569 C CA . TYR A 1 77 ? -3.245 1.652 -3.121 1.00 0.00 77 TYR A CA 15
ATOM 26570 C C . TYR A 1 77 ? -3.384 3.036 -3.748 1.00 0.00 77 TYR A C 15
ATOM 26571 O O . TYR A 1 77 ? -2.494 3.508 -4.454 1.00 0.00 77 TYR A O 15
ATOM 26589 N N . THR A 1 78 ? -4.524 3.669 -3.496 1.00 0.00 78 THR A N 15
ATOM 26590 C CA . THR A 1 78 ? -4.813 4.988 -4.040 1.00 0.00 78 THR A CA 15
ATOM 26591 C C . THR A 1 78 ? -4.163 6.091 -3.214 1.00 0.00 78 THR A C 15
ATOM 26592 O O . THR A 1 78 ? -3.774 7.119 -3.754 1.00 0.00 78 THR A O 15
ATOM 26603 N N . GLN A 1 79 ? -4.025 5.847 -1.918 1.00 0.00 79 GLN A N 15
ATOM 26604 C CA . GLN A 1 79 ? -3.412 6.793 -1.004 1.00 0.00 79 GLN A CA 15
ATOM 26605 C C . GLN A 1 79 ? -1.922 6.775 -1.229 1.00 0.00 79 GLN A C 15
ATOM 26606 O O . GLN A 1 79 ? -1.208 7.734 -0.954 1.00 0.00 79 GLN A O 15
ATOM 26620 N N . ILE A 1 80 ? -1.486 5.651 -1.755 1.00 0.00 80 ILE A N 15
ATOM 26621 C CA . ILE A 1 80 ? -0.108 5.405 -2.078 1.00 0.00 80 ILE A CA 15
ATOM 26622 C C . ILE A 1 80 ? 0.422 6.462 -3.042 1.00 0.00 80 ILE A C 15
ATOM 26623 O O . ILE A 1 80 ? 1.549 6.938 -2.902 1.00 0.00 80 ILE A O 15
ATOM 26639 N N . GLN A 1 81 ? -0.410 6.837 -4.009 1.00 0.00 81 GLN A N 15
ATOM 26640 C CA . GLN A 1 81 ? -0.040 7.847 -4.984 1.00 0.00 81 GLN A CA 15
ATOM 26641 C C . GLN A 1 81 ? -0.342 9.240 -4.446 1.00 0.00 81 GLN A C 15
ATOM 26642 O O . GLN A 1 81 ? 0.328 10.212 -4.794 1.00 0.00 81 GLN A O 15
ATOM 26656 N N . LYS A 1 82 ? -1.347 9.322 -3.583 1.00 0.00 82 LYS A N 15
ATOM 26657 C CA . LYS A 1 82 ? -1.728 10.594 -2.976 1.00 0.00 82 LYS A CA 15
ATOM 26658 C C . LYS A 1 82 ? -0.691 11.009 -1.972 1.00 0.00 82 LYS A C 15
ATOM 26659 O O . LYS A 1 82 ? -0.377 12.182 -1.840 1.00 0.00 82 LYS A O 15
ATOM 26678 N N . ASP A 1 83 ? -0.150 10.029 -1.277 1.00 0.00 83 ASP A N 15
ATOM 26679 C CA . ASP A 1 83 ? 0.864 10.291 -0.289 1.00 0.00 83 ASP A CA 15
ATOM 26680 C C . ASP A 1 83 ? 2.111 10.710 -1.023 1.00 0.00 83 ASP A C 15
ATOM 26681 O O . ASP A 1 83 ? 2.809 11.657 -0.655 1.00 0.00 83 ASP A O 15
ATOM 26690 N N . ILE A 1 84 ? 2.338 9.993 -2.108 1.00 0.00 84 ILE A N 15
ATOM 26691 C CA . ILE A 1 84 ? 3.443 10.236 -2.993 1.00 0.00 84 ILE A CA 15
ATOM 26692 C C . ILE A 1 84 ? 3.433 11.687 -3.461 1.00 0.00 84 ILE A C 15
ATOM 26693 O O . ILE A 1 84 ? 4.393 12.432 -3.267 1.00 0.00 84 ILE A O 15
ATOM 26709 N N . LYS A 1 85 ? 2.337 12.052 -4.113 1.00 0.00 85 LYS A N 15
ATOM 26710 C CA . LYS A 1 85 ? 2.169 13.382 -4.665 1.00 0.00 85 LYS A CA 15
ATOM 26711 C C . LYS A 1 85 ? 1.854 14.438 -3.619 1.00 0.00 85 LYS A C 15
ATOM 26712 O O . LYS A 1 85 ? 2.193 15.608 -3.793 1.00 0.00 85 LYS A O 15
ATOM 26731 N N . ASN A 1 86 ? 1.168 14.044 -2.562 1.00 0.00 86 ASN A N 15
ATOM 26732 C CA . ASN A 1 86 ? 0.781 15.016 -1.537 1.00 0.00 86 ASN A CA 15
ATOM 26733 C C . ASN A 1 86 ? 1.966 15.475 -0.692 1.00 0.00 86 ASN A C 15
ATOM 26734 O O . ASN A 1 86 ? 1.869 16.468 0.030 1.00 0.00 86 ASN A O 15
ATOM 26745 N N . GLY A 1 87 ? 3.080 14.761 -0.778 1.00 0.00 87 GLY A N 15
ATOM 26746 C CA . GLY A 1 87 ? 4.248 15.138 -0.007 1.00 0.00 87 GLY A CA 15
ATOM 26747 C C . GLY A 1 87 ? 4.304 14.430 1.327 1.00 0.00 87 GLY A C 15
ATOM 26748 O O . GLY A 1 87 ? 4.812 14.970 2.309 1.00 0.00 87 GLY A O 15
ATOM 26752 N N . ASN A 1 88 ? 3.801 13.204 1.350 1.00 0.00 88 ASN A N 15
ATOM 26753 C CA . ASN A 1 88 ? 3.810 12.392 2.547 1.00 0.00 88 ASN A CA 15
ATOM 26754 C C . ASN A 1 88 ? 4.917 11.367 2.424 1.00 0.00 88 ASN A C 15
ATOM 26755 O O . ASN A 1 88 ? 5.447 10.865 3.414 1.00 0.00 88 ASN A O 15
ATOM 26766 N N . ILE A 1 89 ? 5.246 11.074 1.176 1.00 0.00 89 ILE A N 15
ATOM 26767 C CA . ILE A 1 89 ? 6.255 10.138 0.822 1.00 0.00 89 ILE A CA 15
ATOM 26768 C C . ILE A 1 89 ? 7.355 10.868 0.083 1.00 0.00 89 ILE A C 15
ATOM 26769 O O . ILE A 1 89 ? 7.115 11.912 -0.524 1.00 0.00 89 ILE A O 15
ATOM 26785 N N . ASP A 1 90 ? 8.556 10.335 0.136 1.00 0.00 90 ASP A N 15
ATOM 26786 C CA . ASP A 1 90 ? 9.670 10.967 -0.529 1.00 0.00 90 ASP A CA 15
ATOM 26787 C C . ASP A 1 90 ? 9.926 10.296 -1.852 1.00 0.00 90 ASP A C 15
ATOM 26788 O O . ASP A 1 90 ? 10.935 9.618 -2.034 1.00 0.00 90 ASP A O 15
ATOM 26797 N N . THR A 1 91 ? 9.000 10.478 -2.781 1.00 0.00 91 THR A N 15
ATOM 26798 C CA . THR A 1 91 ? 9.122 9.869 -4.089 1.00 0.00 91 THR A CA 15
ATOM 26799 C C . THR A 1 91 ? 10.472 10.152 -4.724 1.00 0.00 91 THR A C 15
ATOM 26800 O O . THR A 1 91 ? 10.817 9.540 -5.724 1.00 0.00 91 THR A O 15
ATOM 26811 N N . GLU A 1 92 ? 11.259 11.020 -4.102 1.00 0.00 92 GLU A N 15
ATOM 26812 C CA . GLU A 1 92 ? 12.596 11.293 -4.575 1.00 0.00 92 GLU A CA 15
ATOM 26813 C C . GLU A 1 92 ? 13.406 10.042 -4.307 1.00 0.00 92 GLU A C 15
ATOM 26814 O O . GLU A 1 92 ? 14.108 9.520 -5.173 1.00 0.00 92 GLU A O 15
ATOM 26826 N N . LYS A 1 93 ? 13.219 9.540 -3.094 1.00 0.00 93 LYS A N 15
ATOM 26827 C CA . LYS A 1 93 ? 13.840 8.308 -2.654 1.00 0.00 93 LYS A CA 15
ATOM 26828 C C . LYS A 1 93 ? 13.285 7.176 -3.481 1.00 0.00 93 LYS A C 15
ATOM 26829 O O . LYS A 1 93 ? 14.006 6.471 -4.186 1.00 0.00 93 LYS A O 15
ATOM 26848 N N . LEU A 1 94 ? 11.974 7.027 -3.377 1.00 0.00 94 LEU A N 15
ATOM 26849 C CA . LEU A 1 94 ? 11.254 6.013 -4.086 1.00 0.00 94 LEU A CA 15
ATOM 26850 C C . LEU A 1 94 ? 11.482 6.126 -5.579 1.00 0.00 94 LEU A C 15
ATOM 26851 O O . LEU A 1 94 ? 11.312 5.155 -6.306 1.00 0.00 94 LEU A O 15
ATOM 26867 N N . ARG A 1 95 ? 11.903 7.302 -6.033 1.00 0.00 95 ARG A N 15
ATOM 26868 C CA . ARG A 1 95 ? 12.180 7.496 -7.427 1.00 0.00 95 ARG A CA 15
ATOM 26869 C C . ARG A 1 95 ? 13.436 6.745 -7.790 1.00 0.00 95 ARG A C 15
ATOM 26870 O O . ARG A 1 95 ? 13.519 6.149 -8.855 1.00 0.00 95 ARG A O 15
ATOM 26891 N N . LYS A 1 96 ? 14.402 6.768 -6.884 1.00 0.00 96 LYS A N 15
ATOM 26892 C CA . LYS A 1 96 ? 15.659 6.067 -7.109 1.00 0.00 96 LYS A CA 15
ATOM 26893 C C . LYS A 1 96 ? 15.456 4.580 -6.913 1.00 0.00 96 LYS A C 15
ATOM 26894 O O . LYS A 1 96 ? 15.906 3.759 -7.712 1.00 0.00 96 LYS A O 15
ATOM 26913 N N . TYR A 1 97 ? 14.757 4.249 -5.841 1.00 0.00 97 TYR A N 15
ATOM 26914 C CA . TYR A 1 97 ? 14.462 2.873 -5.519 1.00 0.00 97 TYR A CA 15
ATOM 26915 C C . TYR A 1 97 ? 13.524 2.275 -6.568 1.00 0.00 97 TYR A C 15
ATOM 26916 O O . TYR A 1 97 ? 13.637 1.100 -6.908 1.00 0.00 97 TYR A O 15
ATOM 26934 N N . GLU A 1 98 ? 12.621 3.098 -7.103 1.00 0.00 98 GLU A N 15
ATOM 26935 C CA . GLU A 1 98 ? 11.701 2.642 -8.134 1.00 0.00 98 GLU A CA 15
ATOM 26936 C C . GLU A 1 98 ? 12.487 2.278 -9.381 1.00 0.00 98 GLU A C 15
ATOM 26937 O O . GLU A 1 98 ? 12.142 1.336 -10.094 1.00 0.00 98 GLU A O 15
ATOM 26949 N N . ILE A 1 99 ? 13.560 3.028 -9.632 1.00 0.00 99 ILE A N 15
ATOM 26950 C CA . ILE A 1 99 ? 14.403 2.769 -10.788 1.00 0.00 99 ILE A CA 15
ATOM 26951 C C . ILE A 1 99 ? 14.906 1.345 -10.748 1.00 0.00 99 ILE A C 15
ATOM 26952 O O . ILE A 1 99 ? 14.769 0.581 -11.703 1.00 0.00 99 ILE A O 15
ATOM 26968 N N . ALA A 1 100 ? 15.488 1.013 -9.615 1.00 0.00 100 ALA A N 15
ATOM 26969 C CA . ALA A 1 100 ? 16.035 -0.314 -9.381 1.00 0.00 100 ALA A CA 15
ATOM 26970 C C . ALA A 1 100 ? 14.940 -1.356 -9.198 1.00 0.00 100 ALA A C 15
ATOM 26971 O O . ALA A 1 100 ? 15.220 -2.532 -8.961 1.00 0.00 100 ALA A O 15
ATOM 26978 N N . LYS A 1 101 ? 13.696 -0.916 -9.284 1.00 0.00 101 LYS A N 15
ATOM 26979 C CA . LYS A 1 101 ? 12.562 -1.788 -9.106 1.00 0.00 101 LYS A CA 15
ATOM 26980 C C . LYS A 1 101 ? 11.830 -2.054 -10.412 1.00 0.00 101 LYS A C 15
ATOM 26981 O O . LYS A 1 101 ? 11.493 -3.194 -10.732 1.00 0.00 101 LYS A O 15
ATOM 27000 N N . GLY A 1 102 ? 11.569 -0.989 -11.150 1.00 0.00 102 GLY A N 15
ATOM 27001 C CA . GLY A 1 102 ? 10.853 -1.112 -12.406 1.00 0.00 102 GLY A CA 15
ATOM 27002 C C . GLY A 1 102 ? 9.382 -1.400 -12.183 1.00 0.00 102 GLY A C 15
ATOM 27003 O O . GLY A 1 102 ? 8.810 -2.294 -12.806 1.00 0.00 102 GLY A O 15
ATOM 27007 N N . LEU A 1 103 ? 8.777 -0.645 -11.270 1.00 0.00 103 LEU A N 15
ATOM 27008 C CA . LEU A 1 103 ? 7.370 -0.816 -10.931 1.00 0.00 103 LEU A CA 15
ATOM 27009 C C . LEU A 1 103 ? 6.459 -0.082 -11.914 1.00 0.00 103 LEU A C 15
ATOM 27010 O O . LEU A 1 103 ? 6.855 0.222 -13.039 1.00 0.00 103 LEU A O 15
ATOM 27026 N N . MET A 1 104 ? 5.233 0.191 -11.475 1.00 0.00 104 MET A N 15
ATOM 27027 C CA . MET A 1 104 ? 4.250 0.878 -12.301 1.00 0.00 104 MET A CA 15
ATOM 27028 C C . MET A 1 104 ? 4.367 2.388 -12.144 1.00 0.00 104 MET A C 15
ATOM 27029 O O . MET A 1 104 ? 5.287 2.887 -11.496 1.00 0.00 104 MET A O 15
ATOM 27043 N N . SER A 1 105 ? 3.431 3.108 -12.745 1.00 0.00 105 SER A N 15
ATOM 27044 C CA . SER A 1 105 ? 3.426 4.556 -12.677 1.00 0.00 105 SER A CA 15
ATOM 27045 C C . SER A 1 105 ? 2.122 5.118 -13.232 1.00 0.00 105 SER A C 15
ATOM 27046 O O . SER A 1 105 ? 2.088 5.671 -14.331 1.00 0.00 105 SER A O 15
ATOM 27054 N N . VAL A 1 106 ? 1.050 4.963 -12.463 1.00 0.00 106 VAL A N 15
ATOM 27055 C CA . VAL A 1 106 ? -0.263 5.443 -12.872 1.00 0.00 106 VAL A CA 15
ATOM 27056 C C . VAL A 1 106 ? -0.963 6.168 -11.723 1.00 0.00 106 VAL A C 15
ATOM 27057 O O . VAL A 1 106 ? -0.849 5.760 -10.568 1.00 0.00 106 VAL A O 15
ATOM 27070 N N . PRO A 1 107 ? -1.685 7.262 -12.034 1.00 0.00 107 PRO A N 15
ATOM 27071 C CA . PRO A 1 107 ? -2.414 8.074 -11.047 1.00 0.00 107 PRO A CA 15
ATOM 27072 C C . PRO A 1 107 ? -3.174 7.243 -10.002 1.00 0.00 107 PRO A C 15
ATOM 27073 O O . PRO A 1 107 ? -2.792 6.123 -9.670 1.00 0.00 107 PRO A O 15
ATOM 27084 N N . TYR A 1 108 ? -4.256 7.818 -9.483 1.00 0.00 108 TYR A N 15
ATOM 27085 C CA . TYR A 1 108 ? -5.090 7.171 -8.466 1.00 0.00 108 TYR A CA 15
ATOM 27086 C C . TYR A 1 108 ? -5.976 6.063 -9.060 1.00 0.00 108 TYR A C 15
ATOM 27087 O O . TYR A 1 108 ? -6.975 5.690 -8.447 1.00 0.00 108 TYR A O 15
ATOM 27105 N N . ILE A 1 109 ? -5.635 5.579 -10.255 1.00 0.00 109 ILE A N 15
ATOM 27106 C CA . ILE A 1 109 ? -6.425 4.547 -10.940 1.00 0.00 109 ILE A CA 15
ATOM 27107 C C . ILE A 1 109 ? -7.229 3.688 -9.963 1.00 0.00 109 ILE A C 15
ATOM 27108 O O . ILE A 1 109 ? -6.765 3.366 -8.869 1.00 0.00 109 ILE A O 15
ATOM 27124 N N . TYR A 1 110 ? -8.438 3.323 -10.372 1.00 0.00 110 TYR A N 15
ATOM 27125 C CA . TYR A 1 110 ? -9.312 2.507 -9.535 1.00 0.00 110 TYR A CA 15
ATOM 27126 C C . TYR A 1 110 ? -9.085 1.024 -9.801 1.00 0.00 110 TYR A C 15
ATOM 27127 O O . TYR A 1 110 ? -9.800 0.405 -10.588 1.00 0.00 110 TYR A O 15
ATOM 27145 N N . PHE A 1 111 ? -8.078 0.463 -9.138 1.00 0.00 111 PHE A N 15
ATOM 27146 C CA . PHE A 1 111 ? -7.749 -0.947 -9.300 1.00 0.00 111 PHE A CA 15
ATOM 27147 C C . PHE A 1 111 ? -8.346 -1.779 -8.169 1.00 0.00 111 PHE A C 15
ATOM 27148 O O . PHE A 1 111 ? -7.696 -1.890 -7.110 1.00 0.00 111 PHE A O 15
#

GO terms:
  GO:0005737 cytoplasm (C, IDA)
  GO:0005886 plasma membrane (C, IDA)
  GO:0030153 bacteriocin immunity (P, IDA)

Secondary structure (DSSP, 8-state):
--SHHHHHHHHHHHHHT-HHHHS-HHHHHHHHHHHHHHHTTTSHHHHHHHHHHHHHHHHHT-TTS-----GGGTHHHHHHHHHHHHTSS-HHHHHHHHHTTT----TT---

Solvent-accessible surface area: 6427 Å² total; per-residue (Å²): 70,84,113,46,0,55,70,4,38,74,35,2,42,77,0,75,124,14,112,90,0,82,87,28,103,106,10,0,95,79,5,66,83,6,7,34,92,0,66,53,2,155,52,74,85,66,2,0,69,20,2,5,76,15,5,89,16,13,10,29,24,107,119,114,97,172,147,112,45,19,90,30,2,46,51,0,4,4,58,1,10,44,6,30,144,111,59,64,11,63,41,127,36,10,135,118,26,68,103,87,108,66,59,69,78,6,126,96,48,170,153

Foldseek 3Di:
DPPLLCCLLVLLVVCCPVPQQVPVCQQNVLSVVLSVQCVVCVPLLSVLVSLLCLLCVNDVVPHDDDQDDSCSNLCNNLSSQVCVVVVVHDVVSNVVVCVVVVGDDDHSDRD

Radius of gyration: 12.98 Å; Cα contacts (8 Å, |Δi|>4): 125; chains: 1; bounding box: 32×30×26 Å

InterPro domains:
  IPR015046 Lactococcin-A immunity protein-like [PF08951] (4-84)
  IPR023130 Ta0600-like superfamily [G3DSA:1.20.1440.50] (1-111)

Nearest PDB structures (foldseek):
  1tdp-assembly1_A  TM=8.905E-01  e=1.783E-11  Carnobacterium maltaromaticum
  1tdp-assembly1_A  TM=9.067E-01  e=5.898E-12  Carnobacterium maltaromaticum
  7udm-assembly1_A  TM=5.118E-01  e=7.270E+00  synthetic construct
  1tdp-assembly1_A  TM=9.349E-01  e=4.693E-12  Carnobacterium maltaromaticum
  2fu2-assembly1_A  TM=6.918E-01  e=6.843E-01  Streptococcus pyogenes

Organism: Carnobacterium maltaromaticum (NCBI:txid2751)

Sequence (111 aa):
MDIKSQTLYLNLSEAYKDPEVKANEFLSKLVVQCAGKLTASNSENSYIEVISLLSRGISSYYLSHKRIIPSSMLTIYTQIQKDIKNGNIDTEKLRKYEIAKGLMSVPYIYFMDIKSQTLYLNLSEAYKDPEVKANEFLSKLVVQCAGKLTASNSENSYIEVISLLSRGISSYYLSHKRIIPSSMLTIYTQIQKDIKNGNIDTEKLRKYEIAKGLMSVPYIYFMDIKSQTLYLNLSEAYKDPEVKANEFLSKLVVQCAGKLTASNSENSYIEVISLLSRGISSYYLSHKRIIPSSMLTIYTQIQKDIKNGNIDTEKLRKYEIAKGLMSVPYIYFMDIKSQTLYLNLSEAYKDPEVKANEFLSKLVVQCAGKLTASNSENSYIEVISLLSRGISSYYLSHKRIIPSSMLTIYTQIQKDIKNGNIDTEKLRKYEIAKGLMSVPYIYFMDIKSQTLYLNLSEAYKDPEVKANEFLSKLVVQCAGKLTASNSENSYIEVISLLSRGISSYYLSHKRIIPSSMLTIYTQIQKDIKNGNIDTEKLRKYEIAKGLMSVPYIYFMDIKSQTLYLNLSEAYKDPEVKANEFLSKLVVQCAGKLTASNSENSYIEVISLLSRGISSYYLSHKRIIPSSMLTIYTQIQKDIKNGNIDTEKLRKYEIAKGLMSVPYIYFMDIKSQTLYLNLSEAYKDPEVKANEFLSKLVVQCAGKLTASNSENSYIEVISLLSRGISSYYLSHKRIIPSSMLTIYTQIQKDIKNGNIDTEKLRKYEIAKGLMSVPYIYFMDIKSQTLYLNLSEAYKDPEVKANEFLSKLVVQCAGKLTASNSENSYIEVISLLSRGISSYYLSHKRIIPSSMLTIYTQIQKDIKNGNIDTEKLRKYEIAKGLMSVPYIYFMDIKSQTLYLNLSEAYKDPEVKANEFLSKLVVQCAGKLTASNSENSYIEVISLLSRGISSYYLSHKRIIPSSMLTIYTQIQKDIKNGNIDTEKLRKYEIAKGLMSVPYIYFMDIKSQTLYLNLSEAYKDPEVKANEFLSKLVVQCAGKLTASNSENSYIEVISLLSRGISSYYLSHKRIIPSSMLTIYTQIQKDIKNGNIDTEKLRKYEIAKGLMSVPYIYFMDIKSQTLYLNLSEAYKDPEVKANEFLSKLVVQCAGKLTASNSENSYIEVISLLSRGISSYYLSHKRIIPSSMLTIYTQIQKDIKNGNIDTEKLRKYEIAKGLMSVPYIYFMDIKSQTLYLNLSEAYKDPEVKANEFLSKLVVQCAGKLTASNSENSYIEVISLLSRGISSYYLSHKRIIPSSMLTIYTQIQKDIKNGNIDTEKLRKYEIAKGLMSVPYIYFMDIKSQTLYLNLSEAYKDPEVKANEFLSKLVVQCAGKLTASNSENSYIEVISLLSRGISSYYLSHKRIIPSSMLTIYTQIQKDIKNGNIDTEKLRKYEIAKGLMSVPYIYFMDIKSQTLYLNLSEAYKDPEVKANEFLSKLVVQCAGKLTASNSENSYIEVISLLSRGISSYYLSHKRIIPSSMLTIYTQIQKDIKNGNIDTEKLRKYEIAKGLMSVPYIYFMDIKSQTLYLNLSEAYKDPEVKANEFLSKLVVQCAGKLTASNSENSYIEVISLLSRGISSYYLSHKRIIPSSMLTIYTQIQKDIKNGNIDTEKLRKYEIAKGLMSVPYIYF